Protein 3VND (pdb70)

Foldseek 3Di:
DADLLVVLLVVCVVVVAFAEEEEAEAQVQHNVLSLVLVVLLVVQFHQAYEYEHQDQCPPVDDDLRNVRSVNSVVSPPDLVSVLVSLLVVCVVPVRRAYEYEYAVVVCVVCPVLNNLLSCLVSPHAEYEHPPDALVVCCVPLVSQVVRNHHYEHEDEPVDDLVSLLSCQVSADSAYEYQAFDDQVVPLVSLVSNVVSNHHAYEYEHPDAAQSRQLVRVVSPGSTYYYYSNLSVLCVVQVPPSVSSSVVSSVRSNSNSVSD/DDDLLVVLLVVVVVVVAFAEEEEAEAQFQHNVLSLLLVVLLVVQGHQAYEYEYQDQPPPLDDPLVNVRSVNRVVNVQDPVSRLVSLLVVCVVPVRHAYEYEYAPCVCVVVPPLVVLQSCVVSPHAEYEHPPDAPVPCVVNLVSQVVSNHHYEHEDELVHDLVSLLCCQVSADSEYEYQAFADLVNLLVSLVSSVVSRHHAYAYEHPPAAQSRQLRRVVSPGRTYYYYSNLSVLCVVCVPPSVVSSVVSSVRSNRNRVSD/DADLLVVLLVVCVVVVAFAEEEEDEAQVQHNVLSLLLVVLLVVQGHSAYEYEYADQCPPQDDPLVNVRSVNRVVNVNDPVSRLVSLLVVCVVPVSHAYEYEYAPVVCVVCNPLNNLQSCLVSRHAEYEHRPDAPVGCVVNLVNQVVRNHFYEHEDELVDDLVSLLCRQVVADSAYEYQAFADLVSVLVSVVSSVVSRHHFYEHEHADAAQSRQLRRPVSPGRTYYYYSNLSVLCVVQVPPSVSSSVVSSVSSNRNRVSD/DDDLLVVLLVVQVVVVAFFEEEEAEAQVQHLVLSLLLVVLLVVQFHQAYEYEYADQCPVPDDDLVNVRNVSSVVNVQDVVSVLVSLLVVCVVPVSHAYEYEYAPVVCPVVPNLVSLQSVLVSPHAEYEHPPDAPVGCVVVLVSCVVSRHHYEHEDELVDDLVSLLCNFVSADSEYEYQAFFDLVSVLVSQVSSVVSNHHFYEAEHPPAALSRQLRRVVSPGRGYYHYSNLSVLCVVQVPPSVVSSVVSSVRSNSNSVND/DDDLLVVLLVVCVVVVAFAEEEEAEAQVQHNVLSLLLVVLLVVQFHQAYEYEYQDQCPVVDDDLVNVSNVNRVVNVDDVVSVLVSLLVVCVVPVRHAYEYEYAPCVCPVVPVLVVLVSVLVSRHAEYEHPPDALVGCVVNLVSQVVSNHHYEHEDELVHDLVSLLSCAVRADSAYEYQAFADPVSPLVSLVSSVVSRHHFYEYEHADQALSRQQRCVVSPGSTYYHYSNLSVLCVVCVPPSVVSSVVSSVRSNSNSVND/DDDLLVVLLVVCVVVVAFFEEEEAEQQVQHLVLSLLLVVLLVVQFGQAYEYEYADQCPPPDDDLRNVRNVNRVVNPQDVVSVLVSLLVVCVVPVRHAYEYEYAPVVCVVCPVLNRLVSCLVSPHAEYEHDPDALVRCVVVLVSQVVRNHHYEEEDELPDDLVRLLSCQVSADSAYEYQAFADQVSPLVSVVSSVVSNHHFYEYEHADAAQSRQLRRVVSPGRTYYYYSNLSVLCVVCVPPSVCSSVVNSVRSNRNRVSD/DADLLVVLLVVCVVVVAFAEEEEAEAQVQHNVLSLVLVVLLVVLPHQAYEYEHADQDDPVDDPLVNVRSVNRVVNVDDPVSRLVSLLVVCVVPVRHAYEYEYAPCVCVVCPPLRSLQSCVVSPHAEYEHPPDQLVPCVVNLVSQVVSRHHYEHEDEDDDDLVSLLSNQPSADSEYEYQDFADQVNPLVSLVSSVVSRHHQYEYEHPPQDQSRQLRRVVSPGSTYYYYSNLSVLCVVQVVPSVSSSVVSSVRSNSNSVSD/DDDLLVVLLVVQVVVVAFFEEEEAEAQVLHNVLSLLLVVLLVVLPHQAYEYEYQDQCPPPDDDLRNVRNVSRVVNVDDVVSVLVSLLVVCVVPVSHAYEYEYAVCVCVVCPVLVNLVSCLVSPHAEYEHPPDALVRCVVPLVSQVVSNHHYEHEQEPPHDLVSLLCCQVVADSAYEYQAFADLVNLLVSVVSSVVSVHHFYEYEHPPAAQSRQLRRVVSPGSTYYHYSNLSVLCVVCVPPSVSSSVVSSVVSNRNSVSD

B-factor: mean 32.18, std 11.13, range [6.78, 118.4]

InterPro domains:
  IPR002028 Tryptophan synthase, alpha chain [MF_00131] (15-266)
  IPR002028 Tryptophan synthase, alpha chain [PF00290] (9-266)
  IPR002028 Tryptophan synthase, alpha chain [PTHR43406] (4-266)
  IPR002028 Tryptophan synthase, alpha chain [TIGR00262] (9-264)
  IPR002028 Tryptophan synthase, alpha chain [cd04724] (19-264)
  IPR011060 Ribulose-phosphate binding barrel [SSF51366] (3-266)
  IPR013785 Aldolase-type TIM barrel [G3DSA:3.20.20.70] (1-267)
  IPR018204 Tryptophan synthase, alpha chain, active site [PS00167] (49-62)

Structure (mmCIF, N/CA/C/O backbone):
data_3VND
#
_entry.id   3VND
#
_cell.length_a   181.136
_cell.length_b   182.779
_cell.length_c   181.795
_cell.angle_alpha   90.00
_cell.angle_beta   90.00
_cell.angle_gamma   90.00
#
_symmetry.space_group_name_H-M   'C 2 2 21'
#
loop_
_entity.id
_entity.type
_entity.pdbx_description
1 polymer 'Tryptophan synthase alpha chain'
2 non-polymer 'SULFATE ION'
3 non-polymer 3,6,9,12,15,18,21-HEPTAOXATRICOSANE-1,23-DIOL
4 water water
#
loop_
_atom_site.group_PDB
_atom_site.id
_atom_site.type_symbol
_atom_site.label_atom_id
_atom_site.label_alt_id
_atom_site.label_comp_id
_atom_site.label_asym_id
_atom_site.label_entity_id
_atom_site.label_seq_id
_atom_site.pdbx_PDB_ins_code
_atom_site.Cartn_x
_atom_site.Cartn_y
_atom_site.Cartn_z
_atom_site.occupancy
_atom_site.B_iso_or_equiv
_atom_site.auth_seq_id
_atom_site.auth_comp_id
_atom_site.auth_asym_id
_atom_site.auth_atom_id
_atom_site.pdbx_PDB_model_num
ATOM 1 N N . MET A 1 1 ? 19.867 10.765 29.119 1.00 50.67 1 MET A N 1
ATOM 2 C CA . MET A 1 1 ? 21.048 11.020 29.996 1.00 56.12 1 MET A CA 1
ATOM 3 C C . MET A 1 1 ? 22.094 9.956 29.657 1.00 59.45 1 MET A C 1
ATOM 4 O O . MET A 1 1 ? 21.733 8.759 29.391 1.00 62.51 1 MET A O 1
ATOM 9 N N . SER A 1 2 ? 23.374 10.376 29.614 1.00 57.02 2 SER A N 1
ATOM 10 C CA . SER A 1 2 ? 24.462 9.444 29.200 1.00 55.77 2 SER A CA 1
ATOM 11 C C . SER A 1 2 ? 25.791 9.706 29.902 1.00 49.37 2 SER A C 1
ATOM 12 O O . SER A 1 2 ? 25.884 10.647 30.684 1.00 50.94 2 SER A O 1
ATOM 15 N N . ASN A 1 3 ? 26.813 8.891 29.574 1.00 46.55 3 ASN A N 1
ATOM 16 C CA . ASN A 1 3 ? 27.910 8.471 30.518 1.00 40.10 3 ASN A CA 1
ATOM 17 C C . ASN A 1 3 ? 28.774 9.588 31.225 1.00 33.65 3 ASN A C 1
ATOM 18 O O . ASN A 1 3 ? 28.670 9.787 32.463 1.00 28.46 3 ASN A O 1
ATOM 23 N N . ARG A 1 4 ? 29.528 10.368 30.447 1.00 30.06 4 ARG A N 1
ATOM 24 C CA . ARG A 1 4 ? 30.222 11.514 30.984 1.00 26.99 4 ARG A CA 1
ATOM 25 C C . ARG A 1 4 ? 29.270 12.644 31.288 1.00 28.63 4 ARG A C 1
ATOM 26 O O . ARG A 1 4 ? 29.476 13.369 32.283 1.00 29.41 4 ARG A O 1
ATOM 34 N N . TYR A 1 5 ? 28.244 12.818 30.441 1.00 26.91 5 TYR A N 1
ATOM 35 C CA . TYR A 1 5 ? 27.247 13.886 30.657 1.00 26.31 5 TYR A CA 1
ATOM 36 C C . TYR A 1 5 ? 26.567 13.796 32.006 1.00 28.31 5 TYR A C 1
ATOM 37 O O . TYR A 1 5 ? 26.491 14.802 32.697 1.00 29.03 5 TYR A O 1
ATOM 46 N N . GLN A 1 6 ? 26.147 12.597 32.418 1.00 30.58 6 GLN A N 1
ATOM 47 C CA . GLN A 1 6 ? 25.451 12.425 33.716 1.00 32.59 6 GLN A CA 1
ATOM 48 C C . GLN A 1 6 ? 26.290 12.821 34.891 1.00 28.76 6 GLN A C 1
ATOM 49 O O . GLN A 1 6 ? 25.824 13.463 35.787 1.00 28.05 6 GLN A O 1
ATOM 55 N N . ALA A 1 7 ? 27.523 12.356 34.874 1.00 27.42 7 ALA A N 1
ATOM 56 C CA . ALA A 1 7 ? 28.443 12.574 35.944 1.00 24.82 7 ALA A CA 1
ATOM 57 C C . ALA A 1 7 ? 28.707 14.052 36.027 1.00 24.50 7 ALA A C 1
ATOM 58 O O . ALA A 1 7 ? 28.745 14.584 37.094 1.00 26.12 7 ALA A O 1
ATOM 60 N N . LYS A 1 8 ? 28.876 14.737 34.913 1.00 23.83 8 LYS A N 1
ATOM 61 C CA . LYS A 1 8 ? 29.151 16.161 34.972 1.00 22.74 8 LYS A CA 1
ATOM 62 C C . LYS A 1 8 ? 27.932 16.899 35.534 1.00 22.89 8 LYS A C 1
ATOM 63 O O . LYS A 1 8 ? 28.061 17.812 36.385 1.00 20.62 8 LYS A O 1
ATOM 69 N N . PHE A 1 9 ? 26.747 16.550 35.034 1.00 23.92 9 PHE A N 1
ATOM 70 C CA . PHE A 1 9 ? 25.572 17.269 35.485 1.00 24.59 9 PHE A CA 1
ATOM 71 C C . PHE A 1 9 ? 25.266 16.968 36.962 1.00 26.00 9 PHE A C 1
ATOM 72 O O . PHE A 1 9 ? 24.710 17.843 37.676 1.00 26.22 9 PHE A O 1
ATOM 80 N N . ALA A 1 10 ? 25.693 15.784 37.439 1.00 24.86 10 ALA A N 1
ATOM 81 C CA . ALA A 1 10 ? 25.524 15.422 38.882 1.00 21.55 10 ALA A CA 1
ATOM 82 C C . ALA A 1 10 ? 26.450 16.260 39.717 1.00 20.91 10 ALA A C 1
ATOM 83 O O . ALA A 1 10 ? 26.062 16.725 40.779 1.00 24.73 10 ALA A O 1
ATOM 85 N N . ALA A 1 11 ? 27.639 16.524 39.212 1.00 20.06 11 ALA A N 1
ATOM 86 C CA . ALA A 1 11 ? 28.647 17.309 39.924 1.00 20.64 11 ALA A CA 1
ATOM 87 C C . ALA A 1 11 ? 28.350 18.789 39.910 1.00 21.90 11 ALA A C 1
ATOM 88 O O . ALA A 1 11 ? 28.623 19.512 40.849 1.00 21.87 11 ALA A O 1
ATOM 90 N N . LEU A 1 12 ? 27.812 19.257 38.806 1.00 26.21 12 LEU A N 1
ATOM 91 C CA . LEU A 1 12 ? 27.368 20.647 38.720 1.00 26.73 12 LEU A CA 1
ATOM 92 C C . LEU A 1 12 ? 26.172 20.868 39.626 1.00 26.56 12 LEU A C 1
ATOM 93 O O . LEU A 1 12 ? 26.036 21.925 40.262 1.00 23.33 12 LEU A O 1
ATOM 98 N N . LYS A 1 13 ? 25.329 19.842 39.707 1.00 27.77 13 LYS A N 1
ATOM 99 C CA . LYS A 1 13 ? 24.154 19.901 40.589 1.00 30.78 13 LYS A CA 1
ATOM 100 C C . LYS A 1 13 ? 24.596 20.059 42.052 1.00 29.13 13 LYS A C 1
ATOM 101 O O . LYS A 1 13 ? 24.071 20.889 42.755 1.00 27.04 13 LYS A O 1
ATOM 107 N N . ALA A 1 14 ? 25.617 19.332 42.478 1.00 28.78 14 ALA A N 1
ATOM 108 C CA . ALA A 1 14 ? 26.053 19.411 43.875 1.00 28.67 14 ALA A CA 1
ATOM 109 C C . ALA A 1 14 ? 26.778 20.727 44.114 1.00 29.54 14 ALA A C 1
ATOM 110 O O . ALA A 1 14 ? 26.913 21.236 45.262 1.00 30.64 14 ALA A O 1
ATOM 112 N N . GLN A 1 15 ? 27.244 21.304 43.020 1.00 28.76 15 GLN A N 1
ATOM 113 C CA . GLN A 1 15 ? 27.971 22.544 43.114 1.00 28.40 15 GLN A CA 1
ATOM 114 C C . GLN A 1 15 ? 27.028 23.708 43.079 1.00 26.13 15 GLN A C 1
ATOM 115 O O . GLN A 1 15 ? 27.413 24.837 43.265 1.00 25.97 15 GLN A O 1
ATOM 121 N N . ASP A 1 16 ? 25.797 23.396 42.754 1.00 26.84 16 ASP A N 1
ATOM 122 C CA . ASP A 1 16 ? 24.773 24.375 42.415 1.00 29.24 16 ASP A CA 1
ATOM 123 C C . ASP A 1 16 ? 25.193 25.354 41.293 1.00 27.69 16 ASP A C 1
ATOM 124 O O . ASP A 1 16 ? 25.039 26.553 41.381 1.00 27.92 16 ASP A O 1
ATOM 129 N N . LYS A 1 17 ? 25.716 24.796 40.221 1.00 29.71 17 LYS A N 1
ATOM 130 C CA . LYS A 1 17 ? 26.252 25.567 39.104 1.00 27.91 17 LYS A CA 1
ATOM 131 C C . LYS A 1 17 ? 25.718 25.059 37.791 1.00 25.03 17 LYS A C 1
ATOM 132 O O . LYS A 1 17 ? 25.457 23.882 37.636 1.00 23.41 17 LYS A O 1
ATOM 138 N N . GLY A 1 18 ? 25.576 25.975 36.849 1.00 25.54 18 GLY A N 1
ATOM 139 C CA . GLY A 1 18 ? 25.131 25.671 35.497 1.00 26.79 18 GLY A CA 1
ATOM 140 C C . GLY A 1 18 ? 26.308 25.156 34.691 1.00 26.58 18 GLY A C 1
ATOM 141 O O . GLY A 1 18 ? 27.389 25.093 35.218 1.00 27.03 18 GLY A O 1
ATOM 142 N N . ALA A 1 19 ? 26.115 24.831 33.411 1.00 27.76 19 ALA A N 1
ATOM 143 C CA . ALA A 1 19 ? 27.205 24.239 32.530 1.00 27.17 19 ALA A CA 1
ATOM 144 C C . ALA A 1 19 ? 27.622 25.251 31.502 1.00 26.14 19 ALA A C 1
ATOM 145 O O . ALA A 1 19 ? 26.793 25.818 30.890 1.00 31.06 19 ALA A O 1
ATOM 147 N N . PHE A 1 20 ? 28.880 25.519 31.281 1.00 26.45 20 PHE A N 1
ATOM 148 C CA . PHE A 1 20 ? 29.205 26.431 30.192 1.00 25.39 20 PHE A CA 1
ATOM 149 C C . PHE A 1 20 ? 29.812 25.605 29.090 1.00 27.15 20 PHE A C 1
ATOM 150 O O . PHE A 1 20 ? 30.894 24.976 29.298 1.00 27.55 20 PHE A O 1
ATOM 158 N N . VAL A 1 21 ? 29.150 25.574 27.928 1.00 24.01 21 VAL A N 1
ATOM 159 C CA . VAL A 1 21 ? 29.610 24.679 26.867 1.00 23.13 21 VAL A CA 1
ATOM 160 C C . VAL A 1 21 ? 29.930 25.412 25.580 1.00 23.70 21 VAL A C 1
ATOM 161 O O . VAL A 1 21 ? 29.026 25.776 24.850 1.00 25.33 21 VAL A O 1
ATOM 165 N N . PRO A 1 22 ? 31.219 25.617 25.285 1.00 21.87 22 PRO A N 1
ATOM 166 C CA . PRO A 1 22 ? 31.712 26.306 24.144 1.00 21.77 22 PRO A CA 1
ATOM 167 C C . PRO A 1 22 ? 31.754 25.431 22.900 1.00 23.31 22 PRO A C 1
ATOM 168 O O . PRO A 1 22 ? 31.874 24.217 22.974 1.00 22.12 22 PRO A O 1
ATOM 172 N N . PHE A 1 23 ? 31.678 26.077 21.746 1.00 24.59 23 PHE A N 1
ATOM 173 C CA . PHE A 1 23 ? 31.654 25.395 20.494 1.00 23.57 23 PHE A CA 1
ATOM 174 C C . PHE A 1 23 ? 32.642 26.024 19.549 1.00 24.79 23 PHE A C 1
ATOM 175 O O . PHE A 1 23 ? 32.628 27.239 19.317 1.00 22.84 23 PHE A O 1
ATOM 183 N N . VAL A 1 24 ? 33.409 25.141 18.912 1.00 25.93 24 VAL A N 1
ATOM 184 C CA . VAL A 1 24 ? 34.345 25.520 17.917 1.00 24.11 24 VAL A CA 1
ATOM 185 C C . VAL A 1 24 ? 34.284 24.525 16.799 1.00 22.11 24 VAL A C 1
ATOM 186 O O . VAL A 1 24 ? 33.944 23.415 17.069 1.00 23.16 24 VAL A O 1
ATOM 190 N N . THR A 1 25 ? 34.586 24.914 15.550 1.00 23.09 25 THR A N 1
ATOM 191 C CA . THR A 1 25 ? 34.874 23.925 14.502 1.00 22.81 25 THR A CA 1
ATOM 192 C C . THR A 1 25 ? 36.344 23.506 14.508 1.00 22.55 25 THR A C 1
ATOM 193 O O . THR A 1 25 ? 37.242 24.339 14.534 1.00 24.14 25 THR A O 1
ATOM 197 N N . ILE A 1 26 ? 36.574 22.209 14.602 1.00 21.69 26 ILE A N 1
ATOM 198 C CA . ILE A 1 26 ? 37.894 21.696 14.765 1.00 23.18 26 ILE A CA 1
ATOM 199 C C . ILE A 1 26 ? 38.697 22.054 13.541 1.00 25.32 26 ILE A C 1
ATOM 200 O O . ILE A 1 26 ? 38.220 21.887 12.403 1.00 24.81 26 ILE A O 1
ATOM 205 N N . GLY A 1 27 ? 39.911 22.576 13.761 1.00 25.05 27 GLY A N 1
ATOM 206 C CA . GLY A 1 27 ? 40.805 22.884 12.646 1.00 26.21 27 GLY A CA 1
ATOM 207 C C . GLY A 1 27 ? 40.823 24.338 12.271 1.00 28.64 27 GLY A C 1
ATOM 208 O O . GLY A 1 27 ? 41.670 24.790 11.508 1.00 28.27 27 GLY A O 1
ATOM 209 N N . ASP A 1 28 ? 39.891 25.100 12.833 1.00 30.05 28 ASP A N 1
ATOM 210 C CA . ASP A 1 28 ? 39.840 26.496 12.542 1.00 28.00 28 ASP A CA 1
ATOM 211 C C . ASP A 1 28 ? 40.678 27.136 13.615 1.00 28.64 28 ASP A C 1
ATOM 212 O O . ASP A 1 28 ? 40.568 26.775 14.795 1.00 29.39 28 ASP A O 1
ATOM 217 N N . PRO A 1 29 ? 41.600 28.022 13.235 1.00 28.14 29 PRO A N 1
ATOM 218 C CA . PRO A 1 29 ? 42.050 28.456 11.920 1.00 28.63 29 PRO A CA 1
ATOM 219 C C . PRO A 1 29 ? 43.022 27.528 11.265 1.00 28.04 29 PRO A C 1
ATOM 220 O O . PRO A 1 29 ? 43.329 27.741 10.127 1.00 27.93 29 PRO A O 1
ATOM 224 N N . SER A 1 30 ? 43.519 26.544 11.997 1.00 28.14 30 SER A N 1
ATOM 225 C CA . SER A 1 30 ? 44.404 25.497 11.512 1.00 25.25 30 SER A CA 1
ATOM 226 C C . SER A 1 30 ? 44.387 24.392 12.543 1.00 25.52 30 SER A C 1
ATOM 227 O O . SER A 1 30 ? 43.997 24.632 13.718 1.00 25.77 30 SER A O 1
ATOM 230 N N . PRO A 1 31 ? 44.848 23.197 12.145 1.00 26.11 31 PRO A N 1
ATOM 231 C CA . PRO A 1 31 ? 44.774 22.121 13.118 1.00 28.03 31 PRO A CA 1
ATOM 232 C C . PRO A 1 31 ? 45.548 22.300 14.396 1.00 30.61 31 PRO A C 1
ATOM 233 O O . PRO A 1 31 ? 45.006 21.984 15.475 1.00 31.29 31 PRO A O 1
ATOM 237 N N . GLU A 1 32 ? 46.770 22.823 14.294 1.00 33.81 32 GLU A N 1
ATOM 238 C CA . GLU A 1 32 ? 47.613 22.977 15.494 1.00 34.26 32 GLU A CA 1
ATOM 239 C C . GLU A 1 32 ? 47.001 23.989 16.428 1.00 27.94 32 GLU A C 1
ATOM 240 O O . GLU A 1 32 ? 46.882 23.722 17.598 1.00 25.98 32 GLU A O 1
ATOM 246 N N . LEU A 1 33 ? 46.555 25.117 15.901 1.00 27.58 33 LEU A N 1
ATOM 247 C CA . LEU A 1 33 ? 46.000 26.211 16.748 1.00 28.38 33 LEU A CA 1
ATOM 248 C C . LEU A 1 33 ? 44.662 25.830 17.307 1.00 26.72 33 LEU A C 1
ATOM 249 O O . LEU A 1 33 ? 44.378 26.092 18.478 1.00 23.76 33 LEU A O 1
ATOM 254 N N . SER A 1 34 ? 43.856 25.210 16.437 1.00 26.17 34 SER A N 1
ATOM 255 C CA . SER A 1 34 ? 42.580 24.682 16.856 1.00 27.40 34 SER A CA 1
ATOM 256 C C . SER A 1 34 ? 42.720 23.877 18.123 1.00 27.33 34 SER A C 1
ATOM 257 O O . SER A 1 34 ? 41.954 24.044 19.118 1.00 30.15 34 SER A O 1
ATOM 260 N N . LEU A 1 35 ? 43.718 23.019 18.119 1.00 24.99 35 LEU A N 1
ATOM 261 C CA . LEU A 1 35 ? 43.972 22.224 19.298 1.00 22.72 35 LEU A CA 1
ATOM 262 C C . LEU A 1 35 ? 44.236 23.077 20.541 1.00 22.57 35 LEU A C 1
ATOM 263 O O . LEU A 1 35 ? 43.720 22.798 21.570 1.00 23.39 35 LEU A O 1
ATOM 268 N N . LYS A 1 36 ? 45.099 24.074 20.481 1.00 24.12 36 LYS A N 1
ATOM 269 C CA . LYS A 1 36 ? 45.340 24.905 21.666 1.00 24.59 36 LYS A CA 1
ATOM 270 C C . LYS A 1 36 ? 44.146 25.801 21.978 1.00 23.58 36 LYS A C 1
ATOM 271 O O . LYS A 1 36 ? 43.861 26.107 23.099 1.00 21.96 36 LYS A O 1
ATOM 277 N N . ILE A 1 37 ? 43.473 26.261 20.947 1.00 24.30 37 ILE A N 1
ATOM 278 C CA . ILE A 1 37 ? 42.186 26.837 21.127 1.00 24.06 37 ILE A CA 1
ATOM 279 C C . ILE A 1 37 ? 41.384 25.910 22.058 1.00 25.02 37 ILE A C 1
ATOM 280 O O . ILE A 1 37 ? 40.952 26.358 23.131 1.00 27.79 37 ILE A O 1
ATOM 285 N N . ILE A 1 38 ? 41.221 24.630 21.710 1.00 20.91 38 ILE A N 1
ATOM 286 C CA . ILE A 1 38 ? 40.345 23.761 22.536 1.00 19.45 38 ILE A CA 1
ATOM 287 C C . ILE A 1 38 ? 40.836 23.644 23.928 1.00 18.27 38 ILE A C 1
ATOM 288 O O . ILE A 1 38 ? 40.085 23.656 24.869 1.00 16.22 38 ILE A O 1
ATOM 293 N N . GLN A 1 39 ? 42.135 23.453 24.035 1.00 21.44 39 GLN A N 1
ATOM 294 C CA . GLN A 1 39 ? 42.821 23.350 25.320 1.00 22.39 39 GLN A CA 1
ATOM 295 C C . GLN A 1 39 ? 42.547 24.544 26.145 1.00 22.19 39 GLN A C 1
ATOM 296 O O . GLN A 1 39 ? 42.295 24.400 27.331 1.00 25.53 39 GLN A O 1
ATOM 302 N N . THR A 1 40 ? 42.535 25.720 25.554 1.00 21.58 40 THR A N 1
ATOM 303 C CA . THR A 1 40 ? 42.391 26.890 26.404 1.00 23.58 40 THR A CA 1
ATOM 304 C C . THR A 1 40 ? 41.001 26.994 26.965 1.00 22.31 40 THR A C 1
ATOM 305 O O . THR A 1 40 ? 40.796 27.410 28.081 1.00 22.47 40 THR A O 1
ATOM 309 N N . LEU A 1 41 ? 40.063 26.607 26.143 1.00 21.73 41 LEU A N 1
ATOM 310 C CA . LEU A 1 41 ? 38.683 26.535 26.491 1.00 20.15 41 LEU A CA 1
ATOM 311 C C . LEU A 1 41 ? 38.487 25.697 27.752 1.00 20.28 41 LEU A C 1
ATOM 312 O O . LEU A 1 41 ? 37.772 26.104 28.722 1.00 20.28 41 LEU A O 1
ATOM 317 N N . VAL A 1 42 ? 39.125 24.529 27.753 1.00 20.99 42 VAL A N 1
ATOM 318 C CA . VAL A 1 42 ? 39.035 23.606 28.899 1.00 20.79 42 VAL A CA 1
ATOM 319 C C . VAL A 1 42 ? 39.771 24.134 30.122 1.00 21.57 42 VAL A C 1
ATOM 320 O O . VAL A 1 42 ? 39.256 24.093 31.254 1.00 20.28 42 VAL A O 1
ATOM 324 N N . ASP A 1 43 ? 40.971 24.663 29.900 1.00 24.65 43 ASP A N 1
ATOM 325 C CA . ASP A 1 43 ? 41.765 25.189 31.049 1.00 27.07 43 ASP A CA 1
ATOM 326 C C . ASP A 1 43 ? 41.098 26.392 31.623 1.00 24.52 43 ASP A C 1
ATOM 327 O O . ASP A 1 43 ? 41.374 26.727 32.720 1.00 28.92 43 ASP A O 1
ATOM 332 N N . ASN A 1 44 ? 40.171 27.020 30.946 1.00 25.43 44 ASN A N 1
ATOM 333 C CA . ASN A 1 44 ? 39.532 28.221 31.501 1.00 24.57 44 ASN A CA 1
ATOM 334 C C . ASN A 1 44 ? 38.081 28.133 31.858 1.00 24.60 44 ASN A C 1
ATOM 335 O O . ASN A 1 44 ? 37.433 29.159 32.001 1.00 25.17 44 ASN A O 1
ATOM 340 N N . GLY A 1 45 ? 37.580 26.904 31.947 1.00 26.01 45 GLY A N 1
ATOM 341 C CA . GLY A 1 45 ? 36.316 26.622 32.637 1.00 27.37 45 GLY A CA 1
ATOM 342 C C . GLY A 1 45 ? 35.205 25.909 31.878 1.00 25.60 45 GLY A C 1
ATOM 343 O O . GLY A 1 45 ? 34.210 25.609 32.455 1.00 26.83 45 GLY A O 1
ATOM 344 N N . ALA A 1 46 ? 35.349 25.694 30.587 1.00 25.03 46 ALA A N 1
ATOM 345 C CA . ALA A 1 46 ? 34.466 24.787 29.844 1.00 24.57 46 ALA A CA 1
ATOM 346 C C . ALA A 1 46 ? 34.129 23.501 30.610 1.00 24.38 46 ALA A C 1
ATOM 347 O O . ALA A 1 46 ? 35.039 22.850 31.107 1.00 20.77 46 ALA A O 1
ATOM 349 N N . ASP A 1 47 ? 32.824 23.180 30.670 1.00 23.59 47 ASP A N 1
ATOM 350 C CA . ASP A 1 47 ? 32.289 22.031 31.356 1.00 23.00 47 ASP A CA 1
ATOM 351 C C . ASP A 1 47 ? 31.992 20.915 30.375 1.00 24.14 47 ASP A C 1
ATOM 352 O O . ASP A 1 47 ? 31.609 19.818 30.788 1.00 29.93 47 ASP A O 1
ATOM 357 N N . ALA A 1 48 ? 32.094 21.202 29.082 1.00 22.85 48 ALA A N 1
ATOM 358 C CA . ALA A 1 48 ? 31.805 20.233 28.020 1.00 19.37 48 ALA A CA 1
ATOM 359 C C . ALA A 1 48 ? 32.205 20.913 26.788 1.00 19.32 48 ALA A C 1
ATOM 360 O O . ALA A 1 48 ? 32.421 22.104 26.799 1.00 21.41 48 ALA A O 1
ATOM 362 N N . LEU A 1 49 ? 32.394 20.172 25.718 1.00 20.92 49 LEU A N 1
ATOM 363 C CA . LEU A 1 49 ? 32.901 20.725 24.453 1.00 19.24 49 LEU A CA 1
ATOM 364 C C . LEU A 1 49 ? 31.919 20.326 23.367 1.00 21.27 49 LEU A C 1
ATOM 365 O O . LEU A 1 49 ? 31.349 19.172 23.346 1.00 21.34 49 LEU A O 1
ATOM 370 N N . GLU A 1 50 ? 31.741 21.255 22.434 1.00 21.40 50 GLU A N 1
ATOM 371 C CA . GLU A 1 50 ? 30.923 21.027 21.275 1.00 23.36 50 GLU A CA 1
ATOM 372 C C . GLU A 1 50 ? 31.793 21.318 20.101 1.00 22.10 50 GLU A C 1
ATOM 373 O O . GLU A 1 50 ? 32.321 22.386 19.980 1.00 23.62 50 GLU A O 1
ATOM 379 N N . LEU A 1 51 ? 31.946 20.359 19.215 1.00 23.55 51 LEU A N 1
ATOM 380 C CA . LEU A 1 51 ? 32.942 20.416 18.204 1.00 22.26 51 LEU A CA 1
ATOM 381 C C . LEU A 1 51 ? 32.322 20.116 16.893 1.00 23.90 51 LEU A C 1
ATOM 382 O O . LEU A 1 51 ? 31.593 19.113 16.772 1.00 26.14 51 LEU A O 1
ATOM 387 N N . GLY A 1 52 ? 32.599 20.971 15.916 1.00 23.51 52 GLY A N 1
ATOM 388 C CA . GLY A 1 52 ? 32.181 20.720 14.576 1.00 25.22 52 GLY A CA 1
ATOM 389 C C . GLY A 1 52 ? 33.289 20.066 13.778 1.00 28.16 52 GLY A C 1
ATOM 390 O O . GLY A 1 52 ? 34.470 20.239 14.115 1.00 28.73 52 GLY A O 1
ATOM 391 N N . PHE A 1 53 ? 32.903 19.281 12.740 1.00 27.99 53 PHE A N 1
ATOM 392 C CA . PHE A 1 53 ? 33.841 18.860 11.703 1.00 26.52 53 PHE A CA 1
ATOM 393 C C . PHE A 1 53 ? 33.637 19.841 10.556 1.00 26.95 53 PHE A C 1
ATOM 394 O O . PHE A 1 53 ? 32.498 20.137 10.227 1.00 26.98 53 PHE A O 1
ATOM 402 N N . PRO A 1 54 ? 34.730 20.304 9.924 1.00 24.91 54 PRO A N 1
ATOM 403 C CA . PRO A 1 54 ? 34.618 21.254 8.837 1.00 24.90 54 PRO A CA 1
ATOM 404 C C . PRO A 1 54 ? 33.848 20.751 7.624 1.00 24.72 54 PRO A C 1
ATOM 405 O O . PRO A 1 54 ? 34.094 19.651 7.147 1.00 23.80 54 PRO A O 1
ATOM 409 N N . PHE A 1 55 ? 32.937 21.603 7.129 1.00 26.51 55 PHE A N 1
ATOM 410 C CA . PHE A 1 55 ? 31.923 21.226 6.102 1.00 26.36 55 PHE A CA 1
ATOM 411 C C . PHE A 1 55 ? 31.626 22.449 5.252 1.00 27.62 55 PHE A C 1
ATOM 412 O O . PHE A 1 55 ? 31.375 23.546 5.796 1.00 27.48 55 PHE A O 1
ATOM 420 N N . SER A 1 56 ? 31.703 22.273 3.926 1.00 28.16 56 SER A N 1
ATOM 421 C CA . SER A 1 56 ? 31.796 23.415 2.984 1.00 28.80 56 SER A CA 1
ATOM 422 C C . SER A 1 56 ? 30.576 24.322 2.952 1.00 27.49 56 SER A C 1
ATOM 423 O O . SER A 1 56 ? 30.719 25.523 2.904 1.00 27.38 56 SER A O 1
ATOM 426 N N . ASP A 1 57 ? 29.395 23.709 2.927 1.00 25.06 57 ASP A N 1
ATOM 427 C CA . ASP A 1 57 ? 28.130 24.404 2.948 1.00 23.88 57 ASP A CA 1
ATOM 428 C C . ASP A 1 57 ? 27.276 23.979 4.192 1.00 24.81 57 ASP A C 1
ATOM 429 O O . ASP A 1 57 ? 26.416 23.063 4.131 1.00 27.29 57 ASP A O 1
ATOM 434 N N . PRO A 1 58 ? 27.527 24.600 5.350 1.00 21.34 58 PRO A N 1
ATOM 435 C CA . PRO A 1 58 ? 26.742 24.304 6.561 1.00 21.33 58 PRO A CA 1
ATOM 436 C C . PRO A 1 58 ? 25.388 25.034 6.617 1.00 22.68 58 PRO A C 1
ATOM 437 O O . PRO A 1 58 ? 25.248 26.141 7.194 1.00 20.86 58 PRO A O 1
ATOM 441 N N . LEU A 1 59 ? 24.410 24.427 5.963 1.00 23.86 59 LEU A N 1
ATOM 442 C CA . LEU A 1 59 ? 23.144 25.090 5.673 1.00 24.03 59 LEU A CA 1
ATOM 443 C C . LEU A 1 59 ? 22.305 25.544 6.874 1.00 25.21 59 LEU A C 1
ATOM 444 O O . LEU A 1 59 ? 21.418 26.360 6.706 1.00 27.08 59 LEU A O 1
ATOM 449 N N . ALA A 1 60 ? 22.581 25.042 8.072 1.00 24.27 60 ALA A N 1
ATOM 450 C CA . ALA A 1 60 ? 21.959 25.585 9.268 1.00 21.44 60 ALA A CA 1
ATOM 451 C C . ALA A 1 60 ? 22.763 26.651 10.001 1.00 21.72 60 ALA A C 1
ATOM 452 O O . ALA A 1 60 ? 22.325 27.115 11.030 1.00 21.85 60 ALA A O 1
ATOM 454 N N . ASP A 1 61 ? 23.872 27.107 9.449 1.00 21.82 61 ASP A N 1
ATOM 455 C CA . ASP A 1 61 ? 24.699 28.115 10.134 1.00 22.55 61 ASP A CA 1
ATOM 456 C C . ASP A 1 61 ? 24.756 29.463 9.453 1.00 19.53 61 ASP A C 1
ATOM 457 O O . ASP A 1 61 ? 24.655 29.546 8.298 1.00 17.76 61 ASP A O 1
ATOM 462 N N . GLY A 1 62 ? 25.003 30.505 10.211 1.00 19.63 62 GLY A N 1
ATOM 463 C CA . GLY A 1 62 ? 25.209 31.814 9.652 1.00 20.11 62 GLY A CA 1
ATOM 464 C C . GLY A 1 62 ? 26.606 32.124 9.236 1.00 19.82 62 GLY A C 1
ATOM 465 O O . GLY A 1 62 ? 27.483 31.281 9.276 1.00 18.30 62 GLY A O 1
ATOM 466 N N . PRO A 1 63 ? 26.828 33.375 8.849 1.00 21.41 63 PRO A N 1
ATOM 467 C CA . PRO A 1 63 ? 28.087 33.756 8.255 1.00 20.30 63 PRO A CA 1
ATOM 468 C C . PRO A 1 63 ? 29.284 33.414 9.124 1.00 21.51 63 PRO A C 1
ATOM 469 O O . PRO A 1 63 ? 30.331 33.049 8.597 1.00 21.50 63 PRO A O 1
ATOM 473 N N . VAL A 1 64 ? 29.146 33.511 10.434 1.00 22.14 64 VAL A N 1
ATOM 474 C CA . VAL A 1 64 ? 30.303 33.452 11.296 1.00 22.74 64 VAL A CA 1
ATOM 475 C C . VAL A 1 64 ? 30.885 32.037 11.318 1.00 25.82 64 VAL A C 1
ATOM 476 O O . VAL A 1 64 ? 32.124 31.816 11.294 1.00 24.26 64 VAL A O 1
ATOM 480 N N . ILE A 1 65 ? 29.960 31.081 11.342 1.00 26.34 65 ILE A N 1
ATOM 481 C CA . ILE A 1 65 ? 30.295 29.723 11.508 1.00 24.92 65 ILE A CA 1
ATOM 482 C C . ILE A 1 65 ? 30.646 29.171 10.145 1.00 25.41 65 ILE A C 1
ATOM 483 O O . ILE A 1 65 ? 31.558 28.389 10.001 1.00 27.78 65 ILE A O 1
ATOM 488 N N . GLN A 1 66 ? 29.943 29.639 9.140 1.00 24.54 66 GLN A N 1
ATOM 489 C CA . GLN A 1 66 ? 30.336 29.431 7.785 1.00 23.62 66 GLN A CA 1
ATOM 490 C C . GLN A 1 66 ? 31.817 29.795 7.592 1.00 25.51 66 GLN A C 1
ATOM 491 O O . GLN A 1 66 ? 32.585 29.045 6.994 1.00 27.42 66 GLN A O 1
ATOM 497 N N . GLY A 1 67 ? 32.205 30.966 8.085 1.00 26.71 67 GLY A N 1
ATOM 498 C CA . GLY A 1 67 ? 33.571 31.379 8.097 1.00 25.53 67 GLY A CA 1
ATOM 499 C C . GLY A 1 67 ? 34.521 30.316 8.633 1.00 28.51 67 GLY A C 1
ATOM 500 O O . GLY A 1 67 ? 35.520 30.023 7.999 1.00 31.44 67 GLY A O 1
ATOM 501 N N . ALA A 1 68 ? 34.210 29.719 9.779 1.00 27.44 68 ALA A N 1
ATOM 502 C CA . ALA A 1 68 ? 35.114 28.811 10.406 1.00 26.69 68 ALA A CA 1
ATOM 503 C C . ALA A 1 68 ? 35.231 27.492 9.662 1.00 28.61 68 ALA A C 1
ATOM 504 O O . ALA A 1 68 ? 36.309 26.881 9.553 1.00 28.24 68 ALA A O 1
ATOM 506 N N . ASN A 1 69 ? 34.121 27.019 9.163 1.00 27.19 69 ASN A N 1
ATOM 507 C CA . ASN A 1 69 ? 34.194 25.839 8.390 1.00 28.00 69 ASN A CA 1
ATOM 508 C C . ASN A 1 69 ? 35.141 26.000 7.186 1.00 29.70 69 ASN A C 1
ATOM 509 O O . ASN A 1 69 ? 35.934 25.119 6.856 1.00 30.19 69 ASN A O 1
ATOM 514 N N . LEU A 1 70 ? 35.042 27.128 6.521 1.00 29.62 70 LEU A N 1
ATOM 515 C CA . LEU A 1 70 ? 35.815 27.375 5.319 1.00 28.59 70 LEU A CA 1
ATOM 516 C C . LEU A 1 70 ? 37.270 27.691 5.671 1.00 25.77 70 LEU A C 1
ATOM 517 O O . LEU A 1 70 ? 38.146 27.423 4.892 1.00 26.68 70 LEU A O 1
ATOM 522 N N . ARG A 1 71 ? 37.540 28.253 6.827 1.00 23.83 71 ARG A N 1
ATOM 523 C CA . ARG A 1 71 ? 38.897 28.378 7.248 1.00 24.56 71 ARG A CA 1
ATOM 524 C C . ARG A 1 71 ? 39.516 26.982 7.500 1.00 24.99 71 ARG A C 1
ATOM 525 O O . ARG A 1 71 ? 40.658 26.759 7.187 1.00 25.08 71 ARG A O 1
ATOM 533 N N . SER A 1 72 ? 38.780 26.076 8.140 1.00 25.20 72 SER A N 1
ATOM 534 C CA . SER A 1 72 ? 39.320 24.787 8.529 1.00 26.46 72 SER A CA 1
ATOM 535 C C . SER A 1 72 ? 39.515 23.967 7.281 1.00 26.56 72 SER A C 1
ATOM 536 O O . SER A 1 72 ? 40.454 23.217 7.172 1.00 27.67 72 SER A O 1
ATOM 539 N N . LEU A 1 73 ? 38.635 24.111 6.305 1.00 27.61 73 LEU A N 1
ATOM 540 C CA . LEU A 1 73 ? 38.841 23.384 5.037 1.00 27.07 73 LEU A CA 1
ATOM 541 C C . LEU A 1 73 ? 40.017 23.881 4.304 1.00 27.89 73 LEU A C 1
ATOM 542 O O . LEU A 1 73 ? 40.679 23.132 3.622 1.00 27.95 73 LEU A O 1
ATOM 547 N N . ALA A 1 74 ? 40.261 25.175 4.448 1.00 30.56 74 ALA A N 1
ATOM 548 C CA . ALA A 1 74 ? 41.344 25.838 3.751 1.00 28.65 74 ALA A CA 1
ATOM 549 C C . ALA A 1 74 ? 42.633 25.624 4.403 1.00 27.47 74 ALA A C 1
ATOM 550 O O . ALA A 1 74 ? 43.619 25.642 3.767 1.00 33.07 74 ALA A O 1
ATOM 552 N N . ALA A 1 75 ? 42.652 25.467 5.701 1.00 28.30 75 ALA A N 1
ATOM 553 C CA . ALA A 1 75 ? 43.876 25.186 6.374 1.00 25.85 75 ALA A CA 1
ATOM 554 C C . ALA A 1 75 ? 44.244 23.748 6.014 1.00 25.10 75 ALA A C 1
ATOM 555 O O . ALA A 1 75 ? 45.279 23.233 6.380 1.00 22.99 75 ALA A O 1
ATOM 557 N N . GLY A 1 76 ? 43.328 23.092 5.322 1.00 23.74 76 GLY A N 1
ATOM 558 C CA . GLY A 1 76 ? 43.523 21.726 4.944 1.00 24.49 76 GLY A CA 1
ATOM 559 C C . GLY A 1 76 ? 43.228 20.638 5.975 1.00 21.95 76 GLY A C 1
ATOM 560 O O . GLY A 1 76 ? 43.737 19.558 5.844 1.00 23.18 76 GLY A O 1
ATOM 561 N N . THR A 1 77 ? 42.368 20.904 6.937 1.00 20.70 77 THR A N 1
ATOM 562 C CA . THR A 1 77 ? 41.984 19.936 7.948 1.00 21.41 77 THR A CA 1
ATOM 563 C C . THR A 1 77 ? 41.168 18.760 7.365 1.00 21.79 77 THR A C 1
ATOM 564 O O . THR A 1 77 ? 40.258 18.972 6.616 1.00 22.31 77 THR A O 1
ATOM 568 N N . THR A 1 78 ? 41.492 17.543 7.763 1.00 22.81 78 THR A N 1
ATOM 569 C CA . THR A 1 78 ? 40.824 16.327 7.289 1.00 25.80 78 THR A CA 1
ATOM 570 C C . THR A 1 78 ? 40.045 15.659 8.421 1.00 28.48 78 THR A C 1
ATOM 571 O O . THR A 1 78 ? 40.227 16.017 9.586 1.00 28.93 78 THR A O 1
ATOM 575 N N . SER A 1 79 ? 39.202 14.678 8.101 1.00 27.31 79 SER A N 1
ATOM 576 C CA . SER A 1 79 ? 38.495 13.952 9.161 1.00 27.91 79 SER A CA 1
ATOM 577 C C . SER A 1 79 ? 39.473 13.393 10.165 1.00 26.91 79 SER A C 1
ATOM 578 O O . SER A 1 79 ? 39.214 13.400 11.343 1.00 26.41 79 SER A O 1
ATOM 581 N N . SER A 1 80 ? 40.566 12.847 9.649 1.00 26.97 80 SER A N 1
ATOM 582 C CA . SER A 1 80 ? 41.514 12.159 10.439 1.00 26.16 80 SER A CA 1
ATOM 583 C C . SER A 1 80 ? 42.152 13.146 11.401 1.00 23.31 80 SER A C 1
ATOM 584 O O . SER A 1 80 ? 42.149 12.866 12.606 1.00 23.86 80 SER A O 1
ATOM 587 N N . ASP A 1 81 ? 42.598 14.315 10.927 1.00 21.61 81 ASP A N 1
ATOM 588 C CA . ASP A 1 81 ? 43.006 15.387 11.857 1.00 21.34 81 ASP A CA 1
ATOM 589 C C . ASP A 1 81 ? 41.917 15.643 12.939 1.00 21.82 81 ASP A C 1
ATOM 590 O O . ASP A 1 81 ? 42.221 15.668 14.154 1.00 22.88 81 ASP A O 1
ATOM 595 N N . CYS A 1 82 ? 40.660 15.852 12.523 1.00 19.28 82 CYS A N 1
ATOM 596 C CA . CYS A 1 82 ? 39.643 16.099 13.512 1.00 20.55 82 CYS A CA 1
ATOM 597 C C . CYS A 1 82 ? 39.652 15.048 14.592 1.00 20.43 82 CYS A C 1
ATOM 598 O O . CYS A 1 82 ? 39.630 15.366 15.763 1.00 19.97 82 CYS A O 1
ATOM 601 N N . PHE A 1 83 ? 39.635 13.789 14.176 1.00 21.41 83 PHE A N 1
ATOM 602 C CA . PHE A 1 83 ? 39.613 12.660 15.109 1.00 21.54 83 PHE A CA 1
ATOM 603 C C . PHE A 1 83 ? 40.910 12.606 15.950 1.00 21.36 83 PHE A C 1
ATOM 604 O O . PHE A 1 83 ? 40.851 12.425 17.171 1.00 21.08 83 PHE A O 1
ATOM 612 N N . ASP A 1 84 ? 42.040 12.849 15.299 1.00 20.14 84 ASP A N 1
ATOM 613 C CA . ASP A 1 84 ? 43.336 13.032 16.015 1.00 22.26 84 ASP A CA 1
ATOM 614 C C . ASP A 1 84 ? 43.279 14.046 17.135 1.00 19.43 84 ASP A C 1
ATOM 615 O O . ASP A 1 84 ? 43.719 13.763 18.230 1.00 18.07 84 ASP A O 1
ATOM 620 N N . ILE A 1 85 ? 42.663 15.193 16.868 1.00 18.62 85 ILE A N 1
ATOM 621 C CA . ILE A 1 85 ? 42.519 16.249 17.876 1.00 17.71 85 ILE A CA 1
ATOM 622 C C . ILE A 1 85 ? 41.648 15.801 18.995 1.00 16.38 85 ILE A C 1
ATOM 623 O O . ILE A 1 85 ? 42.032 15.882 20.196 1.00 16.34 85 ILE A O 1
ATOM 628 N N . ILE A 1 86 ? 40.498 15.263 18.637 1.00 16.79 86 ILE A N 1
ATOM 629 C CA . ILE A 1 86 ? 39.592 14.739 19.683 1.00 17.48 86 ILE A CA 1
ATOM 630 C C . ILE A 1 86 ? 40.338 13.713 20.518 1.00 18.31 86 ILE A C 1
ATOM 631 O O . ILE A 1 86 ? 40.414 13.866 21.712 1.00 19.38 86 ILE A O 1
ATOM 636 N N . THR A 1 87 ? 40.956 12.711 19.905 1.00 19.64 87 THR A N 1
ATOM 637 C CA . THR A 1 87 ? 41.722 11.777 20.723 1.00 19.01 87 THR A CA 1
ATOM 638 C C . THR A 1 87 ? 42.789 12.388 21.602 1.00 17.53 87 THR A C 1
ATOM 639 O O . THR A 1 87 ? 42.881 12.020 22.713 1.00 17.05 87 THR A O 1
ATOM 643 N N . LYS A 1 88 ? 43.568 13.348 21.156 1.00 20.46 88 LYS A N 1
ATOM 644 C CA . LYS A 1 88 ? 44.521 14.036 22.087 1.00 21.36 88 LYS A CA 1
ATOM 645 C C . LYS A 1 88 ? 43.836 14.707 23.253 1.00 22.30 88 LYS A C 1
ATOM 646 O O . LYS A 1 88 ? 44.337 14.668 24.365 1.00 23.29 88 LYS A O 1
ATOM 652 N N . VAL A 1 89 ? 42.715 15.386 22.993 1.00 23.68 89 VAL A N 1
ATOM 653 C CA . VAL A 1 89 ? 42.014 16.097 24.050 1.00 24.02 89 VAL A CA 1
ATOM 654 C C . VAL A 1 89 ? 41.487 15.113 25.054 1.00 24.49 89 VAL A C 1
ATOM 655 O O . VAL A 1 89 ? 41.555 15.406 26.252 1.00 29.17 89 VAL A O 1
ATOM 659 N N . ARG A 1 90 ? 40.982 13.952 24.608 1.00 23.12 90 ARG A N 1
ATOM 660 C CA . ARG A 1 90 ? 40.477 12.932 25.536 1.00 22.94 90 ARG A CA 1
ATOM 661 C C . ARG A 1 90 ? 41.571 12.486 26.479 1.00 22.62 90 ARG A C 1
ATOM 662 O O . ARG A 1 90 ? 41.371 12.394 27.711 1.00 23.20 90 ARG A O 1
ATOM 670 N N . ALA A 1 91 ? 42.735 12.193 25.928 1.00 22.63 91 ALA A N 1
ATOM 671 C CA . ALA A 1 91 ? 43.838 11.671 26.777 1.00 21.98 91 ALA A CA 1
ATOM 672 C C . ALA A 1 91 ? 44.273 12.692 27.798 1.00 22.34 91 ALA A C 1
ATOM 673 O O . ALA A 1 91 ? 44.503 12.332 28.955 1.00 23.19 91 ALA A O 1
ATOM 675 N N . GLN A 1 92 ? 44.230 13.976 27.426 1.00 24.00 92 GLN A N 1
ATOM 676 C CA . GLN A 1 92 ? 44.594 15.076 28.348 1.00 22.73 92 GLN A CA 1
ATOM 677 C C . GLN A 1 92 ? 43.492 15.323 29.359 1.00 22.77 92 GLN A C 1
ATOM 678 O O . GLN A 1 92 ? 43.730 15.704 30.519 1.00 20.60 92 GLN A O 1
ATOM 684 N N . HIS A 1 93 ? 42.267 15.030 28.955 1.00 24.44 93 HIS A N 1
ATOM 685 C CA . HIS A 1 93 ? 41.097 15.285 29.824 1.00 22.73 93 HIS A CA 1
ATOM 686 C C . HIS A 1 93 ? 40.117 14.114 29.839 1.00 23.06 93 HIS A C 1
ATOM 687 O O . HIS A 1 93 ? 39.105 14.148 29.153 1.00 26.68 93 HIS A O 1
ATOM 694 N N . PRO A 1 94 ? 40.397 13.081 30.624 1.00 22.72 94 PRO A N 1
ATOM 695 C CA . PRO A 1 94 ? 39.599 11.852 30.596 1.00 24.19 94 PRO A CA 1
ATOM 696 C C . PRO A 1 94 ? 38.109 11.974 30.875 1.00 25.69 94 PRO A C 1
ATOM 697 O O . PRO A 1 94 ? 37.310 11.069 30.540 1.00 27.28 94 PRO A O 1
ATOM 701 N N . ASP A 1 95 ? 37.712 13.068 31.490 1.00 25.48 95 ASP A N 1
ATOM 702 C CA . ASP A 1 95 ? 36.374 13.151 32.058 1.00 23.54 95 ASP A CA 1
ATOM 703 C C . ASP A 1 95 ? 35.493 14.210 31.443 1.00 24.92 95 ASP A C 1
ATOM 704 O O . ASP A 1 95 ? 34.291 14.234 31.696 1.00 29.88 95 ASP A O 1
ATOM 709 N N . MET A 1 96 ? 36.057 14.980 30.527 1.00 23.82 96 MET A N 1
ATOM 710 C CA . MET A 1 96 ? 35.464 16.179 30.007 1.00 24.37 96 MET A CA 1
ATOM 711 C C . MET A 1 96 ? 34.479 15.770 28.937 1.00 25.20 96 MET A C 1
ATOM 712 O O . MET A 1 96 ? 34.831 15.091 28.018 1.00 27.36 96 MET A O 1
ATOM 717 N N . PRO A 1 97 ? 33.203 16.141 29.068 1.00 24.24 97 PRO A N 1
ATOM 718 C CA . PRO A 1 97 ? 32.368 15.574 28.034 1.00 23.56 97 PRO A CA 1
ATOM 719 C C . PRO A 1 97 ? 32.663 16.161 26.714 1.00 22.79 97 PRO A C 1
ATOM 720 O O . PRO A 1 97 ? 32.870 17.354 26.647 1.00 25.45 97 PRO A O 1
ATOM 724 N N . ILE A 1 98 ? 32.622 15.371 25.651 1.00 22.96 98 ILE A N 1
ATOM 725 C CA . ILE A 1 98 ? 32.855 15.907 24.263 1.00 22.05 98 ILE A CA 1
ATOM 726 C C . ILE A 1 98 ? 31.668 15.646 23.341 1.00 20.50 98 ILE A C 1
ATOM 727 O O . ILE A 1 98 ? 31.218 14.498 23.172 1.00 19.47 98 ILE A O 1
ATOM 732 N N . GLY A 1 99 ? 31.131 16.726 22.773 1.00 20.08 99 GLY A N 1
ATOM 733 C CA . GLY A 1 99 ? 30.005 16.573 21.875 1.00 19.28 99 GLY A CA 1
ATOM 734 C C . GLY A 1 99 ? 30.360 16.910 20.490 1.00 17.51 99 GLY A C 1
ATOM 735 O O . GLY A 1 99 ? 31.083 17.817 20.290 1.00 18.52 99 GLY A O 1
ATOM 736 N N . LEU A 1 100 ? 29.824 16.198 19.528 1.00 17.61 100 LEU A N 1
ATOM 737 C CA . LEU A 1 100 ? 30.005 16.577 18.128 1.00 18.27 100 LEU A CA 1
ATOM 738 C C . LEU A 1 100 ? 28.769 17.232 17.468 1.00 19.97 100 LEU A C 1
ATOM 739 O O . LEU A 1 100 ? 27.650 16.764 17.598 1.00 19.16 100 LEU A O 1
ATOM 744 N N . LEU A 1 101 ? 28.984 18.314 16.744 1.00 21.82 101 LEU A N 1
ATOM 745 C CA . LEU A 1 101 ? 27.890 18.947 16.060 1.00 22.96 101 LEU A CA 1
ATOM 746 C C . LEU A 1 101 ? 28.165 18.834 14.558 1.00 22.37 101 LEU A C 1
ATOM 747 O O . LEU A 1 101 ? 29.022 19.572 14.019 1.00 24.57 101 LEU A O 1
ATOM 752 N N . LEU A 1 102 ? 27.406 17.959 13.895 1.00 20.39 102 LEU A N 1
ATOM 753 C CA . LEU A 1 102 ? 27.721 17.535 12.569 1.00 21.04 102 LEU A CA 1
ATOM 754 C C . LEU A 1 102 ? 26.569 17.595 11.545 1.00 22.91 102 LEU A C 1
ATOM 755 O O . LEU A 1 102 ? 25.399 17.592 11.897 1.00 21.84 102 LEU A O 1
ATOM 760 N N . TYR A 1 103 ? 26.957 17.558 10.258 1.00 23.64 103 TYR A N 1
ATOM 761 C CA . TYR A 1 103 ? 26.038 17.598 9.093 1.00 22.22 103 TYR A CA 1
ATOM 762 C C . TYR A 1 103 ? 25.892 16.192 8.548 1.00 21.32 103 TYR A C 1
ATOM 763 O O . TYR A 1 103 ? 26.853 15.494 8.429 1.00 17.75 103 TYR A O 1
ATOM 772 N N . ALA A 1 104 ? 24.681 15.758 8.234 1.00 23.37 104 ALA A N 1
ATOM 773 C CA . ALA A 1 104 ? 24.494 14.381 7.800 1.00 22.03 104 ALA A CA 1
ATOM 774 C C . ALA A 1 104 ? 25.407 14.020 6.705 1.00 23.29 104 ALA A C 1
ATOM 775 O O . ALA A 1 104 ? 26.071 13.006 6.756 1.00 25.03 104 ALA A O 1
ATOM 777 N N . ASN A 1 105 ? 25.480 14.863 5.696 1.00 24.97 105 ASN A N 1
ATOM 778 C CA . ASN A 1 105 ? 26.200 14.459 4.504 1.00 27.94 105 ASN A CA 1
ATOM 779 C C . ASN A 1 105 ? 27.667 14.210 4.755 1.00 29.90 105 ASN A C 1
ATOM 780 O O . ASN A 1 105 ? 28.351 13.507 3.980 1.00 30.80 105 ASN A O 1
ATOM 785 N N . LEU A 1 106 ? 28.121 14.798 5.855 1.00 32.05 106 LEU A N 1
ATOM 786 C CA . LEU A 1 106 ? 29.465 14.657 6.399 1.00 32.15 106 LEU A CA 1
ATOM 787 C C . LEU A 1 106 ? 29.633 13.241 6.928 1.00 31.85 106 LEU A C 1
ATOM 788 O O . LEU A 1 106 ? 30.634 12.566 6.643 1.00 31.14 106 LEU A O 1
ATOM 793 N N . VAL A 1 107 ? 28.645 12.795 7.694 1.00 29.92 107 VAL A N 1
ATOM 794 C CA . VAL A 1 107 ? 28.663 11.472 8.249 1.00 30.28 107 VAL A CA 1
ATOM 795 C C . VAL A 1 107 ? 28.668 10.415 7.134 1.00 30.97 107 VAL A C 1
ATOM 796 O O . VAL A 1 107 ? 29.512 9.513 7.148 1.00 31.39 107 VAL A O 1
ATOM 800 N N . PHE A 1 108 ? 27.705 10.515 6.216 1.00 31.71 108 PHE A N 1
ATOM 801 C CA . PHE A 1 108 ? 27.469 9.522 5.148 1.00 36.47 108 PHE A CA 1
ATOM 802 C C . PHE A 1 108 ? 28.648 9.298 4.169 1.00 35.75 108 PHE A C 1
ATOM 803 O O . PHE A 1 108 ? 28.841 8.195 3.603 1.00 34.99 108 PHE A O 1
ATOM 811 N N . ALA A 1 109 ? 29.374 10.374 3.922 1.00 33.64 109 ALA A N 1
ATOM 812 C CA . ALA A 1 109 ? 30.592 10.361 3.150 1.00 35.01 109 ALA A CA 1
ATOM 813 C C . ALA A 1 109 ? 31.654 9.526 3.788 1.00 39.29 109 ALA A C 1
ATOM 814 O O . ALA A 1 109 ? 32.401 8.843 3.089 1.00 43.88 109 ALA A O 1
ATOM 816 N N . ASN A 1 110 ? 31.780 9.631 5.122 1.00 42.95 110 ASN A N 1
ATOM 817 C CA . ASN A 1 110 ? 32.719 8.783 5.891 1.00 40.07 110 ASN A CA 1
ATOM 818 C C . ASN A 1 110 ? 32.223 7.331 5.939 1.00 40.03 110 ASN A C 1
ATOM 819 O O . ASN A 1 110 ? 33.034 6.402 5.968 1.00 40.35 110 ASN A O 1
ATOM 824 N N . GLY A 1 111 ? 30.902 7.152 5.800 1.00 36.48 111 GLY A N 1
ATOM 825 C CA . GLY A 1 111 ? 30.214 5.886 6.053 1.00 32.62 111 GLY A CA 1
ATOM 826 C C . GLY A 1 111 ? 29.776 6.016 7.497 1.00 31.73 111 GLY A C 1
ATOM 827 O O . GLY A 1 111 ? 30.603 6.380 8.344 1.00 28.97 111 GLY A O 1
ATOM 828 N N . ILE A 1 112 ? 28.488 5.812 7.783 1.00 31.47 112 ILE A N 1
ATOM 829 C CA . ILE A 1 112 ? 27.965 5.895 9.155 1.00 30.55 112 ILE A CA 1
ATOM 830 C C . ILE A 1 112 ? 28.734 4.994 10.091 1.00 26.68 112 ILE A C 1
ATOM 831 O O . ILE A 1 112 ? 29.177 5.439 11.126 1.00 25.94 112 ILE A O 1
ATOM 836 N N . ASP A 1 113 ? 28.917 3.734 9.771 1.00 25.56 113 ASP A N 1
ATOM 837 C CA . ASP A 1 113 ? 29.508 2.880 10.812 1.00 27.78 113 ASP A CA 1
ATOM 838 C C . ASP A 1 113 ? 30.957 3.264 11.013 1.00 25.15 113 ASP A C 1
ATOM 839 O O . ASP A 1 113 ? 31.410 3.406 12.155 1.00 27.93 113 ASP A O 1
ATOM 844 N N . GLU A 1 114 ? 31.612 3.533 9.894 1.00 23.46 114 GLU A N 1
ATOM 845 C CA . GLU A 1 114 ? 32.975 4.014 9.829 1.00 24.44 114 GLU A CA 1
ATOM 846 C C . GLU A 1 114 ? 33.207 5.258 10.683 1.00 22.21 114 GLU A C 1
ATOM 847 O O . GLU A 1 114 ? 34.220 5.384 11.302 1.00 22.46 114 GLU A O 1
ATOM 853 N N . PHE A 1 115 ? 32.231 6.146 10.741 1.00 21.87 115 PHE A N 1
ATOM 854 C CA . PHE A 1 115 ? 32.379 7.428 11.389 1.00 20.01 115 PHE A CA 1
ATOM 855 C C . PHE A 1 115 ? 32.191 7.292 12.901 1.00 19.47 115 PHE A C 1
ATOM 856 O O . PHE A 1 115 ? 32.982 7.834 13.663 1.00 21.33 115 PHE A O 1
ATOM 864 N N . TYR A 1 116 ? 31.104 6.633 13.302 1.00 17.75 116 TYR A N 1
ATOM 865 C CA . TYR A 1 116 ? 30.765 6.429 14.661 1.00 17.51 116 TYR A CA 1
ATOM 866 C C . TYR A 1 116 ? 31.711 5.479 15.376 1.00 19.13 116 TYR A C 1
ATOM 867 O O . TYR A 1 116 ? 31.924 5.651 16.545 1.00 19.37 116 TYR A O 1
ATOM 876 N N . THR A 1 117 ? 32.303 4.479 14.699 1.00 21.70 117 THR A N 1
ATOM 877 C CA . THR A 1 117 ? 33.409 3.708 15.299 1.00 20.34 117 THR A CA 1
ATOM 878 C C . THR A 1 117 ? 34.620 4.616 15.562 1.00 21.37 117 THR A C 1
ATOM 879 O O . THR A 1 117 ? 35.252 4.539 16.627 1.00 20.66 117 THR A O 1
ATOM 883 N N . LYS A 1 118 ? 34.909 5.512 14.624 1.00 21.03 118 LYS A N 1
ATOM 884 C CA . LYS A 1 118 ? 36.018 6.423 14.811 1.00 22.62 118 LYS A CA 1
ATOM 885 C C . LYS A 1 118 ? 35.760 7.340 15.981 1.00 24.45 118 LYS A C 1
ATOM 886 O O . LYS A 1 118 ? 36.650 7.519 16.859 1.00 26.03 118 LYS A O 1
ATOM 892 N N . ALA A 1 119 ? 34.528 7.851 16.048 1.00 24.44 119 ALA A N 1
ATOM 893 C CA . ALA A 1 119 ? 34.114 8.667 17.180 1.00 25.02 119 ALA A CA 1
ATOM 894 C C . ALA A 1 119 ? 34.262 7.883 18.478 1.00 24.00 119 ALA A C 1
ATOM 895 O O . ALA A 1 119 ? 34.875 8.350 19.385 1.00 25.30 119 ALA A O 1
ATOM 897 N N . GLN A 1 120 ? 33.691 6.698 18.569 1.00 24.02 120 GLN A N 1
ATOM 898 C CA . GLN A 1 120 ? 33.862 5.870 19.777 1.00 24.92 120 GLN A CA 1
ATOM 899 C C . GLN A 1 120 ? 35.314 5.719 20.198 1.00 23.92 120 GLN A C 1
ATOM 900 O O . GLN A 1 120 ? 35.637 5.893 21.364 1.00 24.31 120 GLN A O 1
ATOM 906 N N . ALA A 1 121 ? 36.191 5.411 19.249 1.00 21.70 121 ALA A N 1
ATOM 907 C CA . ALA A 1 121 ? 37.564 5.174 19.625 1.00 22.36 121 ALA A CA 1
ATOM 908 C C . ALA A 1 121 ? 38.184 6.448 20.102 1.00 20.77 121 ALA A C 1
ATOM 909 O O . ALA A 1 121 ? 38.952 6.381 20.997 1.00 18.88 121 ALA A O 1
ATOM 911 N N . ALA A 1 122 ? 37.791 7.613 19.558 1.00 21.00 122 ALA A N 1
ATOM 912 C CA . ALA A 1 122 ? 38.410 8.862 19.986 1.00 21.02 122 ALA A CA 1
ATOM 913 C C . ALA A 1 122 ? 37.945 9.237 21.306 1.00 19.85 122 ALA A C 1
ATOM 914 O O . ALA A 1 122 ? 38.633 10.011 21.950 1.00 22.86 122 ALA A O 1
ATOM 916 N N . GLY A 1 123 ? 36.819 8.669 21.727 1.00 18.64 123 GLY A N 1
ATOM 917 C CA . GLY A 1 123 ? 36.236 8.987 22.993 1.00 18.64 123 GLY A CA 1
ATOM 918 C C . GLY A 1 123 ? 35.162 10.062 22.991 1.00 18.17 123 GLY A C 1
ATOM 919 O O . GLY A 1 123 ? 34.931 10.657 24.022 1.00 18.24 123 GLY A O 1
ATOM 920 N N . VAL A 1 124 ? 34.426 10.233 21.900 1.00 19.59 124 VAL A N 1
ATOM 921 C CA . VAL A 1 124 ? 33.335 11.187 21.930 1.00 21.22 124 VAL A CA 1
ATOM 922 C C . VAL A 1 124 ? 32.107 10.643 22.684 1.00 22.57 124 VAL A C 1
ATOM 923 O O . VAL A 1 124 ? 31.895 9.420 22.835 1.00 24.65 124 VAL A O 1
ATOM 927 N N . ASP A 1 125 ? 31.344 11.566 23.222 1.00 23.09 125 ASP A N 1
ATOM 928 C CA . ASP A 1 125 ? 30.265 11.199 24.111 1.00 23.40 125 ASP A CA 1
ATOM 929 C C . ASP A 1 125 ? 28.909 11.361 23.491 1.00 23.31 125 ASP A C 1
ATOM 930 O O . ASP A 1 125 ? 28.019 10.615 23.821 1.00 23.57 125 ASP A O 1
ATOM 935 N N . SER A 1 126 ? 28.728 12.352 22.616 1.00 25.52 126 SER A N 1
ATOM 936 C CA . SER A 1 126 ? 27.414 12.530 21.945 1.00 24.80 126 SER A CA 1
ATOM 937 C C . SER A 1 126 ? 27.601 13.046 20.586 1.00 24.06 126 SER A C 1
ATOM 938 O O . SER A 1 126 ? 28.562 13.708 20.297 1.00 22.41 126 SER A O 1
ATOM 941 N N . VAL A 1 127 ? 26.645 12.749 19.731 1.00 27.72 127 VAL A N 1
ATOM 942 C CA . VAL A 1 127 ? 26.643 13.317 18.380 1.00 25.55 127 VAL A CA 1
ATOM 943 C C . VAL A 1 127 ? 25.278 13.957 18.115 1.00 26.36 127 VAL A C 1
ATOM 944 O O . VAL A 1 127 ? 24.244 13.396 18.419 1.00 26.57 127 VAL A O 1
ATOM 948 N N . LEU A 1 128 ? 25.309 15.178 17.611 1.00 27.96 128 LEU A N 1
ATOM 949 C CA . LEU A 1 128 ? 24.124 15.899 17.188 1.00 28.07 128 LEU A CA 1
ATOM 950 C C . LEU A 1 128 ? 24.221 16.087 15.699 1.00 27.33 128 LEU A C 1
ATOM 951 O O . LEU A 1 128 ? 25.186 16.615 15.199 1.00 25.65 128 LEU A O 1
ATOM 956 N N . ILE A 1 129 ? 23.214 15.642 14.976 1.00 29.67 129 ILE A N 1
ATOM 957 C CA . ILE A 1 129 ? 23.148 15.918 13.530 1.00 29.64 129 ILE A CA 1
ATOM 958 C C . ILE A 1 129 ? 22.216 17.112 13.260 1.00 26.92 129 ILE A C 1
ATOM 959 O O . ILE A 1 129 ? 21.027 17.023 13.431 1.00 25.52 129 ILE A O 1
ATOM 964 N N . ALA A 1 130 ? 22.799 18.221 12.839 1.00 29.46 130 ALA A N 1
ATOM 965 C CA . ALA A 1 130 ? 22.146 19.539 12.925 1.00 32.15 130 ALA A CA 1
ATOM 966 C C . ALA A 1 130 ? 21.008 19.684 11.944 1.00 32.94 130 ALA A C 1
ATOM 967 O O . ALA A 1 130 ? 20.056 20.393 12.199 1.00 34.17 130 ALA A O 1
ATOM 969 N N . ASP A 1 131 ? 21.113 18.977 10.831 1.00 34.77 131 ASP A N 1
ATOM 970 C CA . ASP A 1 131 ? 20.296 19.260 9.683 1.00 33.10 131 ASP A CA 1
ATOM 971 C C . ASP A 1 131 ? 19.276 18.187 9.470 1.00 34.84 131 ASP A C 1
ATOM 972 O O . ASP A 1 131 ? 18.422 18.376 8.664 1.00 37.07 131 ASP A O 1
ATOM 977 N N . VAL A 1 132 ? 19.318 17.094 10.220 1.00 38.30 132 VAL A N 1
ATOM 978 C CA . VAL A 1 132 ? 18.224 16.118 10.236 1.00 39.95 132 VAL A CA 1
ATOM 979 C C . VAL A 1 132 ? 17.264 16.374 11.430 1.00 43.53 132 VAL A C 1
ATOM 980 O O . VAL A 1 132 ? 17.698 16.649 12.564 1.00 42.02 132 VAL A O 1
ATOM 984 N N . PRO A 1 133 ? 15.953 16.243 11.195 1.00 44.57 133 PRO A N 1
ATOM 985 C CA . PRO A 1 133 ? 14.957 16.528 12.235 1.00 46.18 133 PRO A CA 1
ATOM 986 C C . PRO A 1 133 ? 14.532 15.262 12.997 1.00 44.77 133 PRO A C 1
ATOM 987 O O . PRO A 1 133 ? 14.539 14.177 12.400 1.00 50.10 133 PRO A O 1
ATOM 991 N N . VAL A 1 134 ? 14.124 15.383 14.268 1.00 43.09 134 VAL A N 1
ATOM 992 C CA . VAL A 1 134 ? 13.976 14.176 15.134 1.00 47.85 134 VAL A CA 1
ATOM 993 C C . VAL A 1 134 ? 13.380 13.008 14.359 1.00 47.81 134 VAL A C 1
ATOM 994 O O . VAL A 1 134 ? 13.875 11.839 14.416 1.00 39.03 134 VAL A O 1
ATOM 998 N N . GLU A 1 135 ? 12.315 13.326 13.623 1.00 50.25 135 GLU A N 1
ATOM 999 C CA . GLU A 1 135 ? 11.536 12.261 12.995 1.00 53.06 135 GLU A CA 1
ATOM 1000 C C . GLU A 1 135 ? 12.330 11.448 11.960 1.00 49.87 135 GLU A C 1
ATOM 1001 O O . GLU A 1 135 ? 11.950 10.332 11.654 1.00 50.97 135 GLU A O 1
ATOM 1007 N N . GLU A 1 136 ? 13.442 11.954 11.459 1.00 42.75 136 GLU A N 1
ATOM 1008 C CA . GLU A 1 136 ? 14.111 11.218 10.411 1.00 46.95 136 GLU A CA 1
ATOM 1009 C C . GLU A 1 136 ? 15.417 10.527 10.816 1.00 46.82 136 GLU A C 1
ATOM 1010 O O . GLU A 1 136 ? 16.074 9.885 9.989 1.00 46.62 136 GLU A O 1
ATOM 1016 N N . SER A 1 137 ? 15.702 10.553 12.112 1.00 46.29 137 SER A N 1
ATOM 1017 C CA . SER A 1 137 ? 17.034 10.304 12.658 1.00 43.94 137 SER A CA 1
ATOM 1018 C C . SER A 1 137 ? 17.480 8.864 12.845 1.00 46.71 137 SER A C 1
ATOM 1019 O O . SER A 1 137 ? 18.678 8.612 13.028 1.00 45.14 137 SER A O 1
ATOM 1022 N N . ALA A 1 138 ? 16.523 7.931 12.863 1.00 47.12 138 ALA A N 1
ATOM 1023 C CA . ALA A 1 138 ? 16.799 6.545 13.259 1.00 44.95 138 ALA A CA 1
ATOM 1024 C C . ALA A 1 138 ? 18.159 6.085 12.801 1.00 43.22 138 ALA A C 1
ATOM 1025 O O . ALA A 1 138 ? 18.948 5.635 13.616 1.00 45.78 138 ALA A O 1
ATOM 1027 N N . PRO A 1 139 ? 18.461 6.212 11.505 1.00 40.01 139 PRO A N 1
ATOM 1028 C CA . PRO A 1 139 ? 19.730 5.612 11.091 1.00 37.67 139 PRO A CA 1
ATOM 1029 C C . PRO A 1 139 ? 20.889 6.105 11.938 1.00 35.38 139 PRO A C 1
ATOM 1030 O O . PRO A 1 139 ? 21.805 5.342 12.204 1.00 33.90 139 PRO A O 1
ATOM 1034 N N . PHE A 1 140 ? 20.794 7.350 12.401 1.00 33.05 140 PHE A N 1
ATOM 1035 C CA . PHE A 1 140 ? 21.843 7.993 13.183 1.00 33.05 140 PHE A CA 1
ATOM 1036 C C . PHE A 1 140 ? 21.837 7.701 14.676 1.00 36.32 140 PHE A C 1
ATOM 1037 O O . PHE A 1 140 ? 22.862 7.207 15.195 1.00 38.17 140 PHE A O 1
ATOM 1045 N N . SER A 1 141 ? 20.740 8.027 15.383 1.00 33.34 141 SER A N 1
ATOM 1046 C CA . SER A 1 141 ? 20.466 7.370 16.705 1.00 33.29 141 SER A CA 1
ATOM 1047 C C . SER A 1 141 ? 20.819 5.875 16.775 1.00 32.02 141 SER A C 1
ATOM 1048 O O . SER A 1 141 ? 21.444 5.427 17.731 1.00 34.17 141 SER A O 1
ATOM 1051 N N . LYS A 1 142 ? 20.361 5.084 15.813 1.00 31.19 142 LYS A N 1
ATOM 1052 C CA . LYS A 1 142 ? 20.684 3.672 15.843 1.00 34.15 142 LYS A CA 1
ATOM 1053 C C . LYS A 1 142 ? 22.201 3.521 15.847 1.00 30.05 142 LYS A C 1
ATOM 1054 O O . LYS A 1 142 ? 22.750 2.764 16.618 1.00 28.48 142 LYS A O 1
ATOM 1060 N N . ALA A 1 143 ? 22.873 4.247 14.982 1.00 30.85 143 ALA A N 1
ATOM 1061 C CA . ALA A 1 143 ? 24.356 4.205 14.957 1.00 32.75 143 ALA A CA 1
ATOM 1062 C C . ALA A 1 143 ? 24.946 4.704 16.294 1.00 31.60 143 ALA A C 1
ATOM 1063 O O . ALA A 1 143 ? 25.865 4.121 16.832 1.00 30.58 143 ALA A O 1
ATOM 1065 N N . ALA A 1 144 ? 24.422 5.812 16.804 1.00 32.36 144 ALA A N 1
ATOM 1066 C CA . ALA A 1 144 ? 24.868 6.362 18.094 1.00 32.65 144 ALA A CA 1
ATOM 1067 C C . ALA A 1 144 ? 24.846 5.319 19.218 1.00 35.32 144 ALA A C 1
ATOM 1068 O O . ALA A 1 144 ? 25.843 5.173 19.963 1.00 34.43 144 ALA A O 1
ATOM 1070 N N . LYS A 1 145 ? 23.749 4.565 19.318 1.00 35.52 145 LYS A N 1
ATOM 1071 C CA . LYS A 1 145 ? 23.624 3.620 20.403 1.00 35.43 145 LYS A CA 1
ATOM 1072 C C . LYS A 1 145 ? 24.573 2.445 20.211 1.00 36.52 145 LYS A C 1
ATOM 1073 O O . LYS A 1 145 ? 25.275 2.071 21.142 1.00 40.11 145 LYS A O 1
ATOM 1079 N N . ALA A 1 146 ? 24.664 1.888 19.016 1.00 32.64 146 ALA A N 1
ATOM 1080 C CA . ALA A 1 146 ? 25.538 0.718 18.804 1.00 31.43 146 ALA A CA 1
ATOM 1081 C C . ALA A 1 146 ? 27.014 0.972 19.140 1.00 31.51 146 ALA A C 1
ATOM 1082 O O . ALA A 1 146 ? 27.810 0.024 19.275 1.00 28.32 146 ALA A O 1
ATOM 1084 N N . HIS A 1 147 ? 27.387 2.258 19.203 1.00 31.88 147 HIS A N 1
ATOM 1085 C CA . HIS A 1 147 ? 28.771 2.657 19.451 1.00 31.32 147 HIS A CA 1
ATOM 1086 C C . HIS A 1 147 ? 28.969 3.504 20.722 1.00 30.71 147 HIS A C 1
ATOM 1087 O O . HIS A 1 147 ? 29.809 4.383 20.799 1.00 33.30 147 HIS A O 1
ATOM 1094 N N . GLY A 1 148 ? 28.173 3.243 21.726 1.00 28.14 148 GLY A N 1
ATOM 1095 C CA . GLY A 1 148 ? 28.375 3.886 22.970 1.00 26.99 148 GLY A CA 1
ATOM 1096 C C . GLY A 1 148 ? 28.063 5.356 23.043 1.00 26.62 148 GLY A C 1
ATOM 1097 O O . GLY A 1 148 ? 28.411 5.960 24.030 1.00 29.31 148 GLY A O 1
ATOM 1098 N N . ILE A 1 149 ? 27.357 5.931 22.076 1.00 26.24 149 ILE A N 1
ATOM 1099 C CA . ILE A 1 149 ? 27.258 7.408 21.964 1.00 23.64 149 ILE A CA 1
ATOM 1100 C C . ILE A 1 149 ? 25.846 7.948 22.079 1.00 22.22 149 ILE A C 1
ATOM 1101 O O . ILE A 1 149 ? 24.883 7.331 21.656 1.00 24.60 149 ILE A O 1
ATOM 1106 N N . ALA A 1 150 ? 25.719 9.129 22.638 1.00 23.92 150 ALA A N 1
ATOM 1107 C CA . ALA A 1 150 ? 24.397 9.727 22.885 1.00 24.35 150 ALA A CA 1
ATOM 1108 C C . ALA A 1 150 ? 23.870 10.475 21.675 1.00 24.01 150 ALA A C 1
ATOM 1109 O O . ALA A 1 150 ? 24.536 11.358 21.151 1.00 26.89 150 ALA A O 1
ATOM 1111 N N . PRO A 1 151 ? 22.677 10.142 21.217 1.00 25.50 151 PRO A N 1
ATOM 1112 C CA . PRO A 1 151 ? 22.094 10.974 20.190 1.00 26.80 151 PRO A CA 1
ATOM 1113 C C . PRO A 1 151 ? 21.469 12.179 20.844 1.00 26.27 151 PRO A C 1
ATOM 1114 O O . PRO A 1 151 ? 20.687 12.022 21.747 1.00 28.07 151 PRO A O 1
ATOM 1118 N N . ILE A 1 152 ? 21.847 13.354 20.399 1.00 26.35 152 ILE A N 1
ATOM 1119 C CA . ILE A 1 152 ? 21.365 14.612 20.932 1.00 30.16 152 ILE A CA 1
ATOM 1120 C C . ILE A 1 152 ? 20.421 15.251 19.937 1.00 32.73 152 ILE A C 1
ATOM 1121 O O . ILE A 1 152 ? 20.622 15.169 18.722 1.00 34.44 152 ILE A O 1
ATOM 1126 N N . PHE A 1 153 ? 19.391 15.907 20.453 1.00 34.02 153 PHE A N 1
ATOM 1127 C CA . PHE A 1 153 ? 18.403 16.527 19.581 1.00 30.50 153 PHE A CA 1
ATOM 1128 C C . PHE A 1 153 ? 18.121 17.942 19.921 1.00 25.91 153 PHE A C 1
ATOM 1129 O O . PHE A 1 153 ? 18.365 18.389 21.015 1.00 24.05 153 PHE A O 1
ATOM 1137 N N . ILE A 1 154 ? 17.668 18.677 18.934 1.00 26.92 154 ILE A N 1
ATOM 1138 C CA . ILE A 1 154 ? 17.297 20.061 19.136 1.00 25.58 154 ILE A CA 1
ATOM 1139 C C . ILE A 1 154 ? 15.847 20.209 19.341 1.00 27.42 154 ILE A C 1
ATOM 1140 O O . ILE A 1 154 ? 15.082 19.628 18.618 1.00 30.85 154 ILE A O 1
ATOM 1145 N N . ALA A 1 155 ? 15.457 20.946 20.363 1.00 31.34 155 ALA A N 1
ATOM 1146 C CA . ALA A 1 155 ? 14.109 21.490 20.435 1.00 32.64 155 ALA A CA 1
ATOM 1147 C C . ALA A 1 155 ? 14.120 22.849 19.749 1.00 36.90 155 ALA A C 1
ATOM 1148 O O . ALA A 1 155 ? 14.680 23.835 20.282 1.00 40.41 155 ALA A O 1
ATOM 1150 N N . PRO A 1 156 ? 13.501 22.930 18.568 1.00 40.77 156 PRO A N 1
ATOM 1151 C CA . PRO A 1 156 ? 13.490 24.192 17.843 1.00 39.72 156 PRO A CA 1
ATOM 1152 C C . PRO A 1 156 ? 12.516 25.179 18.477 1.00 41.29 156 PRO A C 1
ATOM 1153 O O . PRO A 1 156 ? 11.589 24.750 19.182 1.00 40.58 156 PRO A O 1
ATOM 1157 N N . PRO A 1 157 ? 12.706 26.498 18.226 1.00 44.67 157 PRO A N 1
ATOM 1158 C CA . PRO A 1 157 ? 11.895 27.561 18.834 1.00 47.31 157 PRO A CA 1
ATOM 1159 C C . PRO A 1 157 ? 10.399 27.450 18.589 1.00 45.96 157 PRO A C 1
ATOM 1160 O O . PRO A 1 157 ? 9.614 27.785 19.465 1.00 49.96 157 PRO A O 1
ATOM 1164 N N . ASN A 1 158 ? 9.980 26.991 17.435 1.00 47.91 158 ASN A N 1
ATOM 1165 C CA . ASN A 1 158 ? 8.532 26.901 17.225 1.00 57.87 158 ASN A CA 1
ATOM 1166 C C . ASN A 1 158 ? 7.893 25.625 17.831 1.00 57.54 158 ASN A C 1
ATOM 1167 O O . ASN A 1 158 ? 6.699 25.580 17.997 1.00 53.78 158 ASN A O 1
ATOM 1172 N N . ALA A 1 159 ? 8.712 24.654 18.235 1.00 58.20 159 ALA A N 1
ATOM 1173 C CA . ALA A 1 159 ? 8.283 23.308 18.742 1.00 60.08 159 ALA A CA 1
ATOM 1174 C C . ALA A 1 159 ? 6.915 23.052 19.476 1.00 57.36 159 ALA A C 1
ATOM 1175 O O . ALA A 1 159 ? 6.597 23.669 20.498 1.00 56.61 159 ALA A O 1
ATOM 1177 N N . ASP A 1 160 ? 6.166 22.052 19.020 1.00 52.99 160 ASP A N 1
ATOM 1178 C CA . ASP A 1 160 ? 4.928 21.666 19.711 1.00 55.72 160 ASP A CA 1
ATOM 1179 C C . ASP A 1 160 ? 5.075 20.404 20.556 1.00 57.24 160 ASP A C 1
ATOM 1180 O O . ASP A 1 160 ? 5.872 19.507 20.243 1.00 53.17 160 ASP A O 1
ATOM 1185 N N . ALA A 1 161 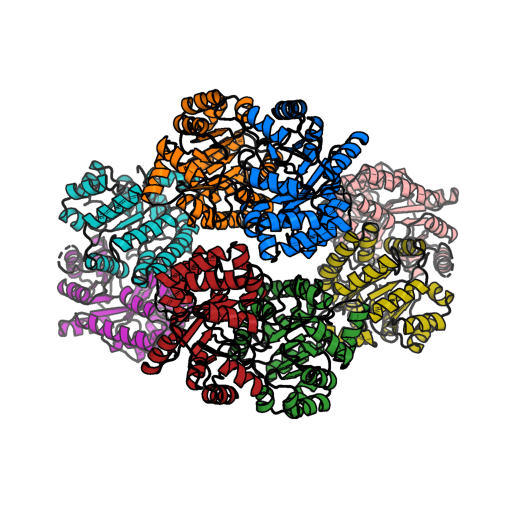? 4.252 20.318 21.601 1.00 57.07 161 ALA A N 1
ATOM 1186 C CA . ALA A 1 161 ? 4.409 19.295 22.647 1.00 55.02 161 ALA A CA 1
ATOM 1187 C C . ALA A 1 161 ? 4.688 17.882 22.175 1.00 54.15 161 ALA A C 1
ATOM 1188 O O . ALA A 1 161 ? 5.352 17.152 22.906 1.00 52.02 161 ALA A O 1
ATOM 1190 N N . ASP A 1 162 ? 4.182 17.484 21.000 1.00 55.73 162 ASP A N 1
ATOM 1191 C CA . ASP A 1 162 ? 4.444 16.120 20.477 1.00 60.99 162 ASP A CA 1
ATOM 1192 C C . ASP A 1 162 ? 5.901 15.952 20.113 1.00 58.37 162 ASP A C 1
ATOM 1193 O O . ASP A 1 162 ? 6.534 14.968 20.496 1.00 45.57 162 ASP A O 1
ATOM 1198 N N . THR A 1 163 ? 6.377 16.907 19.306 1.00 58.99 163 THR A N 1
ATOM 1199 C CA . THR A 1 163 ? 7.770 16.997 18.906 1.00 58.52 163 THR A CA 1
ATOM 1200 C C . THR A 1 163 ? 8.620 16.999 20.185 1.00 55.51 163 THR A C 1
ATOM 1201 O O . THR A 1 163 ? 9.312 16.016 20.453 1.00 62.94 163 THR A O 1
ATOM 1205 N N . LEU A 1 164 ? 8.511 18.054 20.992 1.00 51.68 164 LEU A N 1
ATOM 1206 C CA . LEU A 1 164 ? 9.139 18.120 22.331 1.00 49.06 164 LEU A CA 1
ATOM 1207 C C . LEU A 1 164 ? 9.076 16.830 23.148 1.00 46.76 164 LEU A C 1
ATOM 1208 O O . LEU A 1 164 ? 9.943 16.570 23.976 1.00 44.25 164 LEU A O 1
ATOM 1213 N N . LYS A 1 165 ? 8.049 16.024 22.936 1.00 49.16 165 LYS A N 1
ATOM 1214 C CA . LYS A 1 165 ? 7.924 14.775 23.681 1.00 51.42 165 LYS A CA 1
ATOM 1215 C C . LYS A 1 165 ? 8.879 13.737 23.114 1.00 44.45 165 LYS A C 1
ATOM 1216 O O . LYS A 1 165 ? 9.427 12.949 23.869 1.00 44.22 165 LYS A O 1
ATOM 1222 N N . MET A 1 166 ? 9.082 13.737 21.798 1.00 43.01 166 MET A N 1
ATOM 1223 C CA . MET A 1 166 ? 9.980 12.745 21.198 1.00 48.42 166 MET A CA 1
ATOM 1224 C C . MET A 1 166 ? 11.447 13.218 21.184 1.00 44.53 166 MET A C 1
ATOM 1225 O O . MET A 1 166 ? 12.356 12.394 21.161 1.00 36.79 166 MET A O 1
ATOM 1230 N N . VAL A 1 167 ? 11.658 14.533 21.230 1.00 40.72 167 VAL A N 1
ATOM 1231 C CA . VAL A 1 167 ? 12.970 15.094 21.506 1.00 39.41 167 VAL A CA 1
ATOM 1232 C C . VAL A 1 167 ? 13.415 14.578 22.838 1.00 42.27 167 VAL A C 1
ATOM 1233 O O . VAL A 1 167 ? 14.628 14.369 23.059 1.00 44.25 167 VAL A O 1
ATOM 1237 N N . SER A 1 168 ? 12.427 14.394 23.732 1.00 43.02 168 SER A N 1
ATOM 1238 C CA . SER A 1 168 ? 12.673 14.040 25.139 1.00 38.90 168 SER A CA 1
ATOM 1239 C C . SER A 1 168 ? 12.896 12.580 25.309 1.00 39.85 168 SER A C 1
ATOM 1240 O O . SER A 1 168 ? 13.570 12.203 26.231 1.00 44.84 168 SER A O 1
ATOM 1243 N N . GLU A 1 169 ? 12.292 11.744 24.484 1.00 44.46 169 GLU A N 1
ATOM 1244 C CA . GLU A 1 169 ? 12.435 10.314 24.725 1.00 50.36 169 GLU A CA 1
ATOM 1245 C C . GLU A 1 169 ? 13.693 9.790 24.049 1.00 46.74 169 GLU A C 1
ATOM 1246 O O . GLU A 1 169 ? 14.236 8.792 24.479 1.00 44.13 169 GLU A O 1
ATOM 1252 N N . GLN A 1 170 ? 14.191 10.536 23.064 1.00 48.38 170 GLN A N 1
ATOM 1253 C CA . GLN A 1 170 ? 15.099 10.009 22.041 1.00 49.07 170 GLN A CA 1
ATOM 1254 C C . GLN A 1 170 ? 16.641 9.892 22.210 1.00 45.83 170 GLN A C 1
ATOM 1255 O O . GLN A 1 170 ? 17.146 8.760 22.078 1.00 52.21 170 GLN A O 1
ATOM 1261 N N . GLY A 1 171 ? 17.440 10.937 22.430 1.00 37.54 171 GLY A N 1
ATOM 1262 C CA . GLY A 1 171 ? 17.283 12.013 23.357 1.00 37.05 171 GLY A CA 1
ATOM 1263 C C . GLY A 1 171 ? 18.236 11.661 24.517 1.00 34.15 171 GLY A C 1
ATOM 1264 O O . GLY A 1 171 ? 17.803 11.060 25.476 1.00 30.94 171 GLY A O 1
ATOM 1265 N N . GLU A 1 172 ? 19.527 11.967 24.453 1.00 33.28 172 GLU A N 1
ATOM 1266 C CA . GLU A 1 172 ? 20.428 11.537 25.582 1.00 36.52 172 GLU A CA 1
ATOM 1267 C C . GLU A 1 172 ? 21.507 12.543 25.887 1.00 34.09 172 GLU A C 1
ATOM 1268 O O . GLU A 1 172 ? 21.776 13.434 25.098 1.00 37.17 172 GLU A O 1
ATOM 1274 N N . GLY A 1 173 ? 22.125 12.419 27.038 1.00 30.96 173 GLY A N 1
ATOM 1275 C CA . GLY A 1 173 ? 23.151 13.410 27.457 1.00 30.60 173 GLY A CA 1
ATOM 1276 C C . GLY A 1 173 ? 22.662 14.802 27.839 1.00 27.14 173 GLY A C 1
ATOM 1277 O O . GLY A 1 173 ? 22.715 15.208 28.997 1.00 25.50 173 GLY A O 1
ATOM 1278 N N . TYR A 1 174 ? 22.182 15.533 26.860 1.00 26.80 174 TYR A N 1
ATOM 1279 C CA . TYR A 1 174 ? 21.592 16.816 27.114 1.00 26.55 174 TYR A CA 1
ATOM 1280 C C . TYR A 1 174 ? 20.654 17.096 25.970 1.00 23.76 174 TYR A C 1
ATOM 1281 O O . TYR A 1 174 ? 20.789 16.535 24.921 1.00 19.27 174 TYR A O 1
ATOM 1290 N N . THR A 1 175 ? 19.706 17.999 26.171 1.00 24.36 175 THR A N 1
ATOM 1291 C CA . THR A 1 175 ? 18.895 18.437 25.038 1.00 25.30 175 THR A CA 1
ATOM 1292 C C . THR A 1 175 ? 19.222 19.896 24.639 1.00 25.57 175 THR A C 1
ATOM 1293 O O . THR A 1 175 ? 19.357 20.770 25.467 1.00 26.14 175 THR A O 1
ATOM 1297 N N . TYR A 1 176 ? 19.380 20.096 23.331 1.00 24.87 176 TYR A N 1
ATOM 1298 C CA . TYR A 1 176 ? 19.814 21.349 22.787 1.00 27.23 176 TYR A CA 1
ATOM 1299 C C . TYR A 1 176 ? 18.605 22.267 22.473 1.00 25.71 176 TYR A C 1
ATOM 1300 O O . TYR A 1 176 ? 17.810 21.956 21.600 1.00 23.24 176 TYR A O 1
ATOM 1309 N N . LEU A 1 177 ? 18.477 23.405 23.142 1.00 24.65 177 LEU A N 1
ATOM 1310 C CA . LEU A 1 177 ? 17.423 24.360 22.746 1.00 26.69 177 LEU A CA 1
ATOM 1311 C C . LEU A 1 177 ? 17.901 25.457 21.823 1.00 26.37 177 LEU A C 1
ATOM 1312 O O . LEU A 1 177 ? 18.764 26.217 22.157 1.00 27.68 177 LEU A O 1
ATOM 1317 N N . LEU A 1 178 ? 17.326 25.559 20.651 1.00 28.38 178 LEU A N 1
ATOM 1318 C CA . LEU A 1 178 ? 17.711 26.630 19.736 1.00 27.58 178 LEU A CA 1
ATOM 1319 C C . LEU A 1 178 ? 16.986 27.907 20.202 1.00 28.08 178 LEU A C 1
ATOM 1320 O O . LEU A 1 178 ? 16.149 28.536 19.507 1.00 24.69 178 LEU A O 1
ATOM 1325 N N . SER A 1 179 ? 17.325 28.286 21.430 1.00 28.51 179 SER A N 1
ATOM 1326 C CA . SER A 1 179 ? 16.729 29.461 22.069 1.00 30.53 179 SER A CA 1
ATOM 1327 C C . SER A 1 179 ? 17.616 29.878 23.229 1.00 29.77 179 SER A C 1
ATOM 1328 O O . SER A 1 179 ? 18.513 29.164 23.621 1.00 32.92 179 SER A O 1
ATOM 1331 N N . ARG A 1 180 ? 17.267 30.989 23.831 1.00 27.84 180 ARG A N 1
ATOM 1332 C CA . ARG A 1 180 ? 18.102 31.687 24.768 1.00 28.29 180 ARG A CA 1
ATOM 1333 C C . ARG A 1 180 ? 17.081 32.135 25.777 1.00 29.98 180 ARG A C 1
ATOM 1334 O O . ARG A 1 180 ? 15.882 31.930 25.551 1.00 33.79 180 ARG A O 1
ATOM 1342 N N . ALA A 1 181 ? 17.480 32.780 26.856 1.00 29.35 181 ALA A N 1
ATOM 1343 C CA . ALA A 1 181 ? 16.489 33.449 27.742 1.00 30.36 181 ALA A CA 1
ATOM 1344 C C . ALA A 1 181 ? 16.711 34.936 27.775 1.00 32.43 181 ALA A C 1
ATOM 1345 O O . ALA A 1 181 ? 17.836 35.398 27.604 1.00 32.72 181 ALA A O 1
ATOM 1347 N N . GLY A 1 182 ? 15.649 35.699 27.986 1.00 33.92 182 GLY A N 1
ATOM 1348 C CA . GLY A 1 182 ? 15.788 37.134 27.978 1.00 36.15 182 GLY A CA 1
ATOM 1349 C C . GLY A 1 182 ? 16.485 37.677 29.227 1.00 36.86 182 GLY A C 1
ATOM 1350 O O . GLY A 1 182 ? 16.142 37.292 30.311 1.00 46.76 182 GLY A O 1
ATOM 1351 N N . VAL A 1 183 ? 17.468 38.551 29.050 1.00 34.76 183 VAL A N 1
ATOM 1352 C CA . VAL A 1 183 ? 18.039 39.380 30.091 1.00 40.47 183 VAL A CA 1
ATOM 1353 C C . VAL A 1 183 ? 17.010 40.428 30.601 1.00 47.60 183 VAL A C 1
ATOM 1354 O O . VAL A 1 183 ? 16.029 40.759 29.910 1.00 47.91 183 VAL A O 1
ATOM 1358 N N . THR A 1 184 ? 17.245 40.946 31.814 1.00 52.18 184 THR A N 1
ATOM 1359 C CA . THR A 1 184 ? 16.145 41.455 32.693 1.00 62.40 184 THR A CA 1
ATOM 1360 C C . THR A 1 184 ? 15.676 42.937 32.500 1.00 56.97 184 THR A C 1
ATOM 1361 O O . THR A 1 184 ? 14.745 43.209 31.708 1.00 52.47 184 THR A O 1
ATOM 1365 N N . PRO A 1 193 ? 6.800 31.928 26.515 1.00 54.74 193 PRO A N 1
ATOM 1366 C CA . PRO A 1 193 ? 8.253 32.104 26.478 1.00 49.96 193 PRO A CA 1
ATOM 1367 C C . PRO A 1 193 ? 9.049 30.807 26.744 1.00 51.01 193 PRO A C 1
ATOM 1368 O O . PRO A 1 193 ? 8.463 29.708 26.923 1.00 46.12 193 PRO A O 1
ATOM 1372 N N . ILE A 1 194 ? 10.376 30.984 26.823 1.00 44.53 194 ILE A N 1
ATOM 1373 C CA . ILE A 1 194 ? 11.356 29.951 27.231 1.00 38.58 194 ILE A CA 1
ATOM 1374 C C . ILE A 1 194 ? 10.915 29.106 28.433 1.00 36.89 194 ILE A C 1
ATOM 1375 O O . ILE A 1 194 ? 10.791 27.914 28.292 1.00 41.15 194 ILE A O 1
ATOM 1380 N N . GLU A 1 195 ? 10.593 29.722 29.567 1.00 39.76 195 GLU A N 1
ATOM 1381 C CA . GLU A 1 195 ? 10.159 29.008 30.796 1.00 43.37 195 GLU A CA 1
ATOM 1382 C C . GLU A 1 195 ? 9.120 27.911 30.550 1.00 44.73 195 GLU A C 1
ATOM 1383 O O . GLU A 1 195 ? 9.215 26.826 31.093 1.00 46.98 195 GLU A O 1
ATOM 1389 N N . ASN A 1 196 ? 8.152 28.201 29.710 1.00 46.62 196 ASN A N 1
ATOM 1390 C CA . ASN A 1 196 ? 7.187 27.212 29.276 1.00 51.84 196 ASN A CA 1
ATOM 1391 C C . ASN A 1 196 ? 7.796 25.951 28.689 1.00 49.09 196 ASN A C 1
ATOM 1392 O O . ASN A 1 196 ? 7.553 24.840 29.188 1.00 49.19 196 ASN A O 1
ATOM 1397 N N . ILE A 1 197 ? 8.568 26.151 27.612 1.00 50.34 197 ILE A N 1
ATOM 1398 C CA . ILE A 1 197 ? 9.324 25.087 26.910 1.00 51.54 197 ILE A CA 1
ATOM 1399 C C . ILE A 1 197 ? 10.208 24.272 27.870 1.00 48.31 197 ILE A C 1
ATOM 1400 O O . ILE A 1 197 ? 10.295 23.058 27.732 1.00 45.97 197 ILE A O 1
ATOM 1405 N N . LEU A 1 198 ? 10.856 24.939 28.828 1.00 47.68 198 LEU A N 1
ATOM 1406 C CA . LEU A 1 198 ? 11.727 24.251 29.787 1.00 47.04 198 LEU A CA 1
ATOM 1407 C C . LEU A 1 198 ? 10.873 23.355 30.611 1.00 51.20 198 LEU A C 1
ATOM 1408 O O . LEU A 1 198 ? 11.192 22.189 30.768 1.00 50.73 198 LEU A O 1
ATOM 1413 N N . THR A 1 199 ? 9.763 23.894 31.109 1.00 56.53 199 THR A N 1
ATOM 1414 C CA . THR A 1 199 ? 8.900 23.147 32.022 1.00 55.89 199 THR A CA 1
ATOM 1415 C C . THR A 1 199 ? 8.373 21.906 31.315 1.00 52.14 199 THR A C 1
ATOM 1416 O O . THR A 1 199 ? 8.324 20.835 31.886 1.00 50.61 199 THR A O 1
ATOM 1420 N N . GLN A 1 200 ? 7.989 22.056 30.063 1.00 48.35 200 GLN A N 1
ATOM 1421 C CA . GLN A 1 200 ? 7.486 20.931 29.328 1.00 48.12 200 GLN A CA 1
ATOM 1422 C C . GLN A 1 200 ? 8.514 19.823 29.242 1.00 48.68 200 GLN A C 1
ATOM 1423 O O . GLN A 1 200 ? 8.144 18.639 29.278 1.00 50.44 200 GLN A O 1
ATOM 1429 N N . LEU A 1 201 ? 9.794 20.197 29.135 1.00 48.85 201 LEU A N 1
ATOM 1430 C CA . LEU A 1 201 ? 10.886 19.207 28.974 1.00 46.64 201 LEU A CA 1
ATOM 1431 C C . LEU A 1 201 ? 11.184 18.521 30.244 1.00 41.45 201 LEU A C 1
ATOM 1432 O O . LEU A 1 201 ? 11.413 17.322 30.247 1.00 44.32 201 LEU A O 1
ATOM 1437 N N . ALA A 1 202 ? 11.184 19.300 31.317 1.00 40.84 202 ALA A N 1
ATOM 1438 C CA . ALA A 1 202 ? 11.368 18.791 32.674 1.00 43.79 202 ALA A CA 1
ATOM 1439 C C . ALA A 1 202 ? 10.322 17.772 33.073 1.00 47.35 202 ALA A C 1
ATOM 1440 O O . ALA A 1 202 ? 10.606 16.850 33.849 1.00 52.68 202 ALA A O 1
ATOM 1442 N N . GLU A 1 203 ? 9.111 17.915 32.544 1.00 48.93 203 GLU A N 1
ATOM 1443 C CA . GLU A 1 203 ? 8.049 17.005 32.920 1.00 49.69 203 GLU A CA 1
ATOM 1444 C C . GLU A 1 203 ? 7.973 15.862 31.943 1.00 44.95 203 GLU A C 1
ATOM 1445 O O . GLU A 1 203 ? 7.183 14.938 32.110 1.00 47.35 203 GLU A O 1
ATOM 1451 N N . PHE A 1 204 ? 8.798 15.903 30.925 1.00 44.11 204 PHE A N 1
ATOM 1452 C CA . PHE A 1 204 ? 8.926 14.738 30.057 1.00 48.91 204 PHE A CA 1
ATOM 1453 C C . PHE A 1 204 ? 10.159 13.911 30.374 1.00 44.65 204 PHE A C 1
ATOM 1454 O O . PHE A 1 204 ? 10.403 12.942 29.683 1.00 42.31 204 PHE A O 1
ATOM 1462 N N . ASN A 1 205 ? 10.902 14.272 31.419 1.00 46.05 205 ASN A N 1
ATOM 1463 C CA . ASN A 1 205 ? 12.181 13.609 31.738 1.00 51.45 205 ASN A CA 1
ATOM 1464 C C . ASN A 1 205 ? 13.187 13.687 30.559 1.00 51.67 205 ASN A C 1
ATOM 1465 O O . ASN A 1 205 ? 13.976 12.765 30.296 1.00 50.15 205 ASN A O 1
ATOM 1470 N N . ALA A 1 206 ? 13.118 14.816 29.849 1.00 44.50 206 ALA A N 1
ATOM 1471 C CA . ALA A 1 206 ? 14.169 15.224 28.945 1.00 41.70 206 ALA A CA 1
ATOM 1472 C C . ALA A 1 206 ? 15.514 15.279 29.653 1.00 39.05 206 ALA A C 1
ATOM 1473 O O . ALA A 1 206 ? 15.606 15.844 30.736 1.00 38.85 206 ALA A O 1
ATOM 1475 N N . PRO A 1 207 ? 16.558 14.757 29.002 1.00 31.60 207 PRO A N 1
ATOM 1476 C CA . PRO A 1 207 ? 17.880 15.136 29.337 1.00 32.19 207 PRO A CA 1
ATOM 1477 C C . PRO A 1 207 ? 18.108 16.649 29.564 1.00 31.31 207 PRO A C 1
ATOM 1478 O O . PRO A 1 207 ? 17.483 17.484 28.930 1.00 31.24 207 PRO A O 1
ATOM 1482 N N . PRO A 1 208 ? 19.035 16.989 30.452 1.00 28.93 208 PRO A N 1
ATOM 1483 C CA . PRO A 1 208 ? 19.229 18.367 30.893 1.00 29.29 208 PRO A CA 1
ATOM 1484 C C . PRO A 1 208 ? 19.323 19.333 29.728 1.00 29.83 208 PRO A C 1
ATOM 1485 O O . PRO A 1 208 ? 20.062 19.077 28.782 1.00 31.78 208 PRO A O 1
ATOM 1489 N N . PRO A 1 209 ? 18.546 20.414 29.763 1.00 30.24 209 PRO A N 1
ATOM 1490 C CA . PRO A 1 209 ? 18.460 21.391 28.678 1.00 28.49 209 PRO A CA 1
ATOM 1491 C C . PRO A 1 209 ? 19.569 22.409 28.674 1.00 26.98 209 PRO A C 1
ATOM 1492 O O . PRO A 1 209 ? 19.757 23.145 29.630 1.00 29.37 209 PRO A O 1
ATOM 1496 N N . LEU A 1 210 ? 20.266 22.485 27.564 1.00 27.44 210 LEU A N 1
ATOM 1497 C CA . LEU A 1 210 ? 21.210 23.567 27.293 1.00 25.85 210 LEU A CA 1
ATOM 1498 C C . LEU A 1 210 ? 20.593 24.508 26.273 1.00 26.26 210 LEU A C 1
ATOM 1499 O O . LEU A 1 210 ? 20.195 24.113 25.228 1.00 27.76 210 LEU A O 1
ATOM 1504 N N . LEU A 1 211 ? 20.473 25.754 26.647 1.00 28.90 211 LEU A N 1
ATOM 1505 C CA . LEU A 1 211 ? 20.153 26.870 25.763 1.00 29.66 211 LEU A CA 1
ATOM 1506 C C . LEU A 1 211 ? 21.343 27.174 24.890 1.00 31.85 211 LEU A C 1
ATOM 1507 O O . LEU A 1 211 ? 22.392 27.595 25.401 1.00 30.21 211 LEU A O 1
ATOM 1512 N N . GLY A 1 212 ? 21.158 27.002 23.576 1.00 32.46 212 GLY A N 1
ATOM 1513 C CA . GLY A 1 212 ? 22.232 27.139 22.625 1.00 31.03 212 GLY A CA 1
ATOM 1514 C C . GLY A 1 212 ? 22.145 28.208 21.562 1.00 28.70 212 GLY A C 1
ATOM 1515 O O . GLY A 1 212 ? 22.979 28.206 20.662 1.00 29.84 212 GLY A O 1
ATOM 1516 N N . PHE A 1 213 ? 21.184 29.125 21.617 1.00 28.76 213 PHE A N 1
ATOM 1517 C CA . PHE A 1 213 ? 21.072 30.133 20.492 1.00 27.05 213 PHE A CA 1
ATOM 1518 C C . PHE A 1 213 ? 21.441 31.513 20.882 1.00 23.89 213 PHE A C 1
ATOM 1519 O O . PHE A 1 213 ? 20.951 32.004 21.839 1.00 23.36 213 PHE A O 1
ATOM 1527 N N . GLY A 1 214 ? 22.347 32.116 20.119 1.00 24.98 214 GLY A N 1
ATOM 1528 C CA . GLY A 1 214 ? 22.894 33.477 20.389 1.00 23.75 214 GLY A CA 1
ATOM 1529 C C . GLY A 1 214 ? 23.394 33.808 21.792 1.00 23.91 214 GLY A C 1
ATOM 1530 O O . GLY A 1 214 ? 23.368 34.958 22.236 1.00 23.05 214 GLY A O 1
ATOM 1531 N N . ILE A 1 215 ? 23.888 32.815 22.505 1.00 25.57 215 ILE A N 1
ATOM 1532 C CA . ILE A 1 215 ? 24.544 33.095 23.780 1.00 25.91 215 ILE A CA 1
ATOM 1533 C C . ILE A 1 215 ? 25.958 33.659 23.530 1.00 25.69 215 ILE A C 1
ATOM 1534 O O . ILE A 1 215 ? 26.821 32.970 23.000 1.00 25.15 215 ILE A O 1
ATOM 1539 N N . ALA A 1 216 ? 26.183 34.896 23.979 1.00 27.88 216 ALA A N 1
ATOM 1540 C CA . ALA A 1 216 ? 27.409 35.708 23.670 1.00 28.04 216 ALA A CA 1
ATOM 1541 C C . ALA A 1 216 ? 28.069 36.463 24.857 1.00 30.56 216 ALA A C 1
ATOM 1542 O O . ALA A 1 216 ? 29.223 36.978 24.753 1.00 31.17 216 ALA A O 1
ATOM 1544 N N . GLU A 1 217 ? 27.386 36.493 25.993 1.00 28.29 217 GLU A N 1
ATOM 1545 C CA . GLU A 1 217 ? 27.615 37.521 26.986 1.00 28.42 217 GLU A CA 1
ATOM 1546 C C . GLU A 1 217 ? 27.342 36.826 28.315 1.00 26.84 217 GLU A C 1
ATOM 1547 O O . GLU A 1 217 ? 26.482 35.977 28.360 1.00 27.81 217 GLU A O 1
ATOM 1553 N N . PRO A 1 218 ? 28.101 37.125 29.376 1.00 25.32 218 PRO A N 1
ATOM 1554 C CA . PRO A 1 218 ? 27.811 36.452 30.644 1.00 26.13 218 PRO A CA 1
ATOM 1555 C C . PRO A 1 218 ? 26.425 36.727 31.230 1.00 27.21 218 PRO A C 1
ATOM 1556 O O . PRO A 1 218 ? 25.842 35.832 31.891 1.00 27.21 218 PRO A O 1
ATOM 1560 N N . GLU A 1 219 ? 25.846 37.888 30.965 1.00 25.13 219 GLU A N 1
ATOM 1561 C CA . GLU A 1 219 ? 24.546 38.094 31.584 1.00 27.24 219 GLU A CA 1
ATOM 1562 C C . GLU A 1 219 ? 23.518 37.060 31.027 1.00 27.03 219 GLU A C 1
ATOM 1563 O O . GLU A 1 219 ? 22.510 36.738 31.688 1.00 26.21 219 GLU A O 1
ATOM 1569 N N . GLN A 1 220 ? 23.800 36.520 29.834 1.00 25.15 220 GLN A N 1
ATOM 1570 C CA . GLN A 1 220 ? 22.868 35.656 29.120 1.00 24.38 220 GLN A CA 1
ATOM 1571 C C . GLN A 1 220 ? 23.024 34.265 29.583 1.00 25.97 220 GLN A C 1
ATOM 1572 O O . GLN A 1 220 ? 22.050 33.489 29.564 1.00 24.92 220 GLN A O 1
ATOM 1578 N N . VAL A 1 221 ? 24.272 33.948 29.974 1.00 28.31 221 VAL A N 1
ATOM 1579 C CA . VAL A 1 221 ? 24.577 32.675 30.606 1.00 27.45 221 VAL A CA 1
ATOM 1580 C C . VAL A 1 221 ? 23.827 32.683 31.921 1.00 28.00 221 VAL A C 1
ATOM 1581 O O . VAL A 1 221 ? 22.964 31.782 32.158 1.00 27.76 221 VAL A O 1
ATOM 1585 N N . ARG A 1 222 ? 24.078 33.738 32.707 1.00 28.05 222 ARG A N 1
ATOM 1586 C CA . ARG A 1 222 ? 23.340 33.952 33.962 1.00 28.22 222 ARG A CA 1
ATOM 1587 C C . ARG A 1 222 ? 21.832 33.737 33.835 1.00 28.56 222 ARG A C 1
ATOM 1588 O O . ARG A 1 222 ? 21.275 32.955 34.599 1.00 28.13 222 ARG A O 1
ATOM 1596 N N . ALA A 1 223 ? 21.173 34.368 32.854 1.00 28.97 223 ALA A N 1
ATOM 1597 C CA . ALA A 1 223 ? 19.706 34.314 32.734 1.00 27.33 223 ALA A CA 1
ATOM 1598 C C . ALA A 1 223 ? 19.125 32.931 32.382 1.00 28.01 223 ALA A C 1
ATOM 1599 O O . ALA A 1 223 ? 17.928 32.593 32.666 1.00 26.65 223 ALA A O 1
ATOM 1601 N N . ALA A 1 224 ? 19.985 32.139 31.756 1.00 30.59 224 ALA A N 1
ATOM 1602 C CA . ALA A 1 224 ? 19.596 30.869 31.151 1.00 30.76 224 ALA A CA 1
ATOM 1603 C C . ALA A 1 224 ? 19.408 29.888 32.266 1.00 30.83 224 ALA A C 1
ATOM 1604 O O . ALA A 1 224 ? 18.406 29.142 32.339 1.00 28.60 224 ALA A O 1
ATOM 1606 N N . ILE A 1 225 ? 20.388 29.919 33.165 1.00 32.69 225 ILE A N 1
ATOM 1607 C CA . ILE A 1 225 ? 20.320 29.111 34.371 1.00 34.22 225 ILE A CA 1
ATOM 1608 C C . ILE A 1 225 ? 19.105 29.582 35.170 1.00 33.35 225 ILE A C 1
ATOM 1609 O O . ILE A 1 225 ? 18.202 28.785 35.503 1.00 33.40 225 ILE A O 1
ATOM 1614 N N . LYS A 1 226 ? 19.045 30.882 35.403 1.00 31.73 226 LYS A N 1
ATOM 1615 C CA . LYS A 1 226 ? 17.912 31.443 36.164 1.00 34.75 226 LYS A CA 1
ATOM 1616 C C . LYS A 1 226 ? 16.513 30.994 35.675 1.00 32.50 226 LYS A C 1
ATOM 1617 O O . LYS A 1 226 ? 15.629 30.892 36.485 1.00 29.22 226 LYS A O 1
ATOM 1623 N N . ALA A 1 227 ? 16.358 30.667 34.395 1.00 30.47 227 ALA A N 1
ATOM 1624 C CA . ALA A 1 227 ? 15.109 30.154 33.870 1.00 30.77 227 ALA A CA 1
ATOM 1625 C C . ALA A 1 227 ? 14.895 28.603 33.942 1.00 31.06 227 ALA A C 1
ATOM 1626 O O . ALA A 1 227 ? 13.801 28.074 33.585 1.00 29.63 227 ALA A O 1
ATOM 1628 N N . GLY A 1 228 ? 15.916 27.875 34.368 1.00 28.86 228 GLY A N 1
ATOM 1629 C CA . GLY A 1 228 ? 15.746 26.453 34.639 1.00 28.12 228 GLY A CA 1
ATOM 1630 C C . GLY A 1 228 ? 16.590 25.565 33.760 1.00 29.18 228 GLY A C 1
ATOM 1631 O O . GLY A 1 228 ? 16.584 24.332 33.911 1.00 29.95 228 GLY A O 1
ATOM 1632 N N . ALA A 1 229 ? 17.309 26.187 32.831 1.00 28.85 229 ALA A N 1
ATOM 1633 C CA . ALA A 1 229 ? 18.254 25.469 31.995 1.00 26.77 229 ALA A CA 1
ATOM 1634 C C . ALA A 1 229 ? 19.360 24.998 32.855 1.00 25.70 229 ALA A C 1
ATOM 1635 O O . ALA A 1 229 ? 19.735 25.703 33.805 1.00 26.57 229 ALA A O 1
ATOM 1637 N N . ALA A 1 230 ? 19.900 23.841 32.474 1.00 24.30 230 ALA A N 1
ATOM 1638 C CA . ALA A 1 230 ? 21.131 23.274 33.069 1.00 23.92 230 ALA A CA 1
ATOM 1639 C C . ALA A 1 230 ? 22.413 23.996 32.657 1.00 24.68 230 ALA A C 1
ATOM 1640 O O . ALA A 1 230 ? 23.473 23.761 33.288 1.00 23.97 230 ALA A O 1
ATOM 1642 N N . GLY A 1 231 ? 22.322 24.865 31.636 1.00 24.79 231 GLY A N 1
ATOM 1643 C CA . GLY A 1 231 ? 23.495 25.573 31.112 1.00 24.55 231 GLY A CA 1
ATOM 1644 C C . GLY A 1 231 ? 23.310 26.206 29.749 1.00 24.33 231 GLY A C 1
ATOM 1645 O O . GLY A 1 231 ? 22.226 26.178 29.217 1.00 25.76 231 GLY A O 1
ATOM 1646 N N . ALA A 1 232 ? 24.359 26.829 29.224 1.00 23.22 232 ALA A N 1
ATOM 1647 C CA . ALA A 1 232 ? 24.309 27.476 27.934 1.00 24.63 232 ALA A CA 1
ATOM 1648 C C . ALA A 1 232 ? 25.448 26.966 27.077 1.00 25.55 232 ALA A C 1
ATOM 1649 O O . ALA A 1 232 ? 26.532 26.728 27.571 1.00 26.72 232 ALA A O 1
ATOM 1651 N N . ILE A 1 233 ? 25.159 26.794 25.794 1.00 26.85 233 ILE A N 1
ATOM 1652 C CA . ILE A 1 233 ? 26.110 26.522 24.755 1.00 26.04 233 ILE A CA 1
ATOM 1653 C C . ILE A 1 233 ? 26.314 27.822 23.955 1.00 28.01 233 ILE A C 1
ATOM 1654 O O . ILE A 1 233 ? 25.334 28.474 23.537 1.00 31.32 233 ILE A O 1
ATOM 1659 N N . SER A 1 234 ? 27.565 28.178 23.695 1.00 25.95 234 SER A N 1
ATOM 1660 C CA . SER A 1 234 ? 27.903 29.412 23.027 1.00 24.51 234 SER A CA 1
ATOM 1661 C C . SER A 1 234 ? 28.770 29.096 21.837 1.00 25.27 234 SER A C 1
ATOM 1662 O O . SER A 1 234 ? 29.782 28.414 21.973 1.00 29.23 234 SER A O 1
ATOM 1665 N N . GLY A 1 235 ? 28.368 29.576 20.670 1.00 24.61 235 GLY A N 1
ATOM 1666 C CA . GLY A 1 235 ? 28.858 29.074 19.393 1.00 24.54 235 GLY A CA 1
ATOM 1667 C C . GLY A 1 235 ? 29.570 30.158 18.659 1.00 26.60 235 GLY A C 1
ATOM 1668 O O . GLY A 1 235 ? 30.799 30.342 18.773 1.00 28.14 235 GLY A O 1
ATOM 1669 N N . SER A 1 236 ? 28.790 30.920 17.926 1.00 26.68 236 SER A N 1
ATOM 1670 C CA . SER A 1 236 ? 29.339 32.038 17.206 1.00 25.45 236 SER A CA 1
ATOM 1671 C C . SER A 1 236 ? 30.229 32.946 17.990 1.00 25.16 236 SER A C 1
ATOM 1672 O O . SER A 1 236 ? 31.157 33.491 17.398 1.00 25.11 236 SER A O 1
ATOM 1675 N N . ALA A 1 237 ? 29.940 33.157 19.276 1.00 24.55 237 ALA A N 1
ATOM 1676 C CA . ALA A 1 237 ? 30.600 34.265 20.013 1.00 24.51 237 ALA A CA 1
ATOM 1677 C C . ALA A 1 237 ? 32.072 33.971 20.212 1.00 23.67 237 ALA A C 1
ATOM 1678 O O . ALA A 1 237 ? 32.910 34.877 20.180 1.00 25.23 237 ALA A O 1
ATOM 1680 N N . VAL A 1 238 ? 32.362 32.694 20.324 1.00 21.95 238 VAL A N 1
ATOM 1681 C CA . VAL A 1 238 ? 33.712 32.187 20.463 1.00 22.91 238 VAL A CA 1
ATOM 1682 C C . VAL A 1 238 ? 34.492 32.295 19.147 1.00 22.97 238 VAL A C 1
ATOM 1683 O O . VAL A 1 238 ? 35.629 32.769 19.063 1.00 22.75 238 VAL A O 1
ATOM 1687 N N . VAL A 1 239 ? 33.854 31.792 18.119 1.00 23.01 239 VAL A N 1
ATOM 1688 C CA . VAL A 1 239 ? 34.372 31.780 16.791 1.00 23.43 239 VAL A CA 1
ATOM 1689 C C . VAL A 1 239 ? 34.743 33.150 16.333 1.00 24.28 239 VAL A C 1
ATOM 1690 O O . VAL A 1 239 ? 35.761 33.331 15.735 1.00 24.70 239 VAL A O 1
ATOM 1694 N N . LYS A 1 240 ? 33.893 34.114 16.621 1.00 28.87 240 LYS A N 1
ATOM 1695 C CA . LYS A 1 240 ? 34.214 35.525 16.436 1.00 30.36 240 LYS A CA 1
ATOM 1696 C C . LYS A 1 240 ? 35.534 35.981 17.024 1.00 28.75 240 LYS A C 1
ATOM 1697 O O . LYS A 1 240 ? 36.172 36.831 16.463 1.00 28.32 240 LYS A O 1
ATOM 1703 N N . ILE A 1 241 ? 35.916 35.439 18.164 1.00 26.85 241 ILE A N 1
ATOM 1704 C CA . ILE A 1 241 ? 37.197 35.745 18.738 1.00 25.07 241 ILE A CA 1
ATOM 1705 C C . ILE A 1 241 ? 38.234 35.169 17.789 1.00 26.35 241 ILE A C 1
ATOM 1706 O O . ILE A 1 241 ? 39.108 35.888 17.278 1.00 28.25 241 ILE A O 1
ATOM 1711 N N . ILE A 1 242 ? 38.031 33.929 17.392 1.00 26.55 242 ILE A N 1
ATOM 1712 C CA . ILE A 1 242 ? 38.982 33.245 16.545 1.00 25.34 242 ILE A CA 1
ATOM 1713 C C . ILE A 1 242 ? 39.292 34.021 15.288 1.00 28.82 242 ILE A C 1
ATOM 1714 O O . ILE A 1 242 ? 40.466 34.181 14.926 1.00 31.25 242 ILE A O 1
ATOM 1719 N N . GLU A 1 243 ? 38.241 34.522 14.647 1.00 29.91 243 GLU A N 1
ATOM 1720 C CA . GLU A 1 243 ? 38.362 35.235 13.401 1.00 31.79 243 GLU A CA 1
ATOM 1721 C C . GLU A 1 243 ? 39.119 36.576 13.546 1.00 32.80 243 GLU A C 1
ATOM 1722 O O . GLU A 1 243 ? 39.817 37.028 12.647 1.00 31.73 243 GLU A O 1
ATOM 1728 N N . ALA A 1 244 ? 38.983 37.192 14.700 1.00 33.98 244 ALA A N 1
ATOM 1729 C CA . ALA A 1 244 ? 39.557 38.484 14.956 1.00 33.84 244 ALA A CA 1
ATOM 1730 C C . ALA A 1 244 ? 41.050 38.369 15.158 1.00 37.67 244 ALA A C 1
ATOM 1731 O O . ALA A 1 244 ? 41.763 39.349 15.024 1.00 41.57 244 ALA A O 1
ATOM 1733 N N . HIS A 1 245 ? 41.532 37.177 15.500 1.00 37.58 245 HIS A N 1
ATOM 1734 C CA . HIS A 1 245 ? 42.928 36.997 15.869 1.00 33.73 245 HIS A CA 1
ATOM 1735 C C . HIS A 1 245 ? 43.484 35.714 15.272 1.00 32.23 245 HIS A C 1
ATOM 1736 O O . HIS A 1 245 ? 44.323 35.036 15.840 1.00 32.18 245 HIS A O 1
ATOM 1743 N N . GLN A 1 246 ? 43.044 35.378 14.088 1.00 32.71 246 GLN A N 1
ATOM 1744 C CA . GLN A 1 246 ? 43.515 34.143 13.490 1.00 33.32 246 GLN A CA 1
ATOM 1745 C C . GLN A 1 246 ? 44.979 34.166 13.168 1.00 35.04 246 GLN A C 1
ATOM 1746 O O . GLN A 1 246 ? 45.567 33.100 12.976 1.00 40.83 246 GLN A O 1
ATOM 1752 N N . HIS A 1 247 ? 45.563 35.355 13.048 1.00 37.37 247 HIS A N 1
ATOM 1753 C CA . HIS A 1 247 ? 46.972 35.426 12.658 1.00 36.31 247 HIS A CA 1
ATOM 1754 C C . HIS A 1 247 ? 47.794 35.823 13.851 1.00 35.99 247 HIS A C 1
ATOM 1755 O O . HIS A 1 247 ? 48.990 35.767 13.783 1.00 40.10 247 HIS A O 1
ATOM 1762 N N . ASP A 1 248 ? 47.176 36.198 14.957 1.00 34.90 248 ASP A N 1
ATOM 1763 C CA . ASP A 1 248 ? 47.942 36.456 16.194 1.00 33.57 248 ASP A CA 1
ATOM 1764 C C . ASP A 1 248 ? 47.528 35.455 17.297 1.00 32.70 248 ASP A C 1
ATOM 1765 O O . ASP A 1 248 ? 46.536 35.669 17.988 1.00 31.94 248 ASP A O 1
ATOM 1770 N N . GLU A 1 249 ? 48.290 34.355 17.413 1.00 33.40 249 GLU A N 1
ATOM 1771 C CA . GLU A 1 249 ? 48.057 33.224 18.337 1.00 32.79 249 GLU A CA 1
ATOM 1772 C C . GLU A 1 249 ? 47.901 33.699 19.759 1.00 34.42 249 GLU A C 1
ATOM 1773 O O . GLU A 1 249 ? 46.893 33.459 20.375 1.00 39.37 249 GLU A O 1
ATOM 1779 N N . ALA A 1 250 ? 48.900 34.391 20.278 1.00 34.95 250 ALA A N 1
ATOM 1780 C CA . ALA A 1 250 ? 48.893 34.751 21.664 1.00 35.94 250 ALA A CA 1
ATOM 1781 C C . ALA A 1 250 ? 47.764 35.690 22.059 1.00 37.78 250 ALA A C 1
ATOM 1782 O O . ALA A 1 250 ? 47.384 35.707 23.246 1.00 39.15 250 ALA A O 1
ATOM 1784 N N . THR A 1 251 ? 47.245 36.490 21.120 1.00 33.48 251 THR A N 1
ATOM 1785 C CA . THR A 1 251 ? 46.140 37.363 21.488 1.00 33.99 251 THR A CA 1
ATOM 1786 C C . THR A 1 251 ? 44.830 36.579 21.486 1.00 34.81 251 THR A C 1
ATOM 1787 O O . THR A 1 251 ? 43.987 36.766 22.402 1.00 34.80 251 THR A O 1
ATOM 1791 N N . LEU A 1 252 ? 44.693 35.715 20.466 1.00 32.96 252 LEU A N 1
ATOM 1792 C CA . LEU A 1 252 ? 43.624 34.703 20.348 1.00 31.96 252 LEU A CA 1
ATOM 1793 C C . LEU A 1 252 ? 43.400 33.917 21.653 1.00 30.86 252 LEU A C 1
ATOM 1794 O O . LEU A 1 252 ? 42.363 34.001 22.293 1.00 25.43 252 LEU A O 1
ATOM 1799 N N . LEU A 1 253 ? 44.435 33.212 22.071 1.00 30.97 253 LEU A N 1
ATOM 1800 C CA . LEU A 1 253 ? 44.356 32.403 23.257 1.00 30.09 253 LEU A CA 1
ATOM 1801 C C . LEU A 1 253 ? 44.054 33.255 24.477 1.00 28.98 253 LEU A C 1
ATOM 1802 O O . LEU A 1 253 ? 43.155 32.949 25.220 1.00 29.64 253 LEU A O 1
ATOM 1807 N N . ALA A 1 254 ? 44.793 34.336 24.673 1.00 33.06 254 ALA A N 1
ATOM 1808 C CA . ALA A 1 254 ? 44.552 35.281 25.786 1.00 32.97 254 ALA A CA 1
ATOM 1809 C C . ALA A 1 254 ? 43.103 35.682 25.861 1.00 32.18 254 ALA A C 1
ATOM 1810 O O . ALA A 1 254 ? 42.461 35.491 26.866 1.00 31.90 254 ALA A O 1
ATOM 1812 N N . LYS A 1 255 ? 42.591 36.216 24.771 1.00 31.92 255 LYS A N 1
ATOM 1813 C CA . LYS A 1 255 ? 41.246 36.709 24.769 1.00 33.10 255 LYS A CA 1
ATOM 1814 C C . LYS A 1 255 ? 40.232 35.587 24.785 1.00 33.05 255 LYS A C 1
ATOM 1815 O O . LYS A 1 255 ? 39.094 35.804 25.109 1.00 41.12 255 LYS A O 1
ATOM 1821 N N . LEU A 1 256 ? 40.628 34.376 24.456 1.00 32.29 256 LEU A N 1
ATOM 1822 C CA . LEU A 1 256 ? 39.700 33.269 24.447 1.00 29.36 256 LEU A CA 1
ATOM 1823 C C . LEU A 1 256 ? 39.540 32.798 25.885 1.00 28.83 256 LEU A C 1
ATOM 1824 O O . LEU A 1 256 ? 38.462 32.396 26.297 1.00 28.44 256 LEU A O 1
ATOM 1829 N N . ALA A 1 257 ? 40.615 32.925 26.663 1.00 30.56 257 ALA A N 1
ATOM 1830 C CA . ALA A 1 257 ? 40.710 32.437 28.040 1.00 27.48 257 ALA A CA 1
ATOM 1831 C C . ALA A 1 257 ? 39.922 33.328 28.906 1.00 28.85 257 ALA A C 1
ATOM 1832 O O . ALA A 1 257 ? 39.318 32.921 29.895 1.00 30.92 257 ALA A O 1
ATOM 1834 N N . GLU A 1 258 ? 39.949 34.589 28.534 1.00 31.65 258 GLU A N 1
ATOM 1835 C CA . GLU A 1 258 ? 39.317 35.657 29.307 1.00 34.12 258 GLU A CA 1
ATOM 1836 C C . GLU A 1 258 ? 37.812 35.555 29.165 1.00 28.18 258 GLU A C 1
ATOM 1837 O O . GLU A 1 258 ? 37.057 35.611 30.141 1.00 27.95 258 GLU A O 1
ATOM 1843 N N . PHE A 1 259 ? 37.410 35.409 27.917 1.00 27.00 259 PHE A N 1
ATOM 1844 C CA . PHE A 1 259 ? 36.020 35.069 27.539 1.00 24.92 259 PHE A CA 1
ATOM 1845 C C . PHE A 1 259 ? 35.442 33.817 28.238 1.00 26.34 259 PHE A C 1
ATOM 1846 O O . PHE A 1 259 ? 34.354 33.902 28.807 1.00 28.15 259 PHE A O 1
ATOM 1854 N N . THR A 1 260 ? 36.144 32.687 28.246 1.00 23.84 260 THR A N 1
ATOM 1855 C CA . THR A 1 260 ? 35.632 31.528 28.946 1.00 25.94 260 THR A CA 1
ATOM 1856 C C . THR A 1 260 ? 35.455 31.802 30.436 1.00 25.33 260 THR A C 1
ATOM 1857 O O . THR A 1 260 ? 34.458 31.458 31.062 1.00 25.92 260 THR A O 1
ATOM 1861 N N . THR A 1 261 ? 36.454 32.411 31.028 1.00 28.23 261 THR A N 1
ATOM 1862 C CA . THR A 1 261 ? 36.427 32.612 32.467 1.00 27.00 261 THR A CA 1
ATOM 1863 C C . THR A 1 261 ? 35.280 33.507 32.828 1.00 26.78 261 THR A C 1
ATOM 1864 O O . THR A 1 261 ? 34.627 33.293 33.813 1.00 26.64 261 THR A O 1
ATOM 1868 N N . ALA A 1 262 ? 35.032 34.523 32.020 1.00 27.42 262 ALA A N 1
ATOM 1869 C CA . ALA A 1 262 ? 33.938 35.415 32.281 1.00 25.15 262 ALA A CA 1
ATOM 1870 C C . ALA A 1 262 ? 32.610 34.737 32.078 1.00 24.50 262 ALA A C 1
ATOM 1871 O O . ALA A 1 262 ? 31.676 34.951 32.849 1.00 25.94 262 ALA A O 1
ATOM 1873 N N . MET A 1 263 ? 32.499 33.945 31.031 1.00 24.24 263 MET A N 1
ATOM 1874 C CA . MET A 1 263 ? 31.234 33.295 30.692 1.00 21.95 263 MET A CA 1
ATOM 1875 C C . MET A 1 263 ? 30.929 32.232 31.746 1.00 22.27 263 MET A C 1
ATOM 1876 O O . MET A 1 263 ? 29.798 32.204 32.284 1.00 19.94 263 MET A O 1
ATOM 1881 N N . LYS A 1 264 ? 31.949 31.405 32.069 1.00 21.38 264 LYS A N 1
ATOM 1882 C CA . LYS A 1 264 ? 31.810 30.382 33.111 1.00 22.13 264 LYS A CA 1
ATOM 1883 C C . LYS A 1 264 ? 31.448 30.989 34.436 1.00 21.23 264 LYS A C 1
ATOM 1884 O O . LYS A 1 264 ? 30.681 30.428 35.152 1.00 20.24 264 LYS A O 1
ATOM 1890 N N . ALA A 1 265 ? 32.073 32.110 34.765 1.00 22.93 265 ALA A N 1
ATOM 1891 C CA . ALA A 1 265 ? 31.879 32.764 36.050 1.00 25.25 265 ALA A CA 1
ATOM 1892 C C . ALA A 1 265 ? 30.408 33.087 36.318 1.00 27.18 265 ALA A C 1
ATOM 1893 O O . ALA A 1 265 ? 29.953 33.065 37.477 1.00 27.25 265 ALA A O 1
ATOM 1895 N N . ALA A 1 266 ? 29.648 33.312 35.244 1.00 27.75 266 ALA A N 1
ATOM 1896 C CA . ALA A 1 266 ? 28.200 33.532 35.355 1.00 27.09 266 ALA A CA 1
ATOM 1897 C C . ALA A 1 266 ? 27.304 32.289 35.436 1.00 26.73 266 ALA A C 1
ATOM 1898 O O . ALA A 1 266 ? 26.070 32.418 35.457 1.00 27.77 266 ALA A O 1
ATOM 1900 N N . THR A 1 267 ? 27.893 31.107 35.525 1.00 27.06 267 THR A N 1
ATOM 1901 C CA . THR A 1 267 ? 27.095 29.914 35.778 1.00 27.66 267 THR A CA 1
ATOM 1902 C C . THR A 1 267 ? 26.759 29.745 37.265 1.00 27.82 267 THR A C 1
ATOM 1903 O O . THR A 1 267 ? 27.470 30.163 38.174 1.00 25.85 267 THR A O 1
ATOM 1908 N N . MET B 1 1 ? 0.706 41.232 -2.658 1.00 47.37 1 MET B N 1
ATOM 1909 C CA . MET B 1 1 ? 2.156 41.057 -2.945 1.00 48.30 1 MET B CA 1
ATOM 1910 C C . MET B 1 1 ? 2.887 42.324 -3.511 1.00 51.16 1 MET B C 1
ATOM 1911 O O . MET B 1 1 ? 3.856 42.196 -4.341 1.00 56.59 1 MET B O 1
ATOM 1916 N N . SER B 1 2 ? 2.544 43.480 -2.887 1.00 44.63 2 SER B N 1
ATOM 1917 C CA . SER B 1 2 ? 2.395 44.833 -3.476 1.00 43.77 2 SER B CA 1
ATOM 1918 C C . SER B 1 2 ? 3.348 45.831 -2.837 1.00 42.77 2 SER B C 1
ATOM 1919 O O . SER B 1 2 ? 3.926 45.467 -1.858 1.00 42.38 2 SER B O 1
ATOM 1922 N N . ASN B 1 3 ? 3.484 47.103 -3.255 1.00 46.01 3 ASN B N 1
ATOM 1923 C CA . ASN B 1 3 ? 2.966 47.776 -4.492 1.00 43.70 3 ASN B CA 1
ATOM 1924 C C . ASN B 1 3 ? 4.238 48.401 -5.058 1.00 38.13 3 ASN B C 1
ATOM 1925 O O . ASN B 1 3 ? 4.503 48.335 -6.257 1.00 34.95 3 ASN B O 1
ATOM 1930 N N . ARG B 1 4 ? 5.063 48.933 -4.157 1.00 34.03 4 ARG B N 1
ATOM 1931 C CA . ARG B 1 4 ? 6.474 49.082 -4.462 1.00 31.36 4 ARG B CA 1
ATOM 1932 C C . ARG B 1 4 ? 7.142 47.746 -4.609 1.00 29.99 4 ARG B C 1
ATOM 1933 O O . ARG B 1 4 ? 8.062 47.611 -5.410 1.00 31.82 4 ARG B O 1
ATOM 1941 N N . TYR B 1 5 ? 6.752 46.750 -3.841 1.00 28.39 5 TYR B N 1
ATOM 1942 C CA . TYR B 1 5 ? 7.396 45.445 -4.103 1.00 30.12 5 TYR B CA 1
ATOM 1943 C C . TYR B 1 5 ? 6.871 44.890 -5.415 1.00 28.60 5 TYR B C 1
ATOM 1944 O O . TYR B 1 5 ? 7.630 44.257 -6.134 1.00 25.94 5 TYR B O 1
ATOM 1953 N N . GLN B 1 6 ? 5.599 45.152 -5.729 1.00 26.20 6 GLN B N 1
ATOM 1954 C CA . GLN B 1 6 ? 5.044 44.561 -6.919 1.00 29.75 6 GLN B CA 1
ATOM 1955 C C . GLN B 1 6 ? 5.838 45.042 -8.132 1.00 28.98 6 GLN B C 1
ATOM 1956 O O . GLN B 1 6 ? 6.274 44.239 -9.009 1.00 24.54 6 GLN B O 1
ATOM 1962 N N . ALA B 1 7 ? 6.078 46.355 -8.127 1.00 26.03 7 ALA B N 1
ATOM 1963 C CA . ALA B 1 7 ? 6.655 46.988 -9.271 1.00 24.24 7 ALA B CA 1
ATOM 1964 C C . ALA B 1 7 ? 8.110 46.541 -9.400 1.00 24.01 7 ALA B C 1
ATOM 1965 O O . ALA B 1 7 ? 8.517 46.146 -10.462 1.00 27.16 7 ALA B O 1
ATOM 1967 N N . LYS B 1 8 ? 8.877 46.560 -8.329 1.00 23.11 8 LYS B N 1
ATOM 1968 C CA . LYS B 1 8 ? 10.295 46.131 -8.372 1.00 22.78 8 LYS B CA 1
ATOM 1969 C C . LYS B 1 8 ? 10.437 44.679 -8.791 1.00 22.32 8 LYS B C 1
ATOM 1970 O O . LYS B 1 8 ? 11.287 44.355 -9.614 1.00 23.94 8 LYS B O 1
ATOM 1976 N N . PHE B 1 9 ? 9.624 43.798 -8.233 1.00 21.85 9 PHE B N 1
ATOM 1977 C CA . PHE B 1 9 ? 9.667 42.383 -8.630 1.00 21.88 9 PHE B CA 1
ATOM 1978 C C . PHE B 1 9 ? 9.282 42.124 -10.121 1.00 24.41 9 PHE B C 1
ATOM 1979 O O . PHE B 1 9 ? 9.887 41.274 -10.843 1.00 27.11 9 PHE B O 1
ATOM 1987 N N . ALA B 1 10 ? 8.294 42.864 -10.611 1.00 23.37 10 ALA B N 1
ATOM 1988 C CA . ALA B 1 10 ? 8.001 42.819 -12.034 1.00 21.60 10 ALA B CA 1
ATOM 1989 C C . ALA B 1 10 ? 9.133 43.374 -12.886 1.00 21.29 10 ALA B C 1
ATOM 1990 O O . ALA B 1 10 ? 9.441 42.801 -13.905 1.00 22.21 10 ALA B O 1
ATOM 1992 N N . ALA B 1 11 ? 9.747 44.489 -12.487 1.00 19.56 11 ALA B N 1
ATOM 1993 C CA . ALA B 1 11 ? 10.911 44.957 -13.202 1.00 19.75 11 ALA B CA 1
ATOM 1994 C C . ALA B 1 11 ? 12.056 43.936 -13.220 1.00 20.21 11 ALA B C 1
ATOM 1995 O O . ALA B 1 11 ? 12.727 43.766 -14.262 1.00 22.91 11 ALA B O 1
ATOM 1997 N N . LEU B 1 12 ? 12.342 43.296 -12.094 1.00 18.81 12 LEU B N 1
ATOM 1998 C CA . LEU B 1 12 ? 13.455 42.374 -12.119 1.00 18.40 12 LEU B CA 1
ATOM 1999 C C . LEU B 1 12 ? 13.117 41.178 -12.958 1.00 20.88 12 LEU B C 1
ATOM 2000 O O . LEU B 1 12 ? 13.981 40.541 -13.476 1.00 20.35 12 LEU B O 1
ATOM 2005 N N . LYS B 1 13 ? 11.853 40.804 -13.043 1.00 24.73 13 LYS B N 1
ATOM 2006 C CA . LYS B 1 13 ? 11.542 39.650 -13.848 1.00 25.76 13 LYS B CA 1
ATOM 2007 C C . LYS B 1 13 ? 11.747 40.021 -15.299 1.00 25.21 13 LYS B C 1
ATOM 2008 O O . LYS B 1 13 ? 12.435 39.319 -16.017 1.00 24.66 13 LYS B O 1
ATOM 2014 N N . ALA B 1 14 ? 11.190 41.148 -15.729 1.00 25.93 14 ALA B N 1
ATOM 2015 C CA . ALA B 1 14 ? 11.453 41.638 -17.090 1.00 26.78 14 ALA B CA 1
ATOM 2016 C C . ALA B 1 14 ? 12.953 41.646 -17.392 1.00 27.14 14 ALA B C 1
ATOM 2017 O O . ALA B 1 14 ? 13.303 41.487 -18.535 1.00 27.90 14 ALA B O 1
ATOM 2019 N N . GLN B 1 15 ? 13.812 41.807 -16.369 1.00 26.51 15 GLN B N 1
ATOM 2020 C CA . GLN B 1 15 ? 15.290 41.725 -16.485 1.00 24.01 15 GLN B CA 1
ATOM 2021 C C . GLN B 1 15 ? 15.906 40.345 -16.350 1.00 25.76 15 GLN B C 1
ATOM 2022 O O . GLN B 1 15 ? 17.145 40.215 -16.405 1.00 23.71 15 GLN B O 1
ATOM 2028 N N . ASP B 1 16 ? 15.049 39.321 -16.174 1.00 27.07 16 ASP B N 1
ATOM 2029 C CA . ASP B 1 16 ? 15.451 38.021 -15.683 1.00 26.45 16 ASP B CA 1
ATOM 2030 C C . ASP B 1 16 ? 16.562 38.114 -14.609 1.00 26.29 16 ASP B C 1
ATOM 2031 O O . ASP B 1 16 ? 17.631 37.483 -14.707 1.00 26.58 16 ASP B O 1
ATOM 2036 N N . LYS B 1 17 ? 16.256 38.866 -13.537 1.00 25.45 17 LYS B N 1
ATOM 2037 C CA . LYS B 1 17 ? 17.177 39.154 -12.448 1.00 24.08 17 LYS B CA 1
ATOM 2038 C C . LYS B 1 17 ? 16.559 38.897 -11.074 1.00 23.97 17 LYS B C 1
ATOM 2039 O O . LYS B 1 17 ? 15.385 39.156 -10.856 1.00 26.11 17 LYS B O 1
ATOM 2045 N N . GLY B 1 18 ? 17.332 38.389 -10.132 1.00 22.68 18 GLY B N 1
ATOM 2046 C CA . GLY B 1 18 ? 16.883 38.397 -8.743 1.00 22.69 18 GLY B CA 1
ATOM 2047 C C . GLY B 1 18 ? 17.028 39.723 -8.026 1.00 23.58 18 GLY B C 1
ATOM 2048 O O . GLY B 1 18 ? 17.657 40.696 -8.552 1.00 25.34 18 GLY B O 1
ATOM 2049 N N . ALA B 1 19 ? 16.464 39.774 -6.823 1.00 22.33 19 ALA B N 1
ATOM 2050 C CA . ALA B 1 19 ? 16.661 40.954 -5.977 1.00 24.09 19 ALA B CA 1
ATOM 2051 C C . ALA B 1 19 ? 17.747 40.653 -4.929 1.00 23.67 19 ALA B C 1
ATOM 2052 O O . ALA B 1 19 ? 17.760 39.613 -4.348 1.00 20.17 19 ALA B O 1
ATOM 2054 N N . PHE B 1 20 ? 18.652 41.604 -4.725 1.00 25.00 20 PHE B N 1
ATOM 2055 C CA . PHE B 1 20 ? 19.517 41.592 -3.585 1.00 25.14 20 PHE B CA 1
ATOM 2056 C C . PHE B 1 20 ? 19.134 42.643 -2.585 1.00 26.20 20 PHE B C 1
ATOM 2057 O O . PHE B 1 20 ? 19.132 43.822 -2.909 1.00 28.02 20 PHE B O 1
ATOM 2065 N N . VAL B 1 21 ? 18.902 42.185 -1.346 1.00 25.59 21 VAL B N 1
ATOM 2066 C CA . VAL B 1 21 ? 18.327 42.962 -0.295 1.00 23.95 21 VAL B CA 1
ATOM 2067 C C . VAL B 1 21 ? 19.143 42.986 1.005 1.00 24.72 21 VAL B C 1
ATOM 2068 O O . VAL B 1 21 ? 19.107 42.042 1.799 1.00 23.03 21 VAL B O 1
ATOM 2072 N N . PRO B 1 22 ? 19.798 44.113 1.295 1.00 24.19 22 PRO B N 1
ATOM 2073 C CA . PRO B 1 22 ? 20.541 44.096 2.533 1.00 23.61 22 PRO B CA 1
ATOM 2074 C C . PRO B 1 22 ? 19.720 44.451 3.764 1.00 23.58 22 PRO B C 1
ATOM 2075 O O . PRO B 1 22 ? 18.765 45.231 3.690 1.00 24.49 22 PRO B O 1
ATOM 2079 N N . PHE B 1 23 ? 20.112 43.861 4.894 1.00 23.54 23 PHE B N 1
ATOM 2080 C CA . PHE B 1 23 ? 19.565 44.192 6.197 1.00 23.80 23 PHE B CA 1
ATOM 2081 C C . PHE B 1 23 ? 20.603 44.951 7.022 1.00 24.80 23 PHE B C 1
ATOM 2082 O O . PHE B 1 23 ? 21.787 44.668 7.002 1.00 26.99 23 PHE B O 1
ATOM 2090 N N . VAL B 1 24 ? 20.105 45.875 7.809 1.00 22.94 24 VAL B N 1
ATOM 2091 C CA . VAL B 1 24 ? 20.930 46.691 8.593 1.00 24.13 24 VAL B CA 1
ATOM 2092 C C . VAL B 1 24 ? 20.035 47.276 9.702 1.00 24.71 24 VAL B C 1
ATOM 2093 O O . VAL B 1 24 ? 18.839 47.571 9.475 1.00 27.01 24 VAL B O 1
ATOM 2097 N N . THR B 1 25 ? 20.568 47.449 10.905 1.00 25.17 25 THR B N 1
ATOM 2098 C CA . THR B 1 25 ? 19.759 48.120 11.941 1.00 24.61 25 THR B CA 1
ATOM 2099 C C . THR B 1 25 ? 20.067 49.595 11.944 1.00 24.38 25 THR B C 1
ATOM 2100 O O . THR B 1 25 ? 21.203 50.007 11.645 1.00 24.60 25 THR B O 1
ATOM 2104 N N . ILE B 1 26 ? 19.015 50.389 12.157 1.00 23.47 26 ILE B N 1
ATOM 2105 C CA . ILE B 1 26 ? 19.122 51.818 12.008 1.00 24.43 26 ILE B CA 1
ATOM 2106 C C . ILE B 1 26 ? 19.844 52.361 13.239 1.00 25.70 26 ILE B C 1
ATOM 2107 O O . ILE B 1 26 ? 19.548 52.000 14.406 1.00 24.64 26 ILE B O 1
ATOM 2112 N N . GLY B 1 27 ? 20.790 53.249 12.968 1.00 27.55 27 GLY B N 1
ATOM 2113 C CA . GLY B 1 27 ? 21.517 53.913 14.012 1.00 28.44 27 GLY B CA 1
ATOM 2114 C C . GLY B 1 27 ? 22.853 53.281 14.271 1.00 29.62 27 GLY B C 1
ATOM 2115 O O . GLY B 1 27 ? 23.730 53.889 14.906 1.00 31.38 27 GLY B O 1
ATOM 2116 N N . ASP B 1 28 ? 23.020 52.070 13.767 1.00 28.32 28 ASP B N 1
ATOM 2117 C CA . ASP B 1 28 ? 24.303 51.386 13.846 1.00 29.19 28 ASP B CA 1
ATOM 2118 C C . ASP B 1 28 ? 25.308 51.821 12.787 1.00 29.61 28 ASP B C 1
ATOM 2119 O O . ASP B 1 28 ? 25.105 51.511 11.623 1.00 28.41 28 ASP B O 1
ATOM 2124 N N . PRO B 1 29 ? 26.450 52.442 13.167 1.00 29.08 29 PRO B N 1
ATOM 2125 C CA . PRO B 1 29 ? 27.039 52.731 14.454 1.00 26.79 29 PRO B CA 1
ATOM 2126 C C . PRO B 1 29 ? 26.801 54.105 15.024 1.00 26.83 29 PRO B C 1
ATOM 2127 O O . PRO B 1 29 ? 26.829 54.232 16.237 1.00 24.61 29 PRO B O 1
ATOM 2131 N N . SER B 1 30 ? 26.528 55.126 14.210 1.00 28.95 30 SER B N 1
ATOM 2132 C CA . SER B 1 30 ? 25.771 56.293 14.758 1.00 29.26 30 SER B CA 1
ATOM 2133 C C . SER B 1 30 ? 24.533 56.511 13.906 1.00 28.01 30 SER B C 1
ATOM 2134 O O . SER B 1 30 ? 24.427 55.892 12.893 1.00 28.48 30 SER B O 1
ATOM 2137 N N . PRO B 1 31 ? 23.585 57.391 14.308 1.00 28.62 31 PRO B N 1
ATOM 2138 C CA . PRO B 1 31 ? 22.599 57.794 13.303 1.00 26.55 31 PRO B CA 1
ATOM 2139 C C . PRO B 1 31 ? 23.212 58.386 12.042 1.00 27.84 31 PRO B C 1
ATOM 2140 O O . PRO B 1 31 ? 22.875 57.986 10.922 1.00 25.29 31 PRO B O 1
ATOM 2144 N N . GLU B 1 32 ? 24.113 59.341 12.213 1.00 29.52 32 GLU B N 1
ATOM 2145 C CA . GLU B 1 32 ? 24.534 60.113 11.059 1.00 32.09 32 GLU B CA 1
ATOM 2146 C C . GLU B 1 32 ? 25.313 59.203 10.093 1.00 28.85 32 GLU B C 1
ATOM 2147 O O . GLU B 1 32 ? 25.246 59.364 8.909 1.00 32.38 32 GLU B O 1
ATOM 2153 N N . LEU B 1 33 ? 25.946 58.167 10.580 1.00 26.94 33 LEU B N 1
ATOM 2154 C CA . LEU B 1 33 ? 26.666 57.254 9.732 1.00 24.87 33 LEU B CA 1
ATOM 2155 C C . LEU B 1 33 ? 25.857 56.021 9.320 1.00 27.53 33 LEU B C 1
ATOM 2156 O O . LEU B 1 33 ? 26.195 55.354 8.326 1.00 30.46 33 LEU B O 1
ATOM 2161 N N . SER B 1 34 ? 24.798 55.670 10.048 1.00 25.48 34 SER B N 1
ATOM 2162 C CA . SER B 1 34 ? 23.856 54.711 9.490 1.00 23.55 34 SER B CA 1
ATOM 2163 C C . SER B 1 34 ? 23.252 55.310 8.227 1.00 24.99 34 SER B C 1
ATOM 2164 O O . SER B 1 34 ? 23.029 54.611 7.248 1.00 23.89 34 SER B O 1
ATOM 2167 N N . LEU B 1 35 ? 23.002 56.611 8.229 1.00 26.60 35 LEU B N 1
ATOM 2168 C CA . LEU B 1 35 ? 22.416 57.245 7.051 1.00 27.69 35 LEU B CA 1
ATOM 2169 C C . LEU B 1 35 ? 23.309 56.978 5.875 1.00 27.35 35 LEU B C 1
ATOM 2170 O O . LEU B 1 35 ? 22.850 56.475 4.879 1.00 29.70 35 LEU B O 1
ATOM 2175 N N . LYS B 1 36 ? 24.608 57.219 6.023 1.00 27.54 36 LYS B N 1
ATOM 2176 C CA . LYS B 1 36 ? 25.517 57.105 4.875 1.00 27.81 36 LYS B CA 1
ATOM 2177 C C . LYS B 1 36 ? 25.691 55.657 4.409 1.00 24.76 36 LYS B C 1
ATOM 2178 O O . LYS B 1 36 ? 25.952 55.413 3.219 1.00 24.16 36 LYS B O 1
ATOM 2184 N N . ILE B 1 37 ? 25.635 54.729 5.366 1.00 23.72 37 ILE B N 1
ATOM 2185 C CA . ILE B 1 37 ? 25.689 53.295 5.093 1.00 22.73 37 ILE B CA 1
ATOM 2186 C C . ILE B 1 37 ? 24.543 52.914 4.190 1.00 21.81 37 ILE B C 1
ATOM 2187 O O . ILE B 1 37 ? 24.747 52.409 3.090 1.00 19.10 37 ILE B O 1
ATOM 2192 N N . ILE B 1 38 ? 23.337 53.321 4.590 1.00 24.11 38 ILE B N 1
ATOM 2193 C CA . ILE B 1 38 ? 22.097 52.974 3.862 1.00 22.99 38 ILE B CA 1
ATOM 2194 C C . ILE B 1 38 ? 22.115 53.536 2.447 1.00 22.34 38 ILE B C 1
ATOM 2195 O O . ILE B 1 38 ? 21.665 52.885 1.500 1.00 20.24 38 ILE B O 1
ATOM 2200 N N . GLN B 1 39 ? 22.714 54.717 2.316 1.00 22.66 39 GLN B N 1
ATOM 2201 C CA . GLN B 1 39 ? 22.867 55.351 1.021 1.00 21.52 39 GLN B CA 1
ATOM 2202 C C . GLN B 1 39 ? 23.797 54.515 0.201 1.00 19.35 39 GLN B C 1
ATOM 2203 O O . GLN B 1 39 ? 23.488 54.127 -0.902 1.00 17.96 39 GLN B O 1
ATOM 2209 N N . THR B 1 40 ? 24.928 54.194 0.758 1.00 20.73 40 THR B N 1
ATOM 2210 C CA . THR B 1 40 ? 25.858 53.286 0.066 1.00 21.84 40 THR B CA 1
ATOM 2211 C C . THR B 1 40 ? 25.238 52.024 -0.456 1.00 18.85 40 THR B C 1
ATOM 2212 O O . THR B 1 40 ? 25.445 51.675 -1.589 1.00 18.47 40 THR B O 1
ATOM 2216 N N . LEU B 1 41 ? 24.433 51.376 0.357 1.00 18.68 41 LEU B N 1
ATOM 2217 C CA . LEU B 1 41 ? 23.764 50.185 -0.073 1.00 18.79 41 LEU B CA 1
ATOM 2218 C C . LEU B 1 41 ? 22.960 50.436 -1.320 1.00 19.89 41 LEU B C 1
ATOM 2219 O O . LEU B 1 41 ? 23.085 49.699 -2.288 1.00 19.79 41 LEU B O 1
ATOM 2224 N N . VAL B 1 42 ? 22.074 51.441 -1.305 1.00 22.30 42 VAL B N 1
ATOM 2225 C CA . VAL B 1 42 ? 21.279 51.727 -2.520 1.00 21.46 42 VAL B CA 1
ATOM 2226 C C . VAL B 1 42 ? 22.223 52.106 -3.650 1.00 20.82 42 VAL B C 1
ATOM 2227 O O . VAL B 1 42 ? 22.155 51.520 -4.709 1.00 21.94 42 VAL B O 1
ATOM 2231 N N . ASP B 1 43 ? 23.124 53.043 -3.438 1.00 21.95 43 ASP B N 1
ATOM 2232 C CA . ASP B 1 43 ? 24.025 53.438 -4.527 1.00 25.64 43 ASP B CA 1
ATOM 2233 C C . ASP B 1 43 ? 24.812 52.246 -5.078 1.00 26.21 43 ASP B C 1
ATOM 2234 O O . ASP B 1 43 ? 25.345 52.343 -6.141 1.00 26.99 43 ASP B O 1
ATOM 2239 N N . ASN B 1 44 ? 24.896 51.116 -4.379 1.00 26.20 44 ASN B N 1
ATOM 2240 C CA . ASN B 1 44 ? 25.624 49.975 -4.952 1.00 25.81 44 ASN B CA 1
ATOM 2241 C C . ASN B 1 44 ? 24.861 48.724 -5.367 1.00 27.48 44 ASN B C 1
ATOM 2242 O O . ASN B 1 44 ? 25.477 47.674 -5.631 1.00 27.20 44 ASN B O 1
ATOM 2247 N N . GLY B 1 45 ? 23.527 48.879 -5.503 1.00 30.42 45 GLY B N 1
ATOM 2248 C CA . GLY B 1 45 ? 22.639 47.931 -6.178 1.00 28.65 45 GLY B CA 1
ATOM 2249 C C . GLY B 1 45 ? 21.570 47.284 -5.322 1.00 27.01 45 GLY B C 1
ATOM 2250 O O . GLY B 1 45 ? 20.936 46.282 -5.685 1.00 25.65 45 GLY B O 1
ATOM 2251 N N . ALA B 1 46 ? 21.384 47.788 -4.140 1.00 25.26 46 ALA B N 1
ATOM 2252 C CA . ALA B 1 46 ? 20.362 47.163 -3.367 1.00 25.56 46 ALA B CA 1
ATOM 2253 C C . ALA B 1 46 ? 19.040 47.313 -4.140 1.00 24.99 46 ALA B C 1
ATOM 2254 O O . ALA B 1 46 ? 18.754 48.384 -4.656 1.00 24.80 46 ALA B O 1
ATOM 2256 N N . ASP B 1 47 ? 18.267 46.233 -4.199 1.00 24.62 47 ASP B N 1
ATOM 2257 C CA . ASP B 1 47 ? 16.957 46.190 -4.780 1.00 23.35 47 ASP B CA 1
ATOM 2258 C C . ASP B 1 47 ? 15.828 46.509 -3.752 1.00 24.35 47 ASP B C 1
ATOM 2259 O O . ASP B 1 47 ? 14.637 46.648 -4.064 1.00 24.82 47 ASP B O 1
ATOM 2264 N N . ALA B 1 48 ? 16.203 46.664 -2.502 1.00 25.46 48 ALA B N 1
ATOM 2265 C CA . ALA B 1 48 ? 15.216 46.905 -1.443 1.00 23.53 48 ALA B CA 1
ATOM 2266 C C . ALA B 1 48 ? 16.006 47.020 -0.161 1.00 20.88 48 ALA B C 1
ATOM 2267 O O . ALA B 1 48 ? 17.059 46.435 -0.058 1.00 22.01 48 ALA B O 1
ATOM 2269 N N . LEU B 1 49 ? 15.506 47.727 0.823 1.00 18.84 49 LEU B N 1
ATOM 2270 C CA . LEU B 1 49 ? 16.160 47.726 2.078 1.00 19.19 49 LEU B CA 1
ATOM 2271 C C . LEU B 1 49 ? 15.353 46.907 3.080 1.00 19.92 49 LEU B C 1
ATOM 2272 O O . LEU B 1 49 ? 14.130 46.872 2.982 1.00 17.64 49 LEU B O 1
ATOM 2277 N N . GLU B 1 50 ? 16.047 46.242 4.017 1.00 22.59 50 GLU B N 1
ATOM 2278 C CA . GLU B 1 50 ? 15.436 45.776 5.234 1.00 25.59 50 GLU B CA 1
ATOM 2279 C C . GLU B 1 50 ? 16.101 46.443 6.363 1.00 24.74 50 GLU B C 1
ATOM 2280 O O . GLU B 1 50 ? 17.285 46.268 6.551 1.00 24.85 50 GLU B O 1
ATOM 2286 N N . LEU B 1 51 ? 15.315 47.154 7.169 1.00 25.35 51 LEU B N 1
ATOM 2287 C CA . LEU B 1 51 ? 15.857 47.942 8.263 1.00 23.75 51 LEU B CA 1
ATOM 2288 C C . LEU B 1 51 ? 15.223 47.528 9.572 1.00 24.61 51 LEU B C 1
ATOM 2289 O O . LEU B 1 51 ? 13.977 47.500 9.677 1.00 25.13 51 LEU B O 1
ATOM 2294 N N . GLY B 1 52 ? 16.081 47.253 10.567 1.00 25.19 52 GLY B N 1
ATOM 2295 C CA . GLY B 1 52 ? 15.657 47.022 11.953 1.00 24.56 52 GLY B CA 1
ATOM 2296 C C . GLY B 1 52 ? 15.716 48.314 12.778 1.00 24.46 52 GLY B C 1
ATOM 2297 O O . GLY B 1 52 ? 16.492 49.190 12.440 1.00 24.13 52 GLY B O 1
ATOM 2298 N N . PHE B 1 53 ? 14.860 48.430 13.809 1.00 23.42 53 PHE B N 1
ATOM 2299 C CA . PHE B 1 53 ? 14.982 49.455 14.826 1.00 24.11 53 PHE B CA 1
ATOM 2300 C C . PHE B 1 53 ? 15.789 48.885 15.971 1.00 24.19 53 PHE B C 1
ATOM 2301 O O . PHE B 1 53 ? 15.604 47.732 16.317 1.00 25.94 53 PHE B O 1
ATOM 2309 N N . PRO B 1 54 ? 16.671 49.683 16.595 1.00 25.43 54 PRO B N 1
ATOM 2310 C CA . PRO B 1 54 ? 17.408 49.151 17.733 1.00 26.30 54 PRO B CA 1
ATOM 2311 C C . PRO B 1 54 ? 16.512 48.771 18.869 1.00 28.51 54 PRO B C 1
ATOM 2312 O O . PRO B 1 54 ? 15.553 49.484 19.176 1.00 29.61 54 PRO B O 1
ATOM 2316 N N . PHE B 1 55 ? 16.855 47.664 19.506 1.00 29.95 55 PHE B N 1
ATOM 2317 C CA . PHE B 1 55 ? 16.005 47.018 20.487 1.00 30.13 55 PHE B CA 1
ATOM 2318 C C . PHE B 1 55 ? 16.936 46.300 21.462 1.00 31.15 55 PHE B C 1
ATOM 2319 O O . PHE B 1 55 ? 17.800 45.528 21.022 1.00 28.67 55 PHE B O 1
ATOM 2327 N N . SER B 1 56 ? 16.763 46.594 22.762 1.00 32.54 56 SER B N 1
ATOM 2328 C CA . SER B 1 56 ? 17.646 46.099 23.831 1.00 35.43 56 SER B CA 1
ATOM 2329 C C . SER B 1 56 ? 18.006 44.606 23.704 1.00 34.50 56 SER B C 1
ATOM 2330 O O . SER B 1 56 ? 19.174 44.275 23.681 1.00 33.10 56 SER B O 1
ATOM 2333 N N . ASP B 1 57 ? 16.999 43.720 23.580 1.00 35.23 57 ASP B N 1
ATOM 2334 C CA . ASP B 1 57 ? 17.200 42.262 23.711 1.00 30.59 57 ASP B CA 1
ATOM 2335 C C . ASP B 1 57 ? 16.620 41.461 22.546 1.00 29.30 57 ASP B C 1
ATOM 2336 O O . ASP B 1 57 ? 15.605 40.779 22.688 1.00 28.07 57 ASP B O 1
ATOM 2341 N N . PRO B 1 58 ? 17.294 41.512 21.382 1.00 28.44 58 PRO B N 1
ATOM 2342 C CA . PRO B 1 58 ? 16.849 40.824 20.169 1.00 28.25 58 PRO B CA 1
ATOM 2343 C C . PRO B 1 58 ? 16.919 39.268 20.191 1.00 29.18 58 PRO B C 1
ATOM 2344 O O . PRO B 1 58 ? 17.689 38.628 19.493 1.00 31.04 58 PRO B O 1
ATOM 2348 N N . LEU B 1 59 ? 16.004 38.697 20.934 1.00 29.95 59 LEU B N 1
ATOM 2349 C CA . LEU B 1 59 ? 15.927 37.261 21.215 1.00 30.59 59 LEU B CA 1
ATOM 2350 C C . LEU B 1 59 ? 16.070 36.305 20.054 1.00 29.44 59 LEU B C 1
ATOM 2351 O O . LEU B 1 59 ? 16.407 35.150 20.241 1.00 28.26 59 LEU B O 1
ATOM 2356 N N . ALA B 1 60 ? 15.718 36.777 18.877 1.00 31.38 60 ALA B N 1
ATOM 2357 C CA . ALA B 1 60 ? 15.691 35.953 17.678 1.00 29.06 60 ALA B CA 1
ATOM 2358 C C . ALA B 1 60 ? 16.952 36.183 16.829 1.00 27.40 60 ALA B C 1
ATOM 2359 O O . ALA B 1 60 ? 16.976 35.835 15.671 1.00 25.78 60 ALA B O 1
ATOM 2361 N N . ASP B 1 61 ? 17.993 36.754 17.441 1.00 27.82 61 ASP B N 1
ATOM 2362 C CA . ASP B 1 61 ? 19.193 37.155 16.725 1.00 27.94 61 ASP B CA 1
ATOM 2363 C C . ASP B 1 61 ? 20.460 36.632 17.325 1.00 25.27 61 ASP B C 1
ATOM 2364 O O . ASP B 1 61 ? 20.548 36.479 18.515 1.00 22.93 61 ASP B O 1
ATOM 2369 N N . GLY B 1 62 ? 21.440 36.372 16.467 1.00 24.83 62 GLY B N 1
ATOM 2370 C CA . GLY B 1 62 ? 22.726 35.896 16.936 1.00 24.40 62 GLY B CA 1
ATOM 2371 C C . GLY B 1 62 ? 23.568 37.051 17.410 1.00 22.01 62 GLY B C 1
ATOM 2372 O O . GLY B 1 62 ? 23.167 38.187 17.321 1.00 21.59 62 GLY B O 1
ATOM 2373 N N . PRO B 1 63 ? 24.766 36.772 17.870 1.00 21.86 63 PRO B N 1
ATOM 2374 C CA . PRO B 1 63 ? 25.708 37.816 18.296 1.00 21.69 63 PRO B CA 1
ATOM 2375 C C . PRO B 1 63 ? 25.894 38.995 17.375 1.00 22.01 63 PRO B C 1
ATOM 2376 O O . PRO B 1 63 ? 25.967 40.132 17.863 1.00 23.27 63 PRO B O 1
ATOM 2380 N N . VAL B 1 64 ? 26.011 38.761 16.066 1.00 22.09 64 VAL B N 1
ATOM 2381 C CA . VAL B 1 64 ? 26.366 39.846 15.147 1.00 20.69 64 VAL B CA 1
ATOM 2382 C C . VAL B 1 64 ? 25.217 40.893 15.137 1.00 23.44 64 VAL B C 1
ATOM 2383 O O . VAL B 1 64 ? 25.435 42.114 15.242 1.00 23.97 64 VAL B O 1
ATOM 2387 N N . ILE B 1 65 ? 23.984 40.430 15.026 1.00 23.83 65 ILE B N 1
ATOM 2388 C CA . ILE B 1 65 ? 22.894 41.382 14.982 1.00 23.54 65 ILE B CA 1
ATOM 2389 C C . ILE B 1 65 ? 22.602 41.898 16.376 1.00 24.39 65 ILE B C 1
ATOM 2390 O O . ILE B 1 65 ? 22.107 43.015 16.537 1.00 25.95 65 ILE B O 1
ATOM 2395 N N . GLN B 1 66 ? 22.942 41.142 17.397 1.00 24.08 66 GLN B N 1
ATOM 2396 C CA . GLN B 1 66 ? 22.914 41.744 18.713 1.00 25.82 66 GLN B CA 1
ATOM 2397 C C . GLN B 1 66 ? 23.873 42.938 18.718 1.00 28.57 66 GLN B C 1
ATOM 2398 O O . GLN B 1 66 ? 23.550 44.002 19.194 1.00 31.81 66 GLN B O 1
ATOM 2404 N N . GLY B 1 67 ? 25.043 42.774 18.142 1.00 28.54 67 GLY B N 1
ATOM 2405 C CA . GLY B 1 67 ? 26.050 43.765 18.328 1.00 29.51 67 GLY B CA 1
ATOM 2406 C C . GLY B 1 67 ? 25.554 45.076 17.774 1.00 29.45 67 GLY B C 1
ATOM 2407 O O . GLY B 1 67 ? 25.792 46.139 18.329 1.00 30.99 67 GLY B O 1
ATOM 2408 N N . ALA B 1 68 ? 24.872 44.978 16.656 1.00 27.88 68 ALA B N 1
ATOM 2409 C CA . ALA B 1 68 ? 24.417 46.136 15.942 1.00 28.88 68 ALA B CA 1
ATOM 2410 C C . ALA B 1 68 ? 23.324 46.852 16.744 1.00 28.03 68 ALA B C 1
ATOM 2411 O O . ALA B 1 68 ? 23.276 48.070 16.759 1.00 26.35 68 ALA B O 1
ATOM 2413 N N . ASN B 1 69 ? 22.432 46.076 17.367 1.00 27.93 69 ASN B N 1
ATOM 2414 C CA . ASN B 1 69 ? 21.438 46.630 18.256 1.00 27.52 69 ASN B CA 1
ATOM 2415 C C . ASN B 1 69 ? 22.112 47.353 19.432 1.00 30.03 69 ASN B C 1
ATOM 2416 O O . ASN B 1 69 ? 21.827 48.496 19.616 1.00 28.16 69 ASN B O 1
ATOM 2421 N N . LEU B 1 70 ? 23.035 46.743 20.201 1.00 34.82 70 LEU B N 1
ATOM 2422 C CA . LEU B 1 70 ? 23.671 47.510 21.314 1.00 35.35 70 LEU B CA 1
ATOM 2423 C C . LEU B 1 70 ? 24.474 48.736 20.830 1.00 33.78 70 LEU B C 1
ATOM 2424 O O . LEU B 1 70 ? 24.507 49.753 21.507 1.00 32.27 70 LEU B O 1
ATOM 2429 N N . ARG B 1 71 ? 25.063 48.673 19.639 1.00 31.65 71 ARG B N 1
ATOM 2430 C CA . ARG B 1 71 ? 25.849 49.789 19.156 1.00 28.76 71 ARG B CA 1
ATOM 2431 C C . ARG B 1 71 ? 24.971 50.960 18.864 1.00 28.18 71 ARG B C 1
ATOM 2432 O O . ARG B 1 71 ? 25.429 52.082 18.973 1.00 29.46 71 ARG B O 1
ATOM 2440 N N . SER B 1 72 ? 23.722 50.715 18.486 1.00 28.93 72 SER B N 1
ATOM 2441 C CA . SER B 1 72 ? 22.886 51.792 17.966 1.00 31.94 72 SER B CA 1
ATOM 2442 C C . SER B 1 72 ? 22.216 52.558 19.112 1.00 28.60 72 SER B C 1
ATOM 2443 O O . SER B 1 72 ? 22.108 53.776 19.046 1.00 26.52 72 SER B O 1
ATOM 2446 N N . LEU B 1 73 ? 21.756 51.809 20.122 1.00 26.36 73 LEU B N 1
ATOM 2447 C CA . LEU B 1 73 ? 21.314 52.334 21.423 1.00 25.55 73 LEU B CA 1
ATOM 2448 C C . LEU B 1 73 ? 22.413 53.127 22.125 1.00 26.72 73 LEU B C 1
ATOM 2449 O O . LEU B 1 73 ? 22.172 54.184 22.689 1.00 29.07 73 LEU B O 1
ATOM 2454 N N . ALA B 1 74 ? 23.608 52.570 22.130 1.00 26.09 74 ALA B N 1
ATOM 2455 C CA . ALA B 1 74 ? 24.717 53.137 22.807 1.00 26.54 74 ALA B CA 1
ATOM 2456 C C . ALA B 1 74 ? 24.999 54.469 22.132 1.00 28.02 74 ALA B C 1
ATOM 2457 O O . ALA B 1 74 ? 25.417 55.413 22.785 1.00 27.22 74 ALA B O 1
ATOM 2459 N N . ALA B 1 75 ? 24.766 54.542 20.818 1.00 29.77 75 ALA B N 1
ATOM 2460 C CA . ALA B 1 75 ? 24.924 55.817 20.039 1.00 29.45 75 ALA B CA 1
ATOM 2461 C C . ALA B 1 75 ? 23.780 56.810 20.263 1.00 29.47 75 ALA B C 1
ATOM 2462 O O . ALA B 1 75 ? 23.860 57.955 19.784 1.00 28.90 75 ALA B O 1
ATOM 2464 N N . GLY B 1 76 ? 22.711 56.340 20.937 1.00 28.40 76 GLY B N 1
ATOM 2465 C CA . GLY B 1 76 ? 21.550 57.137 21.359 1.00 25.56 76 GLY B CA 1
ATOM 2466 C C . GLY B 1 76 ? 20.466 57.198 20.295 1.00 29.52 76 GLY B C 1
ATOM 2467 O O . GLY B 1 76 ? 19.594 58.107 20.281 1.00 28.79 76 GLY B O 1
ATOM 2468 N N . THR B 1 77 ? 20.456 56.258 19.357 1.00 29.79 77 THR B N 1
ATOM 2469 C CA . THR B 1 77 ? 19.529 56.506 18.294 1.00 30.05 77 THR B CA 1
ATOM 2470 C C . THR B 1 77 ? 18.127 56.249 18.782 1.00 27.51 77 THR B C 1
ATOM 2471 O O . THR B 1 77 ? 17.866 55.291 19.428 1.00 26.44 77 THR B O 1
ATOM 2475 N N . THR B 1 78 ? 17.228 57.149 18.462 1.00 28.82 78 THR B N 1
ATOM 2476 C CA . THR B 1 78 ? 15.865 57.052 18.952 1.00 29.48 78 THR B CA 1
ATOM 2477 C C . THR B 1 78 ? 14.980 56.446 17.872 1.00 30.35 78 THR B C 1
ATOM 2478 O O . THR B 1 78 ? 15.343 56.394 16.704 1.00 30.61 78 THR B O 1
ATOM 2482 N N . SER B 1 79 ? 13.811 55.977 18.255 1.00 29.17 79 SER B N 1
ATOM 2483 C CA . SER B 1 79 ? 12.861 55.563 17.261 1.00 31.20 79 SER B CA 1
ATOM 2484 C C . SER B 1 79 ? 12.456 56.772 16.322 1.00 29.99 79 SER B C 1
ATOM 2485 O O . SER B 1 79 ? 12.068 56.625 15.169 1.00 27.58 79 SER B O 1
ATOM 2488 N N . SER B 1 80 ? 12.531 57.982 16.812 1.00 29.77 80 SER B N 1
ATOM 2489 C CA . SER B 1 80 ? 12.151 59.076 15.930 1.00 32.01 80 SER B CA 1
ATOM 2490 C C . SER B 1 80 ? 13.325 59.437 14.976 1.00 31.43 80 SER B C 1
ATOM 2491 O O . SER B 1 80 ? 13.112 59.917 13.848 1.00 30.87 80 SER B O 1
ATOM 2494 N N . ASP B 1 81 ? 14.547 59.182 15.421 1.00 29.80 81 ASP B N 1
ATOM 2495 C CA . ASP B 1 81 ? 15.690 59.193 14.522 1.00 29.46 81 ASP B CA 1
ATOM 2496 C C . ASP B 1 81 ? 15.508 58.217 13.347 1.00 28.82 81 ASP B C 1
ATOM 2497 O O . ASP B 1 81 ? 15.981 58.458 12.236 1.00 28.94 81 ASP B O 1
ATOM 2502 N N . CYS B 1 82 ? 14.836 57.109 13.604 1.00 27.23 82 CYS B N 1
ATOM 2503 C CA . CYS B 1 82 ? 14.772 56.014 12.655 1.00 26.54 82 CYS B CA 1
ATOM 2504 C C . CYS B 1 82 ? 13.803 56.432 11.598 1.00 24.48 82 CYS B C 1
ATOM 2505 O O . CYS B 1 82 ? 14.077 56.251 10.428 1.00 23.90 82 CYS B O 1
ATOM 2508 N N . PHE B 1 83 ? 12.685 57.005 12.027 1.00 23.37 83 PHE B N 1
ATOM 2509 C CA . PHE B 1 83 ? 11.749 57.650 11.131 1.00 21.76 83 PHE B CA 1
ATOM 2510 C C . PHE B 1 83 ? 12.414 58.749 10.346 1.00 21.15 83 PHE B C 1
ATOM 2511 O O . PHE B 1 83 ? 12.240 58.808 9.151 1.00 20.92 83 PHE B O 1
ATOM 2519 N N . ASP B 1 84 ? 13.223 59.570 10.989 1.00 23.21 84 ASP B N 1
ATOM 2520 C CA . ASP B 1 84 ? 13.955 60.619 10.269 1.00 25.09 84 ASP B CA 1
ATOM 2521 C C . ASP B 1 84 ? 14.816 60.008 9.187 1.00 25.20 84 ASP B C 1
ATOM 2522 O O . ASP B 1 84 ? 14.754 60.419 8.030 1.00 31.80 84 ASP B O 1
ATOM 2527 N N . ILE B 1 85 ? 15.616 59.014 9.533 1.00 24.52 85 ILE B N 1
ATOM 2528 C CA . ILE B 1 85 ? 16.440 58.337 8.544 1.00 22.35 85 ILE B CA 1
ATOM 2529 C C . ILE B 1 85 ? 15.565 57.767 7.424 1.00 22.47 85 ILE B C 1
ATOM 2530 O O . ILE B 1 85 ? 15.830 57.990 6.265 1.00 21.33 85 ILE B O 1
ATOM 2535 N N . ILE B 1 86 ? 14.488 57.067 7.752 1.00 23.81 86 ILE B N 1
ATOM 2536 C CA . ILE B 1 86 ? 13.652 56.465 6.707 1.00 23.67 86 ILE B CA 1
ATOM 2537 C C . ILE B 1 86 ? 13.077 57.559 5.823 1.00 25.51 86 ILE B C 1
ATOM 2538 O O . ILE B 1 86 ? 12.974 57.368 4.616 1.00 26.07 86 ILE B O 1
ATOM 2543 N N . THR B 1 87 ? 12.742 58.729 6.371 1.00 27.23 87 THR B N 1
ATOM 2544 C CA . THR B 1 87 ? 12.074 59.671 5.499 1.00 27.30 87 THR B CA 1
ATOM 2545 C C . THR B 1 87 ? 13.054 60.365 4.564 1.00 27.23 87 THR B C 1
ATOM 2546 O O . THR B 1 87 ? 12.735 60.663 3.401 1.00 23.54 87 THR B O 1
ATOM 2550 N N . LYS B 1 88 ? 14.295 60.519 5.005 1.00 31.53 88 LYS B N 1
ATOM 2551 C CA . LYS B 1 88 ? 15.351 61.039 4.094 1.00 28.28 88 LYS B CA 1
ATOM 2552 C C . LYS B 1 88 ? 15.587 60.076 2.960 1.00 26.02 88 LYS B C 1
ATOM 2553 O O . LYS B 1 88 ? 15.676 60.481 1.806 1.00 31.61 88 LYS B O 1
ATOM 2559 N N . VAL B 1 89 ? 15.637 58.790 3.257 1.00 24.03 89 VAL B N 1
ATOM 2560 C CA . VAL B 1 89 ? 15.938 57.801 2.228 1.00 24.17 89 VAL B CA 1
ATOM 2561 C C . VAL B 1 89 ? 14.812 57.663 1.218 1.00 22.85 89 VAL B C 1
ATOM 2562 O O . VAL B 1 89 ? 15.042 57.495 0.044 1.00 23.22 89 VAL B O 1
ATOM 2566 N N . ARG B 1 90 ? 13.580 57.805 1.655 1.00 24.53 90 ARG B N 1
ATOM 2567 C CA . ARG B 1 90 ? 12.472 57.830 0.691 1.00 24.28 90 ARG B CA 1
ATOM 2568 C C . ARG B 1 90 ? 12.560 59.028 -0.231 1.00 23.65 90 ARG B C 1
ATOM 2569 O O . ARG B 1 90 ? 12.170 58.972 -1.410 1.00 25.93 90 ARG B O 1
ATOM 2577 N N . ALA B 1 91 ? 13.046 60.135 0.281 1.00 23.62 91 ALA B N 1
ATOM 2578 C CA . ALA B 1 91 ? 13.025 61.368 -0.500 1.00 24.21 91 ALA B CA 1
ATOM 2579 C C . ALA B 1 91 ? 14.057 61.303 -1.610 1.00 26.15 91 ALA B C 1
ATOM 2580 O O . ALA B 1 91 ? 13.900 61.950 -2.692 1.00 26.22 91 ALA B O 1
ATOM 2582 N N . GLN B 1 92 ? 15.087 60.505 -1.331 1.00 23.81 92 GLN B N 1
ATOM 2583 C CA . GLN B 1 92 ? 16.184 60.288 -2.232 1.00 24.17 92 GLN B CA 1
ATOM 2584 C C . GLN B 1 92 ? 16.007 59.129 -3.195 1.00 23.56 92 GLN B C 1
ATOM 2585 O O . GLN B 1 92 ? 16.678 59.042 -4.262 1.00 21.78 92 GLN B O 1
ATOM 2591 N N . HIS B 1 93 ? 15.099 58.238 -2.826 1.00 23.39 93 HIS B N 1
ATOM 2592 C CA . HIS B 1 93 ? 14.869 57.020 -3.578 1.00 23.77 93 HIS B CA 1
ATOM 2593 C C . HIS B 1 93 ? 13.430 56.770 -3.493 1.00 24.02 93 HIS B C 1
ATOM 2594 O O . HIS B 1 93 ? 13.016 56.047 -2.604 1.00 26.20 93 HIS B O 1
ATOM 2601 N N . PRO B 1 94 ? 12.653 57.419 -4.364 1.00 23.30 94 PRO B N 1
ATOM 2602 C CA . PRO B 1 94 ? 11.201 57.356 -4.372 1.00 23.66 94 PRO B CA 1
ATOM 2603 C C . PRO B 1 94 ? 10.615 55.961 -4.583 1.00 24.03 94 PRO B C 1
ATOM 2604 O O . PRO B 1 94 ? 9.445 55.710 -4.293 1.00 24.94 94 PRO B O 1
ATOM 2608 N N . ASP B 1 95 ? 11.388 55.062 -5.130 1.00 25.16 95 ASP B N 1
ATOM 2609 C CA . ASP B 1 95 ? 10.789 53.836 -5.693 1.00 29.96 95 ASP B CA 1
ATOM 2610 C C . ASP B 1 95 ? 11.282 52.545 -5.062 1.00 29.01 95 ASP B C 1
ATOM 2611 O O . ASP B 1 95 ? 10.560 51.569 -5.021 1.00 34.99 95 ASP B O 1
ATOM 2616 N N . MET B 1 96 ? 12.490 52.601 -4.542 1.00 26.83 96 MET B N 1
ATOM 2617 C CA . MET B 1 96 ? 13.103 51.615 -3.687 1.00 25.49 96 MET B CA 1
ATOM 2618 C C . MET B 1 96 ? 12.224 51.104 -2.566 1.00 22.48 96 MET B C 1
ATOM 2619 O O . MET B 1 96 ? 11.938 51.786 -1.669 1.00 21.92 96 MET B O 1
ATOM 2624 N N . PRO B 1 97 ? 11.843 49.848 -2.591 1.00 22.66 97 PRO B N 1
ATOM 2625 C CA . PRO B 1 97 ? 11.074 49.334 -1.469 1.00 22.75 97 PRO B CA 1
ATOM 2626 C C . PRO B 1 97 ? 11.803 49.324 -0.177 1.00 20.85 97 PRO B C 1
ATOM 2627 O O . PRO B 1 97 ? 12.953 48.922 -0.126 1.00 23.66 97 PRO B O 1
ATOM 2631 N N . ILE B 1 98 ? 11.119 49.756 0.852 1.00 20.29 98 ILE B N 1
ATOM 2632 C CA . ILE B 1 98 ? 11.644 49.823 2.247 1.00 20.02 98 ILE B CA 1
ATOM 2633 C C . ILE B 1 98 ? 10.811 48.919 3.151 1.00 19.95 98 ILE B C 1
ATOM 2634 O O . ILE B 1 98 ? 9.597 49.045 3.280 1.00 18.12 98 ILE B O 1
ATOM 2639 N N . GLY B 1 99 ? 11.485 47.944 3.707 1.00 22.39 99 GLY B N 1
ATOM 2640 C CA . GLY B 1 99 ? 10.888 47.074 4.695 1.00 23.38 99 GLY B CA 1
ATOM 2641 C C . GLY B 1 99 ? 11.489 47.257 6.083 1.00 23.79 99 GLY B C 1
ATOM 2642 O O . GLY B 1 99 ? 12.665 47.589 6.258 1.00 25.20 99 GLY B O 1
ATOM 2643 N N . LEU B 1 100 ? 10.671 47.030 7.089 1.00 25.35 100 LEU B N 1
ATOM 2644 C CA . LEU B 1 100 ? 11.160 46.923 8.484 1.00 24.16 100 LEU B CA 1
ATOM 2645 C C . LEU B 1 100 ? 11.122 45.514 8.960 1.00 24.11 100 LEU B C 1
ATOM 2646 O O . LEU B 1 100 ? 10.162 44.776 8.674 1.00 22.64 100 LEU B O 1
ATOM 2651 N N . LEU B 1 101 ? 12.169 45.166 9.711 1.00 24.73 101 LEU B N 1
ATOM 2652 C CA . LEU B 1 101 ? 12.205 43.952 10.468 1.00 25.28 101 LEU B CA 1
ATOM 2653 C C . LEU B 1 101 ? 12.198 44.350 11.921 1.00 25.51 101 LEU B C 1
ATOM 2654 O O . LEU B 1 101 ? 13.092 45.046 12.373 1.00 26.05 101 LEU B O 1
ATOM 2659 N N . LEU B 1 102 ? 11.144 43.974 12.647 1.00 26.41 102 LEU B N 1
ATOM 2660 C CA . LEU B 1 102 ? 10.966 44.492 13.999 1.00 26.56 102 LEU B CA 1
ATOM 2661 C C . LEU B 1 102 ? 10.630 43.444 15.031 1.00 26.59 102 LEU B C 1
ATOM 2662 O O . LEU B 1 102 ? 10.057 42.376 14.712 1.00 25.12 102 LEU B O 1
ATOM 2667 N N . TYR B 1 103 ? 10.981 43.802 16.274 1.00 27.43 103 TYR B N 1
ATOM 2668 C CA . TYR B 1 103 ? 10.452 43.125 17.446 1.00 28.92 103 TYR B CA 1
ATOM 2669 C C . TYR B 1 103 ? 9.145 43.720 17.949 1.00 27.85 103 TYR B C 1
ATOM 2670 O O . TYR B 1 103 ? 8.958 44.953 18.062 1.00 26.08 103 TYR B O 1
ATOM 2679 N N . ALA B 1 104 ? 8.277 42.812 18.352 1.00 30.08 104 ALA B N 1
ATOM 2680 C CA . ALA B 1 104 ? 6.900 43.146 18.647 1.00 30.87 104 ALA B CA 1
ATOM 2681 C C . ALA B 1 104 ? 6.755 44.136 19.784 1.00 31.34 104 ALA B C 1
ATOM 2682 O O . ALA B 1 104 ? 5.871 45.019 19.749 1.00 27.28 104 ALA B O 1
ATOM 2684 N N . ASN B 1 105 ? 7.614 43.999 20.795 1.00 32.81 105 ASN B N 1
ATOM 2685 C CA . ASN B 1 105 ? 7.615 44.968 21.900 1.00 35.38 105 ASN B CA 1
ATOM 2686 C C . ASN B 1 105 ? 7.832 46.385 21.410 1.00 34.79 105 ASN B C 1
ATOM 2687 O O . ASN B 1 105 ? 7.262 47.299 21.969 1.00 36.74 105 ASN B O 1
ATOM 2692 N N . LEU B 1 106 ? 8.614 46.590 20.355 1.00 34.14 106 LEU B N 1
ATOM 2693 C CA . LEU B 1 106 ? 8.778 47.942 19.841 1.00 34.89 106 LEU B CA 1
ATOM 2694 C C . LEU B 1 106 ? 7.577 48.492 19.186 1.00 33.63 106 LEU B C 1
ATOM 2695 O O . LEU B 1 106 ? 7.392 49.683 19.217 1.00 35.16 106 LEU B O 1
ATOM 2700 N N . VAL B 1 107 ? 6.821 47.658 18.498 1.00 32.51 107 VAL B N 1
ATOM 2701 C CA . VAL B 1 107 ? 5.584 48.134 17.913 1.00 36.46 107 VAL B CA 1
ATOM 2702 C C . VAL B 1 107 ? 4.587 48.415 19.029 1.00 39.64 107 VAL B C 1
ATOM 2703 O O . VAL B 1 107 ? 3.859 49.395 18.969 1.00 39.86 107 VAL B O 1
ATOM 2707 N N . PHE B 1 108 ? 4.572 47.546 20.040 1.00 45.79 108 PHE B N 1
ATOM 2708 C CA . PHE B 1 108 ? 3.658 47.664 21.189 1.00 47.88 108 PHE B CA 1
ATOM 2709 C C . PHE B 1 108 ? 3.963 48.912 21.989 1.00 43.28 108 PHE B C 1
ATOM 2710 O O . PHE B 1 108 ? 3.107 49.702 22.268 1.00 42.27 108 PHE B O 1
ATOM 2718 N N . ALA B 1 109 ? 5.213 49.037 22.377 1.00 44.89 109 ALA B N 1
ATOM 2719 C CA . ALA B 1 109 ? 5.647 50.063 23.305 1.00 50.17 109 ALA B CA 1
ATOM 2720 C C . ALA B 1 109 ? 5.235 51.360 22.710 1.00 49.93 109 ALA B C 1
ATOM 2721 O O . ALA B 1 109 ? 4.396 52.085 23.232 1.00 48.01 109 ALA B O 1
ATOM 2723 N N . ASN B 1 110 ? 5.817 51.603 21.548 1.00 54.17 110 ASN B N 1
ATOM 2724 C CA . ASN B 1 110 ? 5.579 52.815 20.804 1.00 57.98 110 ASN B CA 1
ATOM 2725 C C . ASN B 1 110 ? 4.079 53.142 20.862 1.00 55.90 110 ASN B C 1
ATOM 2726 O O . ASN B 1 110 ? 3.679 54.023 21.610 1.00 52.00 110 ASN B O 1
ATOM 2731 N N . GLY B 1 111 ? 3.288 52.361 20.129 1.00 52.64 111 GLY B N 1
ATOM 2732 C CA . GLY B 1 111 ? 1.825 52.266 20.243 1.00 46.73 111 GLY B CA 1
ATOM 2733 C C . GLY B 1 111 ? 1.407 51.778 18.870 1.00 46.46 111 GLY B C 1
ATOM 2734 O O . GLY B 1 111 ? 1.955 52.229 17.855 1.00 46.46 111 GLY B O 1
ATOM 2735 N N . ILE B 1 112 ? 0.477 50.851 18.795 1.00 41.40 112 ILE B N 1
ATOM 2736 C CA . ILE B 1 112 ? 0.448 50.055 17.580 1.00 42.84 112 ILE B CA 1
ATOM 2737 C C . ILE B 1 112 ? -0.042 50.910 16.396 1.00 43.24 112 ILE B C 1
ATOM 2738 O O . ILE B 1 112 ? 0.759 51.332 15.561 1.00 39.74 112 ILE B O 1
ATOM 2743 N N . ASP B 1 113 ? -1.304 51.280 16.342 1.00 41.59 113 ASP B N 1
ATOM 2744 C CA . ASP B 1 113 ? -1.671 52.221 15.294 1.00 38.39 113 ASP B CA 1
ATOM 2745 C C . ASP B 1 113 ? -0.686 53.384 15.158 1.00 36.25 113 ASP B C 1
ATOM 2746 O O . ASP B 1 113 ? -0.351 53.817 14.066 1.00 39.76 113 ASP B O 1
ATOM 2751 N N . GLU B 1 114 ? -0.229 53.954 16.238 1.00 34.44 114 GLU B N 1
ATOM 2752 C CA . GLU B 1 114 ? 0.637 55.138 16.054 1.00 34.38 114 GLU B CA 1
ATOM 2753 C C . GLU B 1 114 ? 2.003 54.885 15.396 1.00 30.37 114 GLU B C 1
ATOM 2754 O O . GLU B 1 114 ? 2.500 55.793 14.701 1.00 26.61 114 GLU B O 1
ATOM 2760 N N . PHE B 1 115 ? 2.570 53.676 15.608 1.00 26.68 115 PHE B N 1
ATOM 2761 C CA . PHE B 1 115 ? 3.772 53.206 14.901 1.00 24.62 115 PHE B CA 1
ATOM 2762 C C . PHE B 1 115 ? 3.567 53.020 13.423 1.00 24.48 115 PHE B C 1
ATOM 2763 O O . PHE B 1 115 ? 4.305 53.576 12.658 1.00 26.16 115 PHE B O 1
ATOM 2771 N N . TYR B 1 116 ? 2.578 52.213 13.009 1.00 26.16 116 TYR B N 1
ATOM 2772 C CA . TYR B 1 116 ? 2.231 52.066 11.605 1.00 23.64 116 TYR B CA 1
ATOM 2773 C C . TYR B 1 116 ? 1.906 53.393 10.968 1.00 24.91 116 TYR B C 1
ATOM 2774 O O . TYR B 1 116 ? 2.134 53.572 9.789 1.00 26.98 116 TYR B O 1
ATOM 2783 N N . THR B 1 117 ? 1.410 54.364 11.715 1.00 26.11 117 THR B N 1
ATOM 2784 C CA . THR B 1 117 ? 1.180 55.693 11.101 1.00 25.69 117 THR B CA 1
ATOM 2785 C C . THR B 1 117 ? 2.504 56.410 10.815 1.00 24.40 117 THR B C 1
ATOM 2786 O O . THR B 1 117 ? 2.729 56.886 9.721 1.00 25.82 117 THR B O 1
ATOM 2790 N N . LYS B 1 118 ? 3.394 56.461 11.776 1.00 24.77 118 LYS B N 1
ATOM 2791 C CA . LYS B 1 118 ? 4.689 57.074 11.544 1.00 25.19 118 LYS B CA 1
ATOM 2792 C C . LYS B 1 118 ? 5.402 56.312 10.458 1.00 26.99 118 LYS B C 1
ATOM 2793 O O . LYS B 1 118 ? 5.886 56.975 9.523 1.00 30.42 118 LYS B O 1
ATOM 2799 N N . ALA B 1 119 ? 5.430 54.965 10.515 1.00 24.24 119 ALA B N 1
ATOM 2800 C CA . ALA B 1 119 ? 5.936 54.160 9.384 1.00 25.49 119 ALA B CA 1
ATOM 2801 C C . ALA B 1 119 ? 5.428 54.596 7.954 1.00 26.64 119 ALA B C 1
ATOM 2802 O O . ALA B 1 119 ? 6.196 54.990 7.075 1.00 23.66 119 ALA B O 1
ATOM 2804 N N . GLN B 1 120 ? 4.112 54.527 7.766 1.00 26.28 120 GLN B N 1
ATOM 2805 C CA . GLN B 1 120 ? 3.498 54.854 6.519 1.00 27.05 120 GLN B CA 1
ATOM 2806 C C . GLN B 1 120 ? 3.852 56.292 6.109 1.00 25.71 120 GLN B C 1
ATOM 2807 O O . GLN B 1 120 ? 4.263 56.528 5.019 1.00 25.67 120 GLN B O 1
ATOM 2813 N N . ALA B 1 121 ? 3.785 57.236 7.008 1.00 26.01 121 ALA B N 1
ATOM 2814 C CA . ALA B 1 121 ? 4.246 58.581 6.687 1.00 26.80 121 ALA B CA 1
ATOM 2815 C C . ALA B 1 121 ? 5.748 58.731 6.335 1.00 27.10 121 ALA B C 1
ATOM 2816 O O . ALA B 1 121 ? 6.111 59.590 5.535 1.00 26.42 121 ALA B O 1
ATOM 2818 N N . ALA B 1 122 ? 6.620 57.887 6.863 1.00 26.85 122 ALA B N 1
ATOM 2819 C CA . ALA B 1 122 ? 8.016 57.990 6.460 1.00 27.92 122 ALA B CA 1
ATOM 2820 C C . ALA B 1 122 ? 8.306 57.323 5.115 1.00 26.64 122 ALA B C 1
ATOM 2821 O O . ALA B 1 122 ? 9.345 57.568 4.490 1.00 22.90 122 ALA B O 1
ATOM 2823 N N . GLY B 1 123 ? 7.379 56.475 4.704 1.00 26.17 123 GLY B N 1
ATOM 2824 C CA . GLY B 1 123 ? 7.441 55.798 3.434 1.00 25.21 123 GLY B CA 1
ATOM 2825 C C . GLY B 1 123 ? 7.784 54.334 3.547 1.00 24.26 123 GLY B C 1
ATOM 2826 O O . GLY B 1 123 ? 8.291 53.777 2.589 1.00 28.48 123 GLY B O 1
ATOM 2827 N N . VAL B 1 124 ? 7.498 53.674 4.667 1.00 23.07 124 VAL B N 1
ATOM 2828 C CA . VAL B 1 124 ? 7.816 52.265 4.714 1.00 21.69 124 VAL B CA 1
ATOM 2829 C C . VAL B 1 124 ? 6.792 51.525 3.863 1.00 21.27 124 VAL B C 1
ATOM 2830 O O . VAL B 1 124 ? 5.674 51.956 3.724 1.00 23.18 124 VAL B O 1
ATOM 2834 N N . ASP B 1 125 ? 7.246 50.476 3.191 1.00 21.69 125 ASP B N 1
ATOM 2835 C CA . ASP B 1 125 ? 6.388 49.637 2.389 1.00 22.02 125 ASP B CA 1
ATOM 2836 C C . ASP B 1 125 ? 5.943 48.310 3.032 1.00 21.30 125 ASP B C 1
ATOM 2837 O O . ASP B 1 125 ? 4.948 47.803 2.661 1.00 21.42 125 ASP B O 1
ATOM 2842 N N . SER B 1 126 ? 6.713 47.747 3.959 1.00 21.43 126 SER B N 1
ATOM 2843 C CA . SER B 1 126 ? 6.398 46.484 4.607 1.00 20.81 126 SER B CA 1
ATOM 2844 C C . SER B 1 126 ? 6.938 46.394 6.037 1.00 20.77 126 SER B C 1
ATOM 2845 O O . SER B 1 126 ? 7.896 47.033 6.406 1.00 24.08 126 SER B O 1
ATOM 2848 N N . VAL B 1 127 ? 6.287 45.609 6.862 1.00 21.34 127 VAL B N 1
ATOM 2849 C CA . VAL B 1 127 ? 6.735 45.367 8.245 1.00 21.29 127 VAL B CA 1
ATOM 2850 C C . VAL B 1 127 ? 6.672 43.844 8.517 1.00 22.43 127 VAL B C 1
ATOM 2851 O O . VAL B 1 127 ? 5.642 43.191 8.292 1.00 20.01 127 VAL B O 1
ATOM 2855 N N . LEU B 1 128 ? 7.820 43.316 8.958 1.00 23.51 128 LEU B N 1
ATOM 2856 C CA . LEU B 1 128 ? 7.956 41.957 9.425 1.00 23.45 128 LEU B CA 1
ATOM 2857 C C . LEU B 1 128 ? 8.209 42.011 10.928 1.00 24.77 128 LEU B C 1
ATOM 2858 O O . LEU B 1 128 ? 9.151 42.677 11.370 1.00 26.60 128 LEU B O 1
ATOM 2863 N N . ILE B 1 129 ? 7.369 41.328 11.713 1.00 26.96 129 ILE B N 1
ATOM 2864 C CA . ILE B 1 129 ? 7.588 41.179 13.160 1.00 28.41 129 ILE B CA 1
ATOM 2865 C C . ILE B 1 129 ? 8.274 39.883 13.476 1.00 30.55 129 ILE B C 1
ATOM 2866 O O . ILE B 1 129 ? 7.637 38.834 13.468 1.00 31.82 129 ILE B O 1
ATOM 2871 N N . ALA B 1 130 ? 9.577 39.953 13.749 1.00 33.94 130 ALA B N 1
ATOM 2872 C CA . ALA B 1 130 ? 10.448 38.752 13.712 1.00 35.99 130 ALA B CA 1
ATOM 2873 C C . ALA B 1 130 ? 10.104 37.704 14.743 1.00 37.84 130 ALA B C 1
ATOM 2874 O O . ALA B 1 130 ? 10.255 36.511 14.484 1.00 38.93 130 ALA B O 1
ATOM 2876 N N . ASP B 1 131 ? 9.597 38.162 15.885 1.00 38.60 131 ASP B N 1
ATOM 2877 C CA . ASP B 1 131 ? 9.475 37.334 17.077 1.00 41.25 131 ASP B CA 1
ATOM 2878 C C . ASP B 1 131 ? 8.042 36.863 17.346 1.00 40.97 131 ASP B C 1
ATOM 2879 O O . ASP B 1 131 ? 7.698 36.548 18.445 1.00 40.59 131 ASP B O 1
ATOM 2884 N N . VAL B 1 132 ? 7.213 36.812 16.327 1.00 42.96 132 VAL B N 1
ATOM 2885 C CA . VAL B 1 132 ? 5.819 36.450 16.501 1.00 42.60 132 VAL B CA 1
ATOM 2886 C C . VAL B 1 132 ? 5.445 35.460 15.385 1.00 43.55 132 VAL B C 1
ATOM 2887 O O . VAL B 1 132 ? 5.594 35.752 14.205 1.00 38.91 132 VAL B O 1
ATOM 2891 N N . PRO B 1 133 ? 4.950 34.267 15.763 1.00 50.60 133 PRO B N 1
ATOM 2892 C CA . PRO B 1 133 ? 4.612 33.360 14.704 1.00 52.92 133 PRO B CA 1
ATOM 2893 C C . PRO B 1 133 ? 3.286 33.794 14.052 1.00 53.44 133 PRO B C 1
ATOM 2894 O O . PRO B 1 133 ? 2.372 34.288 14.756 1.00 49.28 133 PRO B O 1
ATOM 2898 N N . VAL B 1 134 ? 3.200 33.616 12.730 1.00 50.62 134 VAL B N 1
ATOM 2899 C CA . VAL B 1 134 ? 1.950 33.787 11.970 1.00 54.05 134 VAL B CA 1
ATOM 2900 C C . VAL B 1 134 ? 0.677 33.655 12.781 1.00 52.04 134 VAL B C 1
ATOM 2901 O O . VAL B 1 134 ? -0.233 34.427 12.621 1.00 46.11 134 VAL B O 1
ATOM 2905 N N . GLU B 1 135 ? 0.623 32.598 13.582 1.00 55.06 135 GLU B N 1
ATOM 2906 C CA . GLU B 1 135 ? -0.589 32.180 14.259 1.00 55.17 135 GLU B CA 1
ATOM 2907 C C . GLU B 1 135 ? -1.051 33.176 15.345 1.00 55.39 135 GLU B C 1
ATOM 2908 O O . GLU B 1 135 ? -2.200 33.097 15.747 1.00 60.26 135 GLU B O 1
ATOM 2914 N N . GLU B 1 136 ? -0.209 34.133 15.774 1.00 49.91 136 GLU B N 1
ATOM 2915 C CA . GLU B 1 136 ? -0.656 35.232 16.670 1.00 47.50 136 GLU B CA 1
ATOM 2916 C C . GLU B 1 136 ? -0.445 36.666 16.135 1.00 48.21 136 GLU B C 1
ATOM 2917 O O . GLU B 1 136 ? -0.403 37.632 16.917 1.00 40.40 136 GLU B O 1
ATOM 2923 N N . SER B 1 137 ? -0.328 36.811 14.812 1.00 46.55 137 SER B N 1
ATOM 2924 C CA . SER B 1 137 ? 0.142 38.040 14.203 1.00 42.02 137 SER B CA 1
ATOM 2925 C C . SER B 1 137 ? -0.970 39.018 13.846 1.00 42.48 137 SER B C 1
ATOM 2926 O O . SER B 1 137 ? -0.722 40.215 13.552 1.00 39.83 137 SER B O 1
ATOM 2929 N N . ALA B 1 138 ? -2.189 38.513 13.873 1.00 38.79 138 ALA B N 1
ATOM 2930 C CA . ALA B 1 138 ? -3.319 39.222 13.336 1.00 39.31 138 ALA B CA 1
ATOM 2931 C C . ALA B 1 138 ? -3.448 40.675 13.779 1.00 36.44 138 ALA B C 1
ATOM 2932 O O . ALA B 1 138 ? -3.895 41.492 13.003 1.00 36.31 138 ALA B O 1
ATOM 2934 N N . PRO B 1 139 ? -3.115 40.987 15.034 1.00 34.74 139 PRO B N 1
ATOM 2935 C CA . PRO B 1 139 ? -3.105 42.398 15.389 1.00 33.44 139 PRO B CA 1
ATOM 2936 C C . PRO B 1 139 ? -2.162 43.242 14.559 1.00 34.57 139 PRO B C 1
ATOM 2937 O O . PRO B 1 139 ? -2.432 44.425 14.322 1.00 31.83 139 PRO B O 1
ATOM 2941 N N . PHE B 1 140 ? -1.052 42.644 14.124 1.00 35.98 140 PHE B N 1
ATOM 2942 C CA . PHE B 1 140 ? -0.028 43.383 13.422 1.00 31.33 140 PHE B CA 1
ATOM 2943 C C . PHE B 1 140 ? -0.344 43.425 11.947 1.00 32.68 140 PHE B C 1
ATOM 2944 O O . PHE B 1 140 ? 0.041 44.365 11.263 1.00 33.03 140 PHE B O 1
ATOM 2952 N N . SER B 1 141 ? -1.041 42.392 11.479 1.00 30.36 141 SER B N 1
ATOM 2953 C CA . SER B 1 141 ? -1.461 42.294 10.133 1.00 30.43 141 SER B CA 1
ATOM 2954 C C . SER B 1 141 ? -2.622 43.250 9.840 1.00 33.32 141 SER B C 1
ATOM 2955 O O . SER B 1 141 ? -2.694 43.850 8.770 1.00 32.30 141 SER B O 1
ATOM 2958 N N . LYS B 1 142 ? -3.568 43.323 10.769 1.00 34.33 142 LYS B N 1
ATOM 2959 C CA . LYS B 1 142 ? -4.718 44.207 10.666 1.00 32.80 142 LYS B CA 1
ATOM 2960 C C . LYS B 1 142 ? -4.170 45.605 10.661 1.00 30.49 142 LYS B C 1
ATOM 2961 O O . LYS B 1 142 ? -4.588 46.405 9.856 1.00 29.93 142 LYS B O 1
ATOM 2967 N N . ALA B 1 143 ? -3.248 45.912 11.572 1.00 27.94 143 ALA B N 1
ATOM 2968 C CA . ALA B 1 143 ? -2.684 47.264 11.633 1.00 28.15 143 ALA B CA 1
ATOM 2969 C C . ALA B 1 143 ? -1.941 47.615 10.355 1.00 28.91 143 ALA B C 1
ATOM 2970 O O . ALA B 1 143 ? -2.113 48.720 9.807 1.00 28.92 143 ALA B O 1
ATOM 2972 N N . ALA B 1 144 ? -1.130 46.678 9.865 1.00 27.81 144 ALA B N 1
ATOM 2973 C CA . ALA B 1 144 ? -0.337 46.979 8.711 1.00 27.32 144 ALA B CA 1
ATOM 2974 C C . ALA B 1 144 ? -1.262 47.352 7.561 1.00 28.99 144 ALA B C 1
ATOM 2975 O O . ALA B 1 144 ? -1.169 48.468 7.048 1.00 30.78 144 ALA B O 1
ATOM 2977 N N . LYS B 1 145 ? -2.153 46.438 7.167 1.00 27.92 145 LYS B N 1
ATOM 2978 C CA . LYS B 1 145 ? -3.061 46.657 6.068 1.00 24.23 145 LYS B CA 1
ATOM 2979 C C . LYS B 1 145 ? -3.849 48.004 6.215 1.00 23.25 145 LYS B C 1
ATOM 2980 O O . LYS B 1 145 ? -4.021 48.726 5.253 1.00 20.34 145 LYS B O 1
ATOM 2986 N N . ALA B 1 146 ? -4.268 48.349 7.424 1.00 23.10 146 ALA B N 1
ATOM 2987 C CA . ALA B 1 146 ? -5.026 49.548 7.674 1.00 24.36 146 ALA B CA 1
ATOM 2988 C C . ALA B 1 146 ? -4.207 50.831 7.454 1.00 27.10 146 ALA B C 1
ATOM 2989 O O . ALA B 1 146 ? -4.778 51.841 6.991 1.00 28.87 146 ALA B O 1
ATOM 2991 N N . HIS B 1 147 ? -2.901 50.816 7.736 1.00 26.45 147 HIS B N 1
ATOM 2992 C CA . HIS B 1 147 ? -2.093 51.958 7.384 1.00 28.11 147 HIS B CA 1
ATOM 2993 C C . HIS B 1 147 ? -1.289 51.755 6.123 1.00 25.46 147 HIS B C 1
ATOM 2994 O O . HIS B 1 147 ? -0.239 52.370 5.974 1.00 26.90 147 HIS B O 1
ATOM 3001 N N . GLY B 1 148 ? -1.818 50.927 5.239 1.00 22.89 148 GLY B N 1
ATOM 3002 C CA . GLY B 1 148 ? -1.355 50.788 3.875 1.00 23.96 148 GLY B CA 1
ATOM 3003 C C . GLY B 1 148 ? -0.041 50.070 3.712 1.00 24.98 148 GLY B C 1
ATOM 3004 O O . GLY B 1 148 ? 0.601 50.205 2.692 1.00 27.67 148 GLY B O 1
ATOM 3005 N N . ILE B 1 149 ? 0.331 49.259 4.691 1.00 26.22 149 ILE B N 1
ATOM 3006 C CA . ILE B 1 149 ? 1.642 48.690 4.776 1.00 25.46 149 ILE B CA 1
ATOM 3007 C C . ILE B 1 149 ? 1.512 47.182 4.677 1.00 27.63 149 ILE B C 1
ATOM 3008 O O . ILE B 1 149 ? 0.520 46.577 5.193 1.00 28.19 149 ILE B O 1
ATOM 3013 N N . ALA B 1 150 ? 2.491 46.555 4.023 1.00 27.18 150 ALA B N 1
ATOM 3014 C CA . ALA B 1 150 ? 2.412 45.105 3.790 1.00 27.91 150 ALA B CA 1
ATOM 3015 C C . ALA B 1 150 ? 3.083 44.272 4.853 1.00 26.50 150 ALA B C 1
ATOM 3016 O O . ALA B 1 150 ? 4.266 44.377 5.082 1.00 25.24 150 ALA B O 1
ATOM 3018 N N . PRO B 1 151 ? 2.307 43.404 5.482 1.00 25.75 151 PRO B N 1
ATOM 3019 C CA . PRO B 1 151 ? 2.814 42.511 6.489 1.00 25.39 151 PRO B CA 1
ATOM 3020 C C . PRO B 1 151 ? 3.517 41.314 5.821 1.00 23.95 151 PRO B C 1
ATOM 3021 O O . PRO B 1 151 ? 3.042 40.772 4.837 1.00 24.06 151 PRO B O 1
ATOM 3025 N N . ILE B 1 152 ? 4.654 40.948 6.383 1.00 23.79 152 ILE B N 1
ATOM 3026 C CA . ILE B 1 152 ? 5.546 39.953 5.899 1.00 22.95 152 ILE B CA 1
ATOM 3027 C C . ILE B 1 152 ? 5.634 38.869 6.948 1.00 25.54 152 ILE B C 1
ATOM 3028 O O . ILE B 1 152 ? 5.753 39.137 8.177 1.00 26.44 152 ILE B O 1
ATOM 3033 N N . PHE B 1 153 ? 5.599 37.645 6.458 1.00 27.26 153 PHE B N 1
ATOM 3034 C CA . PHE B 1 153 ? 5.728 36.505 7.315 1.00 29.00 153 PHE B CA 1
ATOM 3035 C C . PHE B 1 153 ? 6.939 35.685 6.970 1.00 28.01 153 PHE B C 1
ATOM 3036 O O . PHE B 1 153 ? 7.382 35.644 5.817 1.00 25.71 153 PHE B O 1
ATOM 3044 N N . ILE B 1 154 ? 7.487 35.099 8.030 1.00 30.42 154 ILE B N 1
ATOM 3045 C CA . ILE B 1 154 ? 8.570 34.161 7.926 1.00 29.97 154 ILE B CA 1
ATOM 3046 C C . ILE B 1 154 ? 7.983 32.802 7.616 1.00 29.90 154 ILE B C 1
ATOM 3047 O O . ILE B 1 154 ? 6.980 32.431 8.171 1.00 30.66 154 ILE B O 1
ATOM 3052 N N . ALA B 1 155 ? 8.561 32.143 6.620 1.00 33.32 155 ALA B N 1
ATOM 3053 C CA . ALA B 1 155 ? 8.442 30.685 6.432 1.00 35.91 155 ALA B CA 1
ATOM 3054 C C . ALA B 1 155 ? 9.585 29.974 7.149 1.00 35.84 155 ALA B C 1
ATOM 3055 O O . ALA B 1 155 ? 10.758 30.028 6.712 1.00 36.56 155 ALA B O 1
ATOM 3057 N N . PRO B 1 156 ? 9.256 29.308 8.264 1.00 41.03 156 PRO B N 1
ATOM 3058 C CA . PRO B 1 156 ? 10.310 28.756 9.152 1.00 44.69 156 PRO B CA 1
ATOM 3059 C C . PRO B 1 156 ? 10.800 27.442 8.588 1.00 41.35 156 PRO B C 1
ATOM 3060 O O . PRO B 1 156 ? 10.054 26.814 7.875 1.00 38.86 156 PRO B O 1
ATOM 3064 N N . PRO B 1 157 ? 12.050 27.046 8.892 1.00 44.07 157 PRO B N 1
ATOM 3065 C CA . PRO B 1 157 ? 12.732 25.957 8.173 1.00 46.78 157 PRO B CA 1
ATOM 3066 C C . PRO B 1 157 ? 11.941 24.655 8.116 1.00 49.97 157 PRO B C 1
ATOM 3067 O O . PRO B 1 157 ? 11.978 23.903 7.116 1.00 46.31 157 PRO B O 1
ATOM 3071 N N . ASN B 1 158 ? 11.235 24.394 9.207 1.00 53.47 158 ASN B N 1
ATOM 3072 C CA . ASN B 1 158 ? 10.580 23.103 9.406 1.00 56.93 158 ASN B CA 1
ATOM 3073 C C . ASN B 1 158 ? 9.160 23.130 8.908 1.00 52.50 158 ASN B C 1
ATOM 3074 O O . ASN B 1 158 ? 8.457 22.152 9.051 1.00 59.13 158 ASN B O 1
ATOM 3079 N N . ALA B 1 159 ? 8.770 24.230 8.276 1.00 49.57 159 ALA B N 1
ATOM 3080 C CA . ALA B 1 159 ? 7.378 24.554 8.091 1.00 51.89 159 ALA B CA 1
ATOM 3081 C C . ALA B 1 159 ? 6.679 23.353 7.505 1.00 52.85 159 ALA B C 1
ATOM 3082 O O . ALA B 1 159 ? 7.218 22.694 6.613 1.00 50.47 159 ALA B O 1
ATOM 3084 N N . ASP B 1 160 ? 5.499 23.062 8.055 1.00 56.29 160 ASP B N 1
ATOM 3085 C CA . ASP B 1 160 ? 4.580 22.052 7.520 1.00 54.82 160 ASP B CA 1
ATOM 3086 C C . ASP B 1 160 ? 3.739 22.694 6.434 1.00 52.58 160 ASP B C 1
ATOM 3087 O O . ASP B 1 160 ? 3.902 23.873 6.162 1.00 55.17 160 ASP B O 1
ATOM 3092 N N . ALA B 1 161 ? 2.830 21.940 5.824 1.00 54.47 161 ALA B N 1
ATOM 3093 C CA . ALA B 1 161 ? 2.004 22.490 4.718 1.00 54.45 161 ALA B CA 1
ATOM 3094 C C . ALA B 1 161 ? 0.960 23.541 5.148 1.00 51.72 161 ALA B C 1
ATOM 3095 O O . ALA B 1 161 ? 0.652 24.441 4.374 1.00 50.26 161 ALA B O 1
ATOM 3097 N N . ASP B 1 162 ? 0.375 23.400 6.334 1.00 48.20 162 ASP B N 1
ATOM 3098 C CA . ASP B 1 162 ? -0.682 24.320 6.748 1.00 49.51 162 ASP B CA 1
ATOM 3099 C C . ASP B 1 162 ? 0.001 25.623 7.167 1.00 51.99 162 ASP B C 1
ATOM 3100 O O . ASP B 1 162 ? -0.425 26.712 6.758 1.00 50.61 162 ASP B O 1
ATOM 3105 N N . THR B 1 163 ? 1.095 25.524 7.919 1.00 51.77 163 THR B N 1
ATOM 3106 C CA . THR B 1 163 ? 1.933 26.702 8.205 1.00 52.27 163 THR B CA 1
ATOM 3107 C C . THR B 1 163 ? 2.269 27.477 6.885 1.00 51.40 163 THR B C 1
ATOM 3108 O O . THR B 1 163 ? 2.216 28.702 6.819 1.00 50.76 163 THR B O 1
ATOM 3112 N N . LEU B 1 164 ? 2.589 26.745 5.834 1.00 46.33 164 LEU B N 1
ATOM 3113 C CA . LEU B 1 164 ? 2.964 27.344 4.587 1.00 45.89 164 LEU B CA 1
ATOM 3114 C C . LEU B 1 164 ? 1.787 27.929 3.831 1.00 46.23 164 LEU B C 1
ATOM 3115 O O . LEU B 1 164 ? 1.884 28.995 3.214 1.00 45.25 164 LEU B O 1
ATOM 3120 N N . LYS B 1 165 ? 0.682 27.214 3.860 1.00 50.30 165 LYS B N 1
ATOM 3121 C CA . LYS B 1 165 ? -0.527 27.672 3.207 1.00 54.35 165 LYS B CA 1
ATOM 3122 C C . LYS B 1 165 ? -0.943 29.031 3.761 1.00 52.52 165 LYS B C 1
ATOM 3123 O O . LYS B 1 165 ? -1.345 29.889 2.986 1.00 52.48 165 LYS B O 1
ATOM 3129 N N . MET B 1 166 ? -0.875 29.258 5.074 1.00 48.66 166 MET B N 1
ATOM 3130 C CA . MET B 1 166 ? -1.443 30.523 5.561 1.00 47.29 166 MET B CA 1
ATOM 3131 C C . MET B 1 166 ? -0.496 31.678 5.343 1.00 47.11 166 MET B C 1
ATOM 3132 O O . MET B 1 166 ? -0.940 32.780 4.987 1.00 45.23 166 MET B O 1
ATOM 3137 N N . VAL B 1 167 ? 0.803 31.412 5.472 1.00 46.66 167 VAL B N 1
ATOM 3138 C CA . VAL B 1 167 ? 1.819 32.432 5.210 1.00 47.08 167 VAL B CA 1
ATOM 3139 C C . VAL B 1 167 ? 1.622 33.057 3.833 1.00 48.32 167 VAL B C 1
ATOM 3140 O O . VAL B 1 167 ? 1.734 34.271 3.687 1.00 46.87 167 VAL B O 1
ATOM 3144 N N . SER B 1 168 ? 1.320 32.202 2.851 1.00 46.23 168 SER B N 1
ATOM 3145 C CA . SER B 1 168 ? 1.066 32.601 1.484 1.00 42.38 168 SER B CA 1
ATOM 3146 C C . SER B 1 168 ? -0.125 33.517 1.326 1.00 43.65 168 SER B C 1
ATOM 3147 O O . SER B 1 168 ? -0.107 34.445 0.524 1.00 47.42 168 SER B O 1
ATOM 3150 N N . GLU B 1 169 ? -1.198 33.250 2.039 1.00 45.45 169 GLU B N 1
ATOM 3151 C CA . GLU B 1 169 ? -2.385 34.058 1.804 1.00 47.76 169 GLU B CA 1
ATOM 3152 C C . GLU B 1 169 ? -2.347 35.352 2.617 1.00 47.06 169 GLU B C 1
ATOM 3153 O O . GLU B 1 169 ? -3.008 36.296 2.222 1.00 41.75 169 GLU B O 1
ATOM 3159 N N . GLN B 1 170 ? -1.501 35.426 3.666 1.00 47.30 170 GLN B N 1
ATOM 3160 C CA . GLN B 1 170 ? -1.717 36.382 4.755 1.00 45.52 170 GLN B CA 1
ATOM 3161 C C . GLN B 1 170 ? -1.161 37.832 4.777 1.00 46.92 170 GLN B C 1
ATOM 3162 O O . GLN B 1 170 ? -1.882 38.703 5.328 1.00 53.94 170 GLN B O 1
ATOM 3168 N N . GLY B 1 171 ? 0.017 38.218 4.262 1.00 42.19 171 GLY B N 1
ATOM 3169 C CA . GLY B 1 171 ? 0.951 37.546 3.399 1.00 35.86 171 GLY B CA 1
ATOM 3170 C C . GLY B 1 171 ? 1.088 38.528 2.223 1.00 32.52 171 GLY B C 1
ATOM 3171 O O . GLY B 1 171 ? 0.392 38.356 1.262 1.00 34.44 171 GLY B O 1
ATOM 3172 N N . GLU B 1 172 ? 1.901 39.582 2.294 1.00 28.03 172 GLU B N 1
ATOM 3173 C CA . GLU B 1 172 ? 2.052 40.521 1.135 1.00 29.11 172 GLU B CA 1
ATOM 3174 C C . GLU B 1 172 ? 3.495 41.033 0.880 1.00 26.86 172 GLU B C 1
ATOM 3175 O O . GLU B 1 172 ? 4.283 41.041 1.746 1.00 25.45 172 GLU B O 1
ATOM 3181 N N . GLY B 1 173 ? 3.772 41.548 -0.312 1.00 28.63 173 GLY B N 1
ATOM 3182 C CA . GLY B 1 173 ? 5.078 42.080 -0.734 1.00 27.48 173 GLY B CA 1
ATOM 3183 C C . GLY B 1 173 ? 6.055 41.004 -1.154 1.00 25.73 173 GLY B C 1
ATOM 3184 O O . GLY B 1 173 ? 6.201 40.703 -2.347 1.00 29.06 173 GLY B O 1
ATOM 3185 N N . TYR B 1 174 ? 6.728 40.435 -0.179 1.00 22.84 174 TYR B N 1
ATOM 3186 C CA . TYR B 1 174 ? 7.541 39.258 -0.388 1.00 24.40 174 TYR B CA 1
ATOM 3187 C C . TYR B 1 174 ? 7.306 38.288 0.766 1.00 25.17 174 TYR B C 1
ATOM 3188 O O . TYR B 1 174 ? 6.829 38.640 1.854 1.00 24.29 174 TYR B O 1
ATOM 3197 N N . THR B 1 175 ? 7.696 37.043 0.550 1.00 26.18 175 THR B N 1
ATOM 3198 C CA . THR B 1 175 ? 7.728 36.128 1.665 1.00 26.20 175 THR B CA 1
ATOM 3199 C C . THR B 1 175 ? 9.163 35.853 2.101 1.00 24.20 175 THR B C 1
ATOM 3200 O O . THR B 1 175 ? 10.100 35.842 1.305 1.00 26.07 175 THR B O 1
ATOM 3204 N N . TYR B 1 176 ? 9.327 35.776 3.411 1.00 23.37 176 TYR B N 1
ATOM 3205 C CA . TYR B 1 176 ? 10.644 35.652 4.041 1.00 23.99 176 TYR B CA 1
ATOM 3206 C C . TYR B 1 176 ? 10.964 34.238 4.441 1.00 23.14 176 TYR B C 1
ATOM 3207 O O . TYR B 1 176 ? 10.336 33.677 5.341 1.00 21.82 176 TYR B O 1
ATOM 3216 N N . LEU B 1 177 ? 11.935 33.643 3.786 1.00 23.59 177 LEU B N 1
ATOM 3217 C CA . LEU B 1 177 ? 12.287 32.287 4.173 1.00 24.35 177 LEU B CA 1
ATOM 3218 C C . LEU B 1 177 ? 13.502 32.210 4.997 1.00 22.11 177 LEU B C 1
ATOM 3219 O O . LEU B 1 177 ? 14.547 32.593 4.546 1.00 20.46 177 LEU B O 1
ATOM 3224 N N . LEU B 1 178 ? 13.364 31.628 6.176 1.00 22.50 178 LEU B N 1
ATOM 3225 C CA . LEU B 1 178 ? 14.511 31.432 7.034 1.00 24.65 178 LEU B CA 1
ATOM 3226 C C . LEU B 1 178 ? 15.284 30.153 6.633 1.00 25.84 178 LEU B C 1
ATOM 3227 O O . LEU B 1 178 ? 15.594 29.286 7.458 1.00 27.98 178 LEU B O 1
ATOM 3232 N N . SER B 1 179 ? 15.581 30.054 5.353 1.00 24.96 179 SER B N 1
ATOM 3233 C CA . SER B 1 179 ? 16.574 29.151 4.904 1.00 27.22 179 SER B CA 1
ATOM 3234 C C . SER B 1 179 ? 17.250 29.740 3.698 1.00 27.72 179 SER B C 1
ATOM 3235 O O . SER B 1 179 ? 16.970 30.875 3.358 1.00 31.51 179 SER B O 1
ATOM 3238 N N . ARG B 1 180 ? 18.144 28.977 3.076 1.00 25.93 180 ARG B N 1
ATOM 3239 C CA . ARG B 1 180 ? 19.024 29.461 2.025 1.00 25.84 180 ARG B CA 1
ATOM 3240 C C . ARG B 1 180 ? 19.116 28.244 1.102 1.00 26.34 180 ARG B C 1
ATOM 3241 O O . ARG B 1 180 ? 18.612 27.159 1.463 1.00 25.89 180 ARG B O 1
ATOM 3249 N N . ALA B 1 181 ? 19.667 28.418 -0.090 1.00 23.16 181 ALA B N 1
ATOM 3250 C CA . ALA B 1 181 ? 19.876 27.301 -0.965 1.00 24.14 181 ALA B CA 1
ATOM 3251 C C . ALA B 1 181 ? 21.261 26.773 -0.821 1.00 23.42 181 ALA B C 1
ATOM 3252 O O . ALA B 1 181 ? 22.204 27.460 -0.454 1.00 22.99 181 ALA B O 1
ATOM 3254 N N . GLY B 1 182 ? 21.411 25.514 -1.126 1.00 26.53 182 GLY B N 1
ATOM 3255 C CA . GLY B 1 182 ? 22.758 24.906 -1.115 1.00 27.86 182 GLY B CA 1
ATOM 3256 C C . GLY B 1 182 ? 23.571 25.228 -2.350 1.00 27.03 182 GLY B C 1
ATOM 3257 O O . GLY B 1 182 ? 23.040 25.265 -3.447 1.00 25.67 182 GLY B O 1
ATOM 3258 N N . VAL B 1 183 ? 24.857 25.495 -2.168 1.00 28.16 183 VAL B N 1
ATOM 3259 C CA . VAL B 1 183 ? 25.725 25.703 -3.308 1.00 31.82 183 VAL B CA 1
ATOM 3260 C C . VAL B 1 183 ? 26.545 24.465 -3.617 1.00 34.04 183 VAL B C 1
ATOM 3261 O O . VAL B 1 183 ? 27.551 24.556 -4.278 1.00 35.75 183 VAL B O 1
ATOM 3265 N N . THR B 1 184 ? 26.082 23.303 -3.186 1.00 38.01 184 THR B N 1
ATOM 3266 C CA . THR B 1 184 ? 26.539 22.025 -3.788 1.00 43.69 184 THR B CA 1
ATOM 3267 C C . THR B 1 184 ? 25.299 21.219 -4.246 1.00 44.16 184 THR B C 1
ATOM 3268 O O . THR B 1 184 ? 25.402 20.244 -4.980 1.00 44.39 184 THR B O 1
ATOM 3272 N N . PRO B 1 193 ? 15.079 20.167 -0.689 1.00 44.92 193 PRO B N 1
ATOM 3273 C CA . PRO B 1 193 ? 14.162 20.682 0.338 1.00 48.80 193 PRO B CA 1
ATOM 3274 C C . PRO B 1 193 ? 13.795 22.121 0.068 1.00 44.95 193 PRO B C 1
ATOM 3275 O O . PRO B 1 193 ? 12.637 22.464 0.014 1.00 43.21 193 PRO B O 1
ATOM 3279 N N . ILE B 1 194 ? 14.788 22.965 -0.111 1.00 46.94 194 ILE B N 1
ATOM 3280 C CA . ILE B 1 194 ? 14.530 24.339 -0.520 1.00 47.12 194 ILE B CA 1
ATOM 3281 C C . ILE B 1 194 ? 13.600 24.341 -1.742 1.00 50.75 194 ILE B C 1
ATOM 3282 O O . ILE B 1 194 ? 12.516 24.939 -1.676 1.00 46.28 194 ILE B O 1
ATOM 3287 N N . GLU B 1 195 ? 13.994 23.615 -2.806 1.00 54.04 195 GLU B N 1
ATOM 3288 C CA . GLU B 1 195 ? 13.172 23.406 -4.005 1.00 55.26 195 GLU B CA 1
ATOM 3289 C C . GLU B 1 195 ? 11.788 23.013 -3.548 1.00 54.61 195 GLU B C 1
ATOM 3290 O O . GLU B 1 195 ? 10.759 23.584 -3.948 1.00 49.89 195 GLU B O 1
ATOM 3296 N N . ASN B 1 196 ? 11.794 22.067 -2.636 1.00 54.90 196 ASN B N 1
ATOM 3297 C CA . ASN B 1 196 ? 10.579 21.525 -2.078 1.00 56.07 196 ASN B CA 1
ATOM 3298 C C . ASN B 1 196 ? 9.609 22.533 -1.417 1.00 51.73 196 ASN B C 1
ATOM 3299 O O . ASN B 1 196 ? 8.407 22.500 -1.671 1.00 53.81 196 ASN B O 1
ATOM 3304 N N . ILE B 1 197 ? 10.128 23.422 -0.576 1.00 47.83 197 ILE B N 1
ATOM 3305 C CA . ILE B 1 197 ? 9.330 24.537 -0.012 1.00 46.45 197 ILE B CA 1
ATOM 3306 C C . ILE B 1 197 ? 8.912 25.584 -1.072 1.00 46.22 197 ILE B C 1
ATOM 3307 O O . ILE B 1 197 ? 7.879 26.255 -0.943 1.00 42.62 197 ILE B O 1
ATOM 3312 N N . LEU B 1 198 ? 9.742 25.758 -2.094 1.00 43.71 198 LEU B N 1
ATOM 3313 C CA . LEU B 1 198 ? 9.511 26.833 -3.047 1.00 43.50 198 LEU B CA 1
ATOM 3314 C C . LEU B 1 198 ? 8.418 26.466 -4.021 1.00 42.08 198 LEU B C 1
ATOM 3315 O O . LEU B 1 198 ? 7.794 27.313 -4.567 1.00 41.97 198 LEU B O 1
ATOM 3320 N N . THR B 1 199 ? 8.196 25.179 -4.226 1.00 47.68 199 THR B N 1
ATOM 3321 C CA . THR B 1 199 ? 7.115 24.694 -5.073 1.00 45.19 199 THR B CA 1
ATOM 3322 C C . THR B 1 199 ? 5.801 24.915 -4.376 1.00 42.69 199 THR B C 1
ATOM 3323 O O . THR B 1 199 ? 4.853 25.448 -4.957 1.00 40.78 199 THR B O 1
ATOM 3327 N N . GLN B 1 200 ? 5.761 24.499 -3.115 1.00 42.65 200 GLN B N 1
ATOM 3328 C CA . GLN B 1 200 ? 4.606 24.737 -2.286 1.00 44.79 200 GLN B CA 1
ATOM 3329 C C . GLN B 1 200 ? 4.178 26.216 -2.356 1.00 44.89 200 GLN B C 1
ATOM 3330 O O . GLN B 1 200 ? 3.054 26.530 -2.757 1.00 45.88 200 GLN B O 1
ATOM 3336 N N . LEU B 1 201 ? 5.086 27.129 -2.026 1.00 47.29 201 LEU B N 1
ATOM 3337 C CA . LEU B 1 201 ? 4.781 28.571 -2.061 1.00 42.87 201 LEU B CA 1
ATOM 3338 C C . LEU B 1 201 ? 4.376 29.092 -3.394 1.00 39.45 201 LEU B C 1
ATOM 3339 O O . LEU B 1 201 ? 3.503 29.933 -3.448 1.00 43.16 201 LEU B O 1
ATOM 3344 N N . ALA B 1 202 ? 4.980 28.614 -4.470 1.00 37.21 202 ALA B N 1
ATOM 3345 C CA . ALA B 1 202 ? 4.549 29.051 -5.788 1.00 40.39 202 ALA B CA 1
ATOM 3346 C C . ALA B 1 202 ? 3.098 28.610 -6.071 1.00 44.65 202 ALA B C 1
ATOM 3347 O O . ALA B 1 202 ? 2.344 29.368 -6.663 1.00 43.36 202 ALA B O 1
ATOM 3349 N N . GLU B 1 203 ? 2.702 27.424 -5.604 1.00 48.26 203 GLU B N 1
ATOM 3350 C CA . GLU B 1 203 ? 1.349 26.917 -5.848 1.00 53.06 203 GLU B CA 1
ATOM 3351 C C . GLU B 1 203 ? 0.233 27.393 -4.887 1.00 54.67 203 GLU B C 1
ATOM 3352 O O . GLU B 1 203 ? -0.928 27.388 -5.269 1.00 52.49 203 GLU B O 1
ATOM 3358 N N . PHE B 1 204 ? 0.563 27.798 -3.661 1.00 53.42 204 PHE B N 1
ATOM 3359 C CA . PHE B 1 204 ? -0.379 28.562 -2.856 1.00 47.28 204 PHE B CA 1
ATOM 3360 C C . PHE B 1 204 ? -0.391 30.057 -3.251 1.00 41.57 204 PHE B C 1
ATOM 3361 O O . PHE B 1 204 ? -1.073 30.829 -2.604 1.00 42.56 204 PHE B O 1
ATOM 3369 N N . ASN B 1 205 ? 0.378 30.463 -4.260 1.00 36.88 205 ASN B N 1
ATOM 3370 C CA . ASN B 1 205 ? 0.512 31.876 -4.688 1.00 37.42 205 ASN B CA 1
ATOM 3371 C C . ASN B 1 205 ? 1.140 32.851 -3.687 1.00 36.27 205 ASN B C 1
ATOM 3372 O O . ASN B 1 205 ? 0.806 34.038 -3.665 1.00 36.83 205 ASN B O 1
ATOM 3377 N N . ALA B 1 206 ? 2.099 32.388 -2.897 1.00 35.18 206 ALA B N 1
ATOM 3378 C CA . ALA B 1 206 ? 2.736 33.268 -1.919 1.00 31.82 206 ALA B CA 1
ATOM 3379 C C . ALA B 1 206 ? 3.296 34.453 -2.641 1.00 31.39 206 ALA B C 1
ATOM 3380 O O . ALA B 1 206 ? 3.699 34.319 -3.794 1.00 29.47 206 ALA B O 1
ATOM 3382 N N . PRO B 1 207 ? 3.364 35.600 -1.954 1.00 30.16 207 PRO B N 1
ATOM 3383 C CA . PRO B 1 207 ? 4.195 36.696 -2.396 1.00 30.80 207 PRO B CA 1
ATOM 3384 C C . PRO B 1 207 ? 5.608 36.234 -2.719 1.00 31.13 207 PRO B C 1
ATOM 3385 O O . PRO B 1 207 ? 6.093 35.304 -2.094 1.00 29.87 207 PRO B O 1
ATOM 3389 N N . PRO B 1 208 ? 6.281 36.882 -3.674 1.00 31.97 208 PRO B N 1
ATOM 3390 C CA . PRO B 1 208 ? 7.585 36.419 -4.132 1.00 32.30 208 PRO B CA 1
ATOM 3391 C C . PRO B 1 208 ? 8.566 36.090 -2.994 1.00 32.00 208 PRO B C 1
ATOM 3392 O O . PRO B 1 208 ? 8.756 36.876 -2.067 1.00 30.62 208 PRO B O 1
ATOM 3396 N N . PRO B 1 209 ? 9.158 34.900 -3.041 1.00 33.96 209 PRO B N 1
ATOM 3397 C CA . PRO B 1 209 ? 9.995 34.554 -1.879 1.00 32.04 209 PRO B CA 1
ATOM 3398 C C . PRO B 1 209 ? 11.412 35.014 -1.940 1.00 30.92 209 PRO B C 1
ATOM 3399 O O . PRO B 1 209 ? 12.060 34.836 -2.936 1.00 30.08 209 PRO B O 1
ATOM 3403 N N . LEU B 1 210 ? 11.884 35.566 -0.833 1.00 31.51 210 LEU B N 1
ATOM 3404 C CA . LEU B 1 210 ? 13.284 35.903 -0.648 1.00 28.71 210 LEU B CA 1
ATOM 3405 C C . LEU B 1 210 ? 13.948 34.973 0.391 1.00 26.88 210 LEU B C 1
ATOM 3406 O O . LEU B 1 210 ? 13.443 34.750 1.479 1.00 30.47 210 LEU B O 1
ATOM 3411 N N . LEU B 1 211 ? 15.086 34.429 0.044 1.00 24.16 211 LEU B N 1
ATOM 3412 C CA . LEU B 1 211 ? 15.869 33.599 0.943 1.00 22.88 211 LEU B CA 1
ATOM 3413 C C . LEU B 1 211 ? 16.671 34.435 1.904 1.00 22.49 211 LEU B C 1
ATOM 3414 O O . LEU B 1 211 ? 17.492 35.236 1.457 1.00 21.13 211 LEU B O 1
ATOM 3419 N N . GLY B 1 212 ? 16.507 34.202 3.209 1.00 21.65 212 GLY B N 1
ATOM 3420 C CA . GLY B 1 212 ? 17.038 35.113 4.231 1.00 21.10 212 GLY B CA 1
ATOM 3421 C C . GLY B 1 212 ? 17.944 34.571 5.338 1.00 22.26 212 GLY B C 1
ATOM 3422 O O . GLY B 1 212 ? 18.265 35.300 6.287 1.00 19.49 212 GLY B O 1
ATOM 3423 N N . PHE B 1 213 ? 18.415 33.326 5.233 1.00 24.67 213 PHE B N 1
ATOM 3424 C CA . PHE B 1 213 ? 19.304 32.786 6.316 1.00 25.18 213 PHE B CA 1
ATOM 3425 C C . PHE B 1 213 ? 20.752 32.473 5.895 1.00 24.88 213 PHE B C 1
ATOM 3426 O O . PHE B 1 213 ? 21.057 31.539 5.157 1.00 23.93 213 PHE B O 1
ATOM 3434 N N . GLY B 1 214 ? 21.660 33.285 6.405 1.00 26.44 214 GLY B N 1
ATOM 3435 C CA . GLY B 1 214 ? 23.087 33.064 6.217 1.00 25.71 214 GLY B CA 1
ATOM 3436 C C . GLY B 1 214 ? 23.625 33.366 4.859 1.00 25.18 214 GLY B C 1
ATOM 3437 O O . GLY B 1 214 ? 24.604 32.800 4.436 1.00 26.30 214 GLY B O 1
ATOM 3438 N N . ILE B 1 215 ? 22.994 34.295 4.179 1.00 27.85 215 ILE B N 1
ATOM 3439 C CA . ILE B 1 215 ? 23.397 34.681 2.833 1.00 26.69 215 ILE B CA 1
ATOM 3440 C C . ILE B 1 215 ? 24.580 35.628 2.993 1.00 25.10 215 ILE B C 1
ATOM 3441 O O . ILE B 1 215 ? 24.404 36.746 3.440 1.00 20.46 215 ILE B O 1
ATOM 3446 N N . ALA B 1 216 ? 25.764 35.156 2.604 1.00 24.96 216 ALA B N 1
ATOM 3447 C CA . ALA B 1 216 ? 26.994 35.853 2.882 1.00 23.59 216 ALA B CA 1
ATOM 3448 C C . ALA B 1 216 ? 28.033 35.942 1.738 1.00 24.33 216 ALA B C 1
ATOM 3449 O O . ALA B 1 216 ? 29.036 36.698 1.833 1.00 24.05 216 ALA B O 1
ATOM 3451 N N . GLU B 1 217 ? 27.757 35.256 0.637 1.00 25.99 217 GLU B N 1
ATOM 3452 C CA . GLU B 1 217 ? 28.686 35.160 -0.533 1.00 28.38 217 GLU B CA 1
ATOM 3453 C C . GLU B 1 217 ? 27.909 35.258 -1.813 1.00 27.19 217 GLU B C 1
ATOM 3454 O O . GLU B 1 217 ? 26.757 34.843 -1.862 1.00 29.98 217 GLU B O 1
ATOM 3460 N N . PRO B 1 218 ? 28.555 35.702 -2.883 1.00 26.03 218 PRO B N 1
ATOM 3461 C CA . PRO B 1 218 ? 27.836 35.743 -4.133 1.00 25.73 218 PRO B CA 1
ATOM 3462 C C . PRO B 1 218 ? 27.333 34.426 -4.609 1.00 24.18 218 PRO B C 1
ATOM 3463 O O . PRO B 1 218 ? 26.179 34.344 -4.989 1.00 23.37 218 PRO B O 1
ATOM 3467 N N . GLU B 1 219 ? 28.170 33.404 -4.582 1.00 24.76 219 GLU B N 1
ATOM 3468 C CA . GLU B 1 219 ? 27.721 32.076 -5.011 1.00 26.81 219 GLU B CA 1
ATOM 3469 C C . GLU B 1 219 ? 26.345 31.681 -4.405 1.00 23.42 219 GLU B C 1
ATOM 3470 O O . GLU B 1 219 ? 25.576 30.947 -5.010 1.00 20.13 219 GLU B O 1
ATOM 3476 N N . GLN B 1 220 ? 26.019 32.218 -3.236 1.00 24.03 220 GLN B N 1
ATOM 3477 C CA . GLN B 1 220 ? 24.803 31.803 -2.503 1.00 26.19 220 GLN B CA 1
ATOM 3478 C C . GLN B 1 220 ? 23.620 32.579 -2.943 1.00 27.79 220 GLN B C 1
ATOM 3479 O O . GLN B 1 220 ? 22.546 32.033 -2.996 1.00 32.17 220 GLN B O 1
ATOM 3485 N N . VAL B 1 221 ? 23.824 33.863 -3.218 1.00 27.44 221 VAL B N 1
ATOM 3486 C CA . VAL B 1 221 ? 22.850 34.683 -3.916 1.00 26.19 221 VAL B CA 1
ATOM 3487 C C . VAL B 1 221 ? 22.422 34.027 -5.216 1.00 27.19 221 VAL B C 1
ATOM 3488 O O . VAL B 1 221 ? 21.261 34.009 -5.524 1.00 28.45 221 VAL B O 1
ATOM 3492 N N . ARG B 1 222 ? 23.360 33.476 -5.977 1.00 30.77 222 ARG B N 1
ATOM 3493 C CA . ARG B 1 222 ? 23.060 32.869 -7.290 1.00 32.49 222 ARG B CA 1
ATOM 3494 C C . ARG B 1 222 ? 22.269 31.637 -7.110 1.00 31.79 222 ARG B C 1
ATOM 3495 O O . ARG B 1 222 ? 21.235 31.465 -7.763 1.00 34.40 222 ARG B O 1
ATOM 3503 N N . ALA B 1 223 ? 22.759 30.767 -6.227 1.00 30.15 223 ALA B N 1
ATOM 3504 C CA . ALA B 1 223 ? 22.097 29.506 -5.945 1.00 28.90 223 ALA B CA 1
ATOM 3505 C C . ALA B 1 223 ? 20.675 29.713 -5.545 1.00 29.48 223 ALA B C 1
ATOM 3506 O O . ALA B 1 223 ? 19.822 28.888 -5.815 1.00 30.96 223 ALA B O 1
ATOM 3508 N N . ALA B 1 224 ? 20.433 30.819 -4.852 1.00 30.54 224 ALA B N 1
ATOM 3509 C CA . ALA B 1 224 ? 19.112 31.144 -4.360 1.00 28.76 224 ALA B CA 1
ATOM 3510 C C . ALA B 1 224 ? 18.168 31.371 -5.514 1.00 27.89 224 ALA B C 1
ATOM 3511 O O . ALA B 1 224 ? 17.031 30.945 -5.529 1.00 26.57 224 ALA B O 1
ATOM 3513 N N . ILE B 1 225 ? 18.670 32.058 -6.502 1.00 28.26 225 ILE B N 1
ATOM 3514 C CA . ILE B 1 225 ? 17.866 32.418 -7.643 1.00 30.27 225 ILE B CA 1
ATOM 3515 C C . ILE B 1 225 ? 17.654 31.172 -8.508 1.00 30.87 225 ILE B C 1
ATOM 3516 O O . ILE B 1 225 ? 16.506 30.913 -8.935 1.00 30.89 225 ILE B O 1
ATOM 3521 N N . LYS B 1 226 ? 18.725 30.391 -8.720 1.00 30.37 226 LYS B N 1
ATOM 3522 C CA . LYS B 1 226 ? 18.633 29.116 -9.487 1.00 32.22 226 LYS B CA 1
ATOM 3523 C C . LYS B 1 226 ? 17.628 28.163 -8.876 1.00 28.50 226 LYS B C 1
ATOM 3524 O O . LYS B 1 226 ? 16.990 27.407 -9.575 1.00 28.48 226 LYS B O 1
ATOM 3530 N N . ALA B 1 227 ? 17.482 28.216 -7.570 1.00 26.55 227 ALA B N 1
ATOM 3531 C CA . ALA B 1 227 ? 16.520 27.386 -6.899 1.00 28.72 227 ALA B CA 1
ATOM 3532 C C . ALA B 1 227 ? 15.058 27.830 -7.086 1.00 28.50 227 ALA B C 1
ATOM 3533 O O . ALA B 1 227 ? 14.152 27.021 -6.887 1.00 30.23 227 ALA B O 1
ATOM 3535 N N . GLY B 1 228 ? 14.824 29.089 -7.425 1.00 25.59 228 GLY B N 1
ATOM 3536 C CA . GLY B 1 228 ? 13.476 29.514 -7.695 1.00 27.27 228 GLY B CA 1
ATOM 3537 C C . GLY B 1 228 ? 13.023 30.678 -6.876 1.00 29.36 228 GLY B C 1
ATOM 3538 O O . GLY B 1 228 ? 11.843 31.052 -6.950 1.00 27.26 228 GLY B O 1
ATOM 3539 N N . ALA B 1 229 ? 13.971 31.278 -6.133 1.00 29.09 229 ALA B N 1
ATOM 3540 C CA . ALA B 1 229 ? 13.679 32.409 -5.311 1.00 25.22 229 ALA B CA 1
ATOM 3541 C C . ALA B 1 229 ? 13.836 33.659 -6.114 1.00 25.18 229 ALA B C 1
ATOM 3542 O O . ALA B 1 229 ? 14.410 33.640 -7.170 1.00 27.88 229 ALA B O 1
ATOM 3544 N N . ALA B 1 230 ? 13.187 34.722 -5.663 1.00 26.62 230 ALA B N 1
ATOM 3545 C CA . ALA B 1 230 ? 13.119 35.980 -6.365 1.00 24.73 230 ALA B CA 1
ATOM 3546 C C . ALA B 1 230 ? 14.277 36.865 -5.902 1.00 25.63 230 ALA B C 1
ATOM 3547 O O . ALA B 1 230 ? 14.565 37.941 -6.496 1.00 24.05 230 ALA B O 1
ATOM 3549 N N . GLY B 1 231 ? 14.959 36.409 -4.838 1.00 25.64 231 GLY B N 1
ATOM 3550 C CA . GLY B 1 231 ? 16.195 37.059 -4.389 1.00 24.97 231 GLY B CA 1
ATOM 3551 C C . GLY B 1 231 ? 16.505 36.667 -2.974 1.00 24.03 231 GLY B C 1
ATOM 3552 O O . GLY B 1 231 ? 15.991 35.702 -2.484 1.00 24.74 231 GLY B O 1
ATOM 3553 N N . ALA B 1 232 ? 17.321 37.446 -2.315 1.00 23.12 232 ALA B N 1
ATOM 3554 C CA . ALA B 1 232 ? 17.941 36.999 -1.131 1.00 23.99 232 ALA B CA 1
ATOM 3555 C C . ALA B 1 232 ? 18.236 38.197 -0.233 1.00 25.32 232 ALA B C 1
ATOM 3556 O O . ALA B 1 232 ? 18.567 39.305 -0.705 1.00 24.17 232 ALA B O 1
ATOM 3558 N N . ILE B 1 233 ? 18.072 37.982 1.072 1.00 25.50 233 ILE B N 1
ATOM 3559 C CA . ILE B 1 233 ? 18.272 39.022 2.025 1.00 24.12 233 ILE B CA 1
ATOM 3560 C C . ILE B 1 233 ? 19.529 38.597 2.778 1.00 24.75 233 ILE B C 1
ATOM 3561 O O . ILE B 1 233 ? 19.657 37.456 3.141 1.00 23.49 233 ILE B O 1
ATOM 3566 N N . SER B 1 234 ? 20.438 39.532 2.985 1.00 25.13 234 SER B N 1
ATOM 3567 C CA . SER B 1 234 ? 21.670 39.291 3.606 1.00 25.36 234 SER B CA 1
ATOM 3568 C C . SER B 1 234 ? 21.771 40.368 4.642 1.00 24.94 234 SER B C 1
ATOM 3569 O O . SER B 1 234 ? 21.811 41.530 4.296 1.00 25.05 234 SER B O 1
ATOM 3572 N N . GLY B 1 235 ? 21.798 39.967 5.907 1.00 26.25 235 GLY B N 1
ATOM 3573 C CA . GLY B 1 235 ? 21.941 40.862 7.037 1.00 25.87 235 GLY B CA 1
ATOM 3574 C C . GLY B 1 235 ? 23.240 40.715 7.817 1.00 27.92 235 GLY B C 1
ATOM 3575 O O . GLY B 1 235 ? 23.978 41.709 7.957 1.00 26.16 235 GLY B O 1
ATOM 3576 N N . SER B 1 236 ? 23.535 39.513 8.343 1.00 24.11 236 SER B N 1
ATOM 3577 C CA . SER B 1 236 ? 24.675 39.407 9.233 1.00 23.68 236 SER B CA 1
ATOM 3578 C C . SER B 1 236 ? 26.003 39.686 8.519 1.00 23.82 236 SER B C 1
ATOM 3579 O O . SER B 1 236 ? 26.958 40.231 9.085 1.00 23.78 236 SER B O 1
ATOM 3582 N N . ALA B 1 237 ? 26.081 39.324 7.264 1.00 23.41 237 ALA B N 1
ATOM 3583 C CA . ALA B 1 237 ? 27.298 39.518 6.517 1.00 22.41 237 ALA B CA 1
ATOM 3584 C C . ALA B 1 237 ? 27.538 41.020 6.271 1.00 22.73 237 ALA B C 1
ATOM 3585 O O . ALA B 1 237 ? 28.630 41.496 6.157 1.00 22.37 237 ALA B O 1
ATOM 3587 N N . VAL B 1 238 ? 26.466 41.770 6.206 1.00 26.80 238 VAL B N 1
ATOM 3588 C CA . VAL B 1 238 ? 26.517 43.229 6.045 1.00 24.49 238 VAL B CA 1
ATOM 3589 C C . VAL B 1 238 ? 26.959 43.829 7.342 1.00 24.58 238 VAL B C 1
ATOM 3590 O O . VAL B 1 238 ? 27.748 44.766 7.361 1.00 29.43 238 VAL B O 1
ATOM 3594 N N . VAL B 1 239 ? 26.447 43.305 8.433 1.00 23.85 239 VAL B N 1
ATOM 3595 C CA . VAL B 1 239 ? 26.705 43.882 9.730 1.00 25.06 239 VAL B CA 1
ATOM 3596 C C . VAL B 1 239 ? 28.100 43.562 10.210 1.00 26.06 239 VAL B C 1
ATOM 3597 O O . VAL B 1 239 ? 28.804 44.460 10.600 1.00 29.09 239 VAL B O 1
ATOM 3601 N N . LYS B 1 240 ? 28.525 42.310 10.160 1.00 27.29 240 LYS B N 1
ATOM 3602 C CA . LYS B 1 240 ? 29.951 41.996 10.254 1.00 27.48 240 LYS B CA 1
ATOM 3603 C C . LYS B 1 240 ? 30.862 43.128 9.765 1.00 28.56 240 LYS B C 1
ATOM 3604 O O . LYS B 1 240 ? 31.878 43.478 10.390 1.00 28.97 240 LYS B O 1
ATOM 3610 N N . ILE B 1 241 ? 30.553 43.648 8.581 1.00 27.17 241 ILE B N 1
ATOM 3611 C CA . ILE B 1 241 ? 31.378 44.669 7.985 1.00 25.64 241 ILE B CA 1
ATOM 3612 C C . ILE B 1 241 ? 31.295 46.029 8.681 1.00 28.08 241 ILE B C 1
ATOM 3613 O O . ILE B 1 241 ? 32.225 46.852 8.583 1.00 28.47 241 ILE B O 1
ATOM 3618 N N . ILE B 1 242 ? 30.150 46.310 9.294 1.00 29.98 242 ILE B N 1
ATOM 3619 C CA . ILE B 1 242 ? 29.978 47.525 10.058 1.00 27.81 242 ILE B CA 1
ATOM 3620 C C . ILE B 1 242 ? 30.811 47.375 11.308 1.00 27.81 242 ILE B C 1
ATOM 3621 O O . ILE B 1 242 ? 31.466 48.283 11.720 1.00 26.64 242 ILE B O 1
ATOM 3626 N N . GLU B 1 243 ? 30.782 46.208 11.913 1.00 32.12 243 GLU B N 1
ATOM 3627 C CA . GLU B 1 243 ? 31.471 45.978 13.199 1.00 34.65 243 GLU B CA 1
ATOM 3628 C C . GLU B 1 243 ? 32.948 46.162 12.940 1.00 34.79 243 GLU B C 1
ATOM 3629 O O . GLU B 1 243 ? 33.589 46.938 13.598 1.00 37.48 243 GLU B O 1
ATOM 3635 N N . ALA B 1 244 ? 33.459 45.529 11.897 1.00 37.89 244 ALA B N 1
ATOM 3636 C CA . ALA B 1 244 ? 34.889 45.413 11.690 1.00 38.52 244 ALA B CA 1
ATOM 3637 C C . ALA B 1 244 ? 35.493 46.783 11.417 1.00 41.11 244 ALA B C 1
ATOM 3638 O O . ALA B 1 244 ? 36.719 47.000 11.620 1.00 36.42 244 ALA B O 1
ATOM 3640 N N . HIS B 1 245 ? 34.645 47.718 10.969 1.00 39.55 245 HIS B N 1
ATOM 3641 C CA . HIS B 1 245 ? 35.157 49.030 10.594 1.00 36.63 245 HIS B CA 1
ATOM 3642 C C . HIS B 1 245 ? 34.330 50.190 11.109 1.00 36.86 245 HIS B C 1
ATOM 3643 O O . HIS B 1 245 ? 34.216 51.235 10.444 1.00 37.40 245 HIS B O 1
ATOM 3650 N N . GLN B 1 246 ? 33.800 50.050 12.307 1.00 37.22 246 GLN B N 1
ATOM 3651 C CA . GLN B 1 246 ? 32.918 51.070 12.835 1.00 39.61 246 GLN B CA 1
ATOM 3652 C C . GLN B 1 246 ? 33.645 52.388 13.013 1.00 42.12 246 GLN B C 1
ATOM 3653 O O . GLN B 1 246 ? 33.027 53.462 12.965 1.00 45.16 246 GLN B O 1
ATOM 3659 N N . HIS B 1 247 ? 34.955 52.324 13.196 1.00 44.35 247 HIS B N 1
ATOM 3660 C CA . HIS B 1 247 ? 35.705 53.505 13.616 1.00 45.71 247 HIS B CA 1
ATOM 3661 C C . HIS B 1 247 ? 36.364 54.290 12.473 1.00 41.50 247 HIS B C 1
ATOM 3662 O O . HIS B 1 247 ? 36.885 55.375 12.691 1.00 40.95 247 HIS B O 1
ATOM 3669 N N . ASP B 1 248 ? 36.265 53.755 11.266 1.00 41.15 248 ASP B N 1
ATOM 3670 C CA . ASP B 1 248 ? 36.953 54.303 10.078 1.00 44.83 248 ASP B CA 1
ATOM 3671 C C . ASP B 1 248 ? 35.994 54.380 8.870 1.00 41.95 248 ASP B C 1
ATOM 3672 O O . ASP B 1 248 ? 35.816 53.425 8.123 1.00 38.84 248 ASP B O 1
ATOM 3677 N N . GLU B 1 249 ? 35.405 55.551 8.689 1.00 38.38 249 GLU B N 1
ATOM 3678 C CA . GLU B 1 249 ? 34.288 55.707 7.793 1.00 37.16 249 GLU B CA 1
ATOM 3679 C C . GLU B 1 249 ? 34.665 55.469 6.339 1.00 38.94 249 GLU B C 1
ATOM 3680 O O . GLU B 1 249 ? 33.957 54.813 5.591 1.00 38.87 249 GLU B O 1
ATOM 3686 N N . ALA B 1 250 ? 35.800 55.988 5.922 1.00 42.88 250 ALA B N 1
ATOM 3687 C CA . ALA B 1 250 ? 36.201 55.821 4.538 1.00 39.56 250 ALA B CA 1
ATOM 3688 C C . ALA B 1 250 ? 36.275 54.342 4.177 1.00 39.93 250 ALA B C 1
ATOM 3689 O O . ALA B 1 250 ? 35.821 53.924 3.066 1.00 39.40 250 ALA B O 1
ATOM 3691 N N . THR B 1 251 ? 36.845 53.538 5.082 1.00 33.51 251 THR B N 1
ATOM 3692 C CA . THR B 1 251 ? 37.023 52.132 4.740 1.00 33.84 251 THR B CA 1
ATOM 3693 C C . THR B 1 251 ? 35.702 51.374 4.815 1.00 30.81 251 THR B C 1
ATOM 3694 O O . THR B 1 251 ? 35.354 50.628 3.907 1.00 32.49 251 THR B O 1
ATOM 3698 N N . LEU B 1 252 ? 34.941 51.611 5.855 1.00 30.74 252 LEU B N 1
ATOM 3699 C CA . LEU B 1 252 ? 33.641 50.947 6.027 1.00 31.84 252 LEU B CA 1
ATOM 3700 C C . LEU B 1 252 ? 32.727 51.194 4.837 1.00 32.38 252 LEU B C 1
ATOM 3701 O O . LEU B 1 252 ? 32.148 50.272 4.286 1.00 31.49 252 LEU B O 1
ATOM 3706 N N . LEU B 1 253 ? 32.623 52.449 4.425 1.00 31.62 253 LEU B N 1
ATOM 3707 C CA . LEU B 1 253 ? 31.817 52.764 3.291 1.00 31.00 253 LEU B CA 1
ATOM 3708 C C . LEU B 1 253 ? 32.256 52.065 1.998 1.00 32.01 253 LEU B C 1
ATOM 3709 O O . LEU B 1 253 ? 31.403 51.718 1.143 1.00 30.53 253 LEU B O 1
ATOM 3714 N N . ALA B 1 254 ? 33.548 51.842 1.838 1.00 33.26 254 ALA B N 1
ATOM 3715 C CA . ALA B 1 254 ? 34.001 51.174 0.609 1.00 32.19 254 ALA B CA 1
ATOM 3716 C C . ALA B 1 254 ? 33.939 49.676 0.704 1.00 29.73 254 ALA B C 1
ATOM 3717 O O . ALA B 1 254 ? 33.756 48.984 -0.284 1.00 29.92 254 ALA B O 1
ATOM 3719 N N . LYS B 1 255 ? 34.058 49.133 1.894 1.00 32.71 255 LYS B N 1
ATOM 3720 C CA . LYS B 1 255 ? 33.905 47.672 2.029 1.00 31.37 255 LYS B CA 1
ATOM 3721 C C . LYS B 1 255 ? 32.495 47.248 1.756 1.00 30.01 255 LYS B C 1
ATOM 3722 O O . LYS B 1 255 ? 32.252 46.343 0.952 1.00 28.37 255 LYS B O 1
ATOM 3728 N N . LEU B 1 256 ? 31.551 48.004 2.326 1.00 32.81 256 LEU B N 1
ATOM 3729 C CA . LEU B 1 256 ? 30.093 47.916 1.974 1.00 29.42 256 LEU B CA 1
ATOM 3730 C C . LEU B 1 256 ? 29.746 48.086 0.472 1.00 28.02 256 LEU B C 1
ATOM 3731 O O . LEU B 1 256 ? 28.868 47.374 -0.126 1.00 25.69 256 LEU B O 1
ATOM 3736 N N . ALA B 1 257 ? 30.419 49.050 -0.131 1.00 28.05 257 ALA B N 1
ATOM 3737 C CA . ALA B 1 257 ? 30.210 49.316 -1.546 1.00 28.99 257 ALA B CA 1
ATOM 3738 C C . ALA B 1 257 ? 30.660 48.138 -2.381 1.00 25.58 257 ALA B C 1
ATOM 3739 O O . ALA B 1 257 ? 29.918 47.726 -3.215 1.00 25.43 257 ALA B O 1
ATOM 3741 N N . GLU B 1 258 ? 31.859 47.617 -2.128 1.00 27.39 258 GLU B N 1
ATOM 3742 C CA . GLU B 1 258 ? 32.443 46.504 -2.921 1.00 29.88 258 GLU B CA 1
ATOM 3743 C C . GLU B 1 258 ? 31.619 45.225 -2.648 1.00 27.54 258 GLU B C 1
ATOM 3744 O O . GLU B 1 258 ? 31.243 44.502 -3.542 1.00 27.43 258 GLU B O 1
ATOM 3750 N N . PHE B 1 259 ? 31.303 45.010 -1.385 1.00 27.78 259 PHE B N 1
ATOM 3751 C CA . PHE B 1 259 ? 30.407 43.936 -0.987 1.00 28.95 259 PHE B CA 1
ATOM 3752 C C . PHE B 1 259 ? 29.102 43.942 -1.754 1.00 28.48 259 PHE B C 1
ATOM 3753 O O . PHE B 1 259 ? 28.773 42.970 -2.395 1.00 29.79 259 PHE B O 1
ATOM 3761 N N . THR B 1 260 ? 28.369 45.051 -1.701 1.00 28.01 260 THR B N 1
ATOM 3762 C CA . THR B 1 260 ? 27.081 45.102 -2.316 1.00 25.55 260 THR B CA 1
ATOM 3763 C C . THR B 1 260 ? 27.148 44.901 -3.774 1.00 25.43 260 THR B C 1
ATOM 3764 O O . THR B 1 260 ? 26.362 44.123 -4.319 1.00 27.61 260 THR B O 1
ATOM 3768 N N . THR B 1 261 ? 28.088 45.550 -4.444 1.00 26.15 261 THR B N 1
ATOM 3769 C CA . THR B 1 261 ? 28.159 45.343 -5.887 1.00 26.17 261 THR B CA 1
ATOM 3770 C C . THR B 1 261 ? 28.424 43.844 -6.305 1.00 27.60 261 THR B C 1
ATOM 3771 O O . THR B 1 261 ? 27.883 43.339 -7.309 1.00 27.47 261 THR B O 1
ATOM 3775 N N . ALA B 1 262 ? 29.172 43.120 -5.477 1.00 28.49 262 ALA B N 1
ATOM 3776 C CA . ALA B 1 262 ? 29.501 41.735 -5.743 1.00 28.86 262 ALA B CA 1
ATOM 3777 C C . ALA B 1 262 ? 28.298 40.809 -5.584 1.00 28.67 262 ALA B C 1
ATOM 3778 O O . ALA B 1 262 ? 28.070 39.943 -6.423 1.00 29.19 262 ALA B O 1
ATOM 3780 N N . MET B 1 263 ? 27.553 40.999 -4.497 1.00 28.86 263 MET B N 1
ATOM 3781 C CA . MET B 1 263 ? 26.388 40.192 -4.190 1.00 29.32 263 MET B CA 1
ATOM 3782 C C . MET B 1 263 ? 25.303 40.440 -5.230 1.00 27.79 263 MET B C 1
ATOM 3783 O O . MET B 1 263 ? 24.638 39.526 -5.649 1.00 27.44 263 MET B O 1
ATOM 3788 N N . LYS B 1 264 ? 25.093 41.699 -5.607 1.00 30.30 264 LYS B N 1
ATOM 3789 C CA . LYS B 1 264 ? 24.110 42.041 -6.677 1.00 29.80 264 LYS B CA 1
ATOM 3790 C C . LYS B 1 264 ? 24.441 41.430 -8.041 1.00 30.00 264 LYS B C 1
ATOM 3791 O O . LYS B 1 264 ? 23.551 40.850 -8.687 1.00 30.11 264 LYS B O 1
ATOM 3797 N N . ALA B 1 265 ? 25.705 41.587 -8.469 1.00 32.26 265 ALA B N 1
ATOM 3798 C CA . ALA B 1 265 ? 26.218 40.963 -9.704 1.00 30.50 265 ALA B CA 1
ATOM 3799 C C . ALA B 1 265 ? 25.876 39.480 -9.789 1.00 28.54 265 ALA B C 1
ATOM 3800 O O . ALA B 1 265 ? 25.735 38.958 -10.883 1.00 29.86 265 ALA B O 1
ATOM 3802 N N . ALA B 1 266 ? 25.670 38.833 -8.652 1.00 26.79 266 ALA B N 1
ATOM 3803 C CA . ALA B 1 266 ? 25.163 37.463 -8.655 1.00 29.74 266 ALA B CA 1
ATOM 3804 C C . ALA B 1 266 ? 23.657 37.266 -8.793 1.00 30.47 266 ALA B C 1
ATOM 3805 O O . ALA B 1 266 ? 23.206 36.128 -8.745 1.00 35.62 266 ALA B O 1
ATOM 3807 N N . THR B 1 267 ? 22.882 38.313 -9.018 1.00 32.07 267 THR B N 1
ATOM 3808 C CA . THR B 1 267 ? 21.448 38.149 -9.265 1.00 32.70 267 THR B CA 1
ATOM 3809 C C . THR B 1 267 ? 21.059 37.696 -10.696 1.00 33.54 267 THR B C 1
ATOM 3810 O O . THR B 1 267 ? 21.899 37.729 -11.585 1.00 39.32 267 THR B O 1
ATOM 3815 N N . MET C 1 1 ? 79.561 20.229 6.798 1.00 59.22 1 MET C N 1
ATOM 3816 C CA . MET C 1 1 ? 79.387 21.447 7.645 1.00 61.72 1 MET C CA 1
ATOM 3817 C C . MET C 1 1 ? 80.550 22.436 7.380 1.00 71.29 1 MET C C 1
ATOM 3818 O O . MET C 1 1 ? 81.727 21.994 7.216 1.00 72.01 1 MET C O 1
ATOM 3823 N N . SER C 1 2 ? 80.219 23.749 7.286 1.00 65.67 2 SER C N 1
ATOM 3824 C CA . SER C 1 2 ? 81.204 24.830 6.972 1.00 58.88 2 SER C CA 1
ATOM 3825 C C . SER C 1 2 ? 80.855 26.087 7.759 1.00 55.94 2 SER C C 1
ATOM 3826 O O . SER C 1 2 ? 79.766 26.124 8.289 1.00 52.45 2 SER C O 1
ATOM 3829 N N . ASN C 1 3 ? 81.744 27.121 7.781 1.00 57.86 3 ASN C N 1
ATOM 3830 C CA . ASN C 1 3 ? 81.904 28.061 8.961 1.00 46.50 3 ASN C CA 1
ATOM 3831 C C . ASN C 1 3 ? 80.811 29.026 9.373 1.00 37.51 3 ASN C C 1
ATOM 3832 O O . ASN C 1 3 ? 80.427 29.024 10.517 1.00 34.43 3 ASN C O 1
ATOM 3837 N N . ARG C 1 4 ? 80.354 29.889 8.480 1.00 34.68 4 ARG C N 1
ATOM 3838 C CA . ARG C 1 4 ? 79.195 30.724 8.780 1.00 31.37 4 ARG C CA 1
ATOM 3839 C C . ARG C 1 4 ? 77.943 29.838 8.978 1.00 28.56 4 ARG C C 1
ATOM 3840 O O . ARG C 1 4 ? 77.147 30.050 9.871 1.00 26.35 4 ARG C O 1
ATOM 3848 N N . TYR C 1 5 ? 77.787 28.838 8.125 1.00 25.99 5 TYR C N 1
ATOM 3849 C CA . TYR C 1 5 ? 76.775 27.822 8.327 1.00 25.57 5 TYR C CA 1
ATOM 3850 C C . TYR C 1 5 ? 76.902 27.073 9.674 1.00 26.48 5 TYR C C 1
ATOM 3851 O O . TYR C 1 5 ? 75.897 26.931 10.382 1.00 24.29 5 TYR C O 1
ATOM 3860 N N . GLN C 1 6 ? 78.111 26.633 10.043 1.00 25.93 6 GLN C N 1
ATOM 3861 C CA . GLN C 1 6 ? 78.331 26.056 11.363 1.00 27.17 6 GLN C CA 1
ATOM 3862 C C . GLN C 1 6 ? 77.869 27.020 12.463 1.00 24.86 6 GLN C C 1
ATOM 3863 O O . GLN C 1 6 ? 77.052 26.657 13.270 1.00 22.04 6 GLN C O 1
ATOM 3869 N N . ALA C 1 7 ? 78.427 28.233 12.501 1.00 24.91 7 ALA C N 1
ATOM 3870 C CA . ALA C 1 7 ? 78.079 29.231 13.559 1.00 24.68 7 ALA C CA 1
ATOM 3871 C C . ALA C 1 7 ? 76.554 29.411 13.650 1.00 24.17 7 ALA C C 1
ATOM 3872 O O . ALA C 1 7 ? 75.991 29.332 14.726 1.00 25.22 7 ALA C O 1
ATOM 3874 N N . LYS C 1 8 ? 75.889 29.542 12.514 1.00 23.94 8 LYS C N 1
ATOM 3875 C CA . LYS C 1 8 ? 74.454 29.752 12.499 1.00 23.36 8 LYS C CA 1
ATOM 3876 C C . LYS C 1 8 ? 73.691 28.592 13.119 1.00 24.10 8 LYS C C 1
ATOM 3877 O O . LYS C 1 8 ? 72.820 28.814 13.941 1.00 25.94 8 LYS C O 1
ATOM 3883 N N . PHE C 1 9 ? 74.026 27.354 12.763 1.00 23.63 9 PHE C N 1
ATOM 3884 C CA . PHE C 1 9 ? 73.219 26.233 13.177 1.00 21.36 9 PHE C CA 1
ATOM 3885 C C . PHE C 1 9 ? 73.477 25.933 14.609 1.00 21.97 9 PHE C C 1
ATOM 3886 O O . PHE C 1 9 ? 72.632 25.362 15.277 1.00 26.37 9 PHE C O 1
ATOM 3894 N N . ALA C 1 10 ? 74.656 26.239 15.100 1.00 21.69 10 ALA C N 1
ATOM 3895 C CA . ALA C 1 10 ? 74.891 26.042 16.519 1.00 21.50 10 ALA C CA 1
ATOM 3896 C C . ALA C 1 10 ? 74.052 27.007 17.384 1.00 21.20 10 ALA C C 1
ATOM 3897 O O . ALA C 1 10 ? 73.515 26.626 18.415 1.00 21.82 10 ALA C O 1
ATOM 3899 N N . ALA C 1 11 ? 73.929 28.257 16.977 1.00 21.51 11 ALA C N 1
ATOM 3900 C CA . ALA C 1 11 ? 73.172 29.179 17.762 1.00 21.89 11 ALA C CA 1
ATOM 3901 C C . ALA C 1 11 ? 71.703 28.769 17.713 1.00 22.86 11 ALA C C 1
ATOM 3902 O O . ALA C 1 11 ? 70.950 28.870 18.693 1.00 24.00 11 ALA C O 1
ATOM 3904 N N . LEU C 1 12 ? 71.306 28.237 16.579 1.00 23.62 12 LEU C N 1
ATOM 3905 C CA . LEU C 1 12 ? 69.942 27.820 16.408 1.00 24.01 12 LEU C CA 1
ATOM 3906 C C . LEU C 1 12 ? 69.603 26.636 17.327 1.00 23.41 12 LEU C C 1
ATOM 3907 O O . LEU C 1 12 ? 68.537 26.576 17.928 1.00 21.80 12 LEU C O 1
ATOM 3912 N N . LYS C 1 13 ? 70.517 25.693 17.423 1.00 24.20 13 LYS C N 1
ATOM 3913 C CA . LYS C 1 13 ? 70.440 24.685 18.463 1.00 25.10 13 LYS C CA 1
ATOM 3914 C C . LYS C 1 13 ? 70.409 25.251 19.891 1.00 24.15 13 LYS C C 1
ATOM 3915 O O . LYS C 1 13 ? 69.579 24.904 20.675 1.00 25.12 13 LYS C O 1
ATOM 3921 N N . ALA C 1 14 ? 71.307 26.151 20.218 1.00 23.97 14 ALA C N 1
ATOM 3922 C CA . ALA C 1 14 ? 71.280 26.764 21.527 1.00 23.31 14 ALA C CA 1
ATOM 3923 C C . ALA C 1 14 ? 69.875 27.295 21.867 1.00 21.68 14 ALA C C 1
ATOM 3924 O O . ALA C 1 14 ? 69.465 27.396 23.036 1.00 19.18 14 ALA C O 1
ATOM 3926 N N . GLN C 1 15 ? 69.143 27.662 20.827 1.00 22.70 15 GLN C N 1
ATOM 3927 C CA . GLN C 1 15 ? 67.816 28.269 20.956 1.00 22.97 15 GLN C CA 1
ATOM 3928 C C . GLN C 1 15 ? 66.660 27.276 20.870 1.00 25.95 15 GLN C C 1
ATOM 3929 O O . GLN C 1 15 ? 65.512 27.642 21.139 1.00 24.43 15 GLN C O 1
ATOM 3935 N N . ASP C 1 16 ? 67.005 26.032 20.514 1.00 27.53 16 ASP C N 1
ATOM 3936 C CA . ASP C 1 16 ? 66.083 25.048 20.026 1.00 28.38 16 ASP C CA 1
ATOM 3937 C C . ASP C 1 16 ? 65.203 25.561 18.896 1.00 27.04 16 ASP C C 1
ATOM 3938 O O . ASP C 1 16 ? 63.984 25.590 19.020 1.00 26.88 16 ASP C O 1
ATOM 3943 N N . LYS C 1 17 ? 65.817 25.943 17.789 1.00 27.02 17 LYS C N 1
ATOM 3944 C CA . LYS C 1 17 ? 65.064 26.584 16.707 1.00 27.45 17 LYS C CA 1
ATOM 3945 C C . LYS C 1 17 ? 65.529 26.060 15.409 1.00 23.60 17 LYS C C 1
ATOM 3946 O O . LYS C 1 17 ? 66.685 25.741 15.247 1.00 23.54 17 LYS C O 1
ATOM 3952 N N . GLY C 1 18 ? 64.610 25.980 14.485 1.00 23.55 18 GLY C N 1
ATOM 3953 C CA . GLY C 1 18 ? 64.914 25.663 13.083 1.00 24.47 18 GLY C CA 1
ATOM 3954 C C . GLY C 1 18 ? 65.332 26.875 12.284 1.00 23.03 18 GLY C C 1
ATOM 3955 O O . GLY C 1 18 ? 65.223 28.034 12.739 1.00 23.81 18 GLY C O 1
ATOM 3956 N N . ALA C 1 19 ? 65.775 26.610 11.072 1.00 22.02 19 ALA C N 1
ATOM 3957 C CA . ALA C 1 19 ? 66.284 27.661 10.188 1.00 22.10 19 ALA C CA 1
ATOM 3958 C C . ALA C 1 19 ? 65.252 27.976 9.084 1.00 20.35 19 ALA C C 1
ATOM 3959 O O . ALA C 1 19 ? 64.840 27.145 8.367 1.00 21.92 19 ALA C O 1
ATOM 3961 N N . PHE C 1 20 ? 64.790 29.183 8.977 1.00 21.45 20 PHE C N 1
ATOM 3962 C CA . PHE C 1 20 ? 64.022 29.558 7.793 1.00 23.04 20 PHE C CA 1
ATOM 3963 C C . PHE C 1 20 ? 64.893 30.293 6.768 1.00 23.84 20 PHE C C 1
ATOM 3964 O O . PHE C 1 20 ? 65.462 31.366 7.077 1.00 22.57 20 PHE C O 1
ATOM 3972 N N . VAL C 1 21 ? 64.958 29.733 5.550 1.00 22.19 21 VAL C N 1
ATOM 3973 C CA . VAL C 1 21 ? 65.867 30.174 4.531 1.00 21.86 21 VAL C CA 1
ATOM 3974 C C . VAL C 1 21 ? 65.175 30.534 3.226 1.00 23.39 21 VAL C C 1
ATOM 3975 O O . VAL C 1 21 ? 64.756 29.662 2.468 1.00 23.19 21 VAL C O 1
ATOM 3979 N N . PRO C 1 22 ? 65.023 31.845 2.943 1.00 24.67 22 PRO C N 1
ATOM 3980 C CA . PRO C 1 22 ? 64.258 32.222 1.741 1.00 23.18 22 PRO C CA 1
ATOM 3981 C C . PRO C 1 22 ? 65.074 32.098 0.476 1.00 22.06 22 PRO C C 1
ATOM 3982 O O . PRO C 1 22 ? 66.263 32.231 0.486 1.00 21.70 22 PRO C O 1
ATOM 3986 N N . PHE C 1 23 ? 64.432 31.794 -0.614 1.00 24.00 23 PHE C N 1
ATOM 3987 C CA . PHE C 1 23 ? 65.086 31.854 -1.907 1.00 24.56 23 PHE C CA 1
ATOM 3988 C C . PHE C 1 23 ? 64.534 32.961 -2.766 1.00 25.33 23 PHE C C 1
ATOM 3989 O O . PHE C 1 23 ? 63.307 33.084 -2.940 1.00 22.75 23 PHE C O 1
ATOM 3997 N N . VAL C 1 24 ? 65.468 33.703 -3.361 1.00 24.52 24 VAL C N 1
ATOM 3998 C CA . VAL C 1 24 ? 65.088 34.635 -4.353 1.00 23.96 24 VAL C CA 1
ATOM 3999 C C . VAL C 1 24 ? 66.081 34.614 -5.543 1.00 24.73 24 VAL C C 1
ATOM 4000 O O . VAL C 1 24 ? 67.249 34.215 -5.350 1.00 24.72 24 VAL C O 1
ATOM 4004 N N . THR C 1 25 ? 65.627 34.957 -6.774 1.00 24.73 25 THR C N 1
ATOM 4005 C CA . THR C 1 25 ? 66.613 35.260 -7.830 1.00 23.60 25 THR C CA 1
ATOM 4006 C C . THR C 1 25 ? 67.050 36.739 -7.894 1.00 23.74 25 THR C C 1
ATOM 4007 O O . THR C 1 25 ? 66.221 37.709 -7.924 1.00 25.13 25 THR C O 1
ATOM 4011 N N . ILE C 1 26 ? 68.362 36.916 -7.787 1.00 21.06 26 ILE C N 1
ATOM 4012 C CA . ILE C 1 26 ? 68.904 38.265 -7.714 1.00 21.96 26 ILE C CA 1
ATOM 4013 C C . ILE C 1 26 ? 68.538 39.021 -8.958 1.00 22.55 26 ILE C C 1
ATOM 4014 O O . ILE C 1 26 ? 68.690 38.483 -10.053 1.00 20.45 26 ILE C O 1
ATOM 4019 N N . GLY C 1 27 ? 68.081 40.266 -8.764 1.00 24.29 27 GLY C N 1
ATOM 4020 C CA . GLY C 1 27 ? 67.613 41.158 -9.842 1.00 26.47 27 GLY C CA 1
ATOM 4021 C C . GLY C 1 27 ? 66.107 41.169 -10.157 1.00 26.80 27 GLY C C 1
ATOM 4022 O O . GLY C 1 27 ? 65.601 42.019 -10.886 1.00 25.07 27 GLY C O 1
ATOM 4023 N N . ASP C 1 28 ? 65.386 40.174 -9.674 1.00 27.50 28 ASP C N 1
ATOM 4024 C CA . ASP C 1 28 ? 63.970 40.177 -9.886 1.00 27.26 28 ASP C CA 1
ATOM 4025 C C . ASP C 1 28 ? 63.345 41.002 -8.825 1.00 26.61 28 ASP C C 1
ATOM 4026 O O . ASP C 1 28 ? 63.545 40.697 -7.650 1.00 27.81 28 ASP C O 1
ATOM 4031 N N . PRO C 1 29 ? 62.586 42.053 -9.181 1.00 26.99 29 PRO C N 1
ATOM 4032 C CA . PRO C 1 29 ? 62.176 42.633 -10.465 1.00 27.08 29 PRO C CA 1
ATOM 4033 C C . PRO C 1 29 ? 63.096 43.727 -11.051 1.00 27.33 29 PRO C C 1
ATOM 4034 O O . PRO C 1 29 ? 62.946 44.145 -12.207 1.00 28.88 29 PRO C O 1
ATOM 4038 N N . SER C 1 30 ? 64.042 44.196 -10.275 1.00 27.36 30 SER C N 1
ATOM 4039 C CA . SER C 1 30 ? 65.128 45.013 -10.840 1.00 29.12 30 SER C CA 1
ATOM 4040 C C . SER C 1 30 ? 66.301 44.921 -9.867 1.00 30.47 30 SER C C 1
ATOM 4041 O O . SER C 1 30 ? 66.134 44.394 -8.766 1.00 30.67 30 SER C O 1
ATOM 4044 N N . PRO C 1 31 ? 67.479 45.392 -10.262 1.00 33.53 31 PRO C N 1
ATOM 4045 C CA . PRO C 1 31 ? 68.563 45.257 -9.279 1.00 32.77 31 PRO C CA 1
ATOM 4046 C C . PRO C 1 31 ? 68.315 46.019 -7.976 1.00 33.09 31 PRO C C 1
ATOM 4047 O O . PRO C 1 31 ? 68.599 45.484 -6.878 1.00 32.37 31 PRO C O 1
ATOM 4051 N N . GLU C 1 32 ? 67.760 47.226 -8.072 1.00 32.56 32 GLU C N 1
ATOM 4052 C CA . GLU C 1 32 ? 67.628 48.052 -6.860 1.00 33.31 32 GLU C CA 1
ATOM 4053 C C . GLU C 1 32 ? 66.540 47.527 -5.982 1.00 26.28 32 GLU C C 1
ATOM 4054 O O . GLU C 1 32 ? 66.622 47.560 -4.776 1.00 23.98 32 GLU C O 1
ATOM 4060 N N . LEU C 1 33 ? 65.497 47.037 -6.605 1.00 26.95 33 LEU C N 1
ATOM 4061 C CA . LEU C 1 33 ? 64.339 46.485 -5.877 1.00 25.07 33 LEU C CA 1
ATOM 4062 C C . LEU C 1 33 ? 64.706 45.156 -5.296 1.00 24.03 33 LEU C C 1
ATOM 4063 O O . LEU C 1 33 ? 64.398 44.875 -4.162 1.00 23.75 33 LEU C O 1
ATOM 4068 N N . SER C 1 34 ? 65.388 44.331 -6.080 1.00 22.69 34 SER C N 1
ATOM 4069 C CA . SER C 1 34 ? 65.953 43.107 -5.546 1.00 21.66 34 SER C CA 1
ATOM 4070 C C . SER C 1 34 ? 66.678 43.326 -4.233 1.00 22.10 34 SER C C 1
ATOM 4071 O O . SER C 1 34 ? 66.400 42.641 -3.240 1.00 21.84 34 SER C O 1
ATOM 4074 N N . LEU C 1 35 ? 67.620 44.270 -4.215 1.00 22.91 35 LEU C N 1
ATOM 4075 C CA . LEU C 1 35 ? 68.467 44.502 -3.004 1.00 23.60 35 LEU C CA 1
ATOM 4076 C C . LEU C 1 35 ? 67.613 44.775 -1.786 1.00 24.12 35 LEU C C 1
ATOM 4077 O O . LEU C 1 35 ? 67.751 44.082 -0.761 1.00 23.87 35 LEU C O 1
ATOM 4082 N N . LYS C 1 36 ? 66.648 45.686 -1.959 1.00 23.11 36 LYS C N 1
ATOM 4083 C CA . LYS C 1 36 ? 65.658 45.999 -0.940 1.00 23.44 36 LYS C CA 1
ATOM 4084 C C . LYS C 1 36 ? 64.816 44.787 -0.481 1.00 22.74 36 LYS C C 1
ATOM 4085 O O . LYS C 1 36 ? 64.372 44.747 0.641 1.00 23.22 36 LYS C O 1
ATOM 4091 N N . ILE C 1 37 ? 64.502 43.867 -1.394 1.00 23.08 37 ILE C N 1
ATOM 4092 C CA . ILE C 1 37 ? 63.732 42.662 -1.099 1.00 21.09 37 ILE C CA 1
ATOM 4093 C C . ILE C 1 37 ? 64.615 41.836 -0.194 1.00 21.13 37 ILE C C 1
ATOM 4094 O O . ILE C 1 37 ? 64.191 41.292 0.754 1.00 19.62 37 ILE C O 1
ATOM 4099 N N . ILE C 1 38 ? 65.899 41.775 -0.475 1.00 23.43 38 ILE C N 1
ATOM 4100 C CA . ILE C 1 38 ? 66.757 40.895 0.298 1.00 23.05 38 ILE C CA 1
ATOM 4101 C C . ILE C 1 38 ? 66.929 41.488 1.674 1.00 24.12 38 ILE C C 1
ATOM 4102 O O . ILE C 1 38 ? 66.858 40.807 2.657 1.00 25.47 38 ILE C O 1
ATOM 4107 N N . GLN C 1 39 ? 67.100 42.790 1.778 1.00 27.61 39 GLN C N 1
ATOM 4108 C CA . GLN C 1 39 ? 67.269 43.373 3.118 1.00 26.74 39 GLN C CA 1
ATOM 4109 C C . GLN C 1 39 ? 66.033 43.102 3.937 1.00 25.29 39 GLN C C 1
ATOM 4110 O O . GLN C 1 39 ? 66.115 42.756 5.101 1.00 26.86 39 GLN C O 1
ATOM 4116 N N . THR C 1 40 ? 64.889 43.162 3.318 1.00 22.86 40 THR C N 1
ATOM 4117 C CA . THR C 1 40 ? 63.682 42.822 4.050 1.00 24.76 40 THR C CA 1
ATOM 4118 C C . THR C 1 40 ? 63.617 41.356 4.541 1.00 24.04 40 THR C C 1
ATOM 4119 O O . THR C 1 40 ? 63.188 41.084 5.647 1.00 23.07 40 THR C O 1
ATOM 4123 N N . LEU C 1 41 ? 63.990 40.425 3.680 1.00 24.08 41 LEU C N 1
ATOM 4124 C CA . LEU C 1 41 ? 64.131 39.054 4.054 1.00 24.10 41 LEU C CA 1
ATOM 4125 C C . LEU C 1 41 ? 64.953 38.868 5.352 1.00 22.86 41 LEU C C 1
ATOM 4126 O O . LEU C 1 41 ? 64.481 38.304 6.357 1.00 22.90 41 LEU C O 1
ATOM 4131 N N . VAL C 1 42 ? 66.161 39.395 5.326 1.00 21.56 42 VAL C N 1
ATOM 4132 C CA . VAL C 1 42 ? 67.037 39.397 6.475 1.00 19.69 42 VAL C CA 1
ATOM 4133 C C . VAL C 1 42 ? 66.413 40.114 7.677 1.00 21.56 42 VAL C C 1
ATOM 4134 O O . VAL C 1 42 ? 66.400 39.606 8.787 1.00 21.50 42 VAL C O 1
ATOM 4138 N N . ASP C 1 43 ? 65.919 41.326 7.463 1.00 25.01 43 ASP C N 1
ATOM 4139 C CA . ASP C 1 43 ? 65.396 42.160 8.564 1.00 26.43 43 ASP C CA 1
ATOM 4140 C C . ASP C 1 43 ? 64.211 41.526 9.284 1.00 25.17 43 ASP C C 1
ATOM 4141 O O . ASP C 1 43 ? 63.839 41.985 10.324 1.00 27.01 43 ASP C O 1
ATOM 4146 N N . ASN C 1 44 ? 63.633 40.460 8.761 1.00 25.47 44 ASN C N 1
ATOM 4147 C CA . ASN C 1 44 ? 62.405 39.928 9.303 1.00 24.27 44 ASN C CA 1
ATOM 4148 C C . ASN C 1 44 ? 62.501 38.460 9.626 1.00 24.22 44 ASN C C 1
ATOM 4149 O O . ASN C 1 44 ? 61.476 37.791 9.835 1.00 25.28 44 ASN C O 1
ATOM 4154 N N . GLY C 1 45 ? 63.720 37.941 9.657 1.00 23.07 45 GLY C N 1
ATOM 4155 C CA . GLY C 1 45 ? 63.985 36.656 10.269 1.00 21.88 45 GLY C CA 1
ATOM 4156 C C . GLY C 1 45 ? 64.801 35.665 9.492 1.00 22.68 45 GLY C C 1
ATOM 4157 O O . GLY C 1 45 ? 65.154 34.620 10.037 1.00 22.39 45 GLY C O 1
ATOM 4158 N N . ALA C 1 46 ? 65.170 35.954 8.246 1.00 22.53 46 ALA C N 1
ATOM 4159 C CA . ALA C 1 46 ? 65.916 34.940 7.487 1.00 21.78 46 ALA C CA 1
ATOM 4160 C C . ALA C 1 46 ? 67.135 34.449 8.267 1.00 20.99 46 ALA C C 1
ATOM 4161 O O . ALA C 1 46 ? 67.859 35.236 8.830 1.00 19.79 46 ALA C O 1
ATOM 4163 N N . ASP C 1 47 ? 67.366 33.148 8.301 1.00 21.80 47 ASP C N 1
ATOM 4164 C CA . ASP C 1 47 ? 68.506 32.612 9.025 1.00 20.56 47 ASP C CA 1
ATOM 4165 C C . ASP C 1 47 ? 69.603 32.364 8.058 1.00 21.64 47 ASP C C 1
ATOM 4166 O O . ASP C 1 47 ? 70.736 32.073 8.426 1.00 23.96 47 ASP C O 1
ATOM 4171 N N . ALA C 1 48 ? 69.275 32.436 6.781 1.00 24.14 48 ALA C N 1
ATOM 4172 C CA . ALA C 1 48 ? 70.264 32.280 5.711 1.00 23.99 48 ALA C CA 1
ATOM 4173 C C . ALA C 1 48 ? 69.578 32.706 4.470 1.00 22.74 48 ALA C C 1
ATOM 4174 O O . ALA C 1 48 ? 68.389 32.930 4.497 1.00 24.56 48 ALA C O 1
ATOM 4176 N N . LEU C 1 49 ? 70.342 32.868 3.407 1.00 23.04 49 LEU C N 1
ATOM 4177 C CA . LEU C 1 49 ? 69.848 33.325 2.134 1.00 22.41 49 LEU C CA 1
ATOM 4178 C C . LEU C 1 49 ? 70.263 32.332 1.074 1.00 23.21 49 LEU C C 1
ATOM 4179 O O . LEU C 1 49 ? 71.371 31.799 1.073 1.00 23.47 49 LEU C O 1
ATOM 4184 N N . GLU C 1 50 ? 69.340 32.058 0.181 1.00 26.26 50 GLU C N 1
ATOM 4185 C CA . GLU C 1 50 ? 69.552 31.194 -0.995 1.00 25.76 50 GLU C CA 1
ATOM 4186 C C . GLU C 1 50 ? 69.367 32.110 -2.231 1.00 22.47 50 GLU C C 1
ATOM 4187 O O . GLU C 1 50 ? 68.344 32.740 -2.401 1.00 22.96 50 GLU C O 1
ATOM 4193 N N . LEU C 1 51 ? 70.373 32.297 -3.050 1.00 22.21 51 LEU C N 1
ATOM 4194 C CA . LEU C 1 51 ? 70.234 33.296 -4.074 1.00 21.80 51 LEU C CA 1
ATOM 4195 C C . LEU C 1 51 ? 70.567 32.755 -5.397 1.00 22.21 51 LEU C C 1
ATOM 4196 O O . LEU C 1 51 ? 71.611 32.156 -5.573 1.00 23.67 51 LEU C O 1
ATOM 4201 N N . GLY C 1 52 ? 69.647 32.970 -6.325 1.00 22.20 52 GLY C N 1
ATOM 4202 C CA . GLY C 1 52 ? 69.834 32.622 -7.706 1.00 21.94 52 GLY C CA 1
ATOM 4203 C C . GLY C 1 52 ? 70.355 33.769 -8.537 1.00 21.84 52 GLY C C 1
ATOM 4204 O O . GLY C 1 52 ? 69.958 34.882 -8.321 1.00 22.74 52 GLY C O 1
ATOM 4205 N N . PHE C 1 53 ? 71.288 33.469 -9.444 1.00 22.56 53 PHE C N 1
ATOM 4206 C CA . PHE C 1 53 ? 71.604 34.286 -10.602 1.00 21.77 53 PHE C CA 1
ATOM 4207 C C . PHE C 1 53 ? 70.665 33.988 -11.763 1.00 23.41 53 PHE C C 1
ATOM 4208 O O . PHE C 1 53 ? 70.314 32.811 -12.055 1.00 23.03 53 PHE C O 1
ATOM 4216 N N . PRO C 1 54 ? 70.299 35.056 -12.473 1.00 23.66 54 PRO C N 1
ATOM 4217 C CA . PRO C 1 54 ? 69.377 35.106 -13.574 1.00 23.88 54 PRO C CA 1
ATOM 4218 C C . PRO C 1 54 ? 69.880 34.332 -14.748 1.00 25.33 54 PRO C C 1
ATOM 4219 O O . PRO C 1 54 ? 71.048 34.486 -15.132 1.00 26.60 54 PRO C O 1
ATOM 4223 N N . PHE C 1 55 ? 68.985 33.530 -15.326 1.00 26.58 55 PHE C N 1
ATOM 4224 C CA . PHE C 1 55 ? 69.314 32.531 -16.318 1.00 25.34 55 PHE C CA 1
ATOM 4225 C C . PHE C 1 55 ? 68.124 32.216 -17.197 1.00 27.05 55 PHE C C 1
ATOM 4226 O O . PHE C 1 55 ? 67.068 31.899 -16.676 1.00 24.22 55 PHE C O 1
ATOM 4234 N N . SER C 1 56 ? 68.302 32.268 -18.527 1.00 30.60 56 SER C N 1
ATOM 4235 C CA . SER C 1 56 ? 67.155 32.156 -19.467 1.00 34.16 56 SER C CA 1
ATOM 4236 C C . SER C 1 56 ? 66.392 30.842 -19.440 1.00 36.08 56 SER C C 1
ATOM 4237 O O . SER C 1 56 ? 65.152 30.837 -19.553 1.00 37.57 56 SER C O 1
ATOM 4240 N N . ASP C 1 57 ? 67.114 29.746 -19.257 1.00 34.37 57 ASP C N 1
ATOM 4241 C CA . ASP C 1 57 ? 66.505 28.441 -19.351 1.00 32.48 57 ASP C CA 1
ATOM 4242 C C . ASP C 1 57 ? 66.744 27.591 -18.077 1.00 30.18 57 ASP C C 1
ATOM 4243 O O . ASP C 1 57 ? 67.532 26.624 -18.037 1.00 32.05 57 ASP C O 1
ATOM 4248 N N . PRO C 1 58 ? 66.042 27.962 -17.013 1.00 28.50 58 PRO C N 1
ATOM 4249 C CA . PRO C 1 58 ? 66.236 27.245 -15.750 1.00 28.18 58 PRO C CA 1
ATOM 4250 C C . PRO C 1 58 ? 65.556 25.847 -15.771 1.00 28.67 58 PRO C C 1
ATOM 4251 O O . PRO C 1 58 ? 64.459 25.675 -15.226 1.00 29.05 58 PRO C O 1
ATOM 4255 N N . LEU C 1 59 ? 66.173 24.879 -16.444 1.00 27.41 59 LEU C N 1
ATOM 4256 C CA . LEU C 1 59 ? 65.497 23.608 -16.799 1.00 25.96 59 LEU C CA 1
ATOM 4257 C C . LEU C 1 59 ? 64.945 22.839 -15.595 1.00 24.53 59 LEU C C 1
ATOM 4258 O O . LEU C 1 59 ? 64.069 22.007 -15.718 1.00 23.80 59 LEU C O 1
ATOM 4263 N N . ALA C 1 60 ? 65.442 23.157 -14.417 1.00 23.72 60 ALA C N 1
ATOM 4264 C CA . ALA C 1 60 ? 65.100 22.449 -13.215 1.00 22.01 60 ALA C CA 1
ATOM 4265 C C . ALA C 1 60 ? 64.088 23.187 -12.359 1.00 21.37 60 ALA C C 1
ATOM 4266 O O . ALA C 1 60 ? 63.874 22.816 -11.205 1.00 20.13 60 ALA C O 1
ATOM 4268 N N . ASP C 1 61 ? 63.399 24.170 -12.937 1.00 21.24 61 ASP C N 1
ATOM 4269 C CA . ASP C 1 61 ? 62.566 25.114 -12.171 1.00 20.30 61 ASP C CA 1
ATOM 4270 C C . ASP C 1 61 ? 61.263 25.275 -12.861 1.00 19.78 61 ASP C C 1
ATOM 4271 O O . ASP C 1 61 ? 61.165 25.121 -14.019 1.00 19.46 61 ASP C O 1
ATOM 4276 N N . GLY C 1 62 ? 60.239 25.656 -12.145 1.00 21.81 62 GLY C N 1
ATOM 4277 C CA . GLY C 1 62 ? 58.926 25.803 -12.734 1.00 21.73 62 GLY C CA 1
ATOM 4278 C C . GLY C 1 62 ? 58.536 27.202 -13.156 1.00 21.63 62 GLY C C 1
ATOM 4279 O O . GLY C 1 62 ? 59.307 28.134 -13.153 1.00 18.91 62 GLY C O 1
ATOM 4280 N N . PRO C 1 63 ? 57.284 27.334 -13.532 1.00 22.29 63 PRO C N 1
ATOM 4281 C CA . PRO C 1 63 ? 56.832 28.534 -14.155 1.00 21.86 63 PRO C CA 1
ATOM 4282 C C . PRO C 1 63 ? 57.065 29.727 -13.290 1.00 22.01 63 PRO C C 1
ATOM 4283 O O . PRO C 1 63 ? 57.206 30.834 -13.797 1.00 25.70 63 PRO C O 1
ATOM 4287 N N . VAL C 1 64 ? 57.101 29.532 -11.982 1.00 23.36 64 VAL C N 1
ATOM 4288 C CA . VAL C 1 64 ? 57.102 30.666 -11.043 1.00 22.89 64 VAL C CA 1
ATOM 4289 C C . VAL C 1 64 ? 58.500 31.239 -10.983 1.00 22.45 64 VAL C C 1
ATOM 4290 O O . VAL C 1 64 ? 58.711 32.425 -11.215 1.00 20.87 64 VAL C O 1
ATOM 4294 N N . ILE C 1 65 ? 59.431 30.370 -10.676 1.00 21.09 65 ILE C N 1
ATOM 4295 C CA . ILE C 1 65 ? 60.799 30.746 -10.708 1.00 23.55 65 ILE C CA 1
ATOM 4296 C C . ILE C 1 65 ? 61.329 30.958 -12.138 1.00 25.15 65 ILE C C 1
ATOM 4297 O O . ILE C 1 65 ? 62.322 31.655 -12.305 1.00 27.56 65 ILE C O 1
ATOM 4302 N N . GLN C 1 66 ? 60.699 30.387 -13.161 1.00 25.52 66 GLN C N 1
ATOM 4303 C CA . GLN C 1 66 ? 61.044 30.764 -14.518 1.00 25.53 66 GLN C CA 1
ATOM 4304 C C . GLN C 1 66 ? 60.766 32.246 -14.653 1.00 26.39 66 GLN C C 1
ATOM 4305 O O . GLN C 1 66 ? 61.592 33.017 -15.201 1.00 25.08 66 GLN C O 1
ATOM 4311 N N . GLY C 1 67 ? 59.606 32.624 -14.122 1.00 26.77 67 GLY C N 1
ATOM 4312 C CA . GLY C 1 67 ? 59.157 34.020 -14.116 1.00 27.80 67 GLY C CA 1
ATOM 4313 C C . GLY C 1 67 ? 60.206 34.979 -13.576 1.00 29.85 67 GLY C C 1
ATOM 4314 O O . GLY C 1 67 ? 60.587 35.931 -14.247 1.00 30.57 67 GLY C O 1
ATOM 4315 N N . ALA C 1 68 ? 60.686 34.719 -12.364 1.00 29.13 68 ALA C N 1
ATOM 4316 C CA . ALA C 1 68 ? 61.756 35.490 -11.787 1.00 29.35 68 ALA C CA 1
ATOM 4317 C C . ALA C 1 68 ? 63.043 35.521 -12.623 1.00 29.59 68 ALA C C 1
ATOM 4318 O O . ALA C 1 68 ? 63.714 36.548 -12.671 1.00 31.25 68 ALA C O 1
ATOM 4320 N N . ASN C 1 69 ? 63.408 34.439 -13.288 1.00 27.35 69 ASN C N 1
ATOM 4321 C CA . ASN C 1 69 ? 64.639 34.526 -14.007 1.00 28.15 69 ASN C CA 1
ATOM 4322 C C . ASN C 1 69 ? 64.463 35.418 -15.218 1.00 31.37 69 ASN C C 1
ATOM 4323 O O . ASN C 1 69 ? 65.278 36.285 -15.454 1.00 36.43 69 ASN C O 1
ATOM 4328 N N . LEU C 1 70 ? 63.400 35.222 -15.981 1.00 34.97 70 LEU C N 1
ATOM 4329 C CA . LEU C 1 70 ? 62.990 36.210 -17.018 1.00 33.81 70 LEU C CA 1
ATOM 4330 C C . LEU C 1 70 ? 62.982 37.696 -16.594 1.00 32.28 70 LEU C C 1
ATOM 4331 O O . LEU C 1 70 ? 63.447 38.556 -17.317 1.00 32.91 70 LEU C O 1
ATOM 4336 N N . ARG C 1 71 ? 62.412 37.990 -15.442 1.00 30.11 71 ARG C N 1
ATOM 4337 C CA . ARG C 1 71 ? 62.036 39.351 -15.095 1.00 28.38 71 ARG C CA 1
ATOM 4338 C C . ARG C 1 71 ? 63.338 40.129 -14.829 1.00 29.66 71 ARG C C 1
ATOM 4339 O O . ARG C 1 71 ? 63.474 41.331 -15.149 1.00 27.99 71 ARG C O 1
ATOM 4347 N N . SER C 1 72 ? 64.282 39.397 -14.230 1.00 28.20 72 SER C N 1
ATOM 4348 C CA . SER C 1 72 ? 65.613 39.882 -13.883 1.00 27.62 72 SER C CA 1
ATOM 4349 C C . SER C 1 72 ? 66.396 40.157 -15.127 1.00 27.48 72 SER C C 1
ATOM 4350 O O . SER C 1 72 ? 66.936 41.250 -15.309 1.00 30.65 72 SER C O 1
ATOM 4353 N N . LEU C 1 73 ? 66.477 39.155 -15.981 1.00 27.00 73 LEU C N 1
ATOM 4354 C CA . LEU C 1 73 ? 67.087 39.315 -17.299 1.00 26.89 73 LEU C CA 1
ATOM 4355 C C . LEU C 1 73 ? 66.502 40.471 -18.051 1.00 25.90 73 LEU C C 1
ATOM 4356 O O . LEU C 1 73 ? 67.249 41.292 -18.575 1.00 27.46 73 LEU C O 1
ATOM 4361 N N . ALA C 1 74 ? 65.179 40.565 -18.056 1.00 24.87 74 ALA C N 1
ATOM 4362 C CA . ALA C 1 74 ? 64.489 41.610 -18.784 1.00 25.78 74 ALA C CA 1
ATOM 4363 C C . ALA C 1 74 ? 64.749 42.972 -18.172 1.00 26.47 74 ALA C C 1
ATOM 4364 O O . ALA C 1 74 ? 64.694 43.939 -18.855 1.00 27.62 74 ALA C O 1
ATOM 4366 N N . ALA C 1 75 ? 65.036 43.035 -16.877 1.00 28.34 75 ALA C N 1
ATOM 4367 C CA . ALA C 1 75 ? 65.364 44.276 -16.181 1.00 27.53 75 ALA C CA 1
ATOM 4368 C C . ALA C 1 75 ? 66.858 44.727 -16.327 1.00 29.54 75 ALA C C 1
ATOM 4369 O O . ALA C 1 75 ? 67.292 45.705 -15.709 1.00 27.53 75 ALA C O 1
ATOM 4371 N N . GLY C 1 76 ? 67.636 44.015 -17.147 1.00 32.78 76 GLY C N 1
ATOM 4372 C CA . GLY C 1 76 ? 69.063 44.340 -17.344 1.00 32.98 76 GLY C CA 1
ATOM 4373 C C . GLY C 1 76 ? 70.094 43.740 -16.395 1.00 32.68 76 GLY C C 1
ATOM 4374 O O . GLY C 1 76 ? 71.272 44.030 -16.501 1.00 36.91 76 GLY C O 1
ATOM 4375 N N . THR C 1 77 ? 69.676 42.880 -15.491 1.00 31.43 77 THR C N 1
ATOM 4376 C CA . THR C 1 77 ? 70.556 42.369 -14.476 1.00 32.43 77 THR C CA 1
ATOM 4377 C C . THR C 1 77 ? 71.712 41.581 -15.055 1.00 30.90 77 THR C C 1
ATOM 4378 O O . THR C 1 77 ? 71.493 40.589 -15.712 1.00 33.31 77 THR C O 1
ATOM 4382 N N . THR C 1 78 ? 72.941 41.988 -14.769 1.00 30.21 78 THR C N 1
ATOM 4383 C CA . THR C 1 78 ? 74.132 41.253 -15.264 1.00 29.50 78 THR C CA 1
ATOM 4384 C C . THR C 1 78 ? 74.763 40.440 -14.132 1.00 27.48 78 THR C C 1
ATOM 4385 O O . THR C 1 78 ? 74.325 40.517 -13.007 1.00 27.63 78 THR C O 1
ATOM 4389 N N . SER C 1 79 ? 75.813 39.696 -14.423 1.00 27.33 79 SER C N 1
ATOM 4390 C CA . SER C 1 79 ? 76.631 39.063 -13.353 1.00 28.89 79 SER C CA 1
ATOM 4391 C C . SER C 1 79 ? 77.094 40.024 -12.291 1.00 28.01 79 SER C C 1
ATOM 4392 O O . SER C 1 79 ? 76.995 39.747 -11.090 1.00 23.85 79 SER C O 1
ATOM 4395 N N . SER C 1 80 ? 77.631 41.143 -12.793 1.00 28.48 80 SER C N 1
ATOM 4396 C CA . SER C 1 80 ? 78.378 42.050 -11.992 1.00 27.44 80 SER C CA 1
ATOM 4397 C C . SER C 1 80 ? 77.383 42.782 -11.140 1.00 25.83 80 SER C C 1
ATOM 4398 O O . SER C 1 80 ? 77.720 43.199 -10.034 1.00 25.52 80 SER C O 1
ATOM 4401 N N . ASP C 1 81 ? 76.141 42.906 -11.615 1.00 25.41 81 ASP C N 1
ATOM 4402 C CA . ASP C 1 81 ? 75.090 43.437 -10.755 1.00 24.70 81 ASP C CA 1
ATOM 4403 C C . ASP C 1 81 ? 74.776 42.481 -9.655 1.00 24.49 81 ASP C C 1
ATOM 4404 O O . ASP C 1 81 ? 74.370 42.942 -8.578 1.00 27.40 81 ASP C O 1
ATOM 4409 N N . CYS C 1 82 ? 74.860 41.174 -9.922 1.00 23.28 82 CYS C N 1
ATOM 4410 C CA . CYS C 1 82 ? 74.542 40.206 -8.874 1.00 24.32 82 CYS C CA 1
ATOM 4411 C C . CYS C 1 82 ? 75.617 40.211 -7.801 1.00 24.93 82 CYS C C 1
ATOM 4412 O O . CYS C 1 82 ? 75.296 40.297 -6.609 1.00 23.64 82 CYS C O 1
ATOM 4415 N N . PHE C 1 83 ? 76.890 40.171 -8.217 1.00 25.20 83 PHE C N 1
ATOM 4416 C CA . PHE C 1 83 ? 77.997 40.197 -7.237 1.00 24.27 83 PHE C CA 1
ATOM 4417 C C . PHE C 1 83 ? 77.966 41.491 -6.391 1.00 25.23 83 PHE C C 1
ATOM 4418 O O . PHE C 1 83 ? 78.148 41.443 -5.194 1.00 26.26 83 PHE C O 1
ATOM 4426 N N . ASP C 1 84 ? 77.653 42.618 -7.020 1.00 26.44 84 ASP C N 1
ATOM 4427 C CA . ASP C 1 84 ? 77.435 43.880 -6.323 1.00 27.43 84 ASP C CA 1
ATOM 4428 C C . ASP C 1 84 ? 76.464 43.781 -5.186 1.00 26.46 84 ASP C C 1
ATOM 4429 O O . ASP C 1 84 ? 76.774 44.167 -4.043 1.00 27.17 84 ASP C O 1
ATOM 4434 N N . ILE C 1 85 ? 75.290 43.243 -5.482 1.00 25.91 85 ILE C N 1
ATOM 4435 C CA . ILE C 1 85 ? 74.251 43.111 -4.480 1.00 22.04 85 ILE C CA 1
ATOM 4436 C C . ILE C 1 85 ? 74.737 42.216 -3.397 1.00 19.15 85 ILE C C 1
ATOM 4437 O O . ILE C 1 85 ? 74.639 42.565 -2.250 1.00 17.20 85 ILE C O 1
ATOM 4442 N N . ILE C 1 86 ? 75.310 41.078 -3.750 1.00 20.15 86 ILE C N 1
ATOM 4443 C CA . ILE C 1 86 ? 75.836 40.127 -2.717 1.00 18.82 86 ILE C CA 1
ATOM 4444 C C . ILE C 1 86 ? 76.876 40.833 -1.856 1.00 18.04 86 ILE C C 1
ATOM 4445 O O . ILE C 1 86 ? 76.802 40.732 -0.654 1.00 16.34 86 ILE C O 1
ATOM 4450 N N . THR C 1 87 ? 77.820 41.585 -2.428 1.00 18.76 87 THR C N 1
ATOM 4451 C CA . THR C 1 87 ? 78.907 42.090 -1.579 1.00 20.10 87 THR C CA 1
ATOM 4452 C C . THR C 1 87 ? 78.387 43.127 -0.634 1.00 20.29 87 THR C C 1
ATOM 4453 O O . THR C 1 87 ? 78.750 43.156 0.544 1.00 22.45 87 THR C O 1
ATOM 4457 N N . LYS C 1 88 ? 77.496 43.966 -1.141 1.00 19.86 88 LYS C N 1
ATOM 4458 C CA . LYS C 1 88 ? 76.730 44.860 -0.289 1.00 19.06 88 LYS C CA 1
ATOM 4459 C C . LYS C 1 88 ? 75.937 44.201 0.808 1.00 18.40 88 LYS C C 1
ATOM 4460 O O . LYS C 1 88 ? 75.940 44.664 1.929 1.00 19.84 88 LYS C O 1
ATOM 4466 N N . VAL C 1 89 ? 75.212 43.140 0.510 1.00 18.70 89 VAL C N 1
ATOM 4467 C CA . VAL C 1 89 ? 74.488 42.434 1.577 1.00 19.36 89 VAL C CA 1
ATOM 4468 C C . VAL C 1 89 ? 75.510 41.960 2.589 1.00 19.03 89 VAL C C 1
ATOM 4469 O O . VAL C 1 89 ? 75.261 42.100 3.785 1.00 17.56 89 VAL C O 1
ATOM 4473 N N . ARG C 1 90 ? 76.664 41.431 2.123 1.00 19.58 90 ARG C N 1
ATOM 4474 C CA . ARG C 1 90 ? 77.668 40.896 3.085 1.00 21.25 90 ARG C CA 1
ATOM 4475 C C . ARG C 1 90 ? 78.045 42.001 3.986 1.00 20.94 90 ARG C C 1
ATOM 4476 O O . ARG C 1 90 ? 78.047 41.834 5.186 1.00 20.09 90 ARG C O 1
ATOM 4484 N N . ALA C 1 91 ? 78.364 43.149 3.394 1.00 21.99 91 ALA C N 1
ATOM 4485 C CA . ALA C 1 91 ? 78.866 44.267 4.212 1.00 22.80 91 ALA C CA 1
ATOM 4486 C C . ALA C 1 91 ? 77.844 44.699 5.283 1.00 21.17 91 ALA C C 1
ATOM 4487 O O . ALA C 1 91 ? 78.237 44.970 6.425 1.00 21.40 91 ALA C O 1
ATOM 4489 N N . GLN C 1 92 ? 76.548 44.682 4.945 1.00 20.67 92 GLN C N 1
ATOM 4490 C CA . GLN C 1 92 ? 75.513 45.012 5.940 1.00 22.13 92 GLN C CA 1
ATOM 4491 C C . GLN C 1 92 ? 75.111 43.910 6.940 1.00 23.22 92 GLN C C 1
ATOM 4492 O O . GLN C 1 92 ? 74.593 44.183 8.036 1.00 19.26 92 GLN C O 1
ATOM 4498 N N . HIS C 1 93 ? 75.398 42.661 6.550 1.00 26.75 93 HIS C N 1
ATOM 4499 C CA . HIS C 1 93 ? 75.121 41.511 7.387 1.00 24.85 93 HIS C CA 1
ATOM 4500 C C . HIS C 1 93 ? 76.273 40.523 7.306 1.00 25.22 93 HIS C C 1
ATOM 4501 O O . HIS C 1 93 ? 76.195 39.466 6.619 1.00 28.62 93 HIS C O 1
ATOM 4508 N N . PRO C 1 94 ? 77.345 40.823 8.027 1.00 24.16 94 PRO C N 1
ATOM 4509 C CA . PRO C 1 94 ? 78.593 40.013 7.864 1.00 24.73 94 PRO C CA 1
ATOM 4510 C C . PRO C 1 94 ? 78.534 38.587 8.323 1.00 23.55 94 PRO C C 1
ATOM 4511 O O . PRO C 1 94 ? 79.479 37.833 8.057 1.00 24.84 94 PRO C O 1
ATOM 4515 N N . ASP C 1 95 ? 77.480 38.241 9.055 1.00 23.75 95 ASP C N 1
ATOM 4516 C CA . ASP C 1 95 ? 77.379 36.911 9.680 1.00 24.36 95 ASP C CA 1
ATOM 4517 C C . ASP C 1 95 ? 76.356 35.994 9.091 1.00 24.28 95 ASP C C 1
ATOM 4518 O O . ASP C 1 95 ? 76.412 34.806 9.301 1.00 25.19 95 ASP C O 1
ATOM 4523 N N . MET C 1 96 ? 75.508 36.579 8.273 1.00 24.78 96 MET C N 1
ATOM 4524 C CA . MET C 1 96 ? 74.394 35.987 7.610 1.00 23.97 96 MET C CA 1
ATOM 4525 C C . MET C 1 96 ? 74.860 35.106 6.489 1.00 23.18 96 MET C C 1
ATOM 4526 O O . MET C 1 96 ? 75.344 35.599 5.487 1.00 26.13 96 MET C O 1
ATOM 4531 N N . PRO C 1 97 ? 74.735 33.780 6.625 1.00 22.09 97 PRO C N 1
ATOM 4532 C CA . PRO C 1 97 ? 75.107 32.854 5.582 1.00 21.25 97 PRO C CA 1
ATOM 4533 C C . PRO C 1 97 ? 74.418 33.163 4.266 1.00 21.90 97 PRO C C 1
ATOM 4534 O O . PRO C 1 97 ? 73.216 33.353 4.250 1.00 22.78 97 PRO C O 1
ATOM 4538 N N . ILE C 1 98 ? 75.139 33.180 3.160 1.00 22.63 98 ILE C N 1
ATOM 4539 C CA . ILE C 1 98 ? 74.538 33.485 1.858 1.00 20.72 98 ILE C CA 1
ATOM 4540 C C . ILE C 1 98 ? 74.962 32.314 0.991 1.00 21.65 98 ILE C C 1
ATOM 4541 O O . ILE C 1 98 ? 76.161 32.022 0.853 1.00 20.30 98 ILE C O 1
ATOM 4546 N N . GLY C 1 99 ? 73.984 31.614 0.434 1.00 22.75 99 GLY C N 1
ATOM 4547 C CA . GLY C 1 99 ? 74.289 30.507 -0.469 1.00 23.32 99 GLY C CA 1
ATOM 4548 C C . GLY C 1 99 ? 73.808 30.814 -1.855 1.00 22.05 99 GLY C C 1
ATOM 4549 O O . GLY C 1 99 ? 72.830 31.517 -2.020 1.00 25.14 99 GLY C O 1
ATOM 4550 N N . LEU C 1 100 ? 74.498 30.326 -2.865 1.00 22.55 100 LEU C N 1
ATOM 4551 C CA . LEU C 1 100 ? 74.015 30.523 -4.242 1.00 23.52 100 LEU C CA 1
ATOM 4552 C C . LEU C 1 100 ? 73.371 29.272 -4.813 1.00 24.18 100 LEU C C 1
ATOM 4553 O O . LEU C 1 100 ? 73.716 28.167 -4.425 1.00 27.23 100 LEU C O 1
ATOM 4558 N N . LEU C 1 101 ? 72.437 29.434 -5.723 1.00 22.36 101 LEU C N 1
ATOM 4559 C CA . LEU C 1 101 ? 71.829 28.302 -6.353 1.00 21.82 101 LEU C CA 1
ATOM 4560 C C . LEU C 1 101 ? 71.809 28.616 -7.818 1.00 21.51 101 LEU C C 1
ATOM 4561 O O . LEU C 1 101 ? 71.130 29.542 -8.260 1.00 25.87 101 LEU C O 1
ATOM 4566 N N . LEU C 1 102 ? 72.542 27.828 -8.584 1.00 21.12 102 LEU C N 1
ATOM 4567 C CA . LEU C 1 102 ? 72.962 28.196 -9.916 1.00 19.44 102 LEU C CA 1
ATOM 4568 C C . LEU C 1 102 ? 72.900 27.046 -10.895 1.00 20.31 102 LEU C C 1
ATOM 4569 O O . LEU C 1 102 ? 72.964 25.873 -10.521 1.00 19.08 102 LEU C O 1
ATOM 4574 N N . TYR C 1 103 ? 72.837 27.417 -12.166 1.00 22.87 103 TYR C N 1
ATOM 4575 C CA . TYR C 1 103 ? 72.974 26.451 -13.292 1.00 24.06 103 TYR C CA 1
ATOM 4576 C C . TYR C 1 103 ? 74.414 26.287 -13.758 1.00 24.72 103 TYR C C 1
ATOM 4577 O O . TYR C 1 103 ? 75.190 27.258 -13.732 1.00 28.13 103 TYR C O 1
ATOM 4586 N N . ALA C 1 104 ? 74.757 25.094 -14.220 1.00 22.78 104 ALA C N 1
ATOM 4587 C CA . ALA C 1 104 ? 76.103 24.841 -14.583 1.00 23.70 104 ALA C CA 1
ATOM 4588 C C . ALA C 1 104 ? 76.604 25.708 -15.731 1.00 26.69 104 ALA C C 1
ATOM 4589 O O . ALA C 1 104 ? 77.744 26.163 -15.708 1.00 27.64 104 ALA C O 1
ATOM 4591 N N . ASN C 1 105 ? 75.761 25.961 -16.727 1.00 28.65 105 ASN C N 1
ATOM 4592 C CA . ASN C 1 105 ? 76.191 26.769 -17.882 1.00 31.36 105 ASN C CA 1
ATOM 4593 C C . ASN C 1 105 ? 76.442 28.197 -17.551 1.00 32.14 105 ASN C C 1
ATOM 4594 O O . ASN C 1 105 ? 77.201 28.874 -18.253 1.00 35.45 105 ASN C O 1
ATOM 4599 N N . LEU C 1 106 ? 75.833 28.660 -16.467 1.00 33.93 106 LEU C N 1
ATOM 4600 C CA . LEU C 1 106 ? 76.046 30.026 -16.001 1.00 34.50 106 LEU C CA 1
ATOM 4601 C C . LEU C 1 106 ? 77.474 30.137 -15.480 1.00 35.40 106 LEU C C 1
ATOM 4602 O O . LEU C 1 106 ? 78.154 31.118 -15.755 1.00 29.93 106 LEU C O 1
ATOM 4607 N N . VAL C 1 107 ? 77.925 29.096 -14.764 1.00 35.70 107 VAL C N 1
ATOM 4608 C CA . VAL C 1 107 ? 79.242 29.111 -14.152 1.00 36.74 107 VAL C CA 1
ATOM 4609 C C . VAL C 1 107 ? 80.304 28.918 -15.232 1.00 37.35 107 VAL C C 1
ATOM 4610 O O . VAL C 1 107 ? 81.394 29.431 -15.117 1.00 38.30 107 VAL C O 1
ATOM 4614 N N . PHE C 1 108 ? 79.964 28.203 -16.293 1.00 41.18 108 PHE C N 1
ATOM 4615 C CA . PHE C 1 108 ? 80.927 27.905 -17.366 1.00 44.12 108 PHE C CA 1
ATOM 4616 C C . PHE C 1 108 ? 81.122 29.115 -18.269 1.00 39.51 108 PHE C C 1
ATOM 4617 O O . PHE C 1 108 ? 82.220 29.532 -18.547 1.00 37.34 108 PHE C O 1
ATOM 4625 N N . ALA C 1 109 ? 80.025 29.667 -18.739 1.00 44.96 109 ALA C N 1
ATOM 4626 C CA . ALA C 1 109 ? 80.056 30.902 -19.528 1.00 44.98 109 ALA C CA 1
ATOM 4627 C C . ALA C 1 109 ? 80.892 31.993 -18.836 1.00 50.21 109 ALA C C 1
ATOM 4628 O O . ALA C 1 109 ? 81.767 32.626 -19.449 1.00 48.82 109 ALA C O 1
ATOM 4630 N N . ASN C 1 110 ? 80.643 32.205 -17.544 1.00 52.28 110 ASN C N 1
ATOM 4631 C CA . ASN C 1 110 ? 81.489 33.130 -16.757 1.00 50.85 110 ASN C CA 1
ATOM 4632 C C . ASN C 1 110 ? 82.968 32.661 -16.701 1.00 49.04 110 ASN C C 1
ATOM 4633 O O . ASN C 1 110 ? 83.912 33.443 -16.864 1.00 41.38 110 ASN C O 1
ATOM 4638 N N . GLY C 1 111 ? 83.133 31.355 -16.516 1.00 46.39 111 GLY C N 1
ATOM 4639 C CA . GLY C 1 111 ? 84.431 30.761 -16.278 1.00 42.90 111 GLY C CA 1
ATOM 4640 C C . GLY C 1 111 ? 84.416 30.205 -14.861 1.00 40.21 111 GLY C C 1
ATOM 4641 O O . GLY C 1 111 ? 84.019 30.886 -13.900 1.00 34.48 111 GLY C O 1
ATOM 4642 N N . ILE C 1 112 ? 84.867 28.976 -14.701 1.00 38.31 112 ILE C N 1
ATOM 4643 C CA . ILE C 1 112 ? 84.693 28.318 -13.409 1.00 38.93 112 ILE C CA 1
ATOM 4644 C C . ILE C 1 112 ? 85.469 29.001 -12.293 1.00 38.34 112 ILE C C 1
ATOM 4645 O O . ILE C 1 112 ? 84.878 29.447 -11.340 1.00 39.09 112 ILE C O 1
ATOM 4650 N N . ASP C 1 113 ? 86.786 29.124 -12.406 1.00 37.97 113 ASP C N 1
ATOM 4651 C CA . ASP C 1 113 ? 87.570 29.770 -11.318 1.00 34.86 113 ASP C CA 1
ATOM 4652 C C . ASP C 1 113 ? 87.226 31.211 -11.176 1.00 32.47 113 ASP C C 1
ATOM 4653 O O . ASP C 1 113 ? 87.149 31.760 -10.105 1.00 33.02 113 ASP C O 1
ATOM 4658 N N . GLU C 1 114 ? 87.086 31.833 -12.313 1.00 31.35 114 GLU C N 1
ATOM 4659 C CA . GLU C 1 114 ? 86.833 33.229 -12.381 1.00 31.89 114 GLU C CA 1
ATOM 4660 C C . GLU C 1 114 ? 85.481 33.536 -11.694 1.00 32.04 114 GLU C C 1
ATOM 4661 O O . GLU C 1 114 ? 85.254 34.631 -11.164 1.00 32.17 114 GLU C O 1
ATOM 4667 N N . PHE C 1 115 ? 84.593 32.544 -11.620 1.00 30.98 115 PHE C N 1
ATOM 4668 C CA . PHE C 1 115 ? 83.315 32.764 -10.949 1.00 26.79 115 PHE C CA 1
ATOM 4669 C C . PHE C 1 115 ? 83.386 32.566 -9.457 1.00 26.21 115 PHE C C 1
ATOM 4670 O O . PHE C 1 115 ? 82.792 33.319 -8.668 1.00 28.53 115 PHE C O 1
ATOM 4678 N N . TYR C 1 116 ? 84.052 31.494 -9.083 1.00 22.75 116 TYR C N 1
ATOM 4679 C CA . TYR C 1 116 ? 84.176 31.116 -7.728 1.00 22.30 116 TYR C CA 1
ATOM 4680 C C . TYR C 1 116 ? 85.081 32.103 -6.935 1.00 24.47 116 TYR C C 1
ATOM 4681 O O . TYR C 1 116 ? 84.890 32.338 -5.718 1.00 24.91 116 TYR C O 1
ATOM 4690 N N . THR C 1 117 ? 86.062 32.684 -7.626 1.00 24.87 117 THR C N 1
ATOM 4691 C CA . THR C 1 117 ? 86.857 33.816 -7.107 1.00 23.80 117 THR C CA 1
ATOM 4692 C C . THR C 1 117 ? 85.944 35.003 -6.779 1.00 24.76 117 THR C C 1
ATOM 4693 O O . THR C 1 117 ? 85.997 35.598 -5.705 1.00 24.35 117 THR C O 1
ATOM 4697 N N . LYS C 1 118 ? 85.080 35.352 -7.704 1.00 26.35 118 LYS C N 1
ATOM 4698 C CA . LYS C 1 118 ? 84.201 36.447 -7.439 1.00 27.67 118 LYS C CA 1
ATOM 4699 C C . LYS C 1 118 ? 83.250 36.160 -6.277 1.00 27.73 118 LYS C C 1
ATOM 4700 O O . LYS C 1 118 ? 83.037 37.021 -5.378 1.00 26.79 118 LYS C O 1
ATOM 4706 N N . ALA C 1 119 ? 82.714 34.945 -6.274 1.00 25.49 119 ALA C N 1
ATOM 4707 C CA . ALA C 1 119 ? 81.898 34.539 -5.161 1.00 25.65 119 ALA C CA 1
ATOM 4708 C C . ALA C 1 119 ? 82.631 34.604 -3.804 1.00 26.32 119 ALA C C 1
ATOM 4709 O O . ALA C 1 119 ? 82.113 35.183 -2.865 1.00 28.05 119 ALA C O 1
ATOM 4711 N N . GLN C 1 120 ? 83.839 34.056 -3.702 1.00 27.49 120 GLN C N 1
ATOM 4712 C CA . GLN C 1 120 ? 84.696 34.250 -2.500 1.00 27.98 120 GLN C CA 1
ATOM 4713 C C . GLN C 1 120 ? 84.908 35.750 -2.122 1.00 27.66 120 GLN C C 1
ATOM 4714 O O . GLN C 1 120 ? 84.634 36.165 -0.965 1.00 25.40 120 GLN C O 1
ATOM 4720 N N . ALA C 1 121 ? 85.331 36.568 -3.082 1.00 24.61 121 ALA C N 1
ATOM 4721 C CA . ALA C 1 121 ? 85.477 37.990 -2.817 1.00 23.96 121 ALA C CA 1
ATOM 4722 C C . ALA C 1 121 ? 84.171 38.647 -2.291 1.00 25.83 121 ALA C C 1
ATOM 4723 O O . ALA C 1 121 ? 84.214 39.310 -1.290 1.00 25.48 121 ALA C O 1
ATOM 4725 N N . ALA C 1 122 ? 83.006 38.443 -2.939 1.00 25.08 122 ALA C N 1
ATOM 4726 C CA . ALA C 1 122 ? 81.764 39.069 -2.470 1.00 24.19 122 ALA C CA 1
ATOM 4727 C C . ALA C 1 122 ? 81.209 38.458 -1.189 1.00 24.47 122 ALA C C 1
ATOM 4728 O O . ALA C 1 122 ? 80.144 38.886 -0.714 1.00 24.19 122 ALA C O 1
ATOM 4730 N N . GLY C 1 123 ? 81.883 37.465 -0.636 1.00 22.26 123 GLY C N 1
ATOM 4731 C CA . GLY C 1 123 ? 81.428 36.875 0.590 1.00 22.40 123 GLY C CA 1
ATOM 4732 C C . GLY C 1 123 ? 80.435 35.715 0.522 1.00 22.32 123 GLY C C 1
ATOM 4733 O O . GLY C 1 123 ? 79.827 35.376 1.552 1.00 21.39 123 GLY C O 1
ATOM 4734 N N . VAL C 1 124 ? 80.288 35.041 -0.617 1.00 23.64 124 VAL C N 1
ATOM 4735 C CA . VAL C 1 124 ? 79.399 33.832 -0.611 1.00 24.75 124 VAL C CA 1
ATOM 4736 C C . VAL C 1 124 ? 79.985 32.658 0.170 1.00 24.26 124 VAL C C 1
ATOM 4737 O O . VAL C 1 124 ? 81.196 32.533 0.265 1.00 24.87 124 VAL C O 1
ATOM 4741 N N . ASP C 1 125 ? 79.093 31.856 0.775 1.00 24.29 125 ASP C N 1
ATOM 4742 C CA . ASP C 1 125 ? 79.440 30.739 1.678 1.00 22.78 125 ASP C CA 1
ATOM 4743 C C . ASP C 1 125 ? 79.153 29.422 1.036 1.00 21.91 125 ASP C C 1
ATOM 4744 O O . ASP C 1 125 ? 79.865 28.425 1.299 1.00 21.48 125 ASP C O 1
ATOM 4749 N N . SER C 1 126 ? 78.103 29.353 0.221 1.00 21.66 126 SER C N 1
ATOM 4750 C CA . SER C 1 126 ? 77.849 28.072 -0.464 1.00 23.27 126 SER C CA 1
ATOM 4751 C C . SER C 1 126 ? 77.451 28.239 -1.896 1.00 23.63 126 SER C C 1
ATOM 4752 O O . SER C 1 126 ? 76.947 29.265 -2.275 1.00 24.45 126 SER C O 1
ATOM 4755 N N . VAL C 1 127 ? 77.708 27.224 -2.703 1.00 26.08 127 VAL C N 1
ATOM 4756 C CA . VAL C 1 127 ? 77.138 27.186 -4.030 1.00 25.88 127 VAL C CA 1
ATOM 4757 C C . VAL C 1 127 ? 76.532 25.816 -4.272 1.00 25.89 127 VAL C C 1
ATOM 4758 O O . VAL C 1 127 ? 77.223 24.840 -4.073 1.00 25.89 127 VAL C O 1
ATOM 4762 N N . LEU C 1 128 ? 75.259 25.768 -4.706 1.00 25.15 128 LEU C N 1
ATOM 4763 C CA . LEU C 1 128 ? 74.622 24.572 -5.172 1.00 23.72 128 LEU C CA 1
ATOM 4764 C C . LEU C 1 128 ? 74.392 24.614 -6.678 1.00 25.98 128 LEU C C 1
ATOM 4765 O O . LEU C 1 128 ? 73.650 25.450 -7.181 1.00 28.30 128 LEU C O 1
ATOM 4770 N N . ILE C 1 129 ? 75.044 23.702 -7.403 1.00 26.48 129 ILE C N 1
ATOM 4771 C CA . ILE C 1 129 ? 74.735 23.489 -8.816 1.00 26.98 129 ILE C CA 1
ATOM 4772 C C . ILE C 1 129 ? 73.516 22.533 -8.962 1.00 28.92 129 ILE C C 1
ATOM 4773 O O . ILE C 1 129 ? 73.582 21.313 -8.755 1.00 28.21 129 ILE C O 1
ATOM 4778 N N . ALA C 1 130 ? 72.434 23.173 -9.377 1.00 30.37 130 ALA C N 1
ATOM 4779 C CA . ALA C 1 130 ? 71.115 22.644 -9.412 1.00 31.19 130 ALA C CA 1
ATOM 4780 C C . ALA C 1 130 ? 70.987 21.513 -10.465 1.00 31.16 130 ALA C C 1
ATOM 4781 O O . ALA C 1 130 ? 70.480 20.455 -10.163 1.00 28.98 130 ALA C O 1
ATOM 4783 N N . ASP C 1 131 ? 71.494 21.740 -11.670 1.00 31.72 131 ASP C N 1
ATOM 4784 C CA . ASP C 1 131 ? 71.223 20.853 -12.785 1.00 34.12 131 ASP C CA 1
ATOM 4785 C C . ASP C 1 131 ? 72.344 19.851 -13.018 1.00 36.21 131 ASP C C 1
ATOM 4786 O O . ASP C 1 131 ? 72.589 19.435 -14.134 1.00 35.60 131 ASP C O 1
ATOM 4791 N N . VAL C 1 132 ? 73.038 19.471 -11.959 1.00 39.60 132 VAL C N 1
ATOM 4792 C CA . VAL C 1 132 ? 74.091 18.460 -12.066 1.00 39.87 132 VAL C CA 1
ATOM 4793 C C . VAL C 1 132 ? 73.914 17.429 -10.941 1.00 41.28 132 VAL C C 1
ATOM 4794 O O . VAL C 1 132 ? 73.558 17.769 -9.806 1.00 39.39 132 VAL C O 1
ATOM 4798 N N . PRO C 1 133 ? 74.121 16.150 -11.253 1.00 46.49 133 PRO C N 1
ATOM 4799 C CA . PRO C 1 133 ? 74.031 15.225 -10.127 1.00 48.19 133 PRO C CA 1
ATOM 4800 C C . PRO C 1 133 ? 75.371 15.145 -9.422 1.00 46.32 133 PRO C C 1
ATOM 4801 O O . PRO C 1 133 ? 76.419 15.357 -10.055 1.00 48.99 133 PRO C O 1
ATOM 4805 N N . VAL C 1 134 ? 75.330 14.812 -8.134 1.00 44.20 134 VAL C N 1
ATOM 4806 C CA . VAL C 1 134 ? 76.534 14.797 -7.286 1.00 43.32 134 VAL C CA 1
ATOM 4807 C C . VAL C 1 134 ? 77.701 14.074 -7.955 1.00 46.82 134 VAL C C 1
ATOM 4808 O O . VAL C 1 134 ? 78.841 14.538 -7.944 1.00 50.16 134 VAL C O 1
ATOM 4812 N N . GLU C 1 135 ? 77.420 12.938 -8.564 1.00 48.83 135 GLU C N 1
ATOM 4813 C CA . GLU C 1 135 ? 78.508 12.120 -9.050 1.00 51.37 135 GLU C CA 1
ATOM 4814 C C . GLU C 1 135 ? 79.233 12.827 -10.186 1.00 47.69 135 GLU C C 1
ATOM 4815 O O . GLU C 1 135 ? 80.388 12.508 -10.436 1.00 48.61 135 GLU C O 1
ATOM 4821 N N . GLU C 1 136 ? 78.587 13.813 -10.809 1.00 44.84 136 GLU C N 1
ATOM 4822 C CA . GLU C 1 136 ? 79.144 14.488 -11.984 1.00 47.88 136 GLU C CA 1
ATOM 4823 C C . GLU C 1 136 ? 79.747 15.856 -11.633 1.00 44.50 136 GLU C C 1
ATOM 4824 O O . GLU C 1 136 ? 80.385 16.528 -12.477 1.00 40.30 136 GLU C O 1
ATOM 4830 N N . SER C 1 137 ? 79.587 16.246 -10.371 1.00 45.36 137 SER C N 1
ATOM 4831 C CA . SER C 1 137 ? 79.897 17.630 -9.954 1.00 49.31 137 SER C CA 1
ATOM 4832 C C . SER C 1 137 ? 81.274 17.849 -9.381 1.00 43.94 137 SER C C 1
ATOM 4833 O O . SER C 1 137 ? 81.475 18.812 -8.633 1.00 43.73 137 SER C O 1
ATOM 4836 N N . ALA C 1 138 ? 82.216 16.982 -9.735 1.00 42.17 138 ALA C N 1
ATOM 4837 C CA . ALA C 1 138 ? 83.517 17.005 -9.086 1.00 40.22 138 ALA C CA 1
ATOM 4838 C C . ALA C 1 138 ? 84.276 18.279 -9.390 1.00 39.51 138 ALA C C 1
ATOM 4839 O O . ALA C 1 138 ? 84.832 18.897 -8.495 1.00 44.32 138 ALA C O 1
ATOM 4841 N N . PRO C 1 139 ? 84.295 18.699 -10.636 1.00 37.86 139 PRO C N 1
ATOM 4842 C CA . PRO C 1 139 ? 85.026 19.903 -10.957 1.00 39.99 139 PRO C CA 1
ATOM 4843 C C . PRO C 1 139 ? 84.480 21.196 -10.290 1.00 43.40 139 PRO C C 1
ATOM 4844 O O . PRO C 1 139 ? 85.180 22.230 -10.245 1.00 40.01 139 PRO C O 1
ATOM 4848 N N . PHE C 1 140 ? 83.241 21.148 -9.805 1.00 41.51 140 PHE C N 1
ATOM 4849 C CA . PHE C 1 140 ? 82.613 22.305 -9.174 1.00 39.00 140 PHE C CA 1
ATOM 4850 C C . PHE C 1 140 ? 82.921 22.286 -7.683 1.00 40.55 140 PHE C C 1
ATOM 4851 O O . PHE C 1 140 ? 82.986 23.324 -7.013 1.00 34.89 140 PHE C O 1
ATOM 4859 N N . SER C 1 141 ? 83.085 21.078 -7.158 1.00 43.69 141 SER C N 1
ATOM 4860 C CA . SER C 1 141 ? 83.550 20.884 -5.795 1.00 40.33 141 SER C CA 1
ATOM 4861 C C . SER C 1 141 ? 85.021 21.295 -5.640 1.00 37.82 141 SER C C 1
ATOM 4862 O O . SER C 1 141 ? 85.385 21.843 -4.632 1.00 40.63 141 SER C O 1
ATOM 4865 N N . LYS C 1 142 ? 85.860 21.044 -6.635 1.00 36.93 142 LYS C N 1
ATOM 4866 C CA . LYS C 1 142 ? 87.234 21.473 -6.559 1.00 37.95 142 LYS C CA 1
ATOM 4867 C C . LYS C 1 142 ? 87.235 23.014 -6.527 1.00 34.35 142 LYS C C 1
ATOM 4868 O O . LYS C 1 142 ? 88.022 23.665 -5.879 1.00 32.07 142 LYS C O 1
ATOM 4874 N N . ALA C 1 143 ? 86.316 23.591 -7.248 1.00 35.03 143 ALA C N 1
ATOM 4875 C CA . ALA C 1 143 ? 86.231 25.025 -7.365 1.00 31.76 143 ALA C CA 1
ATOM 4876 C C . ALA C 1 143 ? 85.831 25.623 -6.038 1.00 31.89 143 ALA C C 1
ATOM 4877 O O . ALA C 1 143 ? 86.475 26.558 -5.543 1.00 32.91 143 ALA C O 1
ATOM 4879 N N . ALA C 1 144 ? 84.771 25.073 -5.456 1.00 30.34 144 ALA C N 1
ATOM 4880 C CA . ALA C 1 144 ? 84.277 25.545 -4.180 1.00 32.55 144 ALA C CA 1
ATOM 4881 C C . ALA C 1 144 ? 85.321 25.426 -3.089 1.00 33.00 144 ALA C C 1
ATOM 4882 O O . ALA C 1 144 ? 85.579 26.409 -2.387 1.00 33.86 144 ALA C O 1
ATOM 4884 N N . LYS C 1 145 ? 85.886 24.226 -2.929 1.00 32.76 145 LYS C N 1
ATOM 4885 C CA . LYS C 1 145 ? 86.781 23.945 -1.811 1.00 34.53 145 LYS C CA 1
ATOM 4886 C C . LYS C 1 145 ? 88.107 24.706 -1.985 1.00 36.37 145 LYS C C 1
ATOM 4887 O O . LYS C 1 145 ? 88.777 25.023 -1.006 1.00 36.72 145 LYS C O 1
ATOM 4893 N N . ALA C 1 146 ? 88.466 25.020 -3.225 1.00 33.09 146 ALA C N 1
ATOM 4894 C CA . ALA C 1 146 ? 89.648 25.847 -3.509 1.00 31.39 146 ALA C CA 1
ATOM 4895 C C . ALA C 1 146 ? 89.460 27.300 -3.198 1.00 28.68 146 ALA C C 1
ATOM 4896 O O . ALA C 1 146 ? 90.409 28.043 -3.203 1.00 23.60 146 ALA C O 1
ATOM 4898 N N . HIS C 1 147 ? 88.214 27.734 -3.059 1.00 31.61 147 HIS C N 1
ATOM 4899 C CA . HIS C 1 147 ? 87.925 29.185 -2.799 1.00 32.89 147 HIS C CA 1
ATOM 4900 C C . HIS C 1 147 ? 87.106 29.431 -1.532 1.00 30.76 147 HIS C C 1
ATOM 4901 O O . HIS C 1 147 ? 86.401 30.431 -1.479 1.00 29.54 147 HIS C O 1
ATOM 4908 N N . GLY C 1 148 ? 87.236 28.548 -0.538 1.00 28.91 148 GLY C N 1
ATOM 4909 C CA . GLY C 1 148 ? 86.571 28.716 0.756 1.00 30.39 148 GLY C CA 1
ATOM 4910 C C . GLY C 1 148 ? 85.060 28.547 0.719 1.00 31.65 148 GLY C C 1
ATOM 4911 O O . GLY C 1 148 ? 84.316 28.973 1.608 1.00 32.30 148 GLY C O 1
ATOM 4912 N N . ILE C 1 149 ? 84.564 27.918 -0.317 1.00 31.17 149 ILE C N 1
ATOM 4913 C CA . ILE C 1 149 ? 83.132 27.906 -0.492 1.00 29.55 149 ILE C CA 1
ATOM 4914 C C . ILE C 1 149 ? 82.592 26.497 -0.218 1.00 26.15 149 ILE C C 1
ATOM 4915 O O . ILE C 1 149 ? 83.219 25.504 -0.586 1.00 23.40 149 ILE C O 1
ATOM 4920 N N . ALA C 1 150 ? 81.445 26.421 0.452 1.00 25.61 150 ALA C N 1
ATOM 4921 C CA . ALA C 1 150 ? 80.853 25.095 0.757 1.00 26.04 150 ALA C CA 1
ATOM 4922 C C . ALA C 1 150 ? 80.057 24.580 -0.444 1.00 24.76 150 ALA C C 1
ATOM 4923 O O . ALA C 1 150 ? 79.115 25.266 -0.893 1.00 25.55 150 ALA C O 1
ATOM 4925 N N . PRO C 1 151 ? 80.452 23.417 -0.996 1.00 24.29 151 PRO C N 1
ATOM 4926 C CA . PRO C 1 151 ? 79.649 22.814 -2.075 1.00 25.53 151 PRO C CA 1
ATOM 4927 C C . PRO C 1 151 ? 78.477 22.146 -1.478 1.00 26.19 151 PRO C C 1
ATOM 4928 O O . PRO C 1 151 ? 78.641 21.453 -0.479 1.00 27.18 151 PRO C O 1
ATOM 4932 N N . ILE C 1 152 ? 77.317 22.290 -2.100 1.00 28.06 152 ILE C N 1
ATOM 4933 C CA . ILE C 1 152 ? 76.070 21.758 -1.524 1.00 29.12 152 ILE C CA 1
ATOM 4934 C C . ILE C 1 152 ? 75.484 20.758 -2.493 1.00 29.97 152 ILE C C 1
ATOM 4935 O O . ILE C 1 152 ? 75.659 20.895 -3.713 1.00 36.71 152 ILE C O 1
ATOM 4940 N N . PHE C 1 153 ? 74.751 19.787 -1.988 1.00 28.19 153 PHE C N 1
ATOM 4941 C CA . PHE C 1 153 ? 74.209 18.770 -2.866 1.00 28.44 153 PHE C CA 1
ATOM 4942 C C . PHE C 1 153 ? 72.761 18.523 -2.667 1.00 27.76 153 PHE C C 1
ATOM 4943 O O . PHE C 1 153 ? 72.272 18.530 -1.547 1.00 31.72 153 PHE C O 1
ATOM 4951 N N . ILE C 1 154 ? 72.041 18.328 -3.751 1.00 27.62 154 ILE C N 1
ATOM 4952 C CA . ILE C 1 154 ? 70.688 17.859 -3.580 1.00 30.53 154 ILE C CA 1
ATOM 4953 C C . ILE C 1 154 ? 70.491 16.353 -3.337 1.00 29.48 154 ILE C C 1
ATOM 4954 O O . ILE C 1 154 ? 70.988 15.517 -4.064 1.00 28.78 154 ILE C O 1
ATOM 4959 N N . ALA C 1 155 ? 69.718 16.053 -2.304 1.00 31.79 155 ALA C N 1
ATOM 4960 C CA . ALA C 1 155 ? 69.179 14.726 -2.051 1.00 32.69 155 ALA C CA 1
ATOM 4961 C C . ALA C 1 155 ? 67.780 14.607 -2.663 1.00 33.26 155 ALA C C 1
ATOM 4962 O O . ALA C 1 155 ? 66.788 15.036 -2.059 1.00 30.19 155 ALA C O 1
ATOM 4964 N N . PRO C 1 156 ? 67.701 13.976 -3.851 1.00 37.88 156 PRO C N 1
ATOM 4965 C CA . PRO C 1 156 ? 66.476 13.884 -4.612 1.00 39.56 156 PRO C CA 1
ATOM 4966 C C . PRO C 1 156 ? 65.514 12.880 -3.985 1.00 42.59 156 PRO C C 1
ATOM 4967 O O . PRO C 1 156 ? 65.942 11.999 -3.225 1.00 38.48 156 PRO C O 1
ATOM 4971 N N . PRO C 1 157 ? 64.218 12.990 -4.330 1.00 46.96 157 PRO C N 1
ATOM 4972 C CA . PRO C 1 157 ? 63.164 12.142 -3.755 1.00 47.27 157 PRO C CA 1
ATOM 4973 C C . PRO C 1 157 ? 63.334 10.597 -3.935 1.00 47.29 157 PRO C C 1
ATOM 4974 O O . PRO C 1 157 ? 63.024 9.769 -3.041 1.00 42.61 157 PRO C O 1
ATOM 4978 N N . ASN C 1 158 ? 63.801 10.173 -5.081 1.00 52.95 158 ASN C N 1
ATOM 4979 C CA . ASN C 1 158 ? 63.925 8.705 -5.261 1.00 60.46 158 ASN C CA 1
ATOM 4980 C C . ASN C 1 158 ? 65.091 8.106 -4.492 1.00 53.50 158 ASN C C 1
ATOM 4981 O O . ASN C 1 158 ? 65.112 6.924 -4.295 1.00 56.90 158 ASN C O 1
ATOM 4986 N N . ALA C 1 159 ? 66.023 8.930 -4.035 1.00 51.77 159 ALA C N 1
ATOM 4987 C CA . ALA C 1 159 ? 67.396 8.494 -3.863 1.00 53.94 159 ALA C CA 1
ATOM 4988 C C . ALA C 1 159 ? 67.620 7.303 -2.928 1.00 57.43 159 ALA C C 1
ATOM 4989 O O . ALA C 1 159 ? 67.006 7.175 -1.842 1.00 50.19 159 ALA C O 1
ATOM 4991 N N . ASP C 1 160 ? 68.540 6.452 -3.378 1.00 55.16 160 ASP C N 1
ATOM 4992 C CA . ASP C 1 160 ? 68.877 5.217 -2.683 1.00 58.41 160 ASP C CA 1
ATOM 4993 C C . ASP C 1 160 ? 69.957 5.517 -1.667 1.00 55.23 160 ASP C C 1
ATOM 4994 O O . ASP C 1 160 ? 70.477 6.624 -1.643 1.00 56.06 160 ASP C O 1
ATOM 4999 N N . ALA C 1 161 ? 70.326 4.533 -0.854 1.00 52.57 161 ALA C N 1
ATOM 5000 C CA . ALA C 1 161 ? 71.371 4.763 0.141 1.00 52.76 161 ALA C CA 1
ATOM 5001 C C . ALA C 1 161 ? 72.692 5.225 -0.469 1.00 50.80 161 ALA C C 1
ATOM 5002 O O . ALA C 1 161 ? 73.406 6.006 0.144 1.00 51.39 161 ALA C O 1
ATOM 5004 N N . ASP C 1 162 ? 73.016 4.755 -1.671 1.00 51.11 162 ASP C N 1
ATOM 5005 C CA . ASP C 1 162 ? 74.300 5.105 -2.316 1.00 50.37 162 ASP C CA 1
ATOM 5006 C C . ASP C 1 162 ? 74.476 6.603 -2.666 1.00 48.87 162 ASP C C 1
ATOM 5007 O O . ASP C 1 162 ? 75.451 7.287 -2.229 1.00 40.97 162 ASP C O 1
ATOM 5012 N N . THR C 1 163 ? 73.517 7.101 -3.440 1.00 47.25 163 THR C N 1
ATOM 5013 C CA . THR C 1 163 ? 73.317 8.542 -3.602 1.00 45.37 163 THR C CA 1
ATOM 5014 C C . THR C 1 163 ? 73.437 9.327 -2.254 1.00 42.29 163 THR C C 1
ATOM 5015 O O . THR C 1 163 ? 74.343 10.162 -2.095 1.00 39.15 163 THR C O 1
ATOM 5019 N N . LEU C 1 164 ? 72.561 9.024 -1.286 1.00 41.54 164 LEU C N 1
ATOM 5020 C CA . LEU C 1 164 ? 72.544 9.718 0.038 1.00 42.36 164 LEU C CA 1
ATOM 5021 C C . LEU C 1 164 ? 73.882 9.682 0.803 1.00 43.29 164 LEU C C 1
ATOM 5022 O O . LEU C 1 164 ? 74.273 10.644 1.451 1.00 44.64 164 LEU C O 1
ATOM 5027 N N . LYS C 1 165 ? 74.575 8.568 0.713 1.00 42.79 165 LYS C N 1
ATOM 5028 C CA . LYS C 1 165 ? 75.861 8.420 1.347 1.00 47.34 165 LYS C CA 1
ATOM 5029 C C . LYS C 1 165 ? 76.876 9.367 0.717 1.00 44.40 165 LYS C C 1
ATOM 5030 O O . LYS C 1 165 ? 77.715 9.956 1.416 1.00 41.74 165 LYS C O 1
ATOM 5036 N N . MET C 1 166 ? 76.836 9.495 -0.606 1.00 44.74 166 MET C N 1
ATOM 5037 C CA . MET C 1 166 ? 77.848 10.338 -1.262 1.00 44.82 166 MET C CA 1
ATOM 5038 C C . MET C 1 166 ? 77.473 11.828 -1.090 1.00 42.65 166 MET C C 1
ATOM 5039 O O . MET C 1 166 ? 78.347 12.646 -0.813 1.00 36.99 166 MET C O 1
ATOM 5044 N N . VAL C 1 167 ? 76.172 12.139 -1.139 1.00 38.33 167 VAL C N 1
ATOM 5045 C CA . VAL C 1 167 ? 75.687 13.462 -0.773 1.00 33.43 167 VAL C CA 1
ATOM 5046 C C . VAL C 1 167 ? 76.190 13.822 0.598 1.00 32.89 167 VAL C C 1
ATOM 5047 O O . VAL C 1 167 ? 76.776 14.872 0.784 1.00 33.77 167 VAL C O 1
ATOM 5051 N N . SER C 1 168 ? 75.967 12.953 1.564 1.00 33.81 168 SER C N 1
ATOM 5052 C CA . SER C 1 168 ? 76.366 13.260 2.946 1.00 35.22 168 SER C CA 1
ATOM 5053 C C . SER C 1 168 ? 77.855 13.521 3.110 1.00 33.69 168 SER C C 1
ATOM 5054 O O . SER C 1 168 ? 78.239 14.274 3.975 1.00 34.23 168 SER C O 1
ATOM 5057 N N . GLU C 1 169 ? 78.692 12.853 2.337 1.00 37.38 169 GLU C N 1
ATOM 5058 C CA . GLU C 1 169 ? 80.129 12.871 2.623 1.00 42.42 169 GLU C CA 1
ATOM 5059 C C . GLU C 1 169 ? 80.828 13.891 1.777 1.00 40.63 169 GLU C C 1
ATOM 5060 O O . GLU C 1 169 ? 82.003 14.113 1.947 1.00 42.67 169 GLU C O 1
ATOM 5066 N N . GLN C 1 170 ? 80.067 14.559 0.914 1.00 45.17 170 GLN C N 1
ATOM 5067 C CA . GLN C 1 170 ? 80.616 15.294 -0.200 1.00 43.41 170 GLN C CA 1
ATOM 5068 C C . GLN C 1 170 ? 80.680 16.833 -0.222 1.00 40.22 170 GLN C C 1
ATOM 5069 O O . GLN C 1 170 ? 81.645 17.334 -0.782 1.00 42.39 170 GLN C O 1
ATOM 5075 N N . GLY C 1 171 ? 79.748 17.634 0.275 1.00 34.57 171 GLY C N 1
ATOM 5076 C CA . GLY C 1 171 ? 78.858 17.416 1.325 1.00 34.54 171 GLY C CA 1
ATOM 5077 C C . GLY C 1 171 ? 79.221 18.504 2.354 1.00 35.07 171 GLY C C 1
ATOM 5078 O O . GLY C 1 171 ? 79.921 18.188 3.333 1.00 34.29 171 GLY C O 1
ATOM 5079 N N . GLU C 1 172 ? 78.803 19.771 2.155 1.00 32.25 172 GLU C N 1
ATOM 5080 C CA . GLU C 1 172 ? 79.177 20.868 3.126 1.00 33.29 172 GLU C CA 1
ATOM 5081 C C . GLU C 1 172 ? 78.116 21.984 3.411 1.00 31.53 172 GLU C C 1
ATOM 5082 O O . GLU C 1 172 ? 77.373 22.424 2.552 1.00 27.42 172 GLU C O 1
ATOM 5088 N N . GLY C 1 173 ? 78.046 22.443 4.640 1.00 29.87 173 GLY C N 1
ATOM 5089 C CA . GLY C 1 173 ? 77.136 23.554 4.971 1.00 32.18 173 GLY C CA 1
ATOM 5090 C C . GLY C 1 173 ? 75.737 23.199 5.467 1.00 31.11 173 GLY C C 1
ATOM 5091 O O . GLY C 1 173 ? 75.442 23.340 6.662 1.00 28.58 173 GLY C O 1
ATOM 5092 N N . TYR C 1 174 ? 74.875 22.799 4.526 1.00 28.55 174 TYR C N 1
ATOM 5093 C CA . TYR C 1 174 ? 73.653 22.065 4.840 1.00 27.98 174 TYR C CA 1
ATOM 5094 C C . TYR C 1 174 ? 73.527 21.083 3.666 1.00 25.74 174 TYR C C 1
ATOM 5095 O O . TYR C 1 174 ? 74.291 21.147 2.726 1.00 21.34 174 TYR C O 1
ATOM 5104 N N . THR C 1 175 ? 72.583 20.156 3.767 1.00 25.27 175 THR C N 1
ATOM 5105 C CA . THR C 1 175 ? 72.145 19.334 2.628 1.00 24.53 175 THR C CA 1
ATOM 5106 C C . THR C 1 175 ? 70.676 19.690 2.203 1.00 22.34 175 THR C C 1
ATOM 5107 O O . THR C 1 175 ? 69.750 19.807 3.013 1.00 21.53 175 THR C O 1
ATOM 5111 N N . TYR C 1 176 ? 70.511 19.892 0.903 1.00 20.47 176 TYR C N 1
ATOM 5112 C CA . TYR C 1 176 ? 69.282 20.383 0.365 1.00 21.76 176 TYR C CA 1
ATOM 5113 C C . TYR C 1 176 ? 68.355 19.219 0.069 1.00 20.20 176 TYR C C 1
ATOM 5114 O O . TYR C 1 176 ? 68.578 18.492 -0.879 1.00 20.22 176 TYR C O 1
ATOM 5123 N N . LEU C 1 177 ? 67.341 18.986 0.867 1.00 20.98 177 LEU C N 1
ATOM 5124 C CA . LEU C 1 177 ? 66.376 17.889 0.522 1.00 23.99 177 LEU C CA 1
ATOM 5125 C C . LEU C 1 177 ? 65.285 18.402 -0.348 1.00 22.56 177 LEU C C 1
ATOM 5126 O O . LEU C 1 177 ? 64.629 19.316 0.060 1.00 27.34 177 LEU C O 1
ATOM 5131 N N . LEU C 1 178 ? 65.134 17.845 -1.532 1.00 20.84 178 LEU C N 1
ATOM 5132 C CA . LEU C 1 178 ? 64.032 18.214 -2.396 1.00 21.76 178 LEU C CA 1
ATOM 5133 C C . LEU C 1 178 ? 62.820 17.390 -1.965 1.00 22.26 178 LEU C C 1
ATOM 5134 O O . LEU C 1 178 ? 62.312 16.530 -2.726 1.00 23.02 178 LEU C O 1
ATOM 5139 N N . SER C 1 179 ? 62.369 17.680 -0.743 1.00 21.30 179 SER C N 1
ATOM 5140 C CA . SER C 1 179 ? 61.243 17.002 -0.123 1.00 22.78 179 SER C CA 1
ATOM 5141 C C . SER C 1 179 ? 60.680 17.953 0.852 1.00 22.28 179 SER C C 1
ATOM 5142 O O . SER C 1 179 ? 61.275 19.001 1.056 1.00 25.09 179 SER C O 1
ATOM 5145 N N . ARG C 1 180 ? 59.552 17.593 1.451 1.00 22.15 180 ARG C N 1
ATOM 5146 C CA . ARG C 1 180 ? 58.820 18.382 2.465 1.00 22.50 180 ARG C CA 1
ATOM 5147 C C . ARG C 1 180 ? 58.310 17.327 3.477 1.00 25.38 180 ARG C C 1
ATOM 5148 O O . ARG C 1 180 ? 58.155 16.137 3.185 1.00 25.77 180 ARG C O 1
ATOM 5156 N N . ALA C 1 181 ? 58.047 17.734 4.694 1.00 28.60 181 ALA C N 1
ATOM 5157 C CA . ALA C 1 181 ? 57.313 16.856 5.576 1.00 29.30 181 ALA C CA 1
ATOM 5158 C C . ALA C 1 181 ? 55.792 17.101 5.469 1.00 29.11 181 ALA C C 1
ATOM 5159 O O . ALA C 1 181 ? 55.318 18.225 5.165 1.00 25.92 181 ALA C O 1
ATOM 5161 N N . GLY C 1 182 ? 55.047 16.022 5.694 1.00 28.71 182 GLY C N 1
ATOM 5162 C CA . GLY C 1 182 ? 53.615 16.102 5.807 1.00 31.36 182 GLY C CA 1
ATOM 5163 C C . GLY C 1 182 ? 53.204 16.972 6.981 1.00 33.21 182 GLY C C 1
ATOM 5164 O O . GLY C 1 182 ? 53.822 16.982 8.050 1.00 32.11 182 GLY C O 1
ATOM 5165 N N . VAL C 1 183 ? 52.181 17.752 6.739 1.00 36.09 183 VAL C N 1
ATOM 5166 C CA . VAL C 1 183 ? 51.423 18.389 7.797 1.00 42.80 183 VAL C CA 1
ATOM 5167 C C . VAL C 1 183 ? 50.329 17.382 8.195 1.00 51.12 183 VAL C C 1
ATOM 5168 O O . VAL C 1 183 ? 49.216 17.412 7.627 1.00 50.65 183 VAL C O 1
ATOM 5172 N N . THR C 1 184 ? 50.664 16.474 9.127 1.00 61.87 184 THR C N 1
ATOM 5173 C CA . THR C 1 184 ? 49.769 15.341 9.588 1.00 68.03 184 THR C CA 1
ATOM 5174 C C . THR C 1 184 ? 48.239 15.649 9.516 1.00 73.71 184 THR C C 1
ATOM 5175 O O . THR C 1 184 ? 47.549 15.408 8.498 1.00 67.56 184 THR C O 1
ATOM 5179 N N . PRO C 1 193 ? 58.793 7.466 4.853 1.00 53.00 193 PRO C N 1
ATOM 5180 C CA . PRO C 1 193 ? 59.036 8.349 3.702 1.00 52.98 193 PRO C CA 1
ATOM 5181 C C . PRO C 1 193 ? 60.192 9.400 3.980 1.00 53.80 193 PRO C C 1
ATOM 5182 O O . PRO C 1 193 ? 61.382 9.072 3.759 1.00 49.01 193 PRO C O 1
ATOM 5186 N N . ILE C 1 194 ? 59.845 10.598 4.493 1.00 48.46 194 ILE C N 1
ATOM 5187 C CA . ILE C 1 194 ? 60.791 11.702 4.794 1.00 43.14 194 ILE C CA 1
ATOM 5188 C C . ILE C 1 194 ? 61.706 11.380 5.978 1.00 45.00 194 ILE C C 1
ATOM 5189 O O . ILE C 1 194 ? 62.837 11.829 6.033 1.00 40.14 194 ILE C O 1
ATOM 5194 N N . GLU C 1 195 ? 61.197 10.597 6.925 1.00 50.16 195 GLU C N 1
ATOM 5195 C CA . GLU C 1 195 ? 61.947 10.272 8.124 1.00 47.12 195 GLU C CA 1
ATOM 5196 C C . GLU C 1 195 ? 63.102 9.275 7.881 1.00 42.64 195 GLU C C 1
ATOM 5197 O O . GLU C 1 195 ? 64.080 9.303 8.610 1.00 40.44 195 GLU C O 1
ATOM 5203 N N . ASN C 1 196 ? 63.051 8.454 6.837 1.00 43.27 196 ASN C N 1
ATOM 5204 C CA . ASN C 1 196 ? 64.173 7.545 6.582 1.00 47.89 196 ASN C CA 1
ATOM 5205 C C . ASN C 1 196 ? 65.255 8.347 6.002 1.00 48.23 196 ASN C C 1
ATOM 5206 O O . ASN C 1 196 ? 66.407 8.194 6.396 1.00 50.11 196 ASN C O 1
ATOM 5211 N N . ILE C 1 197 ? 64.883 9.178 5.031 1.00 44.67 197 ILE C N 1
ATOM 5212 C CA . ILE C 1 197 ? 65.833 10.106 4.445 1.00 43.05 197 ILE C CA 1
ATOM 5213 C C . ILE C 1 197 ? 66.602 10.735 5.579 1.00 38.00 197 ILE C C 1
ATOM 5214 O O . ILE C 1 197 ? 67.832 10.618 5.635 1.00 39.01 197 ILE C O 1
ATOM 5219 N N . LEU C 1 198 ? 65.887 11.352 6.515 1.00 33.02 198 LEU C N 1
ATOM 5220 C CA . LEU C 1 198 ? 66.577 12.066 7.584 1.00 34.06 198 LEU C CA 1
ATOM 5221 C C . LEU C 1 198 ? 67.488 11.175 8.355 1.00 35.86 198 LEU C C 1
ATOM 5222 O O . LEU C 1 198 ? 68.595 11.538 8.646 1.00 38.69 198 LEU C O 1
ATOM 5227 N N . THR C 1 199 ? 67.030 9.975 8.639 1.00 41.07 199 THR C N 1
ATOM 5228 C CA . THR C 1 199 ? 67.748 9.087 9.533 1.00 37.93 199 THR C CA 1
ATOM 5229 C C . THR C 1 199 ? 69.046 8.630 8.860 1.00 40.46 199 THR C C 1
ATOM 5230 O O . THR C 1 199 ? 70.147 8.677 9.472 1.00 42.64 199 THR C O 1
ATOM 5234 N N . GLN C 1 200 ? 68.937 8.210 7.603 1.00 37.58 200 GLN C N 1
ATOM 5235 C CA . GLN C 1 200 ? 70.128 7.817 6.841 1.00 38.15 200 GLN C CA 1
ATOM 5236 C C . GLN C 1 200 ? 71.137 8.993 6.728 1.00 36.42 200 GLN C C 1
ATOM 5237 O O . GLN C 1 200 ? 72.351 8.773 6.726 1.00 33.26 200 GLN C O 1
ATOM 5243 N N . LEU C 1 201 ? 70.624 10.229 6.652 1.00 36.29 201 LEU C N 1
ATOM 5244 C CA . LEU C 1 201 ? 71.499 11.425 6.539 1.00 36.23 201 LEU C CA 1
ATOM 5245 C C . LEU C 1 201 ? 72.187 11.719 7.841 1.00 34.87 201 LEU C C 1
ATOM 5246 O O . LEU C 1 201 ? 73.420 11.931 7.905 1.00 38.07 201 LEU C O 1
ATOM 5251 N N . ALA C 1 202 ? 71.394 11.707 8.890 1.00 33.40 202 ALA C N 1
ATOM 5252 C CA . ALA C 1 202 ? 71.944 11.834 10.224 1.00 36.85 202 ALA C CA 1
ATOM 5253 C C . ALA C 1 202 ? 73.041 10.782 10.461 1.00 34.09 202 ALA C C 1
ATOM 5254 O O . ALA C 1 202 ? 74.119 11.144 10.905 1.00 33.53 202 ALA C O 1
ATOM 5256 N N . GLU C 1 203 ? 72.823 9.530 10.066 1.00 34.81 203 GLU C N 1
ATOM 5257 C CA . GLU C 1 203 ? 73.801 8.518 10.409 1.00 36.89 203 GLU C CA 1
ATOM 5258 C C . GLU C 1 203 ? 74.967 8.403 9.455 1.00 37.14 203 GLU C C 1
ATOM 5259 O O . GLU C 1 203 ? 75.899 7.683 9.764 1.00 39.79 203 GLU C O 1
ATOM 5265 N N . PHE C 1 204 ? 74.966 9.098 8.316 1.00 41.61 204 PHE C N 1
ATOM 5266 C CA . PHE C 1 204 ? 76.241 9.251 7.528 1.00 45.35 204 PHE C CA 1
ATOM 5267 C C . PHE C 1 204 ? 76.890 10.625 7.725 1.00 41.12 204 PHE C C 1
ATOM 5268 O O . PHE C 1 204 ? 77.709 11.035 6.909 1.00 35.33 204 PHE C O 1
ATOM 5276 N N . ASN C 1 205 ? 76.527 11.299 8.821 1.00 41.34 205 ASN C N 1
ATOM 5277 C CA . ASN C 1 205 ? 76.921 12.712 9.092 1.00 46.51 205 ASN C CA 1
ATOM 5278 C C . ASN C 1 205 ? 76.809 13.729 7.941 1.00 39.74 205 ASN C C 1
ATOM 5279 O O . ASN C 1 205 ? 77.746 14.519 7.645 1.00 33.53 205 ASN C O 1
ATOM 5284 N N . ALA C 1 206 ? 75.622 13.707 7.327 1.00 34.89 206 ALA C N 1
ATOM 5285 C CA . ALA C 1 206 ? 75.188 14.827 6.488 1.00 33.28 206 ALA C CA 1
ATOM 5286 C C . ALA C 1 206 ? 75.337 16.144 7.210 1.00 29.06 206 ALA C C 1
ATOM 5287 O O . ALA C 1 206 ? 75.179 16.187 8.428 1.00 28.40 206 ALA C O 1
ATOM 5289 N N . PRO C 1 207 ? 75.727 17.190 6.482 1.00 27.18 207 PRO C N 1
ATOM 5290 C CA . PRO C 1 207 ? 75.562 18.566 6.889 1.00 28.30 207 PRO C CA 1
ATOM 5291 C C . PRO C 1 207 ? 74.125 18.738 7.161 1.00 27.80 207 PRO C C 1
ATOM 5292 O O . PRO C 1 207 ? 73.373 17.955 6.674 1.00 30.74 207 PRO C O 1
ATOM 5296 N N . PRO C 1 208 ? 73.732 19.693 7.995 1.00 28.22 208 PRO C N 1
ATOM 5297 C CA . PRO C 1 208 ? 72.321 19.736 8.428 1.00 28.51 208 PRO C CA 1
ATOM 5298 C C . PRO C 1 208 ? 71.295 19.765 7.281 1.00 27.58 208 PRO C C 1
ATOM 5299 O O . PRO C 1 208 ? 71.451 20.521 6.325 1.00 28.16 208 PRO C O 1
ATOM 5303 N N . PRO C 1 209 ? 70.255 18.941 7.377 1.00 26.10 209 PRO C N 1
ATOM 5304 C CA . PRO C 1 209 ? 69.359 18.819 6.246 1.00 23.91 209 PRO C CA 1
ATOM 5305 C C . PRO C 1 209 ? 68.261 19.870 6.292 1.00 23.53 209 PRO C C 1
ATOM 5306 O O . PRO C 1 209 ? 67.589 19.993 7.296 1.00 22.06 209 PRO C O 1
ATOM 5310 N N . LEU C 1 210 ? 68.092 20.627 5.200 1.00 24.84 210 LEU C N 1
ATOM 5311 C CA . LEU C 1 210 ? 66.961 21.513 5.043 1.00 22.10 210 LEU C CA 1
ATOM 5312 C C . LEU C 1 210 ? 65.963 21.020 4.022 1.00 21.78 210 LEU C C 1
ATOM 5313 O O . LEU C 1 210 ? 66.306 20.472 3.045 1.00 23.26 210 LEU C O 1
ATOM 5318 N N . LEU C 1 211 ? 64.697 21.267 4.270 1.00 22.26 211 LEU C N 1
ATOM 5319 C CA . LEU C 1 211 ? 63.633 20.790 3.446 1.00 22.04 211 LEU C CA 1
ATOM 5320 C C . LEU C 1 211 ? 63.275 21.880 2.519 1.00 22.11 211 LEU C C 1
ATOM 5321 O O . LEU C 1 211 ? 62.813 22.966 2.961 1.00 22.57 211 LEU C O 1
ATOM 5326 N N . GLY C 1 212 ? 63.425 21.575 1.232 1.00 21.38 212 GLY C N 1
ATOM 5327 C CA . GLY C 1 212 ? 63.349 22.576 0.197 1.00 20.96 212 GLY C CA 1
ATOM 5328 C C . GLY C 1 212 ? 62.283 22.442 -0.834 1.00 22.41 212 GLY C C 1
ATOM 5329 O O . GLY C 1 212 ? 62.208 23.321 -1.713 1.00 24.64 212 GLY C O 1
ATOM 5330 N N . PHE C 1 213 ? 61.443 21.388 -0.798 1.00 23.02 213 PHE C N 1
ATOM 5331 C CA . PHE C 1 213 ? 60.424 21.265 -1.894 1.00 21.58 213 PHE C CA 1
ATOM 5332 C C . PHE C 1 213 ? 59.069 21.788 -1.486 1.00 20.94 213 PHE C C 1
ATOM 5333 O O . PHE C 1 213 ? 58.327 21.165 -0.769 1.00 22.33 213 PHE C O 1
ATOM 5341 N N . GLY C 1 214 ? 58.762 22.989 -1.900 1.00 21.51 214 GLY C N 1
ATOM 5342 C CA . GLY C 1 214 ? 57.351 23.426 -1.881 1.00 24.24 214 GLY C CA 1
ATOM 5343 C C . GLY C 1 214 ? 56.851 23.871 -0.543 1.00 26.20 214 GLY C C 1
ATOM 5344 O O . GLY C 1 214 ? 55.695 23.711 -0.154 1.00 28.84 214 GLY C O 1
ATOM 5345 N N . ILE C 1 215 ? 57.741 24.518 0.158 1.00 28.51 215 ILE C N 1
ATOM 5346 C CA . ILE C 1 215 ? 57.455 24.986 1.497 1.00 25.99 215 ILE C CA 1
ATOM 5347 C C . ILE C 1 215 ? 56.895 26.357 1.369 1.00 24.30 215 ILE C C 1
ATOM 5348 O O . ILE C 1 215 ? 57.620 27.297 1.060 1.00 25.37 215 ILE C O 1
ATOM 5353 N N . ALA C 1 216 ? 55.620 26.459 1.617 1.00 24.29 216 ALA C N 1
ATOM 5354 C CA . ALA C 1 216 ? 54.885 27.681 1.388 1.00 25.97 216 ALA C CA 1
ATOM 5355 C C . ALA C 1 216 ? 54.125 28.270 2.574 1.00 24.04 216 ALA C C 1
ATOM 5356 O O . ALA C 1 216 ? 53.622 29.379 2.484 1.00 23.71 216 ALA C O 1
ATOM 5358 N N . GLU C 1 217 ? 53.996 27.541 3.664 1.00 26.80 217 GLU C N 1
ATOM 5359 C CA . GLU C 1 217 ? 53.180 28.036 4.797 1.00 31.27 217 GLU C CA 1
ATOM 5360 C C . GLU C 1 217 ? 53.836 27.740 6.109 1.00 28.77 217 GLU C C 1
ATOM 5361 O O . GLU C 1 217 ? 54.605 26.798 6.218 1.00 30.29 217 GLU C O 1
ATOM 5367 N N . PRO C 1 218 ? 53.467 28.504 7.140 1.00 30.68 218 PRO C N 1
ATOM 5368 C CA . PRO C 1 218 ? 54.153 28.269 8.401 1.00 30.66 218 PRO C CA 1
ATOM 5369 C C . PRO C 1 218 ? 54.045 26.865 8.907 1.00 28.38 218 PRO C C 1
ATOM 5370 O O . PRO C 1 218 ? 55.006 26.349 9.409 1.00 28.54 218 PRO C O 1
ATOM 5374 N N . GLU C 1 219 ? 52.891 26.245 8.722 1.00 27.46 219 GLU C N 1
ATOM 5375 C CA . GLU C 1 219 ? 52.628 24.957 9.283 1.00 29.32 219 GLU C CA 1
ATOM 5376 C C . GLU C 1 219 ? 53.611 23.990 8.693 1.00 28.65 219 GLU C C 1
ATOM 5377 O O . GLU C 1 219 ? 54.081 23.064 9.357 1.00 29.27 219 GLU C O 1
ATOM 5383 N N . GLN C 1 220 ? 53.961 24.215 7.435 1.00 29.00 220 GLN C N 1
ATOM 5384 C CA . GLN C 1 220 ? 54.873 23.312 6.748 1.00 27.07 220 GLN C CA 1
ATOM 5385 C C . GLN C 1 220 ? 56.241 23.517 7.290 1.00 26.34 220 GLN C C 1
ATOM 5386 O O . GLN C 1 220 ? 57.022 22.572 7.336 1.00 25.51 220 GLN C O 1
ATOM 5392 N N . VAL C 1 221 ? 56.539 24.743 7.728 1.00 24.88 221 VAL C N 1
ATOM 5393 C CA . VAL C 1 221 ? 57.817 24.956 8.360 1.00 22.75 221 VAL C CA 1
ATOM 5394 C C . VAL C 1 221 ? 57.850 24.156 9.655 1.00 21.73 221 VAL C C 1
ATOM 5395 O O . VAL C 1 221 ? 58.742 23.369 9.888 1.00 19.02 221 VAL C O 1
ATOM 5399 N N . ARG C 1 222 ? 56.858 24.340 10.497 1.00 24.04 222 ARG C N 1
ATOM 5400 C CA . ARG C 1 222 ? 56.820 23.590 11.735 1.00 27.12 222 ARG C CA 1
ATOM 5401 C C . ARG C 1 222 ? 56.944 22.118 11.471 1.00 29.03 222 ARG C C 1
ATOM 5402 O O . ARG C 1 222 ? 57.770 21.483 12.082 1.00 32.40 222 ARG C O 1
ATOM 5410 N N . ALA C 1 223 ? 56.149 21.571 10.551 1.00 28.95 223 ALA C N 1
ATOM 5411 C CA . ALA C 1 223 ? 56.263 20.173 10.185 1.00 26.77 223 ALA C CA 1
ATOM 5412 C C . ALA C 1 223 ? 57.662 19.790 9.824 1.00 27.60 223 ALA C C 1
ATOM 5413 O O . ALA C 1 223 ? 58.099 18.670 10.129 1.00 28.16 223 ALA C O 1
ATOM 5415 N N . ALA C 1 224 ? 58.351 20.690 9.104 1.00 27.43 224 ALA C N 1
ATOM 5416 C CA . ALA C 1 224 ? 59.754 20.448 8.664 1.00 25.61 224 ALA C CA 1
ATOM 5417 C C . ALA C 1 224 ? 60.667 20.109 9.826 1.00 27.61 224 ALA C C 1
ATOM 5418 O O . ALA C 1 224 ? 61.533 19.214 9.714 1.00 25.59 224 ALA C O 1
ATOM 5420 N N . ILE C 1 225 ? 60.442 20.812 10.942 1.00 26.49 225 ILE C N 1
ATOM 5421 C CA . ILE C 1 225 ? 61.332 20.733 12.069 1.00 29.51 225 ILE C CA 1
ATOM 5422 C C . ILE C 1 225 ? 60.963 19.564 12.935 1.00 29.43 225 ILE C C 1
ATOM 5423 O O . ILE C 1 225 ? 61.809 18.759 13.254 1.00 27.72 225 ILE C O 1
ATOM 5428 N N . LYS C 1 226 ? 59.685 19.484 13.313 1.00 33.54 226 LYS C N 1
ATOM 5429 C CA . LYS C 1 226 ? 59.105 18.291 13.987 1.00 35.23 226 LYS C CA 1
ATOM 5430 C C . LYS C 1 226 ? 59.555 16.922 13.402 1.00 32.10 226 LYS C C 1
ATOM 5431 O O . LYS C 1 226 ? 59.828 15.998 14.150 1.00 29.18 226 LYS C O 1
ATOM 5437 N N . ALA C 1 227 ? 59.681 16.811 12.083 1.00 31.40 227 ALA C N 1
ATOM 5438 C CA . ALA C 1 227 ? 60.226 15.579 11.492 1.00 33.39 227 ALA C CA 1
ATOM 5439 C C . ALA C 1 227 ? 61.744 15.428 11.597 1.00 35.05 227 ALA C C 1
ATOM 5440 O O . ALA C 1 227 ? 62.305 14.383 11.172 1.00 39.46 227 ALA C O 1
ATOM 5442 N N . GLY C 1 228 ? 62.406 16.447 12.155 1.00 31.97 228 GLY C N 1
ATOM 5443 C CA . GLY C 1 228 ? 63.839 16.385 12.484 1.00 27.50 228 GLY C CA 1
ATOM 5444 C C . GLY C 1 228 ? 64.755 17.073 11.519 1.00 26.85 228 GLY C C 1
ATOM 5445 O O . GLY C 1 228 ? 65.986 16.834 11.524 1.00 27.56 228 GLY C O 1
ATOM 5446 N N . ALA C 1 229 ? 64.203 17.921 10.665 1.00 24.29 229 ALA C N 1
ATOM 5447 C CA . ALA C 1 229 ? 65.068 18.683 9.823 1.00 23.97 229 ALA C CA 1
ATOM 5448 C C . ALA C 1 229 ? 65.699 19.837 10.606 1.00 22.34 229 ALA C C 1
ATOM 5449 O O . ALA C 1 229 ? 65.163 20.247 11.629 1.00 21.65 229 ALA C O 1
ATOM 5451 N N . ALA C 1 230 ? 66.815 20.358 10.093 1.00 19.75 230 ALA C N 1
ATOM 5452 C CA . ALA C 1 230 ? 67.430 21.543 10.658 1.00 20.79 230 ALA C CA 1
ATOM 5453 C C . ALA C 1 230 ? 66.651 22.820 10.373 1.00 22.45 230 ALA C C 1
ATOM 5454 O O . ALA C 1 230 ? 66.878 23.806 10.999 1.00 22.18 230 ALA C O 1
ATOM 5456 N N . GLY C 1 231 ? 65.735 22.794 9.409 1.00 26.09 231 GLY C N 1
ATOM 5457 C CA . GLY C 1 231 ? 65.085 24.009 8.903 1.00 25.10 231 GLY C CA 1
ATOM 5458 C C . GLY C 1 231 ? 64.385 23.761 7.571 1.00 25.47 231 GLY C C 1
ATOM 5459 O O . GLY C 1 231 ? 64.216 22.638 7.181 1.00 25.65 231 GLY C O 1
ATOM 5460 N N . ALA C 1 232 ? 64.030 24.841 6.886 1.00 25.24 232 ALA C N 1
ATOM 5461 C CA . ALA C 1 232 ? 63.210 24.876 5.707 1.00 24.36 232 ALA C CA 1
ATOM 5462 C C . ALA C 1 232 ? 63.679 26.016 4.744 1.00 23.32 232 ALA C C 1
ATOM 5463 O O . ALA C 1 232 ? 63.953 27.102 5.161 1.00 21.84 232 ALA C O 1
ATOM 5465 N N . ILE C 1 233 ? 63.703 25.730 3.451 1.00 23.67 233 ILE C N 1
ATOM 5466 C CA . ILE C 1 233 ? 63.992 26.678 2.403 1.00 22.07 233 ILE C CA 1
ATOM 5467 C C . ILE C 1 233 ? 62.705 26.842 1.620 1.00 21.84 233 ILE C C 1
ATOM 5468 O O . ILE C 1 233 ? 62.078 25.896 1.225 1.00 22.53 233 ILE C O 1
ATOM 5473 N N . SER C 1 234 ? 62.314 28.062 1.373 1.00 23.23 234 SER C N 1
ATOM 5474 C CA . SER C 1 234 ? 61.063 28.366 0.732 1.00 21.60 234 SER C CA 1
ATOM 5475 C C . SER C 1 234 ? 61.485 29.202 -0.484 1.00 23.04 234 SER C C 1
ATOM 5476 O O . SER C 1 234 ? 62.211 30.167 -0.366 1.00 26.63 234 SER C O 1
ATOM 5479 N N . GLY C 1 235 ? 61.109 28.765 -1.667 1.00 24.73 235 GLY C N 1
ATOM 5480 C CA . GLY C 1 235 ? 61.462 29.451 -2.906 1.00 26.38 235 GLY C CA 1
ATOM 5481 C C . GLY C 1 235 ? 60.273 30.038 -3.638 1.00 26.37 235 GLY C C 1
ATOM 5482 O O . GLY C 1 235 ? 59.993 31.216 -3.508 1.00 29.26 235 GLY C O 1
ATOM 5483 N N . SER C 1 236 ? 59.535 29.226 -4.361 1.00 24.53 236 SER C N 1
ATOM 5484 C CA . SER C 1 236 ? 58.420 29.727 -5.076 1.00 23.85 236 SER C CA 1
ATOM 5485 C C . SER C 1 236 ? 57.420 30.600 -4.340 1.00 24.54 236 SER C C 1
ATOM 5486 O O . SER C 1 236 ? 56.888 31.507 -4.956 1.00 25.70 236 SER C O 1
ATOM 5489 N N . ALA C 1 237 ? 57.150 30.337 -3.060 1.00 24.36 237 ALA C N 1
ATOM 5490 C CA . ALA C 1 237 ? 56.223 31.140 -2.259 1.00 22.67 237 ALA C CA 1
ATOM 5491 C C . ALA C 1 237 ? 56.645 32.548 -2.112 1.00 25.04 237 ALA C C 1
ATOM 5492 O O . ALA C 1 237 ? 55.798 33.436 -2.052 1.00 29.71 237 ALA C O 1
ATOM 5494 N N . VAL C 1 238 ? 57.951 32.763 -2.022 1.00 25.59 238 VAL C N 1
ATOM 5495 C CA . VAL C 1 238 ? 58.525 34.087 -1.889 1.00 24.80 238 VAL C CA 1
ATOM 5496 C C . VAL C 1 238 ? 58.446 34.767 -3.237 1.00 26.48 238 VAL C C 1
ATOM 5497 O O . VAL C 1 238 ? 58.054 35.957 -3.389 1.00 26.10 238 VAL C O 1
ATOM 5501 N N . VAL C 1 239 ? 58.835 34.007 -4.242 1.00 25.31 239 VAL C N 1
ATOM 5502 C CA . VAL C 1 239 ? 58.914 34.571 -5.579 1.00 25.06 239 VAL C CA 1
ATOM 5503 C C . VAL C 1 239 ? 57.523 34.969 -5.987 1.00 25.19 239 VAL C C 1
ATOM 5504 O O . VAL C 1 239 ? 57.310 36.042 -6.505 1.00 24.35 239 VAL C O 1
ATOM 5508 N N . LYS C 1 240 ? 56.566 34.091 -5.708 1.00 27.04 240 LYS C N 1
ATOM 5509 C CA . LYS C 1 240 ? 55.130 34.429 -5.864 1.00 30.93 240 LYS C CA 1
ATOM 5510 C C . LYS C 1 240 ? 54.726 35.798 -5.373 1.00 29.25 240 LYS C C 1
ATOM 5511 O O . LYS C 1 240 ? 54.008 36.499 -6.075 1.00 30.29 240 LYS C O 1
ATOM 5517 N N . ILE C 1 241 ? 55.144 36.166 -4.171 1.00 27.03 241 ILE C N 1
ATOM 5518 C CA . ILE C 1 241 ? 54.770 37.462 -3.603 1.00 28.26 241 ILE C CA 1
ATOM 5519 C C . ILE C 1 241 ? 55.351 38.552 -4.518 1.00 29.45 241 ILE C C 1
ATOM 5520 O O . ILE C 1 241 ? 54.618 39.484 -4.942 1.00 28.17 241 ILE C O 1
ATOM 5525 N N . ILE C 1 242 ? 56.644 38.400 -4.857 1.00 28.52 242 ILE C N 1
ATOM 5526 C CA . ILE C 1 242 ? 57.319 39.309 -5.812 1.00 27.36 242 ILE C CA 1
ATOM 5527 C C . ILE C 1 242 ? 56.560 39.503 -7.155 1.00 28.95 242 ILE C C 1
ATOM 5528 O O . ILE C 1 242 ? 56.537 40.637 -7.704 1.00 26.43 242 ILE C O 1
ATOM 5533 N N . GLU C 1 243 ? 55.936 38.443 -7.681 1.00 28.85 243 GLU C N 1
ATOM 5534 C CA . GLU C 1 243 ? 55.223 38.593 -8.968 1.00 33.34 243 GLU C CA 1
ATOM 5535 C C . GLU C 1 243 ? 53.958 39.413 -8.818 1.00 32.59 243 GLU C C 1
ATOM 5536 O O . GLU C 1 243 ? 53.748 40.350 -9.546 1.00 35.69 243 GLU C O 1
ATOM 5542 N N . ALA C 1 244 ? 53.188 39.122 -7.788 1.00 35.67 244 ALA C N 1
ATOM 5543 C CA . ALA C 1 244 ? 51.923 39.818 -7.478 1.00 33.53 244 ALA C CA 1
ATOM 5544 C C . ALA C 1 244 ? 52.074 41.271 -7.126 1.00 34.08 244 ALA C C 1
ATOM 5545 O O . ALA C 1 244 ? 51.096 41.978 -6.932 1.00 35.39 244 ALA C O 1
ATOM 5547 N N . HIS C 1 245 ? 53.290 41.708 -6.886 1.00 37.65 245 HIS C N 1
ATOM 5548 C CA . HIS C 1 245 ? 53.477 43.065 -6.372 1.00 40.61 245 HIS C CA 1
ATOM 5549 C C . HIS C 1 245 ? 54.722 43.703 -6.947 1.00 36.67 245 HIS C C 1
ATOM 5550 O O . HIS C 1 245 ? 55.230 44.617 -6.377 1.00 39.43 245 HIS C O 1
ATOM 5557 N N . GLN C 1 246 ? 55.197 43.234 -8.079 1.00 35.33 246 GLN C N 1
ATOM 5558 C CA . GLN C 1 246 ? 56.369 43.811 -8.713 1.00 37.31 246 GLN C CA 1
ATOM 5559 C C . GLN C 1 246 ? 56.316 45.305 -8.989 1.00 37.18 246 GLN C C 1
ATOM 5560 O O . GLN C 1 246 ? 57.353 45.973 -9.023 1.00 37.54 246 GLN C O 1
ATOM 5566 N N . HIS C 1 247 ? 55.125 45.834 -9.203 1.00 40.93 247 HIS C N 1
ATOM 5567 C CA . HIS C 1 247 ? 54.998 47.269 -9.474 1.00 39.72 247 HIS C CA 1
ATOM 5568 C C . HIS C 1 247 ? 54.606 48.103 -8.285 1.00 40.13 247 HIS C C 1
ATOM 5569 O O . HIS C 1 247 ? 54.275 49.253 -8.474 1.00 46.39 247 HIS C O 1
ATOM 5576 N N . ASP C 1 248 ? 54.626 47.562 -7.074 1.00 40.04 248 ASP C N 1
ATOM 5577 C CA . ASP C 1 248 ? 54.321 48.365 -5.853 1.00 38.67 248 ASP C CA 1
ATOM 5578 C C . ASP C 1 248 ? 55.219 48.040 -4.637 1.00 36.03 248 ASP C C 1
ATOM 5579 O O . ASP C 1 248 ? 54.891 47.163 -3.802 1.00 31.08 248 ASP C O 1
ATOM 5584 N N . GLU C 1 249 ? 56.322 48.791 -4.553 1.00 35.29 249 GLU C N 1
ATOM 5585 C CA . GLU C 1 249 ? 57.404 48.539 -3.614 1.00 34.79 249 GLU C CA 1
ATOM 5586 C C . GLU C 1 249 ? 56.857 48.462 -2.193 1.00 37.98 249 GLU C C 1
ATOM 5587 O O . GLU C 1 249 ? 57.230 47.538 -1.431 1.00 35.79 249 GLU C O 1
ATOM 5593 N N . ALA C 1 250 ? 55.970 49.390 -1.812 1.00 32.91 250 ALA C N 1
ATOM 5594 C CA . ALA C 1 250 ? 55.724 49.494 -0.394 1.00 35.20 250 ALA C CA 1
ATOM 5595 C C . ALA C 1 250 ? 54.931 48.327 0.003 1.00 33.13 250 ALA C C 1
ATOM 5596 O O . ALA C 1 250 ? 55.031 47.836 1.128 1.00 33.33 250 ALA C O 1
ATOM 5598 N N . THR C 1 251 ? 54.161 47.845 -0.952 1.00 32.47 251 THR C N 1
ATOM 5599 C CA . THR C 1 251 ? 53.312 46.708 -0.691 1.00 32.01 251 THR C CA 1
ATOM 5600 C C . THR C 1 251 ? 54.106 45.435 -0.823 1.00 33.26 251 THR C C 1
ATOM 5601 O O . THR C 1 251 ? 54.021 44.571 0.063 1.00 33.75 251 THR C O 1
ATOM 5605 N N . LEU C 1 252 ? 54.929 45.326 -1.868 1.00 32.86 252 LEU C N 1
ATOM 5606 C CA . LEU C 1 252 ? 55.796 44.155 -2.012 1.00 30.56 252 LEU C CA 1
ATOM 5607 C C . LEU C 1 252 ? 56.625 43.954 -0.739 1.00 30.58 252 LEU C C 1
ATOM 5608 O O . LEU C 1 252 ? 56.638 42.870 -0.190 1.00 28.67 252 LEU C O 1
ATOM 5613 N N . LEU C 1 253 ? 57.256 45.009 -0.224 1.00 31.26 253 LEU C N 1
ATOM 5614 C CA . LEU C 1 253 ? 58.159 44.861 0.933 1.00 30.13 253 LEU C CA 1
ATOM 5615 C C . LEU C 1 253 ? 57.397 44.560 2.172 1.00 29.99 253 LEU C C 1
ATOM 5616 O O . LEU C 1 253 ? 57.820 43.746 2.985 1.00 34.06 253 LEU C O 1
ATOM 5621 N N . ALA C 1 254 ? 56.244 45.166 2.305 1.00 31.65 254 ALA C N 1
ATOM 5622 C CA . ALA C 1 254 ? 55.351 44.860 3.441 1.00 31.19 254 ALA C CA 1
ATOM 5623 C C . ALA C 1 254 ? 54.894 43.396 3.398 1.00 30.54 254 ALA C C 1
ATOM 5624 O O . ALA C 1 254 ? 54.887 42.739 4.410 1.00 31.71 254 ALA C O 1
ATOM 5626 N N . LYS C 1 255 ? 54.446 42.904 2.246 1.00 29.61 255 LYS C N 1
ATOM 5627 C CA . LYS C 1 255 ? 53.795 41.599 2.249 1.00 31.90 255 LYS C CA 1
ATOM 5628 C C . LYS C 1 255 ? 54.875 40.512 2.376 1.00 31.43 255 LYS C C 1
ATOM 5629 O O . LYS C 1 255 ? 54.598 39.407 2.794 1.00 31.26 255 LYS C O 1
ATOM 5635 N N . LEU C 1 256 ? 56.105 40.878 2.068 1.00 30.32 256 LEU C N 1
ATOM 5636 C CA . LEU C 1 256 ? 57.264 40.009 2.154 1.00 30.67 256 LEU C CA 1
ATOM 5637 C C . LEU C 1 256 ? 57.740 40.003 3.630 1.00 32.70 256 LEU C C 1
ATOM 5638 O O . LEU C 1 256 ? 58.137 38.971 4.189 1.00 29.28 256 LEU C O 1
ATOM 5643 N N . ALA C 1 257 ? 57.683 41.177 4.260 1.00 32.49 257 ALA C N 1
ATOM 5644 C CA . ALA C 1 257 ? 58.113 41.318 5.631 1.00 31.57 257 ALA C CA 1
ATOM 5645 C C . ALA C 1 257 ? 57.264 40.449 6.488 1.00 30.39 257 ALA C C 1
ATOM 5646 O O . ALA C 1 257 ? 57.685 39.988 7.550 1.00 30.67 257 ALA C O 1
ATOM 5648 N N . GLU C 1 258 ? 56.053 40.223 6.023 1.00 29.31 258 GLU C N 1
ATOM 5649 C CA . GLU C 1 258 ? 55.032 39.684 6.870 1.00 30.30 258 GLU C CA 1
ATOM 5650 C C . GLU C 1 258 ? 55.120 38.177 6.757 1.00 30.75 258 GLU C C 1
ATOM 5651 O O . GLU C 1 258 ? 55.092 37.416 7.758 1.00 30.71 258 GLU C O 1
ATOM 5657 N N . PHE C 1 259 ? 55.242 37.766 5.505 1.00 28.70 259 PHE C N 1
ATOM 5658 C CA . PHE C 1 259 ? 55.503 36.378 5.156 1.00 26.05 259 PHE C CA 1
ATOM 5659 C C . PHE C 1 259 ? 56.768 35.817 5.793 1.00 26.16 259 PHE C C 1
ATOM 5660 O O . PHE C 1 259 ? 56.784 34.690 6.265 1.00 27.19 259 PHE C O 1
ATOM 5668 N N . THR C 1 260 ? 57.830 36.592 5.848 1.00 24.93 260 THR C N 1
ATOM 5669 C CA . THR C 1 260 ? 59.010 36.121 6.524 1.00 24.43 260 THR C CA 1
ATOM 5670 C C . THR C 1 260 ? 58.795 35.899 8.037 1.00 24.51 260 THR C C 1
ATOM 5671 O O . THR C 1 260 ? 59.208 34.886 8.643 1.00 23.44 260 THR C O 1
ATOM 5675 N N . THR C 1 261 ? 58.188 36.896 8.654 1.00 26.41 261 THR C N 1
ATOM 5676 C CA . THR C 1 261 ? 57.942 36.904 10.100 1.00 26.11 261 THR C CA 1
ATOM 5677 C C . THR C 1 261 ? 57.097 35.696 10.479 1.00 26.37 261 THR C C 1
ATOM 5678 O O . THR C 1 261 ? 57.269 35.073 11.520 1.00 26.02 261 THR C O 1
ATOM 5682 N N . ALA C 1 262 ? 56.153 35.362 9.613 1.00 25.05 262 ALA C N 1
ATOM 5683 C CA . ALA C 1 262 ? 55.290 34.247 9.895 1.00 23.12 262 ALA C CA 1
ATOM 5684 C C . ALA C 1 262 ? 55.940 32.909 9.593 1.00 23.65 262 ALA C C 1
ATOM 5685 O O . ALA C 1 262 ? 55.651 31.900 10.302 1.00 24.09 262 ALA C O 1
ATOM 5687 N N . MET C 1 263 ? 56.791 32.864 8.567 1.00 20.73 263 MET C N 1
ATOM 5688 C CA . MET C 1 263 ? 57.456 31.620 8.269 1.00 22.23 263 MET C CA 1
ATOM 5689 C C . MET C 1 263 ? 58.540 31.308 9.332 1.00 23.04 263 MET C C 1
ATOM 5690 O O . MET C 1 263 ? 58.698 30.142 9.801 1.00 23.75 263 MET C O 1
ATOM 5695 N N . LYS C 1 264 ? 59.230 32.346 9.760 1.00 19.86 264 LYS C N 1
ATOM 5696 C CA . LYS C 1 264 ? 60.276 32.162 10.752 1.00 19.88 264 LYS C CA 1
ATOM 5697 C C . LYS C 1 264 ? 59.711 31.920 12.125 1.00 19.80 264 LYS C C 1
ATOM 5698 O O . LYS C 1 264 ? 60.318 31.195 12.896 1.00 19.27 264 LYS C O 1
ATOM 5704 N N . ALA C 1 265 ? 58.593 32.580 12.451 1.00 21.34 265 ALA C N 1
ATOM 5705 C CA . ALA C 1 265 ? 57.859 32.309 13.711 1.00 21.87 265 ALA C CA 1
ATOM 5706 C C . ALA C 1 265 ? 57.500 30.867 13.910 1.00 21.48 265 ALA C C 1
ATOM 5707 O O . ALA C 1 265 ? 57.312 30.476 15.027 1.00 23.04 265 ALA C O 1
ATOM 5709 N N . ALA C 1 266 ? 57.409 30.062 12.864 1.00 22.52 266 ALA C N 1
ATOM 5710 C CA . ALA C 1 266 ? 57.192 28.614 13.075 1.00 24.10 266 ALA C CA 1
ATOM 5711 C C . ALA C 1 266 ? 58.451 27.760 13.195 1.00 24.28 266 ALA C C 1
ATOM 5712 O O . ALA C 1 266 ? 58.315 26.531 13.184 1.00 24.04 266 ALA C O 1
ATOM 5714 N N . THR C 1 267 ? 59.643 28.364 13.313 1.00 23.01 267 THR C N 1
ATOM 5715 C CA . THR C 1 267 ? 60.858 27.552 13.437 1.00 22.46 267 THR C CA 1
ATOM 5716 C C . THR C 1 267 ? 61.007 27.200 14.873 1.00 23.48 267 THR C C 1
ATOM 5717 O O . THR C 1 267 ? 60.186 27.709 15.688 1.00 26.18 267 THR C O 1
ATOM 5722 N N . MET D 1 1 ? 50.176 0.570 -25.269 1.00 57.30 1 MET D N 1
ATOM 5723 C CA . MET D 1 1 ? 50.064 2.027 -25.599 1.00 57.08 1 MET D CA 1
ATOM 5724 C C . MET D 1 1 ? 48.715 2.360 -26.331 1.00 60.30 1 MET D C 1
ATOM 5725 O O . MET D 1 1 ? 48.701 2.419 -27.570 1.00 67.91 1 MET D O 1
ATOM 5730 N N . SER D 1 2 ? 47.608 2.573 -25.572 1.00 52.88 2 SER D N 1
ATOM 5731 C CA . SER D 1 2 ? 46.221 2.627 -26.130 1.00 54.44 2 SER D CA 1
ATOM 5732 C C . SER D 1 2 ? 45.201 3.496 -25.330 1.00 48.21 2 SER D C 1
ATOM 5733 O O . SER D 1 2 ? 45.616 4.145 -24.434 1.00 51.13 2 SER D O 1
ATOM 5736 N N . ASN D 1 3 ? 43.898 3.560 -25.649 1.00 50.18 3 ASN D N 1
ATOM 5737 C CA . ASN D 1 3 ? 43.304 3.196 -26.985 1.00 52.58 3 ASN D CA 1
ATOM 5738 C C . ASN D 1 3 ? 42.629 4.417 -27.551 1.00 42.75 3 ASN D C 1
ATOM 5739 O O . ASN D 1 3 ? 42.865 4.772 -28.700 1.00 40.98 3 ASN D O 1
ATOM 5744 N N . ARG D 1 4 ? 41.851 5.108 -26.734 1.00 38.14 4 ARG D N 1
ATOM 5745 C CA . ARG D 1 4 ? 41.656 6.512 -27.018 1.00 33.39 4 ARG D CA 1
ATOM 5746 C C . ARG D 1 4 ? 43.029 7.264 -27.153 1.00 31.75 4 ARG D C 1
ATOM 5747 O O . ARG D 1 4 ? 43.173 8.152 -27.993 1.00 29.87 4 ARG D O 1
ATOM 5755 N N . TYR D 1 5 ? 44.051 6.892 -26.385 1.00 28.82 5 TYR D N 1
ATOM 5756 C CA . TYR D 1 5 ? 45.384 7.474 -26.660 1.00 27.00 5 TYR D CA 1
ATOM 5757 C C . TYR D 1 5 ? 46.031 7.061 -27.932 1.00 27.76 5 TYR D C 1
ATOM 5758 O O . TYR D 1 5 ? 46.693 7.867 -28.522 1.00 28.55 5 TYR D O 1
ATOM 5767 N N . GLN D 1 6 ? 45.919 5.807 -28.356 1.00 32.43 6 GLN D N 1
ATOM 5768 C CA . GLN D 1 6 ? 46.594 5.490 -29.610 1.00 33.13 6 GLN D CA 1
ATOM 5769 C C . GLN D 1 6 ? 45.904 6.121 -30.772 1.00 26.51 6 GLN D C 1
ATOM 5770 O O . GLN D 1 6 ? 46.513 6.561 -31.712 1.00 25.16 6 GLN D O 1
ATOM 5776 N N . ALA D 1 7 ? 44.616 6.207 -30.700 1.00 25.01 7 ALA D N 1
ATOM 5777 C CA . ALA D 1 7 ? 43.953 6.847 -31.795 1.00 22.64 7 ALA D CA 1
ATOM 5778 C C . ALA D 1 7 ? 44.460 8.285 -31.851 1.00 21.17 7 ALA D C 1
ATOM 5779 O O . ALA D 1 7 ? 44.688 8.821 -32.930 1.00 21.04 7 ALA D O 1
ATOM 5781 N N . LYS D 1 8 ? 44.643 8.924 -30.705 1.00 21.18 8 LYS D N 1
ATOM 5782 C CA . LYS D 1 8 ? 44.956 10.365 -30.734 1.00 21.05 8 LYS D CA 1
ATOM 5783 C C . LYS D 1 8 ? 46.372 10.580 -31.244 1.00 21.23 8 LYS D C 1
ATOM 5784 O O . LYS D 1 8 ? 46.652 11.527 -31.977 1.00 20.20 8 LYS D O 1
ATOM 5790 N N . PHE D 1 9 ? 47.234 9.648 -30.903 1.00 21.44 9 PHE D N 1
ATOM 5791 C CA . PHE D 1 9 ? 48.606 9.734 -31.264 1.00 23.70 9 PHE D CA 1
ATOM 5792 C C . PHE D 1 9 ? 48.898 9.351 -32.723 1.00 24.40 9 PHE D C 1
ATOM 5793 O O . PHE D 1 9 ? 49.835 9.911 -33.330 1.00 23.42 9 PHE D O 1
ATOM 5801 N N . ALA D 1 10 ? 48.107 8.439 -33.282 1.00 24.29 10 ALA D N 1
ATOM 5802 C CA . ALA D 1 10 ? 48.113 8.167 -34.744 1.00 23.72 10 ALA D CA 1
ATOM 5803 C C . ALA D 1 10 ? 47.559 9.326 -35.518 1.00 23.03 10 ALA D C 1
ATOM 5804 O O . ALA D 1 10 ? 48.120 9.700 -36.512 1.00 26.08 10 ALA D O 1
ATOM 5806 N N . ALA D 1 11 ? 46.449 9.903 -35.092 1.00 21.89 11 ALA D N 1
ATOM 5807 C CA . ALA D 1 11 ? 45.955 11.093 -35.763 1.00 21.47 11 ALA D CA 1
ATOM 5808 C C . ALA D 1 11 ? 46.997 12.210 -35.800 1.00 23.84 11 ALA D C 1
ATOM 5809 O O . ALA D 1 11 ? 47.296 12.860 -36.850 1.00 26.47 11 ALA D O 1
ATOM 5811 N N . LEU D 1 12 ? 47.592 12.437 -34.649 1.00 23.92 12 LEU D N 1
ATOM 5812 C CA . LEU D 1 12 ? 48.503 13.554 -34.516 1.00 22.62 12 LEU D CA 1
ATOM 5813 C C . LEU D 1 12 ? 49.756 13.324 -35.341 1.00 22.96 12 LEU D C 1
ATOM 5814 O O . LEU D 1 12 ? 50.419 14.270 -35.794 1.00 23.21 12 LEU D O 1
ATOM 5819 N N . LYS D 1 13 ? 50.094 12.062 -35.503 1.00 22.47 13 LYS D N 1
ATOM 5820 C CA . LYS D 1 13 ? 51.293 11.732 -36.229 1.00 25.43 13 LYS D CA 1
ATOM 5821 C C . LYS D 1 13 ? 51.034 12.067 -37.686 1.00 24.05 13 LYS D C 1
ATOM 5822 O O . LYS D 1 13 ? 51.838 12.685 -38.375 1.00 25.74 13 LYS D O 1
ATOM 5828 N N . ALA D 1 14 ? 49.876 11.679 -38.133 1.00 22.93 14 ALA D N 1
ATOM 5829 C CA . ALA D 1 14 ? 49.516 11.839 -39.497 1.00 22.90 14 ALA D CA 1
ATOM 5830 C C . ALA D 1 14 ? 49.366 13.312 -39.741 1.00 22.73 14 ALA D C 1
ATOM 5831 O O . ALA D 1 14 ? 49.438 13.729 -40.871 1.00 26.24 1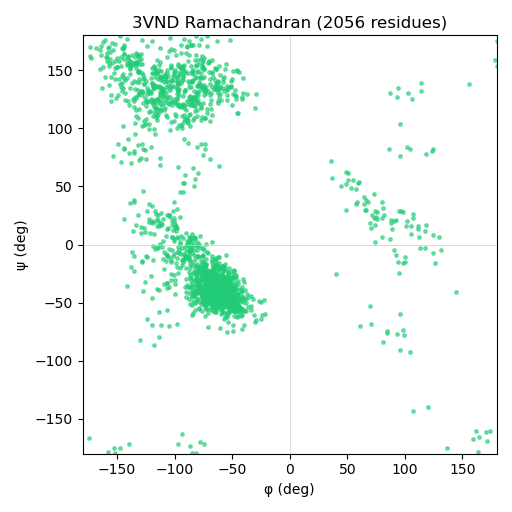4 ALA D O 1
ATOM 5833 N N . GLN D 1 15 ? 49.044 14.087 -38.714 1.00 22.23 15 GLN D N 1
ATOM 5834 C CA . GLN D 1 15 ? 49.162 15.543 -38.809 1.00 22.34 15 GLN D CA 1
ATOM 5835 C C . GLN D 1 15 ? 50.564 16.104 -38.735 1.00 23.78 15 GLN D C 1
ATOM 5836 O O . GLN D 1 15 ? 50.716 17.299 -38.936 1.00 23.25 15 GLN D O 1
ATOM 5842 N N . ASP D 1 16 ? 51.568 15.239 -38.526 1.00 28.16 16 ASP D N 1
ATOM 5843 C CA . ASP D 1 16 ? 52.914 15.617 -38.062 1.00 31.25 16 ASP D CA 1
ATOM 5844 C C . ASP D 1 16 ? 52.860 16.771 -37.056 1.00 31.92 16 ASP D C 1
ATOM 5845 O O . ASP D 1 16 ? 53.297 17.900 -37.349 1.00 36.61 16 ASP D O 1
ATOM 5850 N N . LYS D 1 17 ? 52.383 16.446 -35.860 1.00 29.35 17 LYS D N 1
ATOM 5851 C CA . LYS D 1 17 ? 51.924 17.433 -34.925 1.00 29.45 17 LYS D CA 1
ATOM 5852 C C . LYS D 1 17 ? 51.815 16.842 -33.498 1.00 28.73 17 LYS D C 1
ATOM 5853 O O . LYS D 1 17 ? 51.308 15.739 -33.314 1.00 26.60 17 LYS D O 1
ATOM 5859 N N . GLY D 1 18 ? 52.304 17.578 -32.496 1.00 25.84 18 GLY D N 1
ATOM 5860 C CA . GLY D 1 18 ? 52.310 17.100 -31.129 1.00 24.80 18 GLY D CA 1
ATOM 5861 C C . GLY D 1 18 ? 51.066 17.418 -30.284 1.00 25.43 18 GLY D C 1
ATOM 5862 O O . GLY D 1 18 ? 50.160 18.221 -30.650 1.00 22.49 18 GLY D O 1
ATOM 5863 N N . ALA D 1 19 ? 51.036 16.777 -29.122 1.00 22.74 19 ALA D N 1
ATOM 5864 C CA . ALA D 1 19 ? 49.895 16.906 -28.268 1.00 23.65 19 ALA D CA 1
ATOM 5865 C C . ALA D 1 19 ? 50.124 18.025 -27.279 1.00 22.42 19 ALA D C 1
ATOM 5866 O O . ALA D 1 19 ? 51.241 18.271 -26.882 1.00 23.75 19 ALA D O 1
ATOM 5868 N N . PHE D 1 20 ? 49.053 18.672 -26.838 1.00 20.87 20 PHE D N 1
ATOM 5869 C CA . PHE D 1 20 ? 49.152 19.595 -25.718 1.00 19.35 20 PHE D CA 1
ATOM 5870 C C . PHE D 1 20 ? 48.117 19.206 -24.725 1.00 19.18 20 PHE D C 1
ATOM 5871 O O . PHE D 1 20 ? 46.955 18.995 -25.076 1.00 19.19 20 PHE D O 1
ATOM 5879 N N . VAL D 1 21 ? 48.565 19.097 -23.480 1.00 18.24 21 VAL D N 1
ATOM 5880 C CA . VAL D 1 21 ? 47.779 18.465 -22.468 1.00 16.93 21 VAL D CA 1
ATOM 5881 C C . VAL D 1 21 ? 47.796 19.289 -21.207 1.00 16.05 21 VAL D C 1
ATOM 5882 O O . VAL D 1 21 ? 48.800 19.314 -20.512 1.00 16.29 21 VAL D O 1
ATOM 5886 N N . PRO D 1 22 ? 46.712 19.986 -20.920 1.00 16.13 22 PRO D N 1
ATOM 5887 C CA . PRO D 1 22 ? 46.646 20.744 -19.710 1.00 17.29 22 PRO D CA 1
ATOM 5888 C C . PRO D 1 22 ? 46.189 19.868 -18.551 1.00 18.68 22 PRO D C 1
ATOM 5889 O O . PRO D 1 22 ? 45.283 19.025 -18.725 1.00 21.00 22 PRO D O 1
ATOM 5893 N N . PHE D 1 23 ? 46.826 20.086 -17.400 1.00 18.80 23 PHE D N 1
ATOM 5894 C CA . PHE D 1 23 ? 46.438 19.588 -16.093 1.00 18.92 23 PHE D CA 1
ATOM 5895 C C . PHE D 1 23 ? 45.748 20.632 -15.257 1.00 19.10 23 PHE D C 1
ATOM 5896 O O . PHE D 1 23 ? 46.171 21.814 -15.194 1.00 19.29 23 PHE D O 1
ATOM 5904 N N . VAL D 1 24 ? 44.794 20.179 -14.479 1.00 18.09 24 VAL D N 1
ATOM 5905 C CA . VAL D 1 24 ? 44.046 21.103 -13.649 1.00 18.68 24 VAL D CA 1
ATOM 5906 C C . VAL D 1 24 ? 43.502 20.248 -12.544 1.00 19.27 24 VAL D C 1
ATOM 5907 O O . VAL D 1 24 ? 43.404 19.026 -12.795 1.00 24.41 24 VAL D O 1
ATOM 5911 N N . THR D 1 25 ? 43.219 20.769 -11.333 1.00 18.32 25 THR D N 1
ATOM 5912 C CA . THR D 1 25 ? 42.611 19.915 -10.312 1.00 17.44 25 THR D CA 1
ATOM 5913 C C . THR D 1 25 ? 41.103 20.087 -10.304 1.00 19.30 25 THR D C 1
ATOM 5914 O O . THR D 1 25 ? 40.596 21.229 -10.399 1.00 20.41 25 THR D O 1
ATOM 5918 N N . ILE D 1 26 ? 40.367 18.962 -10.365 1.00 18.99 26 ILE D N 1
ATOM 5919 C CA . ILE D 1 26 ? 38.908 19.083 -10.499 1.00 19.41 26 ILE D CA 1
ATOM 5920 C C . ILE D 1 26 ? 38.299 19.784 -9.304 1.00 21.05 26 ILE D C 1
ATOM 5921 O O . ILE D 1 26 ? 38.629 19.470 -8.163 1.00 23.11 26 ILE D O 1
ATOM 5926 N N . GLY D 1 27 ? 37.400 20.744 -9.554 1.00 23.49 27 GLY D N 1
ATOM 5927 C CA . GLY D 1 27 ? 36.748 21.490 -8.449 1.00 23.69 27 GLY D CA 1
ATOM 5928 C C . GLY D 1 27 ? 37.448 22.767 -7.980 1.00 24.70 27 GLY D C 1
ATOM 5929 O O . GLY D 1 27 ? 36.947 23.513 -7.133 1.00 24.16 27 GLY D O 1
ATOM 5930 N N . ASP D 1 28 ? 38.625 23.019 -8.544 1.00 25.94 28 ASP D N 1
ATOM 5931 C CA . ASP D 1 28 ? 39.261 24.317 -8.457 1.00 24.48 28 ASP D CA 1
ATOM 5932 C C . ASP D 1 28 ? 38.777 25.281 -9.538 1.00 23.15 28 ASP D C 1
ATOM 5933 O O . ASP D 1 28 ? 38.888 24.955 -10.713 1.00 20.75 28 ASP D O 1
ATOM 5938 N N . PRO D 1 29 ? 38.190 26.439 -9.153 1.00 22.48 29 PRO D N 1
ATOM 5939 C CA . PRO D 1 29 ? 37.886 26.895 -7.816 1.00 20.51 29 PRO D CA 1
ATOM 5940 C C . PRO D 1 29 ? 36.500 26.533 -7.249 1.00 20.06 29 PRO D C 1
ATOM 5941 O O . PRO D 1 29 ? 36.239 26.788 -6.086 1.00 19.59 29 PRO D O 1
ATOM 5945 N N . SER D 1 30 ? 35.664 25.870 -8.023 1.00 20.87 30 SER D N 1
ATOM 5946 C CA . SER D 1 30 ? 34.495 25.176 -7.496 1.00 22.22 30 SER D CA 1
ATOM 5947 C C . SER D 1 30 ? 34.138 24.144 -8.543 1.00 23.06 30 SER D C 1
ATOM 5948 O O . SER D 1 30 ? 34.504 24.309 -9.688 1.00 26.45 30 SER D O 1
ATOM 5951 N N . PRO D 1 31 ? 33.362 23.130 -8.193 1.00 22.51 31 PRO D N 1
ATOM 5952 C CA . PRO D 1 31 ? 32.808 22.249 -9.203 1.00 23.18 31 PRO D CA 1
ATOM 5953 C C . PRO D 1 31 ? 32.144 22.918 -10.453 1.00 25.88 31 PRO D C 1
ATOM 5954 O O . PRO D 1 31 ? 32.444 22.574 -11.601 1.00 23.03 31 PRO D O 1
ATOM 5958 N N . GLU D 1 32 ? 31.210 23.832 -10.227 1.00 30.39 32 GLU D N 1
ATOM 5959 C CA . GLU D 1 32 ? 30.519 24.508 -11.354 1.00 31.74 32 GLU D CA 1
ATOM 5960 C C . GLU D 1 32 ? 31.545 25.231 -12.261 1.00 27.70 32 GLU D C 1
ATOM 5961 O O . GLU D 1 32 ? 31.585 24.974 -13.473 1.00 26.94 32 GLU D O 1
ATOM 5967 N N . LEU D 1 33 ? 32.451 26.014 -11.665 1.00 25.78 33 LEU D N 1
ATOM 5968 C CA . LEU D 1 33 ? 33.472 26.754 -12.438 1.00 25.21 33 LEU D CA 1
ATOM 5969 C C . LEU D 1 33 ? 34.521 25.829 -13.086 1.00 24.49 33 LEU D C 1
ATOM 5970 O O . LEU D 1 33 ? 34.799 25.989 -14.298 1.00 22.09 33 LEU D O 1
ATOM 5975 N N . SER D 1 34 ? 35.011 24.820 -12.331 1.00 23.83 34 SER D N 1
ATOM 5976 C CA . SER D 1 34 ? 35.911 23.737 -12.877 1.00 23.83 34 SER D CA 1
ATOM 5977 C C . SER D 1 34 ? 35.425 23.164 -14.220 1.00 25.10 34 SER D C 1
ATOM 5978 O O . SER D 1 34 ? 36.148 23.155 -15.200 1.00 25.91 34 SER D O 1
ATOM 5981 N N . LEU D 1 35 ? 34.164 22.750 -14.282 1.00 27.66 35 LEU D N 1
ATOM 5982 C CA . LEU D 1 35 ? 33.583 22.174 -15.503 1.00 27.11 35 LEU D CA 1
ATOM 5983 C C . LEU D 1 35 ? 33.843 23.091 -16.689 1.00 26.37 35 LEU D C 1
ATOM 5984 O O . LEU D 1 35 ? 34.339 22.633 -17.714 1.00 24.73 35 LEU D O 1
ATOM 5989 N N . LYS D 1 36 ? 33.505 24.379 -16.513 1.00 26.01 36 LYS D N 1
ATOM 5990 C CA . LYS D 1 36 ? 33.730 25.407 -17.526 1.00 23.72 36 LYS D CA 1
ATOM 5991 C C . LYS D 1 36 ? 35.192 25.605 -17.809 1.00 20.92 36 LYS D C 1
ATOM 5992 O O . LYS D 1 36 ? 35.548 25.724 -18.945 1.00 20.85 36 LYS D O 1
ATOM 5998 N N . ILE D 1 37 ? 36.067 25.596 -16.824 1.00 21.91 37 ILE D N 1
ATOM 5999 C CA . ILE D 1 37 ? 37.505 25.657 -17.137 1.00 22.72 37 ILE D CA 1
ATOM 6000 C C . ILE D 1 37 ? 37.936 24.532 -18.044 1.00 24.09 37 ILE D C 1
ATOM 6001 O O . ILE D 1 37 ? 38.701 24.723 -18.994 1.00 25.83 37 ILE D O 1
ATOM 6006 N N . ILE D 1 38 ? 37.428 23.357 -17.758 1.00 25.16 38 ILE D N 1
ATOM 6007 C CA . ILE D 1 38 ? 37.788 22.160 -18.499 1.00 27.09 38 ILE D CA 1
ATOM 6008 C C . ILE D 1 38 ? 37.188 22.245 -19.891 1.00 26.57 38 ILE D C 1
ATOM 6009 O O . ILE D 1 38 ? 37.810 21.953 -20.872 1.00 25.84 38 ILE D O 1
ATOM 6014 N N . GLN D 1 39 ? 35.940 22.635 -19.965 1.00 29.06 39 GLN D N 1
ATOM 6015 C CA . GLN D 1 39 ? 35.300 22.893 -21.271 1.00 28.90 39 GLN D CA 1
ATOM 6016 C C . GLN D 1 39 ? 36.130 23.878 -22.116 1.00 27.65 39 GLN D C 1
ATOM 6017 O O . GLN D 1 39 ? 36.383 23.637 -23.301 1.00 26.21 39 GLN D O 1
ATOM 6023 N N . THR D 1 40 ? 36.589 24.950 -21.486 1.00 23.04 40 THR D N 1
ATOM 6024 C CA . THR D 1 40 ? 37.363 25.901 -22.186 1.00 23.80 40 THR D CA 1
ATOM 6025 C C . THR D 1 40 ? 38.650 25.340 -22.704 1.00 22.47 40 THR D C 1
ATOM 6026 O O . THR D 1 40 ? 39.021 25.637 -23.790 1.00 21.60 40 THR D O 1
ATOM 6030 N N . LEU D 1 41 ? 39.350 24.544 -21.918 1.00 24.97 41 LEU D N 1
ATOM 6031 C CA . LEU D 1 41 ? 40.642 24.000 -22.355 1.00 24.54 41 LEU D CA 1
ATOM 6032 C C . LEU D 1 41 ? 40.425 23.166 -23.599 1.00 25.62 41 LEU D C 1
ATOM 6033 O O . LEU D 1 41 ? 41.038 23.423 -24.614 1.00 25.73 41 LEU D O 1
ATOM 6038 N N . VAL D 1 42 ? 39.520 22.176 -23.516 1.00 23.37 42 VAL D N 1
ATOM 6039 C CA . VAL D 1 42 ? 39.170 21.349 -24.668 1.00 23.41 42 VAL D CA 1
ATOM 6040 C C . VAL D 1 42 ? 38.750 22.137 -25.891 1.00 25.22 42 VAL D C 1
ATOM 6041 O O . VAL D 1 42 ? 39.227 21.891 -26.995 1.00 28.61 42 VAL D O 1
ATOM 6045 N N . ASP D 1 43 ? 37.833 23.068 -25.705 1.00 27.59 43 ASP D N 1
ATOM 6046 C CA . ASP D 1 43 ? 37.420 23.944 -26.808 1.00 29.82 43 ASP D CA 1
ATOM 6047 C C . ASP D 1 43 ? 38.539 24.740 -27.427 1.00 28.87 43 ASP D C 1
ATOM 6048 O O . ASP D 1 43 ? 38.419 25.123 -28.539 1.00 35.01 43 ASP D O 1
ATOM 6053 N N . ASN D 1 44 ? 39.641 24.995 -26.760 1.00 29.00 44 ASN D N 1
ATOM 6054 C CA . ASN D 1 44 ? 40.626 25.893 -27.349 1.00 26.80 44 ASN D CA 1
ATOM 6055 C C . ASN D 1 44 ? 41.908 25.220 -27.689 1.00 27.20 44 ASN D C 1
ATOM 6056 O O . ASN D 1 44 ? 42.955 25.858 -27.736 1.00 27.55 44 ASN D O 1
ATOM 6061 N N . GLY D 1 45 ? 41.834 23.917 -27.919 1.00 27.75 45 GLY D N 1
ATOM 6062 C CA . GLY D 1 45 ? 42.980 23.176 -28.425 1.00 28.53 45 GLY D CA 1
ATOM 6063 C C . GLY D 1 45 ? 43.519 21.948 -27.730 1.00 26.04 45 GLY D C 1
ATOM 6064 O O . GLY D 1 45 ? 44.280 21.207 -28.318 1.00 24.67 45 GLY D O 1
ATOM 6065 N N . ALA D 1 46 ? 43.153 21.714 -26.489 1.00 27.69 46 ALA D N 1
ATOM 6066 C CA . ALA D 1 46 ? 43.683 20.535 -25.789 1.00 28.67 46 ALA D CA 1
ATOM 6067 C C . ALA D 1 46 ? 43.543 19.219 -26.550 1.00 28.58 46 ALA D C 1
ATOM 6068 O O . ALA D 1 46 ? 42.468 18.905 -27.069 1.00 27.27 46 ALA D O 1
ATOM 6070 N N . ASP D 1 47 ? 44.619 18.422 -26.556 1.00 28.05 47 ASP D N 1
ATOM 6071 C CA . ASP D 1 47 ? 44.606 17.059 -27.169 1.00 23.65 47 ASP D CA 1
ATOM 6072 C C . ASP D 1 47 ? 44.276 15.944 -26.209 1.00 21.06 47 ASP D C 1
ATOM 6073 O O . ASP D 1 47 ? 44.029 14.822 -26.582 1.00 19.74 47 ASP D O 1
ATOM 6078 N N . ALA D 1 48 ? 44.292 16.269 -24.943 1.00 21.21 48 ALA D N 1
ATOM 6079 C CA . ALA D 1 48 ? 43.961 15.300 -23.906 1.00 21.29 48 ALA D CA 1
ATOM 6080 C C . ALA D 1 48 ? 43.916 16.102 -22.624 1.00 20.12 48 ALA D C 1
ATOM 6081 O O . ALA D 1 48 ? 44.502 17.179 -22.563 1.00 20.03 48 ALA D O 1
ATOM 6083 N N . LEU D 1 49 ? 43.262 15.543 -21.618 1.00 18.84 49 LEU D N 1
ATOM 6084 C CA . LEU D 1 49 ? 43.205 16.116 -20.301 1.00 18.96 49 LEU D CA 1
ATOM 6085 C C . LEU D 1 49 ? 44.086 15.361 -19.306 1.00 19.12 49 LEU D C 1
ATOM 6086 O O . LEU D 1 49 ? 44.088 14.175 -19.355 1.00 20.08 49 LEU D O 1
ATOM 6091 N N . GLU D 1 50 ? 44.831 16.062 -18.433 1.00 20.78 50 GLU D N 1
ATOM 6092 C CA . GLU D 1 50 ? 45.140 15.560 -17.067 1.00 22.23 50 GLU D CA 1
ATOM 6093 C C . GLU D 1 50 ? 44.352 16.310 -16.043 1.00 19.26 50 GLU D C 1
ATOM 6094 O O . GLU D 1 50 ? 44.502 17.499 -15.923 1.00 20.15 50 GLU D O 1
ATOM 6100 N N . LEU D 1 51 ? 43.628 15.558 -15.226 1.00 17.94 51 LEU D N 1
ATOM 6101 C CA . LEU D 1 51 ? 42.872 16.058 -14.102 1.00 17.36 51 LEU D CA 1
ATOM 6102 C C . LEU D 1 51 ? 43.283 15.358 -12.829 1.00 18.77 51 LEU D C 1
ATOM 6103 O O . LEU D 1 51 ? 43.324 14.115 -12.760 1.00 17.43 51 LEU D O 1
ATOM 6108 N N . GLY D 1 52 ? 43.467 16.177 -11.790 1.00 21.26 52 GLY D N 1
ATOM 6109 C CA . GLY D 1 52 ? 43.710 15.670 -10.448 1.00 20.74 52 GLY D CA 1
ATOM 6110 C C . GLY D 1 52 ? 42.448 15.718 -9.651 1.00 20.45 52 GLY D C 1
ATOM 6111 O O . GLY D 1 52 ? 41.619 16.630 -9.892 1.00 23.15 52 GLY D O 1
ATOM 6112 N N . PHE D 1 53 ? 42.312 14.753 -8.729 1.00 18.95 53 PHE D N 1
ATOM 6113 C CA . PHE D 1 53 ? 41.322 14.815 -7.656 1.00 19.69 53 PHE D CA 1
ATOM 6114 C C . PHE D 1 53 ? 41.945 15.600 -6.508 1.00 18.58 53 PHE D C 1
ATOM 6115 O O . PHE D 1 53 ? 43.003 15.269 -6.088 1.00 19.79 53 PHE D O 1
ATOM 6123 N N . PRO D 1 54 ? 41.210 16.524 -5.899 1.00 20.24 54 PRO D N 1
ATOM 6124 C CA . PRO D 1 54 ? 41.726 17.264 -4.758 1.00 20.93 54 PRO D CA 1
ATOM 6125 C C . PRO D 1 54 ? 42.101 16.390 -3.565 1.00 21.67 54 PRO D C 1
ATOM 6126 O O . PRO D 1 54 ? 41.367 15.495 -3.200 1.00 21.67 54 PRO D O 1
ATOM 6130 N N . PHE D 1 55 ? 43.138 16.819 -2.877 1.00 22.09 55 PHE D N 1
ATOM 6131 C CA . PHE D 1 55 ? 43.757 16.078 -1.828 1.00 24.60 55 PHE D CA 1
ATOM 6132 C C . PHE D 1 55 ? 44.478 17.114 -0.963 1.00 24.23 55 PHE D C 1
ATOM 6133 O O . PHE D 1 55 ? 45.136 17.993 -1.531 1.00 22.74 55 PHE D O 1
ATOM 6141 N N . SER D 1 56 ? 44.410 17.030 0.370 1.00 25.02 56 SER D N 1
ATOM 6142 C CA . SER D 1 56 ? 44.891 18.156 1.227 1.00 26.21 56 SER D CA 1
ATOM 6143 C C . SER D 1 56 ? 46.403 18.276 1.384 1.00 30.85 56 SER D C 1
ATOM 6144 O O . SER D 1 56 ? 46.938 19.415 1.455 1.00 32.59 56 SER D O 1
ATOM 6147 N N . ASP D 1 57 ? 47.106 17.135 1.472 1.00 29.62 57 ASP D N 1
ATOM 6148 C CA . ASP D 1 57 ? 48.565 17.175 1.548 1.00 28.52 57 ASP D CA 1
ATOM 6149 C C . ASP D 1 57 ? 49.292 16.577 0.302 1.00 25.50 57 ASP D C 1
ATOM 6150 O O . ASP D 1 57 ? 49.895 15.496 0.363 1.00 25.87 57 ASP D O 1
ATOM 6155 N N . PRO D 1 58 ? 49.280 17.319 -0.819 1.00 23.55 58 PRO D N 1
ATOM 6156 C CA . PRO D 1 58 ? 50.028 17.065 -2.090 1.00 22.84 58 PRO D CA 1
ATOM 6157 C C . PRO D 1 58 ? 51.564 17.055 -1.947 1.00 21.52 58 PRO D C 1
ATOM 6158 O O . PRO D 1 58 ? 52.239 17.928 -2.457 1.00 21.53 58 PRO D O 1
ATOM 6162 N N . LEU D 1 59 ? 52.092 16.071 -1.260 1.00 20.53 59 LEU D N 1
ATOM 6163 C CA . LEU D 1 59 ? 53.518 15.981 -0.991 1.00 21.88 59 LEU D CA 1
ATOM 6164 C C . LEU D 1 59 ? 54.446 16.122 -2.219 1.00 21.46 59 LEU D C 1
ATOM 6165 O O . LEU D 1 59 ? 55.563 16.606 -2.085 1.00 19.47 59 LEU D O 1
ATOM 6170 N N . ALA D 1 60 ? 53.973 15.681 -3.390 1.00 21.80 60 ALA D N 1
ATOM 6171 C CA . ALA D 1 60 ? 54.698 15.859 -4.658 1.00 22.16 60 ALA D CA 1
ATOM 6172 C C . ALA D 1 60 ? 54.468 17.156 -5.449 1.00 23.18 60 ALA D C 1
ATOM 6173 O O . ALA D 1 60 ? 55.046 17.280 -6.510 1.00 21.92 60 ALA D O 1
ATOM 6175 N N . ASP D 1 61 ? 53.670 18.108 -4.933 1.00 23.72 61 ASP D N 1
ATOM 6176 C CA . ASP D 1 61 ? 53.413 19.381 -5.620 1.00 25.17 61 ASP D CA 1
ATOM 6177 C C . ASP D 1 61 ? 53.946 20.649 -4.913 1.00 25.39 61 ASP D C 1
ATOM 6178 O O . ASP D 1 61 ? 53.911 20.786 -3.706 1.00 25.42 61 ASP D O 1
ATOM 6183 N N . GLY D 1 62 ? 54.426 21.587 -5.717 1.00 27.12 62 GLY D N 1
ATOM 6184 C CA . GLY D 1 62 ? 54.804 22.920 -5.261 1.00 27.98 62 GLY D CA 1
ATOM 6185 C C . GLY D 1 62 ? 53.554 23.728 -4.923 1.00 29.04 62 GLY D C 1
ATOM 6186 O O . GLY D 1 62 ? 52.417 23.197 -5.002 1.00 30.40 62 GLY D O 1
ATOM 6187 N N . PRO D 1 63 ? 53.763 24.980 -4.483 1.00 25.82 63 PRO D N 1
ATOM 6188 C CA . PRO D 1 63 ? 52.794 25.873 -3.975 1.00 24.22 63 PRO D CA 1
ATOM 6189 C C . PRO D 1 63 ? 51.658 26.195 -4.914 1.00 22.28 63 PRO D C 1
ATOM 6190 O O . PRO D 1 63 ? 50.551 26.353 -4.449 1.00 22.79 63 PRO D O 1
ATOM 6194 N N . VAL D 1 64 ? 51.886 26.260 -6.211 1.00 21.94 64 VAL D N 1
ATOM 6195 C CA . VAL D 1 64 ? 50.783 26.515 -7.121 1.00 20.68 64 VAL D CA 1
ATOM 6196 C C . VAL D 1 64 ? 49.728 25.359 -7.080 1.00 21.40 64 VAL D C 1
ATOM 6197 O O . VAL D 1 64 ? 48.504 25.616 -7.029 1.00 20.34 64 VAL D O 1
ATOM 6201 N N . ILE D 1 65 ? 50.176 24.104 -7.111 1.00 19.11 65 ILE D N 1
ATOM 6202 C CA . ILE D 1 65 ? 49.209 23.052 -7.227 1.00 19.75 65 ILE D CA 1
ATOM 6203 C C . ILE D 1 65 ? 48.643 22.756 -5.831 1.00 19.80 65 ILE D C 1
ATOM 6204 O O . ILE D 1 65 ? 47.513 22.259 -5.692 1.00 15.65 65 ILE D O 1
ATOM 6209 N N . GLN D 1 66 ? 49.420 23.132 -4.804 1.00 20.56 66 GLN D N 1
ATOM 6210 C CA . GLN D 1 66 ? 48.970 22.952 -3.452 1.00 20.39 66 GLN D CA 1
ATOM 6211 C C . GLN D 1 66 ? 47.731 23.822 -3.319 1.00 21.06 66 GLN D C 1
ATOM 6212 O O . GLN D 1 66 ? 46.745 23.390 -2.760 1.00 26.60 66 GLN D O 1
ATOM 6218 N N . GLY D 1 67 ? 47.755 25.008 -3.922 1.00 20.64 67 GLY D N 1
ATOM 6219 C CA . GLY D 1 67 ? 46.689 25.986 -3.800 1.00 19.24 67 GLY D CA 1
ATOM 6220 C C . GLY D 1 67 ? 45.453 25.606 -4.551 1.00 18.88 67 GLY D C 1
ATOM 6221 O O . GLY D 1 67 ? 44.316 25.851 -4.110 1.00 18.80 67 GLY D O 1
ATOM 6222 N N . ALA D 1 68 ? 45.639 25.002 -5.695 1.00 18.52 68 ALA D N 1
ATOM 6223 C CA . ALA D 1 68 ? 44.484 24.394 -6.375 1.00 19.56 68 ALA D CA 1
ATOM 6224 C C . ALA D 1 68 ? 43.802 23.334 -5.528 1.00 20.33 68 ALA D C 1
ATOM 6225 O O . ALA D 1 68 ? 42.587 23.300 -5.475 1.00 21.81 68 ALA D O 1
ATOM 6227 N N . ASN D 1 69 ? 44.578 22.461 -4.877 1.00 20.89 69 ASN D N 1
ATOM 6228 C CA . ASN D 1 69 ? 44.004 21.412 -4.112 1.00 21.91 69 ASN D CA 1
ATOM 6229 C C . ASN D 1 69 ? 43.195 21.892 -2.986 1.00 25.15 69 ASN D C 1
ATOM 6230 O O . ASN D 1 69 ? 42.137 21.284 -2.688 1.00 28.05 69 ASN D O 1
ATOM 6235 N N . LEU D 1 70 ? 43.637 22.955 -2.334 1.00 27.43 70 LEU D N 1
ATOM 6236 C CA . LEU D 1 70 ? 42.910 23.319 -1.125 1.00 30.77 70 LEU D CA 1
ATOM 6237 C C . LEU D 1 70 ? 41.812 24.356 -1.356 1.00 29.02 70 LEU D C 1
ATOM 6238 O O . LEU D 1 70 ? 40.889 24.446 -0.543 1.00 30.62 70 LEU D O 1
ATOM 6243 N N . ARG D 1 71 ? 41.838 25.069 -2.475 1.00 28.57 71 ARG D N 1
ATOM 6244 C CA . ARG D 1 71 ? 40.612 25.728 -2.917 1.00 29.54 71 ARG D CA 1
ATOM 6245 C C . ARG D 1 71 ? 39.575 24.679 -3.333 1.00 30.25 71 ARG D C 1
ATOM 6246 O O . ARG D 1 71 ? 38.377 24.919 -3.161 1.00 33.12 71 ARG D O 1
ATOM 6254 N N . SER D 1 72 ? 39.993 23.559 -3.943 1.00 27.66 72 SER D N 1
ATOM 6255 C CA . SER D 1 72 ? 38.988 22.608 -4.443 1.00 28.68 72 SER D CA 1
ATOM 6256 C C . SER D 1 72 ? 38.266 22.061 -3.244 1.00 29.25 72 SER D C 1
ATOM 6257 O O . SER D 1 72 ? 37.060 21.888 -3.234 1.00 29.47 72 SER D O 1
ATOM 6260 N N . LEU D 1 73 ? 39.053 21.802 -2.211 1.00 30.51 73 LEU D N 1
ATOM 6261 C CA . LEU D 1 73 ? 38.584 21.232 -0.967 1.00 27.23 73 LEU D CA 1
ATOM 6262 C C . LEU D 1 73 ? 37.691 22.204 -0.270 1.00 25.91 73 LEU D C 1
ATOM 6263 O O . LEU D 1 73 ? 36.711 21.845 0.281 1.00 28.25 73 LEU D O 1
ATOM 6268 N N . ALA D 1 74 ? 37.982 23.463 -0.408 1.00 26.11 74 ALA D N 1
ATOM 6269 C CA . ALA D 1 74 ? 37.186 24.460 0.214 1.00 27.29 74 ALA D CA 1
ATOM 6270 C C . ALA D 1 74 ? 35.910 24.758 -0.546 1.00 25.92 74 ALA D C 1
ATOM 6271 O O . ALA D 1 74 ? 34.948 25.283 0.025 1.00 28.90 74 ALA D O 1
ATOM 6273 N N . ALA D 1 75 ? 35.877 24.456 -1.821 1.00 23.20 75 ALA D N 1
ATOM 6274 C CA . ALA D 1 75 ? 34.615 24.509 -2.502 1.00 21.61 75 ALA D CA 1
ATOM 6275 C C . ALA D 1 75 ? 33.804 23.237 -2.173 1.00 21.41 75 ALA D C 1
ATOM 6276 O O . ALA D 1 75 ? 32.716 23.038 -2.689 1.00 20.55 75 ALA D O 1
ATOM 6278 N N . GLY D 1 76 ? 34.360 22.349 -1.357 1.00 22.08 76 GLY D N 1
ATOM 6279 C CA . GLY D 1 76 ? 33.619 21.164 -0.878 1.00 23.32 76 GLY D CA 1
ATOM 6280 C C . GLY D 1 76 ? 33.454 20.090 -1.943 1.00 26.11 76 GLY D C 1
ATOM 6281 O O . GLY D 1 76 ? 32.646 19.134 -1.801 1.00 26.34 76 GLY D O 1
ATOM 6282 N N . THR D 1 77 ? 34.265 20.204 -2.998 1.00 24.42 77 THR D N 1
ATOM 6283 C CA . THR D 1 77 ? 34.207 19.239 -4.065 1.00 24.21 77 THR D CA 1
ATOM 6284 C C . THR D 1 77 ? 34.509 17.865 -3.551 1.00 23.32 77 THR D C 1
ATOM 6285 O O . THR D 1 77 ? 35.512 17.695 -2.921 1.00 20.82 77 THR D O 1
ATOM 6289 N N . THR D 1 78 ? 33.589 16.917 -3.780 1.00 24.49 78 THR D N 1
ATOM 6290 C CA . THR D 1 78 ? 33.776 15.504 -3.419 1.00 25.34 78 THR D CA 1
ATOM 6291 C C . THR D 1 78 ? 34.319 14.730 -4.604 1.00 24.67 78 THR D C 1
ATOM 6292 O O . THR D 1 78 ? 34.371 15.215 -5.707 1.00 22.79 78 THR D O 1
ATOM 6296 N N . SER D 1 79 ? 34.682 13.486 -4.351 1.00 25.75 79 SER D N 1
ATOM 6297 C CA . SER D 1 79 ? 35.036 12.587 -5.428 1.00 27.58 79 SER D CA 1
ATOM 6298 C C . SER D 1 79 ? 33.794 12.234 -6.208 1.00 23.66 79 SER D C 1
ATOM 6299 O O . SER D 1 79 ? 33.824 12.037 -7.396 1.00 22.23 79 SER D O 1
ATOM 6302 N N . SER D 1 80 ? 32.668 12.190 -5.574 1.00 23.77 80 SER D N 1
ATOM 6303 C CA . SER D 1 80 ? 31.525 11.953 -6.409 1.00 25.55 80 SER D CA 1
ATOM 6304 C C . SER D 1 80 ? 31.315 13.173 -7.379 1.00 24.00 80 SER D C 1
ATOM 6305 O O . SER D 1 80 ? 31.001 12.945 -8.576 1.00 20.98 80 SER D O 1
ATOM 6308 N N . ASP D 1 81 ? 31.589 14.410 -6.927 1.00 22.84 81 ASP D N 1
ATOM 6309 C CA . ASP D 1 81 ? 31.624 15.556 -7.869 1.00 24.09 81 ASP D CA 1
ATOM 6310 C C . ASP D 1 81 ? 32.576 15.445 -9.087 1.00 23.92 81 ASP D C 1
ATOM 6311 O O . ASP D 1 81 ? 32.263 15.919 -10.186 1.00 24.43 81 ASP D O 1
ATOM 6316 N N . CYS D 1 82 ? 33.760 14.896 -8.839 1.00 23.96 82 CYS D N 1
ATOM 6317 C CA . CYS D 1 82 ? 34.788 14.660 -9.847 1.00 23.72 82 CYS D CA 1
ATOM 6318 C C . CYS D 1 82 ? 34.323 13.696 -10.872 1.00 20.69 82 CYS D C 1
ATOM 6319 O O . CYS D 1 82 ? 34.474 13.964 -12.030 1.00 20.25 82 CYS D O 1
ATOM 6322 N N . PHE D 1 83 ? 33.828 12.530 -10.453 1.00 20.76 83 PHE D N 1
ATOM 6323 C CA . PHE D 1 83 ? 33.277 11.552 -11.410 1.00 18.42 83 PHE D CA 1
ATOM 6324 C C . PHE D 1 83 ? 32.107 12.122 -12.209 1.00 18.35 83 PHE D C 1
ATOM 6325 O O . PHE D 1 83 ? 32.020 11.796 -13.355 1.00 17.07 83 PHE D O 1
ATOM 6333 N N . ASP D 1 84 ? 31.297 13.036 -11.639 1.00 19.50 84 ASP D N 1
ATOM 6334 C CA . ASP D 1 84 ? 30.221 13.737 -12.398 1.00 20.34 84 ASP D CA 1
ATOM 6335 C C . ASP D 1 84 ? 30.815 14.572 -13.498 1.00 19.47 84 ASP D C 1
ATOM 6336 O O . ASP D 1 84 ? 30.364 14.581 -14.648 1.00 18.15 84 ASP D O 1
ATOM 6341 N N . ILE D 1 85 ? 31.836 15.320 -13.123 1.00 20.55 85 ILE D N 1
ATOM 6342 C CA . ILE D 1 85 ? 32.469 16.249 -14.061 1.00 19.17 85 ILE D CA 1
ATOM 6343 C C . ILE D 1 85 ? 33.060 15.445 -15.200 1.00 19.49 85 ILE D C 1
ATOM 6344 O O . ILE D 1 85 ? 32.820 15.803 -16.341 1.00 20.15 85 ILE D O 1
ATOM 6349 N N . ILE D 1 86 ? 33.804 14.366 -14.898 1.00 19.17 86 ILE D N 1
ATOM 6350 C CA . ILE D 1 86 ? 34.367 13.519 -15.946 1.00 19.89 86 ILE D CA 1
ATOM 6351 C C . ILE D 1 86 ? 33.252 12.938 -16.781 1.00 19.91 86 ILE D C 1
ATOM 6352 O O . ILE D 1 86 ? 33.224 13.052 -17.990 1.00 19.78 86 ILE D O 1
ATOM 6357 N N . THR D 1 87 ? 32.257 12.350 -16.174 1.00 22.22 87 THR D N 1
ATOM 6358 C CA . THR D 1 87 ? 31.242 11.805 -17.073 1.00 23.25 87 THR D CA 1
ATOM 6359 C C . THR D 1 87 ? 30.486 12.895 -17.903 1.00 23.19 87 THR D C 1
ATOM 6360 O O . THR D 1 87 ? 30.103 12.604 -19.037 1.00 22.69 87 THR D O 1
ATOM 6364 N N . LYS D 1 88 ? 30.393 14.152 -17.432 1.00 24.39 88 LYS D N 1
ATOM 6365 C CA . LYS D 1 88 ? 29.863 15.193 -18.316 1.00 24.97 88 LYS D CA 1
ATOM 6366 C C . LYS D 1 88 ? 30.847 15.486 -19.432 1.00 24.54 88 LYS D C 1
ATOM 6367 O O . LYS D 1 88 ? 30.475 15.537 -20.569 1.00 25.06 88 LYS D O 1
ATOM 6373 N N . VAL D 1 89 ? 32.139 15.552 -19.148 1.00 25.92 89 VAL D N 1
ATOM 6374 C CA . VAL D 1 89 ? 33.105 15.868 -20.194 1.00 22.79 89 VAL D CA 1
ATOM 6375 C C . VAL D 1 89 ? 33.156 14.766 -21.209 1.00 22.12 89 VAL D C 1
ATOM 6376 O O . VAL D 1 89 ? 33.199 15.020 -22.415 1.00 20.60 89 VAL D O 1
ATOM 6380 N N . ARG D 1 90 ? 33.061 13.522 -20.746 1.00 23.72 90 ARG D N 1
ATOM 6381 C CA . ARG D 1 90 ? 33.073 12.367 -21.691 1.00 21.59 90 ARG D CA 1
ATOM 6382 C C . ARG D 1 90 ? 31.966 12.511 -22.635 1.00 22.15 90 ARG D C 1
ATOM 6383 O O . ARG D 1 90 ? 32.227 12.356 -23.817 1.00 25.56 90 ARG D O 1
ATOM 6391 N N . ALA D 1 91 ? 30.742 12.792 -22.167 1.00 23.14 91 ALA D N 1
ATOM 6392 C CA . ALA D 1 91 ? 29.564 12.936 -23.107 1.00 23.91 91 ALA D CA 1
ATOM 6393 C C . ALA D 1 91 ? 29.770 14.059 -24.103 1.00 22.86 91 ALA D C 1
ATOM 6394 O O . ALA D 1 91 ? 29.313 14.002 -25.210 1.00 23.56 91 ALA D O 1
ATOM 6396 N N . GLN D 1 92 ? 30.460 15.087 -23.690 1.00 22.81 92 GLN D N 1
ATOM 6397 C CA . GLN D 1 92 ? 30.651 16.216 -24.523 1.00 22.61 92 GLN D CA 1
ATOM 6398 C C . GLN D 1 92 ? 31.718 15.946 -25.545 1.00 23.83 92 GLN D C 1
ATOM 6399 O O . GLN D 1 92 ? 31.714 16.572 -26.609 1.00 23.99 92 GLN D O 1
ATOM 6405 N N . HIS D 1 93 ? 32.563 14.939 -25.279 1.00 25.02 93 HIS D N 1
ATOM 6406 C CA . HIS D 1 93 ? 33.746 14.619 -26.104 1.00 22.53 93 HIS D CA 1
ATOM 6407 C C . HIS D 1 93 ? 34.078 13.135 -26.088 1.00 23.60 93 HIS D C 1
ATOM 6408 O O . HIS D 1 93 ? 34.902 12.661 -25.290 1.00 23.33 93 HIS D O 1
ATOM 6415 N N . PRO D 1 94 ? 33.450 12.392 -26.984 1.00 23.24 94 PRO D N 1
ATOM 6416 C CA . PRO D 1 94 ? 33.536 10.935 -26.858 1.00 22.13 94 PRO D CA 1
ATOM 6417 C C . PRO D 1 94 ? 34.943 10.355 -27.097 1.00 22.78 94 PRO D C 1
ATOM 6418 O O . PRO D 1 94 ? 35.270 9.270 -26.616 1.00 21.18 94 PRO D O 1
ATOM 6422 N N . ASP D 1 95 ? 35.801 11.135 -27.738 1.00 23.86 95 ASP D N 1
ATOM 6423 C CA . ASP D 1 95 ? 37.115 10.641 -28.228 1.00 23.47 95 ASP D CA 1
ATOM 6424 C C . ASP D 1 95 ? 38.319 11.240 -27.534 1.00 22.19 95 ASP D C 1
ATOM 6425 O O . ASP D 1 95 ? 39.433 10.824 -27.804 1.00 22.51 95 ASP D O 1
ATOM 6430 N N . MET D 1 96 ? 38.087 12.125 -26.578 1.00 21.62 96 MET D N 1
ATOM 6431 C CA . MET D 1 96 ? 39.134 12.900 -25.935 1.00 21.95 96 MET D CA 1
ATOM 6432 C C . MET D 1 96 ? 39.852 12.179 -24.776 1.00 20.29 96 MET D C 1
ATOM 6433 O O . MET D 1 96 ? 39.316 12.047 -23.694 1.00 22.46 96 MET D O 1
ATOM 6438 N N . PRO D 1 97 ? 41.092 11.738 -24.964 1.00 18.87 97 PRO D N 1
ATOM 6439 C CA . PRO D 1 97 ? 41.709 11.031 -23.841 1.00 19.38 97 PRO D CA 1
ATOM 6440 C C . PRO D 1 97 ? 41.739 11.770 -22.506 1.00 19.45 97 PRO D C 1
ATOM 6441 O O . PRO D 1 97 ? 42.353 12.833 -22.399 1.00 17.40 97 PRO D O 1
ATOM 6445 N N . ILE D 1 98 ? 41.185 11.127 -21.473 1.00 18.77 98 ILE D N 1
ATOM 6446 C CA . ILE D 1 98 ? 41.174 11.713 -20.132 1.00 19.39 98 ILE D CA 1
ATOM 6447 C C . ILE D 1 98 ? 42.035 10.895 -19.203 1.00 18.02 98 ILE D C 1
ATOM 6448 O O . ILE D 1 98 ? 41.789 9.714 -18.985 1.00 18.91 98 ILE D O 1
ATOM 6453 N N . GLY D 1 99 ? 42.998 11.562 -18.598 1.00 17.28 99 GLY D N 1
ATOM 6454 C CA . GLY D 1 99 ? 43.826 10.927 -17.601 1.00 18.07 99 GLY D CA 1
ATOM 6455 C C . GLY D 1 99 ? 43.700 11.582 -16.249 1.00 18.52 99 GLY D C 1
ATOM 6456 O O . GLY D 1 99 ? 43.695 12.830 -16.123 1.00 18.83 99 GLY D O 1
ATOM 6457 N N . LEU D 1 100 ? 43.560 10.747 -15.228 1.00 19.06 100 LEU D N 1
ATOM 6458 C CA . LEU D 1 100 ? 43.770 11.220 -13.860 1.00 19.01 100 LEU D CA 1
ATOM 6459 C C . LEU D 1 100 ? 45.291 11.168 -13.455 1.00 21.14 100 LEU D C 1
ATOM 6460 O O . LEU D 1 100 ? 46.056 10.277 -13.817 1.00 20.85 100 LEU D O 1
ATOM 6465 N N . LEU D 1 101 ? 45.689 12.186 -12.731 1.00 22.87 101 LEU D N 1
ATOM 6466 C CA . LEU D 1 101 ? 46.898 12.183 -11.955 1.00 24.40 101 LEU D CA 1
ATOM 6467 C C . LEU D 1 101 ? 46.517 12.290 -10.479 1.00 23.27 101 LEU D C 1
ATOM 6468 O O . LEU D 1 101 ? 45.807 13.182 -10.078 1.00 25.56 101 LEU D O 1
ATOM 6473 N N . LEU D 1 102 ? 46.960 11.381 -9.645 1.00 23.77 102 LEU D N 1
ATOM 6474 C CA . LEU D 1 102 ? 46.330 11.229 -8.308 1.00 22.12 102 LEU D CA 1
ATOM 6475 C C . LEU D 1 102 ? 47.338 10.872 -7.254 1.00 21.37 102 LEU D C 1
ATOM 6476 O O . LEU D 1 102 ? 48.378 10.347 -7.566 1.00 24.48 102 LEU D O 1
ATOM 6481 N N . TYR D 1 103 ? 46.962 11.026 -5.998 1.00 22.71 103 TYR D N 1
ATOM 6482 C CA . TYR D 1 103 ? 47.715 10.518 -4.861 1.00 22.37 103 TYR D CA 1
ATOM 6483 C C . TYR D 1 103 ? 47.159 9.210 -4.388 1.00 24.28 103 TYR D C 1
ATOM 6484 O O . TYR D 1 103 ? 45.946 9.017 -4.255 1.00 25.83 103 TYR D O 1
ATOM 6493 N N . ALA D 1 104 ? 48.067 8.277 -4.164 1.00 26.25 104 ALA D N 1
ATOM 6494 C CA . ALA D 1 104 ? 47.744 6.951 -3.733 1.00 25.79 104 ALA D CA 1
ATOM 6495 C C . ALA D 1 104 ? 46.730 6.896 -2.564 1.00 29.37 104 ALA D C 1
ATOM 6496 O O . ALA D 1 104 ? 45.780 6.141 -2.658 1.00 28.01 104 ALA D O 1
ATOM 6498 N N . ASN D 1 105 ? 46.894 7.671 -1.479 1.00 32.03 105 ASN D N 1
ATOM 6499 C CA . ASN D 1 105 ? 45.950 7.521 -0.340 1.00 36.61 105 ASN D CA 1
ATOM 6500 C C . ASN D 1 105 ? 44.489 7.767 -0.784 1.00 36.96 105 ASN D C 1
ATOM 6501 O O . ASN D 1 105 ? 43.556 7.156 -0.273 1.00 36.09 105 ASN D O 1
ATOM 6506 N N . LEU D 1 106 ? 44.292 8.575 -1.817 1.00 35.24 106 LEU D N 1
ATOM 6507 C CA . LEU D 1 106 ? 42.959 8.696 -2.419 1.00 36.77 106 LEU D CA 1
ATOM 6508 C C . LEU D 1 106 ? 42.428 7.458 -3.087 1.00 37.37 106 LEU D C 1
ATOM 6509 O O . LEU D 1 106 ? 41.262 7.276 -3.154 1.00 39.01 106 LEU D O 1
ATOM 6514 N N . VAL D 1 107 ? 43.284 6.664 -3.688 1.00 38.96 107 VAL D N 1
ATOM 6515 C CA . VAL D 1 107 ? 42.818 5.519 -4.429 1.00 38.91 107 VAL D CA 1
ATOM 6516 C C . VAL D 1 107 ? 42.541 4.395 -3.455 1.00 40.53 107 VAL D C 1
ATOM 6517 O O . VAL D 1 107 ? 41.679 3.542 -3.719 1.00 36.97 107 VAL D O 1
ATOM 6521 N N . PHE D 1 108 ? 43.247 4.465 -2.320 1.00 44.94 108 PHE D N 1
ATOM 6522 C CA . PHE D 1 108 ? 43.228 3.464 -1.252 1.00 50.20 108 PHE D CA 1
ATOM 6523 C C . PHE D 1 108 ? 41.990 3.580 -0.391 1.00 48.79 108 PHE D C 1
ATOM 6524 O O . PHE D 1 108 ? 41.383 2.588 -0.023 1.00 49.12 108 PHE D O 1
ATOM 6532 N N . ALA D 1 109 ? 41.737 4.807 0.036 1.00 49.71 109 ALA D N 1
ATOM 6533 C CA . ALA D 1 109 ? 40.730 5.088 1.013 1.00 51.49 109 ALA D CA 1
ATOM 6534 C C . ALA D 1 109 ? 39.458 4.390 0.572 1.00 59.78 109 ALA D C 1
ATOM 6535 O O . ALA D 1 109 ? 39.045 3.309 1.085 1.00 63.58 109 ALA D O 1
ATOM 6537 N N . ASN D 1 110 ? 38.874 4.992 -0.441 1.00 56.00 110 ASN D N 1
ATOM 6538 C CA . ASN D 1 110 ? 37.637 4.527 -0.989 1.00 59.58 110 ASN D CA 1
ATOM 6539 C C . ASN D 1 110 ? 37.520 2.918 -1.096 1.00 56.82 110 ASN D C 1
ATOM 6540 O O . ASN D 1 110 ? 36.456 2.321 -0.876 1.00 58.89 110 ASN D O 1
ATOM 6545 N N . GLY D 1 111 ? 38.649 2.241 -1.328 1.00 50.67 111 GLY D N 1
ATOM 6546 C CA . GLY D 1 111 ? 38.732 0.854 -1.829 1.00 41.80 111 GLY D CA 1
ATOM 6547 C C . GLY D 1 111 ? 39.371 0.941 -3.221 1.00 35.24 111 GLY D C 1
ATOM 6548 O O . GLY D 1 111 ? 39.022 1.804 -3.972 1.00 32.45 111 GLY D O 1
ATOM 6549 N N . ILE D 1 112 ? 40.281 0.060 -3.600 1.00 32.00 112 ILE D N 1
ATOM 6550 C CA . ILE D 1 112 ? 40.937 0.287 -4.868 1.00 33.78 112 ILE D CA 1
ATOM 6551 C C . ILE D 1 112 ? 40.153 -0.101 -6.149 1.00 34.24 112 ILE D C 1
ATOM 6552 O O . ILE D 1 112 ? 39.904 0.709 -7.041 1.00 30.06 112 ILE D O 1
ATOM 6557 N N . ASP D 1 113 ? 39.705 -1.321 -6.234 1.00 35.91 113 ASP D N 1
ATOM 6558 C CA . ASP D 1 113 ? 38.741 -1.649 -7.282 1.00 35.06 113 ASP D CA 1
ATOM 6559 C C . ASP D 1 113 ? 37.552 -0.750 -7.401 1.00 29.01 113 ASP D C 1
ATOM 6560 O O . ASP D 1 113 ? 37.035 -0.523 -8.472 1.00 27.65 113 ASP D O 1
ATOM 6565 N N . GLU D 1 114 ? 37.017 -0.337 -6.296 1.00 29.50 114 GLU D N 1
ATOM 6566 C CA . GLU D 1 114 ? 35.784 0.469 -6.375 1.00 29.39 114 GLU D CA 1
ATOM 6567 C C . GLU D 1 114 ? 36.139 1.827 -6.951 1.00 24.36 114 GLU D C 1
ATOM 6568 O O . GLU D 1 114 ? 35.337 2.392 -7.626 1.00 23.15 114 GLU D O 1
ATOM 6574 N N . PHE D 1 115 ? 37.378 2.300 -6.782 1.00 23.43 115 PHE D N 1
ATOM 6575 C CA . PHE D 1 115 ? 37.799 3.573 -7.450 1.00 22.90 115 PHE D CA 1
ATOM 6576 C C . PHE D 1 115 ? 37.929 3.446 -8.977 1.00 22.51 115 PHE D C 1
ATOM 6577 O O . PHE D 1 115 ? 37.351 4.220 -9.756 1.00 24.18 115 PHE D O 1
ATOM 6585 N N . TYR D 1 116 ? 38.736 2.485 -9.392 1.00 20.85 116 TYR D N 1
ATOM 6586 C CA . TYR D 1 116 ? 38.959 2.213 -10.760 1.00 19.10 116 TYR D CA 1
ATOM 6587 C C . TYR D 1 116 ? 37.627 1.922 -11.457 1.00 19.95 116 TYR D C 1
ATOM 6588 O O . TYR D 1 116 ? 37.510 2.182 -12.652 1.00 17.79 116 TYR D O 1
ATOM 6597 N N . THR D 1 117 ? 36.621 1.400 -10.724 1.00 21.36 117 THR D N 1
ATOM 6598 C CA . THR D 1 117 ? 35.334 0.980 -11.329 1.00 21.66 117 THR D CA 1
ATOM 6599 C C . THR D 1 117 ? 34.609 2.219 -11.671 1.00 22.30 117 THR D C 1
ATOM 6600 O O . THR D 1 117 ? 34.218 2.416 -12.854 1.00 26.00 117 THR D O 1
ATOM 6604 N N . LYS D 1 118 ? 34.440 3.049 -10.651 1.00 22.99 118 LYS D N 1
ATOM 6605 C CA . LYS D 1 118 ? 33.919 4.436 -10.773 1.00 24.13 118 LYS D CA 1
ATOM 6606 C C . LYS D 1 118 ? 34.555 5.225 -11.910 1.00 24.46 118 LYS D C 1
ATOM 6607 O O . LYS D 1 118 ? 33.847 5.890 -12.694 1.00 26.41 118 LYS D O 1
ATOM 6613 N N . ALA D 1 119 ? 35.863 5.088 -12.071 1.00 24.92 119 ALA D N 1
ATOM 6614 C CA . ALA D 1 119 ? 36.617 5.773 -13.158 1.00 24.97 119 ALA D CA 1
ATOM 6615 C C . ALA D 1 119 ? 36.304 5.282 -14.579 1.00 23.06 119 ALA D C 1
ATOM 6616 O O . ALA D 1 119 ? 36.059 6.071 -15.457 1.00 21.26 119 ALA D O 1
ATOM 6618 N N . GLN D 1 120 ? 36.410 3.986 -14.813 1.00 24.00 120 GLN D N 1
ATOM 6619 C CA . GLN D 1 120 ? 35.967 3.329 -16.054 1.00 25.46 120 GLN D CA 1
ATOM 6620 C C . GLN D 1 120 ? 34.521 3.670 -16.444 1.00 23.45 120 GLN D C 1
ATOM 6621 O O . GLN D 1 120 ? 34.200 3.818 -17.618 1.00 21.51 120 GLN D O 1
ATOM 6627 N N . ALA D 1 121 ? 33.626 3.711 -15.463 1.00 22.25 121 ALA D N 1
ATOM 6628 C CA . ALA D 1 121 ? 32.226 4.108 -15.748 1.00 21.43 121 ALA D CA 1
ATOM 6629 C C . ALA D 1 121 ? 32.116 5.604 -16.195 1.00 21.14 121 ALA D C 1
ATOM 6630 O O . ALA D 1 121 ? 31.523 5.896 -17.210 1.00 20.05 121 ALA D O 1
ATOM 6632 N N . ALA D 1 122 ? 32.760 6.512 -15.467 1.00 22.25 122 ALA D N 1
ATOM 6633 C CA . ALA D 1 122 ? 32.919 7.903 -15.907 1.00 23.32 122 ALA D CA 1
ATOM 6634 C C . ALA D 1 122 ? 33.602 8.078 -17.227 1.00 23.38 122 ALA D C 1
ATOM 6635 O O . ALA D 1 122 ? 33.271 9.023 -17.951 1.00 26.40 122 ALA D O 1
ATOM 6637 N N . GLY D 1 123 ? 34.552 7.218 -17.574 1.00 22.60 123 GLY D N 1
ATOM 6638 C CA . GLY D 1 123 ? 35.200 7.357 -18.900 1.00 21.83 123 GLY D CA 1
ATOM 6639 C C . GLY D 1 123 ? 36.676 7.634 -18.995 1.00 21.43 123 GLY D C 1
ATOM 6640 O O . GLY D 1 123 ? 37.154 7.997 -20.052 1.00 23.73 123 GLY D O 1
ATOM 6641 N N . VAL D 1 124 ? 37.414 7.422 -17.919 1.00 20.95 124 VAL D N 1
ATOM 6642 C CA . VAL D 1 124 ? 38.825 7.752 -17.910 1.00 20.67 124 VAL D CA 1
ATOM 6643 C C . VAL D 1 124 ? 39.570 6.721 -18.703 1.00 20.56 124 VAL D C 1
ATOM 6644 O O . VAL D 1 124 ? 39.136 5.584 -18.807 1.00 20.64 124 VAL D O 1
ATOM 6648 N N . ASP D 1 125 ? 40.691 7.139 -19.275 1.00 19.53 125 ASP D N 1
ATOM 6649 C CA . ASP D 1 125 ? 41.512 6.245 -20.076 1.00 19.69 125 ASP D CA 1
ATOM 6650 C C . ASP D 1 125 ? 42.830 5.839 -19.333 1.00 19.66 125 ASP D C 1
ATOM 6651 O O . ASP D 1 125 ? 43.280 4.738 -19.436 1.00 18.21 125 ASP D O 1
ATOM 6656 N N . SER D 1 126 ? 43.378 6.727 -18.535 1.00 19.87 126 SER D N 1
ATOM 6657 C CA . SER D 1 126 ? 44.626 6.488 -17.871 1.00 19.48 126 SER D CA 1
ATOM 6658 C C . SER D 1 126 ? 44.621 6.955 -16.457 1.00 18.93 126 SER D C 1
ATOM 6659 O O . SER D 1 126 ? 43.918 7.878 -16.113 1.00 18.94 126 SER D O 1
ATOM 6662 N N . VAL D 1 127 ? 45.464 6.348 -15.641 1.00 20.08 127 VAL D N 1
ATOM 6663 C CA . VAL D 1 127 ? 45.663 6.792 -14.247 1.00 20.85 127 VAL D CA 1
ATOM 6664 C C . VAL D 1 127 ? 47.139 6.819 -13.925 1.00 19.58 127 VAL D C 1
ATOM 6665 O O . VAL D 1 127 ? 47.803 5.778 -13.957 1.00 20.88 127 VAL D O 1
ATOM 6669 N N . LEU D 1 128 ? 47.643 7.999 -13.604 1.00 18.60 128 LEU D N 1
ATOM 6670 C CA . LEU D 1 128 ? 49.013 8.126 -13.093 1.00 18.83 128 LEU D CA 1
ATOM 6671 C C . LEU D 1 128 ? 49.003 8.340 -11.584 1.00 19.24 128 LEU D C 1
ATOM 6672 O O . LEU D 1 128 ? 48.375 9.260 -11.127 1.00 19.92 128 LEU D O 1
ATOM 6677 N N . ILE D 1 129 ? 49.674 7.497 -10.789 1.00 20.53 129 ILE D N 1
ATOM 6678 C CA . ILE D 1 129 ? 49.749 7.741 -9.337 1.00 20.12 129 ILE D CA 1
ATOM 6679 C C . ILE D 1 129 ? 51.016 8.515 -9.011 1.00 22.85 129 ILE D C 1
ATOM 6680 O O . ILE D 1 129 ? 52.130 7.988 -9.010 1.00 25.54 129 ILE D O 1
ATOM 6685 N N . ALA D 1 130 ? 50.868 9.794 -8.753 1.00 24.79 130 ALA D N 1
ATOM 6686 C CA . ALA D 1 130 ? 52.004 10.709 -8.877 1.00 26.94 130 ALA D CA 1
ATOM 6687 C C . ALA D 1 130 ? 53.100 10.503 -7.831 1.00 28.32 130 ALA D C 1
ATOM 6688 O O . ALA D 1 130 ? 54.260 10.838 -8.080 1.00 25.33 130 ALA D O 1
ATOM 6690 N N . ASP D 1 131 ? 52.694 9.918 -6.689 1.00 29.61 131 ASP D N 1
ATOM 6691 C CA . ASP D 1 131 ? 53.517 9.761 -5.485 1.00 28.18 131 ASP D CA 1
ATOM 6692 C C . ASP D 1 131 ? 53.925 8.308 -5.205 1.00 30.40 131 ASP D C 1
ATOM 6693 O O . ASP D 1 131 ? 54.227 7.968 -4.089 1.00 34.25 131 ASP D O 1
ATOM 6698 N N . VAL D 1 132 ? 53.919 7.434 -6.183 1.00 28.66 132 VAL D N 1
ATOM 6699 C CA . VAL D 1 132 ? 54.440 6.108 -5.956 1.00 29.48 132 VAL D CA 1
ATOM 6700 C C . VAL D 1 132 ? 55.325 5.766 -7.123 1.00 30.77 132 VAL D C 1
ATOM 6701 O O . VAL D 1 132 ? 54.901 5.843 -8.290 1.00 32.50 132 VAL D O 1
ATOM 6705 N N . PRO D 1 133 ? 56.562 5.366 -6.832 1.00 34.51 133 PRO D N 1
ATOM 6706 C CA . PRO D 1 133 ? 57.447 5.009 -7.959 1.00 35.27 133 PRO D CA 1
ATOM 6707 C C . PRO D 1 133 ? 56.955 3.758 -8.634 1.00 33.19 133 PRO D C 1
ATOM 6708 O O . PRO D 1 133 ? 56.396 2.886 -7.991 1.00 29.71 133 PRO D O 1
ATOM 6712 N N . VAL D 1 134 ? 57.185 3.681 -9.931 1.00 35.65 134 VAL D N 1
ATOM 6713 C CA . VAL D 1 134 ? 56.857 2.472 -10.711 1.00 39.88 134 VAL D CA 1
ATOM 6714 C C . VAL D 1 134 ? 56.954 1.192 -9.939 1.00 38.22 134 VAL D C 1
ATOM 6715 O O . VAL D 1 134 ? 55.953 0.475 -9.756 1.00 37.99 134 VAL D O 1
ATOM 6719 N N . GLU D 1 135 ? 58.173 0.946 -9.459 1.00 41.97 135 GLU D N 1
ATOM 6720 C CA . GLU D 1 135 ? 58.544 -0.322 -8.785 1.00 44.51 135 GLU D CA 1
ATOM 6721 C C . GLU D 1 135 ? 57.654 -0.676 -7.596 1.00 40.03 135 GLU D C 1
ATOM 6722 O O . GLU D 1 135 ? 57.694 -1.782 -7.135 1.00 39.71 135 GLU D O 1
ATOM 6728 N N . GLU D 1 136 ? 56.792 0.256 -7.199 1.00 44.60 136 GLU D N 1
ATOM 6729 C CA . GLU D 1 136 ? 55.836 0.095 -6.093 1.00 46.47 136 GLU D CA 1
ATOM 6730 C C . GLU D 1 136 ? 54.359 0.111 -6.534 1.00 45.28 136 GLU D C 1
ATOM 6731 O O . GLU D 1 136 ? 53.494 -0.078 -5.701 1.00 48.83 136 GLU D O 1
ATOM 6737 N N . SER D 1 137 ? 54.060 0.314 -7.813 1.00 42.09 137 SER D N 1
ATOM 6738 C CA . SER D 1 137 ? 52.668 0.491 -8.237 1.00 40.83 137 SER D CA 1
ATOM 6739 C C . SER D 1 137 ? 51.850 -0.801 -8.555 1.00 39.35 137 SER D C 1
ATOM 6740 O O . SER D 1 137 ? 50.675 -0.737 -8.855 1.00 40.36 137 SER D O 1
ATOM 6743 N N . ALA D 1 138 ? 52.469 -1.962 -8.506 1.00 40.05 138 ALA D N 1
ATOM 6744 C CA . ALA D 1 138 ? 51.813 -3.243 -8.792 1.00 40.98 138 ALA D CA 1
ATOM 6745 C C . ALA D 1 138 ? 50.312 -3.268 -8.600 1.00 39.95 138 ALA D C 1
ATOM 6746 O O . ALA D 1 138 ? 49.596 -3.551 -9.546 1.00 40.79 138 ALA D O 1
ATOM 6748 N N . PRO D 1 139 ? 49.834 -3.008 -7.375 1.00 38.80 139 PRO D N 1
ATOM 6749 C CA . PRO D 1 139 ? 48.395 -3.058 -7.143 1.00 37.64 139 PRO D CA 1
ATOM 6750 C C . PRO D 1 139 ? 47.570 -1.963 -7.856 1.00 39.91 139 PRO D C 1
ATOM 6751 O O . PRO D 1 139 ? 46.368 -2.174 -8.092 1.00 41.98 139 PRO D O 1
ATOM 6755 N N . PHE D 1 140 ? 48.188 -0.834 -8.211 1.00 35.79 140 PHE D N 1
ATOM 6756 C CA . PHE D 1 140 ? 47.520 0.185 -9.027 1.00 33.14 140 PHE D CA 1
ATOM 6757 C C . PHE D 1 140 ? 47.459 -0.238 -10.485 1.00 32.07 140 PHE D C 1
ATOM 6758 O O . PHE D 1 140 ? 46.464 -0.062 -11.154 1.00 32.62 140 PHE D O 1
ATOM 6766 N N . SER D 1 141 ? 48.537 -0.846 -10.958 1.00 31.99 141 SER D N 1
ATOM 6767 C CA . SER D 1 141 ? 48.642 -1.225 -12.342 1.00 30.78 141 SER D CA 1
ATOM 6768 C C . SER D 1 141 ? 47.825 -2.452 -12.660 1.00 30.66 141 SER D C 1
ATOM 6769 O O . SER D 1 141 ? 47.520 -2.743 -13.822 1.00 29.76 141 SER D O 1
ATOM 6772 N N . LYS D 1 142 ? 47.458 -3.160 -11.609 1.00 29.87 142 LYS D N 1
ATOM 6773 C CA . LYS D 1 142 ? 46.795 -4.409 -11.723 1.00 28.42 142 LYS D CA 1
ATOM 6774 C C . LYS D 1 142 ? 45.330 -4.057 -11.876 1.00 26.02 142 LYS D C 1
ATOM 6775 O O . LYS D 1 142 ? 44.617 -4.619 -12.733 1.00 22.42 142 LYS D O 1
ATOM 6781 N N . ALA D 1 143 ? 44.911 -3.100 -11.035 1.00 25.76 143 ALA D N 1
ATOM 6782 C CA . ALA D 1 143 ? 43.541 -2.550 -10.988 1.00 23.47 143 ALA D CA 1
ATOM 6783 C C . ALA D 1 143 ? 43.323 -1.795 -12.256 1.00 24.78 143 ALA D C 1
ATOM 6784 O O . ALA D 1 143 ? 42.334 -2.012 -12.938 1.00 27.12 143 ALA D O 1
ATOM 6786 N N . ALA D 1 144 ? 44.253 -0.916 -12.601 1.00 24.39 144 ALA D N 1
ATOM 6787 C CA . ALA D 1 144 ? 44.051 -0.110 -13.761 1.00 26.04 144 ALA D CA 1
ATOM 6788 C C . ALA D 1 144 ? 43.722 -1.037 -14.961 1.00 27.08 144 ALA D C 1
ATOM 6789 O O . ALA D 1 144 ? 42.721 -0.870 -15.642 1.00 25.61 144 ALA D O 1
ATOM 6791 N N . LYS D 1 145 ? 44.595 -2.004 -15.206 1.00 27.94 145 LYS D N 1
ATOM 6792 C CA . LYS D 1 145 ? 44.464 -2.895 -16.330 1.00 28.80 145 LYS D CA 1
ATOM 6793 C C . LYS D 1 145 ? 43.200 -3.792 -16.165 1.00 27.88 145 LYS D C 1
ATOM 6794 O O . LYS D 1 145 ? 42.570 -4.203 -17.119 1.00 27.43 145 LYS D O 1
ATOM 6800 N N . ALA D 1 146 ? 42.831 -4.129 -14.959 1.00 26.48 146 ALA D N 1
ATOM 6801 C CA . ALA D 1 146 ? 41.744 -5.068 -14.812 1.00 28.34 146 ALA D CA 1
ATOM 6802 C C . ALA D 1 146 ? 40.466 -4.350 -15.132 1.00 29.05 146 ALA D C 1
ATOM 6803 O O . ALA D 1 146 ? 39.486 -4.964 -15.569 1.00 30.64 146 ALA D O 1
ATOM 6805 N N . HIS D 1 147 ? 40.454 -3.045 -14.894 1.00 27.52 147 HIS D N 1
ATOM 6806 C CA . HIS D 1 147 ? 39.270 -2.266 -15.148 1.00 26.23 147 HIS D CA 1
ATOM 6807 C C . HIS D 1 147 ? 39.467 -1.458 -16.416 1.00 25.78 147 HIS D C 1
ATOM 6808 O O . HIS D 1 147 ? 38.855 -0.418 -16.590 1.00 28.62 147 HIS D O 1
ATOM 6815 N N . GLY D 1 148 ? 40.329 -1.924 -17.304 1.00 24.10 148 GLY D N 1
ATOM 6816 C CA . GLY D 1 148 ? 40.413 -1.389 -18.664 1.00 22.62 148 GLY D CA 1
ATOM 6817 C C . GLY D 1 148 ? 41.174 -0.107 -18.847 1.00 22.86 148 GLY D C 1
ATOM 6818 O O . GLY D 1 148 ? 41.211 0.421 -19.893 1.00 24.16 148 GLY D O 1
ATOM 6819 N N . ILE D 1 149 ? 41.823 0.396 -17.816 1.00 24.74 149 ILE D N 1
ATOM 6820 C CA . ILE D 1 149 ? 42.462 1.684 -17.839 1.00 20.41 149 ILE D CA 1
ATOM 6821 C C . ILE D 1 149 ? 43.969 1.536 -17.904 1.00 19.44 149 ILE D C 1
ATOM 6822 O O . ILE D 1 149 ? 44.556 0.589 -17.393 1.00 19.27 149 ILE D O 1
ATOM 6827 N N . ALA D 1 150 ? 44.571 2.530 -18.532 1.00 18.93 150 ALA D N 1
ATOM 6828 C CA . ALA D 1 150 ? 45.966 2.614 -18.783 1.00 19.08 150 ALA D CA 1
ATOM 6829 C C . ALA D 1 150 ? 46.699 3.239 -17.632 1.00 20.81 150 ALA D C 1
ATOM 6830 O O . ALA D 1 150 ? 46.589 4.430 -17.412 1.00 19.92 150 ALA D O 1
ATOM 6832 N N . PRO D 1 151 ? 47.531 2.437 -16.949 1.00 21.62 151 PRO D N 1
ATOM 6833 C CA . PRO D 1 151 ? 48.432 2.879 -15.945 1.00 21.37 151 PRO D CA 1
ATOM 6834 C C . PRO D 1 151 ? 49.595 3.641 -16.613 1.00 21.67 151 PRO D C 1
ATOM 6835 O O . PRO D 1 151 ? 50.177 3.146 -17.579 1.00 20.21 151 PRO D O 1
ATOM 6839 N N . ILE D 1 152 ? 49.886 4.833 -16.085 1.00 21.32 152 ILE D N 1
ATOM 6840 C CA . ILE D 1 152 ? 50.919 5.707 -16.566 1.00 22.96 152 ILE D CA 1
ATOM 6841 C C . ILE D 1 152 ? 52.020 5.821 -15.534 1.00 24.81 152 ILE D C 1
ATOM 6842 O O . ILE D 1 152 ? 51.761 5.845 -14.332 1.00 25.14 152 ILE D O 1
ATOM 6847 N N . PHE D 1 153 ? 53.253 5.918 -15.985 1.00 26.83 153 PHE D N 1
ATOM 6848 C CA . PHE D 1 153 ? 54.361 6.136 -15.064 1.00 27.27 153 PHE D CA 1
ATOM 6849 C C . PHE D 1 153 ? 55.255 7.290 -15.476 1.00 29.92 153 PHE D C 1
ATOM 6850 O O . PHE D 1 153 ? 55.223 7.823 -16.628 1.00 33.63 153 PHE D O 1
ATOM 6858 N N . ILE D 1 154 ? 56.035 7.686 -14.480 1.00 32.44 154 ILE D N 1
ATOM 6859 C CA . ILE D 1 154 ? 56.893 8.845 -14.550 1.00 31.79 154 ILE D CA 1
ATOM 6860 C C . ILE D 1 154 ? 58.270 8.345 -14.845 1.00 30.86 154 ILE D C 1
ATOM 6861 O O . ILE D 1 154 ? 58.618 7.278 -14.410 1.00 31.95 154 ILE D O 1
ATOM 6866 N N . ALA D 1 155 ? 58.981 9.088 -15.686 1.00 33.12 155 ALA D N 1
ATOM 6867 C CA . ALA D 1 155 ? 60.406 8.972 -15.877 1.00 32.59 155 ALA D CA 1
ATOM 6868 C C . ALA D 1 155 ? 61.033 10.118 -15.074 1.00 35.26 155 ALA D C 1
ATOM 6869 O O . ALA D 1 155 ? 60.911 11.300 -15.430 1.00 31.66 155 ALA D O 1
ATOM 6871 N N . PRO D 1 156 ? 61.643 9.776 -13.937 1.00 39.25 156 PRO D N 1
ATOM 6872 C CA . PRO D 1 156 ? 62.227 10.800 -13.081 1.00 38.70 156 PRO D CA 1
ATOM 6873 C C . PRO D 1 156 ? 63.433 11.371 -13.768 1.00 40.00 156 PRO D C 1
ATOM 6874 O O . PRO D 1 156 ? 63.979 10.726 -14.636 1.00 42.35 156 PRO D O 1
ATOM 6878 N N . PRO D 1 157 ? 63.836 12.588 -13.398 1.00 46.17 157 PRO D N 1
ATOM 6879 C CA . PRO D 1 157 ? 64.923 13.252 -14.103 1.00 48.63 157 PRO D CA 1
ATOM 6880 C C . PRO D 1 157 ? 66.241 12.499 -14.061 1.00 50.46 157 PRO D C 1
ATOM 6881 O O . PRO D 1 157 ? 67.108 12.729 -14.893 1.00 51.22 157 PRO D O 1
ATOM 6885 N N . ASN D 1 158 ? 66.415 11.622 -13.105 1.00 47.74 158 ASN D N 1
ATOM 6886 C CA . ASN D 1 158 ? 67.731 11.033 -12.937 1.00 56.28 158 ASN D CA 1
ATOM 6887 C C . ASN D 1 158 ? 67.744 9.547 -13.272 1.00 53.99 158 ASN D C 1
ATOM 6888 O O . ASN D 1 158 ? 68.656 8.832 -12.896 1.00 50.12 158 ASN D O 1
ATOM 6893 N N . ALA D 1 159 ? 66.743 9.096 -14.007 1.00 51.05 159 ALA D N 1
ATOM 6894 C CA . ALA D 1 159 ? 66.432 7.684 -14.007 1.00 50.97 159 ALA D CA 1
ATOM 6895 C C . ALA D 1 159 ? 67.439 6.890 -14.792 1.00 51.77 159 ALA D C 1
ATOM 6896 O O . ALA D 1 159 ? 67.717 7.198 -15.951 1.00 47.70 159 ALA D O 1
ATOM 6898 N N . ASP D 1 160 ? 67.958 5.841 -14.139 1.00 55.60 160 ASP D N 1
ATOM 6899 C CA . ASP D 1 160 ? 68.881 4.883 -14.761 1.00 54.73 160 ASP D CA 1
ATOM 6900 C C . ASP D 1 160 ? 68.201 4.147 -15.902 1.00 53.33 160 ASP D C 1
ATOM 6901 O O . ASP D 1 160 ? 67.014 4.333 -16.149 1.00 52.02 160 ASP D O 1
ATOM 6906 N N . ALA D 1 161 ? 68.944 3.316 -16.613 1.00 53.81 161 ALA D N 1
ATOM 6907 C CA . ALA D 1 161 ? 68.345 2.633 -17.741 1.00 52.10 161 ALA D CA 1
ATOM 6908 C C . ALA D 1 161 ? 67.461 1.451 -17.302 1.00 52.82 161 ALA D C 1
ATOM 6909 O O . ALA D 1 161 ? 66.467 1.149 -17.977 1.00 52.26 161 ALA D O 1
ATOM 6911 N N . ASP D 1 162 ? 67.755 0.796 -16.177 1.00 50.15 162 ASP D N 1
ATOM 6912 C CA . ASP D 1 162 ? 66.816 -0.254 -15.699 1.00 54.91 162 ASP D CA 1
ATOM 6913 C C . ASP D 1 162 ? 65.424 0.361 -15.446 1.00 49.63 162 ASP D C 1
ATOM 6914 O O . ASP D 1 162 ? 64.426 -0.175 -15.888 1.00 45.81 162 ASP D O 1
ATOM 6919 N N . THR D 1 163 ? 65.401 1.518 -14.785 1.00 51.30 163 THR D N 1
ATOM 6920 C CA . THR D 1 163 ? 64.171 2.278 -14.472 1.00 50.66 163 THR D CA 1
ATOM 6921 C C . THR D 1 163 ? 63.404 2.636 -15.747 1.00 49.35 163 THR D C 1
ATOM 6922 O O . THR D 1 163 ? 62.165 2.519 -15.806 1.00 46.11 163 THR D O 1
ATOM 6926 N N . LEU D 1 164 ? 64.138 3.091 -16.759 1.00 44.67 164 LEU D N 1
ATOM 6927 C CA . LEU D 1 164 ? 63.510 3.471 -18.004 1.00 44.09 164 LEU D CA 1
ATOM 6928 C C . LEU D 1 164 ? 62.892 2.260 -18.664 1.00 45.61 164 LEU D C 1
ATOM 6929 O O . LEU D 1 164 ? 61.809 2.372 -19.205 1.00 50.11 164 LEU D O 1
ATOM 6934 N N . LYS D 1 165 ? 63.538 1.102 -18.570 1.00 48.11 165 LYS D N 1
ATOM 6935 C CA . LYS D 1 165 ? 63.035 -0.111 -19.220 1.00 47.73 165 LYS D CA 1
ATOM 6936 C C . LYS D 1 165 ? 61.711 -0.507 -18.668 1.00 45.61 165 LYS D C 1
ATOM 6937 O O . LYS D 1 165 ? 60.811 -0.901 -19.443 1.00 42.58 165 LYS D O 1
ATOM 6943 N N . MET D 1 166 ? 61.595 -0.452 -17.339 1.00 42.47 166 MET D N 1
ATOM 6944 C CA . MET D 1 166 ? 60.384 -0.940 -16.729 1.00 44.07 166 MET D CA 1
ATOM 6945 C C . MET D 1 166 ? 59.267 0.060 -16.874 1.00 44.31 166 MET D C 1
ATOM 6946 O O . MET D 1 166 ? 58.150 -0.324 -17.212 1.00 44.51 166 MET D O 1
ATOM 6951 N N . VAL D 1 167 ? 59.586 1.345 -16.721 1.00 42.62 167 VAL D N 1
ATOM 6952 C CA . VAL D 1 167 ? 58.619 2.435 -17.035 1.00 42.39 167 VAL D CA 1
ATOM 6953 C C . VAL D 1 167 ? 58.025 2.268 -18.437 1.00 40.54 167 VAL D C 1
ATOM 6954 O O . VAL D 1 167 ? 56.847 2.622 -18.681 1.00 33.37 167 VAL D O 1
ATOM 6958 N N . SER D 1 168 ? 58.877 1.746 -19.334 1.00 37.95 168 SER D N 1
ATOM 6959 C CA . SER D 1 168 ? 58.583 1.644 -20.739 1.00 36.80 168 SER D CA 1
ATOM 6960 C C . SER D 1 168 ? 57.837 0.412 -21.035 1.00 36.06 168 SER D C 1
ATOM 6961 O O . SER D 1 168 ? 57.021 0.395 -21.925 1.00 35.30 168 SER D O 1
ATOM 6964 N N . GLU D 1 169 ? 58.149 -0.656 -20.330 1.00 41.04 169 GLU D N 1
ATOM 6965 C CA . GLU D 1 169 ? 57.403 -1.877 -20.576 1.00 42.70 169 GLU D CA 1
ATOM 6966 C C . GLU D 1 169 ? 56.126 -1.949 -19.706 1.00 40.39 169 GLU D C 1
ATOM 6967 O O . GLU D 1 169 ? 55.261 -2.749 -19.987 1.00 35.56 169 GLU D O 1
ATOM 6973 N N . GLN D 1 170 ? 55.942 -1.035 -18.745 1.00 43.43 170 GLN D N 1
ATOM 6974 C CA . GLN D 1 170 ? 54.897 -1.242 -17.740 1.00 41.56 170 GLN D CA 1
ATOM 6975 C C . GLN D 1 170 ? 53.549 -0.527 -17.739 1.00 35.45 170 GLN D C 1
ATOM 6976 O O . GLN D 1 170 ? 52.630 -1.179 -17.249 1.00 41.51 170 GLN D O 1
ATOM 6982 N N . GLY D 1 171 ? 53.291 0.697 -18.200 1.00 30.63 171 GLY D N 1
ATOM 6983 C CA . GLY D 1 171 ? 53.671 1.362 -19.417 1.00 28.98 171 GLY D CA 1
ATOM 6984 C C . GLY D 1 171 ? 52.475 1.426 -20.385 1.00 26.86 171 GLY D C 1
ATOM 6985 O O . GLY D 1 171 ? 52.385 0.585 -21.219 1.00 28.01 171 GLY D O 1
ATOM 6986 N N . GLU D 1 172 ? 51.521 2.346 -20.315 1.00 26.11 172 GLU D N 1
ATOM 6987 C CA . GLU D 1 172 ? 50.546 2.463 -21.452 1.00 25.05 172 GLU D CA 1
ATOM 6988 C C . GLU D 1 172 ? 50.007 3.859 -21.656 1.00 26.12 172 GLU D C 1
ATOM 6989 O O . GLU D 1 172 ? 49.962 4.674 -20.772 1.00 28.68 172 GLU D O 1
ATOM 6995 N N . GLY D 1 173 ? 49.483 4.109 -22.817 1.00 26.51 173 GLY D N 1
ATOM 6996 C CA . GLY D 1 173 ? 48.892 5.393 -23.138 1.00 25.58 173 GLY D CA 1
ATOM 6997 C C . GLY D 1 173 ? 49.978 6.328 -23.592 1.00 24.99 173 GLY D C 1
ATOM 6998 O O . GLY D 1 173 ? 50.153 6.598 -24.762 1.00 28.78 173 GLY D O 1
ATOM 6999 N N . TYR D 1 174 ? 50.722 6.805 -22.627 1.00 24.14 174 TYR D N 1
ATOM 7000 C CA . TYR D 1 174 ? 51.741 7.790 -22.807 1.00 22.02 174 TYR D CA 1
ATOM 7001 C C . TYR D 1 174 ? 52.663 7.524 -21.651 1.00 22.16 174 TYR D C 1
ATOM 7002 O O . TYR D 1 174 ? 52.286 6.928 -20.619 1.00 21.13 174 TYR D O 1
ATOM 7011 N N . THR D 1 175 ? 53.901 7.929 -21.803 1.00 22.04 175 THR D N 1
ATOM 7012 C CA . THR D 1 175 ? 54.726 7.931 -20.623 1.00 24.10 175 THR D CA 1
ATOM 7013 C C . THR D 1 175 ? 55.025 9.328 -20.217 1.00 22.08 175 THR D C 1
ATOM 7014 O O . THR D 1 175 ? 55.216 10.147 -21.086 1.00 21.25 175 THR D O 1
ATOM 7018 N N . TYR D 1 176 ? 55.052 9.575 -18.895 1.00 21.89 176 TYR D N 1
ATOM 7019 C CA . TYR D 1 176 ? 55.252 10.940 -18.328 1.00 23.09 176 TYR D CA 1
ATOM 7020 C C . TYR D 1 176 ? 56.673 11.270 -17.977 1.00 20.88 176 TYR D C 1
ATOM 7021 O O . TYR D 1 176 ? 57.228 10.665 -17.125 1.00 19.57 176 TYR D O 1
ATOM 7030 N N . LEU D 1 177 ? 57.234 12.282 -18.601 1.00 20.90 177 LEU D N 1
ATOM 7031 C CA . LEU D 1 177 ? 58.587 12.679 -18.261 1.00 21.43 177 LEU D CA 1
ATOM 7032 C C . LEU D 1 177 ? 58.594 13.887 -17.410 1.00 21.10 177 LEU D C 1
ATOM 7033 O O . LEU D 1 177 ? 58.188 14.913 -17.878 1.00 20.15 177 LEU D O 1
ATOM 7038 N N . LEU D 1 178 ? 59.155 13.765 -16.204 1.00 22.24 178 LEU D N 1
ATOM 7039 C CA . LEU D 1 178 ? 59.322 14.875 -15.278 1.00 23.33 178 LEU D CA 1
ATOM 7040 C C . LEU D 1 178 ? 60.579 15.698 -15.616 1.00 24.98 178 LEU D C 1
ATOM 7041 O O . LEU D 1 178 ? 61.404 15.869 -14.768 1.00 24.88 178 LEU D O 1
ATOM 7046 N N . SER D 1 179 ? 60.655 16.200 -16.872 1.00 26.60 179 SER D N 1
ATOM 7047 C CA . SER D 1 179 ? 61.752 16.957 -17.462 1.00 26.22 179 SER D CA 1
ATOM 7048 C C . SER D 1 179 ? 61.099 17.718 -18.612 1.00 28.27 179 SER D C 1
ATOM 7049 O O . SER D 1 179 ? 59.944 17.489 -18.918 1.00 28.26 179 SER D O 1
ATOM 7052 N N . ARG D 1 180 ? 61.903 18.492 -19.353 1.00 27.66 180 ARG D N 1
ATOM 7053 C CA . ARG D 1 180 ? 61.425 19.452 -20.333 1.00 27.25 180 ARG D CA 1
ATOM 7054 C C . ARG D 1 180 ? 62.642 19.601 -21.259 1.00 30.14 180 ARG D C 1
ATOM 7055 O O . ARG D 1 180 ? 63.750 19.363 -20.803 1.00 30.16 180 ARG D O 1
ATOM 7063 N N . ALA D 1 181 ? 62.431 20.013 -22.507 1.00 27.29 181 ALA D N 1
ATOM 7064 C CA . ALA D 1 181 ? 63.493 20.372 -23.435 1.00 26.49 181 ALA D CA 1
ATOM 7065 C C . ALA D 1 181 ? 63.925 21.758 -23.196 1.00 29.10 181 ALA D C 1
ATOM 7066 O O . ALA D 1 181 ? 63.085 22.618 -22.933 1.00 26.89 181 ALA D O 1
ATOM 7068 N N . GLY D 1 182 ? 65.233 21.989 -23.344 1.00 29.61 182 GLY D N 1
ATOM 7069 C CA . GLY D 1 182 ? 65.772 23.322 -23.461 1.00 31.04 182 GLY D CA 1
ATOM 7070 C C . GLY D 1 182 ? 65.291 24.035 -24.695 1.00 31.75 182 GLY D C 1
ATOM 7071 O O . GLY D 1 182 ? 64.968 23.358 -25.655 1.00 37.51 182 GLY D O 1
ATOM 7072 N N . VAL D 1 183 ? 65.203 25.369 -24.667 1.00 31.32 183 VAL D N 1
ATOM 7073 C CA . VAL D 1 183 ? 64.805 26.164 -25.862 1.00 37.34 183 VAL D CA 1
ATOM 7074 C C . VAL D 1 183 ? 65.979 26.751 -26.638 1.00 40.86 183 VAL D C 1
ATOM 7075 O O . VAL D 1 183 ? 65.834 27.091 -27.799 1.00 41.02 183 VAL D O 1
ATOM 7079 N N . THR D 1 184 ? 67.130 26.845 -25.980 1.00 47.54 184 THR D N 1
ATOM 7080 C CA . THR D 1 184 ? 68.358 27.558 -26.461 1.00 51.40 184 THR D CA 1
ATOM 7081 C C . THR D 1 184 ? 69.186 26.874 -27.591 1.00 51.65 184 THR D C 1
ATOM 7082 O O . THR D 1 184 ? 70.107 26.076 -27.325 1.00 48.67 184 THR D O 1
ATOM 7086 N N . PRO D 1 193 ? 71.115 15.173 -23.309 1.00 57.04 193 PRO D N 1
ATOM 7087 C CA . PRO D 1 193 ? 70.435 15.487 -22.066 1.00 59.45 193 PRO D CA 1
ATOM 7088 C C . PRO D 1 193 ? 69.013 14.848 -22.040 1.00 62.93 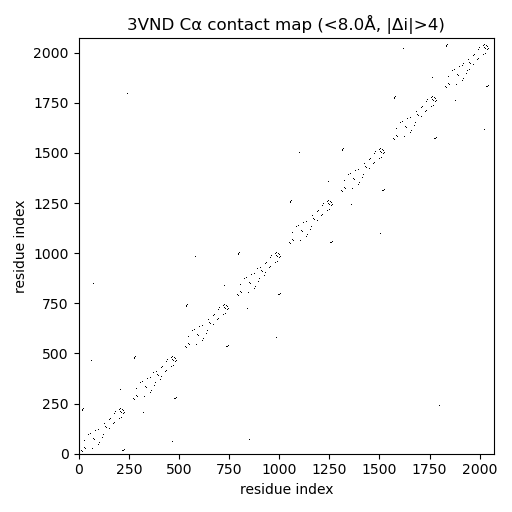193 PRO D C 1
ATOM 7089 O O . PRO D 1 193 ? 68.857 13.707 -21.615 1.00 62.51 193 PRO D O 1
ATOM 7093 N N . ILE D 1 194 ? 67.995 15.586 -22.469 1.00 55.84 194 ILE D N 1
ATOM 7094 C CA . ILE D 1 194 ? 66.694 15.024 -22.756 1.00 52.98 194 ILE D CA 1
ATOM 7095 C C . ILE D 1 194 ? 66.774 14.129 -23.990 1.00 53.23 194 ILE D C 1
ATOM 7096 O O . ILE D 1 194 ? 66.118 13.113 -24.004 1.00 51.03 194 ILE D O 1
ATOM 7101 N N . GLU D 1 195 ? 67.580 14.485 -25.004 1.00 56.16 195 GLU D N 1
ATOM 7102 C CA . GLU D 1 195 ? 67.636 13.718 -26.269 1.00 55.37 195 GLU D CA 1
ATOM 7103 C C . GLU D 1 195 ? 67.965 12.274 -25.981 1.00 54.24 195 GLU D C 1
ATOM 7104 O O . GLU D 1 195 ? 67.293 11.356 -26.462 1.00 52.75 195 GLU D O 1
ATOM 7110 N N . ASN D 1 196 ? 69.004 12.097 -25.177 1.00 55.39 196 ASN D N 1
ATOM 7111 C CA . ASN D 1 196 ? 69.247 10.877 -24.378 1.00 57.49 196 ASN D CA 1
ATOM 7112 C C . ASN D 1 196 ? 68.062 10.088 -23.914 1.00 53.15 196 ASN D C 1
ATOM 7113 O O . ASN D 1 196 ? 67.880 8.940 -24.294 1.00 51.03 196 ASN D O 1
ATOM 7118 N N . ILE D 1 197 ? 67.285 10.698 -23.030 1.00 52.42 197 ILE D N 1
ATOM 7119 C CA . ILE D 1 197 ? 66.208 9.974 -22.348 1.00 51.89 197 ILE D CA 1
ATOM 7120 C C . ILE D 1 197 ? 65.189 9.452 -23.374 1.00 47.75 197 ILE D C 1
ATOM 7121 O O . ILE D 1 197 ? 64.798 8.307 -23.293 1.00 45.14 197 ILE D O 1
ATOM 7126 N N . LEU D 1 198 ? 64.833 10.263 -24.367 1.00 44.90 198 LEU D N 1
ATOM 7127 C CA . LEU D 1 198 ? 63.825 9.881 -25.372 1.00 47.33 198 LEU D CA 1
ATOM 7128 C C . LEU D 1 198 ? 64.255 8.748 -26.332 1.00 48.94 198 LEU D C 1
ATOM 7129 O O . LEU D 1 198 ? 63.476 7.869 -26.653 1.00 51.48 198 LEU D O 1
ATOM 7134 N N . THR D 1 199 ? 65.479 8.800 -26.824 1.00 53.30 199 THR D N 1
ATOM 7135 C CA . THR D 1 199 ? 66.030 7.720 -27.656 1.00 53.77 199 THR D CA 1
ATOM 7136 C C . THR D 1 199 ? 65.883 6.364 -26.946 1.00 54.43 199 THR D C 1
ATOM 7137 O O . THR D 1 199 ? 65.419 5.374 -27.560 1.00 52.03 199 THR D O 1
ATOM 7141 N N . GLN D 1 200 ? 66.299 6.321 -25.670 1.00 50.95 200 GLN D N 1
ATOM 7142 C CA . GLN D 1 200 ? 66.158 5.119 -24.830 1.00 47.53 200 GLN D CA 1
ATOM 7143 C C . GLN D 1 200 ? 64.702 4.621 -24.703 1.00 50.79 200 GLN D C 1
ATOM 7144 O O . GLN D 1 200 ? 64.416 3.397 -24.740 1.00 51.84 200 GLN D O 1
ATOM 7150 N N . LEU D 1 201 ? 63.792 5.574 -24.531 1.00 45.46 201 LEU D N 1
ATOM 7151 C CA . LEU D 1 201 ? 62.375 5.272 -24.362 1.00 43.29 201 LEU D CA 1
ATOM 7152 C C . LEU D 1 201 ? 61.789 4.777 -25.647 1.00 40.10 201 LEU D C 1
ATOM 7153 O O . LEU D 1 201 ? 61.101 3.790 -25.666 1.00 37.77 201 LEU D O 1
ATOM 7158 N N . ALA D 1 202 ? 62.079 5.496 -26.720 1.00 43.22 202 ALA D N 1
ATOM 7159 C CA . ALA D 1 202 ? 61.735 5.061 -28.074 1.00 43.96 202 ALA D CA 1
ATOM 7160 C C . ALA D 1 202 ? 62.284 3.681 -28.346 1.00 45.09 202 ALA D C 1
ATOM 7161 O O . ALA D 1 202 ? 61.569 2.856 -28.868 1.00 44.98 202 ALA D O 1
ATOM 7163 N N . GLU D 1 203 ? 63.537 3.406 -27.974 1.00 50.67 203 GLU D N 1
ATOM 7164 C CA . GLU D 1 203 ? 64.117 2.124 -28.367 1.00 54.95 203 GLU D CA 1
ATOM 7165 C C . GLU D 1 203 ? 63.792 1.021 -27.394 1.00 50.78 203 GLU D C 1
ATOM 7166 O O . GLU D 1 203 ? 64.234 -0.092 -27.599 1.00 50.72 203 GLU D O 1
ATOM 7172 N N . PHE D 1 204 ? 63.035 1.353 -26.347 1.00 48.16 204 PHE D N 1
ATOM 7173 C CA . PHE D 1 204 ? 62.354 0.385 -25.495 1.00 45.24 204 PHE D CA 1
ATOM 7174 C C . PHE D 1 204 ? 60.867 0.237 -25.829 1.00 42.13 204 PHE D C 1
ATOM 7175 O O . PHE D 1 204 ? 60.159 -0.489 -25.151 1.00 40.25 204 PHE D O 1
ATOM 7183 N N . ASN D 1 205 ? 60.404 0.929 -26.862 1.00 38.67 205 ASN D N 1
ATOM 7184 C CA . ASN D 1 205 ? 59.010 0.960 -27.239 1.00 38.13 205 ASN D CA 1
ATOM 7185 C C . ASN D 1 205 ? 58.106 1.503 -26.141 1.00 35.06 205 ASN D C 1
ATOM 7186 O O . ASN D 1 205 ? 57.120 0.892 -25.722 1.00 36.84 205 ASN D O 1
ATOM 7191 N N . ALA D 1 206 ? 58.432 2.666 -25.662 1.00 30.67 206 ALA D N 1
ATOM 7192 C CA . ALA D 1 206 ? 57.654 3.198 -24.581 1.00 32.20 206 ALA D CA 1
ATOM 7193 C C . ALA D 1 206 ? 56.378 3.805 -25.179 1.00 30.29 206 ALA D C 1
ATOM 7194 O O . ALA D 1 206 ? 56.420 4.311 -26.298 1.00 29.88 206 ALA D O 1
ATOM 7196 N N . PRO D 1 207 ? 55.265 3.770 -24.431 1.00 27.35 207 PRO D N 1
ATOM 7197 C CA . PRO D 1 207 ? 54.164 4.620 -24.757 1.00 30.02 207 PRO D CA 1
ATOM 7198 C C . PRO D 1 207 ? 54.640 6.072 -25.062 1.00 30.06 207 PRO D C 1
ATOM 7199 O O . PRO D 1 207 ? 55.681 6.514 -24.536 1.00 27.16 207 PRO D O 1
ATOM 7203 N N . PRO D 1 208 ? 53.904 6.791 -25.934 1.00 28.17 208 PRO D N 1
ATOM 7204 C CA . PRO D 1 208 ? 54.492 8.006 -26.458 1.00 30.07 208 PRO D CA 1
ATOM 7205 C C . PRO D 1 208 ? 54.814 8.995 -25.347 1.00 29.41 208 PRO D C 1
ATOM 7206 O O . PRO D 1 208 ? 54.005 9.270 -24.471 1.00 28.85 208 PRO D O 1
ATOM 7210 N N . PRO D 1 209 ? 56.029 9.479 -25.348 1.00 28.00 209 PRO D N 1
ATOM 7211 C CA . PRO D 1 209 ? 56.467 10.330 -24.265 1.00 28.85 209 PRO D CA 1
ATOM 7212 C C . PRO D 1 209 ? 55.986 11.755 -24.392 1.00 29.92 209 PRO D C 1
ATOM 7213 O O . PRO D 1 209 ? 56.075 12.369 -25.492 1.00 27.50 209 PRO D O 1
ATOM 7217 N N . LEU D 1 210 ? 55.532 12.279 -23.243 1.00 28.50 210 LEU D N 1
ATOM 7218 C CA . LEU D 1 210 ? 55.099 13.645 -23.112 1.00 26.32 210 LEU D CA 1
ATOM 7219 C C . LEU D 1 210 ? 55.958 14.367 -22.054 1.00 28.18 210 LEU D C 1
ATOM 7220 O O . LEU D 1 210 ? 56.023 13.941 -20.900 1.00 29.09 210 LEU D O 1
ATOM 7225 N N . LEU D 1 211 ? 56.542 15.482 -22.454 1.00 25.42 211 LEU D N 1
ATOM 7226 C CA . LEU D 1 211 ? 57.275 16.366 -21.583 1.00 25.93 211 LEU D CA 1
ATOM 7227 C C . LEU D 1 211 ? 56.459 17.137 -20.499 1.00 26.43 211 LEU D C 1
ATOM 7228 O O . LEU D 1 211 ? 55.712 18.064 -20.788 1.00 28.22 211 LEU D O 1
ATOM 7233 N N . GLY D 1 212 ? 56.676 16.793 -19.240 1.00 25.43 212 GLY D N 1
ATOM 7234 C CA . GLY D 1 212 ? 55.797 17.196 -18.155 1.00 25.48 212 GLY D CA 1
ATOM 7235 C C . GLY D 1 212 ? 56.274 18.204 -17.109 1.00 26.86 212 GLY D C 1
ATOM 7236 O O . GLY D 1 212 ? 55.537 18.544 -16.219 1.00 28.62 212 GLY D O 1
ATOM 7237 N N . PHE D 1 213 ? 57.497 18.682 -17.158 1.00 26.14 213 PHE D N 1
ATOM 7238 C CA . PHE D 1 213 ? 57.954 19.559 -16.087 1.00 25.78 213 PHE D CA 1
ATOM 7239 C C . PHE D 1 213 ? 58.218 21.041 -16.505 1.00 26.31 213 PHE D C 1
ATOM 7240 O O . PHE D 1 213 ? 59.120 21.384 -17.304 1.00 21.42 213 PHE D O 1
ATOM 7248 N N . GLY D 1 214 ? 57.384 21.892 -15.921 1.00 23.75 214 GLY D N 1
ATOM 7249 C CA . GLY D 1 214 ? 57.508 23.298 -16.003 1.00 22.31 214 GLY D CA 1
ATOM 7250 C C . GLY D 1 214 ? 57.331 23.870 -17.364 1.00 25.44 214 GLY D C 1
ATOM 7251 O O . GLY D 1 214 ? 57.929 24.952 -17.647 1.00 25.81 214 GLY D O 1
ATOM 7252 N N . ILE D 1 215 ? 56.509 23.182 -18.191 1.00 25.45 215 ILE D N 1
ATOM 7253 C CA . ILE D 1 215 ? 56.046 23.674 -19.508 1.00 23.73 215 ILE D CA 1
ATOM 7254 C C . ILE D 1 215 ? 55.056 24.863 -19.294 1.00 25.25 215 ILE D C 1
ATOM 7255 O O . ILE D 1 215 ? 53.896 24.694 -18.868 1.00 24.87 215 ILE D O 1
ATOM 7260 N N . ALA D 1 216 ? 55.516 26.068 -19.575 1.00 25.62 216 ALA D N 1
ATOM 7261 C CA . ALA D 1 216 ? 54.752 27.330 -19.369 1.00 24.91 216 ALA D CA 1
ATOM 7262 C C . ALA D 1 216 ? 54.617 28.332 -20.525 1.00 25.04 216 ALA D C 1
ATOM 7263 O O . ALA D 1 216 ? 53.794 29.285 -20.428 1.00 23.06 216 ALA D O 1
ATOM 7265 N N . GLU D 1 217 ? 55.430 28.174 -21.575 1.00 24.94 217 GLU D N 1
ATOM 7266 C CA . GLU D 1 217 ? 55.378 29.045 -22.737 1.00 26.21 217 GLU D CA 1
ATOM 7267 C C . GLU D 1 217 ? 55.269 28.241 -24.038 1.00 25.44 217 GLU D C 1
ATOM 7268 O O . GLU D 1 217 ? 55.744 27.118 -24.125 1.00 26.16 217 GLU D O 1
ATOM 7274 N N . PRO D 1 218 ? 54.716 28.858 -25.101 1.00 24.37 218 PRO D N 1
ATOM 7275 C CA . PRO D 1 218 ? 54.655 28.202 -26.415 1.00 23.10 218 PRO D CA 1
ATOM 7276 C C . PRO D 1 218 ? 55.957 27.620 -26.877 1.00 25.02 218 PRO D C 1
ATOM 7277 O O . PRO D 1 218 ? 56.005 26.441 -27.315 1.00 25.23 218 PRO D O 1
ATOM 7281 N N . GLU D 1 219 ? 57.026 28.393 -26.709 1.00 24.93 219 GLU D N 1
ATOM 7282 C CA . GLU D 1 219 ? 58.332 27.966 -27.230 1.00 26.21 219 GLU D CA 1
ATOM 7283 C C . GLU D 1 219 ? 58.860 26.645 -26.596 1.00 24.35 219 GLU D C 1
ATOM 7284 O O . GLU D 1 219 ? 59.673 25.955 -27.161 1.00 24.14 219 GLU D O 1
ATOM 7290 N N . GLN D 1 220 ? 58.364 26.298 -25.424 1.00 24.28 220 GLN D N 1
ATOM 7291 C CA . GLN D 1 220 ? 58.807 25.112 -24.697 1.00 23.75 220 GLN D CA 1
ATOM 7292 C C . GLN D 1 220 ? 58.058 23.921 -25.171 1.00 24.18 220 GLN D C 1
ATOM 7293 O O . GLN D 1 220 ? 58.585 22.847 -25.203 1.00 23.36 220 GLN D O 1
ATOM 7299 N N . VAL D 1 221 ? 56.798 24.130 -25.528 1.00 28.39 221 VAL D N 1
ATOM 7300 C CA . VAL D 1 221 ? 56.041 23.154 -26.315 1.00 27.83 221 VAL D CA 1
ATOM 7301 C C . VAL D 1 221 ? 56.758 22.839 -27.605 1.00 28.49 221 VAL D C 1
ATOM 7302 O O . VAL D 1 221 ? 56.920 21.682 -27.964 1.00 27.78 221 VAL D O 1
ATOM 7306 N N . ARG D 1 222 ? 57.216 23.887 -28.287 1.00 31.74 222 ARG D N 1
ATOM 7307 C CA . ARG D 1 222 ? 57.880 23.737 -29.596 1.00 33.70 222 ARG D CA 1
ATOM 7308 C C . ARG D 1 222 ? 59.147 22.929 -29.410 1.00 31.24 222 ARG D C 1
ATOM 7309 O O . ARG D 1 222 ? 59.425 22.021 -30.170 1.00 32.24 222 ARG D O 1
ATOM 7317 N N . ALA D 1 223 ? 59.894 23.224 -28.360 1.00 31.03 223 ALA D N 1
ATOM 7318 C CA . ALA D 1 223 ? 61.193 22.586 -28.190 1.00 32.95 223 ALA D CA 1
ATOM 7319 C C . ALA D 1 223 ? 61.039 21.155 -27.788 1.00 30.12 223 ALA D C 1
ATOM 7320 O O . ALA D 1 223 ? 61.904 20.309 -28.041 1.00 30.01 223 ALA D O 1
ATOM 7322 N N . ALA D 1 224 ? 59.904 20.880 -27.185 1.00 30.51 224 ALA D N 1
ATOM 7323 C CA . ALA D 1 224 ? 59.611 19.531 -26.714 1.00 31.15 224 ALA D CA 1
ATOM 7324 C C . ALA D 1 224 ? 59.329 18.614 -27.895 1.00 29.75 224 ALA D C 1
ATOM 7325 O O . ALA D 1 224 ? 59.887 17.528 -28.025 1.00 33.16 224 ALA D O 1
ATOM 7327 N N . ILE D 1 225 ? 58.485 19.089 -28.773 1.00 29.83 225 ILE D N 1
ATOM 7328 C CA . ILE D 1 225 ? 58.271 18.418 -30.001 1.00 30.21 225 ILE D CA 1
ATOM 7329 C C . ILE D 1 225 ? 59.569 18.299 -30.775 1.00 29.01 225 ILE D C 1
ATOM 7330 O O . ILE D 1 225 ? 59.956 17.211 -31.119 1.00 26.44 225 ILE D O 1
ATOM 7335 N N . LYS D 1 226 ? 60.206 19.423 -31.073 1.00 31.34 226 LYS D N 1
ATOM 7336 C CA . LYS D 1 226 ? 61.509 19.418 -31.754 1.00 32.91 226 LYS D CA 1
ATOM 7337 C C . LYS D 1 226 ? 62.478 18.328 -31.220 1.00 30.24 226 LYS D C 1
ATOM 7338 O O . LYS D 1 226 ? 63.165 17.701 -31.977 1.00 29.31 226 LYS D O 1
ATOM 7344 N N . ALA D 1 227 ? 62.531 18.091 -29.916 1.00 30.06 227 ALA D N 1
ATOM 7345 C CA . ALA D 1 227 ? 63.494 17.141 -29.396 1.00 29.22 227 ALA D CA 1
ATOM 7346 C C . ALA D 1 227 ? 63.042 15.711 -29.537 1.00 29.02 227 ALA D C 1
ATOM 7347 O O . ALA D 1 227 ? 63.742 14.844 -29.143 1.00 32.10 227 ALA D O 1
ATOM 7349 N N . GLY D 1 228 ? 61.851 15.451 -30.065 1.00 30.43 228 GLY D N 1
ATOM 7350 C CA . GLY D 1 228 ? 61.408 14.065 -30.315 1.00 28.12 228 GLY D CA 1
ATOM 7351 C C . GLY D 1 228 ? 60.366 13.533 -29.347 1.00 28.99 228 GLY D C 1
ATOM 7352 O O . GLY D 1 228 ? 60.134 12.329 -29.298 1.00 30.04 228 GLY D O 1
ATOM 7353 N N . ALA D 1 229 ? 59.720 14.440 -28.600 1.00 27.15 229 ALA D N 1
ATOM 7354 C CA . ALA D 1 229 ? 58.628 14.090 -27.739 1.00 25.65 229 ALA D CA 1
ATOM 7355 C C . ALA D 1 229 ? 57.333 14.242 -28.466 1.00 27.18 229 ALA D C 1
ATOM 7356 O O . ALA D 1 229 ? 57.214 15.090 -29.339 1.00 27.39 229 ALA D O 1
ATOM 7358 N N . ALA D 1 230 ? 56.325 13.479 -28.025 1.00 27.66 230 ALA D N 1
ATOM 7359 C CA . ALA D 1 230 ? 55.057 13.413 -28.715 1.00 25.76 230 ALA D CA 1
ATOM 7360 C C . ALA D 1 230 ? 54.096 14.466 -28.238 1.00 25.53 230 ALA D C 1
ATOM 7361 O O . ALA D 1 230 ? 53.042 14.640 -28.861 1.00 24.02 230 ALA D O 1
ATOM 7363 N N . GLY D 1 231 ? 54.469 15.138 -27.133 1.00 24.58 231 GLY D N 1
ATOM 7364 C CA . GLY D 1 231 ? 53.770 16.334 -26.651 1.00 25.32 231 GLY D CA 1
ATOM 7365 C C . GLY D 1 231 ? 54.218 16.916 -25.291 1.00 26.76 231 GLY D C 1
ATOM 7366 O O . GLY D 1 231 ? 55.317 16.648 -24.821 1.00 27.62 231 GLY D O 1
ATOM 7367 N N . ALA D 1 232 ? 53.367 17.724 -24.647 1.00 25.82 232 ALA D N 1
ATOM 7368 C CA . ALA D 1 232 ? 53.730 18.310 -23.371 1.00 24.78 232 ALA D CA 1
ATOM 7369 C C . ALA D 1 232 ? 52.535 18.440 -22.481 1.00 25.13 232 ALA D C 1
ATOM 7370 O O . ALA D 1 232 ? 51.392 18.664 -22.951 1.00 27.25 232 ALA D O 1
ATOM 7372 N N . ILE D 1 233 ? 52.788 18.258 -21.189 1.00 23.67 233 ILE D N 1
ATOM 7373 C CA . ILE D 1 233 ? 51.776 18.478 -20.217 1.00 23.10 233 ILE D CA 1
ATOM 7374 C C . ILE D 1 233 ? 52.159 19.790 -19.510 1.00 24.77 233 ILE D C 1
ATOM 7375 O O . ILE D 1 233 ? 53.274 19.944 -19.050 1.00 25.50 233 ILE D O 1
ATOM 7380 N N . SER D 1 234 ? 51.222 20.729 -19.449 1.00 25.32 234 SER D N 1
ATOM 7381 C CA . SER D 1 234 ? 51.419 22.013 -18.794 1.00 25.81 234 SER D CA 1
ATOM 7382 C C . SER D 1 234 ? 50.465 22.104 -17.630 1.00 25.13 234 SER D C 1
ATOM 7383 O O . SER D 1 234 ? 49.275 22.034 -17.817 1.00 26.87 234 SER D O 1
ATOM 7386 N N . GLY D 1 235 ? 50.969 22.300 -16.424 1.00 26.29 235 GLY D N 1
ATOM 7387 C CA . GLY D 1 235 ? 50.122 22.217 -15.229 1.00 23.39 235 GLY D CA 1
ATOM 7388 C C . GLY D 1 235 ? 50.142 23.458 -14.372 1.00 22.75 235 GLY D C 1
ATOM 7389 O O . GLY D 1 235 ? 49.133 24.164 -14.197 1.00 23.30 235 GLY D O 1
ATOM 7390 N N . SER D 1 236 ? 51.296 23.759 -13.818 1.00 21.74 236 SER D N 1
ATOM 7391 C CA . SER D 1 236 ? 51.319 24.866 -12.918 1.00 22.25 236 SER D CA 1
ATOM 7392 C C . SER D 1 236 ? 50.975 26.165 -13.644 1.00 21.90 236 SER D C 1
ATOM 7393 O O . SER D 1 236 ? 50.292 27.047 -13.101 1.00 21.53 236 SER D O 1
ATOM 7396 N N . ALA D 1 237 ? 51.326 26.215 -14.916 1.00 20.50 237 ALA D N 1
ATOM 7397 C CA . ALA D 1 237 ? 51.075 27.401 -15.700 1.00 20.38 237 ALA D CA 1
ATOM 7398 C C . ALA D 1 237 ? 49.592 27.639 -15.970 1.00 22.09 237 ALA D C 1
ATOM 7399 O O . ALA D 1 237 ? 49.172 28.750 -16.213 1.00 20.24 237 ALA D O 1
ATOM 7401 N N . VAL D 1 238 ? 48.811 26.554 -15.938 1.00 25.10 238 VAL D N 1
ATOM 7402 C CA . VAL D 1 238 ? 47.394 26.597 -16.251 1.00 22.38 238 VAL D CA 1
ATOM 7403 C C . VAL D 1 238 ? 46.740 27.018 -14.951 1.00 23.67 238 VAL D C 1
ATOM 7404 O O . VAL D 1 238 ? 45.948 27.949 -14.896 1.00 24.06 238 VAL D O 1
ATOM 7408 N N . VAL D 1 239 ? 47.130 26.332 -13.887 1.00 23.39 239 VAL D N 1
ATOM 7409 C CA . VAL D 1 239 ? 46.698 26.719 -12.535 1.00 24.79 239 VAL D CA 1
ATOM 7410 C C . VAL D 1 239 ? 47.066 28.163 -12.060 1.00 25.01 239 VAL D C 1
ATOM 7411 O O . VAL D 1 239 ? 46.315 28.740 -11.271 1.00 21.88 239 VAL D O 1
ATOM 7415 N N . LYS D 1 240 ? 48.183 28.767 -12.512 1.00 26.40 240 LYS D N 1
ATOM 7416 C CA . LYS D 1 240 ? 48.476 30.136 -12.020 1.00 27.49 240 LYS D CA 1
ATOM 7417 C C . LYS D 1 240 ? 47.301 31.030 -12.439 1.00 26.94 240 LYS D C 1
ATOM 7418 O O . LYS D 1 240 ? 46.919 31.983 -11.784 1.00 26.08 240 LYS D O 1
ATOM 7424 N N . ILE D 1 241 ? 46.772 30.719 -13.598 1.00 26.97 241 ILE D N 1
ATOM 7425 C CA . ILE D 1 241 ? 45.804 31.583 -14.240 1.00 27.21 241 ILE D CA 1
ATOM 7426 C C . ILE D 1 241 ? 44.520 31.482 -13.463 1.00 27.16 241 ILE D C 1
ATOM 7427 O O . ILE D 1 241 ? 43.834 32.473 -13.203 1.00 29.16 241 ILE D O 1
ATOM 7432 N N . ILE D 1 242 ? 44.188 30.270 -13.089 1.00 25.56 242 ILE D N 1
ATOM 7433 C CA . ILE D 1 242 ? 43.029 30.089 -12.261 1.00 27.08 242 ILE D CA 1
ATOM 7434 C C . ILE D 1 242 ? 43.243 30.828 -10.958 1.00 29.13 242 ILE D C 1
ATOM 7435 O O . ILE D 1 242 ? 42.388 31.601 -10.530 1.00 32.20 242 ILE D O 1
ATOM 7440 N N . GLU D 1 243 ? 44.405 30.687 -10.360 1.00 31.76 243 GLU D N 1
ATOM 7441 C CA . GLU D 1 243 ? 44.610 31.388 -9.116 1.00 34.93 243 GLU D CA 1
ATOM 7442 C C . GLU D 1 243 ? 44.395 32.879 -9.272 1.00 35.73 243 GLU D C 1
ATOM 7443 O O . GLU D 1 243 ? 43.860 33.530 -8.382 1.00 39.54 243 GLU D O 1
ATOM 7449 N N . ALA D 1 244 ? 44.790 33.412 -10.410 1.00 36.81 244 ALA D N 1
ATOM 7450 C CA . ALA D 1 244 ? 44.918 34.850 -10.572 1.00 38.66 244 ALA D CA 1
ATOM 7451 C C . ALA D 1 244 ? 43.583 35.552 -10.785 1.00 38.70 244 ALA D C 1
ATOM 7452 O O . ALA D 1 244 ? 43.479 36.743 -10.470 1.00 39.27 244 ALA D O 1
ATOM 7454 N N . HIS D 1 245 ? 42.583 34.803 -11.267 1.00 36.87 245 HIS D N 1
ATOM 7455 C CA . HIS D 1 245 ? 41.272 35.335 -11.663 1.00 35.97 245 HIS D CA 1
ATOM 7456 C C . HIS D 1 245 ? 40.125 34.467 -11.145 1.00 35.80 245 HIS D C 1
ATOM 7457 O O . HIS D 1 245 ? 39.141 34.266 -11.805 1.00 32.95 245 HIS D O 1
ATOM 7464 N N . GLN D 1 246 ? 40.244 33.941 -9.947 1.00 43.54 246 GLN D N 1
ATOM 7465 C CA . GLN D 1 246 ? 39.199 33.036 -9.441 1.00 43.91 246 GLN D CA 1
ATOM 7466 C C . GLN D 1 246 ? 37.833 33.721 -9.250 1.00 40.88 246 GLN D C 1
ATOM 7467 O O . GLN D 1 246 ? 36.790 33.083 -9.395 1.00 38.21 246 GLN D O 1
ATOM 7473 N N . HIS D 1 247 ? 37.839 35.005 -8.916 1.00 41.96 247 HIS D N 1
ATOM 7474 C CA . HIS D 1 247 ? 36.593 35.668 -8.557 1.00 41.20 247 HIS D CA 1
ATOM 7475 C C . HIS D 1 247 ? 35.979 36.380 -9.755 1.00 40.30 247 HIS D C 1
ATOM 7476 O O . HIS D 1 247 ? 34.945 37.003 -9.615 1.00 43.76 247 HIS D O 1
ATOM 7483 N N . ASP D 1 248 ? 36.632 36.284 -10.916 1.00 42.73 248 ASP D N 1
ATOM 7484 C CA . ASP D 1 248 ? 36.214 36.926 -12.180 1.00 42.29 248 ASP D CA 1
ATOM 7485 C C . ASP D 1 248 ? 36.111 35.875 -13.317 1.00 41.09 248 ASP D C 1
ATOM 7486 O O . ASP D 1 248 ? 37.026 35.743 -14.139 1.00 34.97 248 ASP D O 1
ATOM 7491 N N . GLU D 1 249 ? 34.986 35.148 -13.354 1.00 39.13 249 GLU D N 1
ATOM 7492 C CA . GLU D 1 249 ? 34.753 34.110 -14.365 1.00 37.30 249 GLU D CA 1
ATOM 7493 C C . GLU D 1 249 ? 35.049 34.483 -15.811 1.00 36.54 249 GLU D C 1
ATOM 7494 O O . GLU D 1 249 ? 35.637 33.704 -16.545 1.00 39.29 249 GLU D O 1
ATOM 7500 N N . ALA D 1 250 ? 34.570 35.615 -16.272 1.00 37.45 250 ALA D N 1
ATOM 7501 C CA . ALA D 1 250 ? 34.723 35.914 -17.683 1.00 35.00 250 ALA D CA 1
ATOM 7502 C C . ALA D 1 250 ? 36.203 36.139 -18.020 1.00 36.23 250 ALA D C 1
ATOM 7503 O O . ALA D 1 250 ? 36.657 35.675 -19.071 1.00 36.20 250 ALA D O 1
ATOM 7505 N N . THR D 1 251 ? 36.962 36.828 -17.143 1.00 35.47 251 THR D N 1
ATOM 7506 C CA . THR D 1 251 ? 38.382 37.106 -17.454 1.00 35.32 251 THR D CA 1
ATOM 7507 C C . THR D 1 251 ? 39.168 35.804 -17.430 1.00 35.59 251 THR D C 1
ATOM 7508 O O . THR D 1 251 ? 40.070 35.556 -18.217 1.00 39.29 251 THR D O 1
ATOM 7512 N N . LEU D 1 252 ? 38.813 34.961 -16.486 1.00 35.86 252 LEU D N 1
ATOM 7513 C CA . LEU D 1 252 ? 39.515 33.716 -16.257 1.00 32.29 252 LEU D CA 1
ATOM 7514 C C . LEU D 1 252 ? 39.419 32.795 -17.449 1.00 30.39 252 LEU D C 1
ATOM 7515 O O . LEU D 1 252 ? 40.425 32.213 -17.880 1.00 28.95 252 LEU D O 1
ATOM 7520 N N . LEU D 1 253 ? 38.210 32.662 -17.987 1.00 29.02 253 LEU D N 1
ATOM 7521 C CA . LEU D 1 253 ? 37.991 31.733 -19.088 1.00 28.13 253 LEU D CA 1
ATOM 7522 C C . LEU D 1 253 ? 38.547 32.303 -20.388 1.00 28.45 253 LEU D C 1
ATOM 7523 O O . LEU D 1 253 ? 38.808 31.580 -21.364 1.00 26.70 253 LEU D O 1
ATOM 7528 N N . ALA D 1 254 ? 38.695 33.614 -20.419 1.00 31.14 254 ALA D N 1
ATOM 7529 C CA . ALA D 1 254 ? 39.140 34.285 -21.656 1.00 31.82 254 ALA D CA 1
ATOM 7530 C C . ALA D 1 254 ? 40.617 34.092 -21.728 1.00 30.68 254 ALA D C 1
ATOM 7531 O O . ALA D 1 254 ? 41.176 33.814 -22.776 1.00 29.71 254 ALA D O 1
ATOM 7533 N N . LYS D 1 255 ? 41.232 34.138 -20.565 1.00 31.97 255 LYS D N 1
ATOM 7534 C CA . LYS D 1 255 ? 42.669 33.912 -20.440 1.00 35.99 255 LYS D CA 1
ATOM 7535 C C . LYS D 1 255 ? 43.143 32.450 -20.612 1.00 34.91 255 LYS D C 1
ATOM 7536 O O . LYS D 1 255 ? 44.201 32.214 -21.251 1.00 33.10 255 LYS D O 1
ATOM 7542 N N . LEU D 1 256 ? 42.383 31.486 -20.059 1.00 31.56 256 LEU D N 1
ATOM 7543 C CA . LEU D 1 256 ? 42.657 30.044 -20.343 1.00 33.31 256 LEU D CA 1
ATOM 7544 C C . LEU D 1 256 ? 42.572 29.713 -21.837 1.00 32.55 256 LEU D C 1
ATOM 7545 O O . LEU D 1 256 ? 43.362 28.937 -22.346 1.00 36.36 256 LEU D O 1
ATOM 7550 N N . ALA D 1 257 ? 41.560 30.260 -22.501 1.00 31.71 257 ALA D N 1
ATOM 7551 C CA . ALA D 1 257 ? 41.363 30.133 -23.934 1.00 30.86 257 ALA D CA 1
ATOM 7552 C C . ALA D 1 257 ? 42.505 30.757 -24.704 1.00 28.56 257 ALA D C 1
ATOM 7553 O O . ALA D 1 257 ? 43.000 30.174 -25.616 1.00 27.97 257 ALA D O 1
ATOM 7555 N N . GLU D 1 258 ? 42.916 31.953 -24.324 1.00 29.81 258 GLU D N 1
ATOM 7556 C CA . GLU D 1 258 ? 44.003 32.638 -25.040 1.00 30.47 258 GLU D CA 1
ATOM 7557 C C . GLU D 1 258 ? 45.277 31.796 -24.822 1.00 27.86 258 GLU D C 1
ATOM 7558 O O . GLU D 1 258 ? 46.030 31.474 -25.769 1.00 25.85 258 GLU D O 1
ATOM 7564 N N . PHE D 1 259 ? 45.447 31.332 -23.586 1.00 26.22 259 PHE D N 1
ATOM 7565 C CA . PHE D 1 259 ? 46.644 30.533 -23.253 1.00 26.36 259 PHE D CA 1
ATOM 7566 C C . PHE D 1 259 ? 46.696 29.190 -23.963 1.00 25.20 259 PHE D C 1
ATOM 7567 O O . PHE D 1 259 ? 47.734 28.847 -24.539 1.00 27.41 259 PHE D O 1
ATOM 7575 N N . THR D 1 260 ? 45.590 28.447 -23.937 1.00 22.41 260 THR D N 1
ATOM 7576 C CA . THR D 1 260 ? 45.533 27.124 -24.562 1.00 22.11 260 THR D CA 1
ATOM 7577 C C . THR D 1 260 ? 45.824 27.212 -26.069 1.00 21.80 260 THR D C 1
ATOM 7578 O O . THR D 1 260 ? 46.642 26.444 -26.656 1.00 18.94 260 THR D O 1
ATOM 7582 N N . THR D 1 261 ? 45.144 28.160 -26.699 1.00 23.97 261 THR D N 1
ATOM 7583 C CA . THR D 1 261 ? 45.223 28.260 -28.123 1.00 23.61 261 THR D CA 1
ATOM 7584 C C . THR D 1 261 ? 46.626 28.586 -28.467 1.00 24.18 261 THR D C 1
ATOM 7585 O O . THR D 1 261 ? 47.144 28.059 -29.445 1.00 24.05 261 THR D O 1
ATOM 7589 N N . ALA D 1 262 ? 47.282 29.437 -27.684 1.00 26.96 262 ALA D N 1
ATOM 7590 C CA . ALA D 1 262 ? 48.683 29.787 -28.062 1.00 25.68 262 ALA D CA 1
ATOM 7591 C C . ALA D 1 262 ? 49.636 28.597 -27.847 1.00 26.42 262 ALA D C 1
ATOM 7592 O O . ALA D 1 262 ? 50.464 28.293 -28.722 1.00 28.18 262 ALA D O 1
ATOM 7594 N N . MET D 1 263 ? 49.500 27.858 -26.752 1.00 25.64 263 MET D N 1
ATOM 7595 C CA . MET D 1 263 ? 50.419 26.689 -26.561 1.00 28.26 263 MET D CA 1
ATOM 7596 C C . MET D 1 263 ? 50.193 25.526 -27.527 1.00 28.16 263 MET D C 1
ATOM 7597 O O . MET D 1 263 ? 51.128 24.826 -27.910 1.00 27.77 263 MET D O 1
ATOM 7602 N N . LYS D 1 264 ? 48.938 25.280 -27.866 1.00 29.61 264 LYS D N 1
ATOM 7603 C CA . LYS D 1 264 ? 48.628 24.257 -28.870 1.00 30.62 264 LYS D CA 1
ATOM 7604 C C . LYS D 1 264 ? 49.164 24.698 -30.221 1.00 30.36 264 LYS D C 1
ATOM 7605 O O . LYS D 1 264 ? 49.683 23.854 -30.989 1.00 30.67 264 LYS D O 1
ATOM 7611 N N . ALA D 1 265 ? 49.026 25.993 -30.521 1.00 27.97 265 ALA D N 1
ATOM 7612 C CA . ALA D 1 265 ? 49.595 26.521 -31.762 1.00 29.06 265 ALA D CA 1
ATOM 7613 C C . ALA D 1 265 ? 51.035 26.116 -31.988 1.00 27.65 265 ALA D C 1
ATOM 7614 O O . ALA D 1 265 ? 51.434 26.064 -33.102 1.00 30.19 265 ALA D O 1
ATOM 7616 N N . ALA D 1 266 ? 51.801 25.769 -30.973 1.00 28.44 266 ALA D N 1
ATOM 7617 C CA . ALA D 1 266 ? 53.225 25.444 -31.208 1.00 31.02 266 ALA D CA 1
ATOM 7618 C C . ALA D 1 266 ? 53.604 23.992 -31.326 1.00 30.78 266 ALA D C 1
ATOM 7619 O O . ALA D 1 266 ? 54.763 23.684 -31.250 1.00 32.39 266 ALA D O 1
ATOM 7621 N N . THR D 1 267 ? 52.626 23.127 -31.499 1.00 33.64 267 THR D N 1
ATOM 7622 C CA . THR D 1 267 ? 52.808 21.689 -31.583 1.00 35.55 267 THR D CA 1
ATOM 7623 C C . THR D 1 267 ? 53.129 21.238 -33.033 1.00 36.63 267 THR D C 1
ATOM 7624 O O . THR D 1 267 ? 52.682 21.906 -33.957 1.00 38.25 267 THR D O 1
ATOM 7629 N N . MET E 1 1 ? 40.078 89.499 -50.452 1.00 58.20 1 MET E N 1
ATOM 7630 C CA . MET E 1 1 ? 39.860 88.179 -49.778 1.00 55.37 1 MET E CA 1
ATOM 7631 C C . MET E 1 1 ? 41.040 88.039 -48.856 1.00 53.00 1 MET E C 1
ATOM 7632 O O . MET E 1 1 ? 40.951 88.639 -47.806 1.00 53.10 1 MET E O 1
ATOM 7637 N N . SER E 1 2 ? 42.115 87.294 -49.231 1.00 58.94 2 SER E N 1
ATOM 7638 C CA . SER E 1 2 ? 43.540 87.466 -48.710 1.00 55.66 2 SER E CA 1
ATOM 7639 C C . SER E 1 2 ? 44.689 86.547 -49.213 1.00 56.26 2 SER E C 1
ATOM 7640 O O . SER E 1 2 ? 44.463 85.504 -49.828 1.00 60.33 2 SER E O 1
ATOM 7643 N N . ASN E 1 3 ? 45.902 86.875 -48.750 1.00 53.40 3 ASN E N 1
ATOM 7644 C CA . ASN E 1 3 ? 47.178 86.780 -49.514 1.00 50.39 3 ASN E CA 1
ATOM 7645 C C . ASN E 1 3 ? 47.588 85.387 -50.180 1.00 41.02 3 ASN E C 1
ATOM 7646 O O . ASN E 1 3 ? 47.484 85.190 -51.405 1.00 35.39 3 ASN E O 1
ATOM 7651 N N . ARG E 1 4 ? 48.040 84.428 -49.392 1.00 35.90 4 ARG E N 1
ATOM 7652 C CA . ARG E 1 4 ? 48.344 83.103 -49.962 1.00 33.70 4 ARG E CA 1
ATOM 7653 C C . ARG E 1 4 ? 47.033 82.317 -50.322 1.00 32.57 4 ARG E C 1
ATOM 7654 O O . ARG E 1 4 ? 47.022 81.413 -51.195 1.00 28.64 4 ARG E O 1
ATOM 7662 N N . TYR E 1 5 ? 45.948 82.670 -49.632 1.00 26.72 5 TYR E N 1
ATOM 7663 C CA . TYR E 1 5 ? 44.671 82.124 -49.947 1.00 26.15 5 TYR E CA 1
ATOM 7664 C C . TYR E 1 5 ? 44.149 82.541 -51.307 1.00 26.48 5 TYR E C 1
ATOM 7665 O O . TYR E 1 5 ? 43.589 81.710 -51.996 1.00 27.10 5 TYR E O 1
ATOM 7674 N N . GLN E 1 6 ? 44.290 83.807 -51.688 1.00 26.48 6 GLN E N 1
ATOM 7675 C CA . GLN E 1 6 ? 43.743 84.258 -52.995 1.00 28.81 6 GLN E CA 1
ATOM 7676 C C . GLN E 1 6 ? 44.390 83.546 -54.148 1.00 26.49 6 GLN E C 1
ATOM 7677 O O . GLN E 1 6 ? 43.742 83.294 -55.196 1.00 26.72 6 GLN E O 1
ATOM 7683 N N . ALA E 1 7 ? 45.687 83.305 -53.969 1.00 22.61 7 ALA E N 1
ATOM 7684 C CA . ALA E 1 7 ? 46.465 82.685 -55.018 1.00 20.87 7 ALA E CA 1
ATOM 7685 C C . ALA E 1 7 ? 45.913 81.260 -55.115 1.00 19.86 7 ALA E C 1
ATOM 7686 O O . ALA E 1 7 ? 45.632 80.807 -56.193 1.00 19.14 7 ALA E O 1
ATOM 7688 N N . LYS E 1 8 ? 45.691 80.612 -53.978 1.00 18.97 8 LYS E N 1
ATOM 7689 C CA . LYS E 1 8 ? 45.277 79.241 -53.967 1.00 17.59 8 LYS E CA 1
ATOM 7690 C C . LYS E 1 8 ? 43.870 79.076 -54.538 1.00 19.08 8 LYS E C 1
ATOM 7691 O O . LYS E 1 8 ? 43.650 78.269 -55.490 1.00 19.07 8 LYS E O 1
ATOM 7697 N N . PHE E 1 9 ? 42.941 79.879 -54.000 1.00 20.54 9 PHE E N 1
ATOM 7698 C CA . PHE E 1 9 ? 41.558 79.880 -54.446 1.00 20.62 9 PHE E CA 1
ATOM 7699 C C . PHE E 1 9 ? 41.409 80.201 -55.928 1.00 20.81 9 PHE E C 1
ATOM 7700 O O . PHE E 1 9 ? 40.581 79.616 -56.611 1.00 23.86 9 PHE E O 1
ATOM 7708 N N . ALA E 1 10 ? 42.242 81.075 -56.447 1.00 20.11 10 ALA E N 1
ATOM 7709 C CA . ALA E 1 10 ? 42.243 81.370 -57.897 1.00 20.10 10 ALA E CA 1
ATOM 7710 C C . ALA E 1 10 ? 42.803 80.266 -58.776 1.00 20.30 10 ALA E C 1
ATOM 7711 O O . ALA E 1 10 ? 42.413 80.072 -59.938 1.00 19.20 10 ALA E O 1
ATOM 7713 N N . ALA E 1 11 ? 43.773 79.543 -58.257 1.00 20.99 11 ALA E N 1
ATOM 7714 C CA . ALA E 1 11 ? 44.291 78.473 -59.041 1.00 20.79 11 ALA E CA 1
ATOM 7715 C C . ALA E 1 11 ? 43.237 77.364 -59.051 1.00 21.24 11 ALA E C 1
ATOM 7716 O O . ALA E 1 11 ? 43.007 76.728 -60.060 1.00 22.49 11 ALA E O 1
ATOM 7718 N N . LEU E 1 12 ? 42.567 77.153 -57.926 1.00 21.56 12 LEU E N 1
ATOM 7719 C CA . LEU E 1 12 ? 41.601 76.066 -57.854 1.00 22.20 12 LEU E CA 1
ATOM 7720 C C . LEU E 1 12 ? 40.374 76.429 -58.668 1.00 22.66 12 LEU E C 1
ATOM 7721 O O . LEU E 1 12 ? 39.634 75.575 -59.161 1.00 22.10 12 LEU E O 1
ATOM 7726 N N . LYS E 1 13 ? 40.200 77.718 -58.843 1.00 24.41 13 LYS E N 1
ATOM 7727 C CA . LYS E 1 13 ? 39.099 78.239 -59.621 1.00 26.11 13 LYS E CA 1
ATOM 7728 C C . LYS E 1 13 ? 39.424 78.021 -61.077 1.00 25.60 13 LYS E C 1
ATOM 7729 O O . LYS E 1 13 ? 38.629 77.465 -61.841 1.00 25.87 13 LYS E O 1
ATOM 7735 N N . ALA E 1 14 ? 40.632 78.403 -61.454 1.00 26.41 14 ALA E N 1
ATOM 7736 C CA . ALA E 1 14 ? 41.076 78.124 -62.826 1.00 26.56 14 ALA E CA 1
ATOM 7737 C C . ALA E 1 14 ? 41.040 76.627 -63.085 1.00 26.71 14 ALA E C 1
ATOM 7738 O O . ALA E 1 14 ? 40.887 76.215 -64.240 1.00 27.42 14 ALA E O 1
ATOM 7740 N N . GLN E 1 15 ? 41.166 75.814 -62.041 1.00 24.87 15 GLN E N 1
ATOM 7741 C CA . GLN E 1 15 ? 40.997 74.378 -62.209 1.00 25.14 15 GLN E CA 1
ATOM 7742 C C . GLN E 1 15 ? 39.541 73.902 -62.173 1.00 27.54 15 GLN E C 1
ATOM 7743 O O . GLN E 1 15 ? 39.265 72.726 -62.457 1.00 25.70 15 GLN E O 1
ATOM 7749 N N . ASP E 1 16 ? 38.597 74.786 -61.821 1.00 31.04 16 ASP E N 1
ATOM 7750 C CA . ASP E 1 16 ? 37.223 74.339 -61.427 1.00 32.29 16 ASP E CA 1
ATOM 7751 C C . ASP E 1 16 ? 37.315 73.252 -60.386 1.00 29.01 16 ASP E C 1
ATOM 7752 O O . ASP E 1 16 ? 36.786 72.208 -60.576 1.00 30.17 16 ASP E O 1
ATOM 7757 N N . LYS E 1 17 ? 37.994 73.520 -59.299 1.00 26.61 17 LYS E N 1
ATOM 7758 C CA . LYS E 1 17 ? 38.228 72.549 -58.300 1.00 28.48 17 LYS E CA 1
ATOM 7759 C C . LYS E 1 17 ? 37.956 73.174 -56.920 1.00 29.39 17 LYS E C 1
ATOM 7760 O O . LYS E 1 17 ? 37.886 74.396 -56.760 1.00 30.09 17 LYS E O 1
ATOM 7766 N N . GLY E 1 18 ? 37.765 72.315 -55.932 1.00 26.46 18 GLY E N 1
ATOM 7767 C CA . GLY E 1 18 ? 37.579 72.765 -54.597 1.00 25.78 18 GLY E CA 1
ATOM 7768 C C . GLY E 1 18 ? 38.800 72.546 -53.745 1.00 24.83 18 GLY E C 1
ATOM 7769 O O . GLY E 1 18 ? 39.718 71.776 -54.075 1.00 23.87 18 GLY E O 1
ATOM 7770 N N . ALA E 1 19 ? 38.771 73.194 -52.596 1.00 24.27 19 ALA E N 1
ATOM 7771 C CA . ALA E 1 19 ? 39.865 73.113 -51.670 1.00 23.49 19 ALA E CA 1
ATOM 7772 C C . ALA E 1 19 ? 39.495 72.073 -50.635 1.00 23.25 19 ALA E C 1
ATOM 7773 O O . ALA E 1 19 ? 38.366 72.000 -50.216 1.00 24.21 19 ALA E O 1
ATOM 7775 N N . PHE E 1 20 ? 40.444 71.203 -50.323 1.00 24.92 20 PHE E N 1
ATOM 7776 C CA . PHE E 1 20 ? 40.391 70.341 -49.169 1.00 22.84 20 PHE E CA 1
ATOM 7777 C C . PHE E 1 20 ? 41.492 70.637 -48.123 1.00 21.48 20 PHE E C 1
ATOM 7778 O O . PHE E 1 20 ? 42.705 70.602 -48.433 1.00 19.49 20 PHE E O 1
ATOM 7786 N N . VAL E 1 21 ? 41.035 70.878 -46.886 1.00 19.93 21 VAL E N 1
ATOM 7787 C CA . VAL E 1 21 ? 41.853 71.484 -45.859 1.00 21.12 21 VAL E CA 1
ATOM 7788 C C . VAL E 1 21 ? 41.831 70.644 -44.593 1.00 22.18 21 VAL E C 1
ATOM 7789 O O . VAL E 1 21 ? 40.882 70.668 -43.852 1.00 23.87 21 VAL E O 1
ATOM 7793 N N . PRO E 1 22 ? 42.870 69.867 -44.347 1.00 22.58 22 PRO E N 1
ATOM 7794 C CA . PRO E 1 22 ? 42.727 69.086 -43.165 1.00 22.54 22 PRO E CA 1
ATOM 7795 C C . PRO E 1 22 ? 43.124 69.870 -41.968 1.00 22.62 22 PRO E C 1
ATOM 7796 O O . PRO E 1 22 ? 43.944 70.755 -42.082 1.00 25.38 22 PRO E O 1
ATOM 7800 N N . PHE E 1 23 ? 42.522 69.561 -40.836 1.00 23.38 23 PHE E N 1
ATOM 7801 C CA . PHE E 1 23 ? 42.876 70.145 -39.563 1.00 23.81 23 PHE E CA 1
ATOM 7802 C C . PHE E 1 23 ? 43.498 69.110 -38.701 1.00 24.43 23 PHE E C 1
ATOM 7803 O O . PHE E 1 23 ? 43.016 67.978 -38.627 1.00 24.23 23 PHE E O 1
ATOM 7811 N N . VAL E 1 24 ? 44.510 69.538 -37.956 1.00 24.08 24 VAL E N 1
ATOM 7812 C CA . VAL E 1 24 ? 45.166 68.657 -37.082 1.00 24.24 24 VAL E CA 1
ATOM 7813 C C . VAL E 1 24 ? 45.742 69.488 -35.959 1.00 26.87 24 VAL E C 1
ATOM 7814 O O . VAL E 1 24 ? 46.206 70.592 -36.194 1.00 30.80 24 VAL E O 1
ATOM 7818 N N . THR E 1 25 ? 45.817 68.964 -34.747 1.00 28.04 25 THR E N 1
ATOM 7819 C CA . THR E 1 25 ? 46.484 69.729 -33.713 1.00 27.58 25 THR E CA 1
ATOM 7820 C C . THR E 1 25 ? 47.980 69.399 -33.625 1.00 29.24 25 THR E C 1
ATOM 7821 O O . THR E 1 25 ? 48.331 68.226 -33.629 1.00 26.37 25 THR E O 1
ATOM 7825 N N . ILE E 1 26 ? 48.830 70.471 -33.562 1.00 28.29 26 ILE E N 1
ATOM 7826 C CA . ILE E 1 26 ? 50.263 70.373 -33.709 1.00 25.34 26 ILE E CA 1
ATOM 7827 C C . ILE E 1 26 ? 50.776 69.666 -32.498 1.00 27.53 26 ILE E C 1
ATOM 7828 O O . ILE E 1 26 ? 50.294 69.964 -31.399 1.00 30.38 26 ILE E O 1
ATOM 7833 N N . GLY E 1 27 ? 51.735 68.745 -32.681 1.00 26.18 27 GLY E N 1
ATOM 7834 C CA . GLY E 1 27 ? 52.293 67.950 -31.585 1.00 26.19 27 GLY E CA 1
ATOM 7835 C C . GLY E 1 27 ? 51.625 66.586 -31.407 1.00 28.66 27 GLY E C 1
ATOM 7836 O O . GLY E 1 27 ? 52.216 65.645 -30.833 1.00 26.65 27 GLY E O 1
ATOM 7837 N N . ASP E 1 28 ? 50.371 66.473 -31.852 1.00 28.82 28 ASP E N 1
ATOM 7838 C CA . ASP E 1 28 ? 49.687 65.199 -31.815 1.00 27.09 28 ASP E CA 1
ATOM 7839 C C . ASP E 1 28 ? 50.285 64.209 -32.799 1.00 29.00 28 ASP E C 1
ATOM 7840 O O . ASP E 1 28 ? 50.417 64.547 -33.975 1.00 33.46 28 ASP E O 1
ATOM 7845 N N . PRO E 1 29 ? 50.638 62.989 -32.358 1.00 27.81 29 PRO E N 1
ATOM 7846 C CA . PRO E 1 29 ? 50.789 62.406 -31.028 1.00 29.03 29 PRO E CA 1
ATOM 7847 C C . PRO E 1 29 ? 52.187 62.581 -30.465 1.00 29.09 29 PRO E C 1
ATOM 7848 O O . PRO E 1 29 ? 52.456 62.174 -29.355 1.00 29.65 29 PRO E O 1
ATOM 7852 N N . SER E 1 30 ? 53.051 63.224 -31.230 1.00 30.83 30 SER E N 1
ATOM 7853 C CA . SER E 1 30 ? 54.366 63.638 -30.744 1.00 31.08 30 SER E CA 1
ATOM 7854 C C . SER E 1 30 ? 54.883 64.701 -31.690 1.00 29.52 30 SER E C 1
ATOM 7855 O O . SER E 1 30 ? 54.463 64.728 -32.853 1.00 28.55 30 SER E O 1
ATOM 7858 N N . PRO E 1 31 ? 55.745 65.609 -31.195 1.00 28.67 31 PRO E N 1
ATOM 7859 C CA . PRO E 1 31 ? 56.290 66.591 -32.120 1.00 27.19 31 PRO E CA 1
ATOM 7860 C C . PRO E 1 31 ? 56.917 66.064 -33.390 1.00 27.72 31 PRO E C 1
ATOM 7861 O O . PRO E 1 31 ? 56.580 66.547 -34.473 1.00 31.85 31 PRO E O 1
ATOM 7865 N N . GLU E 1 32 ? 57.795 65.085 -33.332 1.00 28.71 32 GLU E N 1
ATOM 7866 C CA . GLU E 1 32 ? 58.383 64.618 -34.607 1.00 32.08 32 GLU E CA 1
ATOM 7867 C C . GLU E 1 32 ? 57.387 63.890 -35.509 1.00 30.39 32 GLU E C 1
ATOM 7868 O O . GLU E 1 32 ? 57.515 63.968 -36.750 1.00 29.94 32 GLU E O 1
ATOM 7874 N N . LEU E 1 33 ? 56.441 63.169 -34.894 1.00 26.66 33 LEU E N 1
ATOM 7875 C CA . LEU E 1 33 ? 55.428 62.434 -35.618 1.00 25.64 33 LEU E CA 1
ATOM 7876 C C . LEU E 1 33 ? 54.441 63.437 -36.224 1.00 25.44 33 LEU E C 1
ATOM 7877 O O . LEU E 1 33 ? 53.945 63.251 -37.357 1.00 23.38 33 LEU E O 1
ATOM 7882 N N . SER E 1 34 ? 54.154 64.513 -35.490 1.00 24.94 34 SER E N 1
ATOM 7883 C CA . SER E 1 34 ? 53.252 65.547 -35.993 1.00 24.92 34 SER E CA 1
ATOM 7884 C C . SER E 1 34 ? 53.851 66.120 -37.288 1.00 25.86 34 SER E C 1
ATOM 7885 O O . SER E 1 34 ? 53.192 66.256 -38.300 1.00 24.23 34 SER E O 1
ATOM 7888 N N . LEU E 1 35 ? 55.139 66.417 -37.291 1.00 27.90 35 LEU E N 1
ATOM 7889 C CA . LEU E 1 35 ? 55.735 66.911 -38.528 1.00 28.19 35 LEU E CA 1
ATOM 7890 C C . LEU E 1 35 ? 55.462 65.961 -39.712 1.00 26.39 35 LEU E C 1
ATOM 7891 O O . LEU E 1 35 ? 54.948 66.381 -40.724 1.00 25.45 35 LEU E O 1
ATOM 7896 N N . LYS E 1 36 ? 55.732 64.676 -39.561 1.00 27.39 36 LYS E N 1
ATOM 7897 C CA . LYS E 1 36 ? 55.565 63.696 -40.677 1.00 27.97 36 LYS E CA 1
ATOM 7898 C C . LYS E 1 36 ? 54.135 63.633 -41.129 1.00 27.10 36 LYS E C 1
ATOM 7899 O O . LYS E 1 36 ? 53.844 63.402 -42.319 1.00 27.72 36 LYS E O 1
ATOM 7905 N N . ILE E 1 37 ? 53.248 63.901 -40.185 1.00 26.58 37 ILE E N 1
ATOM 7906 C CA . ILE E 1 37 ? 51.814 63.879 -40.426 1.00 27.04 37 ILE E CA 1
ATOM 7907 C C . ILE E 1 37 ? 51.424 65.054 -41.305 1.00 29.49 37 ILE E C 1
ATOM 7908 O O . ILE E 1 37 ? 50.563 64.911 -42.201 1.00 34.61 37 ILE E O 1
ATOM 7913 N N . ILE E 1 38 ? 52.042 66.207 -41.075 1.00 28.37 38 ILE E N 1
ATOM 7914 C CA . ILE E 1 38 ? 51.602 67.426 -41.756 1.00 27.63 38 ILE E CA 1
ATOM 7915 C C . ILE E 1 38 ? 52.115 67.290 -43.182 1.00 27.12 38 ILE E C 1
ATOM 7916 O O . ILE E 1 38 ? 51.405 67.520 -44.168 1.00 25.81 38 ILE E O 1
ATOM 7921 N N . GLN E 1 39 ? 53.371 66.859 -43.262 1.00 27.18 39 GLN E N 1
ATOM 7922 C CA . GLN E 1 39 ? 54.008 66.557 -44.506 1.00 25.52 39 GLN E CA 1
ATOM 7923 C C . GLN E 1 39 ? 53.206 65.539 -45.245 1.00 25.57 39 GLN E C 1
ATOM 7924 O O . GLN E 1 39 ? 52.949 65.732 -46.421 1.00 29.05 39 GLN E O 1
ATOM 7930 N N . THR E 1 40 ? 52.736 64.490 -44.591 1.00 23.23 40 THR E N 1
ATOM 7931 C CA . THR E 1 40 ? 51.889 63.543 -45.321 1.00 22.86 40 THR E CA 1
ATOM 7932 C C . THR E 1 40 ? 50.607 64.149 -45.902 1.00 22.27 40 THR E C 1
ATOM 7933 O O . THR E 1 40 ? 50.194 63.821 -47.003 1.00 22.78 40 THR E O 1
ATOM 7937 N N . LEU E 1 41 ? 50.001 65.075 -45.196 1.00 23.93 41 LEU E N 1
ATOM 7938 C CA . LEU E 1 41 ? 48.795 65.782 -45.680 1.00 22.99 41 LEU E CA 1
ATOM 7939 C C . LEU E 1 41 ? 49.071 66.653 -46.939 1.00 24.61 41 LEU E C 1
ATOM 7940 O O . LEU E 1 41 ? 48.314 66.619 -47.977 1.00 21.54 41 LEU E O 1
ATOM 7945 N N . VAL E 1 42 ? 50.140 67.451 -46.843 1.00 23.58 42 VAL E N 1
ATOM 7946 C CA . VAL E 1 42 ? 50.562 68.261 -47.982 1.00 24.98 42 VAL E CA 1
ATOM 7947 C C . VAL E 1 42 ? 50.893 67.351 -49.187 1.00 24.52 42 VAL E C 1
ATOM 7948 O O . VAL E 1 42 ? 50.351 67.472 -50.260 1.00 25.30 42 VAL E O 1
ATOM 7952 N N . ASP E 1 43 ? 51.761 66.387 -48.965 1.00 26.27 43 ASP E N 1
ATOM 7953 C CA . ASP E 1 43 ? 52.135 65.423 -49.993 1.00 27.88 43 ASP E CA 1
ATOM 7954 C C . ASP E 1 43 ? 50.995 64.725 -50.722 1.00 27.08 43 ASP E C 1
ATOM 7955 O O . ASP E 1 43 ? 51.188 64.301 -51.826 1.00 26.18 43 ASP E O 1
ATOM 7960 N N . ASN E 1 44 ? 49.829 64.588 -50.093 1.00 26.73 44 ASN E N 1
ATOM 7961 C CA . ASN E 1 44 ? 48.711 63.889 -50.672 1.00 23.73 44 ASN E CA 1
ATOM 7962 C C . ASN E 1 44 ? 47.516 64.763 -51.057 1.00 23.32 44 ASN E C 1
ATOM 7963 O O . ASN E 1 44 ? 46.363 64.243 -51.269 1.00 22.63 44 ASN E O 1
ATOM 7968 N N . GLY E 1 45 ? 47.758 66.065 -51.168 1.00 20.37 45 GLY E N 1
ATOM 7969 C CA . GLY E 1 45 ? 46.764 66.901 -51.802 1.00 21.91 45 GLY E CA 1
ATOM 7970 C C . GLY E 1 45 ? 45.990 67.939 -51.024 1.00 23.54 45 GLY E C 1
ATOM 7971 O O . GLY E 1 45 ? 45.115 68.561 -51.572 1.00 25.87 45 GLY E O 1
ATOM 7972 N N . ALA E 1 46 ? 46.324 68.175 -49.770 1.00 25.31 46 ALA E N 1
ATOM 7973 C CA . ALA E 1 46 ? 45.694 69.234 -49.041 1.00 25.52 46 ALA E CA 1
ATOM 7974 C C . ALA E 1 46 ? 46.025 70.534 -49.711 1.00 27.20 46 ALA E C 1
ATOM 7975 O O . ALA E 1 46 ? 47.161 70.718 -50.114 1.00 30.41 46 ALA E O 1
ATOM 7977 N N . ASP E 1 47 ? 45.039 71.418 -49.837 1.00 26.73 47 ASP E N 1
ATOM 7978 C CA . ASP E 1 47 ? 45.217 72.701 -50.497 1.00 25.88 47 ASP E CA 1
ATOM 7979 C C . ASP E 1 47 ? 45.576 73.806 -49.502 1.00 25.05 47 ASP E C 1
ATOM 7980 O O . ASP E 1 47 ? 45.936 74.916 -49.878 1.00 22.36 47 ASP E O 1
ATOM 7985 N N . ALA E 1 48 ? 45.395 73.501 -48.218 1.00 25.38 48 ALA E N 1
ATOM 7986 C CA . ALA E 1 48 ? 45.741 74.382 -47.124 1.00 22.93 48 ALA E CA 1
ATOM 7987 C C . ALA E 1 48 ? 45.851 73.551 -45.877 1.00 22.65 48 ALA E C 1
ATOM 7988 O O . ALA E 1 48 ? 45.595 72.347 -45.892 1.00 23.91 48 ALA E O 1
ATOM 7990 N N . LEU E 1 49 ? 46.251 74.187 -44.788 1.00 22.51 49 LEU E N 1
ATOM 7991 C CA . LEU E 1 49 ? 46.386 73.514 -43.554 1.00 21.06 49 LEU E CA 1
ATOM 7992 C C . LEU E 1 49 ? 45.674 74.347 -42.512 1.00 23.28 49 LEU E C 1
ATOM 7993 O O . LEU E 1 49 ? 45.620 75.572 -42.579 1.00 23.31 49 LEU E O 1
ATOM 7998 N N . GLU E 1 50 ? 45.146 73.629 -41.538 1.00 25.12 50 GLU E N 1
ATOM 7999 C CA . GLU E 1 50 ? 44.542 74.174 -40.399 1.00 24.61 50 GLU E CA 1
ATOM 8000 C C . GLU E 1 50 ? 45.271 73.545 -39.238 1.00 23.27 50 GLU E C 1
ATOM 8001 O O . GLU E 1 50 ? 45.109 72.377 -38.982 1.00 23.38 50 GLU E O 1
ATOM 8007 N N . LEU E 1 51 ? 46.109 74.274 -38.525 1.00 22.39 51 LEU E N 1
ATOM 8008 C CA . LEU E 1 51 ? 46.716 73.667 -37.363 1.00 20.36 51 LEU E CA 1
ATOM 8009 C C . LEU E 1 51 ? 46.296 74.314 -36.106 1.00 20.78 51 LEU E C 1
ATOM 8010 O O . LEU E 1 51 ? 46.234 75.548 -35.984 1.00 20.10 51 LEU E O 1
ATOM 8015 N N . GLY E 1 52 ? 45.988 73.458 -35.153 1.00 21.83 52 GLY E N 1
ATOM 8016 C CA . GLY E 1 52 ? 45.744 73.874 -33.797 1.00 22.23 52 GLY E CA 1
ATOM 8017 C C . GLY E 1 52 ? 46.963 73.720 -32.891 1.00 22.53 52 GLY E C 1
ATOM 8018 O O . GLY E 1 52 ? 47.739 72.812 -33.047 1.00 21.59 52 GLY E O 1
ATOM 8019 N N . PHE E 1 53 ? 47.092 74.654 -31.952 1.00 25.24 53 PHE E N 1
ATOM 8020 C CA . PHE E 1 53 ? 48.029 74.619 -30.823 1.00 26.23 53 PHE E CA 1
ATOM 8021 C C . PHE E 1 53 ? 47.402 73.835 -29.664 1.00 26.01 53 PHE E C 1
ATOM 8022 O O . PHE E 1 53 ? 46.216 73.985 -29.423 1.00 25.61 53 PHE E O 1
ATOM 8030 N N . PRO E 1 54 ? 48.205 73.001 -28.940 1.00 27.23 54 PRO E N 1
ATOM 8031 C CA . PRO E 1 54 ? 47.612 72.172 -27.912 1.00 25.77 54 PRO E CA 1
ATOM 8032 C C . PRO E 1 54 ? 47.216 72.955 -26.704 1.00 26.09 54 PRO E C 1
ATOM 8033 O O . PRO E 1 54 ? 47.969 73.836 -26.234 1.00 25.91 54 PRO E O 1
ATOM 8037 N N . PHE E 1 55 ? 45.998 72.688 -26.237 1.00 27.27 55 PHE E N 1
ATOM 8038 C CA . PHE E 1 55 ? 45.335 73.568 -25.255 1.00 27.98 55 PHE E CA 1
ATOM 8039 C C . PHE E 1 55 ? 44.568 72.686 -24.298 1.00 29.04 55 PHE E C 1
ATOM 8040 O O . PHE E 1 55 ? 43.675 71.899 -24.696 1.00 31.18 55 PHE E O 1
ATOM 8048 N N . SER E 1 56 ? 44.857 72.834 -23.021 1.00 31.24 56 SER E N 1
ATOM 8049 C CA . SER E 1 56 ? 44.341 71.843 -22.037 1.00 34.38 56 SER E CA 1
ATOM 8050 C C . SER E 1 56 ? 42.805 71.621 -21.930 1.00 34.38 56 SER E C 1
ATOM 8051 O O . SER E 1 56 ? 42.443 70.557 -21.527 1.00 35.19 56 SER E O 1
ATOM 8054 N N . ASP E 1 57 ? 41.953 72.608 -22.265 1.00 33.13 57 ASP E N 1
ATOM 8055 C CA . ASP E 1 57 ? 40.489 72.566 -22.066 1.00 32.10 57 ASP E CA 1
ATOM 8056 C C . ASP E 1 57 ? 39.768 73.331 -23.215 1.00 32.61 57 ASP E C 1
ATOM 8057 O O . ASP E 1 57 ? 39.208 74.443 -23.043 1.00 28.21 57 ASP E O 1
ATOM 8062 N N . PRO E 1 58 ? 39.796 72.732 -24.403 1.00 30.11 58 PRO E N 1
ATOM 8063 C CA . PRO E 1 58 ? 39.221 73.311 -25.569 1.00 29.43 58 PRO E CA 1
ATOM 8064 C C . PRO E 1 58 ? 37.687 73.259 -25.574 1.00 30.03 58 PRO E C 1
ATOM 8065 O O . PRO E 1 58 ? 37.108 72.374 -26.226 1.00 29.48 58 PRO E O 1
ATOM 8069 N N . LEU E 1 59 ? 37.062 74.209 -24.887 1.00 27.96 59 LEU E N 1
ATOM 8070 C CA . LEU E 1 59 ? 35.597 74.297 -24.800 1.00 28.30 59 LEU E CA 1
ATOM 8071 C C . LEU E 1 59 ? 34.718 74.188 -26.071 1.00 28.43 59 LEU E C 1
ATOM 8072 O O . LEU E 1 59 ? 33.552 73.744 -26.015 1.00 27.99 59 LEU E O 1
ATOM 8077 N N . ALA E 1 60 ? 35.238 74.570 -27.219 1.00 28.24 60 ALA E N 1
ATOM 8078 C CA . ALA E 1 60 ? 34.483 74.365 -28.449 1.00 24.52 60 ALA E CA 1
ATOM 8079 C C . ALA E 1 60 ? 34.733 73.024 -29.124 1.00 24.76 60 ALA E C 1
ATOM 8080 O O . ALA E 1 60 ? 34.203 72.812 -30.188 1.00 26.00 60 ALA E O 1
ATOM 8082 N N . ASP E 1 61 ? 35.544 72.119 -28.567 1.00 25.17 61 ASP E N 1
ATOM 8083 C CA . ASP E 1 61 ? 35.691 70.783 -29.180 1.00 26.00 61 ASP E CA 1
ATOM 8084 C C . ASP E 1 61 ? 34.984 69.659 -28.448 1.00 24.00 61 ASP E C 1
ATOM 8085 O O . ASP E 1 61 ? 34.941 69.628 -27.257 1.00 23.45 61 ASP E O 1
ATOM 8090 N N . GLY E 1 62 ? 34.464 68.699 -29.182 1.00 24.54 62 GLY E N 1
ATOM 8091 C CA . GLY E 1 62 ? 34.033 67.435 -28.577 1.00 24.89 62 GLY E CA 1
ATOM 8092 C C . GLY E 1 62 ? 35.206 66.510 -28.269 1.00 22.73 62 GLY E C 1
ATOM 8093 O O . GLY E 1 62 ? 36.327 66.923 -28.352 1.00 22.63 62 GLY E O 1
ATOM 8094 N N . PRO E 1 63 ? 34.928 65.246 -27.916 1.00 22.61 63 PRO E N 1
ATOM 8095 C CA . PRO E 1 63 ? 35.902 64.334 -27.399 1.00 22.29 63 PRO E CA 1
ATOM 8096 C C . PRO E 1 63 ? 37.115 64.013 -28.274 1.00 24.29 63 PRO E C 1
ATOM 8097 O O . PRO E 1 63 ? 38.220 63.709 -27.755 1.00 26.91 63 PRO E O 1
ATOM 8101 N N . VAL E 1 64 ? 36.914 63.955 -29.577 1.00 24.70 64 VAL E N 1
ATOM 8102 C CA . VAL E 1 64 ? 37.962 63.426 -30.466 1.00 24.82 64 VAL E CA 1
ATOM 8103 C C . VAL E 1 64 ? 39.179 64.377 -30.498 1.00 26.36 64 VAL E C 1
ATOM 8104 O O . VAL E 1 64 ? 40.372 63.932 -30.429 1.00 23.89 64 VAL E O 1
ATOM 8108 N N . ILE E 1 65 ? 38.841 65.669 -30.596 1.00 26.13 65 ILE E N 1
ATOM 8109 C CA . ILE E 1 65 ? 39.833 66.751 -30.743 1.00 28.42 65 ILE E CA 1
ATOM 8110 C C . ILE E 1 65 ? 40.350 67.109 -29.357 1.00 28.10 65 ILE E C 1
ATOM 8111 O O . ILE E 1 65 ? 41.544 67.426 -29.177 1.00 26.82 65 ILE E O 1
ATOM 8116 N N . GLN E 1 66 ? 39.470 66.937 -28.367 1.00 27.05 66 GLN E N 1
ATOM 8117 C CA . GLN E 1 66 ? 39.880 67.067 -26.991 1.00 28.15 66 GLN E CA 1
ATOM 8118 C C . GLN E 1 66 ? 41.025 66.166 -26.674 1.00 26.89 66 GLN E C 1
ATOM 8119 O O . GLN E 1 66 ? 41.884 66.555 -25.914 1.00 29.33 66 GLN E O 1
ATOM 8125 N N . GLY E 1 67 ? 40.986 64.937 -27.181 1.00 27.39 67 GLY E N 1
ATOM 8126 C CA . GLY E 1 67 ? 42.064 63.979 -27.003 1.00 25.56 67 GLY E CA 1
ATOM 8127 C C . GLY E 1 67 ? 43.295 64.277 -27.867 1.00 27.23 67 GLY E C 1
ATOM 8128 O O . GLY E 1 67 ? 44.413 63.942 -27.495 1.00 26.57 67 GLY E O 1
ATOM 8129 N N . ALA E 1 68 ? 43.102 64.850 -29.047 1.00 27.06 68 ALA E N 1
ATOM 8130 C CA . ALA E 1 68 ? 44.218 65.396 -29.788 1.00 27.71 68 ALA E CA 1
ATOM 8131 C C . ALA E 1 68 ? 45.044 66.294 -28.872 1.00 28.03 68 ALA E C 1
ATOM 8132 O O . ALA E 1 68 ? 46.242 66.066 -28.737 1.00 26.97 68 ALA E O 1
ATOM 8134 N N . ASN E 1 69 ? 44.397 67.279 -28.229 1.00 27.33 69 ASN E N 1
ATOM 8135 C CA . ASN E 1 69 ? 45.086 68.170 -27.279 1.00 28.74 69 ASN E CA 1
ATOM 8136 C C . ASN E 1 69 ? 45.743 67.502 -26.051 1.00 32.18 69 ASN E C 1
ATOM 8137 O O . ASN E 1 69 ? 46.870 67.822 -25.692 1.00 33.95 69 ASN E O 1
ATOM 8142 N N . LEU E 1 70 ? 45.006 66.618 -25.391 1.00 33.13 70 LEU E N 1
ATOM 8143 C CA . LEU E 1 70 ? 45.508 65.773 -24.326 1.00 33.01 70 LEU E CA 1
ATOM 8144 C C . LEU E 1 70 ? 46.818 65.099 -24.746 1.00 32.79 70 LEU E C 1
ATOM 8145 O O . LEU E 1 70 ? 47.835 65.273 -24.103 1.00 32.43 70 LEU E O 1
ATOM 8150 N N . ARG E 1 71 ? 46.766 64.286 -25.807 1.00 32.18 71 ARG E N 1
ATOM 8151 C CA . ARG E 1 71 ? 47.934 63.577 -26.317 1.00 30.19 71 ARG E CA 1
ATOM 8152 C C . ARG E 1 71 ? 49.135 64.539 -26.522 1.00 30.75 71 ARG E C 1
ATOM 8153 O O . ARG E 1 71 ? 50.253 64.276 -26.122 1.00 29.82 71 ARG E O 1
ATOM 8161 N N . SER E 1 72 ? 48.877 65.660 -27.168 1.00 30.97 72 SER E N 1
ATOM 8162 C CA . SER E 1 72 ? 49.935 66.531 -27.622 1.00 30.99 72 SER E CA 1
ATOM 8163 C C . SER E 1 72 ? 50.661 67.140 -26.487 1.00 30.26 72 SER E C 1
ATOM 8164 O O . SER E 1 72 ? 51.847 67.398 -26.599 1.00 30.30 72 SER E O 1
ATOM 8167 N N . LEU E 1 73 ? 49.914 67.409 -25.415 1.00 31.66 73 LEU E N 1
ATOM 8168 C CA . LEU E 1 73 ? 50.370 68.222 -24.283 1.00 29.68 73 LEU E CA 1
ATOM 8169 C C . LEU E 1 73 ? 51.211 67.278 -23.414 1.00 31.04 73 LEU E C 1
ATOM 8170 O O . LEU E 1 73 ? 52.296 67.617 -22.951 1.00 33.66 73 LEU E O 1
ATOM 8175 N N . ALA E 1 74 ? 50.701 66.069 -23.276 1.00 31.00 74 ALA E N 1
ATOM 8176 C CA . ALA E 1 74 ? 51.350 64.950 -22.641 1.00 32.66 74 ALA E CA 1
ATOM 8177 C C . ALA E 1 74 ? 52.676 64.591 -23.292 1.00 30.95 74 ALA E C 1
ATOM 8178 O O . ALA E 1 74 ? 53.522 64.014 -22.641 1.00 30.80 74 ALA E O 1
ATOM 8180 N N . ALA E 1 75 ? 52.825 64.876 -24.570 1.00 30.12 75 ALA E N 1
ATOM 8181 C CA . ALA E 1 75 ? 54.048 64.529 -25.303 1.00 31.25 75 ALA E CA 1
ATOM 8182 C C . ALA E 1 75 ? 55.143 65.620 -25.183 1.00 31.89 75 ALA E C 1
ATOM 8183 O O . ALA E 1 75 ? 56.191 65.561 -25.828 1.00 29.29 75 ALA E O 1
ATOM 8185 N N . GLY E 1 76 ? 54.896 66.614 -24.353 1.00 29.86 76 GLY E N 1
ATOM 8186 C CA . GLY E 1 76 ? 55.892 67.617 -24.139 1.00 30.17 76 GLY E CA 1
ATOM 8187 C C . GLY E 1 76 ? 55.798 68.749 -25.098 1.00 32.70 76 GLY E C 1
ATOM 8188 O O . GLY E 1 76 ? 56.711 69.540 -25.148 1.00 34.63 76 GLY E O 1
ATOM 8189 N N . THR E 1 77 ? 54.691 68.868 -25.844 1.00 34.22 77 THR E N 1
ATOM 8190 C CA . THR E 1 77 ? 54.633 69.879 -26.882 1.00 32.06 77 THR E CA 1
ATOM 8191 C C . THR E 1 77 ? 54.596 71.309 -26.341 1.00 32.60 77 THR E C 1
ATOM 8192 O O . THR E 1 77 ? 53.664 71.715 -25.670 1.00 31.87 77 THR E O 1
ATOM 8196 N N . THR E 1 78 ? 55.626 72.086 -26.663 1.00 32.95 78 THR E N 1
ATOM 8197 C CA . THR E 1 78 ? 55.678 73.466 -26.207 1.00 34.08 78 THR E CA 1
ATOM 8198 C C . THR E 1 78 ? 55.115 74.343 -27.279 1.00 31.78 78 THR E C 1
ATOM 8199 O O . THR E 1 78 ? 54.994 73.943 -28.403 1.00 32.43 78 THR E O 1
ATOM 8203 N N . SER E 1 79 ? 54.792 75.572 -26.941 1.00 34.37 79 SER E N 1
ATOM 8204 C CA . SER E 1 79 ? 54.366 76.560 -27.933 1.00 34.16 79 SER E CA 1
ATOM 8205 C C . SER E 1 79 ? 55.481 76.772 -28.909 1.00 34.54 79 SER E C 1
ATOM 8206 O O . SER E 1 79 ? 55.284 76.803 -30.106 1.00 34.88 79 SER E O 1
ATOM 8209 N N . SER E 1 80 ? 56.690 76.896 -28.421 1.00 33.72 80 SER E N 1
ATOM 8210 C CA . SER E 1 80 ? 57.749 77.091 -29.382 1.00 34.16 80 SER E CA 1
ATOM 8211 C C . SER E 1 80 ? 58.042 75.877 -30.321 1.00 32.29 80 SER E C 1
ATOM 8212 O O . SER E 1 80 ? 58.484 76.097 -31.456 1.00 29.64 80 SER E O 1
ATOM 8215 N N . ASP E 1 81 ? 57.774 74.631 -29.881 1.00 33.60 81 ASP E N 1
ATOM 8216 C CA . ASP E 1 81 ? 57.757 73.439 -30.790 1.00 30.36 81 ASP E CA 1
ATOM 8217 C C . ASP E 1 81 ? 56.790 73.717 -31.930 1.00 30.70 81 ASP E C 1
ATOM 8218 O O . ASP E 1 81 ? 57.115 73.532 -33.126 1.00 31.41 81 ASP E O 1
ATOM 8223 N N . CYS E 1 82 ? 55.591 74.174 -31.578 1.00 31.44 82 CYS E N 1
ATOM 8224 C CA . CYS E 1 82 ? 54.554 74.515 -32.609 1.00 32.12 82 CYS E CA 1
ATOM 8225 C C . CYS E 1 82 ? 55.032 75.487 -33.656 1.00 30.69 82 CYS E C 1
ATOM 8226 O O . CYS E 1 82 ? 54.821 75.280 -34.858 1.00 32.77 82 CYS E O 1
ATOM 8229 N N . PHE E 1 83 ? 55.663 76.548 -33.195 1.00 28.96 83 PHE E N 1
ATOM 8230 C CA . PHE E 1 83 ? 56.263 77.499 -34.084 1.00 27.49 83 PHE E CA 1
ATOM 8231 C C . PHE E 1 83 ? 57.394 76.928 -34.897 1.00 25.32 83 PHE E C 1
ATOM 8232 O O . PHE E 1 83 ? 57.509 77.259 -36.052 1.00 29.34 83 PHE E O 1
ATOM 8240 N N . ASP E 1 84 ? 58.228 76.077 -34.321 1.00 25.99 84 ASP E N 1
ATOM 8241 C CA . ASP E 1 84 ? 59.316 75.430 -35.096 1.00 23.49 84 ASP E CA 1
ATOM 8242 C C . ASP E 1 84 ? 58.707 74.513 -36.131 1.00 23.32 84 ASP E C 1
ATOM 8243 O O . ASP E 1 84 ? 59.279 74.349 -37.151 1.00 22.63 84 ASP E O 1
ATOM 8248 N N . ILE E 1 85 ? 57.568 73.853 -35.862 1.00 23.83 85 ILE E N 1
ATOM 8249 C CA . ILE E 1 85 ? 57.019 72.988 -36.862 1.00 23.06 85 ILE E CA 1
ATOM 8250 C C . ILE E 1 85 ? 56.508 73.794 -37.996 1.00 25.41 85 ILE E C 1
ATOM 8251 O O . ILE E 1 85 ? 56.853 73.498 -39.129 1.00 26.71 85 ILE E O 1
ATOM 8256 N N . ILE E 1 86 ? 55.732 74.848 -37.717 1.00 28.07 86 ILE E N 1
ATOM 8257 C CA . ILE E 1 86 ? 55.179 75.689 -38.776 1.00 27.38 86 ILE E CA 1
ATOM 8258 C C . ILE E 1 86 ? 56.328 76.321 -39.618 1.00 26.35 86 ILE E C 1
ATOM 8259 O O . ILE E 1 86 ? 56.270 76.369 -40.843 1.00 25.53 86 ILE E O 1
ATOM 8264 N N . THR E 1 87 ? 57.399 76.770 -38.996 1.00 26.08 87 THR E N 1
ATOM 8265 C CA . THR E 1 87 ? 58.442 77.393 -39.859 1.00 26.85 87 THR E CA 1
ATOM 8266 C C . THR E 1 87 ? 59.158 76.416 -40.782 1.00 26.82 87 THR E C 1
ATOM 8267 O O . THR E 1 87 ? 59.508 76.764 -41.947 1.00 25.74 87 THR E O 1
ATOM 8271 N N . LYS E 1 88 ? 59.239 75.179 -40.305 1.00 25.70 88 LYS E N 1
ATOM 8272 C CA . LYS E 1 88 ? 59.885 74.112 -41.018 1.00 28.11 88 LYS E CA 1
ATOM 8273 C C . LYS E 1 88 ? 58.994 73.664 -42.215 1.00 26.68 88 LYS E C 1
ATOM 8274 O O . LYS E 1 88 ? 59.467 73.467 -43.356 1.00 25.54 88 LYS E O 1
ATOM 8280 N N . VAL E 1 89 ? 57.688 73.592 -41.988 1.00 25.42 89 VAL E N 1
ATOM 8281 C CA . VAL E 1 89 ? 56.738 73.255 -43.065 1.00 21.75 89 VAL E CA 1
ATOM 8282 C C . VAL E 1 89 ? 56.713 74.394 -44.063 1.00 21.45 89 VAL E C 1
ATOM 8283 O O . VAL E 1 89 ? 56.588 74.154 -45.264 1.00 22.67 89 VAL E O 1
ATOM 8287 N N . ARG E 1 90 ? 56.779 75.632 -43.593 1.00 20.18 90 ARG E N 1
ATOM 8288 C CA . ARG E 1 90 ? 56.851 76.785 -44.539 1.00 21.08 90 ARG E CA 1
ATOM 8289 C C . ARG E 1 90 ? 58.089 76.757 -45.400 1.00 20.95 90 ARG E C 1
ATOM 8290 O O . ARG E 1 90 ? 58.019 77.067 -46.559 1.00 21.90 90 ARG E O 1
ATOM 8298 N N . ALA E 1 91 ? 59.225 76.369 -44.851 1.00 22.42 91 ALA E N 1
ATOM 8299 C CA . ALA E 1 91 ? 60.458 76.311 -45.654 1.00 22.07 91 ALA E CA 1
ATOM 8300 C C . ALA E 1 91 ? 60.287 75.334 -46.787 1.00 20.96 91 ALA E C 1
ATOM 8301 O O . ALA E 1 91 ? 60.710 75.590 -47.882 1.00 21.66 91 ALA E O 1
ATOM 8303 N N . GLN E 1 92 ? 59.551 74.267 -46.527 1.00 22.23 92 GLN E N 1
ATOM 8304 C CA . GLN E 1 92 ? 59.380 73.148 -47.453 1.00 21.52 92 GLN E CA 1
ATOM 8305 C C . GLN E 1 92 ? 58.243 73.403 -48.405 1.00 22.26 92 GLN E C 1
ATOM 8306 O O . GLN E 1 92 ? 58.235 72.871 -49.534 1.00 25.21 92 GLN E O 1
ATOM 8312 N N . HIS E 1 93 ? 57.287 74.228 -47.976 1.00 21.84 93 HIS E N 1
ATOM 8313 C CA . HIS E 1 93 ? 56.116 74.558 -48.807 1.00 22.10 93 HIS E CA 1
ATOM 8314 C C . HIS E 1 93 ? 55.810 76.037 -48.788 1.00 22.72 93 HIS E C 1
ATOM 8315 O O . HIS E 1 93 ? 54.948 76.513 -48.071 1.00 22.15 93 HIS E O 1
ATOM 8322 N N . PRO E 1 94 ? 56.577 76.793 -49.568 1.00 23.66 94 PRO E N 1
ATOM 8323 C CA . PRO E 1 94 ? 56.462 78.259 -49.498 1.00 22.66 94 PRO E CA 1
ATOM 8324 C C . PRO E 1 94 ? 55.111 78.782 -49.906 1.00 23.81 94 PRO E C 1
ATOM 8325 O O . PRO E 1 94 ? 54.811 79.907 -49.638 1.00 25.78 94 PRO E O 1
ATOM 8329 N N . ASP E 1 95 ? 54.294 78.010 -50.591 1.00 26.16 95 ASP E N 1
ATOM 8330 C CA . ASP E 1 95 ? 53.032 78.573 -51.131 1.00 26.64 95 ASP E CA 1
ATOM 8331 C C . ASP E 1 95 ? 51.753 77.985 -50.543 1.00 24.96 95 ASP E C 1
ATOM 8332 O O . ASP E 1 95 ? 50.641 78.431 -50.838 1.00 26.95 95 ASP E O 1
ATOM 8337 N N . MET E 1 96 ? 51.933 77.026 -49.668 1.00 22.34 96 MET E N 1
ATOM 8338 C CA . MET E 1 96 ? 50.856 76.352 -48.975 1.00 22.42 96 MET E CA 1
ATOM 8339 C C . MET E 1 96 ? 50.178 77.170 -47.884 1.00 22.03 96 MET E C 1
ATOM 8340 O O . MET E 1 96 ? 50.755 77.357 -46.834 1.00 22.33 96 MET E O 1
ATOM 8345 N N . PRO E 1 97 ? 48.935 77.619 -48.085 1.00 20.76 97 PRO E N 1
ATOM 8346 C CA . PRO E 1 97 ? 48.341 78.413 -47.039 1.00 21.58 97 PRO E CA 1
ATOM 8347 C C . PRO E 1 97 ? 48.286 77.714 -45.678 1.00 22.66 97 PRO E C 1
ATOM 8348 O O . PRO E 1 97 ? 47.875 76.555 -45.584 1.00 23.41 97 PRO E O 1
ATOM 8352 N N . ILE E 1 98 ? 48.716 78.400 -44.622 1.00 23.18 98 ILE E N 1
ATOM 8353 C CA . ILE E 1 98 ? 48.704 77.825 -43.275 1.00 23.02 98 ILE E CA 1
ATOM 8354 C C . ILE E 1 98 ? 47.871 78.685 -42.332 1.00 24.09 98 ILE E C 1
ATOM 8355 O O . ILE E 1 98 ? 48.231 79.835 -42.041 1.00 24.78 98 ILE E O 1
ATOM 8360 N N . GLY E 1 99 ? 46.753 78.129 -41.866 1.00 23.12 99 GLY E N 1
ATOM 8361 C CA . GLY E 1 99 ? 45.925 78.826 -40.892 1.00 23.33 99 GLY E CA 1
ATOM 8362 C C . GLY E 1 99 ? 45.995 78.209 -39.507 1.00 21.48 99 GLY E C 1
ATOM 8363 O O . GLY E 1 99 ? 46.094 77.007 -39.408 1.00 23.32 99 GLY E O 1
ATOM 8364 N N . LEU E 1 100 ? 45.952 79.027 -38.455 1.00 19.43 100 LEU E N 1
ATOM 8365 C CA . LEU E 1 100 ? 45.845 78.499 -37.145 1.00 19.59 100 LEU E CA 1
ATOM 8366 C C . LEU E 1 100 ? 44.426 78.581 -36.643 1.00 20.25 100 LEU E C 1
ATOM 8367 O O . LEU E 1 100 ? 43.711 79.439 -37.019 1.00 21.46 100 LEU E O 1
ATOM 8372 N N . LEU E 1 101 ? 44.021 77.608 -35.849 1.00 22.68 101 LEU E N 1
ATOM 8373 C CA . LEU E 1 101 ? 42.757 77.663 -35.094 1.00 25.09 101 LEU E CA 1
ATOM 8374 C C . LEU E 1 101 ? 43.089 77.515 -33.587 1.00 25.15 101 LEU E C 1
ATOM 8375 O O . LEU E 1 101 ? 43.573 76.467 -33.161 1.00 27.12 101 LEU E O 1
ATOM 8380 N N . LEU E 1 102 ? 42.830 78.559 -32.809 1.00 24.37 102 LEU E N 1
ATOM 8381 C CA . LEU E 1 102 ? 43.344 78.689 -31.474 1.00 24.31 102 LEU E CA 1
ATOM 8382 C C . LEU E 1 102 ? 42.258 79.084 -30.490 1.00 23.81 102 LEU E C 1
ATOM 8383 O O . LEU E 1 102 ? 41.351 79.834 -30.836 1.00 23.22 102 LEU E O 1
ATOM 8388 N N . TYR E 1 103 ? 42.408 78.637 -29.240 1.00 23.57 103 TYR E N 1
ATOM 8389 C CA . TYR E 1 103 ? 41.688 79.249 -28.149 1.00 24.50 103 TYR E CA 1
ATOM 8390 C C . TYR E 1 103 ? 42.329 80.561 -27.681 1.00 26.16 103 TYR E C 1
ATOM 8391 O O . TYR E 1 103 ? 43.564 80.714 -27.586 1.00 24.40 103 TYR E O 1
ATOM 8400 N N . ALA E 1 104 ? 41.453 81.538 -27.445 1.00 29.31 104 ALA E N 1
ATOM 8401 C CA . ALA E 1 104 ? 41.853 82.895 -27.089 1.00 30.44 104 ALA E CA 1
ATOM 8402 C C . ALA E 1 104 ? 42.878 82.918 -25.972 1.00 32.46 104 ALA E C 1
ATOM 8403 O O . ALA E 1 104 ? 43.857 83.672 -26.060 1.00 33.82 104 ALA E O 1
ATOM 8405 N N . ASN E 1 105 ? 42.667 82.067 -24.956 1.00 31.74 105 ASN E N 1
ATOM 8406 C CA . ASN E 1 105 ? 43.482 82.076 -23.750 1.00 34.62 105 ASN E CA 1
ATOM 8407 C C . ASN E 1 105 ? 44.928 81.716 -23.997 1.00 36.82 105 ASN E C 1
ATOM 8408 O O . ASN E 1 105 ? 45.793 81.936 -23.168 1.00 39.94 105 ASN E O 1
ATOM 8413 N N . LEU E 1 106 ? 45.190 81.228 -25.187 1.00 40.52 106 LEU E N 1
ATOM 8414 C CA . LEU E 1 106 ? 46.504 80.720 -25.578 1.00 41.08 106 LEU E CA 1
ATOM 8415 C C . LEU E 1 106 ? 47.282 81.892 -26.115 1.00 38.73 106 LEU E C 1
ATOM 8416 O O . LEU E 1 106 ? 48.473 82.028 -25.888 1.00 33.35 106 LEU E O 1
ATOM 8421 N N . VAL E 1 107 ? 46.542 82.756 -26.812 1.00 44.81 107 VAL E N 1
ATOM 8422 C CA . VAL E 1 107 ? 47.078 83.980 -27.417 1.00 43.55 107 VAL E CA 1
ATOM 8423 C C . VAL E 1 107 ? 47.327 85.061 -26.402 1.00 44.53 107 VAL E C 1
ATOM 8424 O O . VAL E 1 107 ? 48.281 85.837 -26.591 1.00 42.99 107 VAL E O 1
ATOM 8428 N N . PHE E 1 108 ? 46.460 85.145 -25.380 1.00 46.33 108 PHE E N 1
ATOM 8429 C CA . PHE E 1 108 ? 46.538 86.231 -24.390 1.00 48.68 108 PHE E CA 1
ATOM 8430 C C . PHE E 1 108 ? 47.762 86.018 -23.527 1.00 46.14 108 PHE E C 1
ATOM 8431 O O . PHE E 1 108 ? 48.429 86.974 -23.119 1.00 42.81 108 PHE E O 1
ATOM 8439 N N . ALA E 1 109 ? 48.076 84.745 -23.314 1.00 47.73 109 ALA E N 1
ATOM 8440 C CA . ALA E 1 109 ? 49.011 84.339 -22.265 1.00 46.19 109 ALA E CA 1
ATOM 8441 C C . ALA E 1 109 ? 50.389 84.990 -22.381 1.00 50.61 109 ALA E C 1
ATOM 8442 O O . ALA E 1 109 ? 51.008 85.282 -21.371 1.00 49.43 109 ALA E O 1
ATOM 8444 N N . ASN E 1 110 ? 50.830 85.266 -23.607 1.00 55.69 110 ASN E N 1
ATOM 8445 C CA . ASN E 1 110 ? 52.182 85.826 -23.919 1.00 56.26 110 ASN E CA 1
ATOM 8446 C C . ASN E 1 110 ? 52.151 87.271 -24.288 1.00 51.68 110 ASN E C 1
ATOM 8447 O O . ASN E 1 110 ? 53.199 87.861 -24.464 1.00 47.54 110 ASN E O 1
ATOM 8452 N N . GLY E 1 111 ? 50.940 87.819 -24.365 1.00 49.34 111 GLY E N 1
ATOM 8453 C CA . GLY E 1 111 ? 50.637 89.032 -25.123 1.00 47.54 111 GLY E CA 1
ATOM 8454 C C . GLY E 1 111 ? 50.165 88.617 -26.504 1.00 44.24 111 GLY E C 1
ATOM 8455 O O . GLY E 1 111 ? 50.733 87.683 -27.091 1.00 45.79 111 GLY E O 1
ATOM 8456 N N . ILE E 1 112 ? 49.086 89.249 -26.966 1.00 41.32 112 ILE E N 1
ATOM 8457 C CA . ILE E 1 112 ? 48.525 89.048 -28.307 1.00 39.72 112 ILE E CA 1
ATOM 8458 C C . ILE E 1 112 ? 49.597 89.463 -29.315 1.00 36.55 112 ILE E C 1
ATOM 8459 O O . ILE E 1 112 ? 49.842 88.762 -30.272 1.00 32.39 112 ILE E O 1
ATOM 8464 N N . ASP E 1 113 ? 50.234 90.607 -29.079 1.00 37.29 113 ASP E N 1
ATOM 8465 C CA . ASP E 1 113 ? 51.103 91.236 -30.083 1.00 35.93 113 ASP E CA 1
ATOM 8466 C C . ASP E 1 113 ? 52.296 90.359 -30.365 1.00 32.19 113 ASP E C 1
ATOM 8467 O O . ASP E 1 113 ? 52.643 90.154 -31.519 1.00 32.94 113 ASP E O 1
ATOM 8472 N N . GLU E 1 114 ? 52.860 89.761 -29.331 1.00 31.94 114 GLU E N 1
ATOM 8473 C CA . GLU E 1 114 ? 54.042 88.913 -29.504 1.00 33.04 114 GLU E CA 1
ATOM 8474 C C . GLU E 1 114 ? 53.707 87.567 -30.006 1.00 27.61 114 GLU E C 1
ATOM 8475 O O . GLU E 1 114 ? 54.583 86.885 -30.493 1.00 25.07 114 GLU E O 1
ATOM 8481 N N . PHE E 1 115 ? 52.457 87.158 -29.854 1.00 26.96 115 PHE E N 1
ATOM 8482 C CA . PHE E 1 115 ? 52.045 85.895 -30.461 1.00 25.12 115 PHE E CA 1
ATOM 8483 C C . PHE E 1 115 ? 51.947 86.077 -31.969 1.00 25.09 115 PHE E C 1
ATOM 8484 O O . PHE E 1 115 ? 52.523 85.308 -32.727 1.00 26.00 115 PHE E O 1
ATOM 8492 N N . TYR E 1 116 ? 51.204 87.095 -32.401 1.00 24.06 116 TYR E N 1
ATOM 8493 C CA . TYR E 1 116 ? 51.018 87.326 -33.791 1.00 25.08 116 TYR E CA 1
ATOM 8494 C C . TYR E 1 116 ? 52.389 87.519 -34.459 1.00 25.62 116 TYR E C 1
ATOM 8495 O O . TYR E 1 116 ? 52.642 86.954 -35.535 1.00 22.89 116 TYR E O 1
ATOM 8504 N N . THR E 1 117 ? 53.282 88.278 -33.813 1.00 26.23 117 THR E N 1
ATOM 8505 C CA . THR E 1 117 ? 54.675 88.428 -34.302 1.00 27.21 117 THR E CA 1
ATOM 8506 C C . THR E 1 117 ? 55.426 87.068 -34.536 1.00 28.64 117 THR E C 1
ATOM 8507 O O . THR E 1 117 ? 56.083 86.827 -35.573 1.00 28.30 117 THR E O 1
ATOM 8511 N N . LYS E 1 118 ? 55.350 86.200 -33.550 1.00 27.70 118 LYS E N 1
ATOM 8512 C CA . LYS E 1 118 ? 55.860 84.848 -33.716 1.00 30.83 118 LYS E CA 1
ATOM 8513 C C . LYS E 1 118 ? 55.181 84.074 -34.874 1.00 29.99 118 LYS E C 1
ATOM 8514 O O . LYS E 1 118 ? 55.871 83.349 -35.642 1.00 26.93 118 LYS E O 1
ATOM 8520 N N . ALA E 1 119 ? 53.860 84.249 -35.037 1.00 27.11 119 ALA E N 1
ATOM 8521 C CA . ALA E 1 119 ? 53.155 83.678 -36.226 1.00 23.90 119 ALA E CA 1
ATOM 8522 C C . ALA E 1 119 ? 53.529 84.337 -37.580 1.00 24.00 119 ALA E C 1
ATOM 8523 O O . ALA E 1 119 ? 53.720 83.614 -38.541 1.00 22.84 119 ALA E O 1
ATOM 8525 N N . GLN E 1 120 ? 53.645 85.667 -37.682 1.00 24.55 120 GLN E N 1
ATOM 8526 C CA . GLN E 1 120 ? 54.123 86.288 -38.928 1.00 26.81 120 GLN E CA 1
ATOM 8527 C C . GLN E 1 120 ? 55.480 85.664 -39.243 1.00 24.45 120 GLN E C 1
ATOM 8528 O O . GLN E 1 120 ? 55.711 85.175 -40.310 1.00 29.25 120 GLN E O 1
ATOM 8534 N N . ALA E 1 121 ? 56.352 85.592 -38.284 1.00 22.43 121 ALA E N 1
ATOM 8535 C CA . ALA E 1 121 ? 57.715 85.136 -38.536 1.00 24.60 121 ALA E CA 1
ATOM 8536 C C . ALA E 1 121 ? 57.831 83.687 -39.039 1.00 22.98 121 ALA E C 1
ATOM 8537 O O . ALA E 1 121 ? 58.710 83.378 -39.762 1.00 21.26 121 ALA E O 1
ATOM 8539 N N . ALA E 1 122 ? 56.952 82.807 -38.605 1.00 25.04 122 ALA E N 1
ATOM 8540 C CA . ALA E 1 122 ? 57.020 81.387 -38.936 1.00 27.22 122 ALA E CA 1
ATOM 8541 C C . ALA E 1 122 ? 56.328 81.079 -40.222 1.00 25.66 122 ALA E C 1
ATOM 8542 O O . ALA E 1 122 ? 56.470 79.982 -40.735 1.00 25.09 122 ALA E O 1
ATOM 8544 N N . GLY E 1 123 ? 55.545 82.028 -40.722 1.00 25.44 123 GLY E N 1
ATOM 8545 C CA . GLY E 1 123 ? 54.856 81.845 -41.997 1.00 25.08 123 GLY E CA 1
ATOM 8546 C C . GLY E 1 123 ? 53.338 81.702 -42.023 1.00 21.92 123 GLY E C 1
ATOM 8547 O O . GLY E 1 123 ? 52.781 81.348 -43.043 1.00 21.10 123 GLY E O 1
ATOM 8548 N N . VAL E 1 124 ? 52.662 82.068 -40.954 1.00 21.10 124 VAL E N 1
ATOM 8549 C CA . VAL E 1 124 ? 51.268 81.764 -40.895 1.00 21.15 124 VAL E CA 1
ATOM 8550 C C . VAL E 1 124 ? 50.496 82.787 -41.675 1.00 22.72 124 VAL E C 1
ATOM 8551 O O . VAL E 1 124 ? 50.911 83.956 -41.778 1.00 24.43 124 VAL E O 1
ATOM 8555 N N . ASP E 1 125 ? 49.437 82.292 -42.322 1.00 23.58 125 ASP E N 1
ATOM 8556 C CA . ASP E 1 125 ? 48.574 83.110 -43.172 1.00 22.74 125 ASP E CA 1
ATOM 8557 C C . ASP E 1 125 ? 47.298 83.533 -42.473 1.00 23.21 125 ASP E C 1
ATOM 8558 O O . ASP E 1 125 ? 46.816 84.609 -42.741 1.00 24.28 125 ASP E O 1
ATOM 8563 N N . SER E 1 126 ? 46.759 82.739 -41.544 1.00 24.65 126 SER E N 1
ATOM 8564 C CA . SER E 1 126 ? 45.481 83.132 -40.901 1.00 25.02 126 SER E CA 1
ATOM 8565 C C . SER E 1 126 ? 45.381 82.649 -39.460 1.00 23.88 126 SER E C 1
ATOM 8566 O O . SER E 1 126 ? 46.056 81.723 -39.101 1.00 25.37 126 SER E O 1
ATOM 8569 N N . VAL E 1 127 ? 44.533 83.294 -38.646 1.00 23.87 127 VAL E N 1
ATOM 8570 C CA . VAL E 1 127 ? 44.237 82.893 -37.265 1.00 22.68 127 VAL E CA 1
ATOM 8571 C C . VAL E 1 127 ? 42.729 82.851 -36.986 1.00 24.20 127 VAL E C 1
ATOM 8572 O O . VAL E 1 127 ? 42.042 83.910 -36.922 1.00 25.40 127 VAL E O 1
ATOM 8576 N N . LEU E 1 128 ? 42.183 81.644 -36.831 1.00 23.59 128 LEU E N 1
ATOM 8577 C CA . LEU E 1 128 ? 40.816 81.529 -36.349 1.00 24.55 128 LEU E CA 1
ATOM 8578 C C . LEU E 1 128 ? 40.888 81.355 -34.868 1.00 24.65 128 LEU E C 1
ATOM 8579 O O . LEU E 1 128 ? 41.527 80.435 -34.407 1.00 24.89 128 LEU E O 1
ATOM 8584 N N . ILE E 1 129 ? 40.297 82.286 -34.128 1.00 24.82 129 ILE E N 1
ATOM 8585 C CA . ILE E 1 129 ? 40.118 82.144 -32.696 1.00 25.57 129 ILE E CA 1
ATOM 8586 C C . ILE E 1 129 ? 38.756 81.546 -32.403 1.00 29.27 129 ILE E C 1
ATOM 8587 O O . ILE E 1 129 ? 37.720 82.177 -32.542 1.00 33.20 129 ILE E O 1
ATOM 8592 N N . ALA E 1 130 ? 38.788 80.308 -31.934 1.00 33.40 130 ALA E N 1
ATOM 8593 C CA . ALA E 1 130 ? 37.699 79.398 -32.085 1.00 33.74 130 ALA E CA 1
ATOM 8594 C C . ALA E 1 130 ? 36.556 79.630 -31.128 1.00 35.32 130 ALA E C 1
ATOM 8595 O O . ALA E 1 130 ? 35.471 79.114 -31.378 1.00 35.93 130 ALA E O 1
ATOM 8597 N N . ASP E 1 131 ? 36.819 80.357 -30.036 1.00 34.98 131 ASP E N 1
ATOM 8598 C CA . ASP E 1 131 ? 35.894 80.515 -28.896 1.00 32.91 131 ASP E CA 1
ATOM 8599 C C . ASP E 1 131 ? 35.479 81.964 -28.617 1.00 32.88 131 ASP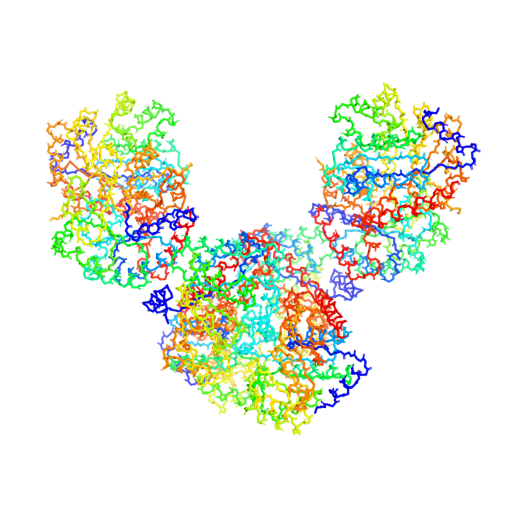 E C 1
ATOM 8600 O O . ASP E 1 131 ? 35.104 82.302 -27.524 1.00 29.74 131 ASP E O 1
ATOM 8605 N N . VAL E 1 132 ? 35.609 82.842 -29.588 1.00 35.72 132 VAL E N 1
ATOM 8606 C CA . VAL E 1 132 ? 35.238 84.241 -29.356 1.00 37.46 132 VAL E CA 1
ATOM 8607 C C . VAL E 1 132 ? 34.276 84.583 -30.444 1.00 36.53 132 VAL E C 1
ATOM 8608 O O . VAL E 1 132 ? 34.481 84.175 -31.554 1.00 41.87 132 VAL E O 1
ATOM 8612 N N . PRO E 1 133 ? 33.213 85.295 -30.141 1.00 38.75 133 PRO E N 1
ATOM 8613 C CA . PRO E 1 133 ? 32.386 85.505 -31.315 1.00 41.99 133 PRO E CA 1
ATOM 8614 C C . PRO E 1 133 ? 32.827 86.765 -32.028 1.00 42.84 133 PRO E C 1
ATOM 8615 O O . PRO E 1 133 ? 33.623 87.521 -31.491 1.00 44.75 133 PRO E O 1
ATOM 8619 N N . VAL E 1 134 ? 32.287 86.972 -33.220 1.00 44.58 134 VAL E N 1
ATOM 8620 C CA . VAL E 1 134 ? 32.687 88.067 -34.088 1.00 47.10 134 VAL E CA 1
ATOM 8621 C C . VAL E 1 134 ? 32.579 89.367 -33.326 1.00 47.76 134 VAL E C 1
ATOM 8622 O O . VAL E 1 134 ? 33.512 90.143 -33.302 1.00 43.71 134 VAL E O 1
ATOM 8626 N N . GLU E 1 135 ? 31.460 89.580 -32.659 1.00 51.57 135 GLU E N 1
ATOM 8627 C CA . GLU E 1 135 ? 31.259 90.846 -31.941 1.00 57.09 135 GLU E CA 1
ATOM 8628 C C . GLU E 1 135 ? 32.310 91.185 -30.885 1.00 52.65 135 GLU E C 1
ATOM 8629 O O . GLU E 1 135 ? 32.420 92.347 -30.523 1.00 53.88 135 GLU E O 1
ATOM 8635 N N . GLU E 1 136 ? 33.074 90.207 -30.403 1.00 50.52 136 GLU E N 1
ATOM 8636 C CA . GLU E 1 136 ? 34.058 90.455 -29.326 1.00 51.33 136 GLU E CA 1
ATOM 8637 C C . GLU E 1 136 ? 35.494 90.250 -29.751 1.00 48.85 136 GLU E C 1
ATOM 8638 O O . GLU E 1 136 ? 36.400 90.143 -28.924 1.00 48.81 136 GLU E O 1
ATOM 8644 N N . SER E 1 137 ? 35.709 90.205 -31.050 1.00 48.33 137 SER E N 1
ATOM 8645 C CA . SER E 1 137 ? 36.979 89.729 -31.589 1.00 48.30 137 SER E CA 1
ATOM 8646 C C . SER E 1 137 ? 37.888 90.871 -32.070 1.00 44.08 137 SER E C 1
ATOM 8647 O O . SER E 1 137 ? 39.065 90.672 -32.292 1.00 43.49 137 SER E O 1
ATOM 8650 N N . ALA E 1 138 ? 37.329 92.065 -32.187 1.00 43.22 138 ALA E N 1
ATOM 8651 C CA . ALA E 1 138 ? 38.071 93.284 -32.465 1.00 42.23 138 ALA E CA 1
ATOM 8652 C C . ALA E 1 138 ? 39.543 93.287 -32.049 1.00 37.92 138 ALA E C 1
ATOM 8653 O O . ALA E 1 138 ? 40.355 93.651 -32.833 1.00 39.34 138 ALA E O 1
ATOM 8655 N N . PRO E 1 139 ? 39.891 92.897 -30.826 1.00 38.70 139 PRO E N 1
ATOM 8656 C CA . PRO E 1 139 ? 41.326 92.937 -30.552 1.00 39.56 139 PRO E CA 1
ATOM 8657 C C . PRO E 1 139 ? 42.173 91.792 -31.085 1.00 38.47 139 PRO E C 1
ATOM 8658 O O . PRO E 1 139 ? 43.366 91.864 -30.956 1.00 41.22 139 PRO E O 1
ATOM 8662 N N . PHE E 1 140 ? 41.596 90.718 -31.599 1.00 37.01 140 PHE E N 1
ATOM 8663 C CA . PHE E 1 140 ? 42.405 89.651 -32.180 1.00 36.00 140 PHE E CA 1
ATOM 8664 C C . PHE E 1 140 ? 42.560 89.972 -33.669 1.00 35.36 140 PHE E C 1
ATOM 8665 O O . PHE E 1 140 ? 43.617 89.794 -34.268 1.00 39.43 140 PHE E O 1
ATOM 8673 N N . SER E 1 141 ? 41.495 90.504 -34.220 1.00 31.93 141 SER E N 1
ATOM 8674 C CA . SER E 1 141 ? 41.440 90.987 -35.555 1.00 31.33 141 SER E CA 1
ATOM 8675 C C . SER E 1 141 ? 42.410 92.101 -35.752 1.00 30.15 141 SER E C 1
ATOM 8676 O O . SER E 1 141 ? 43.109 92.171 -36.761 1.00 30.71 141 SER E O 1
ATOM 8679 N N . LYS E 1 142 ? 42.443 93.002 -34.802 1.00 30.83 142 LYS E N 1
ATOM 8680 C CA . LYS E 1 142 ? 43.262 94.178 -34.958 1.00 31.12 142 LYS E CA 1
ATOM 8681 C C . LYS E 1 142 ? 44.683 93.707 -34.927 1.00 28.50 142 LYS E C 1
ATOM 8682 O O . LYS E 1 142 ? 45.519 94.205 -35.681 1.00 30.09 142 LYS E O 1
ATOM 8688 N N . ALA E 1 143 ? 44.966 92.732 -34.081 1.00 26.63 143 ALA E N 1
ATOM 8689 C CA . ALA E 1 143 ? 46.341 92.230 -33.967 1.00 27.82 143 ALA E CA 1
ATOM 8690 C C . ALA E 1 143 ? 46.763 91.321 -35.102 1.00 28.20 143 ALA E C 1
ATOM 8691 O O . ALA E 1 143 ? 47.909 91.197 -35.358 1.00 28.20 143 ALA E O 1
ATOM 8693 N N . ALA E 1 144 ? 45.818 90.650 -35.740 1.00 27.48 144 ALA E N 1
ATOM 8694 C CA . ALA E 1 144 ? 46.064 89.953 -36.982 1.00 25.47 144 ALA E CA 1
ATOM 8695 C C . ALA E 1 144 ? 46.395 90.866 -38.168 1.00 26.14 144 ALA E C 1
ATOM 8696 O O . ALA E 1 144 ? 47.430 90.678 -38.847 1.00 25.24 144 ALA E O 1
ATOM 8698 N N . LYS E 1 145 ? 45.500 91.801 -38.483 1.00 25.41 145 LYS E N 1
ATOM 8699 C CA . LYS E 1 145 ? 45.799 92.727 -39.548 1.00 26.88 145 LYS E CA 1
ATOM 8700 C C . LYS E 1 145 ? 47.189 93.431 -39.332 1.00 28.07 145 LYS E C 1
ATOM 8701 O O . LYS E 1 145 ? 47.959 93.531 -40.260 1.00 31.58 145 LYS E O 1
ATOM 8707 N N . ALA E 1 146 ? 47.522 93.823 -38.107 1.00 25.87 146 ALA E N 1
ATOM 8708 C CA . ALA E 1 146 ? 48.685 94.638 -37.839 1.00 26.40 146 ALA E CA 1
ATOM 8709 C C . ALA E 1 146 ? 49.978 93.855 -37.906 1.00 25.66 146 ALA E C 1
ATOM 8710 O O . ALA E 1 146 ? 51.027 94.431 -37.819 1.00 26.97 146 ALA E O 1
ATOM 8712 N N . HIS E 1 147 ? 49.895 92.544 -37.983 1.00 24.28 147 HIS E N 1
ATOM 8713 C CA . HIS E 1 147 ? 51.061 91.687 -38.198 1.00 24.10 147 HIS E CA 1
ATOM 8714 C C . HIS E 1 147 ? 50.909 90.902 -39.548 1.00 22.33 147 HIS E C 1
ATOM 8715 O O . HIS E 1 147 ? 51.511 89.857 -39.773 1.00 20.52 147 HIS E O 1
ATOM 8722 N N . GLY E 1 148 ? 50.038 91.418 -40.410 1.00 22.82 148 GLY E N 1
ATOM 8723 C CA . GLY E 1 148 ? 49.892 90.933 -41.779 1.00 23.16 148 GLY E CA 1
ATOM 8724 C C . GLY E 1 148 ? 49.246 89.589 -41.873 1.00 23.22 148 GLY E C 1
ATOM 8725 O O . GLY E 1 148 ? 49.475 88.891 -42.790 1.00 25.84 148 GLY E O 1
ATOM 8726 N N . ILE E 1 149 ? 48.444 89.231 -40.890 1.00 24.61 149 ILE E N 1
ATOM 8727 C CA . ILE E 1 149 ? 47.807 87.920 -40.814 1.00 22.05 149 ILE E CA 1
ATOM 8728 C C . ILE E 1 149 ? 46.310 88.139 -41.025 1.00 20.34 149 ILE E C 1
ATOM 8729 O O . ILE E 1 149 ? 45.724 89.109 -40.590 1.00 16.70 149 ILE E O 1
ATOM 8734 N N . ALA E 1 150 ? 45.697 87.185 -41.681 1.00 22.01 150 ALA E N 1
ATOM 8735 C CA . ALA E 1 150 ? 44.292 87.273 -41.996 1.00 22.29 150 ALA E CA 1
ATOM 8736 C C . ALA E 1 150 ? 43.412 86.779 -40.848 1.00 23.03 150 ALA E C 1
ATOM 8737 O O . ALA E 1 150 ? 43.546 85.644 -40.439 1.00 24.69 150 ALA E O 1
ATOM 8739 N N . PRO E 1 151 ? 42.479 87.613 -40.363 1.00 24.97 151 PRO E N 1
ATOM 8740 C CA . PRO E 1 151 ? 41.532 87.056 -39.435 1.00 26.91 151 PRO E CA 1
ATOM 8741 C C . PRO E 1 151 ? 40.368 86.351 -40.121 1.00 26.05 151 PRO E C 1
ATOM 8742 O O . PRO E 1 151 ? 39.706 86.904 -40.974 1.00 28.30 151 PRO E O 1
ATOM 8746 N N . ILE E 1 152 ? 40.168 85.109 -39.738 1.00 27.39 152 ILE E N 1
ATOM 8747 C CA . ILE E 1 152 ? 39.062 84.238 -40.177 1.00 25.77 152 ILE E CA 1
ATOM 8748 C C . ILE E 1 152 ? 37.955 84.284 -39.151 1.00 27.42 152 ILE E C 1
ATOM 8749 O O . ILE E 1 152 ? 38.194 84.131 -37.959 1.00 29.53 152 ILE E O 1
ATOM 8754 N N . PHE E 1 153 ? 36.725 84.434 -39.574 1.00 29.74 153 PHE E N 1
ATOM 8755 C CA . PHE E 1 153 ? 35.649 84.195 -38.631 1.00 30.97 153 PHE E CA 1
ATOM 8756 C C . PHE E 1 153 ? 34.778 82.964 -38.945 1.00 30.20 153 PHE E C 1
ATOM 8757 O O . PHE E 1 153 ? 34.783 82.445 -40.084 1.00 27.20 153 PHE E O 1
ATOM 8765 N N . ILE E 1 154 ? 34.139 82.476 -37.872 1.00 31.38 154 ILE E N 1
ATOM 8766 C CA . ILE E 1 154 ? 33.131 81.427 -37.928 1.00 32.42 154 ILE E CA 1
ATOM 8767 C C . ILE E 1 154 ? 31.735 82.001 -38.185 1.00 29.99 154 ILE E C 1
ATOM 8768 O O . ILE E 1 154 ? 31.309 82.916 -37.558 1.00 30.40 154 ILE E O 1
ATOM 8773 N N . ALA E 1 155 ? 31.075 81.466 -39.183 1.00 32.79 155 ALA E N 1
ATOM 8774 C CA . ALA E 1 155 ? 29.668 81.703 -39.390 1.00 34.95 155 ALA E CA 1
ATOM 8775 C C . ALA E 1 155 ? 28.952 80.534 -38.710 1.00 39.82 155 ALA E C 1
ATOM 8776 O O . ALA E 1 155 ? 28.905 79.394 -39.229 1.00 38.24 155 ALA E O 1
ATOM 8778 N N . PRO E 1 156 ? 28.414 80.815 -37.510 1.00 43.71 156 PRO E N 1
ATOM 8779 C CA . PRO E 1 156 ? 27.722 79.789 -36.756 1.00 46.97 156 PRO E CA 1
ATOM 8780 C C . PRO E 1 156 ? 26.398 79.447 -37.437 1.00 47.72 156 PRO E C 1
ATOM 8781 O O . PRO E 1 156 ? 25.870 80.273 -38.174 1.00 51.53 156 PRO E O 1
ATOM 8785 N N . PRO E 1 157 ? 25.864 78.239 -37.181 1.00 48.23 157 PRO E N 1
ATOM 8786 C CA . PRO E 1 157 ? 24.684 77.661 -37.859 1.00 51.62 157 PRO E CA 1
ATOM 8787 C C . PRO E 1 157 ? 23.333 78.416 -37.736 1.00 53.13 157 PRO E C 1
ATOM 8788 O O . PRO E 1 157 ? 22.479 78.306 -38.620 1.00 55.65 157 PRO E O 1
ATOM 8792 N N . ASN E 1 158 ? 23.127 79.158 -36.669 1.00 49.88 158 ASN E N 1
ATOM 8793 C CA . ASN E 1 158 ? 21.832 79.784 -36.466 1.00 58.07 158 ASN E CA 1
ATOM 8794 C C . ASN E 1 158 ? 21.853 81.253 -36.909 1.00 57.14 158 ASN E C 1
ATOM 8795 O O . ASN E 1 158 ? 20.935 82.026 -36.593 1.00 54.25 158 ASN E O 1
ATOM 8800 N N . ALA E 1 159 ? 22.877 81.615 -37.685 1.00 56.98 159 ALA E N 1
ATOM 8801 C CA . ALA E 1 159 ? 23.343 83.009 -37.753 1.00 58.15 159 ALA E CA 1
ATOM 8802 C C . ALA E 1 159 ? 22.349 83.927 -38.421 1.00 57.29 159 ALA E C 1
ATOM 8803 O O . ALA E 1 159 ? 21.925 83.686 -39.558 1.00 54.51 159 ALA E O 1
ATOM 8805 N N . ASP E 1 160 ? 21.969 84.988 -37.717 1.00 58.19 160 ASP E N 1
ATOM 8806 C CA . ASP E 1 160 ? 21.052 85.962 -38.298 1.00 56.47 160 ASP E CA 1
ATOM 8807 C C . ASP E 1 160 ? 21.830 86.737 -39.374 1.00 54.66 160 ASP E C 1
ATOM 8808 O O . ASP E 1 160 ? 23.042 86.567 -39.529 1.00 50.02 160 ASP E O 1
ATOM 8813 N N . ALA E 1 161 ? 21.130 87.538 -40.149 1.00 52.28 161 ALA E N 1
ATOM 8814 C CA . ALA E 1 161 ? 21.741 88.154 -41.323 1.00 54.87 161 ALA E CA 1
ATOM 8815 C C . ALA E 1 161 ? 22.627 89.324 -40.941 1.00 51.79 161 ALA E C 1
ATOM 8816 O O . ALA E 1 161 ? 23.407 89.792 -41.743 1.00 48.04 161 ALA E O 1
ATOM 8818 N N . ASP E 1 162 ? 22.503 89.804 -39.714 1.00 54.05 162 ASP E N 1
ATOM 8819 C CA . ASP E 1 162 ? 23.399 90.845 -39.265 1.00 56.74 162 ASP E CA 1
ATOM 8820 C C . ASP E 1 162 ? 24.757 90.287 -39.011 1.00 51.52 162 ASP E C 1
ATOM 8821 O O . ASP E 1 162 ? 25.725 90.744 -39.602 1.00 50.50 162 ASP E O 1
ATOM 8826 N N . THR E 1 163 ? 24.811 89.244 -38.195 1.00 52.74 163 THR E N 1
ATOM 8827 C CA . THR E 1 163 ? 26.047 88.452 -38.031 1.00 52.72 163 THR E CA 1
ATOM 8828 C C . THR E 1 163 ? 26.732 88.212 -39.403 1.00 56.71 163 THR E C 1
ATOM 8829 O O . THR E 1 163 ? 27.881 88.642 -39.606 1.00 59.18 163 THR E O 1
ATOM 8833 N N . LEU E 1 164 ? 26.031 87.601 -40.358 1.00 51.72 164 LEU E N 1
ATOM 8834 C CA . LEU E 1 164 ? 26.659 87.288 -41.627 1.00 46.80 164 LEU E CA 1
ATOM 8835 C C . LEU E 1 164 ? 27.349 88.522 -42.213 1.00 51.73 164 LEU E C 1
ATOM 8836 O O . LEU E 1 164 ? 28.553 88.496 -42.455 1.00 44.31 164 LEU E O 1
ATOM 8841 N N . LYS E 1 165 ? 26.610 89.614 -42.374 1.00 51.51 165 LYS E N 1
ATOM 8842 C CA . LYS E 1 165 ? 27.199 90.875 -42.862 1.00 57.61 165 LYS E CA 1
ATOM 8843 C C . LYS E 1 165 ? 28.530 91.227 -42.139 1.00 52.73 165 LYS E C 1
ATOM 8844 O O . LYS E 1 165 ? 29.478 91.740 -42.748 1.00 44.87 165 LYS E O 1
ATOM 8850 N N . MET E 1 166 ? 28.589 90.961 -40.839 1.00 47.54 166 MET E N 1
ATOM 8851 C CA . MET E 1 166 ? 29.819 91.219 -40.078 1.00 47.31 166 MET E CA 1
ATOM 8852 C C . MET E 1 166 ? 30.907 90.196 -40.471 1.00 44.25 166 MET E C 1
ATOM 8853 O O . MET E 1 166 ? 31.940 90.581 -41.000 1.00 43.21 166 MET E O 1
ATOM 8858 N N . VAL E 1 167 ? 30.658 88.903 -40.299 1.00 43.99 167 VAL E N 1
ATOM 8859 C CA . VAL E 1 167 ? 31.562 87.871 -40.854 1.00 43.75 167 VAL E CA 1
ATOM 8860 C C . VAL E 1 167 ? 32.183 88.221 -42.263 1.00 43.75 167 VAL E C 1
ATOM 8861 O O . VAL E 1 167 ? 33.379 88.018 -42.519 1.00 42.75 167 VAL E O 1
ATOM 8865 N N . SER E 1 168 ? 31.366 88.755 -43.163 1.00 44.88 168 SER E N 1
ATOM 8866 C CA . SER E 1 168 ? 31.766 88.972 -44.552 1.00 44.44 168 SER E CA 1
ATOM 8867 C C . SER E 1 168 ? 32.631 90.209 -44.710 1.00 45.88 168 SER E C 1
ATOM 8868 O O . SER E 1 168 ? 33.579 90.209 -45.467 1.00 46.74 168 SER E O 1
ATOM 8871 N N . GLU E 1 169 ? 32.271 91.268 -43.989 1.00 53.79 169 GLU E N 1
ATOM 8872 C CA . GLU E 1 169 ? 33.017 92.527 -43.957 1.00 48.90 169 GLU E CA 1
ATOM 8873 C C . GLU E 1 169 ? 34.349 92.287 -43.299 1.00 50.03 169 GLU E C 1
ATOM 8874 O O . GLU E 1 169 ? 35.280 93.054 -43.508 1.00 51.29 169 GLU E O 1
ATOM 8880 N N . GLN E 1 170 ? 34.485 91.199 -42.542 1.00 49.04 170 GLN E N 1
ATOM 8881 C CA . GLN E 1 170 ? 35.446 91.251 -41.464 1.00 49.35 170 GLN E CA 1
ATOM 8882 C C . GLN E 1 170 ? 36.864 90.698 -41.540 1.00 43.36 170 GLN E C 1
ATOM 8883 O O . GLN E 1 170 ? 37.767 91.515 -41.555 1.00 46.80 170 GLN E O 1
ATOM 8889 N N . GLY E 1 171 ? 37.146 89.403 -41.619 1.00 38.68 171 GLY E N 1
ATOM 8890 C CA . GLY E 1 171 ? 36.709 88.479 -42.617 1.00 38.76 171 GLY E CA 1
ATOM 8891 C C . GLY E 1 171 ? 37.911 88.490 -43.569 1.00 35.93 171 GLY E C 1
ATOM 8892 O O . GLY E 1 171 ? 38.095 89.477 -44.210 1.00 35.56 171 GLY E O 1
ATOM 8893 N N . GLU E 1 172 ? 38.786 87.482 -43.591 1.00 32.20 172 GLU E N 1
ATOM 8894 C CA . GLU E 1 172 ? 39.834 87.407 -44.648 1.00 32.15 172 GLU E CA 1
ATOM 8895 C C . GLU E 1 172 ? 40.266 85.987 -44.957 1.00 28.73 172 GLU E C 1
ATOM 8896 O O . GLU E 1 172 ? 40.136 85.125 -44.142 1.00 27.15 172 GLU E O 1
ATOM 8902 N N . GLY E 1 173 ? 40.710 85.746 -46.182 1.00 27.61 173 GLY E N 1
ATOM 8903 C CA . GLY E 1 173 ? 41.263 84.487 -46.566 1.00 26.90 173 GLY E CA 1
ATOM 8904 C C . GLY E 1 173 ? 40.172 83.546 -46.961 1.00 26.15 173 GLY E C 1
ATOM 8905 O O . GLY E 1 173 ? 40.022 83.250 -48.131 1.00 29.18 173 GLY E O 1
ATOM 8906 N N . TYR E 1 174 ? 39.444 83.041 -45.978 1.00 25.80 174 TYR E N 1
ATOM 8907 C CA . TYR E 1 174 ? 38.132 82.402 -46.227 1.00 26.35 174 TYR E CA 1
ATOM 8908 C C . TYR E 1 174 ? 37.243 82.560 -44.971 1.00 25.04 174 TYR E C 1
ATOM 8909 O O . TYR E 1 174 ? 37.645 83.098 -43.940 1.00 23.08 174 TYR E O 1
ATOM 8918 N N . THR E 1 175 ? 36.047 82.026 -45.069 1.00 24.30 175 THR E N 1
ATOM 8919 C CA . THR E 1 175 ? 35.123 82.073 -43.997 1.00 23.39 175 THR E CA 1
ATOM 8920 C C . THR E 1 175 ? 34.707 80.663 -43.636 1.00 21.39 175 THR E C 1
ATOM 8921 O O . THR E 1 175 ? 34.381 79.838 -44.448 1.00 19.52 175 THR E O 1
ATOM 8925 N N . TYR E 1 176 ? 34.761 80.433 -42.350 1.00 24.10 176 TYR E N 1
ATOM 8926 C CA . TYR E 1 176 ? 34.575 79.121 -41.752 1.00 25.75 176 TYR E CA 1
ATOM 8927 C C . TYR E 1 176 ? 33.099 78.998 -41.339 1.00 25.06 176 TYR E C 1
ATOM 8928 O O . TYR E 1 176 ? 32.608 79.808 -40.514 1.00 22.28 176 TYR E O 1
ATOM 8937 N N . LEU E 1 177 ? 32.423 78.020 -41.943 1.00 22.34 177 LEU E N 1
ATOM 8938 C CA . LEU E 1 177 ? 31.057 77.713 -41.618 1.00 23.63 177 LEU E CA 1
ATOM 8939 C C . LEU E 1 177 ? 30.996 76.439 -40.858 1.00 25.17 177 LEU E C 1
ATOM 8940 O O . LEU E 1 177 ? 31.578 75.416 -41.299 1.00 28.38 177 LEU E O 1
ATOM 8945 N N . LEU E 1 178 ? 30.260 76.504 -39.753 1.00 24.91 178 LEU E N 1
ATOM 8946 C CA . LEU E 1 178 ? 30.092 75.408 -38.865 1.00 24.43 178 LEU E CA 1
ATOM 8947 C C . LEU E 1 178 ? 28.871 74.673 -39.318 1.00 25.14 178 LEU E C 1
ATOM 8948 O O . LEU E 1 178 ? 27.933 74.492 -38.564 1.00 23.51 178 LEU E O 1
ATOM 8953 N N . SER E 1 179 ? 28.940 74.197 -40.568 1.00 28.92 179 SER E N 1
ATOM 8954 C CA . SER E 1 179 ? 27.848 73.483 -41.216 1.00 30.59 179 SER E CA 1
ATOM 8955 C C . SER E 1 179 ? 28.393 72.669 -42.365 1.00 31.08 179 SER E C 1
ATOM 8956 O O . SER E 1 179 ? 29.455 72.930 -42.879 1.00 31.24 179 SER E O 1
ATOM 8959 N N . ARG E 1 180 ? 27.610 71.697 -42.779 1.00 33.19 180 ARG E N 1
ATOM 8960 C CA . ARG E 1 180 ? 27.965 70.735 -43.815 1.00 32.62 180 ARG E CA 1
ATOM 8961 C C . ARG E 1 180 ? 26.797 70.803 -44.772 1.00 33.37 180 ARG E C 1
ATOM 8962 O O . ARG E 1 180 ? 25.795 71.507 -44.522 1.00 34.35 180 ARG E O 1
ATOM 8970 N N . ALA E 1 181 ? 26.886 70.082 -45.860 1.00 30.99 181 ALA E N 1
ATOM 8971 C CA . ALA E 1 181 ? 25.825 70.100 -46.820 1.00 28.40 181 ALA E CA 1
ATOM 8972 C C . ALA E 1 181 ? 25.308 68.707 -46.898 1.00 28.97 181 ALA E C 1
ATOM 8973 O O . ALA E 1 181 ? 26.087 67.749 -46.862 1.00 28.39 181 ALA E O 1
ATOM 8975 N N . GLY E 1 182 ? 23.978 68.617 -46.916 1.00 31.15 182 GLY E N 1
ATOM 8976 C CA . GLY E 1 182 ? 23.251 67.406 -47.200 1.00 31.57 182 GLY E CA 1
ATOM 8977 C C . GLY E 1 182 ? 23.762 66.664 -48.398 1.00 32.77 182 GLY E C 1
ATOM 8978 O O . GLY E 1 182 ? 23.897 67.193 -49.470 1.00 32.26 182 GLY E O 1
ATOM 8979 N N . VAL E 1 183 ? 24.086 65.418 -48.187 1.00 38.13 183 VAL E N 1
ATOM 8980 C CA . VAL E 1 183 ? 24.015 64.474 -49.270 1.00 48.59 183 VAL E CA 1
ATOM 8981 C C . VAL E 1 183 ? 22.461 64.273 -49.597 1.00 54.60 183 VAL E C 1
ATOM 8982 O O . VAL E 1 183 ? 21.664 63.903 -48.695 1.00 53.99 183 VAL E O 1
ATOM 8986 N N . THR E 1 184 ? 22.015 64.552 -50.839 1.00 57.34 184 THR E N 1
ATOM 8987 C CA . THR E 1 184 ? 20.508 64.696 -51.179 1.00 62.72 184 THR E CA 1
ATOM 8988 C C . THR E 1 184 ? 19.516 63.632 -50.608 1.00 61.42 184 THR E C 1
ATOM 8989 O O . THR E 1 184 ? 18.796 63.875 -49.627 1.00 54.65 184 THR E O 1
ATOM 8993 N N . PRO E 1 193 ? 18.228 76.775 -45.733 1.00 44.03 193 PRO E N 1
ATOM 8994 C CA . PRO E 1 193 ? 19.264 75.843 -45.280 1.00 43.51 193 PRO E CA 1
ATOM 8995 C C . PRO E 1 193 ? 20.636 76.241 -45.845 1.00 46.80 193 PRO E C 1
ATOM 8996 O O . PRO E 1 193 ? 20.948 77.452 -45.942 1.00 45.98 193 PRO E O 1
ATOM 9000 N N . ILE E 1 194 ? 21.479 75.268 -46.196 1.00 46.58 194 ILE E N 1
ATOM 9001 C CA . ILE E 1 194 ? 22.879 75.604 -46.486 1.00 44.38 194 ILE E CA 1
ATOM 9002 C C . ILE E 1 194 ? 23.072 76.585 -47.687 1.00 43.08 194 ILE E C 1
ATOM 9003 O O . ILE E 1 194 ? 23.754 77.607 -47.562 1.00 37.00 194 ILE E O 1
ATOM 9008 N N . GLU E 1 195 ? 22.431 76.284 -48.818 1.00 45.25 195 GLU E N 1
ATOM 9009 C CA . GLU E 1 195 ? 22.408 77.196 -49.961 1.00 46.57 195 GLU E CA 1
ATOM 9010 C C . GLU E 1 195 ? 21.989 78.633 -49.539 1.00 47.04 195 GLU E C 1
ATOM 9011 O O . GLU E 1 195 ? 22.317 79.614 -50.197 1.00 45.71 195 GLU E O 1
ATOM 9017 N N . ASN E 1 196 ? 21.296 78.760 -48.422 1.00 47.69 196 ASN E N 1
ATOM 9018 C CA . ASN E 1 196 ? 20.846 80.069 -47.996 1.00 51.45 196 ASN E CA 1
ATOM 9019 C C . ASN E 1 196 ? 21.983 80.929 -47.445 1.00 47.98 196 ASN E C 1
ATOM 9020 O O . ASN E 1 196 ? 22.242 82.023 -47.965 1.00 43.42 196 ASN E O 1
ATOM 9025 N N . ILE E 1 197 ? 22.592 80.442 -46.362 1.00 44.29 197 ILE E N 1
ATOM 9026 C CA . ILE E 1 197 ? 23.853 80.978 -45.835 1.00 42.72 197 ILE E CA 1
ATOM 9027 C C . ILE E 1 197 ? 24.807 81.270 -46.980 1.00 39.91 197 ILE E C 1
ATOM 9028 O O . ILE E 1 197 ? 25.261 82.410 -47.123 1.00 33.26 197 ILE E O 1
ATOM 9033 N N . LEU E 1 198 ? 25.057 80.249 -47.812 1.00 36.20 198 LEU E N 1
ATOM 9034 C CA . LEU E 1 198 ? 26.042 80.383 -48.880 1.00 39.46 198 LEU E CA 1
ATOM 9035 C C . LEU E 1 198 ? 25.752 81.532 -49.857 1.00 43.03 198 LEU E C 1
ATOM 9036 O O . LEU E 1 198 ? 26.651 82.305 -50.157 1.00 48.14 198 LEU E O 1
ATOM 9041 N N . THR E 1 199 ? 24.516 81.671 -50.326 1.00 42.78 199 THR E N 1
ATOM 9042 C CA . THR E 1 199 ? 24.156 82.796 -51.174 1.00 41.68 199 THR E CA 1
ATOM 9043 C C . THR E 1 199 ? 24.235 84.158 -50.467 1.00 45.55 199 THR E C 1
ATOM 9044 O O . THR E 1 199 ? 24.730 85.113 -51.081 1.00 51.31 199 THR E O 1
ATOM 9048 N N . GLN E 1 200 ? 23.755 84.247 -49.211 1.00 42.44 200 GLN E N 1
ATOM 9049 C CA . GLN E 1 200 ? 23.878 85.463 -48.395 1.00 44.78 200 GLN E CA 1
ATOM 9050 C C . GLN E 1 200 ? 25.344 85.945 -48.304 1.00 46.60 200 GLN E C 1
ATOM 9051 O O . GLN E 1 200 ? 25.622 87.149 -48.400 1.00 48.77 200 GLN E O 1
ATOM 9057 N N . LEU E 1 201 ? 26.277 85.005 -48.132 1.00 46.33 201 LEU E N 1
ATOM 9058 C CA . LEU E 1 201 ? 27.700 85.330 -48.003 1.00 42.87 201 LEU E CA 1
ATOM 9059 C C . LEU E 1 201 ? 28.259 85.818 -49.311 1.00 46.03 201 LEU E C 1
ATOM 9060 O O . LEU E 1 201 ? 29.125 86.714 -49.358 1.00 41.39 201 LEU E O 1
ATOM 9065 N N . ALA E 1 202 ? 27.763 85.227 -50.390 1.00 45.00 202 ALA E N 1
ATOM 9066 C CA . ALA E 1 202 ? 28.237 85.634 -51.692 1.00 43.30 202 ALA E CA 1
ATOM 9067 C C . ALA E 1 202 ? 27.820 87.064 -51.960 1.00 41.61 202 ALA E C 1
ATOM 9068 O O . ALA E 1 202 ? 28.605 87.812 -52.521 1.00 42.05 202 ALA E O 1
ATOM 9070 N N . GLU E 1 203 ? 26.625 87.475 -51.547 1.00 43.84 203 GLU E N 1
ATOM 9071 C CA . GLU E 1 203 ? 26.256 88.874 -51.838 1.00 50.27 203 GLU E CA 1
ATOM 9072 C C . GLU E 1 203 ? 26.831 89.882 -50.872 1.00 50.24 203 GLU E C 1
ATOM 9073 O O . GLU E 1 203 ? 26.879 91.027 -51.223 1.00 55.19 203 GLU E O 1
ATOM 9079 N N . PHE E 1 204 ? 27.283 89.485 -49.688 1.00 49.82 204 PHE E N 1
ATOM 9080 C CA . PHE E 1 204 ? 27.994 90.414 -48.806 1.00 44.37 204 PHE E CA 1
ATOM 9081 C C . PHE E 1 204 ? 29.479 90.402 -49.158 1.00 44.84 204 PHE E C 1
ATOM 9082 O O . PHE E 1 204 ? 30.305 90.994 -48.453 1.00 45.14 204 PHE E O 1
ATOM 9090 N N . ASN E 1 205 ? 29.843 89.708 -50.228 1.00 42.42 205 ASN E N 1
ATOM 9091 C CA . ASN E 1 205 ? 31.242 89.654 -50.624 1.00 46.64 205 ASN E CA 1
ATOM 9092 C C . ASN E 1 205 ? 32.275 88.942 -49.699 1.00 45.24 205 ASN E C 1
ATOM 9093 O O . ASN E 1 205 ? 33.452 89.347 -49.579 1.00 41.62 205 ASN E O 1
ATOM 9098 N N . ALA E 1 206 ? 31.830 87.837 -49.104 1.00 42.08 206 ALA E N 1
ATOM 9099 C CA . ALA E 1 206 ? 32.625 87.092 -48.133 1.00 35.23 206 ALA E CA 1
ATOM 9100 C C . ALA E 1 206 ? 33.839 86.522 -48.807 1.00 33.32 206 ALA E C 1
ATOM 9101 O O . ALA E 1 206 ? 33.830 86.295 -50.015 1.00 31.68 206 ALA E O 1
ATOM 9103 N N . PRO E 1 207 ? 34.919 86.327 -48.033 1.00 30.97 207 PRO E N 1
ATOM 9104 C CA . PRO E 1 207 ? 35.995 85.526 -48.525 1.00 28.42 207 PRO E CA 1
ATOM 9105 C C . PRO E 1 207 ? 35.458 84.143 -48.764 1.00 27.16 207 PRO E C 1
ATOM 9106 O O . PRO E 1 207 ? 34.526 83.745 -48.083 1.00 26.80 207 PRO E O 1
ATOM 9110 N N . PRO E 1 208 ? 36.072 83.397 -49.684 1.00 25.50 208 PRO E N 1
ATOM 9111 C CA . PRO E 1 208 ? 35.587 82.070 -50.041 1.00 27.30 208 PRO E CA 1
ATOM 9112 C C . PRO E 1 208 ? 35.131 81.242 -48.817 1.00 26.03 208 PRO E C 1
ATOM 9113 O O . PRO E 1 208 ? 35.841 81.130 -47.852 1.00 23.81 208 PRO E O 1
ATOM 9117 N N . PRO E 1 209 ? 33.899 80.748 -48.830 1.00 27.09 209 PRO E N 1
ATOM 9118 C CA . PRO E 1 209 ? 33.445 79.944 -47.673 1.00 25.47 209 PRO E CA 1
ATOM 9119 C C . PRO E 1 209 ? 34.017 78.585 -47.687 1.00 25.66 209 PRO E C 1
ATOM 9120 O O . PRO E 1 209 ? 34.017 77.940 -48.724 1.00 26.11 209 PRO E O 1
ATOM 9124 N N . LEU E 1 210 ? 34.462 78.119 -46.535 1.00 26.44 210 LEU E N 1
ATOM 9125 C CA . LEU E 1 210 ? 34.753 76.686 -46.382 1.00 27.25 210 LEU E CA 1
ATOM 9126 C C . LEU E 1 210 ? 33.770 76.000 -45.487 1.00 24.67 210 LEU E C 1
ATOM 9127 O O . LEU E 1 210 ? 33.554 76.481 -44.407 1.00 26.59 210 LEU E O 1
ATOM 9132 N N . LEU E 1 211 ? 33.220 74.864 -45.900 1.00 22.98 211 LEU E N 1
ATOM 9133 C CA . LEU E 1 211 ? 32.274 74.128 -45.040 1.00 22.08 211 LEU E CA 1
ATOM 9134 C C . LEU E 1 211 ? 33.035 73.245 -44.103 1.00 23.75 211 LEU E C 1
ATOM 9135 O O . LEU E 1 211 ? 33.882 72.446 -44.536 1.00 24.77 211 LEU E O 1
ATOM 9140 N N . GLY E 1 212 ? 32.747 73.392 -42.810 1.00 24.53 212 GLY E N 1
ATOM 9141 C CA . GLY E 1 212 ? 33.681 72.936 -41.788 1.00 25.57 212 GLY E CA 1
ATOM 9142 C C . GLY E 1 212 ? 33.239 72.052 -40.640 1.00 24.14 212 GLY E C 1
ATOM 9143 O O . GLY E 1 212 ? 33.993 71.799 -39.666 1.00 24.09 212 GLY E O 1
ATOM 9144 N N . PHE E 1 213 ? 32.030 71.557 -40.724 1.00 22.13 213 PHE E N 1
ATOM 9145 C CA . PHE E 1 213 ? 31.541 70.762 -39.599 1.00 22.96 213 PHE E CA 1
ATOM 9146 C C . PHE E 1 213 ? 31.268 69.314 -39.950 1.00 21.17 213 PHE E C 1
ATOM 9147 O O . PHE E 1 213 ? 30.327 69.033 -40.652 1.00 19.95 213 PHE E O 1
ATOM 9155 N N . GLY E 1 214 ? 32.106 68.417 -39.432 1.00 22.13 214 GLY E N 1
ATOM 9156 C CA . GLY E 1 214 ? 31.887 66.962 -39.558 1.00 22.95 214 GLY E CA 1
ATOM 9157 C C . GLY E 1 214 ? 31.939 66.444 -40.993 1.00 22.81 214 GLY E C 1
ATOM 9158 O O . GLY E 1 214 ? 31.127 65.602 -41.459 1.00 20.53 214 GLY E O 1
ATOM 9159 N N . ILE E 1 215 ? 32.901 66.994 -41.716 1.00 22.35 215 ILE E N 1
ATOM 9160 C CA . ILE E 1 215 ? 33.186 66.485 -43.012 1.00 21.98 215 ILE E CA 1
ATOM 9161 C C . ILE E 1 215 ? 34.102 65.262 -42.787 1.00 22.26 215 ILE E C 1
ATOM 9162 O O . ILE E 1 215 ? 35.245 65.389 -42.277 1.00 21.85 215 ILE E O 1
ATOM 9167 N N . ALA E 1 216 ? 33.586 64.097 -43.145 1.00 22.38 216 ALA E N 1
ATOM 9168 C CA . ALA E 1 216 ? 34.286 62.844 -42.888 1.00 23.96 216 ALA E CA 1
ATOM 9169 C C . ALA E 1 216 ? 34.452 61.930 -44.085 1.00 24.91 216 ALA E C 1
ATOM 9170 O O . ALA E 1 216 ? 35.243 61.007 -44.031 1.00 26.99 216 ALA E O 1
ATOM 9172 N N . GLU E 1 217 ? 33.708 62.196 -45.143 1.00 25.66 217 GLU E N 1
ATOM 9173 C CA . GLU E 1 217 ? 33.537 61.294 -46.239 1.00 29.12 217 GLU E CA 1
ATOM 9174 C C . GLU E 1 217 ? 33.585 62.060 -47.558 1.00 28.23 217 GLU E C 1
ATOM 9175 O O . GLU E 1 217 ? 32.876 63.074 -47.693 1.00 32.50 217 GLU E O 1
ATOM 9181 N N . PRO E 1 218 ? 34.322 61.552 -48.558 1.00 25.91 218 PRO E N 1
ATOM 9182 C CA . PRO E 1 218 ? 34.405 62.256 -49.854 1.00 25.49 218 PRO E CA 1
ATOM 9183 C C . PRO E 1 218 ? 33.114 62.898 -50.331 1.00 24.87 218 PRO E C 1
ATOM 9184 O O . PRO E 1 218 ? 33.112 64.015 -50.844 1.00 23.93 218 PRO E O 1
ATOM 9188 N N . GLU E 1 219 ? 32.016 62.201 -50.115 1.00 27.13 219 GLU E N 1
ATOM 9189 C CA . GLU E 1 219 ? 30.706 62.619 -50.630 1.00 30.22 219 GLU E CA 1
ATOM 9190 C C . GLU E 1 219 ? 30.304 63.958 -50.015 1.00 28.90 219 GLU E C 1
ATOM 9191 O O . GLU E 1 219 ? 29.668 64.820 -50.643 1.00 27.99 219 GLU E O 1
ATOM 9197 N N . GLN E 1 220 ? 30.775 64.181 -48.804 1.00 27.18 220 GLN E N 1
ATOM 9198 C CA . GLN E 1 220 ? 30.486 65.431 -48.137 1.00 27.34 220 GLN E CA 1
ATOM 9199 C C . GLN E 1 220 ? 31.342 66.567 -48.668 1.00 29.47 220 GLN E C 1
ATOM 9200 O O . GLN E 1 220 ? 30.831 67.695 -48.783 1.00 27.88 220 GLN E O 1
ATOM 9206 N N . VAL E 1 221 ? 32.616 66.270 -49.022 1.00 28.04 221 VAL E N 1
ATOM 9207 C CA . VAL E 1 221 ? 33.396 67.185 -49.810 1.00 26.24 221 VAL E CA 1
ATOM 9208 C C . VAL E 1 221 ? 32.626 67.562 -51.079 1.00 28.18 221 VAL E C 1
ATOM 9209 O O . VAL E 1 221 ? 32.385 68.758 -51.390 1.00 28.23 221 VAL E O 1
ATOM 9213 N N . ARG E 1 222 ? 32.225 66.541 -51.819 1.00 29.98 222 ARG E N 1
ATOM 9214 C CA . ARG E 1 222 ? 31.592 66.779 -53.122 1.00 30.12 222 ARG E CA 1
ATOM 9215 C C . ARG E 1 222 ? 30.332 67.593 -53.023 1.00 27.67 222 ARG E C 1
ATOM 9216 O O . ARG E 1 222 ? 30.099 68.442 -53.879 1.00 28.87 222 ARG E O 1
ATOM 9224 N N . ALA E 1 223 ? 29.510 67.317 -52.008 1.00 25.47 223 ALA E N 1
ATOM 9225 C CA . ALA E 1 223 ? 28.231 68.026 -51.870 1.00 25.12 223 ALA E CA 1
ATOM 9226 C C . ALA E 1 223 ? 28.443 69.463 -51.385 1.00 25.42 223 ALA E C 1
ATOM 9227 O O . ALA E 1 223 ? 27.666 70.365 -51.710 1.00 25.78 223 ALA E O 1
ATOM 9229 N N . ALA E 1 224 ? 29.497 69.658 -50.600 1.00 26.56 224 ALA E N 1
ATOM 9230 C CA . ALA E 1 224 ? 29.927 70.999 -50.164 1.00 26.35 224 ALA E CA 1
ATOM 9231 C C . ALA E 1 224 ? 30.231 71.838 -51.343 1.00 25.58 224 ALA E C 1
ATOM 9232 O O . ALA E 1 224 ? 29.837 72.994 -51.400 1.00 24.33 224 ALA E O 1
ATOM 9234 N N . ILE E 1 225 ? 30.919 71.250 -52.316 1.00 26.93 225 ILE E N 1
ATOM 9235 C CA . ILE E 1 225 ? 31.197 71.996 -53.539 1.00 27.89 225 ILE E CA 1
ATOM 9236 C C . ILE E 1 225 ? 30.001 72.076 -54.468 1.00 29.81 225 ILE E C 1
ATOM 9237 O O . ILE E 1 225 ? 29.731 73.156 -54.974 1.00 27.54 225 ILE E O 1
ATOM 9242 N N . LYS E 1 226 ? 29.241 70.981 -54.628 1.00 33.21 226 LYS E N 1
ATOM 9243 C CA . LYS E 1 226 ? 28.008 71.033 -55.459 1.00 33.86 226 LYS E CA 1
ATOM 9244 C C . LYS E 1 226 ? 27.096 72.098 -54.904 1.00 32.93 226 LYS E C 1
ATOM 9245 O O . LYS E 1 226 ? 26.292 72.585 -55.627 1.00 35.70 226 LYS E O 1
ATOM 9251 N N . ALA E 1 227 ? 27.239 72.480 -53.638 1.00 34.21 227 ALA E N 1
ATOM 9252 C CA . ALA E 1 227 ? 26.295 73.396 -52.971 1.00 35.41 227 ALA E CA 1
ATOM 9253 C C . ALA E 1 227 ? 26.746 74.822 -52.975 1.00 32.86 227 ALA E C 1
ATOM 9254 O O . ALA E 1 227 ? 26.009 75.709 -52.523 1.00 29.52 227 ALA E O 1
ATOM 9256 N N . GLY E 1 228 ? 27.981 75.021 -53.435 1.00 33.28 228 GLY E N 1
ATOM 9257 C CA . GLY E 1 228 ? 28.533 76.332 -53.753 1.00 28.00 228 GLY E CA 1
ATOM 9258 C C . GLY E 1 228 ? 29.632 76.820 -52.842 1.00 28.23 228 GLY E C 1
ATOM 9259 O O . GLY E 1 228 ? 29.951 77.989 -52.894 1.00 29.24 228 GLY E O 1
ATOM 9260 N N . ALA E 1 229 ? 30.198 75.941 -52.008 1.00 25.82 229 ALA E N 1
ATOM 9261 C CA . ALA E 1 229 ? 31.280 76.303 -51.094 1.00 24.40 229 ALA E CA 1
ATOM 9262 C C . ALA E 1 229 ? 32.541 76.327 -51.902 1.00 23.48 229 ALA E C 1
ATOM 9263 O O . ALA E 1 229 ? 32.599 75.696 -52.906 1.00 25.98 229 ALA E O 1
ATOM 9265 N N . ALA E 1 230 ? 33.561 77.012 -51.453 1.00 21.33 230 ALA E N 1
ATOM 9266 C CA . ALA E 1 230 ? 34.792 76.957 -52.142 1.00 22.13 230 ALA E CA 1
ATOM 9267 C C . ALA E 1 230 ? 35.610 75.730 -51.657 1.00 22.78 230 ALA E C 1
ATOM 9268 O O . ALA E 1 230 ? 36.705 75.401 -52.170 1.00 21.67 230 ALA E O 1
ATOM 9270 N N . GLY E 1 231 ? 35.094 75.031 -50.665 1.00 22.11 231 GLY E N 1
ATOM 9271 C CA . GLY E 1 231 ? 35.777 73.800 -50.275 1.00 23.48 231 GLY E CA 1
ATOM 9272 C C . GLY E 1 231 ? 35.451 73.337 -48.907 1.00 22.30 231 GLY E C 1
ATOM 9273 O O . GLY E 1 231 ? 34.556 73.853 -48.308 1.00 26.40 231 GLY E O 1
ATOM 9274 N N . ALA E 1 232 ? 36.202 72.396 -48.382 1.00 22.01 232 ALA E N 1
ATOM 9275 C CA . ALA E 1 232 ? 35.794 71.790 -47.136 1.00 22.21 232 ALA E CA 1
ATOM 9276 C C . ALA E 1 232 ? 36.963 71.526 -46.261 1.00 23.70 232 ALA E C 1
ATOM 9277 O O . ALA E 1 232 ? 38.042 71.201 -46.759 1.00 24.30 232 ALA E O 1
ATOM 9279 N N . ILE E 1 233 ? 36.746 71.716 -44.951 1.00 25.09 233 ILE E N 1
ATOM 9280 C CA . ILE E 1 233 ? 37.722 71.359 -43.900 1.00 23.50 233 ILE E CA 1
ATOM 9281 C C . ILE E 1 233 ? 37.257 70.171 -43.080 1.00 21.91 233 ILE E C 1
ATOM 9282 O O . ILE E 1 233 ? 36.114 70.187 -42.585 1.00 22.71 233 ILE E O 1
ATOM 9287 N N . SER E 1 234 ? 38.158 69.211 -42.887 1.00 21.11 234 SER E N 1
ATOM 9288 C CA . SER E 1 234 ? 37.852 67.969 -42.198 1.00 24.55 234 SER E CA 1
ATOM 9289 C C . SER E 1 234 ? 38.744 67.930 -40.980 1.00 23.89 234 SER E C 1
ATOM 9290 O O . SER E 1 234 ? 39.956 68.043 -41.139 1.00 22.06 234 SER E O 1
ATOM 9293 N N . GLY E 1 235 ? 38.186 67.854 -39.770 1.00 24.05 235 GLY E N 1
ATOM 9294 C CA . GLY E 1 235 ? 39.047 67.855 -38.543 1.00 25.94 235 GLY E CA 1
ATOM 9295 C C . GLY E 1 235 ? 39.088 66.550 -37.741 1.00 25.18 235 GLY E C 1
ATOM 9296 O O . GLY E 1 235 ? 40.097 65.783 -37.751 1.00 22.60 235 GLY E O 1
ATOM 9297 N N . SER E 1 236 ? 37.944 66.279 -37.132 1.00 25.55 236 SER E N 1
ATOM 9298 C CA . SER E 1 236 ? 37.766 65.105 -36.329 1.00 26.98 236 SER E CA 1
ATOM 9299 C C . SER E 1 236 ? 38.031 63.810 -37.048 1.00 26.18 236 SER E C 1
ATOM 9300 O O . SER E 1 236 ? 38.606 62.887 -36.471 1.00 25.37 236 SER E O 1
ATOM 9303 N N . ALA E 1 237 ? 37.697 63.766 -38.317 1.00 26.02 237 ALA E N 1
ATOM 9304 C CA . ALA E 1 237 ? 37.885 62.566 -39.087 1.00 26.27 237 ALA E CA 1
ATOM 9305 C C . ALA E 1 237 ? 39.326 62.292 -39.320 1.00 28.69 237 ALA E C 1
ATOM 9306 O O . ALA E 1 237 ? 39.743 61.137 -39.388 1.00 28.96 237 ALA E O 1
ATOM 9308 N N . VAL E 1 238 ? 40.113 63.359 -39.448 1.00 30.99 238 VAL E N 1
ATOM 9309 C CA . VAL E 1 238 ? 41.564 63.193 -39.587 1.00 29.41 238 VAL E CA 1
ATOM 9310 C C . VAL E 1 238 ? 42.189 62.797 -38.265 1.00 27.09 238 VAL E C 1
ATOM 9311 O O . VAL E 1 238 ? 43.014 61.909 -38.206 1.00 26.91 238 VAL E O 1
ATOM 9315 N N . VAL E 1 239 ? 41.781 63.465 -37.201 1.00 26.64 239 VAL E N 1
ATOM 9316 C CA . VAL E 1 239 ? 42.236 63.099 -35.872 1.00 25.08 239 VAL E CA 1
ATOM 9317 C C . VAL E 1 239 ? 41.873 61.639 -35.495 1.00 27.30 239 VAL E C 1
ATOM 9318 O O . VAL E 1 239 ? 42.702 60.926 -34.946 1.00 25.10 239 VAL E O 1
ATOM 9322 N N . LYS E 1 240 ? 40.698 61.158 -35.879 1.00 28.97 240 LYS E N 1
ATOM 9323 C CA . LYS E 1 240 ? 40.316 59.792 -35.539 1.00 33.42 240 LYS E CA 1
ATOM 9324 C C . LYS E 1 240 ? 41.405 58.802 -35.953 1.00 32.91 240 LYS E C 1
ATOM 9325 O O . LYS E 1 240 ? 41.730 57.809 -35.270 1.00 30.23 240 LYS E O 1
ATOM 9331 N N . ILE E 1 241 ? 41.984 59.111 -37.093 1.00 33.48 241 ILE E N 1
ATOM 9332 C CA . ILE E 1 241 ? 42.910 58.210 -37.739 1.00 32.89 241 ILE E CA 1
ATOM 9333 C C . ILE E 1 241 ? 44.213 58.181 -36.972 1.00 32.14 241 ILE E C 1
ATOM 9334 O O . ILE E 1 241 ? 44.778 57.135 -36.770 1.00 30.95 241 ILE E O 1
ATOM 9339 N N . ILE E 1 242 ? 44.644 59.359 -36.540 1.00 33.69 242 ILE E N 1
ATOM 9340 C CA . ILE E 1 242 ? 45.779 59.523 -35.638 1.00 33.98 242 ILE E CA 1
ATOM 9341 C C . ILE E 1 242 ? 45.572 58.800 -34.301 1.00 36.00 242 ILE E C 1
ATOM 9342 O O . ILE E 1 242 ? 46.459 58.122 -33.791 1.00 36.08 242 ILE E O 1
ATOM 9347 N N . GLU E 1 243 ? 44.381 58.918 -33.741 1.00 37.99 243 GLU E N 1
ATOM 9348 C CA . GLU E 1 243 ? 44.134 58.331 -32.450 1.00 40.98 243 GLU E CA 1
ATOM 9349 C C . GLU E 1 243 ? 44.167 56.828 -32.613 1.00 40.87 243 GLU E C 1
ATOM 9350 O O . GLU E 1 243 ? 44.568 56.099 -31.707 1.00 38.97 243 GLU E O 1
ATOM 9356 N N . ALA E 1 244 ? 43.713 56.381 -33.780 1.00 42.08 244 ALA E N 1
ATOM 9357 C CA . ALA E 1 244 ? 43.592 54.946 -34.077 1.00 40.07 244 ALA E CA 1
ATOM 9358 C C . ALA E 1 244 ? 44.922 54.230 -34.347 1.00 38.92 244 ALA E C 1
ATOM 9359 O O . ALA E 1 244 ? 45.005 53.019 -34.168 1.00 33.70 244 ALA E O 1
ATOM 9361 N N . HIS E 1 245 ? 45.936 54.971 -34.798 1.00 38.02 245 HIS E N 1
ATOM 9362 C CA . HIS E 1 245 ? 47.202 54.364 -35.229 1.00 36.62 245 HIS E CA 1
ATOM 9363 C C . HIS E 1 245 ? 48.389 55.092 -34.650 1.00 33.97 245 HIS E C 1
ATOM 9364 O O . HIS E 1 245 ? 49.509 54.945 -35.086 1.00 29.49 245 HIS E O 1
ATOM 9371 N N . GLN E 1 246 ? 48.142 55.877 -33.629 1.00 36.02 246 GLN E N 1
ATOM 9372 C CA . GLN E 1 246 ? 49.236 56.610 -32.956 1.00 36.45 246 GLN E CA 1
ATOM 9373 C C . GLN E 1 246 ? 50.479 55.830 -32.570 1.00 37.08 246 GLN E C 1
ATOM 9374 O O . GLN E 1 246 ? 51.513 56.452 -32.337 1.00 37.12 246 GLN E O 1
ATOM 9380 N N . HIS E 1 247 ? 50.413 54.506 -32.432 1.00 42.85 247 HIS E N 1
ATOM 9381 C CA . HIS E 1 247 ? 51.651 53.754 -32.058 1.00 44.45 247 HIS E CA 1
ATOM 9382 C C . HIS E 1 247 ? 52.322 53.050 -33.230 1.00 40.86 247 HIS E C 1
ATOM 9383 O O . HIS E 1 247 ? 53.431 52.578 -33.103 1.00 45.09 247 HIS E O 1
ATOM 9390 N N . ASP E 1 248 ? 51.661 52.996 -34.369 1.00 41.00 248 ASP E N 1
ATOM 9391 C CA . ASP E 1 248 ? 52.220 52.397 -35.591 1.00 42.59 248 ASP E CA 1
ATOM 9392 C C . ASP E 1 248 ? 52.487 53.468 -36.702 1.00 37.56 248 ASP E C 1
ATOM 9393 O O . ASP E 1 248 ? 51.812 53.495 -37.711 1.00 36.17 248 ASP E O 1
ATOM 9398 N N . GLU E 1 249 ? 53.448 54.352 -36.515 1.00 35.03 249 GLU E N 1
ATOM 9399 C CA . GLU E 1 249 ? 53.855 55.272 -37.607 1.00 38.36 249 GLU E CA 1
ATOM 9400 C C . GLU E 1 249 ? 53.582 54.814 -39.058 1.00 40.03 249 GLU E C 1
ATOM 9401 O O . GLU E 1 249 ? 52.818 55.453 -39.782 1.00 40.89 249 GLU E O 1
ATOM 9407 N N . ALA E 1 250 ? 54.218 53.743 -39.506 1.00 37.77 250 ALA E N 1
ATOM 9408 C CA . ALA E 1 250 ? 53.987 53.260 -40.886 1.00 40.30 250 ALA E CA 1
ATOM 9409 C C . ALA E 1 250 ? 52.492 53.236 -41.367 1.00 37.68 250 ALA E C 1
ATOM 9410 O O . ALA E 1 250 ? 52.155 53.502 -42.558 1.00 36.99 250 ALA E O 1
ATOM 9412 N N . THR E 1 251 ? 51.607 52.866 -40.463 1.00 34.13 251 THR E N 1
ATOM 9413 C CA . THR E 1 251 ? 50.213 52.696 -40.848 1.00 37.75 251 THR E CA 1
ATOM 9414 C C . THR E 1 251 ? 49.456 53.979 -40.686 1.00 36.31 251 THR E C 1
ATOM 9415 O O . THR E 1 251 ? 48.589 54.307 -41.497 1.00 40.10 251 THR E O 1
ATOM 9419 N N . LEU E 1 252 ? 49.769 54.652 -39.592 1.00 36.79 252 LEU E N 1
ATOM 9420 C CA . LEU E 1 252 ? 49.396 56.039 -39.345 1.00 39.06 252 LEU E CA 1
ATOM 9421 C C . LEU E 1 252 ? 49.564 56.891 -40.593 1.00 35.40 252 LEU E C 1
ATOM 9422 O O . LEU E 1 252 ? 48.594 57.433 -41.104 1.00 37.46 252 LEU E O 1
ATOM 9427 N N . LEU E 1 253 ? 50.789 56.957 -41.093 1.00 31.63 253 LEU E N 1
ATOM 9428 C CA . LEU E 1 253 ? 51.064 57.723 -42.279 1.00 31.98 253 LEU E CA 1
ATOM 9429 C C . LEU E 1 253 ? 50.461 57.131 -43.541 1.00 32.31 253 LEU E C 1
ATOM 9430 O O . LEU E 1 253 ? 50.132 57.860 -44.435 1.00 32.06 253 LEU E O 1
ATOM 9435 N N . ALA E 1 254 ? 50.321 55.817 -43.635 1.00 35.30 254 ALA E N 1
ATOM 9436 C CA . ALA E 1 254 ? 49.687 55.227 -44.835 1.00 37.38 254 ALA E CA 1
ATOM 9437 C C . ALA E 1 254 ? 48.178 55.442 -44.891 1.00 36.20 254 ALA E C 1
ATOM 9438 O O . ALA E 1 254 ? 47.605 55.715 -45.947 1.00 36.00 254 ALA E O 1
ATOM 9440 N N . LYS E 1 255 ? 47.538 55.342 -43.743 1.00 33.55 255 LYS E N 1
ATOM 9441 C CA . LYS E 1 255 ? 46.091 55.562 -43.670 1.00 35.06 255 LYS E CA 1
ATOM 9442 C C . LYS E 1 255 ? 45.707 57.048 -43.808 1.00 33.31 255 LYS E C 1
ATOM 9443 O O . LYS E 1 255 ? 44.565 57.404 -44.120 1.00 33.82 255 LYS E O 1
ATOM 9449 N N . LEU E 1 256 ? 46.673 57.912 -43.566 1.00 31.13 256 LEU E N 1
ATOM 9450 C CA . LEU E 1 256 ? 46.459 59.331 -43.675 1.00 27.83 256 LEU E CA 1
ATOM 9451 C C . LEU E 1 256 ? 46.617 59.695 -45.137 1.00 26.88 256 LEU E C 1
ATOM 9452 O O . LEU E 1 256 ? 45.831 60.469 -45.664 1.00 28.47 256 LEU E O 1
ATOM 9457 N N . ALA E 1 257 ? 47.632 59.140 -45.802 1.00 26.59 257 ALA E N 1
ATOM 9458 C CA . ALA E 1 257 ? 47.811 59.352 -47.236 1.00 26.61 257 ALA E CA 1
ATOM 9459 C C . ALA E 1 257 ? 46.524 58.956 -48.010 1.00 27.36 257 ALA E C 1
ATOM 9460 O O . ALA E 1 257 ? 46.020 59.732 -48.842 1.00 25.99 257 ALA E O 1
ATOM 9462 N N . GLU E 1 258 ? 45.970 57.776 -47.692 1.00 27.04 258 GLU E N 1
ATOM 9463 C CA . GLU E 1 258 ? 44.816 57.247 -48.397 1.00 26.59 258 GLU E CA 1
ATOM 9464 C C . GLU E 1 258 ? 43.542 58.145 -48.184 1.00 27.45 258 GLU E C 1
ATOM 9465 O O . GLU E 1 258 ? 42.781 58.433 -49.127 1.00 25.97 258 GLU E O 1
ATOM 9471 N N . PHE E 1 259 ? 43.326 58.602 -46.951 1.00 26.10 259 PHE E N 1
ATOM 9472 C CA . PHE E 1 259 ? 42.226 59.538 -46.655 1.00 26.45 259 PHE E CA 1
ATOM 9473 C C . PHE E 1 259 ? 42.356 60.889 -47.355 1.00 25.89 259 PHE E C 1
ATOM 9474 O O . PHE E 1 259 ? 41.469 61.350 -48.028 1.00 26.85 259 PHE E O 1
ATOM 9482 N N . THR E 1 260 ? 43.486 61.542 -47.202 1.00 25.98 260 THR E N 1
ATOM 9483 C CA . THR E 1 260 ? 43.667 62.740 -47.913 1.00 25.50 260 THR E CA 1
ATOM 9484 C C . THR E 1 260 ? 43.425 62.558 -49.415 1.00 25.95 260 THR E C 1
ATOM 9485 O O . THR E 1 260 ? 42.671 63.288 -50.020 1.00 24.81 260 THR E O 1
ATOM 9489 N N . THR E 1 261 ? 44.068 61.584 -50.016 1.00 26.21 261 THR E N 1
ATOM 9490 C CA . THR E 1 261 ? 43.863 61.372 -51.420 1.00 24.93 261 THR E CA 1
ATOM 9491 C C . THR E 1 261 ? 42.394 61.172 -51.723 1.00 22.61 261 THR E C 1
ATOM 9492 O O . THR E 1 261 ? 41.927 61.635 -52.736 1.00 22.77 261 THR E O 1
ATOM 9496 N N . ALA E 1 262 ? 41.656 60.443 -50.906 1.00 22.83 262 ALA E N 1
ATOM 9497 C CA . ALA E 1 262 ? 40.234 60.185 -51.316 1.00 25.06 262 ALA E CA 1
ATOM 9498 C C . ALA E 1 262 ? 39.356 61.455 -51.173 1.00 25.62 262 ALA E C 1
ATOM 9499 O O . ALA E 1 262 ? 38.498 61.749 -52.025 1.00 22.66 262 ALA E O 1
ATOM 9501 N N . MET E 1 263 ? 39.642 62.233 -50.129 1.00 25.76 263 MET E N 1
ATOM 9502 C CA . MET E 1 263 ? 38.976 63.499 -49.913 1.00 24.51 263 MET E CA 1
ATOM 9503 C C . MET E 1 263 ? 39.336 64.500 -51.002 1.00 23.86 263 MET E C 1
ATOM 9504 O O . MET E 1 263 ? 38.439 65.171 -51.535 1.00 26.98 263 MET E O 1
ATOM 9509 N N . LYS E 1 264 ? 40.619 64.655 -51.315 1.00 23.29 264 LYS E N 1
ATOM 9510 C CA . LYS E 1 264 ? 41.000 65.682 -52.277 1.00 23.18 264 LYS E CA 1
ATOM 9511 C C . LYS E 1 264 ? 40.460 65.278 -53.624 1.00 24.25 264 LYS E C 1
ATOM 9512 O O . LYS E 1 264 ? 40.129 66.134 -54.459 1.00 25.58 264 LYS E O 1
ATOM 9518 N N . ALA E 1 265 ? 40.264 63.974 -53.795 1.00 23.58 265 ALA E N 1
ATOM 9519 C CA . ALA E 1 265 ? 39.675 63.464 -55.029 1.00 22.25 265 ALA E CA 1
ATOM 9520 C C . ALA E 1 265 ? 38.244 63.895 -55.264 1.00 21.50 265 ALA E C 1
ATOM 9521 O O . ALA E 1 265 ? 37.773 63.834 -56.375 1.00 23.96 265 ALA E O 1
ATOM 9523 N N . ALA E 1 266 ? 37.535 64.374 -54.270 1.00 23.03 266 ALA E N 1
ATOM 9524 C CA . ALA E 1 266 ? 36.135 64.707 -54.531 1.00 23.44 266 ALA E CA 1
ATOM 9525 C C . ALA E 1 266 ? 35.873 66.160 -54.704 1.00 23.34 266 ALA E C 1
ATOM 9526 O O . ALA E 1 266 ? 34.723 66.546 -54.808 1.00 25.29 266 ALA E O 1
ATOM 9528 N N . THR E 1 267 ? 36.931 66.951 -54.728 1.00 23.75 267 THR E N 1
ATOM 9529 C CA . THR E 1 267 ? 36.829 68.388 -54.946 1.00 23.50 267 THR E CA 1
ATOM 9530 C C . THR E 1 267 ? 36.652 68.774 -56.438 1.00 25.17 267 THR E C 1
ATOM 9531 O O . THR E 1 267 ? 36.910 67.911 -57.289 1.00 25.86 267 THR E O 1
ATOM 9536 N N . MET F 1 1 ? 7.117 70.624 -16.457 1.00 77.53 1 MET F N 1
ATOM 9537 C CA . MET F 1 1 ? 8.425 69.881 -16.350 1.00 78.30 1 MET F CA 1
ATOM 9538 C C . MET F 1 1 ? 8.309 68.346 -15.990 1.00 76.37 1 MET F C 1
ATOM 9539 O O . MET F 1 1 ? 9.318 67.626 -15.973 1.00 65.32 1 MET F O 1
ATOM 9544 N N . SER F 1 2 ? 7.075 67.878 -15.745 1.00 76.60 2 SER F N 1
ATOM 9545 C CA . SER F 1 2 ? 6.696 66.461 -15.446 1.00 79.16 2 SER F CA 1
ATOM 9546 C C . SER F 1 2 ? 7.224 65.391 -16.466 1.00 70.97 2 SER F C 1
ATOM 9547 O O . SER F 1 2 ? 7.936 65.775 -17.413 1.00 67.81 2 SER F O 1
ATOM 9550 N N . ASN F 1 3 ? 6.989 64.073 -16.228 1.00 58.37 3 ASN F N 1
ATOM 9551 C CA . ASN F 1 3 ? 6.715 63.525 -14.868 1.00 51.49 3 ASN F CA 1
ATOM 9552 C C . ASN F 1 3 ? 7.772 62.560 -14.254 1.00 39.16 3 ASN F C 1
ATOM 9553 O O . ASN F 1 3 ? 8.082 62.635 -13.060 1.00 34.00 3 ASN F O 1
ATOM 9558 N N . ARG F 1 4 ? 8.330 61.690 -15.080 1.00 30.42 4 ARG F N 1
ATOM 9559 C CA . ARG F 1 4 ? 9.477 60.908 -14.706 1.00 27.40 4 ARG F CA 1
ATOM 9560 C C . ARG F 1 4 ? 10.695 61.854 -14.481 1.00 29.71 4 ARG F C 1
ATOM 9561 O O . ARG F 1 4 ? 11.479 61.698 -13.521 1.00 31.99 4 ARG F O 1
ATOM 9569 N N . TYR F 1 5 ? 10.893 62.845 -15.345 1.00 28.55 5 TYR F N 1
ATOM 9570 C CA . TYR F 1 5 ? 12.000 63.772 -15.110 1.00 27.55 5 TYR F CA 1
ATOM 9571 C C . TYR F 1 5 ? 11.859 64.531 -13.767 1.00 26.21 5 TYR F C 1
ATOM 9572 O O . TYR F 1 5 ? 12.800 64.607 -13.019 1.00 24.81 5 TYR F O 1
ATOM 9581 N N . GLN F 1 6 ? 10.684 65.083 -13.484 1.00 28.16 6 GLN F N 1
ATOM 9582 C CA . GLN F 1 6 ? 10.430 65.800 -12.227 1.00 29.44 6 GLN F CA 1
ATOM 9583 C C . GLN F 1 6 ? 10.889 65.002 -10.985 1.00 29.66 6 GLN F C 1
ATOM 9584 O O . GLN F 1 6 ? 11.646 65.532 -10.110 1.00 24.91 6 GLN F O 1
ATOM 9590 N N . ALA F 1 7 ? 10.391 63.746 -10.911 1.00 24.74 7 ALA F N 1
ATOM 9591 C CA . ALA F 1 7 ? 10.635 62.906 -9.748 1.00 24.29 7 ALA F CA 1
ATOM 9592 C C . ALA F 1 7 ? 12.118 62.677 -9.556 1.00 25.04 7 ALA F C 1
ATOM 9593 O O . ALA F 1 7 ? 12.630 62.886 -8.471 1.00 25.45 7 ALA F O 1
ATOM 9595 N N . LYS F 1 8 ? 12.806 62.387 -10.657 1.00 25.80 8 LYS F N 1
ATOM 9596 C CA . LYS F 1 8 ? 14.224 62.051 -10.674 1.00 25.18 8 LYS F CA 1
ATOM 9597 C C . LYS F 1 8 ? 15.128 63.259 -10.398 1.00 23.54 8 LYS F C 1
ATOM 9598 O O . LYS F 1 8 ? 16.172 63.175 -9.758 1.00 22.19 8 LYS F O 1
ATOM 9604 N N . PHE F 1 9 ? 14.724 64.410 -10.882 1.00 24.32 9 PHE F N 1
ATOM 9605 C CA . PHE F 1 9 ? 15.398 65.635 -10.422 1.00 24.33 9 PHE F CA 1
ATOM 9606 C C . PHE F 1 9 ? 15.181 65.928 -8.930 1.00 24.76 9 PHE F C 1
ATOM 9607 O O . PHE F 1 9 ? 16.139 66.189 -8.212 1.00 25.29 9 PHE F O 1
ATOM 9615 N N . ALA F 1 10 ? 13.958 65.778 -8.436 1.00 24.83 10 ALA F N 1
ATOM 9616 C CA . ALA F 1 10 ? 13.727 65.916 -7.009 1.00 24.08 10 ALA F CA 1
ATOM 9617 C C . ALA F 1 10 ? 14.586 64.955 -6.183 1.00 22.20 10 ALA F C 1
ATOM 9618 O O . ALA F 1 10 ? 15.081 65.305 -5.107 1.00 23.75 10 ALA F O 1
ATOM 9620 N N . ALA F 1 11 ? 14.728 63.736 -6.670 1.00 21.50 11 ALA F N 1
ATOM 9621 C CA . ALA F 1 11 ? 15.436 62.674 -5.923 1.00 21.19 11 ALA F CA 1
ATOM 9622 C C . ALA F 1 11 ? 16.860 63.040 -5.885 1.00 20.31 11 ALA F C 1
ATOM 9623 O O . ALA F 1 11 ? 17.462 63.091 -4.857 1.00 21.21 11 ALA F O 1
ATOM 9625 N N . LEU F 1 12 ? 17.389 63.358 -7.035 1.00 21.86 12 LEU F N 1
ATOM 9626 C CA . LEU F 1 12 ? 18.773 63.709 -7.125 1.00 23.37 12 LEU F CA 1
ATOM 9627 C C . LEU F 1 12 ? 19.075 64.957 -6.314 1.00 24.06 12 LEU F C 1
ATOM 9628 O O . LEU F 1 12 ? 20.093 65.018 -5.622 1.00 25.12 12 LEU F O 1
ATOM 9633 N N . LYS F 1 13 ? 18.177 65.925 -6.363 1.00 26.11 13 LYS F N 1
ATOM 9634 C CA . LYS F 1 13 ? 18.306 67.107 -5.527 1.00 31.25 13 LYS F CA 1
ATOM 9635 C C . LYS F 1 13 ? 18.402 66.759 -4.070 1.00 32.57 13 LYS F C 1
ATOM 9636 O O . LYS F 1 13 ? 19.207 67.337 -3.348 1.00 35.18 13 LYS F O 1
ATOM 9642 N N . ALA F 1 14 ? 17.542 65.846 -3.638 1.00 29.15 14 ALA F N 1
ATOM 9643 C CA . ALA F 1 14 ? 17.580 65.392 -2.269 1.00 28.74 14 ALA F CA 1
ATOM 9644 C C . ALA F 1 14 ? 18.890 64.620 -1.934 1.00 27.47 14 ALA F C 1
ATOM 9645 O O . ALA F 1 14 ? 19.339 64.602 -0.795 1.00 26.09 14 ALA F O 1
ATOM 9647 N N . GLN F 1 15 ? 19.514 63.970 -2.904 1.00 27.55 15 GLN F N 1
ATOM 9648 C CA . GLN F 1 15 ? 20.822 63.318 -2.602 1.00 30.30 15 GLN F CA 1
ATOM 9649 C C . GLN F 1 15 ? 21.966 64.315 -2.685 1.00 31.98 15 GLN F C 1
ATOM 9650 O O . GLN F 1 15 ? 23.085 63.958 -2.380 1.00 28.01 15 GLN F O 1
ATOM 9656 N N . ASP F 1 16 ? 21.660 65.550 -3.099 1.00 35.72 16 ASP F N 1
ATOM 9657 C CA . ASP F 1 16 ? 22.655 66.546 -3.461 1.00 38.62 16 ASP F CA 1
ATOM 9658 C C . ASP F 1 16 ? 23.535 66.026 -4.608 1.00 36.12 16 ASP F C 1
ATOM 9659 O O . ASP F 1 16 ? 24.771 66.038 -4.523 1.00 31.85 16 ASP F O 1
ATOM 9664 N N . LYS F 1 17 ? 22.874 65.581 -5.678 1.00 35.37 17 LYS F N 1
ATOM 9665 C CA . LYS F 1 17 ? 23.552 64.886 -6.755 1.00 33.32 17 LYS F CA 1
ATOM 9666 C C . LYS F 1 17 ? 23.154 65.397 -8.115 1.00 31.96 17 LYS F C 1
ATOM 9667 O O . LYS F 1 17 ? 22.069 65.893 -8.297 1.00 31.31 17 LYS F O 1
ATOM 9673 N N . GLY F 1 18 ? 24.057 65.281 -9.077 1.00 33.35 18 GLY F N 1
ATOM 9674 C CA . GLY F 1 18 ? 23.727 65.584 -10.472 1.00 30.55 18 GLY F CA 1
ATOM 9675 C C . GLY F 1 18 ? 23.460 64.337 -11.297 1.00 29.12 18 GLY F C 1
ATOM 9676 O O . GLY F 1 18 ? 23.764 63.202 -10.899 1.00 28.55 18 GLY F O 1
ATOM 9677 N N . ALA F 1 19 ? 22.903 64.562 -12.472 1.00 28.46 19 ALA F N 1
ATOM 9678 C CA . ALA F 1 19 ? 22.429 63.482 -13.312 1.00 27.21 19 ALA F CA 1
ATOM 9679 C C . ALA F 1 19 ? 23.464 63.128 -14.332 1.00 26.75 19 ALA F C 1
ATOM 9680 O O . ALA F 1 19 ? 24.061 64.018 -14.947 1.00 30.74 19 ALA F O 1
ATOM 9682 N N . PHE F 1 20 ? 23.671 61.846 -14.576 1.00 26.60 20 PHE F N 1
ATOM 9683 C CA . PHE F 1 20 ? 24.442 61.444 -15.746 1.00 24.92 20 PHE F CA 1
ATOM 9684 C C . PHE F 1 20 ? 23.545 60.795 -16.781 1.00 27.72 20 PHE F C 1
ATOM 9685 O O . PHE F 1 20 ? 22.908 59.775 -16.529 1.00 25.12 20 PHE F O 1
ATOM 9693 N N . VAL F 1 21 ? 23.547 61.385 -17.979 1.00 30.65 21 VAL F N 1
ATOM 9694 C CA . VAL F 1 21 ? 22.737 60.938 -19.086 1.00 27.19 21 VAL F CA 1
ATOM 9695 C C . VAL F 1 21 ? 23.568 60.583 -20.313 1.00 24.32 21 VAL F C 1
ATOM 9696 O O . VAL F 1 21 ? 23.916 61.436 -21.102 1.00 24.11 21 VAL F O 1
ATOM 9700 N N . PRO F 1 22 ? 23.830 59.296 -20.515 1.00 23.95 22 PRO F N 1
ATOM 9701 C CA . PRO F 1 22 ? 24.440 58.919 -21.799 1.00 22.81 22 PRO F CA 1
ATOM 9702 C C . PRO F 1 22 ? 23.436 58.965 -22.944 1.00 22.09 22 PRO F C 1
ATOM 9703 O O . PRO F 1 22 ? 22.230 58.784 -22.734 1.00 24.12 22 PRO F O 1
ATOM 9707 N N . PHE F 1 23 ? 23.948 59.228 -24.125 1.00 21.63 23 PHE F N 1
ATOM 9708 C CA . PHE F 1 23 ? 23.223 59.133 -25.347 1.00 22.80 23 PHE F CA 1
ATOM 9709 C C . PHE F 1 23 ? 23.867 58.086 -26.230 1.00 23.09 23 PHE F C 1
ATOM 9710 O O . PHE F 1 23 ? 25.077 57.919 -26.240 1.00 24.52 23 PHE F O 1
ATOM 9718 N N . VAL F 1 24 ? 23.047 57.496 -27.079 1.00 23.61 24 VAL F N 1
ATOM 9719 C CA . VAL F 1 24 ? 23.448 56.455 -27.976 1.00 22.30 24 VAL F CA 1
ATOM 9720 C C . VAL F 1 24 ? 22.392 56.448 -29.119 1.00 24.08 24 VAL F C 1
ATOM 9721 O O . VAL F 1 24 ? 21.285 56.997 -28.940 1.00 22.04 24 VAL F O 1
ATOM 9725 N N . THR F 1 25 ? 22.723 55.915 -30.314 1.00 24.55 25 THR F N 1
ATOM 9726 C CA . THR F 1 25 ? 21.699 55.772 -31.335 1.00 22.33 25 THR F CA 1
ATOM 9727 C C . THR F 1 25 ? 21.225 54.347 -31.254 1.00 22.56 25 THR F C 1
ATOM 9728 O O . THR F 1 25 ? 22.032 53.414 -31.236 1.00 22.97 25 THR F O 1
ATOM 9732 N N . ILE F 1 26 ? 19.903 54.180 -31.108 1.00 23.56 26 ILE F N 1
ATOM 9733 C CA . ILE F 1 26 ? 19.346 52.810 -31.030 1.00 23.80 26 ILE F CA 1
ATOM 9734 C C . ILE F 1 26 ? 19.711 52.018 -32.285 1.00 24.08 26 ILE F C 1
ATOM 9735 O O . ILE F 1 26 ? 19.616 52.533 -33.402 1.00 26.39 26 ILE F O 1
ATOM 9740 N N . GLY F 1 27 ? 20.145 50.784 -32.084 1.00 22.92 27 GLY F N 1
ATOM 9741 C CA . GLY F 1 27 ? 20.540 49.909 -33.180 1.00 23.88 27 GLY F CA 1
ATOM 9742 C C . GLY F 1 27 ? 22.021 49.784 -33.453 1.00 23.42 27 GLY F C 1
ATOM 9743 O O . GLY F 1 27 ? 22.467 48.893 -34.146 1.00 22.72 27 GLY F O 1
ATOM 9744 N N . ASP F 1 28 ? 22.799 50.687 -32.896 1.00 24.94 28 ASP F N 1
ATOM 9745 C CA . ASP F 1 28 ? 24.242 50.639 -33.056 1.00 24.16 28 ASP F CA 1
ATOM 9746 C C . ASP F 1 28 ? 24.815 49.770 -31.997 1.00 22.35 28 ASP F C 1
ATOM 9747 O O . ASP F 1 28 ? 24.581 50.040 -30.830 1.00 23.25 28 ASP F O 1
ATOM 9752 N N . PRO F 1 29 ? 25.583 48.743 -32.364 1.00 21.13 29 PRO F N 1
ATOM 9753 C CA . PRO F 1 29 ? 25.866 48.254 -33.689 1.00 22.51 29 PRO F CA 1
ATOM 9754 C C . PRO F 1 29 ? 24.820 47.316 -34.271 1.00 24.74 29 PRO F C 1
ATOM 9755 O O . PRO F 1 29 ? 24.760 47.154 -35.478 1.00 27.26 29 PRO F O 1
ATOM 9759 N N . SER F 1 30 ? 24.037 46.662 -33.447 1.00 24.45 30 SER F N 1
ATOM 9760 C CA . SER F 1 30 ? 22.932 45.882 -33.952 1.00 23.96 30 SER F CA 1
ATOM 9761 C C . SER F 1 30 ? 21.790 46.017 -32.956 1.00 26.28 30 SER F C 1
ATOM 9762 O O . SER F 1 30 ? 22.042 46.334 -31.778 1.00 26.21 30 SER F O 1
ATOM 9765 N N . PRO F 1 31 ? 20.543 45.735 -33.397 1.00 26.67 31 PRO F N 1
ATOM 9766 C CA . PRO F 1 31 ? 19.427 45.819 -32.463 1.00 27.64 31 PRO F CA 1
ATOM 9767 C C . PRO F 1 31 ? 19.616 45.014 -31.215 1.00 28.28 31 PRO F C 1
ATOM 9768 O O . PRO F 1 31 ? 19.527 45.577 -30.148 1.00 30.04 31 PRO F O 1
ATOM 9772 N N . GLU F 1 32 ? 19.954 43.743 -31.342 1.00 30.59 32 GLU F N 1
ATOM 9773 C CA . GLU F 1 32 ? 20.245 42.922 -30.163 1.00 35.00 32 GLU F CA 1
ATOM 9774 C C . GLU F 1 32 ? 21.407 43.388 -29.247 1.00 31.87 32 GLU F C 1
ATOM 9775 O O . GLU F 1 32 ? 21.230 43.448 -28.036 1.00 31.73 32 GLU F O 1
ATOM 9781 N N . LEU F 1 33 ? 22.545 43.760 -29.813 1.00 32.33 33 LEU F N 1
ATOM 9782 C CA . LEU F 1 33 ? 23.662 44.405 -29.058 1.00 29.74 33 LEU F CA 1
ATOM 9783 C C . LEU F 1 33 ? 23.382 45.822 -28.475 1.00 27.08 33 LEU F C 1
ATOM 9784 O O . LEU F 1 33 ? 23.804 46.159 -27.375 1.00 21.17 33 LEU F O 1
ATOM 9789 N N . SER F 1 34 ? 22.664 46.644 -29.219 1.00 26.63 34 SER F N 1
ATOM 9790 C CA . SER F 1 34 ? 22.282 47.972 -28.722 1.00 26.97 34 SER F CA 1
ATOM 9791 C C . SER F 1 34 ? 21.514 47.919 -27.403 1.00 26.78 34 SER F C 1
ATOM 9792 O O . SER F 1 34 ? 21.772 48.661 -26.436 1.00 27.44 34 SER F O 1
ATOM 9795 N N . LEU F 1 35 ? 20.562 47.013 -27.362 1.00 25.76 35 LEU F N 1
ATOM 9796 C CA . LEU F 1 35 ? 19.840 46.687 -26.140 1.00 25.08 35 LEU F CA 1
ATOM 9797 C C . LEU F 1 35 ? 20.769 46.307 -24.969 1.00 26.62 35 LEU F C 1
ATOM 9798 O O . LEU F 1 35 ? 20.633 46.845 -23.868 1.00 27.32 35 LEU F O 1
ATOM 9803 N N . LYS F 1 36 ? 21.725 45.409 -25.184 1.00 25.87 36 LYS F N 1
ATOM 9804 C CA . LYS F 1 36 ? 22.644 45.075 -24.081 1.00 25.68 36 LYS F CA 1
ATOM 9805 C C . LYS F 1 36 ? 23.424 46.345 -23.691 1.00 23.51 36 LYS F C 1
ATOM 9806 O O . LYS F 1 36 ? 23.660 46.584 -22.522 1.00 24.27 36 LYS F O 1
ATOM 9812 N N . ILE F 1 37 ? 23.796 47.169 -24.666 1.00 21.58 37 ILE F N 1
ATOM 9813 C CA . ILE F 1 37 ? 24.398 48.484 -24.373 1.00 20.69 37 ILE F CA 1
ATOM 9814 C C . ILE F 1 37 ? 23.561 49.340 -23.415 1.00 20.88 37 ILE F C 1
ATOM 9815 O O . ILE F 1 37 ? 24.099 49.775 -22.394 1.00 21.30 37 ILE F O 1
ATOM 9820 N N . ILE F 1 38 ? 22.268 49.525 -23.718 1.00 20.05 38 ILE F N 1
ATOM 9821 C CA . ILE F 1 38 ? 21.410 50.399 -22.935 1.00 19.81 38 ILE F CA 1
ATOM 9822 C C . ILE F 1 38 ? 21.272 49.873 -21.518 1.00 21.17 38 ILE F C 1
ATOM 9823 O O . ILE F 1 38 ? 21.595 50.580 -20.547 1.00 22.77 38 ILE F O 1
ATOM 9828 N N . GLN F 1 39 ? 20.869 48.619 -21.397 1.00 23.08 39 GLN F N 1
ATOM 9829 C CA . GLN F 1 39 ? 20.920 47.879 -20.115 1.00 23.67 39 GLN F CA 1
ATOM 9830 C C . GLN F 1 39 ? 22.253 48.120 -19.380 1.00 22.98 39 GLN F C 1
ATOM 9831 O O . GLN F 1 39 ? 22.237 48.382 -18.194 1.00 25.53 39 GLN F O 1
ATOM 9837 N N . THR F 1 40 ? 23.384 48.050 -20.066 1.00 21.19 40 THR F N 1
ATOM 9838 C CA . THR F 1 40 ? 24.670 48.212 -19.393 1.00 21.18 40 THR F CA 1
ATOM 9839 C C . THR F 1 40 ? 24.821 49.658 -18.927 1.00 20.71 40 THR F C 1
ATOM 9840 O O . THR F 1 40 ? 25.174 49.940 -17.781 1.00 19.85 40 THR F O 1
ATOM 9844 N N . LEU F 1 41 ? 24.504 50.576 -19.817 1.00 21.16 41 LEU F N 1
ATOM 9845 C CA . LEU F 1 41 ? 24.221 51.991 -19.386 1.00 22.60 41 LEU F CA 1
ATOM 9846 C C . LEU F 1 41 ? 23.405 52.186 -18.049 1.00 23.49 41 LEU F C 1
ATOM 9847 O O . LEU F 1 41 ? 23.893 52.816 -17.126 1.00 24.00 41 LEU F O 1
ATOM 9852 N N . VAL F 1 42 ? 22.203 51.605 -17.944 1.00 24.70 42 VAL F N 1
ATOM 9853 C CA . VAL F 1 42 ? 21.353 51.796 -16.773 1.00 24.20 42 VAL F CA 1
ATOM 9854 C C . VAL F 1 42 ? 21.911 51.042 -15.572 1.00 24.51 42 VAL F C 1
ATOM 9855 O O . VAL F 1 42 ? 21.873 51.576 -14.421 1.00 25.26 42 VAL F O 1
ATOM 9859 N N . ASP F 1 43 ? 22.326 49.798 -15.820 1.00 22.57 43 ASP F N 1
ATOM 9860 C CA . ASP F 1 43 ? 22.838 48.919 -14.770 1.00 23.65 43 ASP F CA 1
ATOM 9861 C C . ASP F 1 43 ? 24.078 49.579 -14.077 1.00 26.30 43 ASP F C 1
ATOM 9862 O O . ASP F 1 43 ? 24.351 49.338 -12.910 1.00 24.36 43 ASP F O 1
ATOM 9867 N N . ASN F 1 44 ? 24.792 50.474 -14.756 1.00 29.39 44 ASN F N 1
ATOM 9868 C CA . ASN F 1 44 ? 25.953 51.099 -14.117 1.00 28.51 44 ASN F CA 1
ATOM 9869 C C . ASN F 1 44 ? 25.859 52.575 -13.881 1.00 30.04 44 ASN F C 1
ATOM 9870 O O . ASN F 1 44 ? 26.886 53.214 -13.651 1.00 35.74 44 ASN F O 1
ATOM 9875 N N . GLY F 1 45 ? 24.668 53.137 -13.835 1.00 27.13 45 GLY F N 1
ATOM 9876 C CA . GLY F 1 45 ? 24.558 54.465 -13.249 1.00 25.64 45 GLY F CA 1
ATOM 9877 C C . GLY F 1 45 ? 23.558 55.428 -13.844 1.00 24.08 45 GLY F C 1
ATOM 9878 O O . GLY F 1 45 ? 22.925 56.142 -13.128 1.00 24.26 45 GLY F O 1
ATOM 9879 N N . ALA F 1 46 ? 23.434 55.470 -15.159 1.00 23.43 46 ALA F N 1
ATOM 9880 C CA . ALA F 1 46 ? 22.626 56.496 -15.785 1.00 23.45 46 ALA F CA 1
ATOM 9881 C C . ALA F 1 46 ? 21.353 56.874 -15.031 1.00 23.79 46 ALA F C 1
ATOM 9882 O O . ALA F 1 46 ? 20.553 56.065 -14.732 1.00 25.31 46 ALA F O 1
ATOM 9884 N N . ASP F 1 47 ? 21.154 58.144 -14.812 1.00 24.76 47 ASP F N 1
ATOM 9885 C CA . ASP F 1 47 ? 19.990 58.658 -14.207 1.00 25.11 47 ASP F CA 1
ATOM 9886 C C . ASP F 1 47 ? 18.884 58.837 -15.207 1.00 24.33 47 ASP F C 1
ATOM 9887 O O . ASP F 1 47 ? 17.736 59.076 -14.832 1.00 24.83 47 ASP F O 1
ATOM 9892 N N . ALA F 1 48 ? 19.233 58.791 -16.484 1.00 25.52 48 ALA F N 1
ATOM 9893 C CA . ALA F 1 48 ? 18.272 58.999 -17.600 1.00 25.33 48 ALA F CA 1
ATOM 9894 C C . ALA F 1 48 ? 18.943 58.513 -18.827 1.00 23.55 48 ALA F C 1
ATOM 9895 O O . ALA F 1 48 ? 20.111 58.254 -18.792 1.00 24.71 48 ALA F O 1
ATOM 9897 N N . LEU F 1 49 ? 18.197 58.360 -19.905 1.00 24.68 49 LEU F N 1
ATOM 9898 C CA . LEU F 1 49 ? 18.733 57.887 -21.164 1.00 23.55 49 LEU F CA 1
ATOM 9899 C C . LEU F 1 49 ? 18.414 58.896 -22.263 1.00 24.91 49 LEU F C 1
ATOM 9900 O O . LEU F 1 49 ? 17.323 59.454 -22.274 1.00 24.21 49 LEU F O 1
ATOM 9905 N N . GLU F 1 50 ? 19.371 59.129 -23.180 1.00 27.19 50 GLU F N 1
ATOM 9906 C CA . GLU F 1 50 ? 19.107 59.854 -24.426 1.00 27.38 50 GLU F CA 1
ATOM 9907 C C . GLU F 1 50 ? 19.387 58.916 -25.523 1.00 24.81 50 GLU F C 1
ATOM 9908 O O . GLU F 1 50 ? 20.475 58.397 -25.630 1.00 22.20 50 GLU F O 1
ATOM 9914 N N . LEU F 1 51 ? 18.397 58.729 -26.374 1.00 24.42 51 LEU F N 1
ATOM 9915 C CA . LEU F 1 51 ? 18.483 57.749 -27.412 1.00 21.79 51 LEU F CA 1
ATOM 9916 C C . LEU F 1 51 ? 18.088 58.428 -28.692 1.00 21.33 51 LEU F C 1
ATOM 9917 O O . LEU F 1 51 ? 17.023 59.028 -28.755 1.00 20.76 51 LEU F O 1
ATOM 9922 N N . GLY F 1 52 ? 18.918 58.279 -29.709 1.00 20.89 52 GLY F N 1
ATOM 9923 C CA . GLY F 1 52 ? 18.545 58.583 -31.085 1.00 21.67 52 GLY F CA 1
ATOM 9924 C C . GLY F 1 52 ? 18.066 57.379 -31.909 1.00 22.58 52 GLY F C 1
ATOM 9925 O O . GLY F 1 52 ? 18.518 56.232 -31.707 1.00 24.76 52 GLY F O 1
ATOM 9926 N N . PHE F 1 53 ? 17.157 57.635 -32.849 1.00 21.70 53 PHE F N 1
ATOM 9927 C CA . PHE F 1 53 ? 16.904 56.690 -33.937 1.00 21.69 53 PHE F CA 1
ATOM 9928 C C . PHE F 1 53 ? 17.884 56.870 -35.118 1.00 23.52 53 PHE F C 1
ATOM 9929 O O . PHE F 1 53 ? 18.340 57.995 -35.404 1.00 25.40 53 PHE F O 1
ATOM 9937 N N . PRO F 1 54 ? 18.219 55.766 -35.816 1.00 22.59 54 PRO F N 1
ATOM 9938 C CA . PRO F 1 54 ? 19.149 55.849 -36.913 1.00 22.54 54 PRO F CA 1
ATOM 9939 C C . PRO F 1 54 ? 18.634 56.666 -38.079 1.00 23.37 54 PRO F C 1
ATOM 9940 O O . PRO F 1 54 ? 17.396 56.601 -38.411 1.00 23.45 54 PRO F O 1
ATOM 9944 N N . PHE F 1 55 ? 19.576 57.429 -38.664 1.00 22.40 55 PHE F N 1
ATOM 9945 C CA . PHE F 1 55 ? 19.277 58.462 -39.682 1.00 23.69 55 PHE F CA 1
ATOM 9946 C C . PHE F 1 55 ? 20.507 58.698 -40.559 1.00 25.28 55 PHE F C 1
ATOM 9947 O O . PHE F 1 55 ? 21.571 59.035 -40.041 1.00 25.07 55 PHE F O 1
ATOM 9955 N N . SER F 1 56 ? 20.322 58.535 -41.869 1.00 25.78 56 SER F N 1
ATOM 9956 C CA . SER F 1 56 ? 21.399 58.603 -42.880 1.00 27.41 56 SER F CA 1
ATOM 9957 C C . SER F 1 56 ? 22.332 59.812 -42.799 1.00 26.27 56 SER F C 1
ATOM 9958 O O . SER F 1 56 ? 23.568 59.658 -42.789 1.00 29.43 56 SER F O 1
ATOM 9961 N N . ASP F 1 57 ? 21.758 61.002 -42.779 1.00 23.04 57 ASP F N 1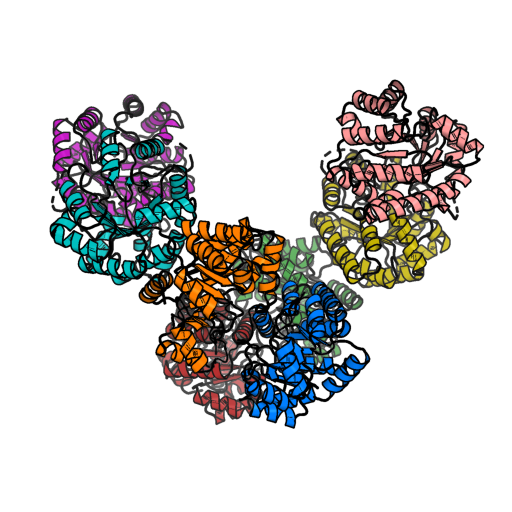
ATOM 9962 C CA . ASP F 1 57 ? 22.501 62.182 -42.999 1.00 23.39 57 ASP F CA 1
ATOM 9963 C C . ASP F 1 57 ? 22.162 63.161 -41.907 1.00 25.29 57 ASP F C 1
ATOM 9964 O O . ASP F 1 57 ? 21.428 64.152 -42.155 1.00 26.06 57 ASP F O 1
ATOM 9969 N N . PRO F 1 58 ? 22.666 62.896 -40.688 1.00 23.23 58 PRO F N 1
ATOM 9970 C CA . PRO F 1 58 ? 22.458 63.723 -39.518 1.00 24.03 58 PRO F CA 1
ATOM 9971 C C . PRO F 1 58 ? 23.259 64.993 -39.562 1.00 24.29 58 PRO F C 1
ATOM 9972 O O . PRO F 1 58 ? 24.361 65.057 -39.026 1.00 25.11 58 PRO F O 1
ATOM 9976 N N . LEU F 1 59 ? 22.705 66.009 -40.191 1.00 26.79 59 LEU F N 1
ATOM 9977 C CA . LEU F 1 59 ? 23.502 67.218 -40.535 1.00 26.34 59 LEU F CA 1
ATOM 9978 C C . LEU F 1 59 ? 24.095 67.939 -39.343 1.00 26.50 59 LEU F C 1
ATOM 9979 O O . LEU F 1 59 ? 24.999 68.717 -39.482 1.00 26.41 59 LEU F O 1
ATOM 9984 N N . ALA F 1 60 ? 23.530 67.689 -38.172 1.00 28.15 60 ALA F N 1
ATOM 9985 C CA . ALA F 1 60 ? 23.902 68.366 -36.966 1.00 24.47 60 ALA F CA 1
ATOM 9986 C C . ALA F 1 60 ? 24.849 67.518 -36.120 1.00 24.65 60 ALA F C 1
ATOM 9987 O O . ALA F 1 60 ? 25.018 67.813 -34.949 1.00 25.84 60 ALA F O 1
ATOM 9989 N N . ASP F 1 61 ? 25.462 66.457 -36.652 1.00 22.75 61 ASP F N 1
ATOM 9990 C CA . ASP F 1 61 ? 26.415 65.689 -35.831 1.00 22.72 61 ASP F CA 1
ATOM 9991 C C . ASP F 1 61 ? 27.715 65.427 -36.528 1.00 22.19 61 ASP F C 1
ATOM 9992 O O . ASP F 1 61 ? 27.732 65.359 -37.733 1.00 25.71 61 ASP F O 1
ATOM 9997 N N . GLY F 1 62 ? 28.774 65.149 -35.793 1.00 19.71 62 GLY F N 1
ATOM 9998 C CA . GLY F 1 62 ? 30.076 64.956 -36.406 1.00 20.14 62 GLY F CA 1
ATOM 9999 C C . GLY F 1 62 ? 30.361 63.493 -36.693 1.00 22.15 62 GLY F C 1
ATOM 10000 O O . GLY F 1 62 ? 29.463 62.689 -36.729 1.00 21.58 62 GLY F O 1
ATOM 10001 N N . PRO F 1 63 ? 31.625 63.147 -36.922 1.00 24.02 63 PRO F N 1
ATOM 10002 C CA . PRO F 1 63 ? 32.008 61.843 -37.427 1.00 24.21 63 PRO F CA 1
ATOM 10003 C C . PRO F 1 63 ? 31.591 60.637 -36.624 1.00 24.30 63 PRO F C 1
ATOM 10004 O O . PRO F 1 63 ? 30.952 59.743 -37.150 1.00 25.65 63 PRO F O 1
ATOM 10008 N N . VAL F 1 64 ? 31.905 60.653 -35.342 1.00 24.93 64 VAL F N 1
ATOM 10009 C CA . VAL F 1 64 ? 31.541 59.600 -34.410 1.00 22.96 64 VAL F CA 1
ATOM 10010 C C . VAL F 1 64 ? 30.028 59.217 -34.460 1.00 22.71 64 VAL F C 1
ATOM 10011 O O . VAL F 1 64 ? 29.659 58.080 -34.697 1.00 22.47 64 VAL F O 1
ATOM 10015 N N . ILE F 1 65 ? 29.160 60.190 -34.309 1.00 22.11 65 ILE F N 1
ATOM 10016 C CA . ILE F 1 65 ? 27.732 59.913 -34.262 1.00 21.84 65 ILE F CA 1
ATOM 10017 C C . ILE F 1 65 ? 27.158 59.699 -35.675 1.00 24.85 65 ILE F C 1
ATOM 10018 O O . ILE F 1 65 ? 26.110 59.041 -35.858 1.00 27.80 65 ILE F O 1
ATOM 10023 N N . GLN F 1 66 ? 27.840 60.231 -36.687 1.00 27.00 66 GLN F N 1
ATOM 10024 C CA . GLN F 1 66 ? 27.570 59.852 -38.081 1.00 25.56 66 GLN F CA 1
ATOM 10025 C C . GLN F 1 66 ? 27.861 58.371 -38.253 1.00 25.17 66 GLN F C 1
ATOM 10026 O O . GLN F 1 66 ? 27.068 57.651 -38.855 1.00 26.50 66 GLN F O 1
ATOM 10032 N N . GLY F 1 67 ? 28.972 57.894 -37.699 1.00 24.89 67 GLY F N 1
ATOM 10033 C CA . GLY F 1 67 ? 29.257 56.461 -37.763 1.00 25.69 67 GLY F CA 1
ATOM 10034 C C . GLY F 1 67 ? 28.132 55.647 -37.107 1.00 29.03 67 GLY F C 1
ATOM 10035 O O . GLY F 1 67 ? 27.667 54.635 -37.671 1.00 29.54 67 GLY F O 1
ATOM 10036 N N . ALA F 1 68 ? 27.682 56.065 -35.910 1.00 27.58 68 ALA F N 1
ATOM 10037 C CA . ALA F 1 68 ? 26.699 55.257 -35.175 1.00 27.82 68 ALA F CA 1
ATOM 10038 C C . ALA F 1 68 ? 25.474 55.079 -36.014 1.00 27.30 68 ALA F C 1
ATOM 10039 O O . ALA F 1 68 ? 24.831 54.026 -35.997 1.00 28.86 68 ALA F O 1
ATOM 10041 N N . ASN F 1 69 ? 25.158 56.125 -36.759 1.00 25.71 69 ASN F N 1
ATOM 10042 C CA . ASN F 1 69 ? 23.912 56.155 -37.448 1.00 25.59 69 ASN F CA 1
ATOM 10043 C C . ASN F 1 69 ? 24.006 55.207 -38.631 1.00 26.23 69 ASN F C 1
ATOM 10044 O O . ASN F 1 69 ? 23.071 54.486 -38.933 1.00 25.77 69 ASN F O 1
ATOM 10049 N N . LEU F 1 70 ? 25.147 55.182 -39.299 1.00 28.91 70 LEU F N 1
ATOM 10050 C CA . LEU F 1 70 ? 25.293 54.219 -40.383 1.00 29.91 70 LEU F CA 1
ATOM 10051 C C . LEU F 1 70 ? 25.504 52.774 -39.932 1.00 28.40 70 LEU F C 1
ATOM 10052 O O . LEU F 1 70 ? 25.023 51.851 -40.642 1.00 29.74 70 LEU F O 1
ATOM 10057 N N . ARG F 1 71 ? 26.141 52.534 -38.787 1.00 25.07 71 ARG F N 1
ATOM 10058 C CA . ARG F 1 71 ? 26.242 51.136 -38.353 1.00 26.30 71 ARG F CA 1
ATOM 10059 C C . ARG F 1 71 ? 24.813 50.562 -38.166 1.00 23.93 71 ARG F C 1
ATOM 10060 O O . ARG F 1 71 ? 24.521 49.453 -38.603 1.00 22.72 71 ARG F O 1
ATOM 10068 N N . SER F 1 72 ? 23.952 51.364 -37.539 1.00 23.00 72 SER F N 1
ATOM 10069 C CA . SER F 1 72 ? 22.618 50.961 -37.126 1.00 23.35 72 SER F CA 1
ATOM 10070 C C . SER F 1 72 ? 21.738 50.742 -38.320 1.00 24.00 72 SER F C 1
ATOM 10071 O O . SER F 1 72 ? 20.984 49.772 -38.379 1.00 25.12 72 SER F O 1
ATOM 10074 N N . LEU F 1 73 ? 21.813 51.640 -39.279 1.00 22.71 73 LEU F N 1
ATOM 10075 C CA . LEU F 1 73 ? 21.159 51.408 -40.537 1.00 23.75 73 LEU F CA 1
ATOM 10076 C C . LEU F 1 73 ? 21.736 50.145 -41.255 1.00 24.73 73 LEU F C 1
ATOM 10077 O O . LEU F 1 73 ? 20.972 49.340 -41.782 1.00 23.88 73 LEU F O 1
ATOM 10082 N N . ALA F 1 74 ? 23.056 49.938 -41.228 1.00 24.95 74 ALA F N 1
ATOM 10083 C CA . ALA F 1 74 ? 23.631 48.705 -41.822 1.00 25.76 74 ALA F CA 1
ATOM 10084 C C . ALA F 1 74 ? 23.161 47.454 -41.122 1.00 23.85 74 ALA F C 1
ATOM 10085 O O . ALA F 1 74 ? 23.024 46.424 -41.763 1.00 24.47 74 ALA F O 1
ATOM 10087 N N . ALA F 1 75 ? 22.894 47.509 -39.826 1.00 23.28 75 ALA F N 1
ATOM 10088 C CA . ALA F 1 75 ? 22.351 46.312 -39.185 1.00 24.24 75 ALA F CA 1
ATOM 10089 C C . ALA F 1 75 ? 20.868 46.186 -39.342 1.00 25.02 75 ALA F C 1
ATOM 10090 O O . ALA F 1 75 ? 20.304 45.276 -38.805 1.00 23.03 75 ALA F O 1
ATOM 10092 N N . GLY F 1 76 ? 20.247 47.109 -40.077 1.00 27.41 76 GLY F N 1
ATOM 10093 C CA . GLY F 1 76 ? 18.876 46.953 -40.495 1.00 29.14 76 GLY F CA 1
ATOM 10094 C C . GLY F 1 76 ? 17.844 47.309 -39.449 1.00 30.21 76 GLY F C 1
ATOM 10095 O O . GLY F 1 76 ? 16.722 46.736 -39.441 1.00 36.49 76 GLY F O 1
ATOM 10096 N N . THR F 1 77 ? 18.195 48.269 -38.613 1.00 25.86 77 THR F N 1
ATOM 10097 C CA . THR F 1 77 ? 17.355 48.628 -37.565 1.00 27.16 77 THR F CA 1
ATOM 10098 C C . THR F 1 77 ? 16.248 49.567 -38.071 1.00 29.20 77 THR F C 1
ATOM 10099 O O . THR F 1 77 ? 16.489 50.497 -38.800 1.00 29.92 77 THR F O 1
ATOM 10103 N N . THR F 1 78 ? 15.022 49.228 -37.686 1.00 30.24 78 THR F N 1
ATOM 10104 C CA . THR F 1 78 ? 13.828 49.882 -38.112 1.00 31.36 78 THR F CA 1
ATOM 10105 C C . THR F 1 78 ? 13.319 50.786 -36.990 1.00 30.20 78 THR F C 1
ATOM 10106 O O . THR F 1 78 ? 13.757 50.723 -35.863 1.00 32.85 78 THR F O 1
ATOM 10110 N N . SER F 1 79 ? 12.369 51.633 -37.309 1.00 29.27 79 SER F N 1
ATOM 10111 C CA . SER F 1 79 ? 11.837 52.509 -36.314 1.00 28.55 79 SER F CA 1
ATOM 10112 C C . SER F 1 79 ? 10.990 51.643 -35.338 1.00 29.65 79 SER F C 1
ATOM 10113 O O . SER F 1 79 ? 10.876 51.920 -34.132 1.00 27.36 79 SER F O 1
ATOM 10116 N N . SER F 1 80 ? 10.483 50.534 -35.850 1.00 27.96 80 SER F N 1
ATOM 10117 C CA . SER F 1 80 ? 9.800 49.617 -34.986 1.00 26.99 80 SER F CA 1
ATOM 10118 C C . SER F 1 80 ? 10.799 48.852 -34.104 1.00 25.77 80 SER F C 1
ATOM 10119 O O . SER F 1 80 ? 10.567 48.736 -32.907 1.00 27.26 80 SER F O 1
ATOM 10122 N N . ASP F 1 81 ? 11.879 48.317 -34.662 1.00 24.64 81 ASP F N 1
ATOM 10123 C CA . ASP F 1 81 ? 12.962 47.770 -33.822 1.00 25.29 81 ASP F CA 1
ATOM 10124 C C . ASP F 1 81 ? 13.245 48.774 -32.690 1.00 24.48 81 ASP F C 1
ATOM 10125 O O . ASP F 1 81 ? 13.386 48.369 -31.511 1.00 23.08 81 ASP F O 1
ATOM 10130 N N . CYS F 1 82 ? 13.368 50.058 -33.032 1.00 22.53 82 CYS F N 1
ATOM 10131 C CA . CYS F 1 82 ? 13.735 51.038 -31.997 1.00 23.16 82 CYS F CA 1
ATOM 10132 C C . CYS F 1 82 ? 12.684 51.118 -30.894 1.00 21.85 82 CYS F C 1
ATOM 10133 O O . CYS F 1 82 ? 13.004 51.100 -29.688 1.00 19.32 82 CYS F O 1
ATOM 10136 N N . PHE F 1 83 ? 11.428 51.222 -31.330 1.00 21.54 83 PHE F N 1
ATOM 10137 C CA . PHE F 1 83 ? 10.345 51.434 -30.392 1.00 21.29 83 PHE F CA 1
ATOM 10138 C C . PHE F 1 83 ? 10.221 50.229 -29.556 1.00 23.15 83 PHE F C 1
ATOM 10139 O O . PHE F 1 83 ? 9.733 50.346 -28.461 1.00 22.94 83 PHE F O 1
ATOM 10147 N N . ASP F 1 84 ? 10.712 49.099 -30.071 1.00 24.88 84 ASP F N 1
ATOM 10148 C CA . ASP F 1 84 ? 10.633 47.781 -29.422 1.00 26.00 84 ASP F CA 1
ATOM 10149 C C . ASP F 1 84 ? 11.525 47.727 -28.238 1.00 24.15 84 ASP F C 1
ATOM 10150 O O . ASP F 1 84 ? 11.138 47.313 -27.129 1.00 24.78 84 ASP F O 1
ATOM 10155 N N . ILE F 1 85 ? 12.761 48.156 -28.499 1.00 25.86 85 ILE F N 1
ATOM 10156 C CA . ILE F 1 85 ? 13.853 48.276 -27.472 1.00 22.50 85 ILE F CA 1
ATOM 10157 C C . ILE F 1 85 ? 13.497 49.200 -26.286 1.00 19.38 85 ILE F C 1
ATOM 10158 O O . ILE F 1 85 ? 13.749 48.873 -25.153 1.00 18.76 85 ILE F O 1
ATOM 10163 N N . ILE F 1 86 ? 12.827 50.301 -26.581 1.00 19.46 86 ILE F N 1
ATOM 10164 C CA . ILE F 1 86 ? 12.390 51.252 -25.578 1.00 18.24 86 ILE F CA 1
ATOM 10165 C C . ILE F 1 86 ? 11.330 50.514 -24.812 1.00 18.55 86 ILE F C 1
ATOM 10166 O O . ILE F 1 86 ? 11.411 50.448 -23.607 1.00 18.20 86 ILE F O 1
ATOM 10171 N N . THR F 1 87 ? 10.370 49.877 -25.477 1.00 19.87 87 THR F N 1
ATOM 10172 C CA . THR F 1 87 ? 9.349 49.256 -24.692 1.00 20.85 87 THR F CA 1
ATOM 10173 C C . THR F 1 87 ? 9.936 48.171 -23.785 1.00 23.20 87 THR F C 1
ATOM 10174 O O . THR F 1 87 ? 9.600 48.149 -22.577 1.00 21.23 87 THR F O 1
ATOM 10178 N N . LYS F 1 88 ? 10.882 47.355 -24.277 1.00 24.22 88 LYS F N 1
ATOM 10179 C CA . LYS F 1 88 ? 11.616 46.439 -23.339 1.00 23.22 88 LYS F CA 1
ATOM 10180 C C . LYS F 1 88 ? 12.360 47.154 -22.171 1.00 22.29 88 LYS F C 1
ATOM 10181 O O . LYS F 1 88 ? 12.237 46.739 -21.007 1.00 23.84 88 LYS F O 1
ATOM 10187 N N . VAL F 1 89 ? 13.092 48.232 -22.445 1.00 20.04 89 VAL F N 1
ATOM 10188 C CA . VAL F 1 89 ? 13.818 48.942 -21.389 1.00 19.61 89 VAL F CA 1
ATOM 10189 C C . VAL F 1 89 ? 12.846 49.550 -20.385 1.00 19.54 89 VAL F C 1
ATOM 10190 O O . VAL F 1 89 ? 13.109 49.590 -19.206 1.00 20.11 89 VAL F O 1
ATOM 10194 N N . ARG F 1 90 ? 11.702 50.025 -20.823 1.00 20.32 90 ARG F N 1
ATOM 10195 C CA . ARG F 1 90 ? 10.690 50.574 -19.890 1.00 19.60 90 ARG F CA 1
ATOM 10196 C C . ARG F 1 90 ? 10.156 49.491 -18.983 1.00 18.89 90 ARG F C 1
ATOM 10197 O O . ARG F 1 90 ? 9.942 49.738 -17.799 1.00 17.09 90 ARG F O 1
ATOM 10205 N N . ALA F 1 91 ? 9.931 48.288 -19.495 1.00 20.05 91 ALA F N 1
ATOM 10206 C CA . ALA F 1 91 ? 9.425 47.206 -18.626 1.00 20.99 91 ALA F CA 1
ATOM 10207 C C . ALA F 1 91 ? 10.497 46.847 -17.611 1.00 21.98 91 ALA F C 1
ATOM 10208 O O . ALA F 1 91 ? 10.177 46.599 -16.458 1.00 19.46 91 ALA F O 1
ATOM 10210 N N . GLN F 1 92 ? 11.769 46.910 -18.041 1.00 21.55 92 GLN F N 1
ATOM 10211 C CA . GLN F 1 92 ? 12.887 46.681 -17.117 1.00 22.51 92 GLN F CA 1
ATOM 10212 C C . GLN F 1 92 ? 13.215 47.775 -16.116 1.00 21.39 92 GLN F C 1
ATOM 10213 O O . GLN F 1 92 ? 13.953 47.538 -15.148 1.00 22.42 92 GLN F O 1
ATOM 10219 N N . HIS F 1 93 ? 12.716 48.970 -16.368 1.00 21.18 93 HIS F N 1
ATOM 10220 C CA . HIS F 1 93 ? 13.077 50.181 -15.590 1.00 20.56 93 HIS F CA 1
ATOM 10221 C C . HIS F 1 93 ? 11.923 51.194 -15.654 1.00 21.26 93 HIS F C 1
ATOM 10222 O O . HIS F 1 93 ? 11.989 52.199 -16.371 1.00 21.43 93 HIS F O 1
ATOM 10229 N N . PRO F 1 94 ? 10.864 50.919 -14.886 1.00 20.46 94 PRO F N 1
ATOM 10230 C CA . PRO F 1 94 ? 9.668 51.745 -14.905 1.00 20.17 94 PRO F CA 1
ATOM 10231 C C . PRO F 1 94 ? 9.891 53.190 -14.680 1.00 19.86 94 PRO F C 1
ATOM 10232 O O . PRO F 1 94 ? 9.164 53.956 -15.232 1.00 19.65 94 PRO F O 1
ATOM 10236 N N . ASP F 1 95 ? 10.877 53.579 -13.903 1.00 23.30 95 ASP F N 1
ATOM 10237 C CA . ASP F 1 95 ? 10.998 55.015 -13.472 1.00 25.33 95 ASP F CA 1
ATOM 10238 C C . ASP F 1 95 ? 12.135 55.832 -14.119 1.00 24.85 95 ASP F C 1
ATOM 10239 O O . ASP F 1 95 ? 12.183 57.026 -14.038 1.00 26.40 95 ASP F O 1
ATOM 10244 N N . MET F 1 96 ? 13.067 55.157 -14.752 1.00 26.44 96 MET F N 1
ATOM 10245 C CA . MET F 1 96 ? 14.139 55.753 -15.609 1.00 25.81 96 MET F CA 1
ATOM 10246 C C . MET F 1 96 ? 13.616 56.741 -16.674 1.00 23.72 96 MET F C 1
ATOM 10247 O O . MET F 1 96 ? 12.841 56.371 -17.499 1.00 24.47 96 MET F O 1
ATOM 10252 N N . PRO F 1 97 ? 14.029 58.023 -16.670 1.00 23.45 97 PRO F N 1
ATOM 10253 C CA . PRO F 1 97 ? 13.569 58.855 -17.789 1.00 21.57 97 PRO F CA 1
ATOM 10254 C C . PRO F 1 97 ? 14.222 58.502 -19.113 1.00 21.50 97 PRO F C 1
ATOM 10255 O O . PRO F 1 97 ? 15.424 58.309 -19.195 1.00 22.30 97 PRO F O 1
ATOM 10259 N N . ILE F 1 98 ? 13.407 58.360 -20.141 1.00 21.55 98 ILE F N 1
ATOM 10260 C CA . ILE F 1 98 ? 13.876 58.046 -21.497 1.00 21.17 98 ILE F CA 1
ATOM 10261 C C . ILE F 1 98 ? 13.481 59.178 -22.416 1.00 20.15 98 ILE F C 1
ATOM 10262 O O . ILE F 1 98 ? 12.299 59.408 -22.684 1.00 16.81 98 ILE F O 1
ATOM 10267 N N . GLY F 1 99 ? 14.491 59.903 -22.867 1.00 20.15 99 GLY F N 1
ATOM 10268 C CA . GLY F 1 99 ? 14.253 60.927 -23.846 1.00 22.31 99 GLY F CA 1
ATOM 10269 C C . GLY F 1 99 ? 14.798 60.505 -25.188 1.00 21.28 99 GLY F C 1
ATOM 10270 O O . GLY F 1 99 ? 15.853 59.858 -25.268 1.00 24.42 99 GLY F O 1
ATOM 10271 N N . LEU F 1 100 ? 14.115 60.896 -26.242 1.00 19.68 100 LEU F N 1
ATOM 10272 C CA . LEU F 1 100 ? 14.676 60.757 -27.583 1.00 19.57 100 LEU F CA 1
ATOM 10273 C C . LEU F 1 100 ? 15.301 62.054 -28.161 1.00 20.25 100 LEU F C 1
ATOM 10274 O O . LEU F 1 100 ? 14.909 63.197 -27.807 1.00 22.26 100 LEU F O 1
ATOM 10279 N N . LEU F 1 101 ? 16.306 61.864 -29.003 1.00 20.53 101 LEU F N 1
ATOM 10280 C CA . LEU F 1 101 ? 16.942 62.955 -29.748 1.00 22.46 101 LEU F CA 1
ATOM 10281 C C . LEU F 1 101 ? 16.875 62.584 -31.214 1.00 22.60 101 LEU F C 1
ATOM 10282 O O . LEU F 1 101 ? 17.385 61.519 -31.635 1.00 21.73 101 LEU F O 1
ATOM 10287 N N . LEU F 1 102 ? 16.198 63.438 -31.984 1.00 22.84 102 LEU F N 1
ATOM 10288 C CA . LEU F 1 102 ? 15.664 63.018 -33.274 1.00 21.03 102 LEU F CA 1
ATOM 10289 C C . LEU F 1 102 ? 15.796 64.080 -34.310 1.00 22.84 102 LEU F C 1
ATOM 10290 O O . LEU F 1 102 ? 15.833 65.268 -33.974 1.00 23.05 102 LEU F O 1
ATOM 10295 N N . TYR F 1 103 ? 15.837 63.659 -35.582 1.00 25.63 103 TYR F N 1
ATOM 10296 C CA . TYR F 1 103 ? 15.731 64.596 -36.729 1.00 25.53 103 TYR F CA 1
ATOM 10297 C C . TYR F 1 103 ? 14.344 64.676 -37.280 1.00 24.63 103 TYR F C 1
ATOM 10298 O O . TYR F 1 103 ? 13.683 63.666 -37.477 1.00 25.59 103 TYR F O 1
ATOM 10307 N N . ALA F 1 104 ? 13.956 65.892 -37.589 1.00 22.72 104 ALA F N 1
ATOM 10308 C CA . ALA F 1 104 ? 12.630 66.198 -37.969 1.00 23.57 104 ALA F CA 1
ATOM 10309 C C . ALA F 1 104 ? 12.107 65.281 -39.013 1.00 25.69 104 ALA F C 1
ATOM 10310 O O . ALA F 1 104 ? 11.025 64.744 -38.869 1.00 28.02 104 ALA F O 1
ATOM 10312 N N . ASN F 1 105 ? 12.861 65.080 -40.084 1.00 28.96 105 ASN F N 1
ATOM 10313 C CA . ASN F 1 105 ? 12.345 64.266 -41.193 1.00 31.82 105 ASN F CA 1
ATOM 10314 C C . ASN F 1 105 ? 11.964 62.832 -40.848 1.00 30.92 105 ASN F C 1
ATOM 10315 O O . ASN F 1 105 ? 11.068 62.289 -41.468 1.00 28.93 105 ASN F O 1
ATOM 10320 N N . LEU F 1 106 ? 12.640 62.256 -39.858 1.00 31.34 106 LEU F N 1
ATOM 10321 C CA . LEU F 1 106 ? 12.350 60.919 -39.353 1.00 30.66 106 LEU F CA 1
ATOM 10322 C C . LEU F 1 106 ? 11.003 60.820 -38.742 1.00 32.16 106 LEU F C 1
ATOM 10323 O O . LEU F 1 106 ? 10.362 59.744 -38.773 1.00 33.35 106 LEU F O 1
ATOM 10328 N N . VAL F 1 107 ? 10.636 61.894 -38.062 1.00 29.59 107 VAL F N 1
ATOM 10329 C CA . VAL F 1 107 ? 9.363 61.962 -37.420 1.00 29.93 107 VAL F CA 1
ATOM 10330 C C . VAL F 1 107 ? 8.308 62.109 -38.492 1.00 31.72 107 VAL F C 1
ATOM 10331 O O . VAL F 1 107 ? 7.285 61.446 -38.459 1.00 31.69 107 VAL F O 1
ATOM 10335 N N . PHE F 1 108 ? 8.577 62.985 -39.457 1.00 36.51 108 PHE F N 1
ATOM 10336 C CA . PHE F 1 108 ? 7.635 63.225 -40.579 1.00 39.61 108 PHE F CA 1
ATOM 10337 C C . PHE F 1 108 ? 7.437 62.035 -41.497 1.00 37.64 108 PHE F C 1
ATOM 10338 O O . PHE F 1 108 ? 6.372 61.852 -42.031 1.00 42.64 108 PHE F O 1
ATOM 10346 N N . ALA F 1 109 ? 8.498 61.274 -41.719 1.00 38.58 109 ALA F N 1
ATOM 10347 C CA . ALA F 1 109 ? 8.483 60.108 -42.551 1.00 39.13 109 ALA F CA 1
ATOM 10348 C C . ALA F 1 109 ? 7.538 59.054 -42.000 1.00 40.66 109 ALA F C 1
ATOM 10349 O O . ALA F 1 109 ? 6.873 58.369 -42.742 1.00 38.43 109 ALA F O 1
ATOM 10351 N N . ASN F 1 110 ? 7.524 58.888 -40.684 1.00 45.62 110 ASN F N 1
ATOM 10352 C CA . ASN F 1 110 ? 6.608 57.914 -40.060 1.00 52.23 110 ASN F CA 1
ATOM 10353 C C . ASN F 1 110 ? 5.165 58.362 -40.182 1.00 46.51 110 ASN F C 1
ATOM 10354 O O . ASN F 1 110 ? 4.270 57.564 -40.412 1.00 48.07 110 ASN F O 1
ATOM 10359 N N . GLY F 1 111 ? 4.998 59.679 -40.144 1.00 40.69 111 GLY F N 1
ATOM 10360 C CA . GLY F 1 111 ? 3.765 60.331 -39.782 1.00 34.75 111 GLY F CA 1
ATOM 10361 C C . GLY F 1 111 ? 3.930 60.836 -38.347 1.00 30.63 111 GLY F C 1
ATOM 10362 O O . GLY F 1 111 ? 4.295 60.114 -37.433 1.00 28.19 111 GLY F O 1
ATOM 10363 N N . ILE F 1 112 ? 3.613 62.081 -38.135 1.00 29.87 112 ILE F N 1
ATOM 10364 C CA . ILE F 1 112 ? 3.813 62.676 -36.851 1.00 32.85 112 ILE F CA 1
ATOM 10365 C C . ILE F 1 112 ? 2.990 62.046 -35.721 1.00 31.72 112 ILE F C 1
ATOM 10366 O O . ILE F 1 112 ? 3.523 61.736 -34.657 1.00 30.54 112 ILE F O 1
ATOM 10371 N N . ASP F 1 113 ? 1.706 61.836 -35.935 1.00 32.63 113 ASP F N 1
ATOM 10372 C CA . ASP F 1 113 ? 0.917 61.216 -34.901 1.00 32.93 113 ASP F CA 1
ATOM 10373 C C . ASP F 1 113 ? 1.294 59.785 -34.798 1.00 29.50 113 ASP F C 1
ATOM 10374 O O . ASP F 1 113 ? 1.619 59.326 -33.752 1.00 33.01 113 ASP F O 1
ATOM 10379 N N . GLU F 1 114 ? 1.312 59.065 -35.879 1.00 28.61 114 GLU F N 1
ATOM 10380 C CA . GLU F 1 114 ? 1.834 57.708 -35.786 1.00 29.45 114 GLU F CA 1
ATOM 10381 C C . GLU F 1 114 ? 3.120 57.648 -34.908 1.00 27.84 114 GLU F C 1
ATOM 10382 O O . GLU F 1 114 ? 3.273 56.745 -34.066 1.00 25.90 114 GLU F O 1
ATOM 10388 N N . PHE F 1 115 ? 4.016 58.615 -35.065 1.00 25.46 115 PHE F N 1
ATOM 10389 C CA . PHE F 1 115 ? 5.247 58.571 -34.296 1.00 24.83 115 PHE F CA 1
ATOM 10390 C C . PHE F 1 115 ? 5.069 58.717 -32.769 1.00 24.76 115 PHE F C 1
ATOM 10391 O O . PHE F 1 115 ? 5.629 57.922 -31.970 1.00 21.99 115 PHE F O 1
ATOM 10399 N N . TYR F 1 116 ? 4.368 59.790 -32.389 1.00 24.39 116 TYR F N 1
ATOM 10400 C CA . TYR F 1 116 ? 4.251 60.203 -31.008 1.00 24.84 116 TYR F CA 1
ATOM 10401 C C . TYR F 1 116 ? 3.361 59.241 -30.290 1.00 22.57 116 TYR F C 1
ATOM 10402 O O . TYR F 1 116 ? 3.545 59.023 -29.097 1.00 23.52 116 TYR F O 1
ATOM 10411 N N . THR F 1 117 ? 2.453 58.631 -31.033 1.00 21.20 117 THR F N 1
ATOM 10412 C CA . THR F 1 117 ? 1.580 57.626 -30.493 1.00 22.34 117 THR F CA 1
ATOM 10413 C C . THR F 1 117 ? 2.374 56.432 -30.113 1.00 23.61 117 THR F C 1
ATOM 10414 O O . THR F 1 117 ? 2.271 55.997 -28.952 1.00 27.63 117 THR F O 1
ATOM 10418 N N . LYS F 1 118 ? 3.213 55.931 -31.018 1.00 24.77 118 LYS F N 1
ATOM 10419 C CA . LYS F 1 118 ? 4.091 54.832 -30.686 1.00 25.34 118 LYS F CA 1
ATOM 10420 C C . LYS F 1 118 ? 5.009 55.177 -29.554 1.00 24.05 118 LYS F C 1
ATOM 10421 O O . LYS F 1 118 ? 5.320 54.306 -28.734 1.00 24.30 118 LYS F O 1
ATOM 10427 N N . ALA F 1 119 ? 5.454 56.418 -29.487 1.00 22.97 119 ALA F N 1
ATOM 10428 C CA . ALA F 1 119 ? 6.371 56.757 -28.380 1.00 24.42 119 ALA F CA 1
ATOM 10429 C C . ALA F 1 119 ? 5.651 56.878 -27.020 1.00 24.45 119 ALA F C 1
ATOM 10430 O O . ALA F 1 119 ? 6.181 56.535 -25.963 1.00 22.67 119 ALA F O 1
ATOM 10432 N N . GLN F 1 120 ? 4.437 57.394 -27.053 1.00 25.67 120 GLN F N 1
ATOM 10433 C CA . GLN F 1 120 ? 3.609 57.375 -25.860 1.00 26.23 120 GLN F CA 1
ATOM 10434 C C . GLN F 1 120 ? 3.482 55.958 -25.356 1.00 24.73 120 GLN F C 1
ATOM 10435 O O . GLN F 1 120 ? 3.639 55.771 -24.186 1.00 24.63 120 GLN F O 1
ATOM 10441 N N . ALA F 1 121 ? 3.250 54.964 -26.221 1.00 24.84 121 ALA F N 1
ATOM 10442 C CA . ALA F 1 121 ? 2.988 53.603 -25.674 1.00 25.30 121 ALA F CA 1
ATOM 10443 C C . ALA F 1 121 ? 4.255 52.892 -25.298 1.00 25.92 121 ALA F C 1
ATOM 10444 O O . ALA F 1 121 ? 4.288 52.185 -24.305 1.00 27.37 121 ALA F O 1
ATOM 10446 N N . ALA F 1 122 ? 5.307 53.027 -26.098 1.00 25.86 122 ALA F N 1
ATOM 10447 C CA . ALA F 1 122 ? 6.588 52.416 -25.679 1.00 24.59 122 ALA F CA 1
ATOM 10448 C C . ALA F 1 122 ? 7.131 53.007 -24.446 1.00 22.83 122 ALA F C 1
ATOM 10449 O O . ALA F 1 122 ? 8.065 52.440 -23.907 1.00 21.89 122 ALA F O 1
ATOM 10451 N N . GLY F 1 123 ? 6.582 54.146 -24.032 1.00 21.21 123 GLY F N 1
ATOM 10452 C CA . GLY F 1 123 ? 6.925 54.764 -22.761 1.00 21.79 123 GLY F CA 1
ATOM 10453 C C . GLY F 1 123 ? 7.950 55.907 -22.742 1.00 23.20 123 GLY F C 1
ATOM 10454 O O . GLY F 1 123 ? 8.586 56.097 -21.743 1.00 24.52 123 GLY F O 1
ATOM 10455 N N . VAL F 1 124 ? 8.106 56.693 -23.811 1.00 24.07 124 VAL F N 1
ATOM 10456 C CA . VAL F 1 124 ? 9.124 57.725 -23.825 1.00 23.55 124 VAL F CA 1
ATOM 10457 C C . VAL F 1 124 ? 8.635 58.902 -23.000 1.00 24.29 124 VAL F C 1
ATOM 10458 O O . VAL F 1 124 ? 7.429 59.155 -22.886 1.00 27.19 124 VAL F O 1
ATOM 10462 N N . ASP F 1 125 ? 9.557 59.587 -22.365 1.00 23.41 125 ASP F N 1
ATOM 10463 C CA . ASP F 1 125 ? 9.225 60.795 -21.623 1.00 22.32 125 ASP F CA 1
ATOM 10464 C C . ASP F 1 125 ? 9.510 62.119 -22.342 1.00 21.22 125 ASP F C 1
ATOM 10465 O O . ASP F 1 125 ? 8.799 63.062 -22.134 1.00 21.05 125 ASP F O 1
ATOM 10470 N N . SER F 1 126 ? 10.554 62.218 -23.151 1.00 21.52 126 SER F N 1
ATOM 10471 C CA . SER F 1 126 ? 10.787 63.463 -23.882 1.00 23.60 126 SER F CA 1
ATOM 10472 C C . SER F 1 126 ? 11.259 63.199 -25.269 1.00 24.66 126 SER F C 1
ATOM 10473 O O . SER F 1 126 ? 11.675 62.081 -25.580 1.00 27.12 126 SER F O 1
ATOM 10476 N N . VAL F 1 127 ? 11.150 64.226 -26.104 1.00 25.14 127 VAL F N 1
ATOM 10477 C CA . VAL F 1 127 ? 11.651 64.220 -27.490 1.00 25.59 127 VAL F CA 1
ATOM 10478 C C . VAL F 1 127 ? 12.290 65.585 -27.810 1.00 24.09 127 VAL F C 1
ATOM 10479 O O . VAL F 1 127 ? 11.614 66.580 -27.743 1.00 24.52 127 VAL F O 1
ATOM 10483 N N . LEU F 1 128 ? 13.571 65.615 -28.150 1.00 23.39 128 LEU F N 1
ATOM 10484 C CA . LEU F 1 128 ? 14.244 66.796 -28.688 1.00 22.32 128 LEU F CA 1
ATOM 10485 C C . LEU F 1 128 ? 14.304 66.624 -30.175 1.00 23.43 128 LEU F C 1
ATOM 10486 O O . LEU F 1 128 ? 14.811 65.617 -30.646 1.00 24.77 128 LEU F O 1
ATOM 10491 N N . ILE F 1 129 ? 13.755 67.575 -30.930 1.00 27.65 129 ILE F N 1
ATOM 10492 C CA . ILE F 1 129 ? 14.021 67.678 -32.389 1.00 27.64 129 ILE F CA 1
ATOM 10493 C C . ILE F 1 129 ? 15.248 68.545 -32.587 1.00 30.32 129 ILE F C 1
ATOM 10494 O O . ILE F 1 129 ? 15.229 69.739 -32.386 1.00 29.35 129 ILE F O 1
ATOM 10499 N N . ALA F 1 130 ? 16.335 67.891 -32.945 1.00 35.83 130 ALA F N 1
ATOM 10500 C CA . ALA F 1 130 ? 17.637 68.529 -33.109 1.00 39.43 130 ALA F CA 1
ATOM 10501 C C . ALA F 1 130 ? 17.709 69.591 -34.212 1.00 36.89 130 ALA F C 1
ATOM 10502 O O . ALA F 1 130 ? 18.328 70.641 -34.015 1.00 38.65 130 ALA F O 1
ATOM 10504 N N . ASP F 1 131 ? 17.118 69.326 -35.368 1.00 34.03 131 ASP F N 1
ATOM 10505 C CA . ASP F 1 131 ? 17.344 70.229 -36.484 1.00 34.40 131 ASP F CA 1
ATOM 10506 C C . ASP F 1 131 ? 16.170 71.195 -36.681 1.00 35.68 131 ASP F C 1
ATOM 10507 O O . ASP F 1 131 ? 15.835 71.552 -37.797 1.00 36.03 131 ASP F O 1
ATOM 10512 N N . VAL F 1 132 ? 15.547 71.645 -35.607 1.00 37.20 132 VAL F N 1
ATOM 10513 C CA . VAL F 1 132 ? 14.441 72.593 -35.768 1.00 41.85 132 VAL F CA 1
ATOM 10514 C C . VAL F 1 132 ? 14.494 73.654 -34.683 1.00 45.64 132 VAL F C 1
ATOM 10515 O O . VAL F 1 132 ? 14.499 73.356 -33.493 1.00 40.60 132 VAL F O 1
ATOM 10519 N N . PRO F 1 133 ? 14.554 74.903 -35.117 1.00 47.70 133 PRO F N 1
ATOM 10520 C CA . PRO F 1 133 ? 14.507 76.050 -34.235 1.00 56.00 133 PRO F CA 1
ATOM 10521 C C . PRO F 1 133 ? 13.238 76.131 -33.353 1.00 56.94 133 PRO F C 1
ATOM 10522 O O . PRO F 1 133 ? 12.124 75.812 -33.821 1.00 50.57 133 PRO F O 1
ATOM 10526 N N . VAL F 1 134 ? 13.437 76.584 -32.107 1.00 53.62 134 VAL F N 1
ATOM 10527 C CA . VAL F 1 134 ? 12.349 76.756 -31.125 1.00 62.49 134 VAL F CA 1
ATOM 10528 C C . VAL F 1 134 ? 11.115 77.361 -31.791 1.00 60.54 134 VAL F C 1
ATOM 10529 O O . VAL F 1 134 ? 9.988 76.885 -31.628 1.00 60.17 134 VAL F O 1
ATOM 10533 N N . GLU F 1 135 ? 11.360 78.386 -32.586 1.00 60.16 135 GLU F N 1
ATOM 10534 C CA . GLU F 1 135 ? 10.297 79.163 -33.198 1.00 60.58 135 GLU F CA 1
ATOM 10535 C C . GLU F 1 135 ? 9.590 78.400 -34.315 1.00 54.01 135 GLU F C 1
ATOM 10536 O O . GLU F 1 135 ? 8.448 78.683 -34.627 1.00 59.35 135 GLU F O 1
ATOM 10542 N N . GLU F 1 136 ? 10.248 77.433 -34.918 1.00 51.69 136 GLU F N 1
ATOM 10543 C CA . GLU F 1 136 ? 9.636 76.730 -36.024 1.00 52.31 136 GLU F CA 1
ATOM 10544 C C . GLU F 1 136 ? 9.186 75.370 -35.545 1.00 48.41 136 GLU F C 1
ATOM 10545 O O . GLU F 1 136 ? 8.990 74.483 -36.341 1.00 42.37 136 GLU F O 1
ATOM 10551 N N . SER F 1 137 ? 8.929 75.244 -34.241 1.00 48.60 137 SER F N 1
ATOM 10552 C CA . SER F 1 137 ? 8.783 73.935 -33.611 1.00 48.41 137 SER F CA 1
ATOM 10553 C C . SER F 1 137 ? 7.357 73.529 -33.264 1.00 47.09 137 SER F C 1
ATOM 10554 O O . SER F 1 137 ? 7.111 72.394 -32.904 1.00 43.72 137 SER F O 1
ATOM 10557 N N . ALA F 1 138 ? 6.424 74.457 -33.346 1.00 46.39 138 ALA F N 1
ATOM 10558 C CA . ALA F 1 138 ? 5.058 74.194 -32.887 1.00 47.95 138 ALA F CA 1
ATOM 10559 C C . ALA F 1 138 ? 4.492 72.791 -33.156 1.00 45.35 138 ALA F C 1
ATOM 10560 O O . ALA F 1 138 ? 4.095 72.132 -32.226 1.00 50.07 138 ALA F O 1
ATOM 10562 N N . PRO F 1 139 ? 4.432 72.326 -34.406 1.00 44.16 139 PRO F N 1
ATOM 10563 C CA . PRO F 1 139 ? 3.765 71.020 -34.606 1.00 44.38 139 PRO F CA 1
ATOM 10564 C C . PRO F 1 139 ? 4.307 69.915 -33.720 1.00 43.02 139 PRO F C 1
ATOM 10565 O O . PRO F 1 139 ? 3.556 68.986 -33.369 1.00 39.17 139 PRO F O 1
ATOM 10569 N N . PHE F 1 140 ? 5.604 70.033 -33.393 1.00 41.22 140 PHE F N 1
ATOM 10570 C CA . PHE F 1 140 ? 6.330 69.120 -32.483 1.00 40.18 140 PHE F CA 1
ATOM 10571 C C . PHE F 1 140 ? 5.989 69.206 -30.991 1.00 38.73 140 PHE F C 1
ATOM 10572 O O . PHE F 1 140 ? 5.823 68.177 -30.342 1.00 38.64 140 PHE F O 1
ATOM 10580 N N . SER F 1 141 ? 5.877 70.421 -30.462 1.00 37.82 141 SER F N 1
ATOM 10581 C CA . SER F 1 141 ? 5.293 70.623 -29.136 1.00 37.44 141 SER F CA 1
ATOM 10582 C C . SER F 1 141 ? 3.853 70.199 -29.148 1.00 34.44 141 SER F C 1
ATOM 10583 O O . SER F 1 141 ? 3.396 69.558 -28.233 1.00 35.53 141 SER F O 1
ATOM 10586 N N . LYS F 1 142 ? 3.113 70.560 -30.183 1.00 34.90 142 LYS F N 1
ATOM 10587 C CA . LYS F 1 142 ? 1.686 70.252 -30.188 1.00 34.14 142 LYS F CA 1
ATOM 10588 C C . LYS F 1 142 ? 1.545 68.738 -30.156 1.00 30.73 142 LYS F C 1
ATOM 10589 O O . LYS F 1 142 ? 0.751 68.205 -29.392 1.00 28.24 142 LYS F O 1
ATOM 10595 N N . ALA F 1 143 ? 2.373 68.059 -30.936 1.00 29.59 143 ALA F N 1
ATOM 10596 C CA . ALA F 1 143 ? 2.365 66.574 -30.957 1.00 30.02 143 ALA F CA 1
ATOM 10597 C C . ALA F 1 143 ? 2.812 65.941 -29.658 1.00 27.08 143 ALA F C 1
ATOM 10598 O O . ALA F 1 143 ? 2.183 65.024 -29.236 1.00 25.51 143 ALA F O 1
ATOM 10600 N N . ALA F 1 144 ? 3.888 66.426 -29.043 1.00 26.36 144 ALA F N 1
ATOM 10601 C CA . ALA F 1 144 ? 4.378 65.848 -27.806 1.00 27.88 144 ALA F CA 1
ATOM 10602 C C . ALA F 1 144 ? 3.405 66.008 -26.685 1.00 29.32 144 ALA F C 1
ATOM 10603 O O . ALA F 1 144 ? 3.145 65.075 -25.939 1.00 26.60 144 ALA F O 1
ATOM 10605 N N . LYS F 1 145 ? 2.886 67.221 -26.552 1.00 33.59 145 LYS F N 1
ATOM 10606 C CA . LYS F 1 145 ? 2.054 67.555 -25.421 1.00 33.19 145 LYS F CA 1
ATOM 10607 C C . LYS F 1 145 ? 0.817 66.746 -25.562 1.00 32.34 145 LYS F C 1
ATOM 10608 O O . LYS F 1 145 ? 0.448 66.075 -24.643 1.00 32.43 145 LYS F O 1
ATOM 10614 N N . ALA F 1 146 ? 0.232 66.696 -26.745 1.00 32.84 146 ALA F N 1
ATOM 10615 C CA . ALA F 1 146 ? -0.973 65.918 -26.882 1.00 33.01 146 ALA F CA 1
ATOM 10616 C C . ALA F 1 146 ? -0.729 64.469 -26.459 1.00 32.86 146 ALA F C 1
ATOM 10617 O O . ALA F 1 146 ? -1.666 63.760 -26.147 1.00 34.06 146 ALA F O 1
ATOM 10619 N N . HIS F 1 147 ? 0.511 63.999 -26.476 1.00 31.40 147 HIS F N 1
ATOM 10620 C CA . HIS F 1 147 ? 0.766 62.584 -26.154 1.00 28.97 147 HIS F CA 1
ATOM 10621 C C . HIS F 1 147 ? 1.520 62.291 -24.850 1.00 27.73 147 HIS F C 1
ATOM 10622 O O . HIS F 1 147 ? 2.170 61.296 -24.732 1.00 29.65 147 HIS F O 1
ATOM 10629 N N . GLY F 1 148 ? 1.417 63.157 -23.865 1.00 28.56 148 GLY F N 1
ATOM 10630 C CA . GLY F 1 148 ? 2.106 62.975 -22.598 1.00 29.97 148 GLY F CA 1
ATOM 10631 C C . GLY F 1 148 ? 3.614 63.208 -22.569 1.00 28.70 148 GLY F C 1
ATOM 10632 O O . GLY F 1 148 ? 4.279 63.055 -21.540 1.00 31.42 148 GLY F O 1
ATOM 10633 N N . ILE F 1 149 ? 4.167 63.597 -23.686 1.00 27.24 149 ILE F N 1
ATOM 10634 C CA . ILE F 1 149 ? 5.581 63.669 -23.803 1.00 28.00 149 ILE F CA 1
ATOM 10635 C C . ILE F 1 149 ? 6.015 65.111 -23.578 1.00 26.76 149 ILE F C 1
ATOM 10636 O O . ILE F 1 149 ? 5.305 66.028 -23.912 1.00 28.34 149 ILE F O 1
ATOM 10641 N N . ALA F 1 150 ? 7.166 65.278 -22.950 1.00 27.16 150 ALA F N 1
ATOM 10642 C CA . ALA F 1 150 ? 7.821 66.560 -22.855 1.00 27.10 150 ALA F CA 1
ATOM 10643 C C . ALA F 1 150 ? 8.529 66.867 -24.115 1.00 27.17 150 ALA F C 1
ATOM 10644 O O . ALA F 1 150 ? 9.294 66.064 -24.598 1.00 26.84 150 ALA F O 1
ATOM 10646 N N . PRO F 1 151 ? 8.328 68.080 -24.620 1.00 29.08 151 PRO F N 1
ATOM 10647 C CA . PRO F 1 151 ? 9.117 68.555 -25.720 1.00 30.77 151 PRO F CA 1
ATOM 10648 C C . PRO F 1 151 ? 10.358 69.317 -25.204 1.00 30.76 151 PRO F C 1
ATOM 10649 O O . PRO F 1 151 ? 10.212 70.325 -24.534 1.00 32.63 151 PRO F O 1
ATOM 10653 N N . ILE F 1 152 ? 11.542 68.831 -25.540 1.00 30.00 152 ILE F N 1
ATOM 10654 C CA . ILE F 1 152 ? 12.829 69.376 -25.070 1.00 33.08 152 ILE F CA 1
ATOM 10655 C C . ILE F 1 152 ? 13.397 70.382 -26.053 1.00 35.42 152 ILE F C 1
ATOM 10656 O O . ILE F 1 152 ? 13.280 70.194 -27.288 1.00 35.72 152 ILE F O 1
ATOM 10661 N N . PHE F 1 153 ? 14.101 71.388 -25.528 1.00 34.49 153 PHE F N 1
ATOM 10662 C CA . PHE F 1 153 ? 14.652 72.437 -26.360 1.00 34.25 153 PHE F CA 1
ATOM 10663 C C . PHE F 1 153 ? 16.090 72.745 -26.057 1.00 34.64 153 PHE F C 1
ATOM 10664 O O . PHE F 1 153 ? 16.565 72.454 -24.969 1.00 34.64 153 PHE F O 1
ATOM 10672 N N . ILE F 1 154 ? 16.787 73.322 -27.037 1.00 34.10 154 ILE F N 1
ATOM 10673 C CA . ILE F 1 154 ? 18.213 73.567 -26.908 1.00 35.20 154 ILE F CA 1
ATOM 10674 C C . ILE F 1 154 ? 18.494 75.031 -26.758 1.00 35.21 154 ILE F C 1
ATOM 10675 O O . ILE F 1 154 ? 18.070 75.821 -27.572 1.00 33.86 154 ILE F O 1
ATOM 10680 N N . ALA F 1 155 ? 19.253 75.378 -25.730 1.00 39.48 155 ALA F N 1
ATOM 10681 C CA . ALA F 1 155 ? 19.967 76.665 -25.679 1.00 39.62 155 ALA F CA 1
ATOM 10682 C C . ALA F 1 155 ? 21.366 76.509 -26.257 1.00 39.93 155 ALA F C 1
ATOM 10683 O O . ALA F 1 155 ? 22.205 75.843 -25.662 1.00 34.18 155 ALA F O 1
ATOM 10685 N N . PRO F 1 156 ? 21.607 77.126 -27.433 1.00 44.83 156 PRO F N 1
ATOM 10686 C CA . PRO F 1 156 ? 22.892 77.102 -28.107 1.00 44.10 156 PRO F CA 1
ATOM 10687 C C . PRO F 1 156 ? 23.854 78.122 -27.544 1.00 47.02 156 PRO F C 1
ATOM 10688 O O . PRO F 1 156 ? 23.414 79.074 -26.875 1.00 44.06 156 PRO F O 1
ATOM 10692 N N . PRO F 1 157 ? 25.159 77.946 -27.846 1.00 53.11 157 PRO F N 1
ATOM 10693 C CA . PRO F 1 157 ? 26.310 78.674 -27.271 1.00 55.42 157 PRO F CA 1
ATOM 10694 C C . PRO F 1 157 ? 26.100 80.177 -27.048 1.00 57.59 157 PRO F C 1
ATOM 10695 O O . PRO F 1 157 ? 26.004 80.615 -25.893 1.00 59.09 157 PRO F O 1
ATOM 10699 N N . ASN F 1 158 ? 26.015 80.941 -28.140 1.00 62.29 158 ASN F N 1
ATOM 10700 C CA . ASN F 1 158 ? 25.826 82.406 -28.085 1.00 61.12 158 ASN F CA 1
ATOM 10701 C C . ASN F 1 158 ? 24.350 82.806 -28.260 1.00 61.30 158 ASN F C 1
ATOM 10702 O O . ASN F 1 158 ? 23.959 83.423 -29.253 1.00 61.36 158 ASN F O 1
ATOM 10707 N N . ALA F 1 159 ? 23.535 82.435 -27.274 1.00 59.08 159 ALA F N 1
ATOM 10708 C CA . ALA F 1 159 ? 22.108 82.736 -27.294 1.00 58.83 159 ALA F CA 1
ATOM 10709 C C . ALA F 1 159 ? 21.762 83.896 -26.370 1.00 59.52 159 ALA F C 1
ATOM 10710 O O . ALA F 1 159 ? 22.282 84.012 -25.263 1.00 56.75 159 ALA F O 1
ATOM 10712 N N . ASP F 1 160 ? 20.828 84.720 -26.836 1.00 62.73 160 ASP F N 1
ATOM 10713 C CA . ASP F 1 160 ? 20.448 85.979 -26.173 1.00 65.60 160 ASP F CA 1
ATOM 10714 C C . ASP F 1 160 ? 19.205 85.852 -25.292 1.00 57.47 160 ASP F C 1
ATOM 10715 O O . ASP F 1 160 ? 18.340 85.049 -25.541 1.00 55.99 160 ASP F O 1
ATOM 10720 N N . ALA F 1 161 ? 19.121 86.710 -24.292 1.00 60.07 161 ALA F N 1
ATOM 10721 C CA . ALA F 1 161 ? 17.995 86.760 -23.401 1.00 59.47 161 ALA F CA 1
ATOM 10722 C C . ALA F 1 161 ? 16.661 86.421 -24.093 1.00 59.39 161 ALA F C 1
ATOM 10723 O O . ALA F 1 161 ? 15.878 85.636 -23.566 1.00 58.33 161 ALA F O 1
ATOM 10725 N N . ASP F 1 162 ? 16.411 86.962 -25.276 1.00 61.32 162 ASP F N 1
ATOM 10726 C CA . ASP F 1 162 ? 15.132 86.691 -25.956 1.00 65.94 162 ASP F CA 1
ATOM 10727 C C . ASP F 1 162 ? 14.924 85.229 -26.371 1.00 67.31 162 ASP F C 1
ATOM 10728 O O . ASP F 1 162 ? 13.789 84.720 -26.375 1.00 70.15 162 ASP F O 1
ATOM 10733 N N . THR F 1 163 ? 16.008 84.551 -26.718 1.00 65.10 163 THR F N 1
ATOM 10734 C CA . THR F 1 163 ? 15.907 83.140 -27.061 1.00 64.70 163 THR F CA 1
ATOM 10735 C C . THR F 1 163 ? 15.897 82.267 -25.791 1.00 59.96 163 THR F C 1
ATOM 10736 O O . THR F 1 163 ? 15.029 81.415 -25.651 1.00 58.31 163 THR F O 1
ATOM 10740 N N . LEU F 1 164 ? 16.850 82.475 -24.877 1.00 56.25 164 LEU F N 1
ATOM 10741 C CA . LEU F 1 164 ? 16.928 81.681 -23.646 1.00 53.98 164 LEU F CA 1
ATOM 10742 C C . LEU F 1 164 ? 15.575 81.619 -22.963 1.00 56.41 164 LEU F C 1
ATOM 10743 O O . LEU F 1 164 ? 15.179 80.591 -22.397 1.00 54.18 164 LEU F O 1
ATOM 10748 N N . LYS F 1 165 ? 14.891 82.753 -22.989 1.00 54.01 165 LYS F N 1
ATOM 10749 C CA . LYS F 1 165 ? 13.606 82.876 -22.332 1.00 55.63 165 LYS F CA 1
ATOM 10750 C C . LYS F 1 165 ? 12.540 82.031 -23.001 1.00 54.67 165 LYS F C 1
ATOM 10751 O O . LYS F 1 165 ? 11.656 81.519 -22.322 1.00 53.97 165 LYS F O 1
ATOM 10757 N N . MET F 1 166 ? 12.593 81.887 -24.319 1.00 50.85 166 MET F N 1
ATOM 10758 C CA . MET F 1 166 ? 11.509 81.168 -24.986 1.00 55.57 166 MET F CA 1
ATOM 10759 C C . MET F 1 166 ? 11.719 79.658 -24.863 1.00 51.96 166 MET F C 1
ATOM 10760 O O . MET F 1 166 ? 10.777 78.917 -24.685 1.00 49.20 166 MET F O 1
ATOM 10765 N N . VAL F 1 167 ? 12.972 79.246 -24.887 1.00 46.89 167 VAL F N 1
ATOM 10766 C CA . VAL F 1 167 ? 13.381 77.908 -24.472 1.00 45.49 167 VAL F CA 1
ATOM 10767 C C . VAL F 1 167 ? 12.892 77.638 -23.055 1.00 45.65 167 VAL F C 1
ATOM 10768 O O . VAL F 1 167 ? 12.266 76.604 -22.776 1.00 44.24 167 VAL F O 1
ATOM 10772 N N . SER F 1 168 ? 13.187 78.569 -22.157 1.00 45.16 168 SER F N 1
ATOM 10773 C CA . SER F 1 168 ? 12.821 78.425 -20.742 1.00 44.51 168 SER F CA 1
ATOM 10774 C C . SER F 1 168 ? 11.367 78.126 -20.473 1.00 44.74 168 SER F C 1
ATOM 10775 O O . SER F 1 168 ? 11.059 77.487 -19.470 1.00 48.86 168 SER F O 1
ATOM 10778 N N . GLU F 1 169 ? 10.459 78.580 -21.329 1.00 47.22 169 GLU F N 1
ATOM 10779 C CA . GLU F 1 169 ? 9.044 78.433 -20.992 1.00 49.41 169 GLU F CA 1
ATOM 10780 C C . GLU F 1 169 ? 8.440 77.308 -21.764 1.00 48.21 169 GLU F C 1
ATOM 10781 O O . GLU F 1 169 ? 7.387 76.765 -21.374 1.00 43.52 169 GLU F O 1
ATOM 10787 N N . GLN F 1 170 ? 9.156 76.877 -22.795 1.00 46.81 170 GLN F N 1
ATOM 10788 C CA . GLN F 1 170 ? 8.528 76.082 -23.815 1.00 48.16 170 GLN F CA 1
ATOM 10789 C C . GLN F 1 170 ? 8.433 74.539 -23.655 1.00 49.72 170 GLN F C 1
ATOM 10790 O O . GLN F 1 170 ? 7.307 73.994 -23.771 1.00 55.09 170 GLN F O 1
ATOM 10796 N N . GLY F 1 171 ? 9.491 73.784 -23.361 1.00 45.20 171 GLY F N 1
ATOM 10797 C CA . GLY F 1 171 ? 10.465 73.996 -22.365 1.00 41.80 171 GLY F CA 1
ATOM 10798 C C . GLY F 1 171 ? 9.887 73.131 -21.260 1.00 39.72 171 GLY F C 1
ATOM 10799 O O . GLY F 1 171 ? 9.262 73.695 -20.358 1.00 44.09 171 GLY F O 1
ATOM 10800 N N . GLU F 1 172 ? 10.009 71.795 -21.344 1.00 34.83 172 GLU F N 1
ATOM 10801 C CA . GLU F 1 172 ? 9.696 70.881 -20.185 1.00 31.85 172 GLU F CA 1
ATOM 10802 C C . GLU F 1 172 ? 10.728 69.773 -19.981 1.00 29.46 172 GLU F C 1
ATOM 10803 O O . GLU F 1 172 ? 11.380 69.363 -20.892 1.00 30.80 172 GLU F O 1
ATOM 10809 N N . GLY F 1 173 ? 10.868 69.249 -18.779 1.00 30.71 173 GLY F N 1
ATOM 10810 C CA . GLY F 1 173 ? 11.617 67.973 -18.551 1.00 28.33 173 GLY F CA 1
ATOM 10811 C C . GLY F 1 173 ? 12.993 68.364 -18.096 1.00 28.81 173 GLY F C 1
ATOM 10812 O O . GLY F 1 173 ? 13.326 68.285 -16.916 1.00 26.24 173 GLY F O 1
ATOM 10813 N N . TYR F 1 174 ? 13.785 68.858 -19.038 1.00 28.37 174 TYR F N 1
ATOM 10814 C CA . TYR F 1 174 ? 15.054 69.414 -18.714 1.00 27.96 174 TYR F CA 1
ATOM 10815 C C . TYR F 1 174 ? 15.354 70.319 -19.850 1.00 31.51 174 TYR F C 1
ATOM 10816 O O . TYR F 1 174 ? 14.640 70.276 -20.857 1.00 31.35 174 TYR F O 1
ATOM 10825 N N . THR F 1 175 ? 16.403 71.138 -19.728 1.00 30.82 175 THR F N 1
ATOM 10826 C CA . THR F 1 175 ? 16.820 71.990 -20.850 1.00 27.39 175 THR F CA 1
ATOM 10827 C C . THR F 1 175 ? 18.211 71.582 -21.315 1.00 25.33 175 THR F C 1
ATOM 10828 O O . THR F 1 175 ? 19.069 71.212 -20.501 1.00 22.64 175 THR F O 1
ATOM 10832 N N . TYR F 1 176 ? 18.359 71.512 -22.646 1.00 24.75 176 TYR F N 1
ATOM 10833 C CA . TYR F 1 176 ? 19.563 70.973 -23.284 1.00 25.69 176 TYR F CA 1
ATOM 10834 C C . TYR F 1 176 ? 20.419 72.168 -23.640 1.00 26.80 176 TYR F C 1
ATOM 10835 O O . TYR F 1 176 ? 19.924 73.141 -24.166 1.00 26.43 176 TYR F O 1
ATOM 10844 N N . LEU F 1 177 ? 21.694 72.103 -23.297 1.00 27.61 177 LEU F N 1
ATOM 10845 C CA . LEU F 1 177 ? 22.577 73.184 -23.524 1.00 27.05 177 LEU F CA 1
ATOM 10846 C C . LEU F 1 177 ? 23.642 72.597 -24.343 1.00 26.37 177 LEU F C 1
ATOM 10847 O O . LEU F 1 177 ? 24.187 71.538 -24.012 1.00 27.34 177 LEU F O 1
ATOM 10852 N N . LEU F 1 178 ? 23.972 73.309 -25.401 1.00 26.98 178 LEU F N 1
ATOM 10853 C CA . LEU F 1 178 ? 25.023 72.885 -26.280 1.00 26.44 178 LEU F CA 1
ATOM 10854 C C . LEU F 1 178 ? 26.317 73.515 -25.839 1.00 24.30 178 LEU F C 1
ATOM 10855 O O . LEU F 1 178 ? 27.108 73.978 -26.647 1.00 24.67 178 LEU F O 1
ATOM 10860 N N . SER F 1 179 ? 26.549 73.476 -24.538 1.00 25.89 179 SER F N 1
ATOM 10861 C CA . SER F 1 179 ? 27.879 73.788 -23.986 1.00 29.44 179 SER F CA 1
ATOM 10862 C C . SER F 1 179 ? 28.271 72.834 -22.834 1.00 28.65 179 SER F C 1
ATOM 10863 O O . SER F 1 179 ? 27.575 71.847 -22.557 1.00 29.19 179 SER F O 1
ATOM 10866 N N . ARG F 1 180 ? 29.378 73.172 -22.172 1.00 25.44 180 ARG F N 1
ATOM 10867 C CA . ARG F 1 180 ? 30.071 72.349 -21.197 1.00 25.40 180 ARG F CA 1
ATOM 10868 C C . ARG F 1 180 ? 30.739 73.380 -20.294 1.00 28.14 180 ARG F C 1
ATOM 10869 O O . ARG F 1 180 ? 30.988 74.518 -20.738 1.00 29.23 180 ARG F O 1
ATOM 10877 N N . ALA F 1 181 ? 31.080 73.020 -19.070 1.00 28.22 181 ALA F N 1
ATOM 10878 C CA . ALA F 1 181 ? 31.811 73.943 -18.222 1.00 28.12 181 ALA F CA 1
ATOM 10879 C C . ALA F 1 181 ? 33.243 73.649 -18.280 1.00 30.63 181 ALA F C 1
ATOM 10880 O O . ALA F 1 181 ? 33.637 72.517 -18.543 1.00 37.21 181 ALA F O 1
ATOM 10882 N N . GLY F 1 182 ? 34.066 74.646 -18.006 1.00 32.00 182 GLY F N 1
ATOM 10883 C CA . GLY F 1 182 ? 35.508 74.388 -17.869 1.00 34.03 182 GLY F CA 1
ATOM 10884 C C . GLY F 1 182 ? 36.018 73.725 -16.562 1.00 34.11 182 GLY F C 1
ATOM 10885 O O . GLY F 1 182 ? 35.388 73.782 -15.535 1.00 30.55 182 GLY F O 1
ATOM 10886 N N . VAL F 1 183 ? 37.230 73.182 -16.591 1.00 39.02 183 VAL F N 1
ATOM 10887 C CA . VAL F 1 183 ? 37.771 72.405 -15.453 1.00 39.53 183 VAL F CA 1
ATOM 10888 C C . VAL F 1 183 ? 38.753 73.116 -14.498 1.00 43.80 183 VAL F C 1
ATOM 10889 O O . VAL F 1 183 ? 38.637 72.958 -13.263 1.00 44.69 183 VAL F O 1
ATOM 10893 N N . THR F 1 184 ? 39.699 73.902 -15.016 1.00 46.89 184 THR F N 1
ATOM 10894 C CA . THR F 1 184 ? 40.571 74.709 -14.104 1.00 54.27 184 THR F CA 1
ATOM 10895 C C . THR F 1 184 ? 39.734 75.535 -13.088 1.00 52.02 184 THR F C 1
ATOM 10896 O O . THR F 1 184 ? 40.242 76.432 -12.418 1.00 50.44 184 THR F O 1
ATOM 10900 N N . PRO F 1 193 ? 30.692 82.928 -19.128 1.00 51.95 193 PRO F N 1
ATOM 10901 C CA . PRO F 1 193 ? 29.710 82.357 -20.035 1.00 59.35 193 PRO F CA 1
ATOM 10902 C C . PRO F 1 193 ? 28.802 81.323 -19.375 1.00 65.25 193 PRO F C 1
ATOM 10903 O O . PRO F 1 193 ? 27.596 81.585 -19.144 1.00 63.56 193 PRO F O 1
ATOM 10907 N N . ILE F 1 194 ? 29.376 80.169 -19.040 1.00 62.60 194 ILE F N 1
ATOM 10908 C CA . ILE F 1 194 ? 28.562 79.023 -18.671 1.00 56.43 194 ILE F CA 1
ATOM 10909 C C . ILE F 1 194 ? 27.689 79.273 -17.432 1.00 59.09 194 ILE F C 1
ATOM 10910 O O . ILE F 1 194 ? 26.597 78.727 -17.343 1.00 54.87 194 ILE F O 1
ATOM 10915 N N . GLU F 1 195 ? 28.129 80.114 -16.494 1.00 62.76 195 GLU F N 1
ATOM 10916 C CA . GLU F 1 195 ? 27.307 80.353 -15.288 1.00 62.80 195 GLU F CA 1
ATOM 10917 C C . GLU F 1 195 ? 26.318 81.461 -15.553 1.00 56.61 195 GLU F C 1
ATOM 10918 O O . GLU F 1 195 ? 25.340 81.611 -14.832 1.00 53.09 195 GLU F O 1
ATOM 10924 N N . ASN F 1 196 ? 26.558 82.235 -16.595 1.00 53.24 196 ASN F N 1
ATOM 10925 C CA . ASN F 1 196 ? 25.686 83.347 -16.840 1.00 56.01 196 ASN F CA 1
ATOM 10926 C C . ASN F 1 196 ? 24.404 82.827 -17.389 1.00 49.91 196 ASN F C 1
ATOM 10927 O O . ASN F 1 196 ? 23.336 83.097 -16.829 1.00 52.27 196 ASN F O 1
ATOM 10932 N N . ILE F 1 197 ? 24.548 82.025 -18.433 1.00 47.19 197 ILE F N 1
ATOM 10933 C CA . ILE F 1 197 ? 23.445 81.263 -19.048 1.00 48.11 197 ILE F CA 1
ATOM 10934 C C . ILE F 1 197 ? 22.668 80.496 -17.967 1.00 44.20 197 ILE F C 1
ATOM 10935 O O . ILE F 1 197 ? 21.436 80.491 -17.937 1.00 41.83 197 ILE F O 1
ATOM 10940 N N . LEU F 1 198 ? 23.380 79.867 -17.054 1.00 42.65 198 LEU F N 1
ATOM 10941 C CA . LEU F 1 198 ? 22.710 78.969 -16.141 1.00 44.89 198 LEU F CA 1
ATOM 10942 C C . LEU F 1 198 ? 21.848 79.721 -15.143 1.00 51.73 198 LEU F C 1
ATOM 10943 O O . LEU F 1 198 ? 20.776 79.249 -14.765 1.00 56.44 198 LEU F O 1
ATOM 10948 N N . THR F 1 199 ? 22.329 80.889 -14.739 1.00 55.26 199 THR F N 1
ATOM 10949 C CA . THR F 1 199 ? 21.645 81.790 -13.791 1.00 52.28 199 THR F CA 1
ATOM 10950 C C . THR F 1 199 ? 20.473 82.464 -14.464 1.00 49.94 199 THR F C 1
ATOM 10951 O O . THR F 1 199 ? 19.416 82.621 -13.852 1.00 52.61 199 THR F O 1
ATOM 10955 N N . GLN F 1 200 ? 20.690 82.891 -15.703 1.00 43.07 200 GLN F N 1
ATOM 10956 C CA . GLN F 1 200 ? 19.630 83.375 -16.546 1.00 44.95 200 GLN F CA 1
ATOM 10957 C C . GLN F 1 200 ? 18.475 82.338 -16.797 1.00 50.22 200 GLN F C 1
ATOM 10958 O O . GLN F 1 200 ? 17.276 82.681 -16.863 1.00 49.45 200 GLN F O 1
ATOM 10964 N N . LEU F 1 201 ? 18.823 81.066 -16.935 1.00 50.07 201 LEU F N 1
ATOM 10965 C CA . LEU F 1 201 ? 17.791 80.038 -17.026 1.00 48.56 201 LEU F CA 1
ATOM 10966 C C . LEU F 1 201 ? 17.110 79.796 -15.661 1.00 47.18 201 LEU F C 1
ATOM 10967 O O . LEU F 1 201 ? 15.896 79.511 -15.596 1.00 42.70 201 LEU F O 1
ATOM 10972 N N . ALA F 1 202 ? 17.892 79.884 -14.579 1.00 42.73 202 ALA F N 1
ATOM 10973 C CA . ALA F 1 202 ? 17.319 79.811 -13.265 1.00 41.19 202 ALA F CA 1
ATOM 10974 C C . ALA F 1 202 ? 16.258 80.915 -13.195 1.00 49.02 202 ALA F C 1
ATOM 10975 O O . ALA F 1 202 ? 15.104 80.640 -12.904 1.00 48.46 202 ALA F O 1
ATOM 10977 N N . GLU F 1 203 ? 16.614 82.147 -13.560 1.00 54.49 203 GLU F N 1
ATOM 10978 C CA . GLU F 1 203 ? 15.703 83.256 -13.338 1.00 55.71 203 GLU F CA 1
ATOM 10979 C C . GLU F 1 203 ? 14.497 83.215 -14.273 1.00 52.67 203 GLU F C 1
ATOM 10980 O O . GLU F 1 203 ? 13.443 83.712 -13.934 1.00 54.03 203 GLU F O 1
ATOM 10986 N N . PHE F 1 204 ? 14.624 82.588 -15.423 1.00 54.10 204 PHE F N 1
ATOM 10987 C CA . PHE F 1 204 ? 13.442 82.327 -16.299 1.00 52.85 204 PHE F CA 1
ATOM 10988 C C . PHE F 1 204 ? 12.634 81.039 -15.953 1.00 50.90 204 PHE F C 1
ATOM 10989 O O . PHE F 1 204 ? 11.744 80.641 -16.706 1.00 48.16 204 PHE F O 1
ATOM 10997 N N . ASN F 1 205 ? 12.943 80.407 -14.814 1.00 55.84 205 ASN F N 1
ATOM 10998 C CA . ASN F 1 205 ? 12.334 79.126 -14.357 1.00 52.22 205 ASN F CA 1
ATOM 10999 C C . ASN F 1 205 ? 12.344 78.077 -15.453 1.00 46.14 205 ASN F C 1
ATOM 11000 O O . ASN F 1 205 ? 11.323 77.594 -15.920 1.00 45.08 205 ASN F O 1
ATOM 11005 N N . ALA F 1 206 ? 13.558 77.742 -15.853 1.00 44.48 206 ALA F N 1
ATOM 11006 C CA . ALA F 1 206 ? 13.791 76.789 -16.913 1.00 40.36 206 ALA F CA 1
ATOM 11007 C C . ALA F 1 206 ? 13.745 75.402 -16.318 1.00 37.23 206 ALA F C 1
ATOM 11008 O O . ALA F 1 206 ? 14.185 75.239 -15.192 1.00 35.28 206 ALA F O 1
ATOM 11010 N N . PRO F 1 207 ? 13.256 74.404 -17.090 1.00 33.84 207 PRO F N 1
ATOM 11011 C CA . PRO F 1 207 ? 13.484 72.993 -16.794 1.00 30.50 207 PRO F CA 1
ATOM 11012 C C . PRO F 1 207 ? 14.926 72.762 -16.454 1.00 29.81 207 PRO F C 1
ATOM 11013 O O . PRO F 1 207 ? 15.757 73.486 -16.978 1.00 32.34 207 PRO F O 1
ATOM 11017 N N . PRO F 1 208 ? 15.237 71.765 -15.573 1.00 28.51 208 PRO F N 1
ATOM 11018 C CA . PRO F 1 208 ? 16.652 71.607 -15.157 1.00 27.73 208 PRO F CA 1
ATOM 11019 C C . PRO F 1 208 ? 17.641 71.458 -16.312 1.00 27.11 208 PRO F C 1
ATOM 11020 O O . PRO F 1 208 ? 17.430 70.702 -17.242 1.00 27.24 208 PRO F O 1
ATOM 11024 N N . PRO F 1 209 ? 18.679 72.252 -16.289 1.00 29.07 209 PRO F N 1
ATOM 11025 C CA . PRO F 1 209 ? 19.616 72.281 -17.398 1.00 30.41 209 PRO F CA 1
ATOM 11026 C C . PRO F 1 209 ? 20.652 71.198 -17.312 1.00 32.16 209 PRO F C 1
ATOM 11027 O O . PRO F 1 209 ? 21.343 71.108 -16.289 1.00 31.35 209 PRO F O 1
ATOM 11031 N N . LEU F 1 210 ? 20.754 70.432 -18.415 1.00 31.23 210 LEU F N 1
ATOM 11032 C CA . LEU F 1 210 ? 21.818 69.468 -18.692 1.00 27.18 210 LEU F CA 1
ATOM 11033 C C . LEU F 1 210 ? 22.809 70.065 -19.703 1.00 29.63 210 LEU F C 1
ATOM 11034 O O . LEU F 1 210 ? 22.466 70.757 -20.680 1.00 29.98 210 LEU F O 1
ATOM 11039 N N . LEU F 1 211 ? 24.060 69.791 -19.429 1.00 28.14 211 LEU F N 1
ATOM 11040 C CA . LEU F 1 211 ? 25.121 70.250 -20.202 1.00 26.69 211 LEU F CA 1
ATOM 11041 C C . LEU F 1 211 ? 25.490 69.124 -21.129 1.00 26.19 211 LEU F C 1
ATOM 11042 O O . LEU F 1 211 ? 25.928 68.040 -20.725 1.00 25.19 211 LEU F O 1
ATOM 11047 N N . GLY F 1 212 ? 25.394 69.415 -22.403 1.00 27.08 212 GLY F N 1
ATOM 11048 C CA . GLY F 1 212 ? 25.568 68.378 -23.391 1.00 28.22 212 GLY F CA 1
ATOM 11049 C C . GLY F 1 212 ? 26.627 68.412 -24.480 1.00 28.65 212 GLY F C 1
ATOM 11050 O O . GLY F 1 212 ? 26.564 67.557 -25.415 1.00 28.59 212 GLY F O 1
ATOM 11051 N N . PHE F 1 213 ? 27.582 69.350 -24.429 1.00 27.86 213 PHE F N 1
ATOM 11052 C CA . PHE F 1 213 ? 28.508 69.428 -25.543 1.00 24.67 213 PHE F CA 1
ATOM 11053 C C . PHE F 1 213 ? 29.854 68.882 -25.120 1.00 25.62 213 PHE F C 1
ATOM 11054 O O . PHE F 1 213 ? 30.568 69.452 -24.300 1.00 27.26 213 PHE F O 1
ATOM 11062 N N . GLY F 1 214 ? 30.167 67.717 -25.669 1.00 24.44 214 GLY F N 1
ATOM 11063 C CA . GLY F 1 214 ? 31.492 67.173 -25.576 1.00 25.37 214 GLY F CA 1
ATOM 11064 C C . GLY F 1 214 ? 31.919 66.751 -24.197 1.00 24.82 214 GLY F C 1
ATOM 11065 O O . GLY F 1 214 ? 33.086 66.846 -23.856 1.00 23.21 214 GLY F O 1
ATOM 11066 N N . ILE F 1 215 ? 30.983 66.214 -23.433 1.00 26.79 215 ILE F N 1
ATOM 11067 C CA . ILE F 1 215 ? 31.277 65.709 -22.086 1.00 27.75 215 ILE F CA 1
ATOM 11068 C C . ILE F 1 215 ? 31.916 64.334 -22.262 1.00 26.85 215 ILE F C 1
ATOM 11069 O O . ILE F 1 215 ? 31.266 63.452 -22.813 1.00 28.57 215 ILE F O 1
ATOM 11074 N N . ALA F 1 216 ? 33.133 64.148 -21.748 1.00 26.47 216 ALA F N 1
ATOM 11075 C CA . ALA F 1 216 ? 33.996 62.932 -22.002 1.00 27.25 216 ALA F CA 1
ATOM 11076 C C . ALA F 1 216 ? 34.766 62.292 -20.848 1.00 27.82 216 ALA F C 1
ATOM 11077 O O . ALA F 1 216 ? 35.176 61.153 -20.944 1.00 27.57 216 ALA F O 1
ATOM 11079 N N . GLU F 1 217 ? 34.965 63.032 -19.772 1.00 30.80 217 GLU F N 1
ATOM 11080 C CA . GLU F 1 217 ? 35.700 62.576 -18.601 1.00 30.71 217 GLU F CA 1
ATOM 11081 C C . GLU F 1 217 ? 34.972 63.018 -17.324 1.00 29.23 217 GLU F C 1
ATOM 11082 O O . GLU F 1 217 ? 34.199 63.975 -17.332 1.00 29.12 217 GLU F O 1
ATOM 11088 N N . PRO F 1 218 ? 35.214 62.321 -16.225 1.00 29.84 218 PRO F N 1
ATOM 11089 C CA . PRO F 1 218 ? 34.551 62.632 -14.988 1.00 30.26 218 PRO F CA 1
ATOM 11090 C C . PRO F 1 218 ? 34.594 64.099 -14.593 1.00 32.35 218 PRO F C 1
ATOM 11091 O O . PRO F 1 218 ? 33.578 64.665 -14.161 1.00 29.28 218 PRO F O 1
ATOM 11095 N N . GLU F 1 219 ? 35.764 64.710 -14.729 1.00 35.31 219 GLU F N 1
ATOM 11096 C CA . GLU F 1 219 ? 35.996 66.065 -14.193 1.00 35.66 219 GLU F CA 1
ATOM 11097 C C . GLU F 1 219 ? 35.098 67.042 -14.882 1.00 33.70 219 GLU F C 1
ATOM 11098 O O . GLU F 1 219 ? 34.642 67.980 -14.258 1.00 34.44 219 GLU F O 1
ATOM 11104 N N . GLN F 1 220 ? 34.786 66.794 -16.151 1.00 34.31 220 GLN F N 1
ATOM 11105 C CA . GLN F 1 220 ? 33.870 67.684 -16.909 1.00 32.86 220 GLN F CA 1
ATOM 11106 C C . GLN F 1 220 ? 32.452 67.633 -16.337 1.00 33.81 220 GLN F C 1
ATOM 11107 O O . GLN F 1 220 ? 31.789 68.669 -16.189 1.00 33.10 220 GLN F O 1
ATOM 11113 N N . VAL F 1 221 ? 32.004 66.431 -15.970 1.00 33.82 221 VAL F N 1
ATOM 11114 C CA . VAL F 1 221 ? 30.728 66.279 -15.259 1.00 31.95 221 VAL F CA 1
ATOM 11115 C C . VAL F 1 221 ? 30.792 67.074 -13.932 1.00 29.93 221 VAL F C 1
ATOM 11116 O O . VAL F 1 221 ? 29.959 67.982 -13.651 1.00 31.96 221 VAL F O 1
ATOM 11120 N N . ARG F 1 222 ? 31.834 66.811 -13.175 1.00 27.29 222 ARG F N 1
ATOM 11121 C CA . ARG F 1 222 ? 31.981 67.419 -11.865 1.00 29.27 222 ARG F CA 1
ATOM 11122 C C . ARG F 1 222 ? 31.928 68.911 -11.984 1.00 28.55 222 ARG F C 1
ATOM 11123 O O . ARG F 1 222 ? 31.123 69.577 -11.290 1.00 29.43 222 ARG F O 1
ATOM 11131 N N . ALA F 1 223 ? 32.758 69.441 -12.881 1.00 27.07 223 ALA F N 1
ATOM 11132 C CA . ALA F 1 223 ? 32.727 70.861 -13.242 1.00 26.74 223 ALA F CA 1
ATOM 11133 C C . ALA F 1 223 ? 31.320 71.428 -13.555 1.00 29.76 223 ALA F C 1
ATOM 11134 O O . ALA F 1 223 ? 31.041 72.622 -13.295 1.00 30.90 223 ALA F O 1
ATOM 11136 N N . ALA F 1 224 ? 30.450 70.578 -14.117 1.00 31.13 224 ALA F N 1
ATOM 11137 C CA . ALA F 1 224 ? 29.148 70.984 -14.655 1.00 33.29 224 ALA F CA 1
ATOM 11138 C C . ALA F 1 224 ? 28.097 71.169 -13.566 1.00 34.64 224 ALA F C 1
ATOM 11139 O O . ALA F 1 224 ? 27.142 71.983 -13.681 1.00 29.63 224 ALA F O 1
ATOM 11141 N N . ILE F 1 225 ? 28.263 70.343 -12.537 1.00 33.27 225 ILE F N 1
ATOM 11142 C CA . ILE F 1 225 ? 27.432 70.424 -11.361 1.00 34.98 225 ILE F CA 1
ATOM 11143 C C . ILE F 1 225 ? 27.926 71.621 -10.589 1.00 33.92 225 ILE F C 1
ATOM 11144 O O . ILE F 1 225 ? 27.179 72.509 -10.299 1.00 34.43 225 ILE F O 1
ATOM 11149 N N . LYS F 1 226 ? 29.206 71.610 -10.256 1.00 41.66 226 LYS F N 1
ATOM 11150 C CA . LYS F 1 226 ? 29.886 72.757 -9.668 1.00 43.66 226 LYS F CA 1
ATOM 11151 C C . LYS F 1 226 ? 29.398 74.034 -10.299 1.00 38.88 226 LYS F C 1
ATOM 11152 O O . LYS F 1 226 ? 29.082 74.980 -9.587 1.00 36.39 226 LYS F O 1
ATOM 11158 N N . ALA F 1 227 ? 29.327 74.071 -11.632 1.00 34.67 227 ALA F N 1
ATOM 11159 C CA . ALA F 1 227 ? 28.846 75.296 -12.288 1.00 34.56 227 ALA F CA 1
ATOM 11160 C C . ALA F 1 227 ? 27.357 75.602 -12.139 1.00 32.21 227 ALA F C 1
ATOM 11161 O O . ALA F 1 227 ? 26.900 76.670 -12.520 1.00 31.50 227 ALA F O 1
ATOM 11163 N N . GLY F 1 228 ? 26.608 74.662 -11.569 1.00 33.25 228 GLY F N 1
ATOM 11164 C CA . GLY F 1 228 ? 25.177 74.837 -11.236 1.00 30.53 228 GLY F CA 1
ATOM 11165 C C . GLY F 1 228 ? 24.196 74.287 -12.277 1.00 29.19 228 GLY F C 1
ATOM 11166 O O . GLY F 1 228 ? 23.084 74.788 -12.483 1.00 27.66 228 GLY F O 1
ATOM 11167 N N . ALA F 1 229 ? 24.639 73.267 -12.978 1.00 27.90 229 ALA F N 1
ATOM 11168 C CA . ALA F 1 229 ? 23.778 72.529 -13.865 1.00 27.05 229 ALA F CA 1
ATOM 11169 C C . ALA F 1 229 ? 23.189 71.308 -13.144 1.00 25.34 229 ALA F C 1
ATOM 11170 O O . ALA F 1 229 ? 23.808 70.769 -12.264 1.00 27.33 229 ALA F O 1
ATOM 11172 N N . ALA F 1 230 ? 22.015 70.837 -13.529 1.00 25.18 230 ALA F N 1
ATOM 11173 C CA . ALA F 1 230 ? 21.470 69.587 -12.953 1.00 24.70 230 ALA F CA 1
ATOM 11174 C C . ALA F 1 230 ? 22.216 68.302 -13.365 1.00 26.91 230 ALA F C 1
ATOM 11175 O O . ALA F 1 230 ? 22.136 67.265 -12.681 1.00 24.43 230 ALA F O 1
ATOM 11177 N N . GLY F 1 231 ? 22.876 68.310 -14.520 1.00 29.04 231 GLY F N 1
ATOM 11178 C CA . GLY F 1 231 ? 23.607 67.106 -14.911 1.00 29.88 231 GLY F CA 1
ATOM 11179 C C . GLY F 1 231 ? 24.419 67.296 -16.168 1.00 31.43 231 GLY F C 1
ATOM 11180 O O . GLY F 1 231 ? 24.616 68.405 -16.612 1.00 30.52 231 GLY F O 1
ATOM 11181 N N . ALA F 1 232 ? 24.878 66.193 -16.740 1.00 32.91 232 ALA F N 1
ATOM 11182 C CA . ALA F 1 232 ? 25.637 66.220 -17.962 1.00 29.84 232 ALA F CA 1
ATOM 11183 C C . ALA F 1 232 ? 25.156 65.115 -18.881 1.00 28.27 232 ALA F C 1
ATOM 11184 O O . ALA F 1 232 ? 24.875 64.011 -18.426 1.00 30.07 232 ALA F O 1
ATOM 11186 N N . ILE F 1 233 ? 25.044 65.428 -20.165 1.00 26.48 233 ILE F N 1
ATOM 11187 C CA . ILE F 1 233 ? 24.751 64.444 -21.190 1.00 24.04 233 ILE F CA 1
ATOM 11188 C C . ILE F 1 233 ? 26.019 64.166 -21.922 1.00 23.98 233 ILE F C 1
ATOM 11189 O O . ILE F 1 233 ? 26.708 65.100 -22.250 1.00 28.03 233 ILE F O 1
ATOM 11194 N N . SER F 1 234 ? 26.302 62.900 -22.205 1.00 24.04 234 SER F N 1
ATOM 11195 C CA . SER F 1 234 ? 27.532 62.485 -22.843 1.00 22.43 234 SER F CA 1
ATOM 11196 C C . SER F 1 234 ? 27.188 61.522 -23.955 1.00 24.04 234 SER F C 1
ATOM 11197 O O . SER F 1 234 ? 26.765 60.419 -23.695 1.00 27.62 234 SER F O 1
ATOM 11200 N N . GLY F 1 235 ? 27.381 61.944 -25.200 1.00 25.76 235 GLY F N 1
ATOM 11201 C CA . GLY F 1 235 ? 27.084 61.123 -26.394 1.00 25.95 235 GLY F CA 1
ATOM 11202 C C . GLY F 1 235 ? 28.355 60.580 -27.051 1.00 24.99 235 GLY F C 1
ATOM 11203 O O . GLY F 1 235 ? 28.620 59.390 -26.972 1.00 27.61 235 GLY F O 1
ATOM 11204 N N . SER F 1 236 ? 29.150 61.427 -27.662 1.00 23.73 236 SER F N 1
ATOM 11205 C CA . SER F 1 236 ? 30.272 60.954 -28.469 1.00 24.60 236 SER F CA 1
ATOM 11206 C C . SER F 1 236 ? 31.268 60.089 -27.749 1.00 24.95 236 SER F C 1
ATOM 11207 O O . SER F 1 236 ? 31.755 59.099 -28.278 1.00 26.25 236 SER F O 1
ATOM 11210 N N . ALA F 1 237 ? 31.591 60.485 -26.529 1.00 26.47 237 ALA F N 1
ATOM 11211 C CA . ALA F 1 237 ? 32.459 59.680 -25.664 1.00 22.53 237 ALA F CA 1
ATOM 11212 C C . ALA F 1 237 ? 31.862 58.304 -25.382 1.00 21.91 237 ALA F C 1
ATOM 11213 O O . ALA F 1 237 ? 32.574 57.348 -25.187 1.00 22.22 237 ALA F O 1
ATOM 11215 N N . VAL F 1 238 ? 30.560 58.153 -25.401 1.00 24.86 238 VAL F N 1
ATOM 11216 C CA . VAL F 1 238 ? 30.011 56.794 -25.228 1.00 26.16 238 VAL F CA 1
ATOM 11217 C C . VAL F 1 238 ? 30.134 56.051 -26.543 1.00 25.66 238 VAL F C 1
ATOM 11218 O O . VAL F 1 238 ? 30.538 54.881 -26.531 1.00 25.64 238 VAL F O 1
ATOM 11222 N N . VAL F 1 239 ? 29.843 56.724 -27.661 1.00 24.93 239 VAL F N 1
ATOM 11223 C CA . VAL F 1 239 ? 29.833 56.031 -28.975 1.00 25.68 239 VAL F CA 1
ATOM 11224 C C . VAL F 1 239 ? 31.259 55.675 -29.443 1.00 26.36 239 VAL F C 1
ATOM 11225 O O . VAL F 1 239 ? 31.497 54.616 -30.017 1.00 26.43 239 VAL F O 1
ATOM 11229 N N . LYS F 1 240 ? 32.190 56.576 -29.173 1.00 26.31 240 LYS F N 1
ATOM 11230 C CA . LYS F 1 240 ? 33.593 56.336 -29.367 1.00 27.21 240 LYS F CA 1
ATOM 11231 C C . LYS F 1 240 ? 33.951 54.942 -28.903 1.00 29.55 240 LYS F C 1
ATOM 11232 O O . LYS F 1 240 ? 34.767 54.281 -29.532 1.00 32.38 240 LYS F O 1
ATOM 11238 N N . ILE F 1 241 ? 33.310 54.481 -27.822 1.00 30.04 241 ILE F N 1
ATOM 11239 C CA . ILE F 1 241 ? 33.625 53.192 -27.199 1.00 28.69 241 ILE F CA 1
ATOM 11240 C C . ILE F 1 241 ? 32.942 52.076 -27.939 1.00 31.71 241 ILE F C 1
ATOM 11241 O O . ILE F 1 241 ? 33.505 50.960 -28.014 1.00 34.21 241 ILE F O 1
ATOM 11246 N N . ILE F 1 242 ? 31.721 52.326 -28.432 1.00 28.65 242 ILE F N 1
ATOM 11247 C CA . ILE F 1 242 ? 30.990 51.283 -29.159 1.00 26.31 242 ILE F CA 1
ATOM 11248 C C . ILE F 1 242 ? 31.781 50.930 -30.407 1.00 27.12 242 ILE F C 1
ATOM 11249 O O . ILE F 1 242 ? 32.081 49.768 -30.641 1.00 28.94 242 ILE F O 1
ATOM 11254 N N . GLU F 1 243 ? 32.157 51.952 -31.164 1.00 28.39 243 GLU F N 1
ATOM 11255 C CA . GLU F 1 243 ? 32.982 51.823 -32.395 1.00 30.46 243 GLU F CA 1
ATOM 11256 C C . GLU F 1 243 ? 34.317 51.131 -32.123 1.00 30.38 243 GLU F C 1
ATOM 11257 O O . GLU F 1 243 ? 34.695 50.215 -32.822 1.00 32.49 243 GLU F O 1
ATOM 11263 N N . ALA F 1 244 ? 35.030 51.553 -31.104 1.00 28.37 244 ALA F N 1
ATOM 11264 C CA . ALA F 1 244 ? 36.249 50.832 -30.753 1.00 30.32 244 ALA F CA 1
ATOM 11265 C C . ALA F 1 244 ? 36.023 49.336 -30.572 1.00 28.77 244 ALA F C 1
ATOM 11266 O O . ALA F 1 244 ? 36.831 48.545 -31.040 1.00 25.39 244 ALA F O 1
ATOM 11268 N N . HIS F 1 245 ? 34.934 48.938 -29.903 1.00 29.75 245 HIS F N 1
ATOM 11269 C CA . HIS F 1 245 ? 34.773 47.497 -29.563 1.00 31.16 245 HIS F CA 1
ATOM 11270 C C . HIS F 1 245 ? 33.582 46.836 -30.186 1.00 31.48 245 HIS F C 1
ATOM 11271 O O . HIS F 1 245 ? 33.075 45.870 -29.661 1.00 32.65 245 HIS F O 1
ATOM 11278 N N . GLN F 1 246 ? 33.168 47.318 -31.346 1.00 32.88 246 GLN F N 1
ATOM 11279 C CA . GLN F 1 246 ? 31.919 46.822 -31.937 1.00 35.11 246 GLN F CA 1
ATOM 11280 C C . GLN F 1 246 ? 31.899 45.324 -32.289 1.00 34.33 246 GLN F C 1
ATOM 11281 O O . GLN F 1 246 ? 30.837 44.776 -32.598 1.00 36.82 246 GLN F O 1
ATOM 11287 N N . HIS F 1 247 ? 33.051 44.679 -32.237 1.00 35.07 247 HIS F N 1
ATOM 11288 C CA . HIS F 1 247 ? 33.112 43.252 -32.524 1.00 38.48 247 HIS F CA 1
ATOM 11289 C C . HIS F 1 247 ? 33.382 42.330 -31.371 1.00 37.08 247 HIS F C 1
ATOM 11290 O O . HIS F 1 247 ? 33.073 41.181 -31.487 1.00 41.55 247 HIS F O 1
ATOM 11297 N N . ASP F 1 248 ? 33.949 42.821 -30.283 1.00 38.22 248 ASP F N 1
ATOM 11298 C CA . ASP F 1 248 ? 33.984 42.079 -29.016 1.00 41.41 248 ASP F CA 1
ATOM 11299 C C . ASP F 1 248 ? 32.953 42.598 -27.934 1.00 40.05 248 ASP F C 1
ATOM 11300 O O . ASP F 1 248 ? 33.212 43.578 -27.198 1.00 32.43 248 ASP F O 1
ATOM 11305 N N . GLU F 1 249 ? 31.820 41.896 -27.857 1.00 36.55 249 GLU F N 1
ATOM 11306 C CA . GLU F 1 249 ? 30.775 42.161 -26.882 1.00 38.41 249 GLU F CA 1
ATOM 11307 C C . GLU F 1 249 ? 31.281 42.328 -25.489 1.00 38.26 249 GLU F C 1
ATOM 11308 O O . GLU F 1 249 ? 30.866 43.266 -24.805 1.00 39.10 249 GLU F O 1
ATOM 11314 N N . ALA F 1 250 ? 32.149 41.417 -25.053 1.00 39.38 250 ALA F N 1
ATOM 11315 C CA . ALA F 1 250 ? 32.527 41.382 -23.652 1.00 38.92 250 ALA F CA 1
ATOM 11316 C C . ALA F 1 250 ? 33.456 42.539 -23.251 1.00 40.72 250 ALA F C 1
ATOM 11317 O O . ALA F 1 250 ? 33.358 43.062 -22.163 1.00 45.80 250 ALA F O 1
ATOM 11319 N N . THR F 1 251 ? 34.342 42.966 -24.133 1.00 40.54 251 THR F N 1
ATOM 11320 C CA . THR F 1 251 ? 35.149 44.149 -23.861 1.00 40.34 251 THR F CA 1
ATOM 11321 C C . THR F 1 251 ? 34.283 45.396 -23.945 1.00 39.06 251 THR F C 1
ATOM 11322 O O . THR F 1 251 ? 34.436 46.331 -23.179 1.00 39.76 251 THR F O 1
ATOM 11326 N N . LEU F 1 252 ? 33.380 45.399 -24.904 1.00 35.63 252 LEU F N 1
ATOM 11327 C CA . LEU F 1 252 ? 32.532 46.532 -25.157 1.00 32.30 252 LEU F CA 1
ATOM 11328 C C . LEU F 1 252 ? 31.620 46.823 -23.970 1.00 33.62 252 LEU F C 1
ATOM 11329 O O . LEU F 1 252 ? 31.485 47.962 -23.547 1.00 31.57 252 LEU F O 1
ATOM 11334 N N . LEU F 1 253 ? 30.976 45.796 -23.428 1.00 36.78 253 LEU F N 1
ATOM 11335 C CA . LEU F 1 253 ? 30.101 45.989 -22.250 1.00 33.94 253 LEU F CA 1
ATOM 11336 C C . LEU F 1 253 ? 30.936 46.308 -21.030 1.00 31.55 253 LEU F C 1
ATOM 11337 O O . LEU F 1 253 ? 30.678 47.223 -20.316 1.00 31.44 253 LEU F O 1
ATOM 11342 N N . ALA F 1 254 ? 31.999 45.568 -20.838 1.00 34.23 254 ALA F N 1
ATOM 11343 C CA . ALA F 1 254 ? 32.913 45.826 -19.760 1.00 32.68 254 ALA F CA 1
ATOM 11344 C C . ALA F 1 254 ? 33.467 47.277 -19.827 1.00 29.90 254 ALA F C 1
ATOM 11345 O O . ALA F 1 254 ? 33.683 47.905 -18.812 1.00 29.77 254 ALA F O 1
ATOM 11347 N N . LYS F 1 255 ? 33.677 47.796 -21.020 1.00 29.44 255 LYS F N 1
ATOM 11348 C CA . LYS F 1 255 ? 34.285 49.104 -21.168 1.00 31.64 255 LYS F CA 1
ATOM 11349 C C . LYS F 1 255 ? 33.301 50.238 -20.892 1.00 31.37 255 LYS F C 1
ATOM 11350 O O . LYS F 1 255 ? 33.696 51.257 -20.300 1.00 34.54 255 LYS F O 1
ATOM 11356 N N . LEU F 1 256 ? 32.069 50.074 -21.379 1.00 29.26 256 LEU F N 1
ATOM 11357 C CA . LEU F 1 256 ? 30.949 50.940 -21.067 1.00 30.81 256 LEU F CA 1
ATOM 11358 C C . LEU F 1 256 ? 30.696 50.949 -19.580 1.00 32.74 256 LEU F C 1
ATOM 11359 O O . LEU F 1 256 ? 30.617 52.044 -18.992 1.00 35.58 256 LEU F O 1
ATOM 11364 N N . ALA F 1 257 ? 30.486 49.757 -18.993 1.00 31.46 257 ALA F N 1
ATOM 11365 C CA . ALA F 1 257 ? 30.230 49.630 -17.541 1.00 32.47 257 ALA F CA 1
ATOM 11366 C C . ALA F 1 257 ? 31.220 50.502 -16.785 1.00 33.55 257 ALA F C 1
ATOM 11367 O O . ALA F 1 257 ? 30.847 51.455 -16.116 1.00 31.38 257 ALA F O 1
ATOM 11369 N N . GLU F 1 258 ? 32.500 50.236 -17.005 1.00 35.04 258 GLU F N 1
ATOM 11370 C CA . GLU F 1 258 ? 33.559 51.019 -16.387 1.00 35.90 258 GLU F CA 1
ATOM 11371 C C . GLU F 1 258 ? 33.436 52.541 -16.567 1.00 33.63 258 GLU F C 1
ATOM 11372 O O . GLU F 1 258 ? 33.473 53.321 -15.611 1.00 32.76 258 GLU F O 1
ATOM 11378 N N . PHE F 1 259 ? 33.305 52.958 -17.809 1.00 31.47 259 PHE F N 1
ATOM 11379 C CA . PHE F 1 259 ? 33.311 54.363 -18.078 1.00 32.29 259 PHE F CA 1
ATOM 11380 C C . PHE F 1 259 ? 32.070 55.032 -17.459 1.00 30.79 259 PHE F C 1
ATOM 11381 O O . PHE F 1 259 ? 32.111 56.168 -17.010 1.00 30.02 259 PHE F O 1
ATOM 11389 N N . THR F 1 260 ? 30.951 54.322 -17.494 1.00 30.57 260 THR F N 1
ATOM 11390 C CA . THR F 1 260 ? 29.707 54.848 -17.001 1.00 29.80 260 THR F CA 1
ATOM 11391 C C . THR F 1 260 ? 29.757 55.068 -15.492 1.00 29.57 260 THR F C 1
ATOM 11392 O O . THR F 1 260 ? 29.315 56.063 -14.941 1.00 30.83 260 THR F O 1
ATOM 11396 N N . THR F 1 261 ? 30.276 54.085 -14.817 1.00 29.42 261 THR F N 1
ATOM 11397 C CA . THR F 1 261 ? 30.287 54.143 -13.420 1.00 26.81 261 THR F CA 1
ATOM 11398 C C . THR F 1 261 ? 31.264 55.249 -13.025 1.00 28.83 261 THR F C 1
ATOM 11399 O O . THR F 1 261 ? 30.950 56.029 -12.117 1.00 30.40 261 THR F O 1
ATOM 11403 N N . ALA F 1 262 ? 32.381 55.396 -13.746 1.00 29.86 262 ALA F N 1
ATOM 11404 C CA . ALA F 1 262 ? 33.358 56.463 -13.419 1.00 28.92 262 ALA F CA 1
ATOM 11405 C C . ALA F 1 262 ? 32.729 57.804 -13.573 1.00 29.72 262 ALA F C 1
ATOM 11406 O O . ALA F 1 262 ? 32.882 58.710 -12.709 1.00 34.99 262 ALA F O 1
ATOM 11408 N N . MET F 1 263 ? 31.993 57.947 -14.671 1.00 31.49 263 MET F N 1
ATOM 11409 C CA . MET F 1 263 ? 31.295 59.219 -14.960 1.00 30.91 263 MET F CA 1
ATOM 11410 C C . MET F 1 263 ? 30.217 59.499 -13.918 1.00 29.78 263 MET F C 1
ATOM 11411 O O . MET F 1 263 ? 30.045 60.636 -13.546 1.00 32.70 263 MET F O 1
ATOM 11416 N N . LYS F 1 264 ? 29.473 58.481 -13.482 1.00 28.72 264 LYS F N 1
ATOM 11417 C CA . LYS F 1 264 ? 28.438 58.707 -12.500 1.00 29.65 264 LYS F CA 1
ATOM 11418 C C . LYS F 1 264 ? 29.069 59.086 -11.126 1.00 28.11 264 LYS F C 1
ATOM 11419 O O . LYS F 1 264 ? 28.537 59.937 -10.420 1.00 25.69 264 LYS F O 1
ATOM 11425 N N . ALA F 1 265 ? 30.208 58.477 -10.783 1.00 27.00 265 ALA F N 1
ATOM 11426 C CA . ALA F 1 265 ? 30.931 58.766 -9.537 1.00 26.86 265 ALA F CA 1
ATOM 11427 C C . ALA F 1 265 ? 31.332 60.205 -9.417 1.00 27.24 265 ALA F C 1
ATOM 11428 O O . ALA F 1 265 ? 31.668 60.687 -8.345 1.00 27.95 265 ALA F O 1
ATOM 11430 N N . ALA F 1 266 ? 31.341 60.899 -10.532 1.00 28.59 266 ALA F N 1
ATOM 11431 C CA . ALA F 1 266 ? 31.647 62.318 -10.540 1.00 27.49 266 ALA F CA 1
ATOM 11432 C C . ALA F 1 266 ? 30.467 63.255 -10.321 1.00 29.25 266 ALA F C 1
ATOM 11433 O O . ALA F 1 266 ? 30.701 64.446 -10.185 1.00 29.17 266 ALA F O 1
ATOM 11435 N N . THR F 1 267 ? 29.223 62.739 -10.256 1.00 30.07 267 THR F N 1
ATOM 11436 C CA . THR F 1 267 ? 28.030 63.569 -10.018 1.00 30.73 267 THR F CA 1
ATOM 11437 C C . THR F 1 267 ? 27.845 64.034 -8.542 1.00 31.63 267 THR F C 1
ATOM 11438 O O . THR F 1 267 ? 28.404 63.466 -7.607 1.00 32.86 267 THR F O 1
ATOM 11443 N N . MET G 1 1 ? 87.310 52.013 19.787 1.00 56.18 1 MET G N 1
ATOM 11444 C CA . MET G 1 1 ? 86.567 50.995 18.973 1.00 57.94 1 MET G CA 1
ATOM 11445 C C . MET G 1 1 ? 87.078 49.603 19.392 1.00 61.15 1 MET G C 1
ATOM 11446 O O . MET G 1 1 ? 88.244 49.540 19.815 1.00 69.74 1 MET G O 1
ATOM 11451 N N . SER G 1 2 ? 86.223 48.535 19.362 1.00 61.41 2 SER G N 1
ATOM 11452 C CA . SER G 1 2 ? 86.569 47.140 19.900 1.00 55.89 2 SER G CA 1
ATOM 11453 C C . SER G 1 2 ? 85.674 45.968 19.467 1.00 55.15 2 SER G C 1
ATOM 11454 O O . SER G 1 2 ? 84.603 46.213 18.908 1.00 53.98 2 SER G O 1
ATOM 11457 N N . ASN G 1 3 ? 86.085 44.711 19.778 1.00 51.52 3 ASN G N 1
ATOM 11458 C CA . ASN G 1 3 ? 85.862 43.520 18.873 1.00 45.46 3 ASN G CA 1
ATOM 11459 C C . ASN G 1 3 ? 84.446 43.219 18.272 1.00 39.99 3 ASN G C 1
ATOM 11460 O O . ASN G 1 3 ? 84.279 43.350 17.051 1.00 36.30 3 ASN G O 1
ATOM 11465 N N . ARG G 1 4 ? 83.453 42.814 19.064 1.00 33.65 4 ARG G N 1
ATOM 11466 C CA . ARG G 1 4 ? 82.105 42.647 18.490 1.00 29.86 4 ARG G CA 1
ATOM 11467 C C . ARG G 1 4 ? 81.457 43.985 18.129 1.00 29.00 4 ARG G C 1
ATOM 11468 O O . ARG G 1 4 ? 80.656 44.043 17.185 1.00 27.45 4 ARG G O 1
ATOM 11476 N N . TYR G 1 5 ? 81.737 45.039 18.896 1.00 25.99 5 TYR G N 1
ATOM 11477 C CA . TYR G 1 5 ? 81.213 46.360 18.555 1.00 26.28 5 TYR G CA 1
ATOM 11478 C C . TYR G 1 5 ? 81.784 46.861 17.208 1.00 26.73 5 TYR G C 1
ATOM 11479 O O . TYR G 1 5 ? 81.060 47.444 16.404 1.00 24.92 5 TYR G O 1
ATOM 11488 N N . GLN G 1 6 ? 83.059 46.608 16.934 1.00 27.53 6 GLN G N 1
ATOM 11489 C CA . GLN G 1 6 ? 83.627 47.074 15.684 1.00 29.99 6 GLN G CA 1
ATOM 11490 C C . GLN G 1 6 ? 82.853 46.493 14.541 1.00 27.42 6 GLN G C 1
ATOM 11491 O O . GLN G 1 6 ? 82.415 47.226 13.676 1.00 29.16 6 GLN G O 1
ATOM 11497 N N . ALA G 1 7 ? 82.768 45.164 14.505 1.00 25.45 7 ALA G N 1
ATOM 11498 C CA . ALA G 1 7 ? 81.914 44.490 13.553 1.00 24.96 7 ALA G CA 1
ATOM 11499 C C . ALA G 1 7 ? 80.542 45.111 13.552 1.00 24.49 7 ALA G C 1
ATOM 11500 O O . ALA G 1 7 ? 80.066 45.447 12.521 1.00 26.67 7 ALA G O 1
ATOM 11502 N N . LYS G 1 8 ? 79.900 45.295 14.695 1.00 23.87 8 LYS G N 1
ATOM 11503 C CA . LYS G 1 8 ? 78.505 45.724 14.654 1.00 21.75 8 LYS G CA 1
ATOM 11504 C C . LYS G 1 8 ? 78.382 47.106 14.051 1.00 21.84 8 LYS G C 1
ATOM 11505 O O . LYS G 1 8 ? 77.604 47.301 13.175 1.00 21.34 8 LYS G O 1
ATOM 11511 N N . PHE G 1 9 ? 79.195 48.050 14.490 1.00 23.22 9 PHE G N 1
ATOM 11512 C CA . PHE G 1 9 ? 79.133 49.415 13.942 1.00 23.04 9 PHE G CA 1
ATOM 11513 C C . PHE G 1 9 ? 79.470 49.540 12.437 1.00 20.77 9 PHE G C 1
ATOM 11514 O O . PHE G 1 9 ? 78.891 50.367 11.754 1.00 21.15 9 PHE G O 1
ATOM 11522 N N . ALA G 1 10 ? 80.364 48.720 11.914 1.00 20.23 10 ALA G N 1
ATOM 11523 C CA . ALA G 1 10 ? 80.647 48.722 10.471 1.00 19.86 10 ALA G CA 1
ATOM 11524 C C . ALA G 1 10 ? 79.465 48.275 9.634 1.00 20.57 10 ALA G C 1
ATOM 11525 O O . ALA G 1 10 ? 79.095 48.872 8.605 1.00 21.56 10 ALA G O 1
ATOM 11527 N N . ALA G 1 11 ? 78.869 47.178 10.074 1.00 22.37 11 ALA G N 1
ATOM 11528 C CA . ALA G 1 11 ? 77.673 46.649 9.421 1.00 21.98 11 ALA G CA 1
ATOM 11529 C C . ALA G 1 11 ? 76.540 47.688 9.457 1.00 21.52 11 ALA G C 1
ATOM 11530 O O . ALA G 1 11 ? 75.799 47.860 8.514 1.00 20.65 11 ALA G O 1
ATOM 11532 N N . LEU G 1 12 ? 76.438 48.399 10.555 1.00 22.55 12 LEU G N 1
ATOM 11533 C CA . LEU G 1 12 ? 75.422 49.403 10.678 1.00 25.27 12 LEU G CA 1
ATOM 11534 C C . LEU G 1 12 ? 75.783 50.633 9.822 1.00 27.51 12 LEU G C 1
ATOM 11535 O O . LEU G 1 12 ? 74.893 51.208 9.190 1.00 27.69 12 LEU G O 1
ATOM 11540 N N . LYS G 1 13 ? 77.075 50.986 9.743 1.00 28.37 13 LYS G N 1
ATOM 11541 C CA . LYS G 1 13 ? 77.494 52.058 8.850 1.00 29.05 13 LYS G CA 1
ATOM 11542 C C . LYS G 1 13 ? 77.107 51.743 7.436 1.00 27.38 13 LYS G C 1
ATOM 11543 O O . LYS G 1 13 ? 76.736 52.621 6.692 1.00 26.56 13 LYS G O 1
ATOM 11549 N N . ALA G 1 14 ? 77.150 50.472 7.076 1.00 28.71 14 ALA G N 1
ATOM 11550 C CA . ALA G 1 14 ? 76.922 50.069 5.668 1.00 29.84 14 ALA G CA 1
ATOM 11551 C C . ALA G 1 14 ? 75.446 50.112 5.309 1.00 28.42 14 ALA G C 1
ATOM 11552 O O . ALA G 1 14 ? 75.081 50.209 4.116 1.00 28.70 14 ALA G O 1
ATOM 11554 N N . GLN G 1 15 ? 74.607 50.027 6.335 1.00 24.85 15 GLN G N 1
ATOM 11555 C CA . GLN G 1 15 ? 73.170 50.065 6.151 1.00 24.79 15 GLN G CA 1
ATOM 11556 C C . GLN G 1 15 ? 72.650 51.466 6.265 1.00 25.76 15 GLN G C 1
ATOM 11557 O O . GLN G 1 15 ? 71.438 51.721 6.014 1.00 23.07 15 GLN G O 1
ATOM 11563 N N . ASP G 1 16 ? 73.559 52.352 6.681 1.00 26.38 16 ASP G N 1
ATOM 11564 C CA . ASP G 1 16 ? 73.230 53.701 7.076 1.00 27.86 16 ASP G CA 1
ATOM 11565 C C . ASP G 1 16 ? 72.161 53.698 8.174 1.00 28.35 16 ASP G C 1
ATOM 11566 O O . ASP G 1 16 ? 71.071 54.318 8.044 1.00 30.95 16 ASP G O 1
ATOM 11571 N N . LYS G 1 17 ? 72.471 52.983 9.249 1.00 24.52 17 LYS G N 1
ATOM 11572 C CA . LYS G 1 17 ? 71.541 52.822 10.304 1.00 23.08 17 LYS G CA 1
ATOM 11573 C C . LYS G 1 17 ? 72.237 53.100 11.574 1.00 22.16 17 LYS G C 1
ATOM 11574 O O . LYS G 1 17 ? 73.428 52.887 11.685 1.00 23.97 17 LYS G O 1
ATOM 11580 N N . GLY G 1 18 ? 71.493 53.619 12.539 1.00 20.87 18 GLY G N 1
ATOM 11581 C CA . GLY G 1 18 ? 71.969 53.727 13.883 1.00 19.82 18 GLY G CA 1
ATOM 11582 C C . GLY G 1 18 ? 71.766 52.480 14.745 1.00 19.37 18 GLY G C 1
ATOM 11583 O O . GLY G 1 18 ? 71.124 51.529 14.388 1.00 21.15 18 GLY G O 1
ATOM 11584 N N . ALA G 1 19 ? 72.327 52.482 15.916 1.00 19.55 19 ALA G N 1
ATOM 11585 C CA . ALA G 1 19 ? 72.157 51.350 16.807 1.00 20.30 19 ALA G CA 1
ATOM 11586 C C . ALA G 1 19 ? 71.129 51.697 17.872 1.00 19.49 19 ALA G C 1
ATOM 11587 O O . ALA G 1 19 ? 71.100 52.788 18.390 1.00 18.87 19 ALA G O 1
ATOM 11589 N N . PHE G 1 20 ? 70.301 50.732 18.216 1.00 20.79 20 PHE G N 1
ATOM 11590 C CA . PHE G 1 20 ? 69.472 50.845 19.382 1.00 20.56 20 PHE G CA 1
ATOM 11591 C C . PHE G 1 20 ? 69.896 49.837 20.432 1.00 20.66 20 PHE G C 1
ATOM 11592 O O . PHE G 1 20 ? 69.938 48.619 20.163 1.00 22.24 20 PHE G O 1
ATOM 11600 N N . VAL G 1 21 ? 70.136 50.323 21.649 1.00 20.62 21 VAL G N 1
ATOM 11601 C CA . VAL G 1 21 ? 70.618 49.467 22.712 1.00 20.00 21 VAL G CA 1
ATOM 11602 C C . VAL G 1 21 ? 69.777 49.538 23.975 1.00 19.86 21 VAL G C 1
ATOM 11603 O O . VAL G 1 21 ? 69.902 50.446 24.766 1.00 21.71 21 VAL G O 1
ATOM 11607 N N . PRO G 1 22 ? 68.930 48.521 24.196 1.00 20.69 22 PRO G N 1
ATOM 11608 C CA . PRO G 1 22 ? 68.129 48.372 25.378 1.00 19.01 22 PRO G CA 1
ATOM 11609 C C . PRO G 1 22 ? 68.982 47.935 26.564 1.00 19.42 22 PRO G C 1
ATOM 11610 O O . PRO G 1 22 ? 69.838 47.046 26.428 1.00 18.50 22 PRO G O 1
ATOM 11614 N N . PHE G 1 23 ? 68.727 48.541 27.728 1.00 20.86 23 PHE G N 1
ATOM 11615 C CA . PHE G 1 23 ? 69.329 48.131 29.000 1.00 21.05 23 PHE G CA 1
ATOM 11616 C C . PHE G 1 23 ? 68.250 47.567 29.891 1.00 20.36 23 PHE G C 1
ATOM 11617 O O . PHE G 1 23 ? 67.145 48.077 29.984 1.00 20.28 23 PHE G O 1
ATOM 11625 N N . VAL G 1 24 ? 68.629 46.571 30.633 1.00 21.56 24 VAL G N 1
ATOM 11626 C CA . VAL G 1 24 ? 67.697 45.854 31.473 1.00 23.80 24 VAL G CA 1
ATOM 11627 C C . VAL G 1 24 ? 68.561 45.365 32.653 1.00 25.51 24 VAL G C 1
ATOM 11628 O O . VAL G 1 24 ? 69.811 45.238 32.493 1.00 27.75 24 VAL G O 1
ATOM 11632 N N . THR G 1 25 ? 67.987 45.157 33.842 1.00 24.59 25 THR G N 1
ATOM 11633 C CA . THR G 1 25 ? 68.795 44.536 34.880 1.00 22.81 25 THR G CA 1
ATOM 11634 C C . THR G 1 25 ? 68.500 43.059 34.951 1.00 22.19 25 THR G C 1
ATOM 11635 O O . THR G 1 25 ? 67.341 42.609 34.955 1.00 23.22 25 THR G O 1
ATOM 11639 N N . ILE G 1 26 ? 69.580 42.293 34.920 1.00 22.37 26 ILE G N 1
ATOM 11640 C CA . ILE G 1 26 ? 69.495 40.851 34.790 1.00 21.07 26 ILE G CA 1
ATOM 11641 C C . ILE G 1 26 ? 68.789 40.292 35.999 1.00 21.26 26 ILE G C 1
ATOM 11642 O O . ILE G 1 26 ? 69.092 40.612 37.115 1.00 20.13 26 ILE G O 1
ATOM 11647 N N . GLY G 1 27 ? 67.857 39.400 35.764 1.00 25.06 27 GLY G N 1
ATOM 11648 C CA . GLY G 1 27 ? 67.108 38.754 36.863 1.00 25.89 27 GLY G CA 1
ATOM 11649 C C . GLY G 1 27 ? 65.837 39.486 37.193 1.00 24.50 27 GLY G C 1
ATOM 11650 O O . GLY G 1 27 ? 65.058 39.019 37.986 1.00 21.51 27 GLY G O 1
ATOM 11651 N N . ASP G 1 28 ? 65.666 40.669 36.613 1.00 27.47 28 ASP G N 1
ATOM 11652 C CA . ASP G 1 28 ? 64.449 41.444 36.812 1.00 28.41 28 ASP G CA 1
ATOM 11653 C C . ASP G 1 28 ? 63.408 41.019 35.813 1.00 30.33 28 ASP G C 1
ATOM 11654 O O . ASP G 1 28 ? 63.638 41.128 34.600 1.00 31.17 28 ASP G O 1
ATOM 11659 N N . PRO G 1 29 ? 62.238 40.529 36.288 1.00 31.92 29 PRO G N 1
ATOM 11660 C CA . PRO G 1 29 ? 61.771 40.388 37.632 1.00 27.68 29 PRO G CA 1
ATOM 11661 C C . PRO G 1 29 ? 61.851 38.994 38.200 1.00 26.47 29 PRO G C 1
ATOM 11662 O O . PRO G 1 29 ? 61.384 38.749 39.341 1.00 25.79 29 PRO G O 1
ATOM 11666 N N . SER G 1 30 ? 62.462 38.102 37.435 1.00 27.45 30 SER G N 1
ATOM 11667 C CA . SER G 1 30 ? 63.065 36.873 37.985 1.00 25.44 30 SER G CA 1
ATOM 11668 C C . SER G 1 30 ? 64.115 36.331 37.024 1.00 24.70 30 SER G C 1
ATOM 11669 O O . SER G 1 30 ? 64.145 36.702 35.856 1.00 23.60 30 SER G O 1
ATOM 11672 N N . PRO G 1 31 ? 64.962 35.424 37.489 1.00 25.94 31 PRO G N 1
ATOM 11673 C CA . PRO G 1 31 ? 65.931 34.892 36.555 1.00 26.98 31 PRO G CA 1
ATOM 11674 C C . PRO G 1 31 ? 65.361 34.295 35.307 1.00 27.57 31 PRO G C 1
ATOM 11675 O O . PRO G 1 31 ? 65.815 34.618 34.247 1.00 27.76 31 PRO G O 1
ATOM 11679 N N . GLU G 1 32 ? 64.368 33.432 35.401 1.00 31.53 32 GLU G N 1
ATOM 11680 C CA . GLU G 1 32 ? 63.806 32.890 34.160 1.00 34.26 32 GLU G CA 1
ATOM 11681 C C . GLU G 1 32 ? 63.087 33.940 33.301 1.00 29.82 32 GLU G C 1
ATOM 11682 O O . GLU G 1 32 ? 63.203 33.925 32.098 1.00 26.80 32 GLU G O 1
ATOM 11688 N N . LEU G 1 33 ? 62.339 34.845 33.897 1.00 27.74 33 LEU G N 1
ATOM 11689 C CA . LEU G 1 33 ? 61.627 35.767 33.052 1.00 27.63 33 LEU G CA 1
ATOM 11690 C C . LEU G 1 33 ? 62.605 36.747 32.416 1.00 28.45 33 LEU G C 1
ATOM 11691 O O . LEU G 1 33 ? 62.439 37.148 31.241 1.00 28.48 33 LEU G O 1
ATOM 11696 N N . SER G 1 34 ? 63.635 37.124 33.177 1.00 27.27 34 SER G N 1
ATOM 11697 C CA . SER G 1 34 ? 64.663 38.029 32.676 1.00 25.56 34 SER G CA 1
ATOM 11698 C C . SER G 1 34 ? 65.224 37.516 31.379 1.00 28.18 34 SER G C 1
ATOM 11699 O O . SER G 1 34 ? 65.472 38.285 30.422 1.00 29.80 34 SER G O 1
ATOM 11702 N N . LEU G 1 35 ? 65.439 36.202 31.333 1.00 26.46 35 LEU G N 1
ATOM 11703 C CA . LEU G 1 35 ? 66.059 35.600 30.175 1.00 25.90 35 LEU G CA 1
ATOM 11704 C C . LEU G 1 35 ? 65.169 35.801 28.983 1.00 25.16 35 LEU G C 1
ATOM 11705 O O . LEU G 1 35 ? 65.629 36.320 27.986 1.00 24.57 35 LEU G O 1
ATOM 11710 N N . LYS G 1 36 ? 63.892 35.415 29.115 1.00 23.85 36 LYS G N 1
ATOM 11711 C CA . LYS G 1 36 ? 62.925 35.551 28.054 1.00 24.28 36 LYS G CA 1
ATOM 11712 C C . LYS G 1 36 ? 62.853 37.004 27.639 1.00 24.76 36 LYS G C 1
ATOM 11713 O O . LYS G 1 36 ? 62.709 37.331 26.497 1.00 23.93 36 LYS G O 1
ATOM 11719 N N . ILE G 1 37 ? 62.973 37.901 28.595 1.00 26.82 37 ILE G N 1
ATOM 11720 C CA . ILE G 1 37 ? 62.991 39.308 28.279 1.00 27.13 37 ILE G CA 1
ATOM 11721 C C . ILE G 1 37 ? 64.120 39.712 27.322 1.00 27.50 37 ILE G C 1
ATOM 11722 O O . ILE G 1 37 ? 63.904 40.436 26.338 1.00 30.72 37 ILE G O 1
ATOM 11727 N N . ILE G 1 38 ? 65.330 39.282 27.597 1.00 26.05 38 ILE G N 1
ATOM 11728 C CA . ILE G 1 38 ? 66.478 39.744 26.808 1.00 23.94 38 ILE G CA 1
ATOM 11729 C C . ILE G 1 38 ? 66.411 39.114 25.432 1.00 24.25 38 ILE G C 1
ATOM 11730 O O . ILE G 1 38 ? 66.814 39.683 24.410 1.00 21.51 38 ILE G O 1
ATOM 11735 N N . GLN G 1 39 ? 65.920 37.879 25.400 1.00 25.48 39 GLN G N 1
ATOM 11736 C CA . GLN G 1 39 ? 65.687 37.258 24.103 1.00 23.56 39 GLN G CA 1
ATOM 11737 C C . GLN G 1 39 ? 64.623 38.068 23.361 1.00 19.85 39 GLN G C 1
ATOM 11738 O O . GLN G 1 39 ? 64.855 38.399 22.246 1.00 19.51 39 GLN G O 1
ATOM 11744 N N . THR G 1 40 ? 63.490 38.384 23.972 1.00 17.58 40 THR G N 1
ATOM 11745 C CA . THR G 1 40 ? 62.581 39.353 23.353 1.00 18.35 40 THR G CA 1
ATOM 11746 C C . THR G 1 40 ? 63.284 40.635 22.787 1.00 18.06 40 THR G C 1
ATOM 11747 O O . THR G 1 40 ? 63.172 40.961 21.607 1.00 16.32 40 THR G O 1
ATOM 11751 N N . LEU G 1 41 ? 64.029 41.334 23.612 1.00 18.24 41 LEU G N 1
ATOM 11752 C CA . LEU G 1 41 ? 64.956 42.381 23.123 1.00 19.02 41 LEU G CA 1
ATOM 11753 C C . LEU G 1 41 ? 65.763 42.021 21.888 1.00 18.52 41 LEU G C 1
ATOM 11754 O O . LEU G 1 41 ? 65.762 42.764 20.871 1.00 17.25 41 LEU G O 1
ATOM 11759 N N . VAL G 1 42 ? 66.487 40.913 21.930 1.00 19.36 42 VAL G N 1
ATOM 11760 C CA . VAL G 1 42 ? 67.325 40.609 20.751 1.00 20.81 42 VAL G CA 1
ATOM 11761 C C . VAL G 1 42 ? 66.464 40.346 19.511 1.00 22.13 42 VAL G C 1
ATOM 11762 O O . VAL G 1 42 ? 66.796 40.755 18.403 1.00 22.88 42 VAL G O 1
ATOM 11766 N N . ASP G 1 43 ? 65.393 39.592 19.705 1.00 23.34 43 ASP G N 1
ATOM 11767 C CA . ASP G 1 43 ? 64.596 39.088 18.613 1.00 25.73 43 ASP G CA 1
ATOM 11768 C C . ASP G 1 43 ? 63.884 40.190 17.915 1.00 26.98 43 ASP G C 1
ATOM 11769 O O . ASP G 1 43 ? 63.559 40.047 16.782 1.00 32.35 43 ASP G O 1
ATOM 11774 N N . ASN G 1 44 ? 63.604 41.296 18.571 1.00 29.44 44 ASN G N 1
ATOM 11775 C CA . ASN G 1 44 ? 62.888 42.395 17.911 1.00 29.12 44 ASN G CA 1
ATOM 11776 C C . ASN G 1 44 ? 63.826 43.589 17.588 1.00 29.39 44 ASN G C 1
ATOM 11777 O O . ASN G 1 44 ? 63.384 44.749 17.471 1.00 28.48 44 ASN G O 1
ATOM 11782 N N . GLY G 1 45 ? 65.122 43.272 17.445 1.00 26.05 45 GLY G N 1
ATOM 11783 C CA . GLY G 1 45 ? 66.064 44.122 16.739 1.00 23.67 45 GLY G CA 1
ATOM 11784 C C . GLY G 1 45 ? 67.079 44.897 17.549 1.00 23.17 45 GLY G C 1
ATOM 11785 O O . GLY G 1 45 ? 67.560 45.880 17.099 1.00 23.90 45 GLY G O 1
ATOM 11786 N N . ALA G 1 46 ? 67.398 44.465 18.749 1.00 22.05 46 ALA G N 1
ATOM 11787 C CA . ALA G 1 46 ? 68.422 45.054 19.510 1.00 19.61 46 ALA G CA 1
ATOM 11788 C C . ALA G 1 46 ? 69.697 44.874 18.747 1.00 20.36 46 ALA G C 1
ATOM 11789 O O . ALA G 1 46 ? 70.033 43.769 18.316 1.00 17.52 46 ALA G O 1
ATOM 11791 N N . ASP G 1 47 ? 70.427 45.979 18.607 1.00 22.07 47 ASP G N 1
ATOM 11792 C CA . ASP G 1 47 ? 71.749 45.972 17.975 1.00 20.62 47 ASP G CA 1
ATOM 11793 C C . ASP G 1 47 ? 72.841 45.673 18.967 1.00 19.37 47 ASP G C 1
ATOM 11794 O O . ASP G 1 47 ? 73.977 45.434 18.581 1.00 18.86 47 ASP G O 1
ATOM 11799 N N . ALA G 1 48 ? 72.507 45.744 20.255 1.00 19.75 48 ALA G N 1
ATOM 11800 C CA . ALA G 1 48 ? 73.459 45.423 21.359 1.00 20.12 48 ALA G CA 1
ATOM 11801 C C . ALA G 1 48 ? 72.700 45.450 22.662 1.00 19.96 48 ALA G C 1
ATOM 11802 O O . ALA G 1 48 ? 71.581 45.920 22.744 1.00 20.77 48 ALA G O 1
ATOM 11804 N N . LEU G 1 49 ? 73.332 44.998 23.709 1.00 20.05 49 LEU G N 1
ATOM 11805 C CA . LEU G 1 49 ? 72.619 44.700 24.877 1.00 20.05 49 LEU G CA 1
ATOM 11806 C C . LEU G 1 49 ? 73.378 45.288 26.059 1.00 22.78 49 LEU G C 1
ATOM 11807 O O . LEU G 1 49 ? 74.611 45.193 26.166 1.00 20.72 49 LEU G O 1
ATOM 11812 N N . GLU G 1 50 ? 72.623 45.963 26.930 1.00 26.81 50 GLU G N 1
ATOM 11813 C CA . GLU G 1 50 ? 73.203 46.616 28.083 1.00 27.16 50 GLU G CA 1
ATOM 11814 C C . GLU G 1 50 ? 72.649 45.933 29.300 1.00 25.25 50 GLU G C 1
ATOM 11815 O O . GLU G 1 50 ? 71.442 45.986 29.566 1.00 26.94 50 GLU G O 1
ATOM 11821 N N . LEU G 1 51 ? 73.479 45.231 30.030 1.00 22.11 51 LEU G N 1
ATOM 11822 C CA . LEU G 1 51 ? 72.942 44.594 31.188 1.00 23.75 51 LEU G CA 1
ATOM 11823 C C . LEU G 1 51 ? 73.545 45.046 32.509 1.00 24.98 51 LEU G C 1
ATOM 11824 O O . LEU G 1 51 ? 74.738 44.958 32.681 1.00 26.52 51 LEU G O 1
ATOM 11829 N N . GLY G 1 52 ? 72.704 45.513 33.435 1.00 24.78 52 GLY G N 1
ATOM 11830 C CA . GLY G 1 52 ? 73.077 45.588 34.843 1.00 24.54 52 GLY G CA 1
ATOM 11831 C C . GLY G 1 52 ? 73.042 44.270 35.621 1.00 26.60 52 GLY G C 1
ATOM 11832 O O . GLY G 1 52 ? 72.079 43.458 35.481 1.00 24.45 52 GLY G O 1
ATOM 11833 N N . PHE G 1 53 ? 74.101 44.049 36.428 1.00 25.14 53 PHE G N 1
ATOM 11834 C CA . PHE G 1 53 ? 73.987 43.170 37.605 1.00 22.99 53 PHE G CA 1
ATOM 11835 C C . PHE G 1 53 ? 73.287 43.915 38.746 1.00 23.08 53 PHE G C 1
ATOM 11836 O O . PHE G 1 53 ? 73.516 45.103 38.960 1.00 22.57 53 PHE G O 1
ATOM 11844 N N . PRO G 1 54 ? 72.461 43.194 39.520 1.00 23.94 54 PRO G N 1
ATOM 11845 C CA . PRO G 1 54 ? 71.620 43.791 40.558 1.00 25.96 54 PRO G CA 1
ATOM 11846 C C . PRO G 1 54 ? 72.382 44.220 41.799 1.00 27.52 54 PRO G C 1
ATOM 11847 O O . PRO G 1 54 ? 73.154 43.414 42.352 1.00 30.08 54 PRO G O 1
ATOM 11851 N N . PHE G 1 55 ? 72.114 45.432 42.267 1.00 25.72 55 PHE G N 1
ATOM 11852 C CA . PHE G 1 55 ? 72.847 45.997 43.357 1.00 25.55 55 PHE G CA 1
ATOM 11853 C C . PHE G 1 55 ? 71.851 46.793 44.183 1.00 27.09 55 PHE G C 1
ATOM 11854 O O . PHE G 1 55 ? 71.070 47.590 43.629 1.00 29.78 55 PHE G O 1
ATOM 11862 N N . SER G 1 56 ? 71.841 46.567 45.495 1.00 27.86 56 SER G N 1
ATOM 11863 C CA . SER G 1 56 ? 70.743 47.076 46.320 1.00 27.47 56 SER G CA 1
ATOM 11864 C C . SER G 1 56 ? 70.663 48.593 46.329 1.00 28.89 56 SER G C 1
ATOM 11865 O O . SER G 1 56 ? 69.570 49.139 46.388 1.00 32.18 56 SER G O 1
ATOM 11868 N N . ASP G 1 57 ? 71.815 49.267 46.295 1.00 27.48 57 ASP G N 1
ATOM 11869 C CA . ASP G 1 57 ? 71.851 50.696 46.447 1.00 26.87 57 ASP G CA 1
ATOM 11870 C C . ASP G 1 57 ? 72.649 51.353 45.307 1.00 27.78 57 ASP G C 1
ATOM 11871 O O . ASP G 1 57 ? 73.878 51.578 45.423 1.00 26.24 57 ASP G O 1
ATOM 11876 N N . PRO G 1 58 ? 71.955 51.629 44.185 1.00 24.43 58 PRO G N 1
ATOM 11877 C CA . PRO G 1 58 ? 72.601 52.236 43.025 1.00 24.52 58 PRO G CA 1
ATOM 11878 C C . PRO G 1 58 ? 72.550 53.762 42.976 1.00 26.64 58 PRO G C 1
ATOM 11879 O O . PRO G 1 58 ? 71.639 54.377 42.419 1.00 27.95 58 PRO G O 1
ATOM 11883 N N . LEU G 1 59 ? 73.577 54.352 43.547 1.00 29.00 59 LEU G N 1
ATOM 11884 C CA . LEU G 1 59 ? 73.664 55.773 43.766 1.00 28.72 59 LEU G CA 1
ATOM 11885 C C . LEU G 1 59 ? 73.521 56.656 42.567 1.00 27.70 59 LEU G C 1
ATOM 11886 O O . LEU G 1 59 ? 73.243 57.861 42.732 1.00 28.50 59 LEU G O 1
ATOM 11891 N N . ALA G 1 60 ? 73.741 56.101 41.389 1.00 25.05 60 ALA G N 1
ATOM 11892 C CA . ALA G 1 60 ? 73.643 56.873 40.186 1.00 26.31 60 ALA G CA 1
ATOM 11893 C C . ALA G 1 60 ? 72.386 56.570 39.396 1.00 27.46 60 ALA G C 1
ATOM 11894 O O . ALA G 1 60 ? 72.329 56.914 38.214 1.00 27.95 60 ALA G O 1
ATOM 11896 N N . ASP G 1 61 ? 71.411 55.895 40.008 1.00 26.86 61 ASP G N 1
ATOM 11897 C CA . ASP G 1 61 ? 70.219 55.512 39.310 1.00 26.64 61 ASP G CA 1
ATOM 11898 C C . ASP G 1 61 ? 68.954 56.163 39.908 1.00 26.24 61 ASP G C 1
ATOM 11899 O O . ASP G 1 61 ? 68.961 56.563 41.035 1.00 21.75 61 ASP G O 1
ATOM 11904 N N . GLY G 1 62 ? 67.910 56.341 39.086 1.00 25.66 62 GLY G N 1
ATOM 11905 C CA . GLY G 1 62 ? 66.686 56.971 39.550 1.00 25.29 62 GLY G CA 1
ATOM 11906 C C . GLY G 1 62 ? 65.747 55.906 40.048 1.00 26.40 62 GLY G C 1
ATOM 11907 O O . GLY G 1 62 ? 66.026 54.722 39.919 1.00 26.66 62 GLY G O 1
ATOM 11908 N N . PRO G 1 63 ? 64.594 56.304 40.570 1.00 25.45 63 PRO G N 1
ATOM 11909 C CA . PRO G 1 63 ? 63.659 55.387 41.140 1.00 25.54 63 PRO G CA 1
ATOM 11910 C C . PRO G 1 63 ? 63.223 54.198 40.279 1.00 24.99 63 PRO G C 1
ATOM 11911 O O . PRO G 1 63 ? 62.904 53.149 40.837 1.00 28.41 63 PRO G O 1
ATOM 11915 N N . VAL G 1 64 ? 63.231 54.324 38.966 1.00 22.72 64 VAL G N 1
ATOM 11916 C CA . VAL G 1 64 ? 62.785 53.242 38.105 1.00 21.04 64 VAL G CA 1
ATOM 11917 C C . VAL G 1 64 ? 63.854 52.145 38.055 1.00 22.36 64 VAL G C 1
ATOM 11918 O O . VAL G 1 64 ? 63.585 50.970 38.220 1.00 20.27 64 VAL G O 1
ATOM 11922 N N . ILE G 1 65 ? 65.091 52.537 37.814 1.00 23.31 65 ILE G N 1
ATOM 11923 C CA . ILE G 1 65 ? 66.151 51.574 37.806 1.00 24.60 65 ILE G CA 1
ATOM 11924 C C . ILE G 1 65 ? 66.479 51.016 39.223 1.00 24.96 65 ILE G C 1
ATOM 11925 O O . ILE G 1 65 ? 66.798 49.847 39.328 1.00 23.58 65 ILE G O 1
ATOM 11930 N N . GLN G 1 66 ? 66.401 51.828 40.280 1.00 25.87 66 GLN G N 1
ATOM 11931 C CA . GLN G 1 66 ? 66.426 51.311 41.673 1.00 27.05 66 GLN G CA 1
ATOM 11932 C C . GLN G 1 66 ? 65.464 50.130 41.870 1.00 27.52 66 GLN G C 1
ATOM 11933 O O . GLN G 1 66 ? 65.859 49.052 42.282 1.00 26.13 66 GLN G O 1
ATOM 11939 N N . GLY G 1 67 ? 64.197 50.365 41.569 1.00 29.89 67 GLY G N 1
ATOM 11940 C CA . GLY G 1 67 ? 63.157 49.348 41.741 1.00 29.09 67 GLY G CA 1
ATOM 11941 C C . GLY G 1 67 ? 63.480 48.117 40.929 1.00 27.27 67 GLY G C 1
ATOM 11942 O O . GLY G 1 67 ? 63.060 47.030 41.280 1.00 30.81 67 GLY G O 1
ATOM 11943 N N . ALA G 1 68 ? 64.232 48.288 39.862 1.00 24.18 68 ALA G N 1
ATOM 11944 C CA . ALA G 1 68 ? 64.622 47.193 39.021 1.00 25.19 68 ALA G CA 1
ATOM 11945 C C . ALA G 1 68 ? 65.618 46.319 39.744 1.00 25.43 68 ALA G C 1
ATOM 11946 O O . ALA G 1 68 ? 65.478 45.105 39.764 1.00 25.59 68 ALA G O 1
ATOM 11948 N N . ASN G 1 69 ? 66.646 46.952 40.291 1.00 23.46 69 ASN G N 1
ATOM 11949 C CA . ASN G 1 69 ? 67.582 46.291 41.117 1.00 23.38 69 ASN G CA 1
ATOM 11950 C C . ASN G 1 69 ? 66.902 45.565 42.271 1.00 25.34 69 ASN G C 1
ATOM 11951 O O . ASN G 1 69 ? 67.111 44.375 42.457 1.00 27.10 69 ASN G O 1
ATOM 11956 N N . LEU G 1 70 ? 66.086 46.285 43.019 1.00 25.71 70 LEU G N 1
ATOM 11957 C CA . LEU G 1 70 ? 65.339 45.741 44.133 1.00 28.87 70 LEU G CA 1
ATOM 11958 C C . LEU G 1 70 ? 64.448 44.520 43.793 1.00 27.39 70 LEU G C 1
ATOM 11959 O O . LEU G 1 70 ? 64.440 43.545 44.559 1.00 23.50 70 LEU G O 1
ATOM 11964 N N . ARG G 1 71 ? 63.761 44.520 42.650 1.00 27.43 71 ARG G N 1
ATOM 11965 C CA . ARG G 1 71 ? 62.965 43.317 42.253 1.00 26.13 71 ARG G CA 1
ATOM 11966 C C . ARG G 1 71 ? 63.832 42.117 42.019 1.00 27.38 71 ARG G C 1
ATOM 11967 O O . ARG G 1 71 ? 63.474 40.990 42.394 1.00 30.62 71 ARG G O 1
ATOM 11975 N N . SER G 1 72 ? 64.968 42.358 41.372 1.00 25.75 72 SER G N 1
ATOM 11976 C CA . SER G 1 72 ? 65.868 41.310 40.978 1.00 27.68 72 SER G CA 1
ATOM 11977 C C . SER G 1 72 ? 66.524 40.648 42.188 1.00 29.55 72 SER G C 1
ATOM 11978 O O . SER G 1 72 ? 66.724 39.448 42.170 1.00 30.73 72 SER G O 1
ATOM 11981 N N . LEU G 1 73 ? 66.911 41.435 43.198 1.00 30.29 73 LEU G N 1
ATOM 11982 C CA . LEU G 1 73 ? 67.514 40.912 44.434 1.00 26.60 73 LEU G CA 1
ATOM 11983 C C . LEU G 1 73 ? 66.466 40.108 45.169 1.00 26.13 73 LEU G C 1
ATOM 11984 O O . LEU G 1 73 ? 66.733 39.058 45.632 1.00 27.07 73 LEU G O 1
ATOM 11989 N N . ALA G 1 74 ? 65.233 40.568 45.170 1.00 28.44 74 ALA G N 1
ATOM 11990 C CA . ALA G 1 74 ? 64.128 39.859 45.855 1.00 30.67 74 ALA G CA 1
ATOM 11991 C C . ALA G 1 74 ? 63.617 38.603 45.111 1.00 30.80 74 ALA G C 1
ATOM 11992 O O . ALA G 1 74 ? 62.938 37.762 45.723 1.00 29.95 74 ALA G O 1
ATOM 11994 N N . ALA G 1 75 ? 63.978 38.438 43.835 1.00 30.41 75 ALA G N 1
ATOM 11995 C CA . ALA G 1 75 ? 63.728 37.167 43.176 1.00 29.77 75 ALA G CA 1
ATOM 11996 C C . ALA G 1 75 ? 64.830 36.158 43.492 1.00 29.20 75 ALA G C 1
ATOM 11997 O O . ALA G 1 75 ? 64.806 34.977 43.047 1.00 30.18 75 ALA G O 1
ATOM 11999 N N . GLY G 1 76 ? 65.796 36.617 44.276 1.00 27.08 76 GLY G N 1
ATOM 12000 C CA . GLY G 1 76 ? 66.915 35.778 44.627 1.00 26.97 76 GLY G CA 1
ATOM 12001 C C . GLY G 1 76 ? 67.979 35.677 43.574 1.00 25.28 76 GLY G C 1
ATOM 12002 O O . GLY G 1 76 ? 68.753 34.732 43.606 1.00 27.31 76 GLY G O 1
ATOM 12003 N N . THR G 1 77 ? 68.059 36.648 42.673 1.00 23.99 77 THR G N 1
ATOM 12004 C CA . THR G 1 77 ? 69.072 36.618 41.641 1.00 24.32 77 THR G CA 1
ATOM 12005 C C . THR G 1 77 ? 70.468 36.752 42.216 1.00 26.15 77 THR G C 1
ATOM 12006 O O . THR G 1 77 ? 70.721 37.601 43.053 1.00 27.81 77 THR G O 1
ATOM 12010 N N . THR G 1 78 ? 71.371 35.900 41.752 1.00 28.68 78 THR G N 1
ATOM 12011 C CA . THR G 1 78 ? 72.765 35.901 42.213 1.00 28.67 78 THR G CA 1
ATOM 12012 C C . THR G 1 78 ? 73.724 36.274 41.103 1.00 28.64 78 THR G C 1
ATOM 12013 O O . THR G 1 78 ? 73.415 36.173 39.945 1.00 28.15 78 THR G O 1
ATOM 12017 N N . SER G 1 79 ? 74.909 36.720 41.472 1.00 29.77 79 SER G N 1
ATOM 12018 C CA . SER G 1 79 ? 76.006 36.836 40.535 1.00 27.76 79 SER G CA 1
ATOM 12019 C C . SER G 1 79 ? 76.074 35.647 39.571 1.00 25.86 79 SER G C 1
ATOM 12020 O O . SER G 1 79 ? 76.291 35.803 38.414 1.00 23.56 79 SER G O 1
ATOM 12023 N N . SER G 1 80 ? 75.929 34.439 40.080 1.00 27.82 80 SER G N 1
ATOM 12024 C CA . SER G 1 80 ? 76.181 33.267 39.253 1.00 27.99 80 SER G CA 1
ATOM 12025 C C . SER G 1 80 ? 75.022 33.024 38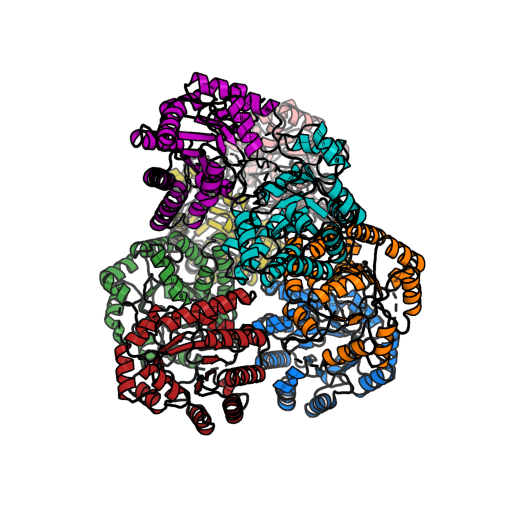.310 1.00 23.39 80 SER G C 1
ATOM 12026 O O . SER G 1 80 ? 75.239 32.529 37.201 1.00 22.70 80 SER G O 1
ATOM 12029 N N . ASP G 1 81 ? 73.814 33.376 38.730 1.00 23.78 81 ASP G N 1
ATOM 12030 C CA . ASP G 1 81 ? 72.645 33.340 37.832 1.00 24.31 81 ASP G CA 1
ATOM 12031 C C . ASP G 1 81 ? 72.841 34.295 36.683 1.00 23.08 81 ASP G C 1
ATOM 12032 O O . ASP G 1 81 ? 72.419 34.015 35.539 1.00 25.23 81 ASP G O 1
ATOM 12037 N N . CYS G 1 82 ? 73.467 35.428 36.957 1.00 21.27 82 CYS G N 1
ATOM 12038 C CA . CYS G 1 82 ? 73.639 36.430 35.932 1.00 21.26 82 CYS G CA 1
ATOM 12039 C C . CYS G 1 82 ? 74.561 35.950 34.869 1.00 22.47 82 CYS G C 1
ATOM 12040 O O . CYS G 1 82 ? 74.259 36.112 33.675 1.00 24.18 82 CYS G O 1
ATOM 12043 N N . PHE G 1 83 ? 75.722 35.437 35.285 1.00 23.01 83 PHE G N 1
ATOM 12044 C CA . PHE G 1 83 ? 76.650 34.793 34.351 1.00 22.91 83 PHE G CA 1
ATOM 12045 C C . PHE G 1 83 ? 76.009 33.683 33.547 1.00 22.89 83 PHE G C 1
ATOM 12046 O O . PHE G 1 83 ? 76.220 33.592 32.375 1.00 24.79 83 PHE G O 1
ATOM 12054 N N . ASP G 1 84 ? 75.177 32.873 34.139 1.00 24.03 84 ASP G N 1
ATOM 12055 C CA . ASP G 1 84 ? 74.509 31.845 33.367 1.00 25.58 84 ASP G CA 1
ATOM 12056 C C . ASP G 1 84 ? 73.678 32.430 32.250 1.00 24.62 84 ASP G C 1
ATOM 12057 O O . ASP G 1 84 ? 73.697 31.913 31.108 1.00 26.92 84 ASP G O 1
ATOM 12062 N N . ILE G 1 85 ? 72.886 33.451 32.573 1.00 21.86 85 ILE G N 1
ATOM 12063 C CA . ILE G 1 85 ? 72.038 34.044 31.572 1.00 20.30 85 ILE G CA 1
ATOM 12064 C C . ILE G 1 85 ? 72.870 34.531 30.427 1.00 20.15 85 ILE G C 1
ATOM 12065 O O . ILE G 1 85 ? 72.710 34.078 29.287 1.00 20.66 85 ILE G O 1
ATOM 12070 N N . ILE G 1 86 ? 73.810 35.416 30.732 1.00 21.11 86 ILE G N 1
ATOM 12071 C CA . ILE G 1 86 ? 74.720 35.886 29.727 1.00 21.21 86 ILE G CA 1
ATOM 12072 C C . ILE G 1 86 ? 75.370 34.726 28.949 1.00 23.71 86 ILE G C 1
ATOM 12073 O O . ILE G 1 86 ? 75.559 34.841 27.735 1.00 24.76 86 ILE G O 1
ATOM 12078 N N . THR G 1 87 ? 75.763 33.624 29.601 1.00 24.37 87 THR G N 1
ATOM 12079 C CA . THR G 1 87 ? 76.379 32.587 28.788 1.00 26.12 87 THR G CA 1
ATOM 12080 C C . THR G 1 87 ? 75.358 31.881 27.884 1.00 24.39 87 THR G C 1
ATOM 12081 O O . THR G 1 87 ? 75.664 31.587 26.765 1.00 23.02 87 THR G O 1
ATOM 12085 N N . LYS G 1 88 ? 74.130 31.718 28.320 1.00 26.68 88 LYS G N 1
ATOM 12086 C CA . LYS G 1 88 ? 73.071 31.228 27.402 1.00 30.32 88 LYS G CA 1
ATOM 12087 C C . LYS G 1 88 ? 72.705 32.209 26.294 1.00 28.06 88 LYS G C 1
ATOM 12088 O O . LYS G 1 88 ? 72.426 31.780 25.137 1.00 28.87 88 LYS G O 1
ATOM 12094 N N . VAL G 1 89 ? 72.625 33.507 26.635 1.00 22.44 89 VAL G N 1
ATOM 12095 C CA . VAL G 1 89 ? 72.380 34.524 25.583 1.00 19.17 89 VAL G CA 1
ATOM 12096 C C . VAL G 1 89 ? 73.564 34.557 24.560 1.00 19.31 89 VAL G C 1
ATOM 12097 O O . VAL G 1 89 ? 73.345 34.641 23.350 1.00 19.05 89 VAL G O 1
ATOM 12101 N N . ARG G 1 90 ? 74.798 34.402 24.993 1.00 18.98 90 ARG G N 1
ATOM 12102 C CA . ARG G 1 90 ? 75.909 34.390 24.011 1.00 22.07 90 ARG G CA 1
ATOM 12103 C C . ARG G 1 90 ? 75.881 33.157 23.071 1.00 23.25 90 ARG G C 1
ATOM 12104 O O . ARG G 1 90 ? 76.110 33.307 21.847 1.00 23.14 90 ARG G O 1
ATOM 12112 N N . ALA G 1 91 ? 75.653 31.970 23.672 1.00 22.31 91 ALA G N 1
ATOM 12113 C CA . ALA G 1 91 ? 75.465 30.706 22.951 1.00 22.80 91 ALA G CA 1
ATOM 12114 C C . ALA G 1 91 ? 74.498 30.857 21.808 1.00 23.08 91 ALA G C 1
ATOM 12115 O O . ALA G 1 91 ? 74.721 30.335 20.707 1.00 23.50 91 ALA G O 1
ATOM 12117 N N . GLN G 1 92 ? 73.413 31.566 22.108 1.00 24.12 92 GLN G N 1
ATOM 12118 C CA . GLN G 1 92 ? 72.286 31.789 21.181 1.00 25.32 92 GLN G CA 1
ATOM 12119 C C . GLN G 1 92 ? 72.517 32.877 20.170 1.00 25.93 92 GLN G C 1
ATOM 12120 O O . GLN G 1 92 ? 72.009 32.850 19.061 1.00 27.86 92 GLN G O 1
ATOM 12126 N N . HIS G 1 93 ? 73.260 33.879 20.592 1.00 27.34 93 HIS G N 1
ATOM 12127 C CA . HIS G 1 93 ? 73.603 34.992 19.746 1.00 25.84 93 HIS G CA 1
ATOM 12128 C C . HIS G 1 93 ? 75.102 35.285 19.816 1.00 23.71 93 HIS G C 1
ATOM 12129 O O . HIS G 1 93 ? 75.514 36.164 20.579 1.00 26.11 93 HIS G O 1
ATOM 12136 N N . PRO G 1 94 ? 75.909 34.614 19.010 1.00 22.43 94 PRO G N 1
ATOM 12137 C CA . PRO G 1 94 ? 77.384 34.759 19.102 1.00 23.74 94 PRO G CA 1
ATOM 12138 C C . PRO G 1 94 ? 77.970 36.092 18.708 1.00 25.49 94 PRO G C 1
ATOM 12139 O O . PRO G 1 94 ? 79.148 36.308 18.924 1.00 29.61 94 PRO G O 1
ATOM 12143 N N . ASP G 1 95 ? 77.178 36.980 18.128 1.00 26.40 95 ASP G N 1
ATOM 12144 C CA . ASP G 1 95 ? 77.733 38.207 17.490 1.00 26.64 95 ASP G CA 1
ATOM 12145 C C . ASP G 1 95 ? 77.130 39.513 18.015 1.00 27.76 95 ASP G C 1
ATOM 12146 O O . ASP G 1 95 ? 77.657 40.577 17.761 1.00 26.04 95 ASP G O 1
ATOM 12151 N N . MET G 1 96 ? 76.059 39.371 18.804 1.00 27.08 96 MET G N 1
ATOM 12152 C CA . MET G 1 96 ? 75.366 40.454 19.455 1.00 26.76 96 MET G CA 1
ATOM 12153 C C . MET G 1 96 ? 76.331 41.108 20.393 1.00 23.38 96 MET G C 1
ATOM 12154 O O . MET G 1 96 ? 76.817 40.435 21.219 1.00 26.17 96 MET G O 1
ATOM 12159 N N . PRO G 1 97 ? 76.603 42.430 20.289 1.00 21.42 97 PRO G N 1
ATOM 12160 C CA . PRO G 1 97 ? 77.443 42.934 21.370 1.00 19.37 97 PRO G CA 1
ATOM 12161 C C . PRO G 1 97 ? 76.798 42.977 22.746 1.00 19.64 97 PRO G C 1
ATOM 12162 O O . PRO G 1 97 ? 75.680 43.431 22.910 1.00 20.53 97 PRO G O 1
ATOM 12166 N N . ILE G 1 98 ? 77.499 42.442 23.733 1.00 20.19 98 ILE G N 1
ATOM 12167 C CA . ILE G 1 98 ? 76.953 42.374 25.085 1.00 20.73 98 ILE G CA 1
ATOM 12168 C C . ILE G 1 98 ? 77.783 43.172 26.081 1.00 21.35 98 ILE G C 1
ATOM 12169 O O . ILE G 1 98 ? 78.902 42.769 26.401 1.00 20.17 98 ILE G O 1
ATOM 12174 N N . GLY G 1 99 ? 77.195 44.238 26.628 1.00 21.81 99 GLY G N 1
ATOM 12175 C CA . GLY G 1 99 ? 77.938 45.171 27.481 1.00 22.27 99 GLY G CA 1
ATOM 12176 C C . GLY G 1 99 ? 77.388 45.116 28.869 1.00 22.02 99 GLY G C 1
ATOM 12177 O O . GLY G 1 99 ? 76.246 44.856 29.033 1.00 22.84 99 GLY G O 1
ATOM 12178 N N . LEU G 1 100 ? 78.214 45.307 29.879 1.00 24.89 100 LEU G N 1
ATOM 12179 C CA . LEU G 1 100 ? 77.699 45.387 31.264 1.00 26.64 100 LEU G CA 1
ATOM 12180 C C . LEU G 1 100 ? 77.757 46.837 31.851 1.00 26.76 100 LEU G C 1
ATOM 12181 O O . LEU G 1 100 ? 78.625 47.618 31.551 1.00 25.50 100 LEU G O 1
ATOM 12186 N N . LEU G 1 101 ? 76.736 47.161 32.631 1.00 26.48 101 LEU G N 1
ATOM 12187 C CA . LEU G 1 101 ? 76.674 48.351 33.398 1.00 26.40 101 LEU G CA 1
ATOM 12188 C C . LEU G 1 101 ? 76.698 47.911 34.861 1.00 27.80 101 LEU G C 1
ATOM 12189 O O . LEU G 1 101 ? 75.740 47.315 35.347 1.00 31.16 101 LEU G O 1
ATOM 12194 N N . LEU G 1 102 ? 77.781 48.233 35.573 1.00 26.67 102 LEU G N 1
ATOM 12195 C CA . LEU G 1 102 ? 77.985 47.783 36.952 1.00 25.87 102 LEU G CA 1
ATOM 12196 C C . LEU G 1 102 ? 78.402 48.910 37.877 1.00 24.62 102 LEU G C 1
ATOM 12197 O O . LEU G 1 102 ? 78.830 49.959 37.431 1.00 25.55 102 LEU G O 1
ATOM 12202 N N . TYR G 1 103 ? 78.245 48.662 39.163 1.00 24.10 103 TYR G N 1
ATOM 12203 C CA . TYR G 1 103 ? 78.814 49.461 40.248 1.00 23.94 103 TYR G CA 1
ATOM 12204 C C . TYR G 1 103 ? 80.064 48.773 40.788 1.00 26.73 103 TYR G C 1
ATOM 12205 O O . TYR G 1 103 ? 80.208 47.518 40.823 1.00 23.21 103 TYR G O 1
ATOM 12214 N N . ALA G 1 104 ? 80.979 49.622 41.230 1.00 29.78 104 ALA G N 1
ATOM 12215 C CA . ALA G 1 104 ? 82.335 49.211 41.550 1.00 28.80 104 ALA G CA 1
ATOM 12216 C C . ALA G 1 104 ? 82.377 48.178 42.665 1.00 27.90 104 ALA G C 1
ATOM 12217 O O . ALA G 1 104 ? 83.125 47.202 42.603 1.00 29.53 104 ALA G O 1
ATOM 12219 N N . ASN G 1 105 ? 81.539 48.383 43.665 1.00 30.22 105 ASN G N 1
ATOM 12220 C CA . ASN G 1 105 ? 81.449 47.493 44.859 1.00 32.44 105 ASN G CA 1
ATOM 12221 C C . ASN G 1 105 ? 80.942 46.124 44.441 1.00 31.84 105 ASN G C 1
ATOM 12222 O O . ASN G 1 105 ? 81.281 45.092 44.972 1.00 33.26 105 ASN G O 1
ATOM 12227 N N . LEU G 1 106 ? 80.105 46.106 43.451 1.00 34.50 106 LEU G N 1
ATOM 12228 C CA . LEU G 1 106 ? 79.662 44.824 42.957 1.00 38.20 106 LEU G CA 1
ATOM 12229 C C . LEU G 1 106 ? 80.893 44.050 42.431 1.00 34.64 106 LEU G C 1
ATOM 12230 O O . LEU G 1 106 ? 80.988 42.865 42.609 1.00 33.97 106 LEU G O 1
ATOM 12235 N N . VAL G 1 107 ? 81.857 44.758 41.860 1.00 33.36 107 VAL G N 1
ATOM 12236 C CA . VAL G 1 107 ? 83.004 44.156 41.222 1.00 34.44 107 VAL G CA 1
ATOM 12237 C C . VAL G 1 107 ? 84.171 43.863 42.164 1.00 38.44 107 VAL G C 1
ATOM 12238 O O . VAL G 1 107 ? 84.842 42.846 42.007 1.00 37.06 107 VAL G O 1
ATOM 12242 N N . PHE G 1 108 ? 84.466 44.783 43.079 1.00 43.83 108 PHE G N 1
ATOM 12243 C CA . PHE G 1 108 ? 85.409 44.522 44.187 1.00 43.41 108 PHE G CA 1
ATOM 12244 C C . PHE G 1 108 ? 84.957 43.316 45.007 1.00 40.87 108 PHE G C 1
ATOM 12245 O O . PHE G 1 108 ? 85.773 42.511 45.404 1.00 39.84 108 PHE G O 1
ATOM 12253 N N . ALA G 1 109 ? 83.656 43.220 45.279 1.00 40.91 109 ALA G N 1
ATOM 12254 C CA . ALA G 1 109 ? 83.115 42.166 46.157 1.00 43.62 109 ALA G CA 1
ATOM 12255 C C . ALA G 1 109 ? 83.583 40.788 45.707 1.00 43.75 109 ALA G C 1
ATOM 12256 O O . ALA G 1 109 ? 84.124 40.021 46.478 1.00 40.32 109 ALA G O 1
ATOM 12258 N N . ASN G 1 110 ? 83.361 40.524 44.425 1.00 49.27 110 ASN G N 1
ATOM 12259 C CA . ASN G 1 110 ? 83.791 39.314 43.732 1.00 52.29 110 ASN G CA 1
ATOM 12260 C C . ASN G 1 110 ? 85.338 39.084 43.725 1.00 49.09 110 ASN G C 1
ATOM 12261 O O . ASN G 1 110 ? 85.811 37.936 43.628 1.00 42.87 110 ASN G O 1
ATOM 12266 N N . GLY G 1 111 ? 86.101 40.189 43.820 1.00 45.72 111 GLY G N 1
ATOM 12267 C CA . GLY G 1 111 ? 87.489 40.276 43.290 1.00 40.78 111 GLY G CA 1
ATOM 12268 C C . GLY G 1 111 ? 87.514 40.702 41.809 1.00 37.88 111 GLY G C 1
ATOM 12269 O O . GLY G 1 111 ? 86.778 40.163 40.982 1.00 39.72 111 GLY G O 1
ATOM 12270 N N . ILE G 1 112 ? 88.322 41.684 41.464 1.00 37.32 112 ILE G N 1
ATOM 12271 C CA . ILE G 1 112 ? 88.337 42.234 40.098 1.00 40.09 112 ILE G CA 1
ATOM 12272 C C . ILE G 1 112 ? 88.705 41.141 39.063 1.00 38.38 112 ILE G C 1
ATOM 12273 O O . ILE G 1 112 ? 87.861 40.618 38.315 1.00 35.16 112 ILE G O 1
ATOM 12278 N N . ASP G 1 113 ? 89.957 40.730 39.059 1.00 38.76 113 ASP G N 1
ATOM 12279 C CA . ASP G 1 113 ? 90.404 39.721 38.110 1.00 39.22 113 ASP G CA 1
ATOM 12280 C C . ASP G 1 113 ? 89.450 38.526 37.982 1.00 37.90 113 ASP G C 1
ATOM 12281 O O . ASP G 1 113 ? 89.294 37.957 36.892 1.00 40.54 113 ASP G O 1
ATOM 12286 N N . GLU G 1 114 ? 88.800 38.136 39.058 1.00 33.68 114 GLU G N 1
ATOM 12287 C CA . GLU G 1 114 ? 87.900 37.018 38.985 1.00 33.57 114 GLU G CA 1
ATOM 12288 C C . GLU G 1 114 ? 86.564 37.422 38.289 1.00 33.34 114 GLU G C 1
ATOM 12289 O O . GLU G 1 114 ? 86.071 36.686 37.423 1.00 34.53 114 GLU G O 1
ATOM 12295 N N . PHE G 1 115 ? 85.968 38.561 38.626 1.00 30.01 115 PHE G N 1
ATOM 12296 C CA . PHE G 1 115 ? 84.765 39.010 37.900 1.00 26.99 115 PHE G CA 1
ATOM 12297 C C . PHE G 1 115 ? 85.023 39.140 36.400 1.00 24.82 115 PHE G C 1
ATOM 12298 O O . PHE G 1 115 ? 84.289 38.657 35.544 1.00 24.63 115 PHE G O 1
ATOM 12306 N N . TYR G 1 116 ? 86.080 39.830 36.087 1.00 25.67 116 TYR G N 1
ATOM 12307 C CA . TYR G 1 116 ? 86.468 40.003 34.716 1.00 25.90 116 TYR G CA 1
ATOM 12308 C C . TYR G 1 116 ? 86.742 38.650 34.008 1.00 25.94 116 TYR G C 1
ATOM 12309 O O . TYR G 1 116 ? 86.353 38.478 32.866 1.00 26.41 116 TYR G O 1
ATOM 12318 N N . THR G 1 117 ? 87.355 37.684 34.701 1.00 26.93 117 THR G N 1
ATOM 12319 C CA . THR G 1 117 ? 87.527 36.302 34.179 1.00 28.43 117 THR G CA 1
ATOM 12320 C C . THR G 1 117 ? 86.175 35.615 33.882 1.00 27.48 117 THR G C 1
ATOM 12321 O O . THR G 1 117 ? 85.963 35.071 32.823 1.00 25.63 117 THR G O 1
ATOM 12325 N N . LYS G 1 118 ? 85.304 35.623 34.880 1.00 30.21 118 LYS G N 1
ATOM 12326 C CA . LYS G 1 118 ? 83.922 35.162 34.751 1.00 29.00 118 LYS G CA 1
ATOM 12327 C C . LYS G 1 118 ? 83.236 35.889 33.615 1.00 27.38 118 LYS G C 1
ATOM 12328 O O . LYS G 1 118 ? 82.564 35.246 32.815 1.00 29.35 118 LYS G O 1
ATOM 12334 N N . ALA G 1 119 ? 83.406 37.194 33.462 1.00 25.63 119 ALA G N 1
ATOM 12335 C CA . ALA G 1 119 ? 82.703 37.833 32.323 1.00 25.03 119 ALA G CA 1
ATOM 12336 C C . ALA G 1 119 ? 83.228 37.465 30.932 1.00 24.76 119 ALA G C 1
ATOM 12337 O O . ALA G 1 119 ? 82.415 37.304 30.032 1.00 23.59 119 ALA G O 1
ATOM 12339 N N . GLN G 1 120 ? 84.551 37.316 30.752 1.00 24.01 120 GLN G N 1
ATOM 12340 C CA . GLN G 1 120 ? 85.096 36.817 29.465 1.00 25.36 120 GLN G CA 1
ATOM 12341 C C . GLN G 1 120 ? 84.628 35.428 29.167 1.00 23.27 120 GLN G C 1
ATOM 12342 O O . GLN G 1 120 ? 84.220 35.189 28.070 1.00 28.10 120 GLN G O 1
ATOM 12348 N N . ALA G 1 121 ? 84.568 34.524 30.111 1.00 21.41 121 ALA G N 1
ATOM 12349 C CA . ALA G 1 121 ? 84.051 33.200 29.758 1.00 25.31 121 ALA G CA 1
ATOM 12350 C C . ALA G 1 121 ? 82.544 33.172 29.428 1.00 22.60 121 ALA G C 1
ATOM 12351 O O . ALA G 1 121 ? 82.080 32.370 28.673 1.00 21.01 121 ALA G O 1
ATOM 12353 N N . ALA G 1 122 ? 81.792 34.056 30.034 1.00 24.03 122 ALA G N 1
ATOM 12354 C CA . ALA G 1 122 ? 80.386 34.233 29.700 1.00 23.77 122 ALA G CA 1
ATOM 12355 C C . ALA G 1 122 ? 80.123 34.881 28.309 1.00 23.36 122 ALA G C 1
ATOM 12356 O O . ALA G 1 122 ? 79.043 34.689 27.748 1.00 24.47 122 ALA G O 1
ATOM 12358 N N . GLY G 1 123 ? 81.102 35.617 27.780 1.00 21.38 123 GLY G N 1
ATOM 12359 C CA . GLY G 1 123 ? 81.020 36.224 26.503 1.00 20.73 123 GLY G CA 1
ATOM 12360 C C . GLY G 1 123 ? 80.719 37.725 26.520 1.00 23.07 123 GLY G C 1
ATOM 12361 O O . GLY G 1 123 ? 80.294 38.295 25.481 1.00 23.11 123 GLY G O 1
ATOM 12362 N N . VAL G 1 124 ? 80.962 38.408 27.639 1.00 22.69 124 VAL G N 1
ATOM 12363 C CA . VAL G 1 124 ? 80.698 39.805 27.621 1.00 23.32 124 VAL G CA 1
ATOM 12364 C C . VAL G 1 124 ? 81.771 40.473 26.831 1.00 21.70 124 VAL G C 1
ATOM 12365 O O . VAL G 1 124 ? 82.873 39.969 26.784 1.00 20.56 124 VAL G O 1
ATOM 12369 N N . ASP G 1 125 ? 81.394 41.595 26.223 1.00 20.63 125 ASP G N 1
ATOM 12370 C CA . ASP G 1 125 ? 82.224 42.361 25.319 1.00 20.07 125 ASP G CA 1
ATOM 12371 C C . ASP G 1 125 ? 82.760 43.645 25.951 1.00 19.14 125 ASP G C 1
ATOM 12372 O O . ASP G 1 125 ? 83.848 44.087 25.664 1.00 17.32 125 ASP G O 1
ATOM 12377 N N . SER G 1 126 ? 81.945 44.282 26.787 1.00 19.71 126 SER G N 1
ATOM 12378 C CA . SER G 1 126 ? 82.371 45.500 27.476 1.00 18.29 126 SER G CA 1
ATOM 12379 C C . SER G 1 126 ? 81.781 45.617 28.842 1.00 17.08 126 SER G C 1
ATOM 12380 O O . SER G 1 126 ? 80.795 44.992 29.136 1.00 18.03 126 SER G O 1
ATOM 12383 N N . VAL G 1 127 ? 82.398 46.460 29.659 1.00 17.59 127 VAL G N 1
ATOM 12384 C CA . VAL G 1 127 ? 81.982 46.790 31.042 1.00 17.05 127 VAL G CA 1
ATOM 12385 C C . VAL G 1 127 ? 82.061 48.327 31.346 1.00 17.22 127 VAL G C 1
ATOM 12386 O O . VAL G 1 127 ? 83.120 48.965 31.186 1.00 17.57 127 VAL G O 1
ATOM 12390 N N . LEU G 1 128 ? 80.962 48.914 31.799 1.00 18.08 128 LEU G N 1
ATOM 12391 C CA . LEU G 1 128 ? 80.910 50.334 32.185 1.00 19.31 128 LEU G CA 1
ATOM 12392 C C . LEU G 1 128 ? 80.720 50.315 33.668 1.00 19.75 128 LEU G C 1
ATOM 12393 O O . LEU G 1 128 ? 79.774 49.700 34.146 1.00 19.78 128 LEU G O 1
ATOM 12398 N N . ILE G 1 129 ? 81.716 50.831 34.386 1.00 22.22 129 ILE G N 1
ATOM 12399 C CA . ILE G 1 129 ? 81.612 51.056 35.824 1.00 24.74 129 ILE G CA 1
ATOM 12400 C C . ILE G 1 129 ? 81.045 52.442 36.060 1.00 25.47 129 ILE G C 1
ATOM 12401 O O . ILE G 1 129 ? 81.699 53.469 35.922 1.00 26.49 129 ILE G O 1
ATOM 12406 N N . ALA G 1 130 ? 79.801 52.458 36.442 1.00 28.46 130 ALA G N 1
ATOM 12407 C CA . ALA G 1 130 ? 78.971 53.617 36.204 1.00 29.29 130 ALA G CA 1
ATOM 12408 C C . ALA G 1 130 ? 79.224 54.664 37.221 1.00 29.65 130 ALA G C 1
ATOM 12409 O O . ALA G 1 130 ? 79.035 55.836 36.946 1.00 31.44 130 ALA G O 1
ATOM 12411 N N . ASP G 1 131 ? 79.654 54.224 38.399 1.00 29.94 131 ASP G N 1
ATOM 12412 C CA . ASP G 1 131 ? 79.878 55.105 39.527 1.00 31.51 131 ASP G CA 1
ATOM 12413 C C . ASP G 1 131 ? 81.319 55.723 39.615 1.00 32.21 131 ASP G C 1
ATOM 12414 O O . ASP G 1 131 ? 81.611 56.513 40.502 1.00 31.09 131 ASP G O 1
ATOM 12419 N N . VAL G 1 132 ? 82.204 55.411 38.701 1.00 31.90 132 VAL G N 1
ATOM 12420 C CA . VAL G 1 132 ? 83.609 55.827 38.908 1.00 33.66 132 VAL G CA 1
ATOM 12421 C C . VAL G 1 132 ? 83.968 56.696 37.742 1.00 31.45 132 VAL G C 1
ATOM 12422 O O . VAL G 1 132 ? 83.656 56.357 36.631 1.00 35.27 132 VAL G O 1
ATOM 12426 N N . PRO G 1 133 ? 84.539 57.864 37.991 1.00 33.09 133 PRO G N 1
ATOM 12427 C CA . PRO G 1 133 ? 84.891 58.718 36.857 1.00 32.68 133 PRO G CA 1
ATOM 12428 C C . PRO G 1 133 ? 86.121 58.205 36.171 1.00 35.45 133 PRO G C 1
ATOM 12429 O O . PRO G 1 133 ? 86.958 57.502 36.786 1.00 31.28 133 PRO G O 1
ATOM 12433 N N . VAL G 1 134 ? 86.244 58.565 34.904 1.00 37.34 134 VAL G N 1
ATOM 12434 C CA . VAL G 1 134 ? 87.411 58.091 34.129 1.00 41.09 134 VAL G CA 1
ATOM 12435 C C . VAL G 1 134 ? 88.727 58.205 34.869 1.00 40.27 134 VAL G C 1
ATOM 12436 O O . VAL G 1 134 ? 89.520 57.255 34.872 1.00 38.59 134 VAL G O 1
ATOM 12440 N N . GLU G 1 135 ? 88.968 59.361 35.481 1.00 37.19 135 GLU G N 1
ATOM 12441 C CA . GLU G 1 135 ? 90.304 59.622 35.981 1.00 38.31 135 GLU G CA 1
ATOM 12442 C C . GLU G 1 135 ? 90.742 58.727 37.155 1.00 38.73 135 GLU G C 1
ATOM 12443 O O . GLU G 1 135 ? 91.858 58.854 37.642 1.00 36.66 135 GLU G O 1
ATOM 12449 N N . GLU G 1 136 ? 89.879 57.789 37.547 1.00 39.30 136 GLU G N 1
ATOM 12450 C CA . GLU G 1 136 ? 90.151 56.865 38.638 1.00 40.04 136 GLU G CA 1
ATOM 12451 C C . GLU G 1 136 ? 89.739 55.433 38.305 1.00 38.22 136 GLU G C 1
ATOM 12452 O O . GLU G 1 136 ? 89.676 54.550 39.137 1.00 37.70 136 GLU G O 1
ATOM 12458 N N . SER G 1 137 ? 89.440 55.191 37.063 1.00 37.26 137 SER G N 1
ATOM 12459 C CA . SER G 1 137 ? 88.868 53.936 36.726 1.00 40.00 137 SER G CA 1
ATOM 12460 C C . SER G 1 137 ? 89.966 52.972 36.253 1.00 38.37 137 SER G C 1
ATOM 12461 O O . SER G 1 137 ? 89.690 51.829 35.923 1.00 34.16 137 SER G O 1
ATOM 12464 N N . ALA G 1 138 ? 91.216 53.434 36.280 1.00 37.59 138 ALA G N 1
ATOM 12465 C CA . ALA G 1 138 ? 92.346 52.626 35.853 1.00 36.59 138 ALA G CA 1
ATOM 12466 C C . ALA G 1 138 ? 92.253 51.195 36.353 1.00 34.85 138 ALA G C 1
ATOM 12467 O O . ALA G 1 138 ? 92.423 50.296 35.573 1.00 38.13 138 ALA G O 1
ATOM 12469 N N . PRO G 1 139 ? 91.981 50.980 37.639 1.00 31.05 139 PRO G N 1
ATOM 12470 C CA . PRO G 1 139 ? 92.028 49.610 38.104 1.00 32.82 139 PRO G CA 1
ATOM 12471 C C . PRO G 1 139 ? 91.106 48.676 37.337 1.00 32.80 139 PRO G C 1
ATOM 12472 O O . PRO G 1 139 ? 91.461 47.515 37.119 1.00 31.84 139 PRO G O 1
ATOM 12476 N N . PHE G 1 140 ? 89.940 49.200 36.965 1.00 32.30 140 PHE G N 1
ATOM 12477 C CA . PHE G 1 140 ? 88.910 48.441 36.266 1.00 33.45 140 PHE G CA 1
ATOM 12478 C C . PHE G 1 140 ? 89.182 48.358 34.744 1.00 32.82 140 PHE G C 1
ATOM 12479 O O . PHE G 1 140 ? 88.977 47.310 34.092 1.00 33.78 140 PHE G O 1
ATOM 12487 N N . SER G 1 141 ? 89.640 49.468 34.189 1.00 31.34 141 SER G N 1
ATOM 12488 C CA . SER G 1 141 ? 90.071 49.556 32.795 1.00 30.73 141 SER G CA 1
ATOM 12489 C C . SER G 1 141 ? 91.186 48.576 32.492 1.00 28.80 141 SER G C 1
ATOM 12490 O O . SER G 1 141 ? 91.281 48.034 31.427 1.00 29.32 141 SER G O 1
ATOM 12493 N N . LYS G 1 142 ? 92.016 48.351 33.475 1.00 29.77 142 LYS G N 1
ATOM 12494 C CA . LYS G 1 142 ? 93.205 47.585 33.331 1.00 28.70 142 LYS G CA 1
ATOM 12495 C C . LYS G 1 142 ? 92.835 46.077 33.397 1.00 29.02 142 LYS G C 1
ATOM 12496 O O . LYS G 1 142 ? 93.250 45.267 32.580 1.00 26.93 142 LYS G O 1
ATOM 12502 N N . ALA G 1 143 ? 92.022 45.719 34.376 1.00 28.90 143 ALA G N 1
ATOM 12503 C CA . ALA G 1 143 ? 91.330 44.461 34.373 1.00 30.19 143 ALA G CA 1
ATOM 12504 C C . ALA G 1 143 ? 90.594 44.083 33.029 1.00 28.07 143 ALA G C 1
ATOM 12505 O O . ALA G 1 143 ? 90.776 43.020 32.491 1.00 29.12 143 ALA G O 1
ATOM 12507 N N . ALA G 1 144 ? 89.767 44.955 32.510 1.00 25.57 144 ALA G N 1
ATOM 12508 C CA . ALA G 1 144 ? 89.063 44.688 31.283 1.00 24.07 144 ALA G CA 1
ATOM 12509 C C . ALA G 1 144 ? 89.985 44.446 30.067 1.00 24.15 144 ALA G C 1
ATOM 12510 O O . ALA G 1 144 ? 89.827 43.487 29.323 1.00 23.21 144 ALA G O 1
ATOM 12512 N N . LYS G 1 145 ? 90.919 45.332 29.802 1.00 26.16 145 LYS G N 1
ATOM 12513 C CA . LYS G 1 145 ? 91.827 45.074 28.706 1.00 26.74 145 LYS G CA 1
ATOM 12514 C C . LYS G 1 145 ? 92.465 43.712 28.953 1.00 28.41 145 LYS G C 1
ATOM 12515 O O . LYS G 1 145 ? 92.411 42.859 28.103 1.00 30.04 145 LYS G O 1
ATOM 12521 N N . ALA G 1 146 ? 93.007 43.490 30.147 1.00 30.66 146 ALA G N 1
ATOM 12522 C CA . ALA G 1 146 ? 93.710 42.234 30.506 1.00 31.43 146 ALA G CA 1
ATOM 12523 C C . ALA G 1 146 ? 92.911 40.970 30.236 1.00 32.83 146 ALA G C 1
ATOM 12524 O O . ALA G 1 146 ? 93.483 39.847 30.177 1.00 33.30 146 ALA G O 1
ATOM 12526 N N . HIS G 1 147 ? 91.595 41.137 30.120 1.00 28.53 147 HIS G N 1
ATOM 12527 C CA . HIS G 1 147 ? 90.730 40.016 29.940 1.00 26.51 147 HIS G CA 1
ATOM 12528 C C . HIS G 1 147 ? 90.001 40.143 28.646 1.00 23.20 147 HIS G C 1
ATOM 12529 O O . HIS G 1 147 ? 89.018 39.481 28.413 1.00 25.32 147 HIS G O 1
ATOM 12536 N N . GLY G 1 148 ? 90.501 40.971 27.774 1.00 22.19 148 GLY G N 1
ATOM 12537 C CA . GLY G 1 148 ? 89.996 41.003 26.419 1.00 23.95 148 GLY G CA 1
ATOM 12538 C C . GLY G 1 148 ? 88.662 41.690 26.286 1.00 24.27 148 GLY G C 1
ATOM 12539 O O . GLY G 1 148 ? 87.969 41.519 25.315 1.00 25.37 148 GLY G O 1
ATOM 12540 N N . ILE G 1 149 ? 88.361 42.535 27.259 1.00 24.69 149 ILE G N 1
ATOM 12541 C CA . ILE G 1 149 ? 87.090 43.159 27.392 1.00 22.19 149 ILE G CA 1
ATOM 12542 C C . ILE G 1 149 ? 87.262 44.640 27.349 1.00 19.76 149 ILE G C 1
ATOM 12543 O O . ILE G 1 149 ? 88.171 45.168 27.892 1.00 18.40 149 ILE G O 1
ATOM 12548 N N . ALA G 1 150 ? 86.321 45.306 26.729 1.00 21.56 150 ALA G N 1
ATOM 12549 C CA . ALA G 1 150 ? 86.447 46.729 26.440 1.00 22.07 150 ALA G CA 1
ATOM 12550 C C . ALA G 1 150 ? 85.881 47.558 27.544 1.00 21.36 150 ALA G C 1
ATOM 12551 O O . ALA G 1 150 ? 84.777 47.291 27.992 1.00 19.28 150 ALA G O 1
ATOM 12553 N N . PRO G 1 151 ? 86.651 48.584 27.976 1.00 23.18 151 PRO G N 1
ATOM 12554 C CA . PRO G 1 151 ? 86.226 49.438 29.064 1.00 23.93 151 PRO G CA 1
ATOM 12555 C C . PRO G 1 151 ? 85.472 50.623 28.461 1.00 24.60 151 PRO G C 1
ATOM 12556 O O . PRO G 1 151 ? 85.994 51.271 27.568 1.00 24.75 151 PRO G O 1
ATOM 12560 N N . ILE G 1 152 ? 84.196 50.783 28.849 1.00 26.63 152 ILE G N 1
ATOM 12561 C CA . ILE G 1 152 ? 83.342 51.876 28.411 1.00 25.44 152 ILE G CA 1
ATOM 12562 C C . ILE G 1 152 ? 83.433 53.038 29.416 1.00 27.50 152 ILE G C 1
ATOM 12563 O O . ILE G 1 152 ? 83.546 52.832 30.618 1.00 26.43 152 ILE G O 1
ATOM 12568 N N . PHE G 1 153 ? 83.356 54.266 28.915 1.00 30.50 153 PHE G N 1
ATOM 12569 C CA . PHE G 1 153 ? 83.228 55.435 29.788 1.00 31.01 153 PHE G CA 1
ATOM 12570 C C . PHE G 1 153 ? 82.116 56.340 29.414 1.00 31.68 153 PHE G C 1
ATOM 12571 O O . PHE G 1 153 ? 81.613 56.316 28.285 1.00 38.79 153 PHE G O 1
ATOM 12579 N N . ILE G 1 154 ? 81.751 57.125 30.414 1.00 33.66 154 ILE G N 1
ATOM 12580 C CA . ILE G 1 154 ? 80.657 58.067 30.368 1.00 33.20 154 ILE G CA 1
ATOM 12581 C C . ILE G 1 154 ? 81.308 59.405 30.077 1.00 32.29 154 ILE G C 1
ATOM 12582 O O . ILE G 1 154 ? 82.259 59.809 30.747 1.00 29.06 154 ILE G O 1
ATOM 12587 N N . ALA G 1 155 ? 80.809 60.026 29.023 1.00 31.96 155 ALA G N 1
ATOM 12588 C CA . ALA G 1 155 ? 80.968 61.416 28.774 1.00 31.66 155 ALA G CA 1
ATOM 12589 C C . ALA G 1 155 ? 79.750 62.093 29.422 1.00 32.41 155 ALA G C 1
ATOM 12590 O O . ALA G 1 155 ? 78.632 61.997 28.944 1.00 30.60 155 ALA G O 1
ATOM 12592 N N . PRO G 1 156 ? 79.968 62.763 30.546 1.00 38.15 156 PRO G N 1
ATOM 12593 C CA . PRO G 1 156 ? 78.899 63.361 31.326 1.00 40.73 156 PRO G CA 1
ATOM 12594 C C . PRO G 1 156 ? 78.547 64.758 30.827 1.00 43.21 156 PRO G C 1
ATOM 12595 O O . PRO G 1 156 ? 79.255 65.308 29.962 1.00 41.65 156 PRO G O 1
ATOM 12599 N N . PRO G 1 157 ? 77.448 65.317 31.370 1.00 44.40 157 PRO G N 1
ATOM 12600 C CA . PRO G 1 157 ? 76.770 66.479 30.852 1.00 45.28 157 PRO G CA 1
ATOM 12601 C C . PRO G 1 157 ? 77.612 67.697 30.624 1.00 45.60 157 PRO G C 1
ATOM 12602 O O . PRO G 1 157 ? 77.413 68.292 29.578 1.00 47.80 157 PRO G O 1
ATOM 12606 N N . ASN G 1 158 ? 78.534 68.098 31.502 1.00 45.45 158 ASN G N 1
ATOM 12607 C CA . ASN G 1 158 ? 79.377 69.275 31.103 1.00 51.70 158 ASN G CA 1
ATOM 12608 C C . ASN G 1 158 ? 80.867 69.050 31.197 1.00 47.50 158 ASN G C 1
ATOM 12609 O O . ASN G 1 158 ? 81.618 69.889 31.677 1.00 46.07 158 ASN G O 1
ATOM 12614 N N . ALA G 1 159 ? 81.293 67.909 30.688 1.00 47.11 159 ALA G N 1
ATOM 12615 C CA . ALA G 1 159 ? 82.701 67.594 30.646 1.00 45.77 159 ALA G CA 1
ATOM 12616 C C . ALA G 1 159 ? 83.486 68.657 29.882 1.00 43.01 159 ALA G C 1
ATOM 12617 O O . ALA G 1 159 ? 82.991 69.230 28.893 1.00 37.81 159 ALA G O 1
ATOM 12619 N N . ASP G 1 160 ? 84.703 68.911 30.371 1.00 43.71 160 ASP G N 1
ATOM 12620 C CA . ASP G 1 160 ? 85.659 69.758 29.661 1.00 44.31 160 ASP G CA 1
ATOM 12621 C C . ASP G 1 160 ? 86.397 68.963 28.598 1.00 45.98 160 ASP G C 1
ATOM 12622 O O . ASP G 1 160 ? 86.506 67.730 28.651 1.00 45.56 160 ASP G O 1
ATOM 12627 N N . ALA G 1 161 ? 86.936 69.683 27.631 1.00 47.40 161 ALA G N 1
ATOM 12628 C CA . ALA G 1 161 ? 87.676 69.056 26.558 1.00 44.49 161 ALA G CA 1
ATOM 12629 C C . ALA G 1 161 ? 88.665 68.035 27.081 1.00 44.79 161 ALA G C 1
ATOM 12630 O O . ALA G 1 161 ? 88.886 67.015 26.442 1.00 46.03 161 ALA G O 1
ATOM 12632 N N . ASP G 1 162 ? 89.284 68.282 28.226 1.00 46.72 162 ASP G N 1
ATOM 12633 C CA . ASP G 1 162 ? 90.280 67.318 28.703 1.00 50.52 162 ASP G CA 1
ATOM 12634 C C . ASP G 1 162 ? 89.607 66.030 29.106 1.00 44.50 162 ASP G C 1
ATOM 12635 O O . ASP G 1 162 ? 90.005 64.954 28.660 1.00 42.31 162 ASP G O 1
ATOM 12640 N N . THR G 1 163 ? 88.545 66.153 29.886 1.00 44.15 163 THR G N 1
ATOM 12641 C CA . THR G 1 163 ? 87.745 64.989 30.292 1.00 45.65 163 THR G CA 1
ATOM 12642 C C . THR G 1 163 ? 87.238 64.218 29.025 1.00 41.30 163 THR G C 1
ATOM 12643 O O . THR G 1 163 ? 87.394 63.021 28.908 1.00 40.76 163 THR G O 1
ATOM 12647 N N . LEU G 1 164 ? 86.736 64.922 28.040 1.00 39.41 164 LEU G N 1
ATOM 12648 C CA . LEU G 1 164 ? 86.430 64.297 26.756 1.00 37.77 164 LEU G CA 1
ATOM 12649 C C . LEU G 1 164 ? 87.644 63.746 25.991 1.00 39.18 164 LEU G C 1
ATOM 12650 O O . LEU G 1 164 ? 87.487 62.858 25.173 1.00 41.55 164 LEU G O 1
ATOM 12655 N N . LYS G 1 165 ? 88.836 64.301 26.148 1.00 41.72 165 LYS G N 1
ATOM 12656 C CA . LYS G 1 165 ? 89.995 63.724 25.428 1.00 44.07 165 LYS G CA 1
ATOM 12657 C C . LYS G 1 165 ? 90.323 62.370 26.080 1.00 38.15 165 LYS G C 1
ATOM 12658 O O . LYS G 1 165 ? 90.716 61.425 25.417 1.00 37.25 165 LYS G O 1
ATOM 12664 N N . MET G 1 166 ? 90.158 62.309 27.389 1.00 34.15 166 MET G N 1
ATOM 12665 C CA . MET G 1 166 ? 90.476 61.117 28.118 1.00 38.03 166 MET G CA 1
ATOM 12666 C C . MET G 1 166 ? 89.419 60.043 27.869 1.00 37.40 166 MET G C 1
ATOM 12667 O O . MET G 1 166 ? 89.751 58.879 27.692 1.00 38.24 166 MET G O 1
ATOM 12672 N N . VAL G 1 167 ? 88.155 60.448 27.837 1.00 35.86 167 VAL G N 1
ATOM 12673 C CA . VAL G 1 167 ? 87.087 59.539 27.490 1.00 38.56 167 VAL G CA 1
ATOM 12674 C C . VAL G 1 167 ? 87.337 58.962 26.092 1.00 40.27 167 VAL G C 1
ATOM 12675 O O . VAL G 1 167 ? 87.145 57.774 25.859 1.00 42.12 167 VAL G O 1
ATOM 12679 N N . SER G 1 168 ? 87.809 59.792 25.188 1.00 39.37 168 SER G N 1
ATOM 12680 C CA . SER G 1 168 ? 87.938 59.382 23.819 1.00 42.00 168 SER G CA 1
ATOM 12681 C C . SER G 1 168 ? 89.060 58.402 23.646 1.00 44.09 168 SER G C 1
ATOM 12682 O O . SER G 1 168 ? 89.040 57.612 22.694 1.00 40.99 168 SER G O 1
ATOM 12685 N N . GLU G 1 169 ? 90.082 58.484 24.495 1.00 46.52 169 GLU G N 1
ATOM 12686 C CA . GLU G 1 169 ? 91.291 57.734 24.159 1.00 47.11 169 GLU G CA 1
ATOM 12687 C C . GLU G 1 169 ? 91.392 56.409 24.875 1.00 45.35 169 GLU G C 1
ATOM 12688 O O . GLU G 1 169 ? 92.171 55.562 24.490 1.00 38.47 169 GLU G O 1
ATOM 12694 N N . GLN G 1 170 ? 90.460 56.184 25.790 1.00 46.69 170 GLN G N 1
ATOM 12695 C CA . GLN G 1 170 ? 90.633 55.219 26.840 1.00 46.96 170 GLN G CA 1
ATOM 12696 C C . GLN G 1 170 ? 89.733 53.956 26.946 1.00 43.47 170 GLN G C 1
ATOM 12697 O O . GLN G 1 170 ? 90.297 52.916 27.229 1.00 43.04 170 GLN G O 1
ATOM 12703 N N . GLY G 1 171 ? 88.417 53.948 26.672 1.00 39.40 171 GLY G N 1
ATOM 12704 C CA . GLY G 1 171 ? 87.802 54.414 25.447 1.00 35.78 171 GLY G CA 1
ATOM 12705 C C . GLY G 1 171 ? 87.849 53.225 24.490 1.00 35.54 171 GLY G C 1
ATOM 12706 O O . GLY G 1 171 ? 88.724 53.164 23.656 1.00 39.32 171 GLY G O 1
ATOM 12707 N N . GLU G 1 172 ? 86.918 52.282 24.578 1.00 31.77 172 GLU G N 1
ATOM 12708 C CA . GLU G 1 172 ? 86.909 51.173 23.619 1.00 32.34 172 GLU G CA 1
ATOM 12709 C C . GLU G 1 172 ? 85.473 50.707 23.302 1.00 30.19 172 GLU G C 1
ATOM 12710 O O . GLU G 1 172 ? 84.675 50.536 24.182 1.00 34.58 172 GLU G O 1
ATOM 12716 N N . GLY G 1 173 ? 85.120 50.475 22.065 1.00 29.13 173 GLY G N 1
ATOM 12717 C CA . GLY G 1 173 ? 83.826 49.809 21.791 1.00 28.84 173 GLY G CA 1
ATOM 12718 C C . GLY G 1 173 ? 82.754 50.800 21.417 1.00 27.19 173 GLY G C 1
ATOM 12719 O O . GLY G 1 173 ? 82.419 50.899 20.252 1.00 29.45 173 GLY G O 1
ATOM 12720 N N . TYR G 1 174 ? 82.187 51.502 22.393 1.00 25.97 174 TYR G N 1
ATOM 12721 C CA . TYR G 1 174 ? 81.331 52.716 22.148 1.00 25.12 174 TYR G CA 1
ATOM 12722 C C . TYR G 1 174 ? 81.569 53.712 23.309 1.00 24.78 174 TYR G C 1
ATOM 12723 O O . TYR G 1 174 ? 82.222 53.401 24.312 1.00 24.12 174 TYR G O 1
ATOM 12732 N N . THR G 1 175 ? 81.068 54.920 23.154 1.00 23.41 175 THR G N 1
ATOM 12733 C CA . THR G 1 175 ? 81.196 55.864 24.235 1.00 23.81 175 THR G CA 1
ATOM 12734 C C . THR G 1 175 ? 79.796 56.261 24.688 1.00 22.38 175 THR G C 1
ATOM 12735 O O . THR G 1 175 ? 78.908 56.444 23.892 1.00 21.44 175 THR G O 1
ATOM 12739 N N . TYR G 1 176 ? 79.621 56.285 26.008 1.00 22.54 176 TYR G N 1
ATOM 12740 C CA . TYR G 1 176 ? 78.342 56.512 26.621 1.00 23.38 176 TYR G CA 1
ATOM 12741 C C . TYR G 1 176 ? 78.196 57.964 26.868 1.00 22.65 176 TYR G C 1
ATOM 12742 O O . TYR G 1 176 ? 78.936 58.505 27.653 1.00 20.07 176 TYR G O 1
ATOM 12751 N N . LEU G 1 177 ? 77.207 58.561 26.217 1.00 23.09 177 LEU G N 1
ATOM 12752 C CA . LEU G 1 177 ? 76.873 59.950 26.417 1.00 25.52 177 LEU G CA 1
ATOM 12753 C C . LEU G 1 177 ? 75.656 60.117 27.342 1.00 25.99 177 LEU G C 1
ATOM 12754 O O . LEU G 1 177 ? 74.553 59.586 27.055 1.00 28.17 177 LEU G O 1
ATOM 12759 N N . LEU G 1 178 ? 75.839 60.901 28.408 1.00 23.28 178 LEU G N 1
ATOM 12760 C CA . LEU G 1 178 ? 74.799 61.059 29.395 1.00 22.80 178 LEU G CA 1
ATOM 12761 C C . LEU G 1 178 ? 73.953 62.279 29.052 1.00 22.84 178 LEU G C 1
ATOM 12762 O O . LEU G 1 178 ? 73.698 63.126 29.858 1.00 22.34 178 LEU G O 1
ATOM 12767 N N . SER G 1 179 ? 73.484 62.283 27.822 1.00 25.18 179 SER G N 1
ATOM 12768 C CA . SER G 1 179 ? 72.816 63.389 27.182 1.00 26.95 179 SER G CA 1
ATOM 12769 C C . SER G 1 179 ? 71.926 62.736 26.150 1.00 27.66 179 SER G C 1
ATOM 12770 O O . SER G 1 179 ? 72.123 61.584 25.826 1.00 27.65 179 SER G O 1
ATOM 12773 N N . ARG G 1 180 ? 71.019 63.530 25.598 1.00 28.53 180 ARG G N 1
ATOM 12774 C CA . ARG G 1 180 ? 70.050 63.165 24.581 1.00 29.23 180 ARG G CA 1
ATOM 12775 C C . ARG G 1 180 ? 70.115 64.315 23.576 1.00 29.27 180 ARG G C 1
ATOM 12776 O O . ARG G 1 180 ? 70.479 65.428 23.933 1.00 31.40 180 ARG G O 1
ATOM 12784 N N . ALA G 1 181 ? 69.728 64.084 22.345 1.00 29.76 181 ALA G N 1
ATOM 12785 C CA . ALA G 1 181 ? 69.478 65.199 21.408 1.00 30.13 181 ALA G CA 1
ATOM 12786 C C . ALA G 1 181 ? 68.055 65.669 21.507 1.00 31.25 181 ALA G C 1
ATOM 12787 O O . ALA G 1 181 ? 67.143 64.871 21.752 1.00 32.17 181 ALA G O 1
ATOM 12789 N N . GLY G 1 182 ? 67.858 66.967 21.294 1.00 33.38 182 GLY G N 1
ATOM 12790 C CA . GLY G 1 182 ? 66.505 67.582 21.245 1.00 36.16 182 GLY G CA 1
ATOM 12791 C C . GLY G 1 182 ? 65.615 67.124 20.115 1.00 37.11 182 GLY G C 1
ATOM 12792 O O . GLY G 1 182 ? 66.056 66.905 19.003 1.00 41.70 182 GLY G O 1
ATOM 12793 N N . VAL G 1 183 ? 64.352 66.906 20.401 1.00 44.24 183 VAL G N 1
ATOM 12794 C CA . VAL G 1 183 ? 63.427 66.412 19.377 1.00 49.20 183 VAL G CA 1
ATOM 12795 C C . VAL G 1 183 ? 62.812 67.659 18.789 1.00 51.39 183 VAL G C 1
ATOM 12796 O O . VAL G 1 183 ? 62.343 68.515 19.536 1.00 51.93 183 VAL G O 1
ATOM 12800 N N . THR G 1 184 ? 62.865 67.780 17.461 1.00 57.69 184 THR G N 1
ATOM 12801 C CA . THR G 1 184 ? 62.678 69.107 16.804 1.00 67.06 184 THR G CA 1
ATOM 12802 C C . THR G 1 184 ? 61.228 69.619 16.858 1.00 66.44 184 THR G C 1
ATOM 12803 O O . THR G 1 184 ? 60.897 70.402 17.750 1.00 63.24 184 THR G O 1
ATOM 12807 N N . PRO G 1 193 ? 75.787 72.918 22.422 1.00 57.73 193 PRO G N 1
ATOM 12808 C CA . PRO G 1 193 ? 74.730 71.952 22.756 1.00 57.43 193 PRO G CA 1
ATOM 12809 C C . PRO G 1 193 ? 75.252 70.507 22.591 1.00 57.09 193 PRO G C 1
ATOM 12810 O O . PRO G 1 193 ? 76.409 70.232 22.937 1.00 56.58 193 PRO G O 1
ATOM 12814 N N . ILE G 1 194 ? 74.433 69.602 22.052 1.00 50.73 194 ILE G N 1
ATOM 12815 C CA . ILE G 1 194 ? 74.813 68.181 21.889 1.00 46.73 194 ILE G CA 1
ATOM 12816 C C . ILE G 1 194 ? 75.758 67.971 20.723 1.00 47.88 194 ILE G C 1
ATOM 12817 O O . ILE G 1 194 ? 76.680 67.138 20.787 1.00 44.15 194 ILE G O 1
ATOM 12822 N N . GLU G 1 195 ? 75.527 68.724 19.649 1.00 50.27 195 GLU G N 1
ATOM 12823 C CA . GLU G 1 195 ? 76.360 68.620 18.435 1.00 52.01 195 GLU G CA 1
ATOM 12824 C C . GLU G 1 195 ? 77.803 69.101 18.731 1.00 50.01 195 GLU G C 1
ATOM 12825 O O . GLU G 1 195 ? 78.756 68.589 18.193 1.00 44.20 195 GLU G O 1
ATOM 12831 N N . ASN G 1 196 ? 77.960 70.041 19.650 1.00 50.86 196 ASN G N 1
ATOM 12832 C CA . ASN G 1 196 ? 79.284 70.503 19.990 1.00 53.52 196 ASN G CA 1
ATOM 12833 C C . ASN G 1 196 ? 80.076 69.415 20.683 1.00 50.50 196 ASN G C 1
ATOM 12834 O O . ASN G 1 196 ? 81.302 69.419 20.651 1.00 55.82 196 ASN G O 1
ATOM 12839 N N . ILE G 1 197 ? 79.388 68.503 21.353 1.00 46.12 197 ILE G N 1
ATOM 12840 C CA . ILE G 1 197 ? 80.070 67.444 22.065 1.00 42.34 197 ILE G CA 1
ATOM 12841 C C . ILE G 1 197 ? 80.375 66.320 21.100 1.00 39.39 197 ILE G C 1
ATOM 12842 O O . ILE G 1 197 ? 81.431 65.729 21.174 1.00 40.79 197 ILE G O 1
ATOM 12847 N N . LEU G 1 198 ? 79.452 66.013 20.204 1.00 36.10 198 LEU G N 1
ATOM 12848 C CA . LEU G 1 198 ? 79.710 64.957 19.230 1.00 35.76 198 LEU G CA 1
ATOM 12849 C C . LEU G 1 198 ? 80.890 65.313 18.331 1.00 37.41 198 LEU G C 1
ATOM 12850 O O . LEU G 1 198 ? 81.621 64.427 17.925 1.00 39.03 198 LEU G O 1
ATOM 12855 N N . THR G 1 199 ? 81.141 66.609 18.120 1.00 41.19 199 THR G N 1
ATOM 12856 C CA . THR G 1 199 ? 82.240 67.062 17.260 1.00 41.04 199 THR G CA 1
ATOM 12857 C C . THR G 1 199 ? 83.603 66.861 17.905 1.00 37.84 199 THR G C 1
ATOM 12858 O O . THR G 1 199 ? 84.494 66.346 17.262 1.00 35.50 199 THR G O 1
ATOM 12862 N N . GLN G 1 200 ? 83.762 67.316 19.143 1.00 37.30 200 GLN G N 1
ATOM 12863 C CA . GLN G 1 200 ? 85.002 67.096 19.886 1.00 40.33 200 GLN G CA 1
ATOM 12864 C C . GLN G 1 200 ? 85.280 65.590 20.108 1.00 40.88 200 GLN G C 1
ATOM 12865 O O . GLN G 1 200 ? 86.459 65.141 20.153 1.00 34.63 200 GLN G O 1
ATOM 12871 N N . LEU G 1 201 ? 84.203 64.808 20.267 1.00 39.34 201 LEU G N 1
ATOM 12872 C CA . LEU G 1 201 ? 84.380 63.364 20.417 1.00 38.93 201 LEU G CA 1
ATOM 12873 C C . LEU G 1 201 ? 84.882 62.785 19.115 1.00 38.63 201 LEU G C 1
ATOM 12874 O O . LEU G 1 201 ? 85.688 61.854 19.109 1.00 40.02 201 LEU G O 1
ATOM 12879 N N . ALA G 1 202 ? 84.408 63.355 18.018 1.00 39.50 202 ALA G N 1
ATOM 12880 C CA . ALA G 1 202 ? 84.792 62.861 16.719 1.00 38.51 202 ALA G CA 1
ATOM 12881 C C . ALA G 1 202 ? 86.222 63.236 16.405 1.00 38.64 202 ALA G C 1
ATOM 12882 O O . ALA G 1 202 ? 86.865 62.520 15.688 1.00 44.56 202 ALA G O 1
ATOM 12884 N N . GLU G 1 203 ? 86.733 64.352 16.906 1.00 40.35 203 GLU G N 1
ATOM 12885 C CA . GLU G 1 203 ? 88.083 64.732 16.515 1.00 44.60 203 GLU G CA 1
ATOM 12886 C C . GLU G 1 203 ? 89.111 64.125 17.430 1.00 45.38 203 GLU G C 1
ATOM 12887 O O . GLU G 1 203 ? 90.295 64.143 17.111 1.00 47.24 203 GLU G O 1
ATOM 12893 N N . PHE G 1 204 ? 88.657 63.569 18.549 1.00 45.38 204 PHE G N 1
ATOM 12894 C CA . PHE G 1 204 ? 89.497 62.773 19.401 1.00 40.33 204 PHE G CA 1
ATOM 12895 C C . PHE G 1 204 ? 89.472 61.304 19.012 1.00 39.61 204 PHE G C 1
ATOM 12896 O O . PHE G 1 204 ? 90.315 60.543 19.478 1.00 35.45 204 PHE G O 1
ATOM 12904 N N . ASN G 1 205 ? 88.532 60.924 18.142 1.00 39.11 205 ASN G N 1
ATOM 12905 C CA . ASN G 1 205 ? 88.438 59.540 17.630 1.00 44.63 205 ASN G CA 1
ATOM 12906 C C . ASN G 1 205 ? 87.915 58.520 18.654 1.00 41.53 205 ASN G C 1
ATOM 12907 O O . ASN G 1 205 ? 88.432 57.381 18.775 1.00 37.39 205 ASN G O 1
ATOM 12912 N N . ALA G 1 206 ? 86.874 58.962 19.348 1.00 36.02 206 ALA G N 1
ATOM 12913 C CA . ALA G 1 206 ? 86.235 58.196 20.368 1.00 32.87 206 ALA G CA 1
ATOM 12914 C C . ALA G 1 206 ? 85.670 57.010 19.695 1.00 30.50 206 ALA G C 1
ATOM 12915 O O . ALA G 1 206 ? 85.391 57.082 18.523 1.00 30.47 206 ALA G O 1
ATOM 12917 N N . PRO G 1 207 ? 85.557 55.901 20.425 1.00 29.02 207 PRO G N 1
ATOM 12918 C CA . PRO G 1 207 ? 84.609 54.859 20.156 1.00 26.39 207 PRO G CA 1
ATOM 12919 C C . PRO G 1 207 ? 83.295 55.454 19.762 1.00 23.11 207 PRO G C 1
ATOM 12920 O O . PRO G 1 207 ? 82.928 56.464 20.308 1.00 19.80 207 PRO G O 1
ATOM 12924 N N . PRO G 1 208 ? 82.573 54.812 18.817 1.00 22.96 208 PRO G N 1
ATOM 12925 C CA . PRO G 1 208 ? 81.286 55.369 18.402 1.00 24.12 208 PRO G CA 1
ATOM 12926 C C . PRO G 1 208 ? 80.475 55.756 19.605 1.00 24.21 208 PRO G C 1
ATOM 12927 O O . PRO G 1 208 ? 80.347 54.968 20.547 1.00 26.93 208 PRO G O 1
ATOM 12931 N N . PRO G 1 209 ? 79.995 56.986 19.620 1.00 24.78 209 PRO G N 1
ATOM 12932 C CA . PRO G 1 209 ? 79.182 57.504 20.735 1.00 24.33 209 PRO G CA 1
ATOM 12933 C C . PRO G 1 209 ? 77.726 57.093 20.686 1.00 22.36 209 PRO G C 1
ATOM 12934 O O . PRO G 1 209 ? 77.108 57.158 19.626 1.00 23.01 209 PRO G O 1
ATOM 12938 N N . LEU G 1 210 ? 77.170 56.700 21.828 1.00 21.66 210 LEU G N 1
ATOM 12939 C CA . LEU G 1 210 ? 75.735 56.518 21.930 1.00 21.31 210 LEU G CA 1
ATOM 12940 C C . LEU G 1 210 ? 75.138 57.443 22.936 1.00 20.80 210 LEU G C 1
ATOM 12941 O O . LEU G 1 210 ? 75.615 57.559 24.032 1.00 23.00 210 LEU G O 1
ATOM 12946 N N . LEU G 1 211 ? 74.049 58.057 22.564 1.00 20.76 211 LEU G N 1
ATOM 12947 C CA . LEU G 1 211 ? 73.234 58.835 23.492 1.00 23.18 211 LEU G CA 1
ATOM 12948 C C . LEU G 1 211 ? 72.340 57.958 24.389 1.00 24.65 211 LEU G C 1
ATOM 12949 O O . LEU G 1 211 ? 71.472 57.250 23.886 1.00 25.45 211 LEU G O 1
ATOM 12954 N N . GLY G 1 212 ? 72.516 58.062 25.711 1.00 25.59 212 GLY G N 1
ATOM 12955 C CA . GLY G 1 212 ? 71.818 57.210 26.642 1.00 25.54 212 GLY G CA 1
ATOM 12956 C C . GLY G 1 212 ? 71.070 57.813 27.811 1.00 26.72 212 GLY G C 1
ATOM 12957 O O . GLY G 1 212 ? 70.677 57.050 28.726 1.00 26.62 212 GLY G O 1
ATOM 12958 N N . PHE G 1 213 ? 70.807 59.126 27.810 1.00 25.41 213 PHE G N 1
ATOM 12959 C CA . PHE G 1 213 ? 70.007 59.701 28.914 1.00 24.60 213 PHE G CA 1
ATOM 12960 C C . PHE G 1 213 ? 68.584 59.977 28.474 1.00 26.03 213 PHE G C 1
ATOM 12961 O O . PHE G 1 213 ? 68.297 60.950 27.780 1.00 24.14 213 PHE G O 1
ATOM 12969 N N . GLY G 1 214 ? 67.662 59.134 28.923 1.00 27.11 214 GLY G N 1
ATOM 12970 C CA . GLY G 1 214 ? 66.247 59.436 28.768 1.00 25.17 214 GLY G CA 1
ATOM 12971 C C . GLY G 1 214 ? 65.638 59.259 27.389 1.00 27.31 214 GLY G C 1
ATOM 12972 O O . GLY G 1 214 ? 64.617 59.892 27.036 1.00 27.82 214 GLY G O 1
ATOM 12973 N N . ILE G 1 215 ? 66.211 58.341 26.617 1.00 27.72 215 ILE G N 1
ATOM 12974 C CA . ILE G 1 215 ? 65.650 57.956 25.336 1.00 26.07 215 ILE G CA 1
ATOM 12975 C C . ILE G 1 215 ? 64.448 57.029 25.622 1.00 27.58 215 ILE G C 1
ATOM 12976 O O . ILE G 1 215 ? 64.580 55.851 26.006 1.00 29.35 215 ILE G O 1
ATOM 12981 N N . ALA G 1 216 ? 63.259 57.547 25.423 1.00 28.85 216 ALA G N 1
ATOM 12982 C CA . ALA G 1 216 ? 62.056 56.812 25.755 1.00 28.90 216 ALA G CA 1
ATOM 12983 C C . ALA G 1 216 ? 61.159 56.540 24.550 1.00 29.77 216 ALA G C 1
ATOM 12984 O O . ALA G 1 216 ? 60.258 55.645 24.594 1.00 32.03 216 ALA G O 1
ATOM 12986 N N . GLU G 1 217 ? 61.438 57.226 23.457 1.00 29.86 217 GLU G N 1
ATOM 12987 C CA . GLU G 1 217 ? 60.404 57.512 22.456 1.00 30.87 217 GLU G CA 1
ATOM 12988 C C . GLU G 1 217 ? 61.061 57.499 21.048 1.00 30.03 217 GLU G C 1
ATOM 12989 O O . GLU G 1 217 ? 62.151 58.046 20.824 1.00 27.20 217 GLU G O 1
ATOM 12995 N N . PRO G 1 218 ? 60.447 56.801 20.095 1.00 30.35 218 PRO G N 1
ATOM 12996 C CA . PRO G 1 218 ? 61.182 56.618 18.859 1.00 28.75 218 PRO G CA 1
ATOM 12997 C C . PRO G 1 218 ? 61.703 57.915 18.233 1.00 28.57 218 PRO G C 1
ATOM 12998 O O . PRO G 1 218 ? 62.750 57.914 17.631 1.00 29.89 218 PRO G O 1
ATOM 13002 N N . GLU G 1 219 ? 60.984 59.009 18.370 1.00 28.57 219 GLU G N 1
ATOM 13003 C CA . GLU G 1 219 ? 61.432 60.292 17.819 1.00 32.05 219 GLU G CA 1
ATOM 13004 C C . GLU G 1 219 ? 62.745 60.739 18.433 1.00 28.69 219 GLU G C 1
ATOM 13005 O O . GLU G 1 219 ? 63.531 61.348 17.753 1.00 29.94 219 GLU G O 1
ATOM 13011 N N . GLN G 1 220 ? 63.046 60.361 19.661 1.00 25.62 220 GLN G N 1
ATOM 13012 C CA . GLN G 1 220 ? 64.332 60.702 20.211 1.00 25.41 220 GLN G CA 1
ATOM 13013 C C . GLN G 1 220 ? 65.420 59.784 19.736 1.00 24.47 220 GLN G C 1
ATOM 13014 O O . GLN G 1 220 ? 66.590 60.187 19.726 1.00 23.74 220 GLN G O 1
ATOM 13020 N N . VAL G 1 221 ? 65.081 58.565 19.326 1.00 24.57 221 VAL G N 1
ATOM 13021 C CA . VAL G 1 221 ? 66.106 57.745 18.681 1.00 26.39 221 VAL G CA 1
ATOM 13022 C C . VAL G 1 221 ? 66.499 58.452 17.388 1.00 29.53 221 VAL G C 1
ATOM 13023 O O . VAL G 1 221 ? 67.698 58.569 17.058 1.00 31.46 221 VAL G O 1
ATOM 13027 N N . ARG G 1 222 ? 65.490 58.937 16.666 1.00 29.48 222 ARG G N 1
ATOM 13028 C CA . ARG G 1 222 ? 65.718 59.521 15.347 1.00 32.62 222 ARG G CA 1
ATOM 13029 C C . ARG G 1 222 ? 66.528 60.797 15.448 1.00 30.91 222 ARG G C 1
ATOM 13030 O O . ARG G 1 222 ? 67.383 61.070 14.607 1.00 28.89 222 ARG G O 1
ATOM 13038 N N . ALA G 1 223 ? 66.202 61.607 16.450 1.00 29.44 223 ALA G N 1
ATOM 13039 C CA . ALA G 1 223 ? 66.928 62.842 16.687 1.00 30.23 223 ALA G CA 1
ATOM 13040 C C . ALA G 1 223 ? 68.378 62.562 17.119 1.00 28.19 223 ALA G C 1
ATOM 13041 O O . ALA G 1 223 ? 69.285 63.256 16.722 1.00 25.93 223 ALA G O 1
ATOM 13043 N N . ALA G 1 224 ? 68.579 61.513 17.909 1.00 31.28 224 ALA G N 1
ATOM 13044 C CA . ALA G 1 224 ? 69.934 61.058 18.274 1.00 31.50 224 ALA G CA 1
ATOM 13045 C C . ALA G 1 224 ? 70.862 60.903 17.076 1.00 30.13 224 ALA G C 1
ATOM 13046 O O . ALA G 1 224 ? 72.000 61.348 17.076 1.00 26.95 224 ALA G O 1
ATOM 13048 N N . ILE G 1 225 ? 70.344 60.244 16.056 1.00 31.52 225 ILE G N 1
ATOM 13049 C CA . ILE G 1 225 ? 71.155 59.877 14.922 1.00 31.89 225 ILE G CA 1
ATOM 13050 C C . ILE G 1 225 ? 71.341 61.064 13.994 1.00 33.12 225 ILE G C 1
ATOM 13051 O O . ILE G 1 225 ? 72.473 61.360 13.570 1.00 32.97 225 ILE G O 1
ATOM 13056 N N . LYS G 1 226 ? 70.231 61.747 13.701 1.00 35.14 226 LYS G N 1
ATOM 13057 C CA . LYS G 1 226 ? 70.208 62.990 12.898 1.00 34.36 226 LYS G CA 1
ATOM 13058 C C . LYS G 1 226 ? 71.272 63.959 13.391 1.00 31.75 226 LYS G C 1
ATOM 13059 O O . LYS G 1 226 ? 71.879 64.645 12.574 1.00 26.53 226 LYS G O 1
ATOM 13065 N N . ALA G 1 227 ? 71.447 64.004 14.733 1.00 30.24 227 ALA G N 1
ATOM 13066 C CA . ALA G 1 227 ? 72.431 64.867 15.394 1.00 28.32 227 ALA G CA 1
ATOM 13067 C C . ALA G 1 227 ? 73.842 64.329 15.398 1.00 27.09 227 ALA G C 1
ATOM 13068 O O . ALA G 1 227 ? 74.743 64.990 15.877 1.00 29.41 227 ALA G O 1
ATOM 13070 N N . GLY G 1 228 ? 74.046 63.122 14.902 1.00 29.36 228 GLY G N 1
ATOM 13071 C CA . GLY G 1 228 ? 75.398 62.591 14.725 1.00 28.34 228 GLY G CA 1
ATOM 13072 C C . GLY G 1 228 ? 75.856 61.423 15.567 1.00 29.33 228 GLY G C 1
ATOM 13073 O O . GLY G 1 228 ? 76.960 60.933 15.387 1.00 29.30 228 GLY G O 1
ATOM 13074 N N . ALA G 1 229 ? 75.041 60.944 16.491 1.00 30.21 229 ALA G N 1
ATOM 13075 C CA . ALA G 1 229 ? 75.481 59.774 17.256 1.00 28.76 229 ALA G CA 1
ATOM 13076 C C . ALA G 1 229 ? 75.279 58.455 16.473 1.00 27.39 229 ALA G C 1
ATOM 13077 O O . ALA G 1 229 ? 74.397 58.361 15.622 1.00 27.61 229 ALA G O 1
ATOM 13079 N N . ALA G 1 230 ? 76.062 57.426 16.799 1.00 24.30 230 ALA G N 1
ATOM 13080 C CA . ALA G 1 230 ? 75.921 56.142 16.127 1.00 24.37 230 ALA G CA 1
ATOM 13081 C C . ALA G 1 230 ? 74.703 55.393 16.609 1.00 24.60 230 ALA G C 1
ATOM 13082 O O . ALA G 1 230 ? 74.383 54.333 16.112 1.00 20.36 230 ALA G O 1
ATOM 13084 N N . GLY G 1 231 ? 74.073 55.901 17.669 1.00 26.13 231 GLY G N 1
ATOM 13085 C CA . GLY G 1 231 ? 72.878 55.231 18.141 1.00 25.23 231 GLY G CA 1
ATOM 13086 C C . GLY G 1 231 ? 72.371 55.727 19.446 1.00 22.82 231 GLY G C 1
ATOM 13087 O O . GLY G 1 231 ? 72.743 56.791 19.841 1.00 21.89 231 GLY G O 1
ATOM 13088 N N . ALA G 1 232 ? 71.533 54.921 20.102 1.00 23.35 232 ALA G N 1
ATOM 13089 C CA . ALA G 1 232 ? 70.840 55.313 21.332 1.00 21.85 232 ALA G CA 1
ATOM 13090 C C . ALA G 1 232 ? 70.732 54.160 22.285 1.00 21.70 232 ALA G C 1
ATOM 13091 O O . ALA G 1 232 ? 70.530 53.017 21.878 1.00 19.83 232 ALA G O 1
ATOM 13093 N N . ILE G 1 233 ? 70.898 54.476 23.564 1.00 21.89 233 ILE G N 1
ATOM 13094 C CA . ILE G 1 233 ? 70.648 53.520 24.593 1.00 21.65 233 ILE G CA 1
ATOM 13095 C C . ILE G 1 233 ? 69.460 54.002 25.376 1.00 23.60 233 ILE G C 1
ATOM 13096 O O . ILE G 1 233 ? 69.366 55.191 25.748 1.00 22.46 233 ILE G O 1
ATOM 13101 N N . SER G 1 234 ? 68.590 53.034 25.662 1.00 26.65 234 SER G N 1
ATOM 13102 C CA . SER G 1 234 ? 67.353 53.245 26.368 1.00 26.94 234 SER G CA 1
ATOM 13103 C C . SER G 1 234 ? 67.299 52.235 27.509 1.00 26.53 234 SER G C 1
ATOM 13104 O O . SER G 1 234 ? 67.561 51.075 27.328 1.00 23.91 234 SER G O 1
ATOM 13107 N N . GLY G 1 235 ? 66.975 52.729 28.698 1.00 28.38 235 GLY G N 1
ATOM 13108 C CA . GLY G 1 235 ? 66.945 51.923 29.927 1.00 27.22 235 GLY G CA 1
ATOM 13109 C C . GLY G 1 235 ? 65.668 52.056 30.765 1.00 22.92 235 GLY G C 1
ATOM 13110 O O . GLY G 1 235 ? 64.761 51.218 30.759 1.00 20.45 235 GLY G O 1
ATOM 13111 N N . SER G 1 236 ? 65.647 53.099 31.536 1.00 21.77 236 SER G N 1
ATOM 13112 C CA . SER G 1 236 ? 64.447 53.425 32.303 1.00 22.53 236 SER G CA 1
ATOM 13113 C C . SER G 1 236 ? 63.170 53.136 31.602 1.00 22.48 236 SER G C 1
ATOM 13114 O O . SER G 1 236 ? 62.253 52.570 32.180 1.00 22.19 236 SER G O 1
ATOM 13117 N N . ALA G 1 237 ? 63.103 53.521 30.340 1.00 25.42 237 ALA G N 1
ATOM 13118 C CA . ALA G 1 237 ? 61.872 53.394 29.531 1.00 25.74 237 ALA G CA 1
ATOM 13119 C C . ALA G 1 237 ? 61.560 51.963 29.119 1.00 26.14 237 ALA G C 1
ATOM 13120 O O . ALA G 1 237 ? 60.461 51.691 28.657 1.00 26.76 237 ALA G O 1
ATOM 13122 N N . VAL G 1 238 ? 62.575 51.098 29.158 1.00 26.94 238 VAL G N 1
ATOM 13123 C CA . VAL G 1 238 ? 62.385 49.651 28.996 1.00 24.50 238 VAL G CA 1
ATOM 13124 C C . VAL G 1 238 ? 61.980 49.057 30.318 1.00 22.91 238 VAL G C 1
ATOM 13125 O O . VAL G 1 238 ? 61.136 48.192 30.390 1.00 21.96 238 VAL G O 1
ATOM 13129 N N . VAL G 1 239 ? 62.670 49.475 31.359 1.00 23.02 239 VAL G N 1
ATOM 13130 C CA . VAL G 1 239 ? 62.368 48.986 32.691 1.00 23.35 239 VAL G CA 1
ATOM 13131 C C . VAL G 1 239 ? 60.959 49.331 33.100 1.00 22.39 239 VAL G C 1
ATOM 13132 O O . VAL G 1 239 ? 60.286 48.484 33.599 1.00 21.59 239 VAL G O 1
ATOM 13136 N N . LYS G 1 240 ? 60.503 50.552 32.870 1.00 25.79 240 LYS G N 1
ATOM 13137 C CA . LYS G 1 240 ? 59.088 50.896 33.155 1.00 27.68 240 LYS G CA 1
ATOM 13138 C C . LYS G 1 240 ? 58.154 49.836 32.596 1.00 26.35 240 LYS G C 1
ATOM 13139 O O . LYS G 1 240 ? 57.133 49.538 33.155 1.00 26.58 240 LYS G O 1
ATOM 13145 N N . ILE G 1 241 ? 58.460 49.314 31.435 1.00 26.02 241 ILE G N 1
ATOM 13146 C CA . ILE G 1 241 ? 57.524 48.356 30.816 1.00 27.74 241 ILE G CA 1
ATOM 13147 C C . ILE G 1 241 ? 57.451 47.088 31.642 1.00 26.31 241 ILE G C 1
ATOM 13148 O O . ILE G 1 241 ? 56.357 46.573 31.801 1.00 24.37 241 ILE G O 1
ATOM 13153 N N . ILE G 1 242 ? 58.626 46.620 32.111 1.00 26.38 242 ILE G N 1
ATOM 13154 C CA . ILE G 1 242 ? 58.778 45.458 33.000 1.00 26.06 242 ILE G CA 1
ATOM 13155 C C . ILE G 1 242 ? 58.084 45.706 34.336 1.00 29.14 242 ILE G C 1
ATOM 13156 O O . ILE G 1 242 ? 57.497 44.794 34.890 1.00 28.03 242 ILE G O 1
ATOM 13161 N N . GLU G 1 243 ? 58.197 46.927 34.888 1.00 31.01 243 GLU G N 1
ATOM 13162 C CA . GLU G 1 243 ? 57.612 47.169 36.184 1.00 35.41 243 GLU G CA 1
ATOM 13163 C C . GLU G 1 243 ? 56.111 46.973 36.081 1.00 37.23 243 GLU G C 1
ATOM 13164 O O . GLU G 1 243 ? 55.464 46.579 37.042 1.00 36.90 243 GLU G O 1
ATOM 13170 N N . ALA G 1 244 ? 55.562 47.300 34.923 1.00 36.34 244 ALA G N 1
ATOM 13171 C CA . ALA G 1 244 ? 54.115 47.366 34.784 1.00 37.85 244 ALA G CA 1
ATOM 13172 C C . ALA G 1 244 ? 53.519 46.018 34.579 1.00 36.78 244 ALA G C 1
ATOM 13173 O O . ALA G 1 244 ? 52.405 45.799 34.982 1.00 37.07 244 ALA G O 1
ATOM 13175 N N . HIS G 1 245 ? 54.254 45.106 33.977 1.00 37.55 245 HIS G N 1
ATOM 13176 C CA . HIS G 1 245 ? 53.639 43.867 33.525 1.00 39.23 245 HIS G CA 1
ATOM 13177 C C . HIS G 1 245 ? 54.334 42.699 34.167 1.00 37.74 245 HIS G C 1
ATOM 13178 O O . HIS G 1 245 ? 54.217 41.569 33.693 1.00 38.34 245 HIS G O 1
ATOM 13185 N N . GLN G 1 246 ? 55.042 42.960 35.253 1.00 35.57 246 GLN G N 1
ATOM 13186 C CA . GLN G 1 246 ? 55.851 41.912 35.877 1.00 36.60 246 GLN G CA 1
ATOM 13187 C C . GLN G 1 246 ? 55.120 40.607 36.179 1.00 38.29 246 GLN G C 1
ATOM 13188 O O . GLN G 1 246 ? 55.720 39.545 36.094 1.00 39.63 246 GLN G O 1
ATOM 13194 N N . HIS G 1 247 ? 53.836 40.661 36.516 1.00 42.33 247 HIS G N 1
ATOM 13195 C CA . HIS G 1 247 ? 53.115 39.443 36.867 1.00 39.51 247 HIS G CA 1
ATOM 13196 C C . HIS G 1 247 ? 52.332 38.910 35.682 1.00 38.43 247 HIS G C 1
ATOM 13197 O O . HIS G 1 247 ? 51.605 37.922 35.799 1.00 43.08 247 HIS G O 1
ATOM 13204 N N . ASP G 1 248 ? 52.488 39.515 34.515 1.00 37.06 248 ASP G N 1
ATOM 13205 C CA . ASP G 1 248 ? 51.821 39.004 33.326 1.00 34.63 248 ASP G CA 1
ATOM 13206 C C . ASP G 1 248 ? 52.802 38.786 32.145 1.00 34.26 248 ASP G C 1
ATOM 13207 O O . ASP G 1 248 ? 52.910 39.619 31.261 1.00 41.44 248 ASP G O 1
ATOM 13212 N N . GLU G 1 249 ? 53.501 37.660 32.131 1.00 31.87 249 GLU G N 1
ATOM 13213 C CA . GLU G 1 249 ? 54.403 37.296 31.040 1.00 33.04 249 GLU G CA 1
ATOM 13214 C C . GLU G 1 249 ? 53.910 37.585 29.622 1.00 34.38 249 GLU G C 1
ATOM 13215 O O . GLU G 1 249 ? 54.585 38.217 28.827 1.00 38.04 249 GLU G O 1
ATOM 13221 N N . ALA G 1 250 ? 52.754 37.066 29.290 1.00 36.98 250 ALA G N 1
ATOM 13222 C CA . ALA G 1 250 ? 52.186 37.258 27.968 1.00 37.63 250 ALA G CA 1
ATOM 13223 C C . ALA G 1 250 ? 52.226 38.728 27.596 1.00 38.10 250 ALA G C 1
ATOM 13224 O O . ALA G 1 250 ? 52.758 39.095 26.542 1.00 39.71 250 ALA G O 1
ATOM 13226 N N . THR G 1 251 ? 51.692 39.582 28.460 1.00 36.37 251 THR G N 1
ATOM 13227 C CA . THR G 1 251 ? 51.610 41.013 28.122 1.00 38.18 251 THR G CA 1
ATOM 13228 C C . THR G 1 251 ? 53.016 41.595 28.104 1.00 38.79 251 THR G C 1
ATOM 13229 O O . THR G 1 251 ? 53.348 42.402 27.230 1.00 36.89 251 THR G O 1
ATOM 13233 N N . LEU G 1 252 ? 53.818 41.178 29.094 1.00 37.44 252 LEU G N 1
ATOM 13234 C CA . LEU G 1 252 ? 55.130 41.767 29.372 1.00 35.08 252 LEU G CA 1
ATOM 13235 C C . LEU G 1 252 ? 55.987 41.601 28.147 1.00 33.37 252 LEU G C 1
ATOM 13236 O O . LEU G 1 252 ? 56.487 42.560 27.596 1.00 32.52 252 LEU G O 1
ATOM 13241 N N . LEU G 1 253 ? 56.108 40.376 27.676 1.00 32.95 253 LEU G N 1
ATOM 13242 C CA . LEU G 1 253 ? 56.916 40.133 26.487 1.00 31.87 253 LEU G CA 1
ATOM 13243 C C . LEU G 1 253 ? 56.383 40.819 25.207 1.00 31.82 253 LEU G C 1
ATOM 13244 O O . LEU G 1 253 ? 57.125 41.088 24.306 1.00 28.07 253 LEU G O 1
ATOM 13249 N N . ALA G 1 254 ? 55.089 41.091 25.147 1.00 36.00 254 ALA G N 1
ATOM 13250 C CA . ALA G 1 254 ? 54.450 41.604 23.942 1.00 34.52 254 ALA G CA 1
ATOM 13251 C C . ALA G 1 254 ? 54.648 43.081 23.884 1.00 34.31 254 ALA G C 1
ATOM 13252 O O . ALA G 1 254 ? 54.922 43.644 22.845 1.00 33.46 254 ALA G O 1
ATOM 13254 N N . LYS G 1 255 ? 54.499 43.721 25.025 1.00 35.82 255 LYS G N 1
ATOM 13255 C CA . LYS G 1 255 ? 54.742 45.137 25.088 1.00 37.32 255 LYS G CA 1
ATOM 13256 C C . LYS G 1 255 ? 56.240 45.441 24.810 1.00 40.08 255 LYS G C 1
ATOM 13257 O O . LYS G 1 255 ? 56.579 46.408 24.100 1.00 43.20 255 LYS G O 1
ATOM 13263 N N . LEU G 1 256 ? 57.140 44.602 25.326 1.00 36.79 256 LEU G N 1
ATOM 13264 C CA . LEU G 1 256 ? 58.552 44.719 24.957 1.00 34.01 256 LEU G CA 1
ATOM 13265 C C . LEU G 1 256 ? 58.820 44.593 23.453 1.00 33.19 256 LEU G C 1
ATOM 13266 O O . LEU G 1 256 ? 59.618 45.383 22.879 1.00 32.69 256 LEU G O 1
ATOM 13271 N N . ALA G 1 257 ? 58.219 43.567 22.840 1.00 30.81 257 ALA G N 1
ATOM 13272 C CA . ALA G 1 257 ? 58.433 43.319 21.428 1.00 30.38 257 ALA G CA 1
ATOM 13273 C C . ALA G 1 257 ? 57.996 44.560 20.668 1.00 31.54 257 ALA G C 1
ATOM 13274 O O . ALA G 1 257 ? 58.751 45.076 19.806 1.00 32.84 257 ALA G O 1
ATOM 13276 N N . GLU G 1 258 ? 56.827 45.076 21.050 1.00 31.73 258 GLU G N 1
ATOM 13277 C CA . GLU G 1 258 ? 56.213 46.260 20.421 1.00 30.86 258 GLU G CA 1
ATOM 13278 C C . GLU G 1 258 ? 57.175 47.450 20.475 1.00 31.45 258 GLU G C 1
ATOM 13279 O O . GLU G 1 258 ? 57.457 48.113 19.480 1.00 32.50 258 GLU G O 1
ATOM 13285 N N . PHE G 1 259 ? 57.723 47.673 21.646 1.00 32.66 259 PHE G N 1
ATOM 13286 C CA . PHE G 1 259 ? 58.522 48.857 21.898 1.00 32.40 259 PHE G CA 1
ATOM 13287 C C . PHE G 1 259 ? 59.945 48.843 21.262 1.00 32.15 259 PHE G C 1
ATOM 13288 O O . PHE G 1 259 ? 60.362 49.867 20.712 1.00 30.41 259 PHE G O 1
ATOM 13296 N N . THR G 1 260 ? 60.676 47.721 21.369 1.00 29.58 260 THR G N 1
ATOM 13297 C CA . THR G 1 260 ? 61.949 47.546 20.694 1.00 26.41 260 THR G CA 1
ATOM 13298 C C . THR G 1 260 ? 61.764 47.746 19.202 1.00 25.76 260 THR G C 1
ATOM 13299 O O . THR G 1 260 ? 62.528 48.426 18.549 1.00 24.72 260 THR G O 1
ATOM 13303 N N . THR G 1 261 ? 60.758 47.105 18.644 1.00 26.06 261 THR G N 1
ATOM 13304 C CA . THR G 1 261 ? 60.501 47.239 17.235 1.00 23.95 261 THR G CA 1
ATOM 13305 C C . THR G 1 261 ? 60.341 48.688 16.822 1.00 23.35 261 THR G C 1
ATOM 13306 O O . THR G 1 261 ? 60.937 49.100 15.862 1.00 23.37 261 THR G O 1
ATOM 13310 N N . ALA G 1 262 ? 59.464 49.434 17.477 1.00 23.88 262 ALA G N 1
ATOM 13311 C CA . ALA G 1 262 ? 59.179 50.787 17.028 1.00 23.70 262 ALA G CA 1
ATOM 13312 C C . ALA G 1 262 ? 60.414 51.613 17.247 1.00 24.60 262 ALA G C 1
ATOM 13313 O O . ALA G 1 262 ? 60.719 52.447 16.419 1.00 25.16 262 ALA G O 1
ATOM 13315 N N . MET G 1 263 ? 61.148 51.351 18.335 1.00 25.62 263 MET G N 1
ATOM 13316 C CA . MET G 1 263 ? 62.395 52.086 18.656 1.00 24.18 263 MET G CA 1
ATOM 13317 C C . MET G 1 263 ? 63.505 51.829 17.648 1.00 24.11 263 MET G C 1
ATOM 13318 O O . MET G 1 263 ? 64.163 52.795 17.258 1.00 27.90 263 MET G O 1
ATOM 13323 N N . LYS G 1 264 ? 63.744 50.563 17.266 1.00 22.33 264 LYS G N 1
ATOM 13324 C CA . LYS G 1 264 ? 64.745 50.203 16.224 1.00 21.34 264 LYS G CA 1
ATOM 13325 C C . LYS G 1 264 ? 64.360 50.687 14.826 1.00 21.87 264 LYS G C 1
ATOM 13326 O O . LYS G 1 264 ? 65.209 51.108 14.023 1.00 22.37 264 LYS G O 1
ATOM 13332 N N . ALA G 1 265 ? 63.077 50.646 14.544 1.00 23.12 265 ALA G N 1
ATOM 13333 C CA . ALA G 1 265 ? 62.535 51.235 13.303 1.00 23.56 265 ALA G CA 1
ATOM 13334 C C . ALA G 1 265 ? 62.912 52.668 13.140 1.00 24.87 265 ALA G C 1
ATOM 13335 O O . ALA G 1 265 ? 63.065 53.125 12.036 1.00 28.33 265 ALA G O 1
ATOM 13337 N N . ALA G 1 266 ? 63.131 53.381 14.221 1.00 26.23 266 ALA G N 1
ATOM 13338 C CA . ALA G 1 266 ? 63.500 54.790 14.108 1.00 26.62 266 ALA G CA 1
ATOM 13339 C C . ALA G 1 266 ? 64.983 55.064 13.950 1.00 28.32 266 ALA G C 1
ATOM 13340 O O . ALA G 1 266 ? 65.346 56.258 13.981 1.00 28.22 266 ALA G O 1
ATOM 13342 N N . THR G 1 267 ? 65.834 54.021 13.839 1.00 27.22 267 THR G N 1
ATOM 13343 C CA . THR G 1 267 ? 67.293 54.233 13.704 1.00 27.08 267 THR G CA 1
ATOM 13344 C C . THR G 1 267 ? 67.724 54.436 12.251 1.00 30.30 267 THR G C 1
ATOM 13345 O O . THR G 1 267 ? 66.955 54.084 11.356 1.00 34.16 267 THR G O 1
ATOM 13350 N N . MET H 1 1 ? 70.456 83.261 51.265 1.00 60.27 1 MET H N 1
ATOM 13351 C CA . MET H 1 1 ? 69.818 82.108 51.976 1.00 60.42 1 MET H CA 1
ATOM 13352 C C . MET H 1 1 ? 68.332 82.304 52.480 1.00 68.55 1 MET H C 1
ATOM 13353 O O . MET H 1 1 ? 67.692 81.334 52.939 1.00 69.39 1 MET H O 1
ATOM 13358 N N . SER H 1 2 ? 67.778 83.524 52.341 1.00 69.26 2 SER H N 1
ATOM 13359 C CA . SER H 1 2 ? 66.453 83.918 52.884 1.00 68.90 2 SER H CA 1
ATOM 13360 C C . SER H 1 2 ? 65.306 83.357 52.033 1.00 58.44 2 SER H C 1
ATOM 13361 O O . SER H 1 2 ? 65.618 82.754 51.003 1.00 51.65 2 SER H O 1
ATOM 13364 N N . ASN H 1 3 ? 64.006 83.540 52.385 1.00 57.43 3 ASN H N 1
ATOM 13365 C CA . ASN H 1 3 ? 63.419 84.316 53.577 1.00 52.48 3 ASN H CA 1
ATOM 13366 C C . ASN H 1 3 ? 62.210 83.622 54.198 1.00 43.56 3 ASN H C 1
ATOM 13367 O O . ASN H 1 3 ? 62.024 83.743 55.381 1.00 47.87 3 ASN H O 1
ATOM 13372 N N . ARG H 1 4 ? 61.379 82.967 53.377 1.00 34.74 4 ARG H N 1
ATOM 13373 C CA . ARG H 1 4 ? 60.533 81.882 53.810 1.00 30.39 4 ARG H CA 1
ATOM 13374 C C . ARG H 1 4 ? 61.430 80.687 53.895 1.00 29.60 4 ARG H C 1
ATOM 13375 O O . ARG H 1 4 ? 61.218 79.808 54.671 1.00 30.73 4 ARG H O 1
ATOM 13383 N N . TYR H 1 5 ? 62.414 80.604 53.033 1.00 28.47 5 TYR H N 1
ATOM 13384 C CA . TYR H 1 5 ? 63.347 79.547 53.171 1.00 28.09 5 TYR H CA 1
ATOM 13385 C C . TYR H 1 5 ? 64.139 79.694 54.486 1.00 29.94 5 TYR H C 1
ATOM 13386 O O . TYR H 1 5 ? 64.368 78.699 55.165 1.00 27.19 5 TYR H O 1
ATOM 13395 N N . GLN H 1 6 ? 64.547 80.906 54.871 1.00 32.55 6 GLN H N 1
ATOM 13396 C CA . GLN H 1 6 ? 65.267 81.024 56.168 1.00 34.05 6 GLN H CA 1
ATOM 13397 C C . GLN H 1 6 ? 64.421 80.541 57.331 1.00 29.42 6 GLN H C 1
ATOM 13398 O O . GLN H 1 6 ? 64.919 79.863 58.203 1.00 26.19 6 GLN H O 1
ATOM 13404 N N . ALA H 1 7 ? 63.171 80.975 57.354 1.00 25.55 7 ALA H N 1
ATOM 13405 C CA . ALA H 1 7 ? 62.327 80.729 58.496 1.00 25.05 7 ALA H CA 1
ATOM 13406 C C . ALA H 1 7 ? 62.055 79.255 58.553 1.00 24.61 7 ALA H C 1
ATOM 13407 O O . ALA H 1 7 ? 62.053 78.689 59.615 1.00 24.94 7 ALA H O 1
ATOM 13409 N N . LYS H 1 8 ? 61.862 78.611 57.405 1.00 24.39 8 LYS H N 1
ATOM 13410 C CA . LYS H 1 8 ? 61.581 77.193 57.424 1.00 23.60 8 LYS H CA 1
ATOM 13411 C C . LYS H 1 8 ? 62.782 76.392 57.990 1.00 21.61 8 LYS H C 1
ATOM 13412 O O . LYS H 1 8 ? 62.609 75.537 58.866 1.00 18.91 8 LYS H O 1
ATOM 13418 N N . PHE H 1 9 ? 63.980 76.725 57.504 1.00 22.27 9 PHE H N 1
ATOM 13419 C CA . PHE H 1 9 ? 65.202 75.964 57.805 1.00 23.03 9 PHE H CA 1
ATOM 13420 C C . PHE H 1 9 ? 65.533 76.159 59.261 1.00 23.21 9 PHE H C 1
ATOM 13421 O O . PHE H 1 9 ? 66.044 75.194 59.910 1.00 26.14 9 PHE H O 1
ATOM 13429 N N . ALA H 1 10 ? 65.223 77.349 59.785 1.00 21.37 10 ALA H N 1
ATOM 13430 C CA . ALA H 1 10 ? 65.460 77.687 61.221 1.00 21.16 10 ALA H CA 1
ATOM 13431 C C . ALA H 1 10 ? 64.442 76.996 62.102 1.00 21.06 10 ALA H C 1
ATOM 13432 O O . ALA H 1 10 ? 64.795 76.368 63.096 1.00 24.52 10 ALA H O 1
ATOM 13434 N N . ALA H 1 11 ? 63.171 77.058 61.744 1.00 21.49 11 ALA H N 1
ATOM 13435 C CA . ALA H 1 11 ? 62.210 76.195 62.412 1.00 20.82 11 ALA H CA 1
ATOM 13436 C C . ALA H 1 11 ? 62.665 74.765 62.399 1.00 19.89 11 ALA H C 1
ATOM 13437 O O . ALA H 1 11 ? 62.610 74.107 63.404 1.00 20.01 11 ALA H O 1
ATOM 13439 N N . LEU H 1 12 ? 63.124 74.274 61.270 1.00 20.23 12 LEU H N 1
ATOM 13440 C CA . LEU H 1 12 ? 63.381 72.843 61.190 1.00 22.43 12 LEU H CA 1
ATOM 13441 C C . LEU H 1 12 ? 64.600 72.425 62.023 1.00 23.24 12 LEU H C 1
ATOM 13442 O O . LEU H 1 12 ? 64.670 71.306 62.496 1.00 21.19 12 LEU H O 1
ATOM 13447 N N . LYS H 1 13 ? 65.515 73.361 62.221 1.00 24.23 13 LYS H N 1
ATOM 13448 C CA . LYS H 1 13 ? 66.718 73.128 62.965 1.00 27.50 13 LYS H CA 1
ATOM 13449 C C . LYS H 1 13 ? 66.335 73.067 64.424 1.00 28.50 13 LYS H C 1
ATOM 13450 O O . LYS H 1 13 ? 66.910 72.373 65.225 1.00 27.00 13 LYS H O 1
ATOM 13456 N N . ALA H 1 14 ? 65.359 73.859 64.774 1.00 29.25 14 ALA H N 1
ATOM 13457 C CA . ALA H 1 14 ? 64.907 73.894 66.132 1.00 28.24 14 ALA H CA 1
ATOM 13458 C C . ALA H 1 14 ? 64.190 72.573 66.437 1.00 27.54 14 ALA H C 1
ATOM 13459 O O . ALA H 1 14 ? 64.178 72.132 67.561 1.00 27.89 14 ALA H O 1
ATOM 13461 N N . GLN H 1 15 ? 63.576 71.941 65.445 1.00 27.07 15 GLN H N 1
ATOM 13462 C CA . GLN H 1 15 ? 62.929 70.635 65.660 1.00 27.04 15 GLN H CA 1
ATOM 13463 C C . GLN H 1 15 ? 63.961 69.544 65.519 1.00 29.31 15 GLN H C 1
ATOM 13464 O O . GLN H 1 15 ? 63.655 68.378 65.658 1.00 28.35 15 GLN H O 1
ATOM 13470 N N . ASP H 1 16 ? 65.195 69.927 65.207 1.00 32.76 16 ASP H N 1
ATOM 13471 C CA . ASP H 1 16 ? 66.238 68.968 64.830 1.00 35.89 16 ASP H CA 1
ATOM 13472 C C . ASP H 1 16 ? 65.731 67.993 63.767 1.00 34.81 16 ASP H C 1
ATOM 13473 O O . ASP H 1 16 ? 65.889 66.788 63.887 1.00 37.04 16 ASP H O 1
ATOM 13478 N N . LYS H 1 17 ? 65.178 68.548 62.695 1.00 34.33 17 LYS H N 1
ATOM 13479 C CA . LYS H 1 17 ? 64.583 67.761 61.653 1.00 30.35 17 LYS H CA 1
ATOM 13480 C C . LYS H 1 17 ? 64.998 68.203 60.250 1.00 26.91 17 LYS H C 1
ATOM 13481 O O . LYS H 1 17 ? 65.437 69.307 59.985 1.00 23.22 17 LYS H O 1
ATOM 13487 N N . GLY H 1 18 ? 64.924 67.274 59.339 1.00 27.77 18 GLY H N 1
ATOM 13488 C CA . GLY H 1 18 ? 65.231 67.583 57.945 1.00 29.53 18 GLY H CA 1
ATOM 13489 C C . GLY H 1 18 ? 64.002 68.020 57.191 1.00 28.02 18 GLY H C 1
ATOM 13490 O O . GLY H 1 18 ? 62.906 67.831 57.682 1.00 29.45 18 GLY H O 1
ATOM 13491 N N . ALA H 1 19 ? 64.184 68.616 56.011 1.00 28.11 19 ALA H N 1
ATOM 13492 C CA . ALA H 1 19 ? 63.036 69.072 55.164 1.00 27.00 19 ALA H CA 1
ATOM 13493 C C . ALA H 1 19 ? 62.708 68.042 54.079 1.00 24.92 19 ALA H C 1
ATOM 13494 O O . ALA H 1 19 ? 63.588 67.432 53.512 1.00 28.00 19 ALA H O 1
ATOM 13496 N N . PHE H 1 20 ? 61.449 67.810 53.812 1.00 22.94 20 PHE H N 1
ATOM 13497 C CA . PHE H 1 20 ? 61.075 66.883 52.743 1.00 20.39 20 PHE H CA 1
ATOM 13498 C C . PHE H 1 20 ? 60.257 67.663 51.761 1.00 20.13 20 PHE H C 1
ATOM 13499 O O . PHE H 1 20 ? 59.288 68.258 52.141 1.00 18.45 20 PHE H O 1
ATOM 13507 N N . VAL H 1 21 ? 60.585 67.538 50.481 1.00 20.18 21 VAL H N 1
ATOM 13508 C CA . VAL H 1 21 ? 60.227 68.497 49.483 1.00 19.40 21 VAL H CA 1
ATOM 13509 C C . VAL H 1 21 ? 59.935 67.780 48.208 1.00 19.57 21 VAL H C 1
ATOM 13510 O O . VAL H 1 21 ? 60.853 67.461 47.490 1.00 20.82 21 VAL H O 1
ATOM 13514 N N . PRO H 1 22 ? 58.670 67.598 47.880 1.00 19.32 22 PRO H N 1
ATOM 13515 C CA . PRO H 1 22 ? 58.400 66.853 46.676 1.00 18.54 22 PRO H CA 1
ATOM 13516 C C . PRO H 1 22 ? 58.395 67.793 45.542 1.00 18.58 22 PRO H C 1
ATOM 13517 O O . PRO H 1 22 ? 58.262 68.982 45.759 1.00 20.28 22 PRO H O 1
ATOM 13521 N N . PHE H 1 23 ? 58.500 67.249 44.351 1.00 18.88 23 PHE H N 1
ATOM 13522 C CA . PHE H 1 23 ? 58.502 67.951 43.148 1.00 19.94 23 PHE H CA 1
ATOM 13523 C C . PHE H 1 23 ? 57.426 67.318 42.262 1.00 19.40 23 PHE H C 1
ATOM 13524 O O . PHE H 1 23 ? 57.237 66.108 42.183 1.00 17.27 23 PHE H O 1
ATOM 13532 N N . VAL H 1 24 ? 56.804 68.171 41.487 1.00 20.92 24 VAL H N 1
ATOM 13533 C CA . VAL H 1 24 ? 55.747 67.782 40.601 1.00 20.67 24 VAL H CA 1
ATOM 13534 C C . VAL H 1 24 ? 55.674 68.806 39.429 1.00 22.30 24 VAL H C 1
ATOM 13535 O O . VAL H 1 24 ? 55.942 70.015 39.590 1.00 20.95 24 VAL H O 1
ATOM 13539 N N . THR H 1 25 ? 55.366 68.377 38.224 1.00 23.86 25 THR H N 1
ATOM 13540 C CA . THR H 1 25 ? 55.125 69.424 37.219 1.00 24.36 25 THR H CA 1
ATOM 13541 C C . THR H 1 25 ? 53.683 69.864 37.231 1.00 24.22 25 THR H C 1
ATOM 13542 O O . THR H 1 25 ? 52.804 69.067 37.417 1.00 24.76 25 THR H O 1
ATOM 13546 N N . ILE H 1 26 ? 53.454 71.166 37.102 1.00 26.23 26 ILE H N 1
ATOM 13547 C CA . ILE H 1 26 ? 52.115 71.716 37.332 1.00 25.31 26 ILE H CA 1
ATOM 13548 C C . ILE H 1 26 ? 51.205 71.318 36.171 1.00 27.02 26 ILE H C 1
ATOM 13549 O O . ILE H 1 26 ? 51.576 71.385 34.970 1.00 26.43 26 ILE H O 1
ATOM 13554 N N . GLY H 1 27 ? 50.002 70.887 36.544 1.00 28.72 27 GLY H N 1
ATOM 13555 C CA . GLY H 1 27 ? 48.916 70.616 35.576 1.00 28.23 27 GLY H CA 1
ATOM 13556 C C . GLY H 1 27 ? 48.974 69.185 35.135 1.00 28.96 27 GLY H C 1
ATOM 13557 O O . GLY H 1 27 ? 48.427 68.815 34.119 1.00 29.45 27 GLY H O 1
ATOM 13558 N N . ASP H 1 28 ? 49.645 68.379 35.948 1.00 29.73 28 ASP H N 1
ATOM 13559 C CA . ASP H 1 28 ? 49.777 66.996 35.683 1.00 30.81 28 ASP H CA 1
ATOM 13560 C C . ASP H 1 28 ? 48.979 66.128 36.684 1.00 30.35 28 ASP H C 1
ATOM 13561 O O . ASP H 1 28 ? 49.267 66.151 37.893 1.00 33.07 28 ASP H O 1
ATOM 13566 N N . PRO H 1 29 ? 48.022 65.328 36.199 1.00 24.84 29 PRO H N 1
ATOM 13567 C CA . PRO H 1 29 ? 47.586 65.142 34.867 1.00 25.37 29 PRO H CA 1
ATOM 13568 C C . PRO H 1 29 ? 46.640 66.196 34.319 1.00 25.18 29 PRO H C 1
ATOM 13569 O O . PRO H 1 29 ? 46.254 66.085 33.166 1.00 22.73 29 PRO H O 1
ATOM 13573 N N . SER H 1 30 ? 46.261 67.188 35.115 1.00 27.22 30 SER H N 1
ATOM 13574 C CA . SER H 1 30 ? 45.306 68.205 34.658 1.00 27.20 30 SER H CA 1
ATOM 13575 C C . SER H 1 30 ? 45.394 69.317 35.626 1.00 27.99 30 SER H C 1
ATOM 13576 O O . SER H 1 30 ? 45.703 69.080 36.788 1.00 31.63 30 SER H O 1
ATOM 13579 N N . PRO H 1 31 ? 45.111 70.542 35.167 1.00 29.43 31 PRO H N 1
ATOM 13580 C CA . PRO H 1 31 ? 45.156 71.620 36.097 1.00 27.13 31 PRO H CA 1
ATOM 13581 C C . PRO H 1 31 ? 44.391 71.262 37.347 1.00 29.34 31 PRO H C 1
ATOM 13582 O O . PRO H 1 31 ? 44.980 71.307 38.423 1.00 28.67 31 PRO H O 1
ATOM 13586 N N . GLU H 1 32 ? 43.108 70.892 37.218 1.00 30.99 32 GLU H N 1
ATOM 13587 C CA . GLU H 1 32 ? 42.252 70.709 38.399 1.00 32.75 32 GLU H CA 1
ATOM 13588 C C . GLU H 1 32 ? 42.780 69.627 39.314 1.00 32.28 32 GLU H C 1
ATOM 13589 O O . GLU H 1 32 ? 42.704 69.802 40.546 1.00 31.53 32 GLU H O 1
ATOM 13595 N N . LEU H 1 33 ? 43.330 68.544 38.739 1.00 27.67 33 LEU H N 1
ATOM 13596 C CA . LEU H 1 33 ? 43.886 67.486 39.559 1.00 26.84 33 LEU H CA 1
ATOM 13597 C C . LEU H 1 33 ? 45.249 67.780 40.123 1.00 27.40 33 LEU H C 1
ATOM 13598 O O . LEU H 1 33 ? 45.553 67.399 41.240 1.00 27.07 33 LEU H O 1
ATOM 13603 N N . SER H 1 34 ? 46.078 68.454 39.329 1.00 27.17 34 SER H N 1
ATOM 13604 C CA . SER H 1 34 ? 47.312 69.037 39.821 1.00 25.57 34 SER H CA 1
ATOM 13605 C C . SER H 1 34 ? 47.175 69.781 41.131 1.00 25.52 34 SER H C 1
ATOM 13606 O O . SER H 1 34 ? 47.997 69.641 42.028 1.00 24.05 34 SER H O 1
ATOM 13609 N N . LEU H 1 35 ? 46.111 70.566 41.259 1.00 28.97 35 LEU H N 1
ATOM 13610 C CA . LEU H 1 35 ? 45.868 71.375 42.488 1.00 29.46 35 LEU H CA 1
ATOM 13611 C C . LEU H 1 35 ? 45.722 70.463 43.684 1.00 29.86 35 LEU H C 1
ATOM 13612 O O . LEU H 1 35 ? 46.414 70.650 44.669 1.00 31.62 35 LEU H O 1
ATOM 13617 N N . LYS H 1 36 ? 44.867 69.439 43.557 1.00 28.42 36 LYS H N 1
ATOM 13618 C CA . LYS H 1 36 ? 44.569 68.552 44.668 1.00 29.26 36 LYS H CA 1
ATOM 13619 C C . LYS H 1 36 ? 45.833 67.788 45.080 1.00 27.15 36 LYS H C 1
ATOM 13620 O O . LYS H 1 36 ? 46.196 67.771 46.273 1.00 27.13 36 LYS H O 1
ATOM 13626 N N . ILE H 1 37 ? 46.528 67.240 44.092 1.00 25.29 37 ILE H N 1
ATOM 13627 C CA . ILE H 1 37 ? 47.852 66.666 44.307 1.00 23.19 37 ILE H CA 1
ATOM 13628 C C . ILE H 1 37 ? 48.797 67.553 45.110 1.00 22.97 37 ILE H C 1
ATOM 13629 O O . ILE H 1 37 ? 49.234 67.124 46.216 1.00 25.89 37 ILE H O 1
ATOM 13634 N N . ILE H 1 38 ? 49.068 68.772 44.641 1.00 21.66 38 ILE H N 1
A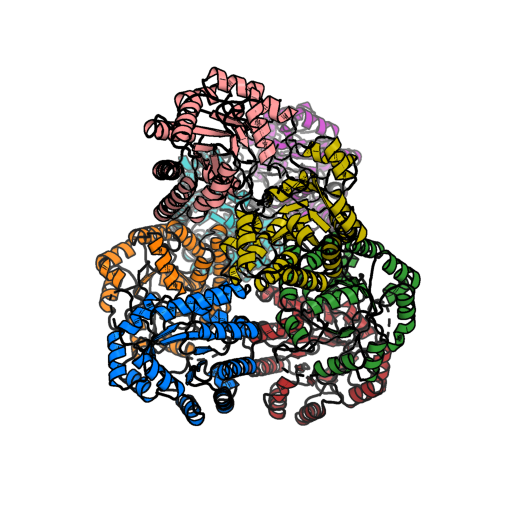TOM 13635 C CA . ILE H 1 38 ? 49.920 69.697 45.419 1.00 22.18 38 ILE H CA 1
ATOM 13636 C C . ILE H 1 38 ? 49.335 69.779 46.828 1.00 25.02 38 ILE H C 1
ATOM 13637 O O . ILE H 1 38 ? 50.027 69.511 47.808 1.00 27.11 38 ILE H O 1
ATOM 13642 N N . GLN H 1 39 ? 48.043 70.066 46.948 1.00 26.47 39 GLN H N 1
ATOM 13643 C CA . GLN H 1 39 ? 47.470 70.238 48.301 1.00 28.65 39 GLN H CA 1
ATOM 13644 C C . GLN H 1 39 ? 47.630 68.990 49.156 1.00 27.69 39 GLN H C 1
ATOM 13645 O O . GLN H 1 39 ? 47.841 69.085 50.362 1.00 30.02 39 GLN H O 1
ATOM 13651 N N . THR H 1 40 ? 47.491 67.825 48.550 1.00 26.71 40 THR H N 1
ATOM 13652 C CA . THR H 1 40 ? 47.618 66.581 49.308 1.00 27.08 40 THR H CA 1
ATOM 13653 C C . THR H 1 40 ? 49.060 66.474 49.805 1.00 27.53 40 THR H C 1
ATOM 13654 O O . THR H 1 40 ? 49.302 66.073 50.923 1.00 25.17 40 THR H O 1
ATOM 13658 N N . LEU H 1 41 ? 50.021 66.797 48.949 1.00 28.55 41 LEU H N 1
ATOM 13659 C CA . LEU H 1 41 ? 51.440 66.873 49.386 1.00 28.34 41 LEU H CA 1
ATOM 13660 C C . LEU H 1 41 ? 51.687 67.711 50.671 1.00 27.98 41 LEU H C 1
ATOM 13661 O O . LEU H 1 41 ? 52.321 67.241 51.613 1.00 29.10 41 LEU H O 1
ATOM 13666 N N . VAL H 1 42 ? 51.183 68.948 50.683 1.00 26.65 42 VAL H N 1
ATOM 13667 C CA . VAL H 1 42 ? 51.266 69.850 51.821 1.00 25.30 42 VAL H CA 1
ATOM 13668 C C . VAL H 1 42 ? 50.441 69.269 52.976 1.00 26.91 42 VAL H C 1
ATOM 13669 O O . VAL H 1 42 ? 50.911 69.238 54.126 1.00 27.30 42 VAL H O 1
ATOM 13673 N N . ASP H 1 43 ? 49.236 68.755 52.709 1.00 26.99 43 ASP H N 1
ATOM 13674 C CA . ASP H 1 43 ? 48.481 68.176 53.832 1.00 27.56 43 ASP H CA 1
ATOM 13675 C C . ASP H 1 43 ? 49.321 67.135 54.566 1.00 27.29 43 ASP H C 1
ATOM 13676 O O . ASP H 1 43 ? 49.512 67.272 55.740 1.00 29.03 43 ASP H O 1
ATOM 13681 N N . ASN H 1 44 ? 49.991 66.233 53.859 1.00 28.35 44 ASN H N 1
ATOM 13682 C CA . ASN H 1 44 ? 50.695 65.130 54.469 1.00 26.46 44 ASN H CA 1
ATOM 13683 C C . ASN H 1 44 ? 52.166 65.374 54.612 1.00 25.95 44 ASN H C 1
ATOM 13684 O O . ASN H 1 44 ? 52.946 64.471 54.864 1.00 28.40 44 ASN H O 1
ATOM 13689 N N . GLY H 1 45 ? 52.572 66.608 54.453 1.00 25.37 45 GLY H N 1
ATOM 13690 C CA . GLY H 1 45 ? 53.778 67.039 55.139 1.00 23.31 45 GLY H CA 1
ATOM 13691 C C . GLY H 1 45 ? 54.901 67.732 54.437 1.00 21.23 45 GLY H C 1
ATOM 13692 O O . GLY H 1 45 ? 55.913 67.928 55.053 1.00 23.66 45 GLY H O 1
ATOM 13693 N N . ALA H 1 46 ? 54.781 68.097 53.169 1.00 20.63 46 ALA H N 1
ATOM 13694 C CA . ALA H 1 46 ? 55.847 68.856 52.517 1.00 19.43 46 ALA H CA 1
ATOM 13695 C C . ALA H 1 46 ? 56.360 70.061 53.324 1.00 20.41 46 ALA H C 1
ATOM 13696 O O . ALA H 1 46 ? 55.622 70.915 53.803 1.00 26.08 46 ALA H O 1
ATOM 13698 N N . ASP H 1 47 ? 57.644 70.187 53.431 1.00 21.86 47 ASP H N 1
ATOM 13699 C CA . ASP H 1 47 ? 58.212 71.315 54.107 1.00 22.17 47 ASP H CA 1
ATOM 13700 C C . ASP H 1 47 ? 58.396 72.452 53.131 1.00 24.76 47 ASP H C 1
ATOM 13701 O O . ASP H 1 47 ? 58.755 73.585 53.530 1.00 29.59 47 ASP H O 1
ATOM 13706 N N . ALA H 1 48 ? 58.109 72.178 51.863 1.00 25.20 48 ALA H N 1
ATOM 13707 C CA . ALA H 1 48 ? 58.349 73.129 50.754 1.00 25.48 48 ALA H CA 1
ATOM 13708 C C . ALA H 1 48 ? 57.939 72.425 49.468 1.00 25.08 48 ALA H C 1
ATOM 13709 O O . ALA H 1 48 ? 57.871 71.208 49.442 1.00 24.32 48 ALA H O 1
ATOM 13711 N N . LEU H 1 49 ? 57.650 73.182 48.425 1.00 25.49 49 LEU H N 1
ATOM 13712 C CA . LEU H 1 49 ? 57.413 72.613 47.122 1.00 25.67 49 LEU H CA 1
ATOM 13713 C C . LEU H 1 49 ? 58.480 72.992 46.082 1.00 24.59 49 LEU H C 1
ATOM 13714 O O . LEU H 1 49 ? 59.092 74.069 46.133 1.00 22.11 49 LEU H O 1
ATOM 13719 N N . GLU H 1 50 ? 58.688 72.082 45.134 1.00 27.07 50 GLU H N 1
ATOM 13720 C CA . GLU H 1 50 ? 59.346 72.411 43.860 1.00 29.42 50 GLU H CA 1
ATOM 13721 C C . GLU H 1 50 ? 58.431 72.016 42.749 1.00 27.90 50 GLU H C 1
ATOM 13722 O O . GLU H 1 50 ? 58.037 70.835 42.618 1.00 29.06 50 GLU H O 1
ATOM 13728 N N . LEU H 1 51 ? 58.112 73.006 41.932 1.00 25.38 51 LEU H N 1
ATOM 13729 C CA . LEU H 1 51 ? 57.119 72.868 40.897 1.00 22.98 51 LEU H CA 1
ATOM 13730 C C . LEU H 1 51 ? 57.831 73.130 39.598 1.00 21.33 51 LEU H C 1
ATOM 13731 O O . LEU H 1 51 ? 58.642 74.028 39.543 1.00 20.99 51 LEU H O 1
ATOM 13736 N N . GLY H 1 52 ? 57.526 72.340 38.569 1.00 20.74 52 GLY H N 1
ATOM 13737 C CA . GLY H 1 52 ? 57.920 72.653 37.211 1.00 21.81 52 GLY H CA 1
ATOM 13738 C C . GLY H 1 52 ? 56.751 73.191 36.389 1.00 24.59 52 GLY H C 1
ATOM 13739 O O . GLY H 1 52 ? 55.584 72.926 36.720 1.00 27.60 52 GLY H O 1
ATOM 13740 N N . PHE H 1 53 ? 57.036 73.985 35.346 1.00 24.03 53 PHE H N 1
ATOM 13741 C CA . PHE H 1 53 ? 56.020 74.368 34.379 1.00 23.32 53 PHE H CA 1
ATOM 13742 C C . PHE H 1 53 ? 56.139 73.391 33.203 1.00 25.59 53 PHE H C 1
ATOM 13743 O O . PHE H 1 53 ? 57.233 72.952 32.882 1.00 30.85 53 PHE H O 1
ATOM 13751 N N . PRO H 1 54 ? 55.023 73.055 32.547 1.00 25.33 54 PRO H N 1
ATOM 13752 C CA . PRO H 1 54 ? 55.072 72.050 31.535 1.00 25.00 54 PRO H CA 1
ATOM 13753 C C . PRO H 1 54 ? 55.921 72.472 30.354 1.00 25.83 54 PRO H C 1
ATOM 13754 O O . PRO H 1 54 ? 55.830 73.602 29.905 1.00 23.34 54 PRO H O 1
ATOM 13758 N N . PHE H 1 55 ? 56.754 71.550 29.863 1.00 27.74 55 PHE H N 1
ATOM 13759 C CA . PHE H 1 55 ? 57.775 71.850 28.823 1.00 27.73 55 PHE H CA 1
ATOM 13760 C C . PHE H 1 55 ? 57.899 70.628 27.902 1.00 28.96 55 PHE H C 1
ATOM 13761 O O . PHE H 1 55 ? 57.890 69.458 28.339 1.00 26.11 55 PHE H O 1
ATOM 13769 N N . SER H 1 56 ? 57.925 70.945 26.615 1.00 31.54 56 SER H N 1
ATOM 13770 C CA . SER H 1 56 ? 57.846 70.003 25.462 1.00 29.74 56 SER H CA 1
ATOM 13771 C C . SER H 1 56 ? 58.963 68.953 25.463 1.00 31.82 56 SER H C 1
ATOM 13772 O O . SER H 1 56 ? 58.723 67.768 25.261 1.00 32.13 56 SER H O 1
ATOM 13775 N N . ASP H 1 57 ? 60.186 69.431 25.715 1.00 31.19 57 ASP H N 1
ATOM 13776 C CA . ASP H 1 57 ? 61.422 68.715 25.476 1.00 29.43 57 ASP H CA 1
ATOM 13777 C C . ASP H 1 57 ? 62.324 68.963 26.655 1.00 27.80 57 ASP H C 1
ATOM 13778 O O . ASP H 1 57 ? 63.310 69.729 26.592 1.00 27.62 57 ASP H O 1
ATOM 13783 N N . PRO H 1 58 ? 61.957 68.376 27.784 1.00 26.51 58 PRO H N 1
ATOM 13784 C CA . PRO H 1 58 ? 62.775 68.606 28.997 1.00 26.47 58 PRO H CA 1
ATOM 13785 C C . PRO H 1 58 ? 64.107 67.792 29.041 1.00 26.85 58 PRO H C 1
ATOM 13786 O O . PRO H 1 58 ? 64.142 66.697 29.622 1.00 24.23 58 PRO H O 1
ATOM 13790 N N . LEU H 1 59 ? 65.170 68.355 28.443 1.00 27.24 59 LEU H N 1
ATOM 13791 C CA . LEU H 1 59 ? 66.395 67.629 28.112 1.00 24.63 59 LEU H CA 1
ATOM 13792 C C . LEU H 1 59 ? 67.181 67.176 29.302 1.00 23.63 59 LEU H C 1
ATOM 13793 O O . LEU H 1 59 ? 67.918 66.258 29.193 1.00 27.95 59 LEU H O 1
ATOM 13798 N N . ALA H 1 60 ? 67.034 67.789 30.457 1.00 24.15 60 ALA H N 1
ATOM 13799 C CA . ALA H 1 60 ? 67.620 67.283 31.686 1.00 20.90 60 ALA H CA 1
ATOM 13800 C C . ALA H 1 60 ? 66.803 66.254 32.456 1.00 22.69 60 ALA H C 1
ATOM 13801 O O . ALA H 1 60 ? 67.227 65.828 33.552 1.00 23.39 60 ALA H O 1
ATOM 13803 N N . ASP H 1 61 ? 65.680 65.799 31.933 1.00 22.92 61 ASP H N 1
ATOM 13804 C CA . ASP H 1 61 ? 64.834 64.914 32.729 1.00 25.43 61 ASP H CA 1
ATOM 13805 C C . ASP H 1 61 ? 64.613 63.561 32.132 1.00 23.80 61 ASP H C 1
ATOM 13806 O O . ASP H 1 61 ? 64.361 63.464 30.985 1.00 24.74 61 ASP H O 1
ATOM 13811 N N . GLY H 1 62 ? 64.633 62.523 32.938 1.00 23.37 62 GLY H N 1
ATOM 13812 C CA . GLY H 1 62 ? 64.494 61.135 32.400 1.00 24.97 62 GLY H CA 1
ATOM 13813 C C . GLY H 1 62 ? 63.063 60.825 31.978 1.00 23.15 62 GLY H C 1
ATOM 13814 O O . GLY H 1 62 ? 62.233 61.701 31.991 1.00 22.00 62 GLY H O 1
ATOM 13815 N N . PRO H 1 63 ? 62.757 59.568 31.636 1.00 23.57 63 PRO H N 1
ATOM 13816 C CA . PRO H 1 63 ? 61.392 59.272 31.142 1.00 24.99 63 PRO H CA 1
ATOM 13817 C C . PRO H 1 63 ? 60.222 59.717 32.031 1.00 23.88 63 PRO H C 1
ATOM 13818 O O . PRO H 1 63 ? 59.199 60.189 31.499 1.00 23.65 63 PRO H O 1
ATOM 13822 N N . VAL H 1 64 ? 60.404 59.626 33.353 1.00 22.87 64 VAL H N 1
ATOM 13823 C CA . VAL H 1 64 ? 59.266 59.709 34.234 1.00 21.29 64 VAL H CA 1
ATOM 13824 C C . VAL H 1 64 ? 58.741 61.113 34.198 1.00 22.73 64 VAL H C 1
ATOM 13825 O O . VAL H 1 64 ? 57.566 61.352 33.997 1.00 21.15 64 VAL H O 1
ATOM 13829 N N . ILE H 1 65 ? 59.666 62.047 34.293 1.00 25.95 65 ILE H N 1
ATOM 13830 C CA . ILE H 1 65 ? 59.323 63.445 34.321 1.00 24.66 65 ILE H CA 1
ATOM 13831 C C . ILE H 1 65 ? 58.931 63.977 32.928 1.00 24.94 65 ILE H C 1
ATOM 13832 O O . ILE H 1 65 ? 58.160 64.944 32.788 1.00 25.94 65 ILE H O 1
ATOM 13837 N N . GLN H 1 66 ? 59.452 63.360 31.895 1.00 23.57 66 GLN H N 1
ATOM 13838 C CA . GLN H 1 66 ? 59.066 63.729 30.558 1.00 25.66 66 GLN H CA 1
ATOM 13839 C C . GLN H 1 66 ? 57.584 63.416 30.406 1.00 28.34 66 GLN H C 1
ATOM 13840 O O . GLN H 1 66 ? 56.775 64.282 30.010 1.00 29.87 66 GLN H O 1
ATOM 13846 N N . GLY H 1 67 ? 57.239 62.165 30.714 1.00 28.22 67 GLY H N 1
ATOM 13847 C CA . GLY H 1 67 ? 55.853 61.789 30.950 1.00 27.24 67 GLY H CA 1
ATOM 13848 C C . GLY H 1 67 ? 55.071 62.903 31.597 1.00 27.02 67 GLY H C 1
ATOM 13849 O O . GLY H 1 67 ? 54.061 63.336 31.045 1.00 28.68 67 GLY H O 1
ATOM 13850 N N . ALA H 1 68 ? 55.520 63.404 32.747 1.00 24.91 68 ALA H N 1
ATOM 13851 C CA . ALA H 1 68 ? 54.700 64.366 33.440 1.00 25.89 68 ALA H CA 1
ATOM 13852 C C . ALA H 1 68 ? 54.489 65.608 32.572 1.00 27.53 68 ALA H C 1
ATOM 13853 O O . ALA H 1 68 ? 53.387 66.111 32.449 1.00 24.59 68 ALA H O 1
ATOM 13855 N N . ASN H 1 69 ? 55.552 66.068 31.922 1.00 28.45 69 ASN H N 1
ATOM 13856 C CA . ASN H 1 69 ? 55.427 67.263 31.134 1.00 27.14 69 ASN H CA 1
ATOM 13857 C C . ASN H 1 69 ? 54.457 67.195 29.992 1.00 27.29 69 ASN H C 1
ATOM 13858 O O . ASN H 1 69 ? 53.820 68.158 29.699 1.00 26.71 69 ASN H O 1
ATOM 13863 N N . LEU H 1 70 ? 54.358 66.075 29.322 1.00 31.19 70 LEU H N 1
ATOM 13864 C CA . LEU H 1 70 ? 53.467 66.017 28.184 1.00 31.15 70 LEU H CA 1
ATOM 13865 C C . LEU H 1 70 ? 52.075 65.519 28.538 1.00 30.67 70 LEU H C 1
ATOM 13866 O O . LEU H 1 70 ? 51.137 65.760 27.790 1.00 28.67 70 LEU H O 1
ATOM 13871 N N . ARG H 1 71 ? 51.896 64.914 29.696 1.00 30.33 71 ARG H N 1
ATOM 13872 C CA . ARG H 1 71 ? 50.537 64.835 30.179 1.00 31.45 71 ARG H CA 1
ATOM 13873 C C . ARG H 1 71 ? 50.043 66.255 30.445 1.00 29.57 71 ARG H C 1
ATOM 13874 O O . ARG H 1 71 ? 48.958 66.657 30.000 1.00 30.77 71 ARG H O 1
ATOM 13882 N N . SER H 1 72 ? 50.851 67.058 31.101 1.00 28.74 72 SER H N 1
ATOM 13883 C CA . SER H 1 72 ? 50.389 68.405 31.471 1.00 28.98 72 SER H CA 1
ATOM 13884 C C . SER H 1 72 ? 50.050 69.278 30.251 1.00 30.03 72 SER H C 1
ATOM 13885 O O . SER H 1 72 ? 48.966 69.894 30.176 1.00 28.61 72 SER H O 1
ATOM 13888 N N . LEU H 1 73 ? 50.984 69.304 29.304 1.00 28.19 73 LEU H N 1
ATOM 13889 C CA . LEU H 1 73 ? 50.782 69.910 27.998 1.00 26.79 73 LEU H CA 1
ATOM 13890 C C . LEU H 1 73 ? 49.525 69.415 27.353 1.00 27.98 73 LEU H C 1
ATOM 13891 O O . LEU H 1 73 ? 48.699 70.201 26.965 1.00 28.01 73 LEU H O 1
ATOM 13896 N N . ALA H 1 74 ? 49.334 68.108 27.344 1.00 30.77 74 ALA H N 1
ATOM 13897 C CA . ALA H 1 74 ? 48.153 67.499 26.711 1.00 29.46 74 ALA H CA 1
ATOM 13898 C C . ALA H 1 74 ? 46.844 67.858 27.383 1.00 29.88 74 ALA H C 1
ATOM 13899 O O . ALA H 1 74 ? 45.832 67.923 26.723 1.00 31.77 74 ALA H O 1
ATOM 13901 N N . ALA H 1 75 ? 46.837 68.076 28.685 1.00 30.14 75 ALA H N 1
ATOM 13902 C CA . ALA H 1 75 ? 45.597 68.502 29.337 1.00 31.91 75 ALA H CA 1
ATOM 13903 C C . ALA H 1 75 ? 45.317 69.985 29.104 1.00 28.65 75 ALA H C 1
ATOM 13904 O O . ALA H 1 75 ? 44.411 70.554 29.652 1.00 26.35 75 ALA H O 1
ATOM 13906 N N . GLY H 1 76 ? 46.120 70.575 28.251 1.00 30.76 76 GLY H N 1
ATOM 13907 C CA . GLY H 1 76 ? 45.950 71.924 27.820 1.00 30.33 76 GLY H CA 1
ATOM 13908 C C . GLY H 1 76 ? 46.362 72.926 28.862 1.00 31.59 76 GLY H C 1
ATOM 13909 O O . GLY H 1 76 ? 45.908 74.079 28.818 1.00 34.30 76 GLY H O 1
ATOM 13910 N N . THR H 1 77 ? 47.237 72.541 29.780 1.00 29.94 77 THR H N 1
ATOM 13911 C CA . THR H 1 77 ? 47.671 73.516 30.794 1.00 31.05 77 THR H CA 1
ATOM 13912 C C . THR H 1 77 ? 48.635 74.571 30.255 1.00 29.66 77 THR H C 1
ATOM 13913 O O . THR H 1 77 ? 49.582 74.235 29.566 1.00 34.88 77 THR H O 1
ATOM 13917 N N . THR H 1 78 ? 48.339 75.840 30.573 1.00 27.95 78 THR H N 1
ATOM 13918 C CA . THR H 1 78 ? 49.018 77.092 30.085 1.00 26.99 78 THR H CA 1
ATOM 13919 C C . THR H 1 78 ? 49.881 77.717 31.217 1.00 28.66 78 THR H C 1
ATOM 13920 O O . THR H 1 78 ? 49.665 77.440 32.403 1.00 28.39 78 THR H O 1
ATOM 13924 N N . SER H 1 79 ? 50.835 78.585 30.903 1.00 29.67 79 SER H N 1
ATOM 13925 C CA . SER H 1 79 ? 51.568 79.254 31.984 1.00 31.05 79 SER H CA 1
ATOM 13926 C C . SER H 1 79 ? 50.639 80.136 32.859 1.00 30.79 79 SER H C 1
ATOM 13927 O O . SER H 1 79 ? 50.857 80.329 34.044 1.00 27.31 79 SER H O 1
ATOM 13930 N N . SER H 1 80 ? 49.561 80.634 32.298 1.00 30.21 80 SER H N 1
ATOM 13931 C CA . SER H 1 80 ? 48.661 81.380 33.132 1.00 30.07 80 SER H CA 1
ATOM 13932 C C . SER H 1 80 ? 47.996 80.433 34.121 1.00 33.21 80 SER H C 1
ATOM 13933 O O . SER H 1 80 ? 47.683 80.815 35.255 1.00 35.89 80 SER H O 1
ATOM 13936 N N . ASP H 1 81 ? 47.764 79.186 33.721 1.00 33.20 81 ASP H N 1
ATOM 13937 C CA . ASP H 1 81 ? 47.283 78.190 34.703 1.00 33.62 81 ASP H CA 1
ATOM 13938 C C . ASP H 1 81 ? 48.295 77.902 35.837 1.00 33.42 81 ASP H C 1
ATOM 13939 O O . ASP H 1 81 ? 47.943 77.702 36.996 1.00 32.08 81 ASP H O 1
ATOM 13944 N N . CYS H 1 82 ? 49.566 77.840 35.488 1.00 31.25 82 CYS H N 1
ATOM 13945 C CA . CYS H 1 82 ? 50.533 77.509 36.478 1.00 30.21 82 CYS H CA 1
ATOM 13946 C C . CYS H 1 82 ? 50.541 78.567 37.560 1.00 27.39 82 CYS H C 1
ATOM 13947 O O . CYS H 1 82 ? 50.476 78.244 38.738 1.00 29.51 82 CYS H O 1
ATOM 13950 N N . PHE H 1 83 ? 50.591 79.817 37.159 1.00 25.10 83 PHE H N 1
ATOM 13951 C CA . PHE H 1 83 ? 50.508 80.908 38.096 1.00 24.30 83 PHE H CA 1
ATOM 13952 C C . PHE H 1 83 ? 49.175 80.919 38.850 1.00 24.20 83 PHE H C 1
ATOM 13953 O O . PHE H 1 83 ? 49.205 81.191 40.015 1.00 25.63 83 PHE H O 1
ATOM 13961 N N . ASP H 1 84 ? 48.036 80.584 38.245 1.00 23.76 84 ASP H N 1
ATOM 13962 C CA . ASP H 1 84 ? 46.774 80.574 38.983 1.00 25.50 84 ASP H CA 1
ATOM 13963 C C . ASP H 1 84 ? 46.846 79.606 40.158 1.00 25.62 84 ASP H C 1
ATOM 13964 O O . ASP H 1 84 ? 46.314 79.896 41.240 1.00 28.69 84 ASP H O 1
ATOM 13969 N N . ILE H 1 85 ? 47.497 78.459 39.953 1.00 25.36 85 ILE H N 1
ATOM 13970 C CA . ILE H 1 85 ? 47.599 77.352 40.946 1.00 22.24 85 ILE H CA 1
ATOM 13971 C C . ILE H 1 85 ? 48.498 77.740 42.115 1.00 24.07 85 ILE H C 1
ATOM 13972 O O . ILE H 1 85 ? 48.150 77.571 43.299 1.00 22.56 85 ILE H O 1
ATOM 13977 N N . ILE H 1 86 ? 49.651 78.325 41.781 1.00 24.78 86 ILE H N 1
ATOM 13978 C CA . ILE H 1 86 ? 50.580 78.761 42.815 1.00 22.58 86 ILE H CA 1
ATOM 13979 C C . ILE H 1 86 ? 49.865 79.730 43.699 1.00 20.93 86 ILE H C 1
ATOM 13980 O O . ILE H 1 86 ? 49.764 79.498 44.885 1.00 20.38 86 ILE H O 1
ATOM 13985 N N . THR H 1 87 ? 49.260 80.757 43.114 1.00 21.95 87 THR H N 1
ATOM 13986 C CA . THR H 1 87 ? 48.622 81.788 43.940 1.00 22.03 87 THR H CA 1
ATOM 13987 C C . THR H 1 87 ? 47.514 81.148 44.837 1.00 20.46 87 THR H C 1
ATOM 13988 O O . THR H 1 87 ? 47.487 81.337 46.046 1.00 20.90 87 THR H O 1
ATOM 13992 N N . LYS H 1 88 ? 46.703 80.283 44.273 1.00 19.63 88 LYS H N 1
ATOM 13993 C CA . LYS H 1 88 ? 45.831 79.451 45.077 1.00 20.58 88 LYS H CA 1
ATOM 13994 C C . LYS H 1 88 ? 46.499 78.704 46.224 1.00 21.14 88 LYS H C 1
ATOM 13995 O O . LYS H 1 88 ? 46.054 78.781 47.388 1.00 23.61 88 LYS H O 1
ATOM 14001 N N . VAL H 1 89 ? 47.590 78.004 45.946 1.00 20.50 89 VAL H N 1
ATOM 14002 C CA . VAL H 1 89 ? 48.346 77.342 47.013 1.00 17.91 89 VAL H CA 1
ATOM 14003 C C . VAL H 1 89 ? 48.908 78.333 48.021 1.00 18.90 89 VAL H C 1
ATOM 14004 O O . VAL H 1 89 ? 48.846 78.100 49.242 1.00 17.39 89 VAL H O 1
ATOM 14008 N N . ARG H 1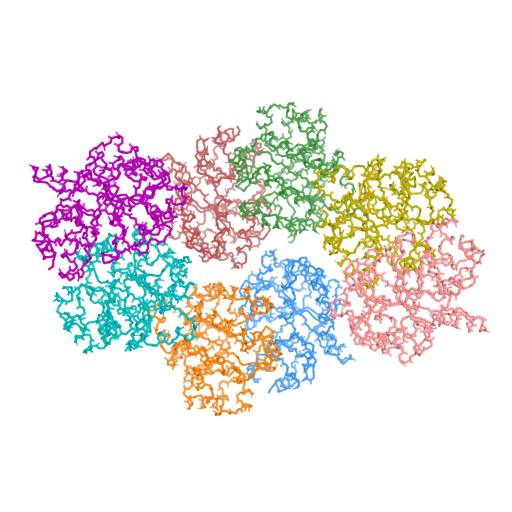 90 ? 49.503 79.430 47.542 1.00 20.31 90 ARG H N 1
ATOM 14009 C CA . ARG H 1 90 ? 50.100 80.436 48.473 1.00 20.29 90 ARG H CA 1
ATOM 14010 C C . ARG H 1 90 ? 49.053 80.981 49.423 1.00 21.86 90 ARG H C 1
ATOM 14011 O O . ARG H 1 90 ? 49.378 81.367 50.581 1.00 20.42 90 ARG H O 1
ATOM 14019 N N . ALA H 1 91 ? 47.795 81.072 48.963 1.00 22.75 91 ALA H N 1
ATOM 14020 C CA . ALA H 1 91 ? 46.773 81.576 49.888 1.00 24.31 91 ALA H CA 1
ATOM 14021 C C . ALA H 1 91 ? 46.380 80.507 50.881 1.00 24.66 91 ALA H C 1
ATOM 14022 O O . ALA H 1 91 ? 46.049 80.818 52.001 1.00 25.02 91 ALA H O 1
ATOM 14024 N N . GLN H 1 92 ? 46.439 79.241 50.505 1.00 24.85 92 GLN H N 1
ATOM 14025 C CA . GLN H 1 92 ? 46.176 78.208 51.510 1.00 25.61 92 GLN H CA 1
ATOM 14026 C C . GLN H 1 92 ? 47.360 78.010 52.467 1.00 23.81 92 GLN H C 1
ATOM 14027 O O . GLN H 1 92 ? 47.184 77.479 53.574 1.00 26.46 92 GLN H O 1
ATOM 14033 N N . HIS H 1 93 ? 48.548 78.421 52.050 1.00 21.45 93 HIS H N 1
ATOM 14034 C CA . HIS H 1 93 ? 49.785 78.165 52.816 1.00 21.53 93 HIS H CA 1
ATOM 14035 C C . HIS H 1 93 ? 50.764 79.336 52.713 1.00 21.43 93 HIS H C 1
ATOM 14036 O O . HIS H 1 93 ? 51.661 79.340 51.860 1.00 22.43 93 HIS H O 1
ATOM 14043 N N . PRO H 1 94 ? 50.548 80.348 53.536 1.00 21.37 94 PRO H N 1
ATOM 14044 C CA . PRO H 1 94 ? 51.280 81.652 53.538 1.00 22.62 94 PRO H CA 1
ATOM 14045 C C . PRO H 1 94 ? 52.765 81.549 53.698 1.00 22.95 94 PRO H C 1
ATOM 14046 O O . PRO H 1 94 ? 53.498 82.369 53.126 1.00 23.36 94 PRO H O 1
ATOM 14050 N N . ASP H 1 95 ? 53.190 80.537 54.453 1.00 24.46 95 ASP H N 1
ATOM 14051 C CA . ASP H 1 95 ? 54.552 80.472 55.029 1.00 26.83 95 ASP H CA 1
ATOM 14052 C C . ASP H 1 95 ? 55.449 79.471 54.362 1.00 25.26 95 ASP H C 1
ATOM 14053 O O . ASP H 1 95 ? 56.652 79.481 54.550 1.00 24.97 95 ASP H O 1
ATOM 14058 N N . MET H 1 96 ? 54.821 78.683 53.511 1.00 26.39 96 MET H N 1
ATOM 14059 C CA . MET H 1 96 ? 55.386 77.511 52.850 1.00 25.93 96 MET H CA 1
ATOM 14060 C C . MET H 1 96 ? 56.335 77.808 51.666 1.00 24.22 96 MET H C 1
ATOM 14061 O O . MET H 1 96 ? 55.924 78.372 50.654 1.00 26.09 96 MET H O 1
ATOM 14066 N N . PRO H 1 97 ? 57.615 77.420 51.761 1.00 22.39 97 PRO H N 1
ATOM 14067 C CA . PRO H 1 97 ? 58.465 77.742 50.624 1.00 22.33 97 PRO H CA 1
ATOM 14068 C C . PRO H 1 97 ? 58.020 77.104 49.317 1.00 21.77 97 PRO H C 1
ATOM 14069 O O . PRO H 1 97 ? 57.747 75.933 49.252 1.00 20.39 97 PRO H O 1
ATOM 14073 N N . ILE H 1 98 ? 57.864 77.924 48.300 1.00 24.68 98 ILE H N 1
ATOM 14074 C CA . ILE H 1 98 ? 57.502 77.473 46.946 1.00 24.92 98 ILE H CA 1
ATOM 14075 C C . ILE H 1 98 ? 58.683 77.822 46.049 1.00 25.21 98 ILE H C 1
ATOM 14076 O O . ILE H 1 98 ? 59.080 79.008 45.927 1.00 29.48 98 ILE H O 1
ATOM 14081 N N . GLY H 1 99 ? 59.296 76.808 45.470 1.00 23.98 99 GLY H N 1
ATOM 14082 C CA . GLY H 1 99 ? 60.340 77.047 44.448 1.00 24.36 99 GLY H CA 1
ATOM 14083 C C . GLY H 1 99 ? 59.931 76.511 43.078 1.00 22.98 99 GLY H C 1
ATOM 14084 O O . GLY H 1 99 ? 59.207 75.544 42.941 1.00 22.09 99 GLY H O 1
ATOM 14085 N N . LEU H 1 100 ? 60.406 77.120 42.036 1.00 23.35 100 LEU H N 1
ATOM 14086 C CA . LEU H 1 100 ? 60.138 76.566 40.707 1.00 21.97 100 LEU H CA 1
ATOM 14087 C C . LEU H 1 100 ? 61.399 75.985 40.154 1.00 22.04 100 LEU H C 1
ATOM 14088 O O . LEU H 1 100 ? 62.510 76.482 40.441 1.00 19.83 100 LEU H O 1
ATOM 14093 N N . LEU H 1 101 ? 61.220 74.915 39.384 1.00 23.09 101 LEU H N 1
ATOM 14094 C CA . LEU H 1 101 ? 62.287 74.334 38.616 1.00 22.70 101 LEU H CA 1
ATOM 14095 C C . LEU H 1 101 ? 61.932 74.465 37.117 1.00 22.62 101 LEU H C 1
ATOM 14096 O O . LEU H 1 101 ? 60.946 73.921 36.611 1.00 23.30 101 LEU H O 1
ATOM 14101 N N . LEU H 1 102 ? 62.749 75.192 36.393 1.00 21.98 102 LEU H N 1
ATOM 14102 C CA . LEU H 1 102 ? 62.332 75.630 35.084 1.00 23.56 102 LEU H CA 1
ATOM 14103 C C . LEU H 1 102 ? 63.372 75.382 34.097 1.00 24.28 102 LEU H C 1
ATOM 14104 O O . LEU H 1 102 ? 64.474 75.111 34.476 1.00 26.80 102 LEU H O 1
ATOM 14109 N N . TYR H 1 103 ? 62.972 75.437 32.825 1.00 26.61 103 TYR H N 1
ATOM 14110 C CA . TYR H 1 103 ? 63.867 75.406 31.696 1.00 27.82 103 TYR H CA 1
ATOM 14111 C C . TYR H 1 103 ? 63.905 76.789 31.105 1.00 30.07 103 TYR H C 1
ATOM 14112 O O . TYR H 1 103 ? 62.853 77.424 30.943 1.00 29.58 103 TYR H O 1
ATOM 14121 N N . ALA H 1 104 ? 65.122 77.241 30.789 1.00 31.11 104 ALA H N 1
ATOM 14122 C CA . ALA H 1 104 ? 65.373 78.565 30.247 1.00 29.96 104 ALA H CA 1
ATOM 14123 C C . ALA H 1 104 ? 64.413 78.974 29.125 1.00 31.44 104 ALA H C 1
ATOM 14124 O O . ALA H 1 104 ? 63.834 80.022 29.183 1.00 37.06 104 ALA H O 1
ATOM 14126 N N . ASN H 1 105 ? 64.193 78.179 28.109 1.00 34.64 105 ASN H N 1
ATOM 14127 C CA . ASN H 1 105 ? 63.355 78.682 27.006 1.00 39.06 105 ASN H CA 1
ATOM 14128 C C . ASN H 1 105 ? 61.966 79.065 27.458 1.00 38.65 105 ASN H C 1
ATOM 14129 O O . ASN H 1 105 ? 61.355 79.974 26.930 1.00 36.20 105 ASN H O 1
ATOM 14134 N N . LEU H 1 106 ? 61.497 78.421 28.509 1.00 41.60 106 LEU H N 1
ATOM 14135 C CA . LEU H 1 106 ? 60.168 78.699 29.035 1.00 38.68 106 LEU H CA 1
ATOM 14136 C C . LEU H 1 106 ? 60.112 80.129 29.605 1.00 37.77 106 LEU H C 1
ATOM 14137 O O . LEU H 1 106 ? 59.121 80.837 29.438 1.00 37.01 106 LEU H O 1
ATOM 14142 N N . VAL H 1 107 ? 61.183 80.557 30.245 1.00 33.49 107 VAL H N 1
ATOM 14143 C CA . VAL H 1 107 ? 61.265 81.884 30.805 1.00 32.33 107 VAL H CA 1
ATOM 14144 C C . VAL H 1 107 ? 61.559 82.958 29.772 1.00 34.70 107 VAL H C 1
ATOM 14145 O O . VAL H 1 107 ? 60.978 84.031 29.840 1.00 34.78 107 VAL H O 1
ATOM 14149 N N . PHE H 1 108 ? 62.455 82.705 28.822 1.00 38.28 108 PHE H N 1
ATOM 14150 C CA . PHE H 1 108 ? 62.684 83.683 27.716 1.00 41.18 108 PHE H CA 1
ATOM 14151 C C . PHE H 1 108 ? 61.414 83.776 26.899 1.00 38.79 108 PHE H C 1
ATOM 14152 O O . PHE H 1 108 ? 61.040 84.828 26.414 1.00 32.04 108 PHE H O 1
ATOM 14160 N N . ALA H 1 109 ? 60.781 82.625 26.726 1.00 40.74 109 ALA H N 1
ATOM 14161 C CA . ALA H 1 109 ? 59.595 82.525 25.914 1.00 44.39 109 ALA H CA 1
ATOM 14162 C C . ALA H 1 109 ? 58.638 83.668 26.262 1.00 47.28 109 ALA H C 1
ATOM 14163 O O . ALA H 1 109 ? 58.257 84.461 25.387 1.00 44.62 109 ALA H O 1
ATOM 14165 N N . ASN H 1 110 ? 58.284 83.741 27.549 1.00 48.89 110 ASN H N 1
ATOM 14166 C CA . ASN H 1 110 ? 57.323 84.718 28.081 1.00 52.07 110 ASN H CA 1
ATOM 14167 C C . ASN H 1 110 ? 57.795 86.179 28.012 1.00 47.54 110 ASN H C 1
ATOM 14168 O O . ASN H 1 110 ? 57.011 87.106 27.868 1.00 47.10 110 ASN H O 1
ATOM 14173 N N . GLY H 1 111 ? 59.099 86.362 28.069 1.00 42.97 111 GLY H N 1
ATOM 14174 C CA . GLY H 1 111 ? 59.667 87.604 28.530 1.00 41.99 111 GLY H CA 1
ATOM 14175 C C . GLY H 1 111 ? 60.211 87.337 29.919 1.00 38.37 111 GLY H C 1
ATOM 14176 O O . GLY H 1 111 ? 59.523 86.857 30.777 1.00 34.50 111 GLY H O 1
ATOM 14177 N N . ILE H 1 112 ? 61.475 87.635 30.120 1.00 39.90 112 ILE H N 1
ATOM 14178 C CA . ILE H 1 112 ? 62.158 87.365 31.374 1.00 39.19 112 ILE H CA 1
ATOM 14179 C C . ILE H 1 112 ? 61.576 88.163 32.549 1.00 38.96 112 ILE H C 1
ATOM 14180 O O . ILE H 1 112 ? 61.113 87.612 33.529 1.00 39.28 112 ILE H O 1
ATOM 14185 N N . ASP H 1 113 ? 61.563 89.471 32.462 1.00 40.87 113 ASP H N 1
ATOM 14186 C CA . ASP H 1 113 ? 60.915 90.235 33.500 1.00 40.26 113 ASP H CA 1
ATOM 14187 C C . ASP H 1 113 ? 59.410 89.887 33.701 1.00 37.41 113 ASP H C 1
ATOM 14188 O O . ASP H 1 113 ? 58.919 89.783 34.794 1.00 41.37 113 ASP H O 1
ATOM 14193 N N . GLU H 1 114 ? 58.661 89.735 32.644 1.00 35.07 114 GLU H N 1
ATOM 14194 C CA . GLU H 1 114 ? 57.247 89.426 32.766 1.00 30.98 114 GLU H CA 1
ATOM 14195 C C . GLU H 1 114 ? 57.083 88.136 33.575 1.00 29.45 114 GLU H C 1
ATOM 14196 O O . GLU H 1 114 ? 56.093 87.947 34.313 1.00 25.92 114 GLU H O 1
ATOM 14202 N N . PHE H 1 115 ? 58.060 87.235 33.427 1.00 27.31 115 PHE H N 1
ATOM 14203 C CA . PHE H 1 115 ? 57.945 85.943 34.041 1.00 25.38 115 PHE H CA 1
ATOM 14204 C C . PHE H 1 115 ? 58.117 86.140 35.518 1.00 24.47 115 PHE H C 1
ATOM 14205 O O . PHE H 1 115 ? 57.292 85.706 36.314 1.00 24.40 115 PHE H O 1
ATOM 14213 N N . TYR H 1 116 ? 59.232 86.755 35.884 1.00 24.21 116 TYR H N 1
ATOM 14214 C CA . TYR H 1 116 ? 59.591 86.806 37.275 1.00 23.70 116 TYR H CA 1
ATOM 14215 C C . TYR H 1 116 ? 58.625 87.761 37.989 1.00 24.78 116 TYR H C 1
ATOM 14216 O O . TYR H 1 116 ? 58.204 87.531 39.113 1.00 23.37 116 TYR H O 1
ATOM 14225 N N . THR H 1 117 ? 58.220 88.815 37.307 1.00 25.36 117 THR H N 1
ATOM 14226 C CA . THR H 1 117 ? 57.112 89.606 37.816 1.00 26.80 117 THR H CA 1
ATOM 14227 C C . THR H 1 117 ? 55.891 88.756 38.220 1.00 24.75 117 THR H C 1
ATOM 14228 O O . THR H 1 117 ? 55.408 88.879 39.357 1.00 24.84 117 THR H O 1
ATOM 14232 N N . LYS H 1 118 ? 55.419 87.897 37.341 1.00 24.36 118 LYS H N 1
ATOM 14233 C CA . LYS H 1 118 ? 54.280 87.014 37.698 1.00 25.96 118 LYS H CA 1
ATOM 14234 C C . LYS H 1 118 ? 54.658 86.036 38.838 1.00 26.21 118 LYS H C 1
ATOM 14235 O O . LYS H 1 118 ? 53.867 85.821 39.752 1.00 27.58 118 LYS H O 1
ATOM 14241 N N . ALA H 1 119 ? 55.858 85.467 38.803 1.00 26.51 119 ALA H N 1
ATOM 14242 C CA . ALA H 1 119 ? 56.318 84.634 39.906 1.00 26.13 119 ALA H CA 1
ATOM 14243 C C . ALA H 1 119 ? 56.225 85.414 41.256 1.00 28.06 119 ALA H C 1
ATOM 14244 O O . ALA H 1 119 ? 55.466 85.029 42.146 1.00 25.57 119 ALA H O 1
ATOM 14246 N N . GLN H 1 120 ? 56.959 86.522 41.401 1.00 31.94 120 GLN H N 1
ATOM 14247 C CA . GLN H 1 120 ? 56.742 87.450 42.542 1.00 34.36 120 GLN H CA 1
ATOM 14248 C C . GLN H 1 120 ? 55.263 87.482 43.086 1.00 30.61 120 GLN H C 1
ATOM 14249 O O . GLN H 1 120 ? 54.977 87.049 44.225 1.00 28.01 120 GLN H O 1
ATOM 14255 N N . ALA H 1 121 ? 54.347 87.952 42.251 1.00 27.89 121 ALA H N 1
ATOM 14256 C CA . ALA H 1 121 ? 52.968 88.249 42.658 1.00 27.79 121 ALA H CA 1
ATOM 14257 C C . ALA H 1 121 ? 52.207 86.984 43.010 1.00 27.69 121 ALA H C 1
ATOM 14258 O O . ALA H 1 121 ? 51.291 86.998 43.817 1.00 28.96 121 ALA H O 1
ATOM 14260 N N . ALA H 1 122 ? 52.557 85.874 42.379 1.00 25.55 122 ALA H N 1
ATOM 14261 C CA . ALA H 1 122 ? 51.967 84.645 42.774 1.00 25.24 122 ALA H CA 1
ATOM 14262 C C . ALA H 1 122 ? 52.630 84.091 44.061 1.00 24.26 122 ALA H C 1
ATOM 14263 O O . ALA H 1 122 ? 52.117 83.178 44.684 1.00 26.14 122 ALA H O 1
ATOM 14265 N N . GLY H 1 123 ? 53.739 84.679 44.468 1.00 22.11 123 GLY H N 1
ATOM 14266 C CA . GLY H 1 123 ? 54.368 84.347 45.739 1.00 22.17 123 GLY H CA 1
ATOM 14267 C C . GLY H 1 123 ? 55.458 83.254 45.713 1.00 23.79 123 GLY H C 1
ATOM 14268 O O . GLY H 1 123 ? 55.732 82.657 46.765 1.00 22.66 123 GLY H O 1
ATOM 14269 N N . VAL H 1 124 ? 56.078 82.986 44.545 1.00 23.22 124 VAL H N 1
ATOM 14270 C CA . VAL H 1 124 ? 57.190 82.069 44.492 1.00 24.53 124 VAL H CA 1
ATOM 14271 C C . VAL H 1 124 ? 58.386 82.614 45.226 1.00 24.31 124 VAL H C 1
ATOM 14272 O O . VAL H 1 124 ? 58.556 83.796 45.263 1.00 23.04 124 VAL H O 1
ATOM 14276 N N . ASP H 1 125 ? 59.152 81.738 45.898 1.00 25.06 125 ASP H N 1
ATOM 14277 C CA . ASP H 1 125 ? 60.329 82.190 46.706 1.00 24.89 125 ASP H CA 1
ATOM 14278 C C . ASP H 1 125 ? 61.691 81.949 46.036 1.00 23.14 125 ASP H C 1
ATOM 14279 O O . ASP H 1 125 ? 62.667 82.660 46.292 1.00 18.81 125 ASP H O 1
ATOM 14284 N N . SER H 1 126 ? 61.708 80.954 45.156 1.00 23.27 126 SER H N 1
ATOM 14285 C CA . SER H 1 126 ? 62.894 80.596 44.429 1.00 24.51 126 SER H CA 1
ATOM 14286 C C . SER H 1 126 ? 62.615 80.130 42.999 1.00 23.66 126 SER H C 1
ATOM 14287 O O . SER H 1 126 ? 61.642 79.478 42.744 1.00 23.95 126 SER H O 1
ATOM 14290 N N . VAL H 1 127 ? 63.528 80.429 42.081 1.00 24.77 127 VAL H N 1
ATOM 14291 C CA . VAL H 1 127 ? 63.522 79.811 40.744 1.00 23.99 127 VAL H CA 1
ATOM 14292 C C . VAL H 1 127 ? 64.867 79.093 40.494 1.00 24.34 127 VAL H C 1
ATOM 14293 O O . VAL H 1 127 ? 65.935 79.643 40.738 1.00 24.02 127 VAL H O 1
ATOM 14297 N N . LEU H 1 128 ? 64.811 77.848 40.051 1.00 25.35 128 LEU H N 1
ATOM 14298 C CA . LEU H 1 128 ? 66.023 77.172 39.536 1.00 26.46 128 LEU H CA 1
ATOM 14299 C C . LEU H 1 128 ? 65.896 76.913 38.012 1.00 26.56 128 LEU H C 1
ATOM 14300 O O . LEU H 1 128 ? 64.926 76.326 37.535 1.00 24.52 128 LEU H O 1
ATOM 14305 N N . ILE H 1 129 ? 66.834 77.464 37.238 1.00 29.16 129 ILE H N 1
ATOM 14306 C CA . ILE H 1 129 ? 66.936 77.160 35.803 1.00 28.68 129 ILE H CA 1
ATOM 14307 C C . ILE H 1 129 ? 67.814 75.903 35.622 1.00 29.31 129 ILE H C 1
ATOM 14308 O O . ILE H 1 129 ? 69.047 75.920 35.916 1.00 28.94 129 ILE H O 1
ATOM 14313 N N . ALA H 1 130 ? 67.126 74.832 35.193 1.00 29.41 130 ALA H N 1
ATOM 14314 C CA . ALA H 1 130 ? 67.620 73.450 35.132 1.00 32.49 130 ALA H CA 1
ATOM 14315 C C . ALA H 1 130 ? 68.756 73.312 34.165 1.00 35.45 130 ALA H C 1
ATOM 14316 O O . ALA H 1 130 ? 69.735 72.616 34.470 1.00 36.51 130 ALA H O 1
ATOM 14318 N N . ASP H 1 131 ? 68.624 74.022 33.031 1.00 35.83 131 ASP H N 1
ATOM 14319 C CA . ASP H 1 131 ? 69.476 73.838 31.903 1.00 34.61 131 ASP H CA 1
ATOM 14320 C C . ASP H 1 131 ? 70.340 75.029 31.588 1.00 37.48 131 ASP H C 1
ATOM 14321 O O . ASP H 1 131 ? 70.848 75.137 30.449 1.00 39.15 131 ASP H O 1
ATOM 14326 N N . VAL H 1 132 ? 70.557 75.925 32.551 1.00 36.28 132 VAL H N 1
ATOM 14327 C CA . VAL H 1 132 ? 71.623 76.920 32.384 1.00 34.83 132 VAL H CA 1
ATOM 14328 C C . VAL H 1 132 ? 72.697 76.613 33.399 1.00 37.52 132 VAL H C 1
ATOM 14329 O O . VAL H 1 132 ? 72.395 76.315 34.525 1.00 38.57 132 VAL H O 1
ATOM 14333 N N . PRO H 1 133 ? 73.963 76.652 32.999 1.00 42.28 133 PRO H N 1
ATOM 14334 C CA . PRO H 1 133 ? 74.950 76.352 34.018 1.00 45.51 133 PRO H CA 1
ATOM 14335 C C . PRO H 1 133 ? 75.419 77.645 34.674 1.00 43.56 133 PRO H C 1
ATOM 14336 O O . PRO H 1 133 ? 75.535 78.654 33.992 1.00 41.97 133 PRO H O 1
ATOM 14340 N N . VAL H 1 134 ? 75.687 77.582 35.986 1.00 46.46 134 VAL H N 1
ATOM 14341 C CA . VAL H 1 134 ? 76.017 78.759 36.842 1.00 48.74 134 VAL H CA 1
ATOM 14342 C C . VAL H 1 134 ? 76.549 80.006 36.115 1.00 49.83 134 VAL H C 1
ATOM 14343 O O . VAL H 1 134 ? 75.952 81.072 36.176 1.00 49.80 134 VAL H O 1
ATOM 14347 N N . GLU H 1 135 ? 77.661 79.851 35.422 1.00 47.90 135 GLU H N 1
ATOM 14348 C CA . GLU H 1 135 ? 78.407 80.981 34.923 1.00 51.83 135 GLU H CA 1
ATOM 14349 C C . GLU H 1 135 ? 77.711 81.627 33.718 1.00 50.74 135 GLU H C 1
ATOM 14350 O O . GLU H 1 135 ? 78.137 82.665 33.226 1.00 51.59 135 GLU H O 1
ATOM 14356 N N . GLU H 1 136 ? 76.626 81.040 33.247 1.00 52.05 136 GLU H N 1
ATOM 14357 C CA . GLU H 1 136 ? 75.877 81.665 32.157 1.00 54.16 136 GLU H CA 1
ATOM 14358 C C . GLU H 1 136 ? 74.567 82.283 32.623 1.00 53.41 136 GLU H C 1
ATOM 14359 O O . GLU H 1 136 ? 73.709 82.668 31.794 1.00 52.26 136 GLU H O 1
ATOM 14365 N N . SER H 1 137 ? 74.413 82.428 33.935 1.00 47.75 137 SER H N 1
ATOM 14366 C CA . SER H 1 137 ? 73.083 82.668 34.480 1.00 44.62 137 SER H CA 1
ATOM 14367 C C . SER H 1 137 ? 72.811 84.051 35.052 1.00 41.40 137 SER H C 1
ATOM 14368 O O . SER H 1 137 ? 71.714 84.314 35.501 1.00 43.97 137 SER H O 1
ATOM 14371 N N . ALA H 1 138 ? 73.761 84.967 34.961 1.00 42.26 138 ALA H N 1
ATOM 14372 C CA . ALA H 1 138 ? 73.536 86.356 35.372 1.00 40.80 138 ALA H CA 1
ATOM 14373 C C . ALA H 1 138 ? 72.137 86.861 34.958 1.00 40.49 138 ALA H C 1
ATOM 14374 O O . ALA H 1 138 ? 71.331 87.270 35.790 1.00 34.78 138 ALA H O 1
ATOM 14376 N N . PRO H 1 139 ? 71.814 86.811 33.668 1.00 40.99 139 PRO H N 1
ATOM 14377 C CA . PRO H 1 139 ? 70.507 87.439 33.465 1.00 42.38 139 PRO H CA 1
ATOM 14378 C C . PRO H 1 139 ? 69.400 86.870 34.354 1.00 39.52 139 PRO H C 1
ATOM 14379 O O . PRO H 1 139 ? 68.405 87.568 34.576 1.00 40.40 139 PRO H O 1
ATOM 14383 N N . PHE H 1 140 ? 69.568 85.625 34.822 1.00 37.63 140 PHE H N 1
ATOM 14384 C CA . PHE H 1 140 ? 68.570 84.949 35.673 1.00 37.43 140 PHE H CA 1
ATOM 14385 C C . PHE H 1 140 ? 68.616 85.276 37.150 1.00 35.62 140 PHE H C 1
ATOM 14386 O O . PHE H 1 140 ? 67.629 85.712 37.694 1.00 31.83 140 PHE H O 1
ATOM 14394 N N . SER H 1 141 ? 69.750 85.067 37.788 1.00 35.53 141 SER H N 1
ATOM 14395 C CA . SER H 1 141 ? 70.036 85.802 38.993 1.00 37.62 141 SER H CA 1
ATOM 14396 C C . SER H 1 141 ? 69.467 87.220 38.976 1.00 35.73 141 SER H C 1
ATOM 14397 O O . SER H 1 141 ? 68.740 87.599 39.864 1.00 39.02 141 SER H O 1
ATOM 14400 N N . LYS H 1 142 ? 69.756 88.009 37.955 1.00 37.46 142 LYS H N 1
ATOM 14401 C CA . LYS H 1 142 ? 69.379 89.427 37.989 1.00 38.16 142 LYS H CA 1
ATOM 14402 C C . LYS H 1 142 ? 67.872 89.592 38.046 1.00 34.24 142 LYS H C 1
ATOM 14403 O O . LYS H 1 142 ? 67.361 90.383 38.808 1.00 32.02 142 LYS H O 1
ATOM 14409 N N . ALA H 1 143 ? 67.152 88.855 37.228 1.00 33.86 143 ALA H N 1
ATOM 14410 C CA . ALA H 1 143 ? 65.687 88.933 37.283 1.00 33.81 143 ALA H CA 1
ATOM 14411 C C . ALA H 1 143 ? 65.124 88.433 38.620 1.00 31.82 143 ALA H C 1
ATOM 14412 O O . ALA H 1 143 ? 64.185 89.000 39.172 1.00 31.31 143 ALA H O 1
ATOM 14414 N N . ALA H 1 144 ? 65.672 87.343 39.116 1.00 29.27 144 ALA H N 1
ATOM 14415 C CA . ALA H 1 144 ? 65.266 86.822 40.371 1.00 27.87 144 ALA H CA 1
ATOM 14416 C C . ALA H 1 144 ? 65.440 87.870 41.492 1.00 31.87 144 ALA H C 1
ATOM 14417 O O . ALA H 1 144 ? 64.489 88.159 42.237 1.00 27.18 144 ALA H O 1
ATOM 14419 N N . LYS H 1 145 ? 66.625 88.471 41.586 1.00 33.34 145 LYS H N 1
ATOM 14420 C CA . LYS H 1 145 ? 66.929 89.386 42.703 1.00 34.06 145 LYS H CA 1
ATOM 14421 C C . LYS H 1 145 ? 66.157 90.747 42.666 1.00 33.92 145 LYS H C 1
ATOM 14422 O O . LYS H 1 145 ? 65.854 91.342 43.700 1.00 32.88 145 LYS H O 1
ATOM 14428 N N . ALA H 1 146 ? 65.877 91.224 41.466 1.00 31.44 146 ALA H N 1
ATOM 14429 C CA . ALA H 1 146 ? 65.008 92.354 41.245 1.00 31.60 146 ALA H CA 1
ATOM 14430 C C . ALA H 1 146 ? 63.589 92.092 41.723 1.00 31.15 146 ALA H C 1
ATOM 14431 O O . ALA H 1 146 ? 62.876 93.031 42.057 1.00 33.21 146 ALA H O 1
ATOM 14433 N N . HIS H 1 147 ? 63.159 90.833 41.747 1.00 30.29 147 HIS H N 1
ATOM 14434 C CA . HIS H 1 147 ? 61.767 90.513 42.125 1.00 27.39 147 HIS H CA 1
ATOM 14435 C C . HIS H 1 147 ? 61.702 89.678 43.409 1.00 24.24 147 HIS H C 1
ATOM 14436 O O . HIS H 1 147 ? 60.793 88.913 43.631 1.00 23.33 147 HIS H O 1
ATOM 14443 N N . GLY H 1 148 ? 62.697 89.801 44.250 1.00 23.16 148 GLY H N 1
ATOM 14444 C CA . GLY H 1 148 ? 62.627 89.204 45.592 1.00 26.08 148 GLY H CA 1
ATOM 14445 C C . GLY H 1 148 ? 62.605 87.671 45.609 1.00 27.65 148 GLY H C 1
ATOM 14446 O O . GLY H 1 148 ? 62.076 87.031 46.524 1.00 29.09 148 GLY H O 1
ATOM 14447 N N . ILE H 1 149 ? 63.224 87.086 44.609 1.00 27.05 149 ILE H N 1
ATOM 14448 C CA . ILE H 1 149 ? 63.193 85.691 44.429 1.00 27.66 149 ILE H CA 1
ATOM 14449 C C . ILE H 1 149 ? 64.611 85.136 44.528 1.00 26.05 149 ILE H C 1
ATOM 14450 O O . ILE H 1 149 ? 65.563 85.706 43.981 1.00 27.40 149 ILE H O 1
ATOM 14455 N N . ALA H 1 150 ? 64.733 84.017 45.222 1.00 24.73 150 ALA H N 1
ATOM 14456 C CA . ALA H 1 150 ? 66.018 83.404 45.390 1.00 25.34 150 ALA H CA 1
ATOM 14457 C C . ALA H 1 150 ? 66.405 82.555 44.169 1.00 27.12 150 ALA H C 1
ATOM 14458 O O . ALA H 1 150 ? 65.691 81.618 43.823 1.00 26.70 150 ALA H O 1
ATOM 14460 N N . PRO H 1 151 ? 67.526 82.894 43.496 1.00 26.92 151 PRO H N 1
ATOM 14461 C CA . PRO H 1 151 ? 68.072 82.060 42.419 1.00 27.39 151 PRO H CA 1
ATOM 14462 C C . PRO H 1 151 ? 68.867 80.864 42.987 1.00 26.12 151 PRO H C 1
ATOM 14463 O O . PRO H 1 151 ? 69.713 81.030 43.854 1.00 26.76 151 PRO H O 1
ATOM 14467 N N . ILE H 1 152 ? 68.538 79.675 42.519 1.00 26.07 152 ILE H N 1
ATOM 14468 C CA . ILE H 1 152 ? 69.011 78.443 43.099 1.00 27.85 152 ILE H CA 1
ATOM 14469 C C . ILE H 1 152 ? 69.861 77.743 42.070 1.00 29.75 152 ILE H C 1
ATOM 14470 O O . ILE H 1 152 ? 69.537 77.740 40.856 1.00 30.84 152 ILE H O 1
ATOM 14475 N N . PHE H 1 153 ? 70.860 77.036 42.577 1.00 30.05 153 PHE H N 1
ATOM 14476 C CA . PHE H 1 153 ? 71.816 76.410 41.742 1.00 30.02 153 PHE H CA 1
ATOM 14477 C C . PHE H 1 153 ? 72.074 74.996 42.147 1.00 29.25 153 PHE H C 1
ATOM 14478 O O . PHE H 1 153 ? 71.901 74.611 43.290 1.00 28.95 153 PHE H O 1
ATOM 14486 N N . ILE H 1 154 ? 72.555 74.244 41.186 1.00 29.95 154 ILE H N 1
ATOM 14487 C CA . ILE H 1 154 ? 72.819 72.849 41.350 1.00 31.11 154 ILE H CA 1
ATOM 14488 C C . ILE H 1 154 ? 74.279 72.654 41.654 1.00 31.96 154 ILE H C 1
ATOM 14489 O O . ILE H 1 154 ? 75.082 73.309 41.089 1.00 32.29 154 ILE H O 1
ATOM 14494 N N . ALA H 1 155 ? 74.611 71.720 42.520 1.00 34.14 155 ALA H N 1
ATOM 14495 C CA . ALA H 1 155 ? 75.954 71.192 42.587 1.00 34.48 155 ALA H CA 1
ATOM 14496 C C . ALA H 1 155 ? 75.938 69.789 42.009 1.00 35.18 155 ALA H C 1
ATOM 14497 O O . ALA H 1 155 ? 75.360 68.875 42.607 1.00 36.75 155 ALA H O 1
ATOM 14499 N N . PRO H 1 156 ? 76.573 69.608 40.847 1.00 41.20 156 PRO H N 1
ATOM 14500 C CA . PRO H 1 156 ? 76.681 68.303 40.144 1.00 46.17 156 PRO H CA 1
ATOM 14501 C C . PRO H 1 156 ? 77.616 67.270 40.813 1.00 50.38 156 PRO H C 1
ATOM 14502 O O . PRO H 1 156 ? 78.539 67.654 41.587 1.00 50.95 156 PRO H O 1
ATOM 14506 N N . PRO H 1 157 ? 77.371 65.967 40.521 1.00 49.49 157 PRO H N 1
ATOM 14507 C CA . PRO H 1 157 ? 78.167 64.857 41.057 1.00 53.84 157 PRO H CA 1
ATOM 14508 C C . PRO H 1 157 ? 79.721 65.103 41.001 1.00 57.57 157 PRO H C 1
ATOM 14509 O O . PRO H 1 157 ? 80.429 64.914 42.006 1.00 47.60 157 PRO H O 1
ATOM 14513 N N . ASN H 1 158 ? 80.205 65.551 39.835 1.00 59.68 158 ASN H N 1
ATOM 14514 C CA . ASN H 1 158 ? 81.642 65.741 39.581 1.00 68.94 158 ASN H CA 1
ATOM 14515 C C . ASN H 1 158 ? 82.069 67.204 39.842 1.00 67.95 158 ASN H C 1
ATOM 14516 O O . ASN H 1 158 ? 82.808 67.835 39.061 1.00 59.00 158 ASN H O 1
ATOM 14521 N N . ALA H 1 159 ? 81.601 67.745 40.958 1.00 65.48 159 ALA H N 1
ATOM 14522 C CA . ALA H 1 159 ? 81.742 69.166 41.179 1.00 64.18 159 ALA H CA 1
ATOM 14523 C C . ALA H 1 159 ? 83.137 69.425 41.707 1.00 61.11 159 ALA H C 1
ATOM 14524 O O . ALA H 1 159 ? 83.545 68.793 42.661 1.00 54.39 159 ALA H O 1
ATOM 14526 N N . ASP H 1 160 ? 83.876 70.338 41.081 1.00 62.20 160 ASP H N 1
ATOM 14527 C CA . ASP H 1 160 ? 85.205 70.696 41.599 1.00 62.58 160 ASP H CA 1
ATOM 14528 C C . ASP H 1 160 ? 85.162 71.899 42.533 1.00 57.45 160 ASP H C 1
ATOM 14529 O O . ASP H 1 160 ? 84.300 72.744 42.416 1.00 57.63 160 ASP H O 1
ATOM 14534 N N . ALA H 1 161 ? 86.112 71.945 43.463 1.00 61.31 161 ALA H N 1
ATOM 14535 C CA . ALA H 1 161 ? 86.235 73.041 44.440 1.00 63.59 161 ALA H CA 1
ATOM 14536 C C . ALA H 1 161 ? 85.789 74.434 43.934 1.00 56.87 161 ALA H C 1
ATOM 14537 O O . ALA H 1 161 ? 85.057 75.126 44.621 1.00 55.16 161 ALA H O 1
ATOM 14539 N N . ASP H 1 162 ? 86.228 74.834 42.748 1.00 56.69 162 ASP H N 1
ATOM 14540 C CA . ASP H 1 162 ? 85.908 76.168 42.209 1.00 60.60 162 ASP H CA 1
ATOM 14541 C C . ASP H 1 162 ? 84.416 76.254 41.965 1.00 56.54 162 ASP H C 1
ATOM 14542 O O . ASP H 1 162 ? 83.774 77.187 42.414 1.00 57.15 162 ASP H O 1
ATOM 14547 N N . THR H 1 163 ? 83.859 75.265 41.282 1.00 50.71 163 THR H N 1
ATOM 14548 C CA . THR H 1 163 ? 82.411 75.263 41.004 1.00 54.52 163 THR H CA 1
ATOM 14549 C C . THR H 1 163 ? 81.508 75.321 42.269 1.00 49.30 163 THR H C 1
ATOM 14550 O O . THR H 1 163 ? 80.605 76.143 42.359 1.00 46.92 163 THR H O 1
ATOM 14554 N N . LEU H 1 164 ? 81.769 74.481 43.251 1.00 48.61 164 LEU H N 1
ATOM 14555 C CA . LEU H 1 164 ? 81.108 74.613 44.573 1.00 49.28 164 LEU H CA 1
ATOM 14556 C C . LEU H 1 164 ? 81.260 76.004 45.204 1.00 48.73 164 LEU H C 1
ATOM 14557 O O . LEU H 1 164 ? 80.449 76.406 46.029 1.00 47.47 164 LEU H O 1
ATOM 14562 N N . LYS H 1 165 ? 82.308 76.724 44.838 1.00 46.13 165 LYS H N 1
ATOM 14563 C CA . LYS H 1 165 ? 82.494 78.011 45.402 1.00 50.86 165 LYS H CA 1
ATOM 14564 C C . LYS H 1 165 ? 81.473 78.964 44.821 1.00 48.38 165 LYS H C 1
ATOM 14565 O O . LYS H 1 165 ? 80.830 79.669 45.594 1.00 45.37 165 LYS H O 1
ATOM 14571 N N . MET H 1 166 ? 81.327 79.027 43.490 1.00 48.60 166 MET H N 1
ATOM 14572 C CA . MET H 1 166 ? 80.410 80.032 42.949 1.00 48.53 166 MET H CA 1
ATOM 14573 C C . MET H 1 166 ? 78.985 79.706 43.283 1.00 42.89 166 MET H C 1
ATOM 14574 O O . MET H 1 166 ? 78.265 80.590 43.700 1.00 42.87 166 MET H O 1
ATOM 14579 N N . VAL H 1 167 ? 78.620 78.441 43.168 1.00 39.64 167 VAL H N 1
ATOM 14580 C CA . VAL H 1 167 ? 77.366 77.919 43.711 1.00 37.83 167 VAL H CA 1
ATOM 14581 C C . VAL H 1 167 ? 77.073 78.411 45.118 1.00 36.60 167 VAL H C 1
ATOM 14582 O O . VAL H 1 167 ? 76.016 79.000 45.370 1.00 40.87 167 VAL H O 1
ATOM 14586 N N . SER H 1 168 ? 77.995 78.192 46.033 1.00 32.96 168 SER H N 1
ATOM 14587 C CA . SER H 1 168 ? 77.849 78.730 47.370 1.00 32.09 168 SER H CA 1
ATOM 14588 C C . SER H 1 168 ? 77.647 80.225 47.477 1.00 34.36 168 SER H C 1
ATOM 14589 O O . SER H 1 168 ? 77.045 80.722 48.416 1.00 38.11 168 SER H O 1
ATOM 14592 N N . GLU H 1 169 ? 78.218 80.992 46.576 1.00 42.49 169 GLU H N 1
ATOM 14593 C CA . GLU H 1 169 ? 78.214 82.429 46.773 1.00 46.12 169 GLU H CA 1
ATOM 14594 C C . GLU H 1 169 ? 77.109 83.052 45.958 1.00 43.52 169 GLU H C 1
ATOM 14595 O O . GLU H 1 169 ? 76.679 84.128 46.300 1.00 43.38 169 GLU H O 1
ATOM 14601 N N . GLN H 1 170 ? 76.558 82.306 44.987 1.00 45.71 170 GLN H N 1
ATOM 14602 C CA . GLN H 1 170 ? 75.743 82.882 43.930 1.00 46.45 170 GLN H CA 1
ATOM 14603 C C . GLN H 1 170 ? 74.235 83.083 44.120 1.00 48.30 170 GLN H C 1
ATOM 14604 O O . GLN H 1 170 ? 73.750 84.146 43.747 1.00 55.49 170 GLN H O 1
ATOM 14610 N N . GLY H 1 171 ? 73.430 82.140 44.606 1.00 48.98 171 GLY H N 1
ATOM 14611 C CA . GLY H 1 171 ? 73.737 81.006 45.441 1.00 42.56 171 GLY H CA 1
ATOM 14612 C C . GLY H 1 171 ? 72.783 81.280 46.628 1.00 40.54 171 GLY H C 1
ATOM 14613 O O . GLY H 1 171 ? 73.206 81.826 47.638 1.00 39.49 171 GLY H O 1
ATOM 14614 N N . GLU H 1 172 ? 71.496 80.955 46.530 1.00 35.99 172 GLU H N 1
ATOM 14615 C CA . GLU H 1 172 ? 70.535 81.466 47.565 1.00 33.95 172 GLU H CA 1
ATOM 14616 C C . GLU H 1 172 ? 69.297 80.598 47.970 1.00 29.27 172 GLU H C 1
ATOM 14617 O O . GLU H 1 172 ? 68.684 79.992 47.159 1.00 23.34 172 GLU H O 1
ATOM 14623 N N . GLY H 1 173 ? 68.968 80.521 49.259 1.00 30.04 173 GLY H N 1
ATOM 14624 C CA . GLY H 1 173 ? 67.720 79.842 49.751 1.00 26.46 173 GLY H CA 1
ATOM 14625 C C . GLY H 1 173 ? 67.907 78.399 50.189 1.00 23.98 173 GLY H C 1
ATOM 14626 O O . GLY H 1 173 ? 67.644 78.055 51.329 1.00 22.31 173 GLY H O 1
ATOM 14627 N N . TYR H 1 174 ? 68.353 77.577 49.261 1.00 21.57 174 TYR H N 1
ATOM 14628 C CA . TYR H 1 174 ? 68.790 76.250 49.536 1.00 23.37 174 TYR H CA 1
ATOM 14629 C C . TYR H 1 174 ? 69.725 75.997 48.334 1.00 24.33 174 TYR H C 1
ATOM 14630 O O . TYR H 1 174 ? 69.687 76.773 47.369 1.00 22.75 174 TYR H O 1
ATOM 14639 N N . THR H 1 175 ? 70.567 74.951 48.378 1.00 23.57 175 THR H N 1
ATOM 14640 C CA . THR H 1 175 ? 71.300 74.558 47.182 1.00 23.60 175 THR H CA 1
ATOM 14641 C C . THR H 1 175 ? 70.901 73.159 46.738 1.00 23.11 175 THR H C 1
ATOM 14642 O O . THR H 1 175 ? 70.776 72.239 47.569 1.00 23.19 175 THR H O 1
ATOM 14646 N N . TYR H 1 176 ? 70.701 73.003 45.419 1.00 22.94 176 TYR H N 1
ATOM 14647 C CA . TYR H 1 176 ? 70.213 71.760 44.833 1.00 23.06 176 TYR H CA 1
ATOM 14648 C C . TYR H 1 176 ? 71.433 70.882 44.665 1.00 24.41 176 TYR H C 1
ATOM 14649 O O . TYR H 1 176 ? 72.436 71.336 44.109 1.00 23.69 176 TYR H O 1
ATOM 14658 N N . LEU H 1 177 ? 71.398 69.666 45.205 1.00 24.79 177 LEU H N 1
ATOM 14659 C CA . LEU H 1 177 ? 72.450 68.694 44.907 1.00 24.91 177 LEU H CA 1
ATOM 14660 C C . LEU H 1 177 ? 71.926 67.516 44.088 1.00 26.22 177 LEU H C 1
ATOM 14661 O O . LEU H 1 177 ? 70.961 66.816 44.477 1.00 25.76 177 LEU H O 1
ATOM 14666 N N . LEU H 1 178 ? 72.626 67.257 42.991 1.00 25.06 178 LEU H N 1
ATOM 14667 C CA . LEU H 1 178 ? 72.244 66.240 42.111 1.00 24.36 178 LEU H CA 1
ATOM 14668 C C . LEU H 1 178 ? 72.942 64.925 42.470 1.00 24.73 178 LEU H C 1
ATOM 14669 O O . LEU H 1 178 ? 73.529 64.267 41.650 1.00 28.64 178 LEU H O 1
ATOM 14674 N N . SER H 1 179 ? 72.816 64.526 43.723 1.00 26.56 179 SER H N 1
ATOM 14675 C CA . SER H 1 179 ? 73.354 63.286 44.264 1.00 26.66 179 SER H CA 1
ATOM 14676 C C . SER H 1 179 ? 72.460 62.878 45.411 1.00 26.08 179 SER H C 1
ATOM 14677 O O . SER H 1 179 ? 71.617 63.632 45.859 1.00 24.43 179 SER H O 1
ATOM 14680 N N . ARG H 1 180 ? 72.683 61.695 45.936 1.00 27.67 180 ARG H N 1
ATOM 14681 C CA . ARG H 1 180 ? 71.853 61.152 47.024 1.00 27.60 180 ARG H CA 1
ATOM 14682 C C . ARG H 1 180 ? 72.889 60.615 48.005 1.00 29.13 180 ARG H C 1
ATOM 14683 O O . ARG H 1 180 ? 74.038 60.454 47.619 1.00 27.67 180 ARG H O 1
ATOM 14691 N N . ALA H 1 181 ? 72.515 60.318 49.247 1.00 30.91 181 ALA H N 1
ATOM 14692 C CA . ALA H 1 181 ? 73.404 59.561 50.173 1.00 30.58 181 ALA H CA 1
ATOM 14693 C C . ALA H 1 181 ? 73.107 58.114 50.094 1.00 28.95 181 ALA H C 1
ATOM 14694 O O . ALA H 1 181 ? 71.989 57.738 49.849 1.00 26.62 181 ALA H O 1
ATOM 14696 N N . GLY H 1 182 ? 74.111 57.307 50.406 1.00 31.22 182 GLY H N 1
ATOM 14697 C CA . GLY H 1 182 ? 73.985 55.862 50.389 1.00 31.19 182 GLY H CA 1
ATOM 14698 C C . GLY H 1 182 ? 73.268 55.380 51.609 1.00 32.53 182 GLY H C 1
ATOM 14699 O O . GLY H 1 182 ? 73.457 55.937 52.698 1.00 34.90 182 GLY H O 1
ATOM 14700 N N . VAL H 1 183 ? 72.468 54.331 51.447 1.00 34.39 183 VAL H N 1
ATOM 14701 C CA . VAL H 1 183 ? 71.763 53.728 52.597 1.00 37.01 183 VAL H CA 1
ATOM 14702 C C . VAL H 1 183 ? 72.424 52.464 53.143 1.00 38.76 183 VAL H C 1
ATOM 14703 O O . VAL H 1 183 ? 71.751 51.711 53.834 1.00 38.51 183 VAL H O 1
ATOM 14707 N N . THR H 1 184 ? 73.713 52.232 52.868 1.00 40.99 184 THR H N 1
ATOM 14708 C CA . THR H 1 184 ? 74.393 50.965 53.292 1.00 42.98 184 THR H CA 1
ATOM 14709 C C . THR H 1 184 ? 75.340 51.160 54.444 1.00 42.74 184 THR H C 1
ATOM 14710 O O . THR H 1 184 ? 75.868 50.182 54.955 1.00 40.84 184 THR H O 1
ATOM 14714 N N . PRO H 1 193 ? 82.012 59.464 49.490 1.00 55.60 193 PRO H N 1
ATOM 14715 C CA . PRO H 1 193 ? 82.218 60.681 48.698 1.00 56.88 193 PRO H CA 1
ATOM 14716 C C . PRO H 1 193 ? 81.198 61.860 48.926 1.00 58.01 193 PRO H C 1
ATOM 14717 O O . PRO H 1 193 ? 81.587 63.004 48.683 1.00 54.18 193 PRO H O 1
ATOM 14721 N N . ILE H 1 194 ? 79.946 61.610 49.386 1.00 57.75 194 ILE H N 1
ATOM 14722 C CA . ILE H 1 194 ? 78.946 62.701 49.682 1.00 50.87 194 ILE H CA 1
ATOM 14723 C C . ILE H 1 194 ? 79.333 63.601 50.868 1.00 49.84 194 ILE H C 1
ATOM 14724 O O . ILE H 1 194 ? 79.184 64.816 50.789 1.00 48.37 194 ILE H O 1
ATOM 14729 N N . GLU H 1 195 ? 79.865 63.031 51.944 1.00 51.28 195 GLU H N 1
ATOM 14730 C CA . GLU H 1 195 ? 80.260 63.833 53.108 1.00 53.60 195 GLU H CA 1
ATOM 14731 C C . GLU H 1 195 ? 81.219 64.964 52.770 1.00 51.78 195 GLU H C 1
ATOM 14732 O O . GLU H 1 195 ? 81.157 66.011 53.395 1.00 52.67 195 GLU H O 1
ATOM 14738 N N . ASN H 1 196 ? 82.085 64.768 51.779 1.00 55.98 196 ASN H N 1
ATOM 14739 C CA . ASN H 1 196 ? 83.074 65.784 51.391 1.00 56.24 196 ASN H CA 1
ATOM 14740 C C . ASN H 1 196 ? 82.452 66.924 50.678 1.00 54.62 196 ASN H C 1
ATOM 14741 O O . ASN H 1 196 ? 82.741 68.083 50.976 1.00 61.56 196 ASN H O 1
ATOM 14746 N N . ILE H 1 197 ? 81.593 66.598 49.728 1.00 52.36 197 ILE H N 1
ATOM 14747 C CA . ILE H 1 197 ? 80.829 67.631 48.983 1.00 51.73 197 ILE H CA 1
ATOM 14748 C C . ILE H 1 197 ? 80.040 68.570 49.929 1.00 48.49 197 ILE H C 1
ATOM 14749 O O . ILE H 1 197 ? 79.925 69.753 49.687 1.00 44.02 197 ILE H O 1
ATOM 14754 N N . LEU H 1 198 ? 79.492 68.017 51.004 1.00 51.22 198 LEU H N 1
ATOM 14755 C CA . LEU H 1 198 ? 78.700 68.781 51.969 1.00 52.46 198 LEU H CA 1
ATOM 14756 C C . LEU H 1 198 ? 79.571 69.583 52.913 1.00 56.83 198 LEU H C 1
ATOM 14757 O O . LEU H 1 198 ? 79.244 70.736 53.254 1.00 51.78 198 LEU H O 1
ATOM 14762 N N . THR H 1 199 ? 80.674 68.970 53.344 1.00 53.50 199 THR H N 1
ATOM 14763 C CA . THR H 1 199 ? 81.601 69.668 54.212 1.00 50.78 199 THR H CA 1
ATOM 14764 C C . THR H 1 199 ? 82.160 70.894 53.486 1.00 44.47 199 THR H C 1
ATOM 14765 O O . THR H 1 199 ? 82.300 71.941 54.094 1.00 40.11 199 THR H O 1
ATOM 14769 N N . GLN H 1 200 ? 82.411 70.774 52.187 1.00 40.81 200 GLN H N 1
ATOM 14770 C CA . GLN H 1 200 ? 82.881 71.895 51.412 1.00 41.28 200 GLN H CA 1
ATOM 14771 C C . GLN H 1 200 ? 81.808 72.966 51.346 1.00 44.28 200 GLN H C 1
ATOM 14772 O O . GLN H 1 200 ? 82.050 74.127 51.624 1.00 44.24 200 GLN H O 1
ATOM 14778 N N . LEU H 1 201 ? 80.594 72.568 51.002 1.00 47.16 201 LEU H N 1
ATOM 14779 C CA . LEU H 1 201 ? 79.493 73.526 50.917 1.00 44.31 201 LEU H CA 1
ATOM 14780 C C . LEU H 1 201 ? 79.312 74.316 52.193 1.00 41.47 201 LEU H C 1
ATOM 14781 O O . LEU H 1 201 ? 79.029 75.492 52.143 1.00 43.60 201 LEU H O 1
ATOM 14786 N N . ALA H 1 202 ? 79.440 73.665 53.340 1.00 42.53 202 ALA H N 1
ATOM 14787 C CA . ALA H 1 202 ? 79.217 74.334 54.621 1.00 42.36 202 ALA H CA 1
ATOM 14788 C C . ALA H 1 202 ? 80.254 75.417 54.865 1.00 47.61 202 ALA H C 1
ATOM 14789 O O . ALA H 1 202 ? 79.940 76.518 55.395 1.00 45.35 202 ALA H O 1
ATOM 14791 N N . GLU H 1 203 ? 81.476 75.097 54.452 1.00 47.12 203 GLU H N 1
ATOM 14792 C CA . GLU H 1 203 ? 82.601 75.913 54.762 1.00 50.87 203 GLU H CA 1
ATOM 14793 C C . GLU H 1 203 ? 82.804 77.019 53.755 1.00 52.42 203 GLU H C 1
ATOM 14794 O O . GLU H 1 203 ? 83.706 77.849 53.934 1.00 55.75 203 GLU H O 1
ATOM 14800 N N . PHE H 1 204 ? 81.963 77.043 52.723 1.00 50.87 204 PHE H N 1
ATOM 14801 C CA . PHE H 1 204 ? 81.712 78.261 51.946 1.00 51.43 204 PHE H CA 1
ATOM 14802 C C . PHE H 1 204 ? 80.367 78.921 52.355 1.00 47.44 204 PHE H C 1
ATOM 14803 O O . PHE H 1 204 ? 79.861 79.792 51.668 1.00 47.32 204 PHE H O 1
ATOM 14811 N N . ASN H 1 205 ? 79.774 78.503 53.463 1.00 48.14 205 ASN H N 1
ATOM 14812 C CA . ASN H 1 205 ? 78.477 79.074 53.914 1.00 49.65 205 ASN H CA 1
ATOM 14813 C C . ASN H 1 205 ? 77.311 78.973 52.904 1.00 44.58 205 ASN H C 1
ATOM 14814 O O . ASN H 1 205 ? 76.582 79.919 52.664 1.00 43.74 205 ASN H O 1
ATOM 14819 N N . ALA H 1 206 ? 77.112 77.796 52.340 1.00 41.16 206 ALA H N 1
ATOM 14820 C CA . ALA H 1 206 ? 76.170 77.685 51.249 1.00 38.02 206 ALA H CA 1
ATOM 14821 C C . ALA H 1 206 ? 74.752 77.715 51.774 1.00 33.61 206 ALA H C 1
ATOM 14822 O O . ALA H 1 206 ? 74.494 77.379 52.901 1.00 31.67 206 ALA H O 1
ATOM 14824 N N . PRO H 1 207 ? 73.827 78.185 50.951 1.00 32.60 207 PRO H N 1
ATOM 14825 C CA . PRO H 1 207 ? 72.467 77.989 51.314 1.00 31.02 207 PRO H CA 1
ATOM 14826 C C . PRO H 1 207 ? 72.233 76.515 51.650 1.00 27.43 207 PRO H C 1
ATOM 14827 O O . PRO H 1 207 ? 72.741 75.650 50.945 1.00 26.08 207 PRO H O 1
ATOM 14831 N N . PRO H 1 208 ? 71.419 76.240 52.692 1.00 24.77 208 PRO H N 1
ATOM 14832 C CA . PRO H 1 208 ? 71.233 74.883 53.119 1.00 24.95 208 PRO H CA 1
ATOM 14833 C C . PRO H 1 208 ? 71.096 73.886 51.965 1.00 24.17 208 PRO H C 1
ATOM 14834 O O . PRO H 1 208 ? 70.246 74.079 51.082 1.00 23.76 208 PRO H O 1
ATOM 14838 N N . PRO H 1 209 ? 71.907 72.829 51.977 1.00 21.68 209 PRO H N 1
ATOM 14839 C CA . PRO H 1 209 ? 71.979 71.802 50.982 1.00 21.81 209 PRO H CA 1
ATOM 14840 C C . PRO H 1 209 ? 70.837 70.808 51.023 1.00 21.66 209 PRO H C 1
ATOM 14841 O O . PRO H 1 209 ? 70.610 70.191 52.042 1.00 23.79 209 PRO H O 1
ATOM 14845 N N . LEU H 1 210 ? 70.109 70.683 49.926 1.00 22.22 210 LEU H N 1
ATOM 14846 C CA . LEU H 1 210 ? 69.166 69.622 49.713 1.00 22.59 210 LEU H CA 1
ATOM 14847 C C . LEU H 1 210 ? 69.679 68.686 48.620 1.00 23.71 210 LEU H C 1
ATOM 14848 O O . LEU H 1 210 ? 70.053 69.093 47.502 1.00 23.76 210 LEU H O 1
ATOM 14853 N N . LEU H 1 211 ? 69.567 67.426 48.962 1.00 22.14 211 LEU H N 1
ATOM 14854 C CA . LEU H 1 211 ? 69.839 66.312 48.135 1.00 22.06 211 LEU H CA 1
ATOM 14855 C C . LEU H 1 211 ? 68.645 65.963 47.297 1.00 21.71 211 LEU H C 1
ATOM 14856 O O . LEU H 1 211 ? 67.605 65.587 47.845 1.00 23.10 211 LEU H O 1
ATOM 14861 N N . GLY H 1 212 ? 68.802 65.970 45.990 1.00 20.66 212 GLY H N 1
ATOM 14862 C CA . GLY H 1 212 ? 67.652 65.760 45.130 1.00 21.01 212 GLY H CA 1
ATOM 14863 C C . GLY H 1 212 ? 67.685 64.780 43.973 1.00 21.48 212 GLY H C 1
ATOM 14864 O O . GLY H 1 212 ? 66.941 64.980 42.976 1.00 20.07 212 GLY H O 1
ATOM 14865 N N . PHE H 1 213 ? 68.554 63.758 44.068 1.00 21.15 213 PHE H N 1
ATOM 14866 C CA . PHE H 1 213 ? 68.643 62.763 42.996 1.00 20.62 213 PHE H CA 1
ATOM 14867 C C . PHE H 1 213 ? 68.243 61.350 43.360 1.00 19.72 213 PHE H C 1
ATOM 14868 O O . PHE H 1 213 ? 68.905 60.697 44.151 1.00 18.13 213 PHE H O 1
ATOM 14876 N N . GLY H 1 214 ? 67.175 60.892 42.707 1.00 19.38 214 GLY H N 1
ATOM 14877 C CA . GLY H 1 214 ? 66.628 59.587 42.917 1.00 20.05 214 GLY H CA 1
ATOM 14878 C C . GLY H 1 214 ? 66.227 59.356 44.355 1.00 22.36 214 GLY H C 1
ATOM 14879 O O . GLY H 1 214 ? 66.373 58.252 44.847 1.00 24.76 214 GLY H O 1
ATOM 14880 N N . ILE H 1 215 ? 65.703 60.368 45.041 1.00 23.35 215 ILE H N 1
ATOM 14881 C CA . ILE H 1 215 ? 65.162 60.184 46.399 1.00 24.69 215 ILE H CA 1
ATOM 14882 C C . ILE H 1 215 ? 63.770 59.494 46.407 1.00 24.81 215 ILE H C 1
ATOM 14883 O O . ILE H 1 215 ? 62.767 60.064 46.048 1.00 27.10 215 ILE H O 1
ATOM 14888 N N . ALA H 1 216 ? 63.710 58.272 46.871 1.00 28.11 216 ALA H N 1
ATOM 14889 C CA . ALA H 1 216 ? 62.611 57.331 46.514 1.00 28.84 216 ALA H CA 1
ATOM 14890 C C . ALA H 1 216 ? 61.988 56.507 47.651 1.00 30.04 216 ALA H C 1
ATOM 14891 O O . ALA H 1 216 ? 60.815 56.034 47.555 1.00 30.49 216 ALA H O 1
ATOM 14893 N N . GLU H 1 217 ? 62.777 56.353 48.716 1.00 29.47 217 GLU H N 1
ATOM 14894 C CA . GLU H 1 217 ? 62.412 55.607 49.942 1.00 29.60 217 GLU H CA 1
ATOM 14895 C C . GLU H 1 217 ? 62.715 56.449 51.192 1.00 27.24 217 GLU H C 1
ATOM 14896 O O . GLU H 1 217 ? 63.631 57.268 51.230 1.00 28.26 217 GLU H O 1
ATOM 14902 N N . PRO H 1 218 ? 61.952 56.260 52.240 1.00 25.25 218 PRO H N 1
ATOM 14903 C CA . PRO H 1 218 ? 62.255 56.967 53.478 1.00 24.24 218 PRO H CA 1
ATOM 14904 C C . PRO H 1 218 ? 63.700 56.760 53.975 1.00 25.51 218 PRO H C 1
ATOM 14905 O O . PRO H 1 218 ? 64.307 57.671 54.526 1.00 22.25 218 PRO H O 1
ATOM 14909 N N . GLU H 1 219 ? 64.233 55.545 53.825 1.00 26.38 219 GLU H N 1
ATOM 14910 C CA . GLU H 1 219 ? 65.548 55.269 54.371 1.00 28.26 219 GLU H CA 1
ATOM 14911 C C . GLU H 1 219 ? 66.596 56.179 53.719 1.00 26.81 219 GLU H C 1
ATOM 14912 O O . GLU H 1 219 ? 67.551 56.612 54.356 1.00 24.63 219 GLU H O 1
ATOM 14918 N N . GLN H 1 220 ? 66.381 56.478 52.448 1.00 26.11 220 GLN H N 1
ATOM 14919 C CA . GLN H 1 220 ? 67.207 57.435 51.703 1.00 27.48 220 GLN H CA 1
ATOM 14920 C C . GLN H 1 220 ? 67.061 58.857 52.250 1.00 28.10 220 GLN H C 1
ATOM 14921 O O . GLN H 1 220 ? 68.013 59.601 52.309 1.00 29.97 220 GLN H O 1
ATOM 14927 N N . VAL H 1 221 ? 65.871 59.250 52.667 1.00 27.31 221 VAL H N 1
ATOM 14928 C CA . VAL H 1 221 ? 65.721 60.575 53.275 1.00 25.99 221 VAL H CA 1
ATOM 14929 C C . VAL H 1 221 ? 66.531 60.619 54.569 1.00 25.25 221 VAL H C 1
ATOM 14930 O O . VAL H 1 221 ? 67.298 61.566 54.826 1.00 25.53 221 VAL H O 1
ATOM 14934 N N . ARG H 1 222 ? 66.370 59.591 55.389 1.00 26.02 222 ARG H N 1
ATOM 14935 C CA . ARG H 1 222 ? 67.155 59.487 56.634 1.00 28.51 222 ARG H CA 1
ATOM 14936 C C . ARG H 1 222 ? 68.670 59.585 56.341 1.00 26.55 222 ARG H C 1
ATOM 14937 O O . ARG H 1 222 ? 69.429 60.247 57.035 1.00 26.51 222 ARG H O 1
ATOM 14945 N N . ALA H 1 223 ? 69.111 58.901 55.303 1.00 25.99 223 ALA H N 1
ATOM 14946 C CA . ALA H 1 223 ? 70.521 58.852 55.018 1.00 26.15 223 ALA H CA 1
ATOM 14947 C C . ALA H 1 223 ? 70.959 60.246 54.651 1.00 25.22 223 ALA H C 1
ATOM 14948 O O . ALA H 1 223 ? 72.043 60.704 55.042 1.00 23.59 223 ALA H O 1
ATOM 14950 N N . ALA H 1 224 ? 70.057 60.937 53.952 1.00 26.73 224 ALA H N 1
ATOM 14951 C CA . ALA H 1 224 ? 70.340 62.272 53.446 1.00 25.90 224 ALA H CA 1
ATOM 14952 C C . ALA H 1 224 ? 70.702 63.178 54.616 1.00 27.32 224 ALA H C 1
ATOM 14953 O O . ALA H 1 224 ? 71.697 63.909 54.607 1.00 26.32 224 ALA H O 1
ATOM 14955 N N . ILE H 1 225 ? 69.905 63.090 55.661 1.00 29.97 225 ILE H N 1
ATOM 14956 C CA . ILE H 1 225 ? 70.122 63.944 56.829 1.00 30.55 225 ILE H CA 1
ATOM 14957 C C . ILE H 1 225 ? 71.244 63.429 57.745 1.00 30.88 225 ILE H C 1
ATOM 14958 O O . ILE H 1 225 ? 72.015 64.218 58.242 1.00 32.89 225 ILE H O 1
ATOM 14963 N N . LYS H 1 226 ? 71.351 62.126 57.968 1.00 31.95 226 LYS H N 1
ATOM 14964 C CA . LYS H 1 226 ? 72.541 61.604 58.641 1.00 34.16 226 LYS H CA 1
ATOM 14965 C C . LYS H 1 226 ? 73.807 62.048 57.919 1.00 30.81 226 LYS H C 1
ATOM 14966 O O . LYS H 1 226 ? 74.844 62.136 58.510 1.00 30.20 226 LYS H O 1
ATOM 14972 N N . ALA H 1 227 ? 73.744 62.313 56.634 1.00 30.94 227 ALA H N 1
ATOM 14973 C CA . ALA H 1 227 ? 74.970 62.656 55.945 1.00 32.19 227 ALA H CA 1
ATOM 14974 C C . ALA H 1 227 ? 75.237 64.139 56.054 1.00 32.60 227 ALA H C 1
ATOM 14975 O O . ALA H 1 227 ? 76.237 64.627 55.554 1.00 35.77 227 ALA H O 1
ATOM 14977 N N . GLY H 1 228 ? 74.300 64.859 56.664 1.00 32.32 228 GLY H N 1
ATOM 14978 C CA . GLY H 1 228 ? 74.470 66.261 56.955 1.00 30.56 228 GLY H CA 1
ATOM 14979 C C . GLY H 1 228 ? 73.668 67.147 56.046 1.00 32.05 228 GLY H C 1
ATOM 14980 O O . GLY H 1 228 ? 73.835 68.370 56.061 1.00 32.96 228 GLY H O 1
ATOM 14981 N N . ALA H 1 229 ? 72.792 66.564 55.235 1.00 30.55 229 ALA H N 1
ATOM 14982 C CA . ALA H 1 229 ? 71.957 67.410 54.396 1.00 29.90 229 ALA H CA 1
ATOM 14983 C C . ALA H 1 229 ? 70.873 68.049 55.240 1.00 27.36 229 ALA H C 1
ATOM 14984 O O . ALA H 1 229 ? 70.473 67.477 56.254 1.00 25.39 229 ALA H O 1
ATOM 14986 N N . ALA H 1 230 ? 70.412 69.229 54.801 1.00 25.71 230 ALA H N 1
ATOM 14987 C CA . ALA H 1 230 ? 69.276 69.915 55.420 1.00 24.62 230 ALA H CA 1
ATOM 14988 C C . ALA H 1 230 ? 67.964 69.230 55.031 1.00 24.57 230 ALA H C 1
ATOM 14989 O O . ALA H 1 230 ? 66.929 69.391 55.695 1.00 24.22 230 ALA H O 1
ATOM 14991 N N . GLY H 1 231 ? 67.984 68.490 53.927 1.00 22.57 231 GLY H N 1
ATOM 14992 C CA . GLY H 1 231 ? 66.803 67.766 53.564 1.00 23.07 231 GLY H CA 1
ATOM 14993 C C . GLY H 1 231 ? 66.910 67.155 52.207 1.00 23.35 231 GLY H C 1
ATOM 14994 O O . GLY H 1 231 ? 67.991 67.192 51.619 1.00 20.70 231 GLY H O 1
ATOM 14995 N N . ALA H 1 232 ? 65.762 66.658 51.697 1.00 24.05 232 ALA H N 1
ATOM 14996 C CA . ALA H 1 232 ? 65.706 65.927 50.425 1.00 23.77 232 ALA H CA 1
ATOM 14997 C C . ALA H 1 232 ? 64.586 66.346 49.562 1.00 24.14 232 ALA H C 1
ATOM 14998 O O . ALA H 1 232 ? 63.479 66.511 50.048 1.00 28.22 232 ALA H O 1
ATOM 15000 N N . ILE H 1 233 ? 64.880 66.421 48.261 1.00 24.13 233 ILE H N 1
ATOM 15001 C CA . ILE H 1 233 ? 63.903 66.670 47.203 1.00 22.49 233 ILE H CA 1
ATOM 15002 C C . ILE H 1 233 ? 63.613 65.369 46.469 1.00 23.95 233 ILE H C 1
ATOM 15003 O O . ILE H 1 233 ? 64.561 64.718 45.976 1.00 26.83 233 ILE H O 1
ATOM 15008 N N . SER H 1 234 ? 62.328 65.012 46.352 1.00 22.47 234 SER H N 1
ATOM 15009 C CA . SER H 1 234 ? 61.875 63.808 45.726 1.00 21.11 234 SER H CA 1
ATOM 15010 C C . SER H 1 234 ? 60.983 64.187 44.548 1.00 21.30 234 SER H C 1
ATOM 15011 O O . SER H 1 234 ? 59.996 64.810 44.776 1.00 19.97 234 SER H O 1
ATOM 15014 N N . GLY H 1 235 ? 61.292 63.747 43.309 1.00 22.64 235 GLY H N 1
ATOM 15015 C CA . GLY H 1 235 ? 60.514 64.062 42.115 1.00 21.30 235 GLY H CA 1
ATOM 15016 C C . GLY H 1 235 ? 59.952 62.854 41.431 1.00 22.77 235 GLY H C 1
ATOM 15017 O O . GLY H 1 235 ? 58.719 62.637 41.458 1.00 24.20 235 GLY H O 1
ATOM 15018 N N . SER H 1 236 ? 60.822 62.046 40.824 1.00 22.53 236 SER H N 1
ATOM 15019 C CA . SER H 1 236 ? 60.365 60.918 40.031 1.00 21.68 236 SER H CA 1
ATOM 15020 C C . SER H 1 236 ? 59.547 59.928 40.795 1.00 21.10 236 SER H C 1
ATOM 15021 O O . SER H 1 236 ? 58.575 59.352 40.275 1.00 21.05 236 SER H O 1
ATOM 15024 N N . ALA H 1 237 ? 59.879 59.753 42.040 1.00 21.68 237 ALA H N 1
ATOM 15025 C CA . ALA H 1 237 ? 59.086 58.863 42.900 1.00 23.35 237 ALA H CA 1
ATOM 15026 C C . ALA H 1 237 ? 57.675 59.373 43.098 1.00 24.49 237 ALA H C 1
ATOM 15027 O O . ALA H 1 237 ? 56.737 58.559 43.189 1.00 24.85 237 ALA H O 1
ATOM 15029 N N . VAL H 1 238 ? 57.516 60.698 43.223 1.00 25.28 238 VAL H N 1
ATOM 15030 C CA . VAL H 1 238 ? 56.157 61.323 43.287 1.00 25.87 238 VAL H CA 1
ATOM 15031 C C . VAL H 1 238 ? 55.431 61.141 41.959 1.00 24.94 238 VAL H C 1
ATOM 15032 O O . VAL H 1 238 ? 54.376 60.610 41.918 1.00 26.61 238 VAL H O 1
ATOM 15036 N N . VAL H 1 239 ? 56.038 61.541 40.868 1.00 27.20 239 VAL H N 1
ATOM 15037 C CA . VAL H 1 239 ? 55.381 61.475 39.547 1.00 26.78 239 VAL H CA 1
ATOM 15038 C C . VAL H 1 239 ? 54.990 60.063 39.124 1.00 27.67 239 VAL H C 1
ATOM 15039 O O . VAL H 1 239 ? 53.927 59.878 38.577 1.00 27.28 239 VAL H O 1
ATOM 15043 N N . LYS H 1 240 ? 55.875 59.091 39.352 1.00 30.86 240 LYS H N 1
ATOM 15044 C CA . LYS H 1 240 ? 55.574 57.665 39.201 1.00 29.02 240 LYS H CA 1
ATOM 15045 C C . LYS H 1 240 ? 54.220 57.363 39.724 1.00 27.34 240 LYS H C 1
ATOM 15046 O O . LYS H 1 240 ? 53.445 56.704 39.076 1.00 29.16 240 LYS H O 1
ATOM 15052 N N . ILE H 1 241 ? 53.931 57.820 40.930 1.00 28.26 241 ILE H N 1
ATOM 15053 C CA . ILE H 1 241 ? 52.594 57.614 41.517 1.00 28.53 241 ILE H CA 1
ATOM 15054 C C . ILE H 1 241 ? 51.487 58.272 40.699 1.00 30.41 241 ILE H C 1
ATOM 15055 O O . ILE H 1 241 ? 50.400 57.691 40.540 1.00 33.16 241 ILE H O 1
ATOM 15060 N N . ILE H 1 242 ? 51.768 59.451 40.160 1.00 28.04 242 ILE H N 1
ATOM 15061 C CA . ILE H 1 242 ? 50.791 60.136 39.402 1.00 28.03 242 ILE H CA 1
ATOM 15062 C C . ILE H 1 242 ? 50.519 59.387 38.105 1.00 29.70 242 ILE H C 1
ATOM 15063 O O . ILE H 1 242 ? 49.379 59.276 37.703 1.00 32.90 242 ILE H O 1
ATOM 15068 N N . GLU H 1 243 ? 51.529 58.857 37.450 1.00 32.03 243 GLU H N 1
ATOM 15069 C CA . GLU H 1 243 ? 51.277 58.119 36.214 1.00 34.43 243 GLU H CA 1
ATOM 15070 C C . GLU H 1 243 ? 50.505 56.857 36.545 1.00 35.41 243 GLU H C 1
ATOM 15071 O O . GLU H 1 243 ? 49.472 56.619 35.944 1.00 34.79 243 GLU H O 1
ATOM 15077 N N . ALA H 1 244 ? 50.969 56.075 37.513 1.00 36.02 244 ALA H N 1
ATOM 15078 C CA . ALA H 1 244 ? 50.241 54.873 37.901 1.00 33.86 244 ALA H CA 1
ATOM 15079 C C . ALA H 1 244 ? 48.757 55.155 38.029 1.00 34.55 244 ALA H C 1
ATOM 15080 O O . ALA H 1 244 ? 47.935 54.386 37.588 1.00 35.86 244 ALA H O 1
ATOM 15082 N N . HIS H 1 245 ? 48.376 56.251 38.651 1.00 38.17 245 HIS H N 1
ATOM 15083 C CA . HIS H 1 245 ? 46.954 56.356 39.032 1.00 41.13 245 HIS H CA 1
ATOM 15084 C C . HIS H 1 245 ? 46.312 57.588 38.428 1.00 36.98 245 HIS H C 1
ATOM 15085 O O . HIS H 1 245 ? 45.423 58.183 39.011 1.00 37.99 245 HIS H O 1
ATOM 15092 N N . GLN H 1 246 ? 46.722 57.950 37.226 1.00 35.92 246 GLN H N 1
ATOM 15093 C CA . GLN H 1 246 ? 46.230 59.175 36.648 1.00 35.00 246 GLN H CA 1
ATOM 15094 C C . GLN H 1 246 ? 44.709 59.171 36.385 1.00 36.04 246 GLN H C 1
ATOM 15095 O O . GLN H 1 246 ? 44.116 60.241 36.271 1.00 35.64 246 GLN H O 1
ATOM 15101 N N . HIS H 1 247 ? 44.116 57.967 36.349 1.00 36.84 247 HIS H N 1
ATOM 15102 C CA . HIS H 1 247 ? 42.747 57.740 35.971 1.00 33.90 247 HIS H CA 1
ATOM 15103 C C . HIS H 1 247 ? 41.819 57.402 37.112 1.00 36.80 247 HIS H C 1
ATOM 15104 O O . HIS H 1 247 ? 40.624 57.443 36.914 1.00 41.01 247 HIS H O 1
ATOM 15111 N N . ASP H 1 248 ? 42.346 57.152 38.305 1.00 36.00 248 ASP H N 1
ATOM 15112 C CA . ASP H 1 248 ? 41.556 56.987 39.512 1.00 36.18 248 ASP H CA 1
ATOM 15113 C C . ASP H 1 248 ? 41.880 58.071 40.595 1.00 40.44 248 ASP H C 1
ATOM 15114 O O . ASP H 1 248 ? 42.854 57.922 41.346 1.00 40.51 248 ASP H O 1
ATOM 15119 N N . GLU H 1 249 ? 41.061 59.124 40.723 1.00 38.78 249 GLU H N 1
ATOM 15120 C CA . GLU H 1 249 ? 41.422 60.278 41.581 1.00 37.02 249 GLU H CA 1
ATOM 15121 C C . GLU H 1 249 ? 41.683 59.939 43.018 1.00 37.25 249 GLU H C 1
ATOM 15122 O O . GLU H 1 249 ? 42.569 60.535 43.651 1.00 37.65 249 GLU H O 1
ATOM 15128 N N . ALA H 1 250 ? 40.874 59.044 43.572 1.00 38.27 250 ALA H N 1
ATOM 15129 C CA . ALA H 1 250 ? 40.875 58.867 45.015 1.00 33.51 250 ALA H CA 1
ATOM 15130 C C . ALA H 1 250 ? 42.014 57.944 45.440 1.00 34.85 250 ALA H C 1
ATOM 15131 O O . ALA H 1 250 ? 42.692 58.146 46.497 1.00 31.72 250 ALA H O 1
ATOM 15133 N N . THR H 1 251 ? 42.296 56.957 44.592 1.00 36.14 251 THR H N 1
ATOM 15134 C CA . THR H 1 251 ? 43.487 56.151 44.837 1.00 34.76 251 THR H CA 1
ATOM 15135 C C . THR H 1 251 ? 44.729 56.986 44.662 1.00 32.38 251 THR H C 1
ATOM 15136 O O . THR H 1 251 ? 45.687 56.854 45.423 1.00 32.39 251 THR H O 1
ATOM 15140 N N . LEU H 1 252 ? 44.700 57.864 43.678 1.00 32.51 252 LEU H N 1
ATOM 15141 C CA . LEU H 1 252 ? 45.849 58.731 43.390 1.00 32.80 252 LEU H CA 1
ATOM 15142 C C . LEU H 1 252 ? 46.215 59.605 44.590 1.00 32.19 252 LEU H C 1
ATOM 15143 O O . LEU H 1 252 ? 47.390 59.691 44.964 1.00 30.65 252 LEU H O 1
ATOM 15148 N N . LEU H 1 253 ? 45.202 60.209 45.210 1.00 31.41 253 LEU H N 1
ATOM 15149 C CA . LEU H 1 253 ? 45.406 61.122 46.361 1.00 28.26 253 LEU H CA 1
ATOM 15150 C C . LEU H 1 253 ? 45.668 60.350 47.618 1.00 28.61 253 LEU H C 1
ATOM 15151 O O . LEU H 1 253 ? 46.407 60.831 48.469 1.00 29.09 253 LEU H O 1
ATOM 15156 N N . ALA H 1 254 ? 45.034 59.183 47.780 1.00 29.23 254 ALA H N 1
ATOM 15157 C CA . ALA H 1 254 ? 45.384 58.337 48.922 1.00 30.08 254 ALA H CA 1
ATOM 15158 C C . ALA H 1 254 ? 46.837 57.952 48.803 1.00 30.32 254 ALA H C 1
ATOM 15159 O O . ALA H 1 254 ? 47.578 58.153 49.754 1.00 30.96 254 ALA H O 1
ATOM 15161 N N . LYS H 1 255 ? 47.268 57.461 47.626 1.00 29.27 255 LYS H N 1
ATOM 15162 C CA . LYS H 1 255 ? 48.623 56.880 47.554 1.00 29.56 255 LYS H CA 1
ATOM 15163 C C . LYS H 1 255 ? 49.646 57.950 47.699 1.00 28.97 255 LYS H C 1
ATOM 15164 O O . LYS H 1 255 ? 50.740 57.712 48.224 1.00 28.31 255 LYS H O 1
ATOM 15170 N N . LEU H 1 256 ? 49.289 59.145 47.250 1.00 29.97 256 LEU H N 1
ATOM 15171 C CA . LEU H 1 256 ? 50.184 60.307 47.430 1.00 29.41 256 LEU H CA 1
ATOM 15172 C C . LEU H 1 256 ? 50.393 60.633 48.873 1.00 26.49 256 LEU H C 1
ATOM 15173 O O . LEU H 1 256 ? 51.488 61.036 49.248 1.00 24.40 256 LEU H O 1
ATOM 15178 N N . ALA H 1 257 ? 49.324 60.451 49.647 1.00 25.45 257 ALA H N 1
ATOM 15179 C CA . ALA H 1 257 ? 49.266 60.915 51.038 1.00 29.15 257 ALA H CA 1
ATOM 15180 C C . ALA H 1 257 ? 50.105 60.044 51.900 1.00 27.31 257 ALA H C 1
ATOM 15181 O O . ALA H 1 257 ? 50.854 60.507 52.696 1.00 24.33 257 ALA H O 1
ATOM 15183 N N . GLU H 1 258 ? 49.967 58.757 51.671 1.00 29.36 258 GLU H N 1
ATOM 15184 C CA . GLU H 1 258 ? 50.765 57.744 52.280 1.00 30.69 258 GLU H CA 1
ATOM 15185 C C . GLU H 1 258 ? 52.241 57.950 52.059 1.00 27.79 258 GLU H C 1
ATOM 15186 O O . GLU H 1 258 ? 53.067 58.082 52.952 1.00 28.14 258 GLU H O 1
ATOM 15192 N N . PHE H 1 259 ? 52.587 57.968 50.816 1.00 28.24 259 PHE H N 1
ATOM 15193 C CA . PHE H 1 259 ? 53.958 58.170 50.470 1.00 29.49 259 PHE H CA 1
ATOM 15194 C C . PHE H 1 259 ? 54.532 59.427 51.172 1.00 29.68 259 PHE H C 1
ATOM 15195 O O . PHE H 1 259 ? 55.589 59.393 51.798 1.00 30.60 259 PHE H O 1
ATOM 15203 N N . THR H 1 260 ? 53.832 60.556 51.079 1.00 30.15 260 THR H N 1
ATOM 15204 C CA . THR H 1 260 ? 54.371 61.805 51.608 1.00 28.29 260 THR H CA 1
ATOM 15205 C C . THR H 1 260 ? 54.578 61.685 53.110 1.00 27.63 260 THR H C 1
ATOM 15206 O O . THR H 1 260 ? 55.630 61.987 53.633 1.00 29.19 260 THR H O 1
ATOM 15210 N N . THR H 1 261 ? 53.573 61.215 53.825 1.00 28.04 261 THR H N 1
ATOM 15211 C CA . THR H 1 261 ? 53.745 61.018 55.230 1.00 26.39 261 THR H CA 1
ATOM 15212 C C . THR H 1 261 ? 54.895 60.038 55.514 1.00 27.87 261 THR H C 1
ATOM 15213 O O . THR H 1 261 ? 55.753 60.292 56.388 1.00 25.18 261 THR H O 1
ATOM 15217 N N . ALA H 1 262 ? 54.962 58.940 54.764 1.00 27.19 262 ALA H N 1
ATOM 15218 C CA . ALA H 1 262 ? 56.090 58.031 54.948 1.00 27.32 262 ALA H CA 1
ATOM 15219 C C . ALA H 1 262 ? 57.438 58.752 54.925 1.00 27.68 262 ALA H C 1
ATOM 15220 O O . ALA H 1 262 ? 58.259 58.570 55.814 1.00 27.57 262 ALA H O 1
ATOM 15222 N N . MET H 1 263 ? 57.626 59.613 53.918 1.00 29.02 263 MET H N 1
ATOM 15223 C CA . MET H 1 263 ? 58.916 60.267 53.638 1.00 26.76 263 MET H CA 1
ATOM 15224 C C . MET H 1 263 ? 59.218 61.389 54.622 1.00 26.92 263 MET H C 1
ATOM 15225 O O . MET H 1 263 ? 60.350 61.491 55.126 1.00 29.79 263 MET H O 1
ATOM 15230 N N . LYS H 1 264 ? 58.233 62.250 54.886 1.00 24.26 264 LYS H N 1
ATOM 15231 C CA . LYS H 1 264 ? 58.401 63.269 55.930 1.00 23.68 264 LYS H CA 1
ATOM 15232 C C . LYS H 1 264 ? 58.803 62.657 57.264 1.00 22.45 264 LYS H C 1
ATOM 15233 O O . LYS H 1 264 ? 59.616 63.208 57.985 1.00 21.52 264 LYS H O 1
ATOM 15239 N N . ALA H 1 265 ? 58.224 61.502 57.555 1.00 22.97 265 ALA H N 1
ATOM 15240 C CA . ALA H 1 265 ? 58.459 60.798 58.809 1.00 24.44 265 ALA H CA 1
ATOM 15241 C C . ALA H 1 265 ? 59.859 60.335 59.016 1.00 24.92 265 ALA H C 1
ATOM 15242 O O . ALA H 1 265 ? 60.213 60.004 60.116 1.00 25.58 265 ALA H O 1
ATOM 15244 N N . ALA H 1 266 ? 60.646 60.285 57.963 1.00 27.10 266 ALA H N 1
ATOM 15245 C CA . ALA H 1 266 ? 62.031 59.884 58.075 1.00 28.71 266 ALA H CA 1
ATOM 15246 C C . ALA H 1 266 ? 62.946 61.098 58.128 1.00 31.09 266 ALA H C 1
ATOM 15247 O O . ALA H 1 266 ? 64.174 60.944 58.086 1.00 28.99 266 ALA H O 1
ATOM 15249 N N . THR H 1 267 ? 62.371 62.307 58.193 1.00 33.25 267 THR H N 1
ATOM 15250 C CA . THR H 1 267 ? 63.219 63.519 58.370 1.00 33.93 267 THR H CA 1
ATOM 15251 C C . THR H 1 267 ? 63.671 63.725 59.798 1.00 31.24 267 THR H C 1
ATOM 15252 O O . THR H 1 267 ? 63.312 62.946 60.690 1.00 36.54 267 THR H O 1
#

Nearest PDB structures (foldseek):
  3vnd-assembly4_D  TM=1.001E+00  e=2.817E-48  Shewanella frigidimarina
  3nav-assembly1_A  TM=9.602E-01  e=1.051E-36  Vibrio cholerae O1 biovar El Tor str. N16961
  1a5s-assembly1_A-2  TM=9.569E-01  e=2.117E-34  Salmonella enterica subsp. enterica serovar Typhimurium
  7lgx-assembly1_A-2  TM=9.605E-01  e=7.507E-34  Salmonella enterica subsp. enterica serovar Typhimurium str. LT2
  5kmy-assembly1_A  TM=9.161E-01  e=3.236E-24  Legionella pneumophila str. Paris

Solvent-accessible surface area: 79365 Å² total; per-residue (Å²): 95,22,109,58,6,92,64,59,29,64,48,5,168,95,103,126,96,4,2,1,3,2,9,1,1,0,0,0,16,10,26,52,16,0,29,74,0,0,44,20,3,20,103,39,26,6,12,6,2,1,2,4,8,13,41,20,11,0,73,50,18,20,16,6,20,15,22,0,8,72,36,0,21,39,37,14,9,48,42,68,12,0,13,67,9,0,59,100,1,26,86,86,42,81,108,17,0,0,0,0,26,1,10,6,93,20,0,107,84,42,20,61,71,94,0,2,71,90,0,84,89,4,12,8,8,0,3,3,16,24,68,34,60,17,116,102,7,68,72,6,5,157,6,1,105,80,26,62,5,0,5,2,18,39,2,30,83,82,22,84,48,108,38,1,106,81,0,5,121,62,6,42,1,2,1,19,0,69,17,7,4,35,63,185,128,20,89,89,32,9,78,45,1,76,112,64,116,15,0,32,20,2,0,10,54,10,3,15,78,32,96,7,0,131,16,0,46,177,20,54,6,27,0,0,3,0,17,28,9,0,0,47,28,0,60,66,42,53,167,73,64,66,46,0,32,51,96,0,20,112,30,0,72,45,0,40,72,4,21,105,27,119,75,4,83,51,52,26,62,8,6,164,49,39,133,79,1,2,0,2,1,14,2,1,0,0,1,19,28,26,132,21,0,34,91,0,0,44,15,0,18,86,39,26,7,11,6,1,2,1,4,7,10,33,93,28,5,76,50,27,24,13,7,22,18,11,0,6,110,29,0,76,91,44,46,7,66,36,68,41,0,13,77,9,0,60,111,2,29,55,17,28,46,59,16,0,0,0,0,33,2,14,5,90,30,0,110,78,54,14,52,78,104,0,1,72,94,0,90,83,3,10,6,18,0,3,3,17,24,62,34,52,16,113,116,6,60,77,10,5,162,5,0,99,79,41,64,3,5,5,3,16,37,2,24,76,80,23,84,48,96,32,1,94,79,1,5,124,60,9,44,0,2,2,19,0,67,22,6,2,33,42,122,136,25,123,100,26,13,85,48,1,77,120,66,112,11,4,19,22,2,0,13,53,10,3,13,73,36,91,9,0,112,16,0,38,163,21,51,7,28,0,0,4,1,12,29,8,0,0,57,28,0,58,75,48,54,171,67,76,81,52,0,38,56,85,0,24,108,30,0,63,44,0,39,79,3,24,100,27,106,57,5,100,51,55,30,64,6,6,173,45,55,124,87,3,2,0,2,1,12,1,1,0,0,1,18,29,40,123,22,0,33,67,0,0,41,18,2,18,100,45,24,6,12,6,1,1,1,3,7,11,39,61,12,2,69,54,25,18,16,6,16,15,18,0,7,92,35,0,70,91,42,50,8,73,36,68,39,0,12,76,10,0,59,98,1,26,53,14,31,50,61,17,0,0,0,1,29,1,11,7,93,22,0,109,94,51,13,58,72,89,0,1,67,94,0,91,87,4,11,8,10,0,2,2,17,22,65,35,57,13,108,112,6,66,77,10,8,165,6,0,107,70,25,66,3,1,5,3,13,41,0,20,92,81,21,87,50,112,42,1,115,73,1,3,116,62,11,44,1,3,2,20,0,62,18,9,3,27,48,154,131,18,94,88,20,12,81,51,0,72,119,56,104,16,1,33,22,1,0,10,54,11,2,12,92,27,48,11,0,82,16,0,44,183,17,52,8,25,0,0,4,0,14,25,9,0,0,57,29,0,65,73,45,48,171,68,73,76,47,0,31,56,94,0,23,109,31,0,73,44,0,36,72,4,19,118,34,110,80,3,86,66,52,26,65,46,8,170,93,105,130,96,5,1,0,1,1,13,0,1,0,0,0,20,19,23,93,21,0,28,83,0,0,47,16,1,18,104,39,25,7,13,6,0,1,1,4,6,12,40,27,33,4,72,49,23,22,14,8,21,18,19,0,6,59,34,0,44,25,24,20,8,70,39,74,35,0,16,74,8,0,61,116,1,26,83,84,41,86,105,16,0,0,0,0,26,1,10,4,92,35,0,108,74,78,19,40,77,93,1,1,70,106,0,99,82,3,9,8,17,0,2,3,11,23,59,32,56,16,117,110,3,74,66,7,13,151,3,0,105,73,44,68,4,5,5,2,13,35,1,30,85,76,22,87,47,119,32,6,101,82,0,4,112,71,10,42,1,1,1,21,0,66,18,7,2,32,70,140,129,18,112,98,31,10,86,58,0,73,124,62,120,10,3,22,20,2,0,10,58,12,2,13,80,32,89,10,0,124,13,0,44,179,25,55,7,30,0,0,5,0,16,28,7,0,0,53,26,0,64,71,50,50,174,70,70,74,47,0,35,61,80,0,19,112,32,0,64,45,0,40,78,8,21,112,15,112,62,4,94,68,51,26,58,47,9,169,96,108,129,93,2,1,0,2,1,12,0,1,0,0,0,17,33,30,119,16,0,30,76,0,0,43,18,3,18,105,42,26,5,12,5,2,1,2,2,10,11,39,74,16,3,68,51,23,20,12,9,22,10,9,0,7,91,35,0,71,91,45,50,9,67,50,68,39,0,14,83,10,0,59,105,0,25,86,86,45,79,103,20,0,0,0,0,27,2,12,11,105,34,0,128,88,61,23,49,72,91,0,1,70,104,0,107,90,4,12,9,11,0,3,3,17,18,64,37,36,18,111,116,9,69,75,13,7,163,8,1,103,80,29,70,3,4,4,3,17,39,0,24,80,93,23,90,49,105,36,1,104,93,0,7,127,61,9,47,0,2,1,19,0,63,18,6,2,30,70,193,138,22,98,88,24,10,80,48,0,75,125,51,102,11,4,25,20,0,0,9,58,12,1,15,76,32,94,10,0,131,18,0,46,186,20,53,7,32,0,0,4,0,15,28,7,0,0,54,29,0,60,64,49,48,169,73,67,78,42,0,31,58,97,0,26,119,31,0,72,45,0,33,73,4,22,102,50,109,80,4,70,46,56,24,60,4,6,170,43,45,128,75,1,2,0,3,1,16,0,2,0,0,0,16,23,29,119,23,0,26,80,0,0,42,20,2,17,80,44,26,4,9,6,1,2,2,3,8,10,41,77,25,2,77,53,29,21,14,8,20,13,13,0,6,99,33,0,74,91,45,48,10,67,30,64,43,0,10,75,9,0,62,105,2,27,58,16,33,50,62,17,0,0,0,0,35,1,12,10,94,23,0,109,87,51,20,43,74,97,0,2,69,81,0,94,91,6,10,8,14,0,4,3,15,28,63,32,60,20,107,118,6,71,73,12,9,164,8,0,101,80,23,70,4,3,5,2,17,41,2,31,75,82,23,88,51,112,34,2,94,68,1,2,116,68,10,43,0,3,3,20,0,67,22,7,3,37,66,176,142,19,100,102,24,10,80,51,2,68,115,61,130,20,8,20,20,2,0,11,54,11,2,11,73,34,89,9,0,114,15,0,46,174,18,53,6,27,0,0,5,0,13,30,6,0,0,51,30,0,61,73,54,50,170,70,77,66,45,0,34,61,91,0,23,106,31,1,59,44,0,37,84,6,21,127,22,109,59,7,98,52,52,26,61,6,7,176,47,48,127,84,3,2,0,5,0,12,0,1,0,0,0,21,30,36,135,19,0,31,90,0,0,44,17,0,17,102,44,28,6,11,6,1,1,0,4,6,12,45,56,9,1,64,50,25,24,15,7,19,9,23,0,7,82,38,0,61,94,44,45,10,66,43,70,43,0,16,74,8,0,59,111,0,27,54,17,28,48,62,18,0,0,0,0,27,0,12,6,93,24,0,128,88,53,20,59,74,91,0,1,76,123,0,99,90,2,10,7,13,0,2,2,15,28,59,31,60,18,111,106,4,64,74,8,8,157,7,0,97,82,27,71,2,3,5,2,16,38,2,27,78,99,22,90,49,105,31,5,102,69,0,4,114,65,10,42,1,4,1,20,2,62,21,8,3,30,50,186,134,22,93,84,28,14,78,43,1,71,123,56,99,15,1,31,23,2,0,11,55,9,2,14,90,32,90,10,0,134,14,0,46,180,27,52,5,32,0,0,3,1,14,29,8,0,0,64,25,0,58,69,43,49,171,68,72,65,41,0,36,58,89,0,26,114,32,0,70,46,0,38,72,5,21,104,45,96,66,4,70,63,61,26,62,44,7,176,91,102,130,104,1,2,0,2,2,15,3,1,0,0,2,19,20,31,124,25,0,36,78,0,0,42,18,3,17,107,42,21,11,13,6,2,1,2,4,7,14,32,79,32,4,76,54,24,20,16,7,22,15,21,0,6,102,34,0,67,88,46,50,8,71,37,69,37,0,12,83,10,0,61,114,1,27,84,86,41,80,105,16,0,0,0,0,29,1,11,6,92,19,0,109,81,52,23,52,78,95,0,1,67,86,0,76,89,4,11,3,9,0,1,2,16,23,67,32,51,20,121,107,4,72,68,3,8,163,5,1,106,78,34,52,3,5,6,3,18,39,1,30,84,91,21,80,55,103,45,0,113,78,0,7,112,62,10,48,0,1,2,21,0,75,18,6,3,33,62,151,146,16,105,104,27,12,82,50,0,71,121,69,130,17,4,22,23,2,0,11,55,11,2,13,77,29,88,8,0,128,15,0,46,185,14,52,6,29,0,0,2,0,13,25,9,0,0,51,30,0,54,72,51,49,172,70,76,73,44,0,33,59,87,0,22,111,30,0,64,43,0,42,75,4,20

Sequence (2072 aa):
MSNRYQAKFAALKAQDKGAFVPFVTIGDPSPELSLKIIQTLVDNGADALELGFPFSDPLADGPVIQGANLRSLAAGTTSSDCFDIITKVRAQHPDMPIGLLLYANLVFANGIDEFYTKAQAAGVDSVLIADVPVEESAPFSKAAKAHGIAPIFIAPPNADADTLKMVSEQGEGYTYLLSRAGVTPIENILTQLAEFNAPPPLLGFGIAEPEQVRAAIKAGAAGAISGSAVVKIIEAHQHDEATLLAKLAEFTTAMKAATMSNRYQAKFAALKAQDKGAFVPFVTIGDPSPELSLKIIQTLVDNGADALELGFPFSDPLADGPVIQGANLRSLAAGTTSSDCFDIITKVRAQHPDMPIGLLLYANLVFANGIDEFYTKAQAAGVDSVLIADVPVEESAPFSKAAKAHGIAPIFIAPPNADADTLKMVSEQGEGYTYLLSRAGVTPIENILTQLAEFNAPPPLLGFGIAEPEQVRAAIKAGAAGAISGSAVVKIIEAHQHDEATLLAKLAEFTTAMKAATMSNRYQAKFAALKAQDKGAFVPFVTIGDPSPELSLKIIQTLVDNGADALELGFPFSDPLADGPVIQGANLRSLAAGTTSSDCFDIITKVRAQHPDMPIGLLLYANLVFANGIDEFYTKAQAAGVDSVLIADVPVEESAPFSKAAKAHGIAPIFIAPPNADADTLKMVSEQGEGYTYLLSRAGVTPIENILTQLAEFNAPPPLLGFGIAEPEQVRAAIKAGAAGAISGSAVVKIIEAHQHDEATLLAKLAEFTTAMKAATMSNRYQAKFAALKAQDKGAFVPFVTIGDPSPELSLKIIQTLVDNGADALELGFPFSDPLADGPVIQGANLRSLAAGTTSSDCFDIITKVRAQHPDMPIGLLLYANLVFANGIDEFYTKAQAAGVDSVLIADVPVEESAPFSKAAKAHGIAPIFIAPPNADADTLKMVSEQGEGYTYLLSRAGVTPIENILTQLAEFNAPPPLLGFGIAEPEQVRAAIKAGAAGAISGSAVVKIIEAHQHDEATLLAKLAEFTTAMKAATMSNRYQAKFAALKAQDKGAFVPFVTIGDPSPELSLKIIQTLVDNGADALELGFPFSDPLADGPVIQGANLRSLAAGTTSSDCFDIITKVRAQHPDMPIGLLLYANLVFANGIDEFYTKAQAAGVDSVLIADVPVEESAPFSKAAKAHGIAPIFIAPPNADADTLKMVSEQGEGYTYLLSRAGVTPIENILTQLAEFNAPPPLLGFGIAEPEQVRAAIKAGAAGAISGSAVVKIIEAHQHDEATLLAKLAEFTTAMKAATMSNRYQAKFAALKAQDKGAFVPFVTIGDPSPELSLKIIQTLVDNGADALELGFPFSDPLADGPVIQGANLRSLAAGTTSSDCFDIITKVRAQHPDMPIGLLLYANLVFANGIDEFYTKAQAAGVDSVLIADVPVEESAPFSKAAKAHGIAPIFIAPPNADADTLKMVSEQGEGYTYLLSRAGVTPIENILTQLAEFNAPPPLLGFGIAEPEQVRAAIKAGAAGAISGSAVVKIIEAHQHDEATLLAKLAEFTTAMKAATMSNRYQAKFAALKAQDKGAFVPFVTIGDPSPELSLKIIQTLVDNGADALELGFPFSDPLADGPVIQGANLRSLAAGTTSSDCFDIITKVRAQHPDMPIGLLLYANLVFANGIDEFYTKAQAAGVDSVLIADVPVEESAPFSKAAKAHGIAPIFIAPPNADADTLKMVSEQGEGYTYLLSRAGVTPIENILTQLAEFNAPPPLLGFGIAEPEQVRAAIKAGAAGAISGSAVVKIIEAHQHDEATLLAKLAEFTTAMKAATMSNRYQAKFAALKAQDKGAFVPFVTIGDPSPELSLKIIQTLVDNGADALELGFPFSDPLADGPVIQGANLRSLAAGTTSSDCFDIITKVRAQHPDMPIGLLLYANLVFANGIDEFYTKAQAAGVDSVLIADVPVEESAPFSKAAKAHGIAPIFIAPPNADADTLKMVSEQGEGYTYLLSRAGVTPIENILTQLAEFNAPPPLLGFGIAEPEQVRAAIKAGAAGAISGSAVVKIIEAHQHDEATLLAKLAEFTTAMKAAT

Organism: Shewanella frigidimarina (NCBI:txid56812)

Secondary structure (DSSP, 8-state):
--HHHHHHHHHHHHHT--EEEEEEETTSS-HHHHHHHHHHHHHTT-SSEEEEPP-S--TT--HHHHHHHHHHHHTT--HHHHHHHHHHHHHH-TT--EEEEE-HHHHHHH-HHHHHHHHHHHT--EEEETTS-GGG-HHHHHHHHHTT-EEE-EE-TT--HHHHHHHHHH--S-EEES-------HHHHHHHHHTTT---EEE-SS--SHHHHHHHHHTT-SEEEE-HHHHHHHHHTSS-HHHHHHHHHHHHHHHHHT-/--SHHHHHHHHHHHTT--EEEEEEETTSS-HHHHHHHHHHHHHTT-SSEEEEPP-S--TT--HHHHHHHHHHHHTT--HHHHHHHHHHHHHH-SSS-EEEEE-HHHHHHH-HHHHHHHHHHHT--EEEETTS-GGG-HHHHHHHHHTT-EEE-EE-TT--HHHHHHHHHH--S-EEES-------HHHHHHHHHHTTPSPEEE-SS--SHHHHHHHHHHT-SEEEE-HHHHHHHHHTTT-HHHHHHHHHHHHHHHHHT-/--HHHHHHHHHHHHTT--EEEEEEETTSS-HHHHHHHHHHHHHTT-SSEEEEPP-S--TTS-HHHHHHHHHHHHTT--HHHHHHHHHHHHHH-TTS-EEEEE-HHHHHHH-HHHHHHHHHHTT--EEEETTS-GGG-HHHHHHHHHTT-EE--EE-TT--HHHHHHHHHH--S-EEES-------HHHHHHHHHHTTPSPEEE-SS--SHHHHHHHHHTT-SEEEE-HHHHHHHHHTTT-HHHHHHHHHHHHHHHHHT-/--SHHHHHHHHHHHTT--EEEEEEETTSS-HHHHHHHHHHHHHTT-SSEEEEPP-S--TT--HHHHHHHHHHHHTT--HHHHHHHHHHHHHH-TT--EEEEE-HHHHHHS-HHHHHHHHHHHT--EEEETTS-GGG-HHHHHHHHHTT-EEE-EE-TT--HHHHHHHHHH--S-EEES-------HHHHHHHHHTTT-S-EEE-SS--SHHHHHHHHHTT-SEEEE-HHHHHHHHHTTT-HHHHHHHHHHHHHHHHHT-/--HHHHHHHHHHHHTT--EEEEEEETTSS-HHHHHHHHHHHHHTT-SSEEEEPP-S--TT--HHHHHHHHHHHHTT--HHHHHHHHHHHHHH-TTS-EEEEE-HHHHHTT-HHHHHHHHHHHT--EEEETTS-GGG-HHHHHHHHTTT-EEP-EE-TT--HHHHHHHHHH-BSBEEES-------HHHHHHHHHHTT-S-EEE-SS--SHHHHHHHHHTT-SEEEE-HHHHHHHHHHTT-HHHHHHHHHHHHHHHHTT-/--SHHHHHHHHHHHHT--EEEEEEETTSS-HHHHHHHHHHHHHTT-SSEEEEPP-S--TT--HHHHHHHHHHHHTT--HHHHHHHHHHHHHH-TTS-EEEEE-HHHHHHH-HHHHHHHHHHHT--EEEETTS-GGG-HHHHHHHHHTTPEEE-EE-TT--HHHHHHHHHH--S-EEES-------HHHHHHHHHHTT-SPEEE-SS--SHHHHHHHHHTT-SEEEE-HHHHHHHHHTTT-HHHHHHHHHHHHHHHHHT-/--HHHHHHHHHHHHHT--EEEEEEETTSS-HHHHHHHHHHHHHTT-SSEEEEPP-S--TT--HHHHHHHHHHHHTT--HHHHHHHHHHHHHH-TTS-EEEEE-HHHHHHH-HHHHHHHHHHHT--EEEETTS-GGG-HHHHHHHHHTT-EEE-EE-TT--HHHHHHHHHH--S-EEES--PPP--HHHHHHHHHHHT-S-EEE-SS--SHHHHHHHHHTT-SEEEE-HHHHHHHHHHTT-HHHHHHHHHHHHHHHHHT-/--SHHHHHHHHHHHTT--EEEEEEETTSS-HHHHHHHHHHHHHTT-SSEEEEPP-S--TT--HHHHHHHHHHHHTT--HHHHHHHHHHHHHH-TT--EEEEE-HHHHHHH-HHHHHHHHHHHT--EEEETTS-GGG-HHHHHHHHHTT-EEE-EE-TT--HHHHHHHHHH--SSEEES-------HHHHHHHHHHTT-S-EEE-SS--SHHHHHHHHHTT-SEEEE-HHHHHHHHHTTT-HHHHHHHHHHHHHHHHTT-

CATH classification: 3.20.20.70

Radius of gyration: 43.62 Å; Cα contacts (8 Å, |Δi|>4): 4384; chains: 8; bounding box: 99×100×129 Å